Protein AF-0000000083436901 (afdb_homodimer)

Organism: Bremia lactucae (NCBI:txid4779)

Foldseek 3Di:
DDDPLPDCALVNLLVPLVSVVLLLVLCVPPPLLLNLLSVLLNLLVVLLPLLPPPPPDPDPDDPSLVVLLVSLLVSLQQAQAPPHPSDNWDPPQDFPNHTSNVVSVVLNVVCVVPSCCSNDSCSCVRVNVSSSVVNVVSVVVSCPDVVVVVCSVVVVPPPPPPPPPPDDDDDDDDDDDDDDDDDPDDPPDDPPPPDDPPPPCPVPPPPVDDALCNQVVFQLSLVVLLLVCVVVPNSLLSQLLCCCVPPQVVLLVVLLCLVVPPPDDPCVVVSVVVNVVSLVSNLVSLVLSCQQAPDPPHLRHDDDPDPVLNVLSVVSVVLSVVCVVVVDDDSVSSVVNNVSSVVNSVSSSVVCNSPRVVVLVVDPLVVVCCVVQVVQSPPDPDDPPPDPDDDVCPCPVPPRQPSCNSVVSVVFDWFAADDPDPDAQEVLVQVVCVVVVPPQLQAWWAWKKKWWWDLVDPVDTDIDIDTPDHNLDVVVPDPVSVVSNVLSPDDPPVVCVLPLAPDFKDKDLDFDDKDKAKWWDWFPRRIKTKMKTKGKAWDPDPVSDDPVQVVCCVPVVITMIGIIIMMIIGRYQQHLVRRVLRVVVVVVCPPPPCVRHPRPDDDDPVSVCSNSDRDDPCVQCVLVVQQPDSVSSVLDGNADLVLLVVQAPPVVLQQVLLCQLLLFAEEEEEQGQNSLRSNQVNSQLLLPPFGRGDAETSEDGPVRLVCLQDPGRYYYYYYVSCVVVNVVVLPPPPRPQGYWYAYSNVNDIDGDDGDHAPCVLVVVLSLQCCCQPPVCVNCVPPPPDDDPVVVVPPDPDDPSSSNSVSSVVSSCVVCVLQLSQWRWRDGPPGIIIGGDLVSSLVPDDPSNNVSVVSSCPDPSNSNVSNPPPD/DPPPLPDCALVNLLVPLVSVVLLLVLCVPPPLLLNLLSVLLNLLVVLLVLLPPPPPDPDPDDPSLVVLLVSLLVSLQQAQAPPHPSDNWDPPQDFPNHTSNVVSVVLNVVCVVPSCCSNDSCSCVRVNVSSSVVNVVSVVVSCPDVVVVVCSVVVVPPPPPPPPPPDDDDDDDDDDDDDDDDDDDDDDDDPPPPDDPDPPPPPPPPPVDDALCNQVVFQLSLVVLLLVCVVVPNNLLSQLLCCCVPPQLVLLVVLLCLVVPPPDDPCVVVSVVVNVVSLVSNLVSLVLSCQQAPDPPHLRHDDDPDPVLNVLSVVSVVLSVVCVVVVDDDSVSSVVNNVSSVVNSVSSSVVCNSPRVVVCVVDPLNVVCCVVQVVQSPPDPDDPPPDPDDDVCPCPVNPRQPSCNSVVVVVFDWFAADDPDPDFQEVLVQVVCVVVVPPQLQAWWAWKKKWWWDLVDPVDTDIDIDTPDHNLDVVVPDPVSVVSNVLSPDDPPVVCVLPLAPDFKDKDLDFDDKDKAKWWDWFPRRIKIKMKTKGKAWDPDPVSDDPVQVVCCVPVVITMIGIIIMMIIGRYQQHLVRRVLRVVVVVVCPPPPCVRHPRPDDDDPVSVCSNSDRDDPCVQCVLVVQQPDSVSSVLDGNADLVLLVVQAPPVVLQQVLLCQLLLFAEEEEEQGQNSLRSNQVNSQLLLPPQGRGDAETSEDGPVRLVCLQDPGRYYYYYYVSCVVVNVVVLPPPPRPQGYWYAYSNVNDIDGDDGDHADCVLVVVLSLQCCCQPPVCVNCVPPPPDDDPVVVVPPDPDDPSSSNSVSSVVSSCVVCVLQLSQWRWRDRPPGIIIGGDLVSSLVPDDPSNNVSVVSSCPDVSNSNVSNPPPD

Solvent-accessible surface area (backbone atoms only — not comparable to full-atom values): 98948 Å² total; per-residue (Å²): 134,82,81,78,65,85,73,82,49,72,65,52,24,59,70,32,71,67,51,32,50,56,48,44,55,53,19,65,78,74,33,66,57,47,32,29,36,51,50,50,48,39,50,51,52,47,60,40,59,72,55,74,66,77,78,75,71,77,69,69,92,42,76,60,47,56,47,33,35,50,49,51,50,48,49,32,50,39,31,23,32,91,83,22,91,37,40,48,62,46,100,87,47,51,38,94,88,29,50,35,42,57,44,26,53,52,49,51,51,45,40,72,76,38,57,67,52,44,68,45,69,62,69,53,48,65,54,47,54,41,42,51,61,69,36,44,64,63,46,54,57,45,64,68,34,68,67,48,54,52,46,60,60,60,59,53,63,75,62,69,72,78,66,76,70,77,80,79,85,85,92,83,85,80,85,83,79,87,73,86,89,90,77,80,78,86,74,80,77,79,80,74,81,73,78,76,75,80,72,74,75,67,76,69,71,79,69,87,74,90,45,66,67,56,29,65,70,30,48,57,47,34,44,53,53,40,53,55,26,46,78,69,71,61,31,36,57,60,49,53,46,46,48,41,62,70,54,47,45,55,53,51,48,51,46,54,50,57,67,69,62,61,76,61,77,81,59,39,61,64,44,49,54,50,47,50,52,44,45,54,49,51,52,52,50,48,51,48,50,37,48,30,26,63,37,94,83,22,80,40,53,54,80,62,91,46,70,68,52,39,47,52,55,48,48,52,50,50,51,47,50,52,30,62,76,65,72,53,80,52,71,67,55,50,52,52,51,49,54,51,52,53,50,50,44,52,52,46,50,51,48,38,51,70,72,44,46,60,57,49,70,65,30,65,67,45,47,51,43,46,68,74,36,48,74,63,73,65,62,72,87,72,84,77,73,85,75,81,77,73,87,85,59,75,67,71,69,79,68,64,74,47,72,63,55,53,33,49,74,67,74,42,76,65,23,54,48,69,77,80,68,89,76,71,63,43,68,59,52,50,52,52,39,50,72,70,62,49,70,40,67,74,63,49,58,23,34,31,35,37,39,27,60,41,64,87,46,66,93,65,67,46,74,43,77,43,78,77,40,61,56,36,48,79,82,55,71,46,75,79,32,48,58,44,27,65,72,31,50,80,65,83,68,54,66,44,67,72,44,37,84,66,77,66,72,46,79,35,71,59,85,67,81,46,39,30,32,37,45,48,46,48,34,73,86,64,33,35,25,24,18,35,39,38,36,58,21,59,63,79,53,69,89,66,44,51,74,66,52,51,48,38,30,72,73,71,46,34,42,50,28,36,49,27,34,41,35,42,34,19,53,41,72,46,39,48,58,48,38,48,44,54,37,53,52,53,63,69,40,74,83,37,64,56,66,56,52,40,68,81,62,73,81,48,74,70,55,48,50,61,68,41,52,63,86,58,61,68,71,70,34,62,83,40,80,73,47,83,44,82,74,26,45,78,71,59,69,42,62,64,58,56,56,42,65,71,33,30,52,70,68,54,50,53,49,51,51,42,39,55,60,54,52,41,32,36,37,38,30,26,88,39,62,24,53,31,26,34,34,48,54,38,53,52,59,42,52,31,91,42,55,70,85,44,52,39,28,27,65,47,28,65,90,51,58,71,62,70,68,54,90,61,42,29,40,38,12,37,51,48,92,46,44,65,60,49,50,54,52,38,65,36,86,86,50,35,72,69,41,29,41,34,34,43,78,73,50,42,73,50,61,72,72,84,76,61,65,47,63,85,43,42,50,58,45,52,51,52,49,39,52,69,76,37,42,72,61,65,42,40,35,36,67,74,60,77,53,68,64,62,58,50,68,39,79,77,54,78,64,57,68,61,52,45,48,48,35,34,50,37,46,48,59,61,45,55,70,52,55,60,43,53,42,81,42,52,43,100,84,50,61,37,23,38,63,47,61,66,67,54,57,67,72,45,57,78,87,46,40,65,43,50,62,51,29,69,70,26,66,44,43,36,40,49,68,23,46,71,80,124,134,84,80,79,67,85,73,82,47,72,64,51,25,58,70,33,70,67,52,32,50,56,49,44,55,53,20,65,77,73,31,68,55,46,34,29,37,51,51,51,49,41,51,51,52,48,58,41,60,72,54,75,66,75,81,75,70,76,68,68,90,42,76,61,47,57,49,32,36,51,48,51,49,48,50,31,51,39,31,20,33,91,83,22,91,38,41,48,63,47,100,86,45,52,38,97,89,30,49,36,43,57,42,27,54,52,50,51,52,46,40,73,75,38,57,69,53,42,68,44,68,62,68,55,47,63,53,46,54,42,42,50,60,68,38,44,66,63,47,55,56,44,64,68,34,71,68,46,55,53,47,60,62,61,61,56,65,75,65,66,72,79,69,81,71,77,82,74,87,77,88,81,81,78,85,82,83,85,87,88,87,87,85,81,86,84,77,78,85,79,81,75,77,77,76,75,75,77,75,72,75,68,75,70,70,79,68,85,72,88,46,66,67,56,30,65,69,32,48,56,48,33,45,54,52,40,52,55,26,46,78,69,70,60,30,37,57,59,50,53,44,46,47,41,62,69,55,47,44,55,52,51,49,50,45,54,49,57,68,70,61,61,75,59,79,81,58,39,60,63,43,49,54,51,47,52,54,43,47,53,50,50,51,52,50,48,51,48,49,35,47,30,26,62,36,93,84,22,80,40,54,54,81,64,91,45,70,70,53,39,46,52,55,50,49,52,49,49,52,50,52,50,31,61,75,65,72,52,79,51,72,67,55,50,54,51,51,50,53,52,50,53,50,49,44,51,53,46,52,52,48,40,54,71,71,44,46,59,58,47,70,67,31,66,68,46,47,51,44,44,69,74,36,46,72,63,72,64,62,73,88,73,84,75,73,84,75,80,77,74,86,86,57,76,66,71,69,79,69,63,73,48,71,62,56,52,34,49,74,67,73,40,77,68,24,55,50,69,76,80,69,87,77,71,64,44,68,59,53,51,50,52,39,49,73,71,61,50,70,41,66,75,63,50,57,23,33,32,37,35,39,26,59,41,64,87,46,65,92,64,67,45,75,44,79,43,79,78,41,61,58,38,49,78,83,55,72,46,74,79,33,49,56,43,26,67,73,33,51,78,66,84,68,56,68,44,67,72,44,35,85,66,77,66,70,46,78,35,70,59,85,67,78,45,38,31,32,38,44,49,46,50,35,70,84,64,34,35,27,25,20,35,38,38,37,59,22,59,63,82,52,67,89,66,46,52,75,67,51,51,49,38,31,72,73,70,45,33,41,48,29,36,49,26,35,43,35,43,32,18,54,41,73,46,41,46,59,48,39,47,45,54,38,52,52,53,63,70,40,72,83,38,63,58,67,54,52,40,70,82,62,73,79,48,73,71,55,47,49,63,67,41,52,62,85,58,61,68,71,70,34,60,83,40,81,75,47,81,45,80,73,26,45,78,71,59,68,42,62,64,56,56,54,43,65,70,32,30,52,71,70,55,48,53,48,49,51,42,39,56,60,53,52,41,32,36,37,38,30,27,86,39,61,22,53,32,26,35,35,47,53,38,53,52,58,41,52,30,90,43,56,70,85,45,52,40,27,26,66,46,29,64,92,51,58,71,62,71,68,54,92,61,42,29,41,38,12,37,51,47,90,47,44,67,59,50,50,56,52,36,64,36,86,82,53,36,69,70,41,28,41,33,34,43,79,73,52,43,73,51,60,70,72,86,77,59,65,47,61,86,44,42,51,58,45,51,51,51,48,38,52,70,75,39,41,74,62,65,41,40,33,36,66,72,59,76,52,67,64,63,58,48,69,42,78,78,54,77,66,58,68,61,52,44,48,49,34,34,50,36,47,47,59,61,45,54,70,50,55,61,42,54,42,81,42,51,43,101,85,52,60,38,24,38,62,48,61,67,66,53,56,68,72,45,58,77,86,46,38,64,44,49,63,51,29,70,69,27,65,42,45,35,40,49,68,24,45,72,80,125

Secondary structure (DSSP, 8-state):
---------HHHHHH-HHHHHHHHHHHHHH-HHHHHHHHHHHHHHHHHHTT---TT---SS-HHHHHHHHHHHHHHHHHSSTT-TT----TT-EETTEEHHHHHHHHHHHHHH-GGGGG-TTTTHHHHHHHHHHHHHHHHHHHTSHHHHHHHHHTTSS-----------------------------------------------------HHHHHHSHHHHHHHHHHHHHHT--HHHHHHHIIIIIIHHHHHHHHHHHHTTTSSTHHHHHHHHHHHHHHHHHHHHHHHIIIIISTT-TT----SSHHHHHHHHHHHHHHHHHHHHT---HHHHHHHHHHHHHHHHHHHHHHIIIIIHHHHH-HHHHHHHHHHHHHHS--SS--------S-----------HHHHHHHTT---B------S----HHHHHHHHHTT--GGGTSEEEEEEEEE--S--TT-PEEEEEEEES--TT---HHHHHHHHHTPPPTTHHHHHSTT----EEESSPPPPEEEEEEES-STT-EEEEEEEEEEE---GGGS-HHHHHHHHHH-PEEEEEEEEEEEESS--HHHHHHHHHHHHHHTTT-HHHHH-TT----HHHHHHHTPPP-HHHHHTT-TT--SGGGGGG--SS-SHHHHHHS-HHHHHHHHHHHHTT-EEEEEES-HHHHHHHHHHHHHHTTTS---SEEES---GGGGGGGG-SS-EEEEEEGGGHHHHHHHHHSTTTSTTEEEEETTTTEEE-SS-----HHHHHHHHHHHHHHH-HHHHTTTBSSPP-HHHHHHS--S--HHHHHHHHHHHHHHHHHHHHTTEEEEE-SS-EEEEE-HHHHHHHS-HHHHHHHHHHTTSHHHHHHHHS---/---------HHHHHH-HHHHHHHHHHHHHH-HHHHHHHHHHHHHHHHHHTT---TT---SS-HHHHHHHHHHHHHHHHHSSTT-TT----TT-EETTEEHHHHHHHHHHHHHH-GGGGG-TTTTHHHHHHHHHHHHHHHHHHHTSHHHHHHHHHTTSS-----------------------------------------------------HHHHHHSHHHHHHHHHHHHHTT--HHHHHHHIIIIIIHHHHHHHHHHHHTTTSSTHHHHHHHHHHHHHHHHHHHHHHHIIIIISTT-TT----SSHHHHHHHHHHHHHHHHHHHHT---HHHHHHHHHHHHHHHHHHHHHHIIIIIHHHHH-HHHHHHHHHHHHHHS--SS--------S-----------HHHHHHHTT---B------S----HHHHHHHHHTT--GGGTSEEEEEEEEE--S--TT-PEEEEEEEES--TT---HHHHHHHHHTPPPTTHHHHHSTT----EEESSPPPPEEEEEEES-STT-EEEEEEEEEEE---GGGS-HHHHHHHHHH-PEEEEEEEEEEEESS--HHHHHHHHHHHHHHTTT-HHHHH-TT----HHHHHHHTPPP-HHHHHTT-TT--SHHHHTT--SS-SHHHHHHS-HHHHHHHHHHHHTT-EEEEEES-HHHHHHHHHHHHHHTTTS---SEEES---GGGGGGGG-SS-EEEEEEGGGHHHHHHHHHSTTTSTTEEEEETTTTEEE-SS-----HHHHHHHHHHHHHHH-HHHHTTTBSSPP-HHHHHHS-SS--HHHHHHHHHHHHHHHHHHHHTTEEEEE-SS-EEEEE-HHHHHHHS-HHHHHHHHHHTTSHHHHHHHHS---

Sequence (1740 aa):
MPTVEPLVTLDAVVTDPHLHAMFLQHLSSSDAKGFARLLFLVSVDEFKKGCVFDKHSLEPESDAEVYRQRYASKIIAKYMSPDAFLDIASENLRILNKSVWNFGKLLRNDLMLYSGLAAKTDLFQEAEAAVKKALQPSFSQFVATPEFAALIASSRLTFHDSDVSDDSTDEVHQIEMGYSPTLVSRGSLPLSMTSTPSRGRIQRRGSTFLTLDRVMGNRRLCSVFWVFLFKERTHQLLSLWMDFRYQFLPVLEDFIHAVQGSEDDEQKLENERQTGDFIEQLLAMGSRITKKYLSLNASTRVTLVGEAEQTLLHDYELRVACCLDAGSFSLTDAEDIFQTVERIQSVIEADLKVNHFVRFMASQSFKSLVASYQSRLLSPSGSSFPTACDQSSTASDSSMTTLQELFQCMNVASHQPQRVRRTTFTLRDLVQSQLRGDPQDKSLISSILSFHLDVNDRSHSQLVKQVLHTLADPTKQSESSSDVYHHHAIPDHIEAFFRPSGEDVVHSSTCPQPSLFYMTIGNADKAFYGACLTRYVPLNDPSKLGPLEQVLQETEGLEVYVPAGLCIISRYPILDTLKQRLNSLHAAMQDDEVYLSDINWLPSTHQMAKLLMPFDFATATALNDSVKSLSALDMYVDFSMEELFSCLSVEHVIDLITCMLLERQIVLVSSRYSVLTSVGETLKSLIAPLEWSHVFAPILPKSMLECLQCPTPYLFGVHSSNRTDLREMLEREGCGDGIVVVDLDADAIDSPGRLQLPQNVRGPLTMQLLHLLKPKVFFSDLVPMLDSKSEASSVCGFPQDHVRLCFREAMATLLQTVEEFRFVLSDDFDYVVVFDRLAFLHRLPPREQAFFRTFLETQIFSHEIASVTRMPTVEPLVTLDAVVTDPHLHAMFLQHLSSSDAKGFARLLFLVSVDEFKKGCVFDKHSLEPESDAEVYRQRYASKIIAKYMSPDAFLDIASENLRILNKSVWNFGKLLRNDLMLYSGLAAKTDLFQEAEAAVKKALQPSFSQFVATPEFAALIASSRLTFHDSDVSDDSTDEVHQIEMGYSPTLVSRGSLPLSMTSTPSRGRIQRRGSTFLTLDRVMGNRRLCSVFWVFLFKERTHQLLSLWMDFRYQFLPVLEDFIHAVQGSEDDEQKLENERQTGDFIEQLLAMGSRITKKYLSLNASTRVTLVGEAEQTLLHDYELRVACCLDAGSFSLTDAEDIFQTVERIQSVIEADLKVNHFVRFMASQSFKSLVASYQSRLLSPSGSSFPTACDQSSTASDSSMTTLQELFQCMNVASHQPQRVRRTTFTLRDLVQSQLRGDPQDKSLISSILSFHLDVNDRSHSQLVKQVLHTLADPTKQSESSSDVYHHHAIPDHIEAFFRPSGEDVVHSSTCPQPSLFYMTIGNADKAFYGACLTRYVPLNDPSKLGPLEQVLQETEGLEVYVPAGLCIISRYPILDTLKQRLNSLHAAMQDDEVYLSDINWLPSTHQMAKLLMPFDFATATALNDSVKSLSALDMYVDFSMEELFSCLSVEHVIDLITCMLLERQIVLVSSRYSVLTSVGETLKSLIAPLEWSHVFAPILPKSMLECLQCPTPYLFGVHSSNRTDLREMLEREGCGDGIVVVDLDADAIDSPGRLQLPQNVRGPLTMQLLHLLKPKVFFSDLVPMLDSKSEASSVCGFPQDHVRLCFREAMATLLQTVEEFRFVLSDDFDYVVVFDRLAFLHRLPPREQAFFRTFLETQIFSHEIASVTR

Structure (mmCIF, N/CA/C/O backbone):
data_AF-0000000083436901-model_v1
#
loop_
_entity.id
_entity.type
_entity.pdbx_description
1 polymer 'UDENN domain-containing protein'
#
loop_
_atom_site.group_PDB
_atom_site.id
_atom_site.type_symbol
_atom_site.label_atom_id
_atom_site.label_alt_id
_atom_site.label_comp_id
_atom_site.label_asym_id
_atom_site.label_entity_id
_atom_site.label_seq_id
_atom_site.pdbx_PDB_ins_code
_atom_site.Cartn_x
_atom_site.Cartn_y
_atom_site.Cartn_z
_atom_site.occupancy
_atom_site.B_iso_or_equiv
_atom_site.auth_seq_id
_atom_site.auth_comp_id
_atom_site.auth_asym_id
_atom_site.auth_atom_id
_atom_site.pdbx_PDB_model_num
ATOM 1 N N . MET A 1 1 ? -29.828 -80.375 -58.781 1 21.34 1 MET A N 1
ATOM 2 C CA . MET A 1 1 ? -30.141 -78.938 -58.688 1 21.34 1 MET A CA 1
ATOM 3 C C . MET A 1 1 ? -29.141 -78.25 -57.75 1 21.34 1 MET A C 1
ATOM 5 O O . MET A 1 1 ? -28.75 -78.812 -56.719 1 21.34 1 MET A O 1
ATOM 9 N N . PRO A 1 2 ? -28.375 -77.25 -58.375 1 27.89 2 PRO A N 1
ATOM 10 C CA . PRO A 1 2 ? -27.188 -76.562 -57.938 1 27.89 2 PRO A CA 1
ATOM 11 C C . PRO A 1 2 ? -27.391 -75.812 -56.594 1 27.89 2 PRO A C 1
ATOM 13 O O . PRO A 1 2 ? -28.516 -75.438 -56.25 1 27.89 2 PRO A O 1
ATOM 16 N N . THR A 1 3 ? -26.609 -76.188 -55.625 1 29.31 3 THR A N 1
ATOM 17 C CA . THR A 1 3 ? -26.422 -75.812 -54.25 1 29.31 3 THR A CA 1
ATOM 18 C C . THR A 1 3 ? -26.391 -74.25 -54.156 1 29.31 3 THR A C 1
ATOM 20 O O . THR A 1 3 ? -25.578 -73.625 -54.812 1 29.31 3 THR A O 1
ATOM 23 N N . VAL A 1 4 ? -27.688 -73.625 -54.062 1 33.09 4 VAL A N 1
ATOM 24 C CA . VAL A 1 4 ? -28.078 -72.25 -53.875 1 33.09 4 VAL A CA 1
ATOM 25 C C . VAL A 1 4 ? -27.172 -71.625 -52.812 1 33.09 4 VAL A C 1
ATOM 27 O O . VAL A 1 4 ? -27.141 -72 -51.656 1 33.09 4 VAL A O 1
ATOM 30 N N . GLU A 1 5 ? -26.047 -71.375 -53.281 1 38.5 5 GLU A N 1
ATOM 31 C CA . GLU A 1 5 ? -25.031 -70.625 -52.562 1 38.5 5 GLU A CA 1
ATOM 32 C C . GLU A 1 5 ? -25.641 -69.312 -51.969 1 38.5 5 GLU A C 1
ATOM 34 O O . GLU A 1 5 ? -26.328 -68.562 -52.656 1 38.5 5 GLU A O 1
ATOM 39 N N . PRO A 1 6 ? -26.188 -69.312 -50.812 1 42.72 6 PRO A N 1
ATOM 40 C CA . PRO A 1 6 ? -26.781 -68.188 -50.125 1 42.72 6 PRO A CA 1
ATOM 41 C C . PRO A 1 6 ? -26.062 -66.875 -50.469 1 42.72 6 PRO A C 1
ATOM 43 O O . PRO A 1 6 ? -24.844 -66.812 -50.375 1 42.72 6 PRO A O 1
ATOM 46 N N . LEU A 1 7 ? -26.656 -66.125 -51.594 1 50.69 7 LEU A N 1
ATOM 47 C CA . LEU A 1 7 ? -26.25 -64.875 -52.25 1 50.69 7 LEU A CA 1
ATOM 48 C C . LEU A 1 7 ? -26.141 -63.719 -51.281 1 50.69 7 LEU A C 1
ATOM 50 O O . LEU A 1 7 ? -27.094 -63.438 -50.531 1 50.69 7 LEU A O 1
ATOM 54 N N . VAL A 1 8 ? -25.156 -63.375 -50.812 1 61.84 8 VAL A N 1
ATOM 55 C CA . VAL A 1 8 ? -24.891 -62.125 -50.062 1 61.84 8 VAL A CA 1
ATOM 56 C C . VAL A 1 8 ? -25.438 -60.938 -50.844 1 61.84 8 VAL A C 1
ATOM 58 O O . VAL A 1 8 ? -25.094 -60.75 -52 1 61.84 8 VAL A O 1
ATOM 61 N N . THR A 1 9 ? -26.703 -60.406 -50.406 1 73.19 9 THR A N 1
ATOM 62 C CA . THR A 1 9 ? -27.312 -59.25 -51.031 1 73.19 9 THR A CA 1
ATOM 63 C C . THR A 1 9 ? -26.562 -57.969 -50.656 1 73.19 9 THR A C 1
ATOM 65 O O . THR A 1 9 ? -25.766 -57.969 -49.719 1 73.19 9 THR A O 1
ATOM 68 N N . LEU A 1 10 ? -26.797 -56.812 -51.438 1 77.31 10 LEU A N 1
ATOM 69 C CA . LEU A 1 10 ? -26.156 -55.531 -51.188 1 77.31 10 LEU A CA 1
ATOM 70 C C . LEU A 1 10 ? -26.531 -55 -49.812 1 77.31 10 LEU A C 1
ATOM 72 O O . LEU A 1 10 ? -25.703 -54.406 -49.125 1 77.31 10 LEU A O 1
ATOM 76 N N . ASP A 1 11 ? -27.75 -55.344 -49.375 1 74.94 11 ASP A N 1
ATOM 77 C CA . ASP A 1 11 ? -28.188 -54.906 -48.062 1 74.94 11 ASP A CA 1
ATOM 78 C C . ASP A 1 11 ? -27.406 -55.594 -46.969 1 74.94 11 ASP A C 1
ATOM 80 O O . ASP A 1 11 ? -27.078 -54.969 -45.938 1 74.94 11 ASP A O 1
ATOM 84 N N . ALA A 1 12 ? -27.125 -56.812 -47.219 1 72.94 12 ALA A N 1
ATOM 85 C CA . ALA A 1 12 ? -26.328 -57.562 -46.25 1 72.94 12 ALA A CA 1
ATOM 86 C C . ALA A 1 12 ? -24.906 -57 -46.188 1 72.94 12 ALA A C 1
ATOM 88 O O . ALA A 1 12 ? -24.297 -56.969 -45.125 1 72.94 12 ALA A O 1
ATOM 89 N N . VAL A 1 13 ? -24.5 -56.594 -47.344 1 72.12 13 VAL A N 1
ATOM 90 C CA . VAL A 1 13 ? -23.141 -56.031 -47.406 1 72.12 13 VAL A CA 1
ATOM 91 C C . VAL A 1 13 ? -23.109 -54.688 -46.719 1 72.12 13 VAL A C 1
ATOM 93 O O . VAL A 1 13 ? -22.125 -54.344 -46.062 1 72.12 13 VAL A O 1
ATOM 96 N N . VAL A 1 14 ? -24.234 -53.969 -46.844 1 74.88 14 VAL A N 1
ATOM 97 C CA . VAL A 1 14 ? -24.312 -52.625 -46.219 1 74.88 14 VAL A CA 1
ATOM 98 C C . VAL A 1 14 ? -24.375 -52.781 -44.719 1 74.88 14 VAL A C 1
ATOM 100 O O . VAL A 1 14 ? -23.781 -51.969 -43.969 1 74.88 14 VAL A O 1
ATOM 103 N N . THR A 1 15 ? -25.031 -53.781 -44.219 1 67.69 15 THR A N 1
ATOM 104 C CA . THR A 1 15 ? -25.25 -53.938 -42.781 1 67.69 15 THR A CA 1
ATOM 105 C C . THR A 1 15 ? -24.094 -54.688 -42.125 1 67.69 15 THR A C 1
ATOM 107 O O . THR A 1 15 ? -23.797 -54.469 -40.969 1 67.69 15 THR A O 1
ATOM 110 N N . ASP A 1 16 ? -23.484 -55.594 -42.844 1 60 16 ASP A N 1
ATOM 111 C CA . ASP A 1 16 ? -22.375 -56.406 -42.344 1 60 16 ASP A CA 1
ATOM 112 C C . ASP A 1 16 ? -21.047 -55.688 -42.531 1 60 16 ASP A C 1
ATOM 114 O O . ASP A 1 16 ? -20.609 -55.5 -43.688 1 60 16 ASP A O 1
ATOM 118 N N . PRO A 1 17 ? -20.391 -55.344 -41.5 1 61.84 17 PRO A N 1
ATOM 119 C CA . PRO A 1 17 ? -19.172 -54.531 -41.594 1 61.84 17 PRO A CA 1
ATOM 120 C C . PRO A 1 17 ? -18.047 -55.25 -42.344 1 61.84 17 PRO A C 1
ATOM 122 O O . PRO A 1 17 ? -17.25 -54.594 -43.031 1 61.84 17 PRO A O 1
ATOM 125 N N . HIS A 1 18 ? -18.031 -56.594 -42.375 1 60.78 18 HIS A N 1
ATOM 126 C CA . HIS A 1 18 ? -17.016 -57.344 -43.094 1 60.78 18 HIS A CA 1
ATOM 127 C C . HIS A 1 18 ? -17.266 -57.344 -44.594 1 60.78 18 HIS A C 1
ATOM 129 O O . HIS A 1 18 ? -16.328 -57.125 -45.375 1 60.78 18 HIS A O 1
ATOM 135 N N . LEU A 1 19 ? -18.406 -57.594 -44.938 1 66.19 19 LEU A N 1
ATOM 136 C CA . LEU A 1 19 ? -18.75 -57.625 -46.344 1 66.19 19 LEU A CA 1
ATOM 137 C C . LEU A 1 19 ? -18.672 -56.219 -46.938 1 66.19 19 LEU A C 1
ATOM 139 O O . LEU A 1 19 ? -18.234 -56.062 -48.094 1 66.19 19 LEU A O 1
ATOM 143 N N . HIS A 1 20 ? -18.875 -55.281 -46.125 1 69.44 20 HIS A N 1
ATOM 144 C CA . HIS A 1 20 ? -18.828 -53.875 -46.5 1 69.44 20 HIS A CA 1
ATOM 145 C C . HIS A 1 20 ? -17.391 -53.438 -46.844 1 69.44 20 HIS A C 1
ATOM 147 O O . HIS A 1 20 ? -17.156 -52.781 -47.844 1 69.44 20 HIS A O 1
ATOM 153 N N . ALA A 1 21 ? -16.547 -53.875 -46.094 1 65.81 21 ALA A N 1
ATOM 154 C CA . ALA A 1 21 ? -15.141 -53.531 -46.25 1 65.81 21 ALA A CA 1
ATOM 155 C C . ALA A 1 21 ? -14.562 -54.156 -47.531 1 65.81 21 ALA A C 1
ATOM 157 O O . ALA A 1 21 ? -13.828 -53.5 -48.25 1 65.81 21 ALA A O 1
ATOM 158 N N . MET A 1 22 ? -14.875 -55.281 -47.781 1 66.94 22 MET A N 1
ATOM 159 C CA . MET A 1 22 ? -14.391 -56 -48.938 1 66.94 22 MET A CA 1
ATOM 160 C C . MET A 1 22 ? -14.961 -55.375 -50.219 1 66.94 22 MET A C 1
ATOM 162 O O . MET A 1 22 ? -14.25 -55.219 -51.219 1 66.94 22 MET A O 1
ATOM 166 N N . PHE A 1 23 ? -16.141 -55 -50.125 1 77.69 23 PHE A N 1
ATOM 167 C CA . PHE A 1 23 ? -16.766 -54.375 -51.281 1 77.69 23 PHE A CA 1
ATOM 168 C C . PHE A 1 23 ? -16.203 -52.969 -51.5 1 77.69 23 PHE A C 1
ATOM 170 O O . PHE A 1 23 ? -15.977 -52.562 -52.656 1 77.69 23 PHE A O 1
ATOM 177 N N . LEU A 1 24 ? -15.961 -52.344 -50.469 1 70.31 24 LEU A N 1
ATOM 178 C CA . LEU A 1 24 ? -15.414 -51 -50.531 1 70.31 24 LEU A CA 1
ATOM 179 C C . LEU A 1 24 ? -14.016 -51.031 -51.156 1 70.31 24 LEU A C 1
ATOM 181 O O . LEU A 1 24 ? -13.672 -50.156 -51.969 1 70.31 24 LEU A O 1
ATOM 185 N N . GLN A 1 25 ? -13.273 -52.031 -50.875 1 65.94 25 GLN A N 1
ATOM 186 C CA . GLN A 1 25 ? -11.961 -52.25 -51.469 1 65.94 25 GLN A CA 1
ATOM 187 C C . GLN A 1 25 ? -12.078 -52.5 -52.969 1 65.94 25 GLN A C 1
ATOM 189 O O . GLN A 1 25 ? -11.289 -51.969 -53.781 1 65.94 25 GLN A O 1
ATOM 194 N N . HIS A 1 26 ? -12.945 -53.281 -53.219 1 72.5 26 HIS A N 1
ATOM 195 C CA . HIS A 1 26 ? -13.164 -53.562 -54.625 1 72.5 26 HIS A CA 1
ATOM 196 C C . HIS A 1 26 ? -13.609 -52.312 -55.375 1 72.5 26 HIS A C 1
ATOM 198 O O . HIS A 1 26 ? -13.125 -52.031 -56.469 1 72.5 26 HIS A O 1
ATOM 204 N N . LEU A 1 27 ? -14.367 -51.438 -54.688 1 74.81 27 LEU A N 1
ATOM 205 C CA . LEU A 1 27 ? -14.906 -50.25 -55.344 1 74.81 27 LEU A CA 1
ATOM 206 C C . LEU A 1 27 ? -13.844 -49.156 -55.438 1 74.81 27 LEU A C 1
ATOM 208 O O . LEU A 1 27 ? -13.875 -48.344 -56.375 1 74.81 27 LEU A O 1
ATOM 212 N N . SER A 1 28 ? -12.914 -49.125 -54.594 1 67.75 28 SER A N 1
ATOM 213 C CA . SER A 1 28 ? -11.906 -48.094 -54.531 1 67.75 28 SER A CA 1
ATOM 214 C C . SER A 1 28 ? -11 -48.125 -55.75 1 67.75 28 SER A C 1
ATOM 216 O O . SER A 1 28 ? -10.547 -47.094 -56.25 1 67.75 28 SER A O 1
ATOM 218 N N . SER A 1 29 ? -10.852 -49.25 -56.312 1 67.06 29 SER A N 1
ATOM 219 C CA . SER A 1 29 ? -10.016 -49.438 -57.469 1 67.06 29 SER A CA 1
ATOM 220 C C . SER A 1 29 ? -10.859 -49.469 -58.75 1 67.06 29 SER A C 1
ATOM 222 O O . SER A 1 29 ? -10.391 -49.125 -59.844 1 67.06 29 SER A O 1
ATOM 224 N N . SER A 1 30 ? -12.07 -49.875 -58.656 1 71.25 30 SER A N 1
ATOM 225 C CA . SER A 1 30 ? -12.812 -50.188 -59.875 1 71.25 30 SER A CA 1
ATOM 226 C C . SER A 1 30 ? -13.844 -49.094 -60.188 1 71.25 30 SER A C 1
ATOM 228 O O . SER A 1 30 ? -14.125 -48.812 -61.344 1 71.25 30 SER A O 1
ATOM 230 N N . ASP A 1 31 ? -14.508 -48.438 -59.125 1 76 31 ASP A N 1
ATOM 231 C CA . ASP A 1 31 ? -15.617 -47.5 -59.312 1 76 31 ASP A CA 1
ATOM 232 C C . ASP A 1 31 ? -15.609 -46.406 -58.219 1 76 31 ASP A C 1
ATOM 234 O O . ASP A 1 31 ? -16.125 -46.625 -57.125 1 76 31 ASP A O 1
ATOM 238 N N . ALA A 1 32 ? -15.086 -45.281 -58.594 1 74.94 32 ALA A N 1
ATOM 239 C CA . ALA A 1 32 ? -14.938 -44.188 -57.625 1 74.94 32 ALA A CA 1
ATOM 240 C C . ALA A 1 32 ? -16.312 -43.688 -57.188 1 74.94 32 ALA A C 1
ATOM 242 O O . ALA A 1 32 ? -16.5 -43.375 -56 1 74.94 32 ALA A O 1
ATOM 243 N N . LYS A 1 33 ? -17.156 -43.625 -58 1 79.5 33 LYS A N 1
ATOM 244 C CA . LYS A 1 33 ? -18.5 -43.156 -57.656 1 79.5 33 LYS A CA 1
ATOM 245 C C . LYS A 1 33 ? -19.25 -44.219 -56.844 1 79.5 33 LYS A C 1
ATOM 247 O O . LYS A 1 33 ? -19.984 -43.875 -55.906 1 79.5 33 LYS A O 1
ATOM 252 N N . GLY A 1 34 ? -18.922 -45.406 -57.062 1 80.31 34 GLY A N 1
ATOM 253 C CA . GLY A 1 34 ? -19.5 -46.5 -56.25 1 80.31 34 GLY A CA 1
ATOM 254 C C . GLY A 1 34 ? -18.984 -46.5 -54.844 1 80.31 34 GLY A C 1
ATOM 255 O O . GLY A 1 34 ? -19.734 -46.844 -53.906 1 80.31 34 GLY A O 1
ATOM 256 N N . PHE A 1 35 ? -17.953 -46.094 -54.781 1 76.94 35 PHE A N 1
ATOM 257 C CA . PHE A 1 35 ? -17.328 -45.969 -53.469 1 76.94 35 PHE A CA 1
ATOM 258 C C . PHE A 1 35 ? -18.062 -44.969 -52.625 1 76.94 35 PHE A C 1
ATOM 260 O O . PHE A 1 35 ? -18.438 -45.25 -51.469 1 76.94 35 PHE A O 1
ATOM 267 N N . ALA A 1 36 ? -18.312 -43.812 -53.156 1 79.12 36 ALA A N 1
ATOM 268 C CA . ALA A 1 36 ? -19.078 -42.781 -52.469 1 79.12 36 ALA A CA 1
ATOM 269 C C . ALA A 1 36 ? -20.516 -43.219 -52.188 1 79.12 36 ALA A C 1
ATOM 271 O O . ALA A 1 36 ? -21.062 -42.969 -51.125 1 79.12 36 ALA A O 1
ATOM 272 N N . ARG A 1 37 ? -21.031 -44 -53 1 85.88 37 ARG A N 1
ATOM 273 C CA . ARG A 1 37 ? -22.422 -44.469 -52.906 1 85.88 37 ARG A CA 1
ATOM 274 C C . ARG A 1 37 ? -22.578 -45.5 -51.812 1 85.88 37 ARG A C 1
ATOM 276 O O . ARG A 1 37 ? -23.562 -45.5 -51.062 1 85.88 37 ARG A O 1
ATOM 283 N N . LEU A 1 38 ? -21.531 -46.312 -51.719 1 81.06 38 LEU A N 1
ATOM 284 C CA . LEU A 1 38 ? -21.609 -47.281 -50.625 1 81.06 38 LEU A CA 1
ATOM 285 C C . LEU A 1 38 ? -21.5 -46.594 -49.281 1 81.06 38 LEU A C 1
ATOM 287 O O . LEU A 1 38 ? -22.234 -46.938 -48.344 1 81.06 38 LEU A O 1
ATOM 291 N N . LEU A 1 39 ? -20.719 -45.625 -49.281 1 78.06 39 LEU A N 1
ATOM 292 C CA . LEU A 1 39 ? -20.531 -44.906 -48.031 1 78.06 39 LEU A CA 1
ATOM 293 C C . LEU A 1 39 ? -21.781 -44.094 -47.656 1 78.06 39 LEU A C 1
ATOM 295 O O . LEU A 1 39 ? -22.125 -43.969 -46.469 1 78.06 39 LEU A O 1
ATOM 299 N N . PHE A 1 40 ? -22.375 -43.562 -48.5 1 85.81 40 PHE A N 1
ATOM 300 C CA . PHE A 1 40 ? -23.688 -42.938 -48.312 1 85.81 40 PHE A CA 1
ATOM 301 C C . PHE A 1 40 ? -24.672 -43.938 -47.719 1 85.81 40 PHE A C 1
ATOM 303 O O . PHE A 1 40 ? -25.375 -43.625 -46.75 1 85.81 40 PHE A O 1
ATOM 310 N N . LEU A 1 41 ? -24.703 -45.219 -48.281 1 84.25 41 LEU A N 1
ATOM 311 C CA . LEU A 1 41 ? -25.641 -46.219 -47.812 1 84.25 41 LEU A CA 1
ATOM 312 C C . LEU A 1 41 ? -25.328 -46.625 -46.375 1 84.25 41 LEU A C 1
ATOM 314 O O . LEU A 1 41 ? -26.25 -46.812 -45.562 1 84.25 41 LEU A O 1
ATOM 318 N N . VAL A 1 42 ? -24.109 -46.594 -46.094 1 76.81 42 VAL A N 1
ATOM 319 C CA . VAL A 1 42 ? -23.703 -46.938 -44.719 1 76.81 42 VAL A CA 1
ATOM 320 C C . VAL A 1 42 ? -24.094 -45.812 -43.781 1 76.81 42 VAL A C 1
ATOM 322 O O . VAL A 1 42 ? -24.594 -46.062 -42.688 1 76.81 42 VAL A O 1
ATOM 325 N N . SER A 1 43 ? -24.016 -44.562 -44.219 1 78.69 43 SER A N 1
ATOM 326 C CA . SER A 1 43 ? -24.422 -43.406 -43.438 1 78.69 43 SER A CA 1
ATOM 327 C C . SER A 1 43 ? -25.922 -43.406 -43.219 1 78.69 43 SER A C 1
ATOM 329 O O . SER A 1 43 ? -26.391 -43.031 -42.125 1 78.69 43 SER A O 1
ATOM 331 N N . VAL A 1 44 ? -26.562 -43.75 -44.156 1 81.25 44 VAL A N 1
ATOM 332 C CA . VAL A 1 44 ? -28.031 -43.781 -44.062 1 81.25 44 VAL A CA 1
ATOM 333 C C . VAL A 1 44 ? -28.469 -44.906 -43.156 1 81.25 44 VAL A C 1
ATOM 335 O O . VAL A 1 44 ? -29.422 -44.781 -42.406 1 81.25 44 VAL A O 1
ATOM 338 N N . ASP A 1 45 ? -27.719 -46 -43.188 1 77.25 45 ASP A N 1
ATOM 339 C CA . ASP A 1 45 ? -28.031 -47.125 -42.281 1 77.25 45 ASP A CA 1
ATOM 340 C C . ASP A 1 45 ? -27.797 -46.75 -40.844 1 77.25 45 ASP A C 1
ATOM 342 O O . ASP A 1 45 ? -28.594 -47.094 -39.938 1 77.25 45 ASP A O 1
ATOM 346 N N . GLU A 1 46 ? -26.875 -45.906 -40.625 1 71.81 46 GLU A N 1
ATOM 347 C CA . GLU A 1 46 ? -26.562 -45.406 -39.281 1 71.81 46 GLU A CA 1
ATOM 348 C C . GLU A 1 46 ? -27.625 -44.406 -38.812 1 71.81 46 GLU A C 1
ATOM 350 O O . GLU A 1 46 ? -28 -44.406 -37.656 1 71.81 46 GLU A O 1
ATOM 355 N N . PHE A 1 47 ? -27.938 -43.625 -39.656 1 77.38 47 PHE A N 1
ATOM 356 C CA . PHE A 1 47 ? -29.016 -42.688 -39.375 1 77.38 47 PHE A CA 1
ATOM 357 C C . PHE A 1 47 ? -30.281 -43.406 -38.969 1 77.38 47 PHE A C 1
ATOM 359 O O . PHE A 1 47 ? -30.984 -43 -38.031 1 77.38 47 PHE A O 1
ATOM 366 N N . LYS A 1 48 ? -30.453 -44.562 -39.594 1 74.12 48 LYS A N 1
ATOM 367 C CA . LYS A 1 48 ? -31.656 -45.375 -39.312 1 74.12 48 LYS A CA 1
ATOM 368 C C . LYS A 1 48 ? -31.547 -46.062 -37.938 1 74.12 48 LYS A C 1
ATOM 370 O O . LYS A 1 48 ? -32.531 -46.156 -37.219 1 74.12 48 LYS A O 1
ATOM 375 N N . LYS A 1 49 ? -30.359 -46.438 -37.5 1 65.19 49 LYS A N 1
ATOM 376 C CA . LYS A 1 49 ? -30.172 -47.125 -36.219 1 65.19 49 LYS A CA 1
ATOM 377 C C . LYS A 1 49 ? -30.156 -46.156 -35.062 1 65.19 49 LYS A C 1
ATOM 379 O O . LYS A 1 49 ? -30.531 -46.5 -33.938 1 65.19 49 LYS A O 1
ATOM 384 N N . GLY A 1 50 ? -29.688 -45.031 -35.062 1 57.53 50 GLY A N 1
ATOM 385 C CA . GLY A 1 50 ? -29.672 -44.062 -34 1 57.53 50 GLY A CA 1
ATOM 386 C C . GLY A 1 50 ? -31.047 -43.656 -33.531 1 57.53 50 GLY A C 1
ATOM 387 O O . GLY A 1 50 ? -31.188 -42.844 -32.594 1 57.53 50 GLY A O 1
ATOM 388 N N . CYS A 1 51 ? -31.922 -44.125 -34 1 47.72 51 CYS A N 1
ATOM 389 C CA . CYS A 1 51 ? -33.312 -43.812 -33.688 1 47.72 51 CYS A CA 1
ATOM 390 C C . CYS A 1 51 ? -33.781 -44.562 -32.438 1 47.72 51 CYS A C 1
ATOM 392 O O . CYS A 1 51 ? -34.969 -44.594 -32.156 1 47.72 51 CYS A O 1
ATOM 394 N N . VAL A 1 52 ? -32.969 -45.25 -31.641 1 40.16 52 VAL A N 1
ATOM 395 C CA . VAL A 1 52 ? -33.812 -45.938 -30.688 1 40.16 52 VAL A CA 1
ATOM 396 C C . VAL A 1 52 ? -34.344 -44.938 -29.656 1 40.16 52 VAL A C 1
ATOM 398 O O . VAL A 1 52 ? -33.594 -44.375 -28.859 1 40.16 52 VAL A O 1
ATOM 401 N N . PHE A 1 53 ? -35.25 -44.25 -29.906 1 38.34 53 PHE A N 1
ATOM 402 C CA . PHE A 1 53 ? -36.156 -43.469 -29.078 1 38.34 53 PHE A CA 1
ATOM 403 C C . PHE A 1 53 ? -36.75 -44.281 -27.953 1 38.34 53 PHE A C 1
ATOM 405 O O . PHE A 1 53 ? -37.375 -45.312 -28.188 1 38.34 53 PHE A O 1
ATOM 412 N N . ASP A 1 54 ? -35.969 -44.312 -26.766 1 36.69 54 ASP A N 1
ATOM 413 C CA . ASP A 1 54 ? -36.875 -44.75 -25.734 1 36.69 54 ASP A CA 1
ATOM 414 C C . ASP A 1 54 ? -38.125 -43.844 -25.672 1 36.69 54 ASP A C 1
ATOM 416 O O . ASP A 1 54 ? -38 -42.625 -25.578 1 36.69 54 ASP A O 1
ATOM 420 N N . LYS A 1 55 ? -39.25 -44.219 -25.922 1 37.94 55 LYS A N 1
ATOM 421 C CA . LYS A 1 55 ? -40.594 -43.719 -25.984 1 37.94 55 LYS A CA 1
ATOM 422 C C . LYS A 1 55 ? -40.938 -42.906 -24.734 1 37.94 55 LYS A C 1
ATOM 424 O O . LYS A 1 55 ? -41.906 -42.125 -24.719 1 37.94 55 LYS A O 1
ATOM 429 N N . HIS A 1 56 ? -40.625 -43.406 -23.547 1 35 56 HIS A N 1
ATOM 430 C CA . HIS A 1 56 ? -41.469 -42.906 -22.469 1 35 56 HIS A CA 1
ATOM 431 C C . HIS A 1 56 ? -41.062 -41.5 -22.031 1 35 56 HIS A C 1
ATOM 433 O O . HIS A 1 56 ? -41.625 -40.938 -21.094 1 35 56 HIS A O 1
ATOM 439 N N . SER A 1 57 ? -39.75 -41.156 -22.031 1 33.91 57 SER A N 1
ATOM 440 C CA . SER A 1 57 ? -39.562 -39.969 -21.203 1 33.91 57 SER A CA 1
ATOM 441 C C . SER A 1 57 ? -40.031 -38.719 -21.938 1 33.91 57 SER A C 1
ATOM 443 O O . SER A 1 57 ? -39.656 -38.5 -23.078 1 33.91 57 SER A O 1
ATOM 445 N N . LEU A 1 58 ? -41.094 -38.062 -21.656 1 33.44 58 LEU A N 1
ATOM 446 C CA . LEU A 1 58 ? -41.812 -36.844 -22.016 1 33.44 58 LEU A CA 1
ATOM 447 C C . LEU A 1 58 ? -40.875 -35.656 -22.188 1 33.44 58 LEU A C 1
ATOM 449 O O . LEU A 1 58 ? -41.312 -34.5 -22.312 1 33.44 58 LEU A O 1
ATOM 453 N N . GLU A 1 59 ? -39.844 -35.781 -21.438 1 36.22 59 GLU A N 1
ATOM 454 C CA . GLU A 1 59 ? -39.25 -34.469 -21.406 1 36.22 59 GLU A CA 1
ATOM 455 C C . GLU A 1 59 ? -38.906 -33.969 -22.812 1 36.22 59 GLU A C 1
ATOM 457 O O . GLU A 1 59 ? -38.688 -34.781 -23.719 1 36.22 59 GLU A O 1
ATOM 462 N N . PRO A 1 60 ? -38.969 -32.656 -23.078 1 37.81 60 PRO A N 1
ATOM 463 C CA . PRO A 1 60 ? -38.969 -31.875 -24.312 1 37.81 60 PRO A CA 1
ATOM 464 C C . PRO A 1 60 ? -38 -32.438 -25.359 1 37.81 60 PRO A C 1
ATOM 466 O O . PRO A 1 60 ? -37.125 -33.25 -25.031 1 37.81 60 PRO A O 1
ATOM 469 N N . GLU A 1 61 ? -37.969 -31.797 -26.5 1 44.44 61 GLU A N 1
ATOM 470 C CA . GLU A 1 61 ? -37.281 -31.969 -27.781 1 44.44 61 GLU A CA 1
ATOM 471 C C . GLU A 1 61 ? -35.844 -32.438 -27.578 1 44.44 61 GLU A C 1
ATOM 473 O O . GLU A 1 61 ? -35 -31.719 -27.016 1 44.44 61 GLU A O 1
ATOM 478 N N . SER A 1 62 ? -35.656 -33.625 -27.312 1 46.22 62 SER A N 1
ATOM 479 C CA . SER A 1 62 ? -34.531 -34.406 -26.828 1 46.22 62 SER A CA 1
ATOM 480 C C . SER A 1 62 ? -33.281 -34.188 -27.703 1 46.22 62 SER A C 1
ATOM 482 O O . SER A 1 62 ? -33.406 -33.812 -28.875 1 46.22 62 SER A O 1
ATOM 484 N N . ASP A 1 63 ? -32.281 -33.906 -26.938 1 52.44 63 ASP A N 1
ATOM 485 C CA . ASP A 1 63 ? -30.906 -33.844 -27.453 1 52.44 63 ASP A CA 1
ATOM 486 C C . ASP A 1 63 ? -30.734 -34.812 -28.625 1 52.44 63 ASP A C 1
ATOM 488 O O . ASP A 1 63 ? -29.953 -34.562 -29.547 1 52.44 63 ASP A O 1
ATOM 492 N N . ALA A 1 64 ? -31.734 -35.688 -28.766 1 56.47 64 ALA A N 1
ATOM 493 C CA . ALA A 1 64 ? -31.609 -36.719 -29.812 1 56.47 64 ALA A CA 1
ATOM 494 C C . ALA A 1 64 ? -32.125 -36.188 -31.156 1 56.47 64 ALA A C 1
ATOM 496 O O . ALA A 1 64 ? -31.547 -36.5 -32.188 1 56.47 64 ALA A O 1
ATOM 497 N N . GLU A 1 65 ? -33.125 -35.344 -31.031 1 64.06 65 GLU A N 1
ATOM 498 C CA . GLU A 1 65 ? -33.688 -34.812 -32.281 1 64.06 65 GLU A CA 1
ATOM 499 C C . GLU A 1 65 ? -32.781 -33.812 -32.938 1 64.06 65 GLU A C 1
ATOM 501 O O . GLU A 1 65 ? -32.625 -33.781 -34.156 1 64.06 65 GLU A O 1
ATOM 506 N N . VAL A 1 66 ? -32.219 -33.156 -32.062 1 67.56 66 VAL A N 1
ATOM 507 C CA . VAL A 1 66 ? -31.281 -32.156 -32.594 1 67.56 66 VAL A CA 1
ATOM 508 C C . VAL A 1 66 ? -30.062 -32.844 -33.188 1 67.56 66 VAL A C 1
ATOM 510 O O . VAL A 1 66 ? -29.578 -32.438 -34.219 1 67.56 66 VAL A O 1
ATOM 513 N N . TYR A 1 67 ? -29.719 -33.906 -32.625 1 65.38 67 TYR A N 1
ATOM 514 C CA . TYR A 1 67 ? -28.594 -34.688 -33.125 1 65.38 67 TYR A CA 1
ATOM 515 C C . TYR A 1 67 ? -28.938 -35.281 -34.469 1 65.38 67 TYR A C 1
ATOM 517 O O . TYR A 1 67 ? -28.109 -35.25 -35.406 1 65.38 67 TYR A O 1
ATOM 525 N N . ARG A 1 68 ? -30.109 -35.656 -34.656 1 70.81 68 ARG A N 1
ATOM 526 C CA . ARG A 1 68 ? -30.531 -36.281 -35.906 1 70.81 68 ARG A CA 1
ATOM 527 C C . ARG A 1 68 ? -30.641 -35.281 -37.031 1 70.81 68 ARG A C 1
ATOM 529 O O . ARG A 1 68 ? -30.281 -35.562 -38.156 1 70.81 68 ARG A O 1
ATOM 536 N N . GLN A 1 69 ? -31.016 -34.219 -36.5 1 76 69 GLN A N 1
ATOM 537 C CA . GLN A 1 69 ? -31.094 -33.156 -37.5 1 76 69 GLN A CA 1
ATOM 538 C C . GLN A 1 69 ? -29.719 -32.719 -38 1 76 69 GLN A C 1
ATOM 540 O O . GLN A 1 69 ? -29.5 -32.531 -39.188 1 76 69 GLN A O 1
ATOM 545 N N . ARG A 1 70 ? -28.953 -32.719 -37.062 1 73.19 70 ARG A N 1
ATOM 546 C CA . ARG A 1 70 ? -27.578 -32.344 -37.406 1 73.19 70 ARG A CA 1
ATOM 547 C C . ARG A 1 70 ? -26.922 -33.438 -38.25 1 73.19 70 ARG A C 1
ATOM 549 O O . ARG A 1 70 ? -26.203 -33.156 -39.219 1 73.19 70 ARG A O 1
ATOM 556 N N . TYR A 1 71 ? -27.266 -34.562 -37.969 1 75.06 71 TYR A N 1
ATOM 557 C CA . TYR A 1 71 ? -26.688 -35.688 -38.688 1 75.06 71 TYR A CA 1
ATOM 558 C C . TYR A 1 71 ? -27.25 -35.781 -40.094 1 75.06 71 TYR A C 1
ATOM 560 O O . TYR A 1 71 ? -26.5 -36.031 -41.062 1 75.06 71 TYR A O 1
ATOM 568 N N . ALA A 1 72 ? -28.391 -35.5 -40.219 1 80.44 72 ALA A N 1
ATOM 569 C CA . ALA A 1 72 ? -29.016 -35.469 -41.531 1 80.44 72 ALA A CA 1
ATOM 570 C C . ALA A 1 72 ? -28.453 -34.344 -42.406 1 80.44 72 ALA A C 1
ATOM 572 O O . ALA A 1 72 ? -28.156 -34.562 -43.594 1 80.44 72 ALA A O 1
ATOM 573 N N . SER A 1 73 ? -28.266 -33.344 -41.688 1 79.56 73 SER A N 1
ATOM 574 C CA . SER A 1 73 ? -27.688 -32.219 -42.406 1 79.56 73 SER A CA 1
ATOM 575 C C . SER A 1 73 ? -26.25 -32.5 -42.844 1 79.56 73 SER A C 1
ATOM 577 O O . SER A 1 73 ? -25.844 -32.125 -43.938 1 79.56 73 SER A O 1
ATOM 579 N N . LYS A 1 74 ? -25.594 -33.188 -42.094 1 77.44 74 LYS A N 1
ATOM 580 C CA . LYS A 1 74 ? -24.219 -33.594 -42.406 1 77.44 74 LYS A CA 1
ATOM 581 C C . LYS A 1 74 ? -24.188 -34.562 -43.594 1 77.44 74 LYS A C 1
ATOM 583 O O . LYS A 1 74 ? -23.312 -34.469 -44.469 1 77.44 74 LYS A O 1
ATOM 588 N N . ILE A 1 75 ? -25.047 -35.406 -43.656 1 80.19 75 ILE A N 1
ATOM 589 C CA . ILE A 1 75 ? -25.141 -36.375 -44.75 1 80.19 75 ILE A CA 1
ATOM 590 C C . ILE A 1 75 ? -25.391 -35.625 -46.062 1 80.19 75 ILE A C 1
ATOM 592 O O . ILE A 1 75 ? -24.766 -35.938 -47.094 1 80.19 75 ILE A O 1
ATOM 596 N N . ILE A 1 76 ? -26.25 -34.719 -45.969 1 84.44 76 ILE A N 1
ATOM 597 C CA . ILE A 1 76 ? -26.609 -33.969 -47.156 1 84.44 76 ILE A CA 1
ATOM 598 C C . ILE A 1 76 ? -25.406 -33.156 -47.656 1 84.44 76 ILE A C 1
ATOM 600 O O . ILE A 1 76 ? -25.094 -33.156 -48.844 1 84.44 76 ILE A O 1
ATOM 604 N N . ALA A 1 77 ? -24.766 -32.562 -46.719 1 79.94 77 ALA A N 1
ATOM 605 C CA . ALA A 1 77 ? -23.625 -31.734 -47.094 1 79.94 77 ALA A CA 1
ATOM 606 C C . ALA A 1 77 ? -22.469 -32.594 -47.625 1 79.94 77 ALA A C 1
ATOM 608 O O . ALA A 1 77 ? -21.781 -32.188 -48.562 1 79.94 77 ALA A O 1
ATOM 609 N N . LYS A 1 78 ? -22.328 -33.75 -47.156 1 77.88 78 LYS A N 1
ATOM 610 C CA . LYS A 1 78 ? -21.188 -34.625 -47.438 1 77.88 78 LYS A CA 1
ATOM 611 C C . LYS A 1 78 ? -21.406 -35.375 -48.781 1 77.88 78 LYS A C 1
ATOM 613 O O . LYS A 1 78 ? -20.438 -35.656 -49.5 1 77.88 78 LYS A O 1
ATOM 618 N N . TYR A 1 79 ? -22.609 -35.625 -49.094 1 82.88 79 TYR A N 1
ATOM 619 C CA . TYR A 1 79 ? -22.812 -36.562 -50.188 1 82.88 79 TYR A CA 1
ATOM 620 C C . TYR A 1 79 ? -23.672 -35.938 -51.312 1 82.88 79 TYR A C 1
ATOM 622 O O . TYR A 1 79 ? -23.625 -36.375 -52.438 1 82.88 79 TYR A O 1
ATOM 630 N N . MET A 1 80 ? -24.547 -34.906 -50.938 1 84.69 80 MET A N 1
ATOM 631 C CA . MET A 1 80 ? -25.594 -34.531 -51.875 1 84.69 80 MET A CA 1
ATOM 632 C C . MET A 1 80 ? -25.469 -33.031 -52.219 1 84.69 80 MET A C 1
ATOM 634 O O . MET A 1 80 ? -26.422 -32.438 -52.75 1 84.69 80 MET A O 1
ATOM 638 N N . SER A 1 81 ? -24.359 -32.406 -51.875 1 80.38 81 SER A N 1
ATOM 639 C CA . SER A 1 81 ? -24.141 -31.016 -52.219 1 80.38 81 SER A CA 1
ATOM 640 C C . SER A 1 81 ? -23.156 -30.906 -53.406 1 80.38 81 SER A C 1
ATOM 642 O O . SER A 1 81 ? -22.344 -31.797 -53.625 1 80.38 81 SER A O 1
ATOM 644 N N . PRO A 1 82 ? -23.234 -29.891 -54.281 1 77.69 82 PRO A N 1
ATOM 645 C CA . PRO A 1 82 ? -22.344 -29.719 -55.406 1 77.69 82 PRO A CA 1
ATOM 646 C C . PRO A 1 82 ? -20.875 -29.656 -55 1 77.69 82 PRO A C 1
ATOM 648 O O . PRO A 1 82 ? -19.984 -30.062 -55.75 1 77.69 82 PRO A O 1
ATOM 651 N N . ASP A 1 83 ? -20.625 -29.234 -53.906 1 71.5 83 ASP A N 1
ATOM 652 C CA . ASP A 1 83 ? -19.25 -29.125 -53.406 1 71.5 83 ASP A CA 1
ATOM 653 C C . ASP A 1 83 ? -18.938 -30.25 -52.438 1 71.5 83 ASP A C 1
ATOM 655 O O . ASP A 1 83 ? -18.016 -30.125 -51.625 1 71.5 83 ASP A O 1
ATOM 659 N N . ALA A 1 84 ? -19.469 -31.359 -52.5 1 69.88 84 ALA A N 1
ATOM 660 C CA . ALA A 1 84 ? -19.297 -32.438 -51.531 1 69.88 84 ALA A CA 1
ATOM 661 C C . ALA A 1 84 ? -18.031 -33.219 -51.812 1 69.88 84 ALA A C 1
ATOM 663 O O . ALA A 1 84 ? -17.672 -33.469 -52.969 1 69.88 84 ALA A O 1
ATOM 664 N N . PHE A 1 85 ? -17.297 -33.594 -50.812 1 68.75 85 PHE A N 1
ATOM 665 C CA . PHE A 1 85 ? -16.062 -34.375 -50.906 1 68.75 85 PHE A CA 1
ATOM 666 C C . PHE A 1 85 ? -16.375 -35.812 -51.406 1 68.75 85 PHE A C 1
ATOM 668 O O . PHE A 1 85 ? -15.586 -36.375 -52.156 1 68.75 85 PHE A O 1
ATOM 675 N N . LEU A 1 86 ? -17.562 -36.344 -51.062 1 75.56 86 LEU A N 1
ATOM 676 C CA . LEU A 1 86 ? -18.031 -37.625 -51.5 1 75.56 86 LEU A CA 1
ATOM 677 C C . LEU A 1 86 ? -19.328 -37.5 -52.312 1 75.56 86 LEU A C 1
ATOM 679 O O . LEU A 1 86 ? -20.375 -37.938 -51.844 1 75.56 86 LEU A O 1
ATOM 683 N N . ASP A 1 87 ? -19.188 -36.938 -53.344 1 80.19 87 ASP A N 1
ATOM 684 C CA . ASP A 1 87 ? -20.328 -36.656 -54.188 1 80.19 87 ASP A CA 1
ATOM 685 C C . ASP A 1 87 ? -20.859 -37.938 -54.844 1 80.19 87 ASP A C 1
ATOM 687 O O . ASP A 1 87 ? -20.125 -38.656 -55.531 1 80.19 87 ASP A O 1
ATOM 691 N N . ILE A 1 88 ? -22.047 -38.188 -54.562 1 82.19 88 ILE A N 1
ATOM 692 C CA . ILE A 1 88 ? -22.625 -39.438 -55.062 1 82.19 88 ILE A CA 1
ATOM 693 C C . ILE A 1 88 ? -23.344 -39.156 -56.406 1 82.19 88 ILE A C 1
ATOM 695 O O . ILE A 1 88 ? -23.891 -40.062 -57 1 82.19 88 ILE A O 1
ATOM 699 N N . ALA A 1 89 ? -23.266 -37.875 -56.844 1 81.31 89 ALA A N 1
ATOM 700 C CA . ALA A 1 89 ? -24.031 -37.5 -58 1 81.31 89 ALA A CA 1
ATOM 701 C C . ALA A 1 89 ? -23.359 -37.969 -59.281 1 81.31 89 ALA A C 1
ATOM 703 O O . ALA A 1 89 ? -22.141 -38.062 -59.375 1 81.31 89 ALA A O 1
ATOM 704 N N . SER A 1 90 ? -24.031 -38.656 -60.156 1 79.06 90 SER A N 1
ATOM 705 C CA . SER A 1 90 ? -23.609 -39 -61.531 1 79.06 90 SER A CA 1
ATOM 706 C C . SER A 1 90 ? -24.703 -38.656 -62.531 1 79.06 90 SER A C 1
ATOM 708 O O . SER A 1 90 ? -25.859 -38.438 -62.156 1 79.06 90 SER A O 1
ATOM 710 N N . GLU A 1 91 ? -24.359 -38.469 -63.75 1 72.56 91 GLU A N 1
ATOM 711 C CA . GLU A 1 91 ? -25.297 -38.094 -64.812 1 72.56 91 GLU A CA 1
ATOM 712 C C . GLU A 1 91 ? -26.469 -39.062 -64.875 1 72.56 91 GLU A C 1
ATOM 714 O O . GLU A 1 91 ? -27.594 -38.656 -65.188 1 72.56 91 GLU A O 1
ATOM 719 N N . ASN A 1 92 ? -26.297 -40.375 -64.375 1 74.75 92 ASN A N 1
ATOM 720 C CA . ASN A 1 92 ? -27.328 -41.406 -64.562 1 74.75 92 ASN A CA 1
ATOM 721 C C . ASN A 1 92 ? -28.078 -41.656 -63.219 1 74.75 92 ASN A C 1
ATOM 723 O O . ASN A 1 92 ? -29 -42.438 -63.188 1 74.75 92 ASN A O 1
ATOM 727 N N . LEU A 1 93 ? -27.641 -40.875 -62.094 1 81.19 93 LEU A N 1
ATOM 728 C CA . LEU A 1 93 ? -28.297 -41.094 -60.812 1 81.19 93 LEU A CA 1
ATOM 729 C C . LEU A 1 93 ? -29.281 -39.938 -60.5 1 81.19 93 LEU A C 1
ATOM 731 O O . LEU A 1 93 ? -28.859 -38.812 -60.312 1 81.19 93 LEU A O 1
ATOM 735 N N . ARG A 1 94 ? -30.594 -40.344 -60.562 1 82.25 94 ARG A N 1
ATOM 736 C CA . ARG A 1 94 ? -31.656 -39.406 -60.25 1 82.25 94 ARG A CA 1
ATOM 737 C C . ARG A 1 94 ? -32.5 -39.906 -59.094 1 82.25 94 ARG A C 1
ATOM 739 O O . ARG A 1 94 ? -32.719 -41.125 -58.969 1 82.25 94 ARG A O 1
ATOM 746 N N . ILE A 1 95 ? -32.844 -38.906 -58.156 1 80.25 95 ILE A N 1
ATOM 747 C CA . ILE A 1 95 ? -33.719 -39.219 -57.031 1 80.25 95 ILE A CA 1
ATOM 748 C C . ILE A 1 95 ? -35.062 -38.5 -57.188 1 80.25 95 ILE A C 1
ATOM 750 O O . ILE A 1 95 ? -35.125 -37.281 -57.219 1 80.25 95 ILE A O 1
ATOM 754 N N . LEU A 1 96 ? -36.156 -39.281 -57.281 1 77.69 96 LEU A N 1
ATOM 755 C CA . LEU A 1 96 ? -37.5 -38.75 -57.562 1 77.69 96 LEU A CA 1
ATOM 756 C C . LEU A 1 96 ? -37.5 -37.781 -58.719 1 77.69 96 LEU A C 1
ATOM 758 O O . LEU A 1 96 ? -38 -36.656 -58.625 1 77.69 96 LEU A O 1
ATOM 762 N N . ASN A 1 97 ? -36.75 -38.156 -59.844 1 77.62 97 ASN A N 1
ATOM 763 C CA . ASN A 1 97 ? -36.656 -37.438 -61.125 1 77.62 97 ASN A CA 1
ATOM 764 C C . ASN A 1 97 ? -35.938 -36.125 -60.969 1 77.62 97 ASN A C 1
ATOM 766 O O . ASN A 1 97 ? -36.094 -35.219 -61.781 1 77.62 97 ASN A O 1
ATOM 770 N N . LYS A 1 98 ? -35.219 -35.844 -59.906 1 80 98 LYS A N 1
ATOM 771 C CA . LYS A 1 98 ? -34.375 -34.688 -59.719 1 80 98 LYS A CA 1
ATOM 772 C C . LYS A 1 98 ? -32.906 -35.094 -59.594 1 80 98 LYS A C 1
ATOM 774 O O . LYS A 1 98 ? -32.594 -36.25 -59.281 1 80 98 LYS A O 1
ATOM 779 N N . SER A 1 99 ? -32 -34.156 -60 1 83.25 99 SER A N 1
ATOM 780 C CA . SER A 1 99 ? -30.594 -34.406 -59.75 1 83.25 99 SER A CA 1
ATOM 781 C C . SER A 1 99 ? -30.297 -34.562 -58.25 1 83.25 99 SER A C 1
ATOM 783 O O . SER A 1 99 ? -31.062 -34.094 -57.406 1 83.25 99 SER A O 1
ATOM 785 N N . VAL A 1 100 ? -29.172 -35.281 -57.906 1 83.81 100 VAL A N 1
ATOM 786 C CA . VAL A 1 100 ? -28.812 -35.531 -56.531 1 83.81 100 VAL A CA 1
ATOM 787 C C . VAL A 1 100 ? -28.609 -34.219 -55.781 1 83.81 100 VAL A C 1
ATOM 789 O O . VAL A 1 100 ? -29.062 -34.062 -54.656 1 83.81 100 VAL A O 1
ATOM 792 N N . TRP A 1 101 ? -28.109 -33.312 -56.438 1 85.56 101 TRP A N 1
ATOM 793 C CA . TRP A 1 101 ? -27.812 -32.031 -55.812 1 85.56 101 TRP A CA 1
ATOM 794 C C . TRP A 1 101 ? -29.094 -31.25 -55.531 1 85.56 101 TRP A C 1
ATOM 796 O O . TRP A 1 101 ? -29.25 -30.641 -54.469 1 85.56 101 TRP A O 1
ATOM 806 N N . ASN A 1 102 ? -29.984 -31.328 -56.469 1 82.94 102 ASN A N 1
ATOM 807 C CA . ASN A 1 102 ? -31.266 -30.656 -56.25 1 82.94 102 ASN A CA 1
ATOM 808 C C . ASN A 1 102 ? -32.094 -31.328 -55.188 1 82.94 102 ASN A C 1
ATOM 810 O O . ASN A 1 102 ? -32.75 -30.656 -54.375 1 82.94 102 ASN A O 1
ATOM 814 N N . PHE A 1 103 ? -32.031 -32.594 -55.094 1 84 103 PHE A N 1
ATOM 815 C CA . PHE A 1 103 ? -32.719 -33.312 -54.031 1 84 103 PHE A CA 1
ATOM 816 C C . PHE A 1 103 ? -32.125 -32.969 -52.656 1 84 103 PHE A C 1
ATOM 818 O O . PHE A 1 103 ? -32.844 -32.75 -51.688 1 84 103 PHE A O 1
ATOM 825 N N . GLY A 1 104 ? -30.797 -32.875 -52.594 1 84.88 104 GLY A N 1
ATOM 826 C CA . GLY A 1 104 ? -30.141 -32.5 -51.375 1 84.88 104 GLY A CA 1
ATOM 827 C C . GLY A 1 104 ? -30.5 -31.109 -50.906 1 84.88 104 GLY A C 1
ATOM 828 O O . GLY A 1 104 ? -30.766 -30.891 -49.719 1 84.88 104 GLY A O 1
ATOM 829 N N . LYS A 1 105 ? -30.531 -30.266 -51.781 1 83.56 105 LYS A N 1
ATOM 830 C CA . LYS A 1 105 ? -30.922 -28.906 -51.469 1 83.56 105 LYS A CA 1
ATOM 831 C C . LYS A 1 105 ? -32.375 -28.844 -50.969 1 83.56 105 LYS A C 1
ATOM 833 O O . LYS A 1 105 ? -32.656 -28.156 -49.969 1 83.56 105 LYS A O 1
ATOM 838 N N . LEU A 1 106 ? -33.281 -29.594 -51.562 1 81.25 106 LEU A N 1
ATOM 839 C CA . LEU A 1 106 ? -34.688 -29.625 -51.156 1 81.25 106 LEU A CA 1
ATOM 840 C C . LEU A 1 106 ? -34.844 -30.266 -49.781 1 81.25 106 LEU A C 1
ATOM 842 O O . LEU A 1 106 ? -35.594 -29.766 -48.969 1 81.25 106 LEU A O 1
ATOM 846 N N . LEU A 1 107 ? -34.031 -31.281 -49.531 1 80.75 107 LEU A N 1
ATOM 847 C CA . LEU A 1 107 ? -34.094 -31.953 -48.25 1 80.75 107 LEU A CA 1
ATOM 848 C C . LEU A 1 107 ? -33.562 -31.047 -47.125 1 80.75 107 LEU A C 1
ATOM 850 O O . LEU A 1 107 ? -34.125 -31 -46.031 1 80.75 107 LEU A O 1
ATOM 854 N N . ARG A 1 108 ? -32.562 -30.391 -47.438 1 80.62 108 ARG A N 1
ATOM 855 C CA . ARG A 1 108 ? -31.984 -29.453 -46.469 1 80.62 108 ARG A CA 1
ATOM 856 C C . ARG A 1 108 ? -32.969 -28.344 -46.125 1 80.62 108 ARG A C 1
ATOM 858 O O . ARG A 1 108 ? -33.125 -27.969 -44.969 1 80.62 108 ARG A O 1
ATOM 865 N N . ASN A 1 109 ? -33.594 -27.859 -47.094 1 79.19 109 ASN A N 1
ATOM 866 C CA . ASN A 1 109 ? -34.594 -26.828 -46.875 1 79.19 109 ASN A CA 1
ATOM 867 C C . ASN A 1 109 ? -35.781 -27.359 -46.094 1 79.19 109 ASN A C 1
ATOM 869 O O . ASN A 1 109 ? -36.312 -26.688 -45.188 1 79.19 109 ASN A O 1
ATOM 873 N N . ASP A 1 110 ? -36.125 -28.578 -46.344 1 77.25 110 ASP A N 1
ATOM 874 C CA . ASP A 1 110 ? -37.219 -29.203 -45.594 1 77.25 110 ASP A CA 1
ATOM 875 C C . ASP A 1 110 ? -36.875 -29.422 -44.125 1 77.25 110 ASP A C 1
ATOM 877 O O . ASP A 1 110 ? -37.688 -29.219 -43.25 1 77.25 110 ASP A O 1
ATOM 881 N N . LEU A 1 111 ? -35.594 -29.734 -43.938 1 75.44 111 LEU A N 1
ATOM 882 C CA . LEU A 1 111 ? -35.156 -29.953 -42.562 1 75.44 111 LEU A CA 1
ATOM 883 C C . LEU A 1 111 ? -35.094 -28.641 -41.781 1 75.44 111 LEU A C 1
ATOM 885 O O . LEU A 1 111 ? -35.344 -28.609 -40.562 1 75.44 111 LEU A O 1
ATOM 889 N N . MET A 1 112 ? -34.75 -27.641 -42.406 1 74.12 112 MET A N 1
ATOM 890 C CA . MET A 1 112 ? -34.719 -26.312 -41.781 1 74.12 112 MET A CA 1
ATOM 891 C C . MET A 1 112 ? -36.094 -25.812 -41.438 1 74.12 112 MET A C 1
ATOM 893 O O . MET A 1 112 ? -36.312 -25.141 -40.438 1 74.12 112 MET A O 1
ATOM 897 N N . LEU A 1 113 ? -37.094 -26.188 -42.344 1 69.31 113 LEU A N 1
ATOM 898 C CA . LEU A 1 113 ? -38.438 -25.703 -42.156 1 69.31 113 LEU A CA 1
ATOM 899 C C . LEU A 1 113 ? -39.188 -26.562 -41.125 1 69.31 113 LEU A C 1
ATOM 901 O O . LEU A 1 113 ? -40 -26.062 -40.375 1 69.31 113 LEU A O 1
ATOM 905 N N . TYR A 1 114 ? -38.875 -27.906 -41.156 1 68.25 114 TYR A N 1
ATOM 906 C CA . TYR A 1 114 ? -39.531 -28.828 -40.219 1 68.25 114 TYR A CA 1
ATOM 907 C C . TYR A 1 114 ? -38.5 -29.75 -39.594 1 68.25 114 TYR A C 1
ATOM 909 O O . TYR A 1 114 ? -38.156 -30.797 -40.156 1 68.25 114 TYR A O 1
ATOM 917 N N . SER A 1 115 ? -37.969 -29.375 -38.406 1 65.25 115 SER A N 1
ATOM 918 C CA . SER A 1 115 ? -36.906 -30.094 -37.688 1 65.25 115 SER A CA 1
ATOM 919 C C . SER A 1 115 ? -37.375 -31.5 -37.312 1 65.25 115 SER A C 1
ATOM 921 O O . SER A 1 115 ? -36.531 -32.406 -37.188 1 65.25 115 SER A O 1
ATOM 923 N N . GLY A 1 116 ? -38.562 -31.703 -37.25 1 68.25 116 GLY A N 1
ATOM 924 C CA . GLY A 1 116 ? -39.125 -33 -36.875 1 68.25 116 GLY A CA 1
ATOM 925 C C . GLY A 1 116 ? -38.969 -34.062 -37.938 1 68.25 116 GLY A C 1
ATOM 926 O O . GLY A 1 116 ? -39.188 -35.25 -37.688 1 68.25 116 GLY A O 1
ATOM 927 N N . LEU A 1 117 ? -38.625 -33.688 -39.156 1 73.31 117 LEU A N 1
ATOM 928 C CA . LEU A 1 117 ? -38.438 -34.625 -40.25 1 73.31 117 LEU A CA 1
ATOM 929 C C . LEU A 1 117 ? -37.25 -35.531 -39.969 1 73.31 117 LEU A C 1
ATOM 931 O O . LEU A 1 117 ? -37.219 -36.688 -40.438 1 73.31 117 LEU A O 1
ATOM 935 N N . ALA A 1 118 ? -36.375 -35 -39.188 1 69 118 ALA A N 1
ATOM 936 C CA . ALA A 1 118 ? -35.188 -35.75 -38.844 1 69 118 ALA A CA 1
ATOM 937 C C . ALA A 1 118 ? -35.531 -36.938 -37.969 1 69 118 ALA A C 1
ATOM 939 O O . ALA A 1 118 ? -34.719 -37.875 -37.844 1 69 118 ALA A O 1
ATOM 940 N N . ALA A 1 119 ? -36.688 -36.906 -37.5 1 68.75 119 ALA A N 1
ATOM 941 C CA . ALA A 1 119 ? -37.094 -38 -36.594 1 68.75 119 ALA A CA 1
ATOM 942 C C . ALA A 1 119 ? -37.594 -39.188 -37.406 1 68.75 119 ALA A C 1
ATOM 944 O O . ALA A 1 119 ? -37.688 -40.312 -36.875 1 68.75 119 ALA A O 1
ATOM 945 N N . LYS A 1 120 ? -37.875 -39.031 -38.688 1 72.81 120 LYS A N 1
ATOM 946 C CA . LYS A 1 120 ? -38.344 -40.125 -39.531 1 72.81 120 LYS A CA 1
ATOM 947 C C . LYS A 1 120 ? -37.188 -41.062 -39.938 1 72.81 120 LYS A C 1
ATOM 949 O O . LYS A 1 120 ? -36.156 -40.562 -40.438 1 72.81 120 LYS A O 1
ATOM 954 N N . THR A 1 121 ? -37.312 -42.281 -39.656 1 71.44 121 THR A N 1
ATOM 955 C CA . THR A 1 121 ? -36.281 -43.281 -39.969 1 71.44 121 THR A CA 1
ATOM 956 C C . THR A 1 121 ? -36.094 -43.406 -41.469 1 71.44 121 THR A C 1
ATOM 958 O O . THR A 1 121 ? -35 -43.75 -41.938 1 71.44 121 THR A O 1
ATOM 961 N N . ASP A 1 122 ? -37.156 -43 -42.219 1 75.56 122 ASP A N 1
ATOM 962 C CA . ASP A 1 122 ? -37.094 -43.219 -43.656 1 75.56 122 ASP A CA 1
ATOM 963 C C . ASP A 1 122 ? -36.844 -41.906 -44.406 1 75.56 122 ASP A C 1
ATOM 965 O O . ASP A 1 122 ? -37.281 -41.75 -45.531 1 75.56 122 ASP A O 1
ATOM 969 N N . LEU A 1 123 ? -36.125 -41.031 -43.844 1 79.69 123 LEU A N 1
ATOM 970 C CA . LEU A 1 123 ? -35.875 -39.719 -44.438 1 79.69 123 LEU A CA 1
ATOM 971 C C . LEU A 1 123 ? -35.156 -39.844 -45.75 1 79.69 123 LEU A C 1
ATOM 973 O O . LEU A 1 123 ? -35.469 -39.125 -46.719 1 79.69 123 LEU A O 1
ATOM 977 N N . PHE A 1 124 ? -34.312 -40.75 -45.812 1 85.12 124 PHE A N 1
ATOM 978 C CA . PHE A 1 124 ? -33.469 -40.906 -47 1 85.12 124 PHE A CA 1
ATOM 979 C C . PHE A 1 124 ? -33.875 -42.125 -47.812 1 85.12 124 PHE A C 1
ATOM 981 O O . PHE A 1 124 ? -33.125 -42.656 -48.625 1 85.12 124 PHE A O 1
ATOM 988 N N . GLN A 1 125 ? -35 -42.625 -47.656 1 84.06 125 GLN A N 1
ATOM 989 C CA . GLN A 1 125 ? -35.438 -43.875 -48.281 1 84.06 125 GLN A CA 1
ATOM 990 C C . GLN A 1 125 ? -35.375 -43.812 -49.781 1 84.06 125 GLN A C 1
ATOM 992 O O . GLN A 1 125 ? -34.906 -44.75 -50.438 1 84.06 125 GLN A O 1
ATOM 997 N N . GLU A 1 126 ? -35.781 -42.719 -50.375 1 83.81 126 GLU A N 1
ATOM 998 C CA . GLU A 1 126 ? -35.75 -42.594 -51.812 1 83.81 126 GLU A CA 1
ATOM 999 C C . GLU A 1 126 ? -34.344 -42.5 -52.375 1 83.81 126 GLU A C 1
ATOM 1001 O O . GLU A 1 126 ? -34.031 -43.094 -53.406 1 83.81 126 GLU A O 1
ATOM 1006 N N . ALA A 1 127 ? -33.469 -41.812 -51.594 1 85.81 127 ALA A N 1
ATOM 1007 C CA . ALA A 1 127 ? -32.062 -41.75 -52 1 85.81 127 ALA A CA 1
ATOM 1008 C C . ALA A 1 127 ? -31.375 -43.094 -51.812 1 85.81 127 ALA A C 1
ATOM 1010 O O . ALA A 1 127 ? -30.578 -43.5 -52.688 1 85.81 127 ALA A O 1
ATOM 1011 N N . GLU A 1 128 ? -31.703 -43.75 -50.844 1 87.81 128 GLU A N 1
ATOM 1012 C CA . GLU A 1 128 ? -31.156 -45.062 -50.562 1 87.81 128 GLU A CA 1
ATOM 1013 C C . GLU A 1 128 ? -31.5 -46.031 -51.688 1 87.81 128 GLU A C 1
ATOM 1015 O O . GLU A 1 128 ? -30.641 -46.781 -52.156 1 87.81 128 GLU A O 1
ATOM 1020 N N . ALA A 1 129 ? -32.719 -46.062 -52.031 1 84.88 129 ALA A N 1
ATOM 1021 C CA . ALA A 1 129 ? -33.188 -46.969 -53.094 1 84.88 129 ALA A CA 1
ATOM 1022 C C . ALA A 1 129 ? -32.5 -46.656 -54.406 1 84.88 129 ALA A C 1
ATOM 1024 O O . ALA A 1 129 ? -32.094 -47.562 -55.125 1 84.88 129 ALA A O 1
ATOM 1025 N N . ALA A 1 130 ? -32.344 -45.344 -54.719 1 85.38 130 ALA A N 1
ATOM 1026 C CA . ALA A 1 130 ? -31.719 -44.938 -55.969 1 85.38 130 ALA A CA 1
ATOM 1027 C C . ALA A 1 130 ? -30.234 -45.312 -56 1 85.38 130 ALA A C 1
ATOM 1029 O O . ALA A 1 130 ? -29.719 -45.812 -57 1 85.38 130 ALA A O 1
ATOM 1030 N N . VAL A 1 131 ? -29.609 -45.125 -54.844 1 88.06 131 VAL A N 1
ATOM 1031 C CA . VAL A 1 131 ? -28.172 -45.406 -54.75 1 88.06 131 VAL A CA 1
ATOM 1032 C C . VAL A 1 131 ? -27.938 -46.906 -54.75 1 88.06 131 VAL A C 1
ATOM 1034 O O . VAL A 1 131 ? -26.984 -47.406 -55.375 1 88.06 131 VAL A O 1
ATOM 1037 N N . LYS A 1 132 ? -28.703 -47.688 -54.188 1 86.06 132 LYS A N 1
ATOM 1038 C CA . LYS A 1 132 ? -28.578 -49.156 -54.188 1 86.06 132 LYS A CA 1
ATOM 1039 C C . LYS A 1 132 ? -28.719 -49.688 -55.625 1 86.06 132 LYS A C 1
ATOM 1041 O O . LYS A 1 132 ? -27.969 -50.594 -56 1 86.06 132 LYS A O 1
ATOM 1046 N N . LYS A 1 133 ? -29.641 -49.156 -56.312 1 85 133 LYS A N 1
ATOM 1047 C CA . LYS A 1 133 ? -29.812 -49.562 -57.719 1 85 133 LYS A CA 1
ATOM 1048 C C . LYS A 1 133 ? -28.594 -49.188 -58.562 1 85 133 LYS A C 1
ATOM 1050 O O . LYS A 1 133 ? -28.172 -49.969 -59.406 1 85 133 LYS A O 1
ATOM 1055 N N . ALA A 1 134 ? -28 -48.031 -58.25 1 84.12 134 ALA A N 1
ATOM 1056 C CA . ALA A 1 134 ? -26.828 -47.594 -59 1 84.12 134 ALA A CA 1
ATOM 1057 C C . ALA A 1 134 ? -25.609 -48.406 -58.656 1 84.12 134 ALA A C 1
ATOM 1059 O O . ALA A 1 134 ? -24.703 -48.562 -59.469 1 84.12 134 ALA A O 1
ATOM 1060 N N . LEU A 1 135 ? -25.625 -49 -57.531 1 83.31 135 LEU A N 1
ATOM 1061 C CA . LEU A 1 135 ? -24.453 -49.75 -57.062 1 83.31 135 LEU A CA 1
ATOM 1062 C C . LEU A 1 135 ? -24.594 -51.25 -57.406 1 83.31 135 LEU A C 1
ATOM 1064 O O . LEU A 1 135 ? -23.609 -52 -57.344 1 83.31 135 LEU A O 1
ATOM 1068 N N . GLN A 1 136 ? -25.641 -51.719 -57.875 1 82.06 136 GLN A N 1
ATOM 1069 C CA . GLN A 1 136 ? -25.922 -53.125 -58.094 1 82.06 136 GLN A CA 1
ATOM 1070 C C . GLN A 1 136 ? -25 -53.719 -59.188 1 82.06 136 GLN A C 1
ATOM 1072 O O . GLN A 1 136 ? -24.5 -54.812 -59.031 1 82.06 136 GLN A O 1
ATOM 1077 N N . PRO A 1 137 ? -24.656 -52.938 -60.25 1 82.38 137 PRO A N 1
ATOM 1078 C CA . PRO A 1 137 ? -23.734 -53.469 -61.219 1 82.38 137 PRO A CA 1
ATOM 1079 C C . PRO A 1 137 ? -22.328 -53.719 -60.656 1 82.38 137 PRO A C 1
ATOM 1081 O O . PRO A 1 137 ? -21.703 -54.75 -60.938 1 82.38 137 PRO A O 1
ATOM 1084 N N . SER A 1 138 ? -21.891 -52.75 -59.875 1 81.5 138 SER A N 1
ATOM 1085 C CA . SER A 1 138 ? -20.562 -52.906 -59.281 1 81.5 138 SER A CA 1
ATOM 1086 C C . SER A 1 138 ? -20.578 -54.031 -58.25 1 81.5 138 SER A C 1
ATOM 1088 O O . SER A 1 138 ? -19.578 -54.75 -58.062 1 81.5 138 SER A O 1
ATOM 1090 N N . PHE A 1 139 ? -21.656 -54.312 -57.688 1 81.19 139 PHE A N 1
ATOM 1091 C CA . PHE A 1 139 ? -21.797 -55.375 -56.719 1 81.19 139 PHE A CA 1
ATOM 1092 C C . PHE A 1 139 ? -21.812 -56.75 -57.406 1 81.19 139 PHE A C 1
ATOM 1094 O O . PHE A 1 139 ? -21.203 -57.688 -56.938 1 81.19 139 PHE A O 1
ATOM 1101 N N . SER A 1 140 ? -22.422 -56.781 -58.469 1 80.5 140 SER A N 1
ATOM 1102 C CA . SER A 1 140 ? -22.422 -58.031 -59.25 1 80.5 140 SER A CA 1
ATOM 1103 C C . SER A 1 140 ? -21.016 -58.375 -59.75 1 80.5 140 SER A C 1
ATOM 1105 O O . SER A 1 140 ? -20.641 -59.562 -59.781 1 80.5 140 SER A O 1
ATOM 1107 N N . GLN A 1 141 ? -20.234 -57.312 -60.125 1 79.62 141 GLN A N 1
ATOM 1108 C CA . GLN A 1 141 ? -18.844 -57.562 -60.531 1 79.62 141 GLN A CA 1
ATOM 1109 C C . GLN A 1 141 ? -18.016 -58.031 -59.344 1 79.62 141 GLN A C 1
ATOM 1111 O O . GLN A 1 141 ? -17.125 -58.906 -59.469 1 79.62 141 GLN A O 1
ATOM 1116 N N . PHE A 1 142 ? -18.391 -57.562 -58.188 1 77.81 142 PHE A N 1
ATOM 1117 C CA . PHE A 1 142 ? -17.703 -57.938 -56.969 1 77.81 142 PHE A CA 1
ATOM 1118 C C . PHE A 1 142 ? -18.016 -59.375 -56.594 1 77.81 142 PHE A C 1
ATOM 1120 O O . PHE A 1 142 ? -17.125 -60.125 -56.219 1 77.81 142 PHE A O 1
ATOM 1127 N N . VAL A 1 143 ? -19.141 -59.781 -56.656 1 74.25 143 VAL A N 1
ATOM 1128 C CA . VAL A 1 143 ? -19.562 -61.125 -56.312 1 74.25 143 VAL A CA 1
ATOM 1129 C C . VAL A 1 143 ? -18.922 -62.125 -57.25 1 74.25 143 VAL A C 1
ATOM 1131 O O . VAL A 1 143 ? -18.641 -63.281 -56.844 1 74.25 143 VAL A O 1
ATOM 1134 N N . ALA A 1 144 ? -18.531 -61.656 -58.406 1 72 144 ALA A N 1
ATOM 1135 C CA . ALA A 1 144 ? -17.922 -62.531 -59.406 1 72 144 ALA A CA 1
ATOM 1136 C C . ALA A 1 144 ? -16.422 -62.625 -59.188 1 72 144 ALA A C 1
ATOM 1138 O O . ALA A 1 144 ? -15.75 -63.469 -59.812 1 72 144 ALA A O 1
ATOM 1139 N N . THR A 1 145 ? -15.836 -61.812 -58.375 1 71.31 145 THR A N 1
ATOM 1140 C CA . THR A 1 145 ? -14.398 -61.844 -58.156 1 71.31 145 THR A CA 1
ATOM 1141 C C . THR A 1 145 ? -14.008 -63.031 -57.281 1 71.31 145 THR A C 1
ATOM 1143 O O . THR A 1 145 ? -14.797 -63.469 -56.438 1 71.31 145 THR A O 1
ATOM 1146 N N . PRO A 1 146 ? -12.836 -63.625 -57.438 1 68.88 146 PRO A N 1
ATOM 1147 C CA . PRO A 1 146 ? -12.383 -64.75 -56.625 1 68.88 146 PRO A CA 1
ATOM 1148 C C . PRO A 1 146 ? -12.219 -64.375 -55.156 1 68.88 146 PRO A C 1
ATOM 1150 O O . PRO A 1 146 ? -12.336 -65.25 -54.281 1 68.88 146 PRO A O 1
ATOM 1153 N N . GLU A 1 147 ? -12.008 -63.219 -54.875 1 62.62 147 GLU A N 1
ATOM 1154 C CA . GLU A 1 147 ? -11.844 -62.781 -53.469 1 62.62 147 GLU A CA 1
ATOM 1155 C C . GLU A 1 147 ? -13.148 -62.906 -52.688 1 62.62 147 GLU A C 1
ATOM 1157 O O . GLU A 1 147 ? -13.141 -63.281 -51.531 1 62.62 147 GLU A O 1
ATOM 1162 N N . PHE A 1 148 ? -14.18 -62.625 -53.312 1 62.81 148 PHE A N 1
ATOM 1163 C CA . PHE A 1 148 ? -15.492 -62.781 -52.688 1 62.81 148 PHE A CA 1
ATOM 1164 C C . PHE A 1 148 ? -15.828 -64.25 -52.5 1 62.81 148 PHE A C 1
ATOM 1166 O O . PHE A 1 148 ? -16.344 -64.625 -51.438 1 62.81 148 PHE A O 1
ATOM 1173 N N . ALA A 1 149 ? -15.391 -65.062 -53.375 1 65.12 149 ALA A N 1
ATOM 1174 C CA . ALA A 1 149 ? -15.602 -66.5 -53.25 1 65.12 149 ALA A CA 1
ATOM 1175 C C . ALA A 1 149 ? -14.805 -67.062 -52.062 1 65.12 149 ALA A C 1
ATOM 1177 O O . ALA A 1 149 ? -15.289 -67.938 -51.344 1 65.12 149 ALA A O 1
ATOM 1178 N N . ALA A 1 150 ? -13.594 -66.562 -51.75 1 58.56 150 ALA A N 1
ATOM 1179 C CA . ALA A 1 150 ? -12.758 -67 -50.625 1 58.56 150 ALA A CA 1
ATOM 1180 C C . ALA A 1 150 ? -13.328 -66.562 -49.312 1 58.56 150 ALA A C 1
ATOM 1182 O O . ALA A 1 150 ? -13.25 -67.25 -48.312 1 58.56 150 ALA A O 1
ATOM 1183 N N . LEU A 1 151 ? -13.852 -65.5 -49.188 1 50.47 151 LEU A N 1
ATOM 1184 C CA . LEU A 1 151 ? -14.453 -64.938 -47.969 1 50.47 151 LEU A CA 1
ATOM 1185 C C . LEU A 1 151 ? -15.711 -65.75 -47.594 1 50.47 151 LEU A C 1
ATOM 1187 O O . LEU A 1 151 ? -15.938 -66 -46.406 1 50.47 151 LEU A O 1
ATOM 1191 N N . ILE A 1 152 ? -16.484 -65.938 -48.531 1 52.88 152 ILE A N 1
ATOM 1192 C CA . ILE A 1 152 ? -17.672 -66.75 -48.25 1 52.88 152 ILE A CA 1
ATOM 1193 C C . ILE A 1 152 ? -17.25 -68.188 -47.812 1 52.88 152 ILE A C 1
ATOM 1195 O O . ILE A 1 152 ? -17.875 -68.75 -46.938 1 52.88 152 ILE A O 1
ATOM 1199 N N . ALA A 1 153 ? -16.125 -68.625 -48.281 1 48.97 153 ALA A N 1
ATOM 1200 C CA . ALA A 1 153 ? -15.648 -69.938 -47.844 1 48.97 153 ALA A CA 1
ATOM 1201 C C . ALA A 1 153 ? -15.133 -69.875 -46.406 1 48.97 153 ALA A C 1
ATOM 1203 O O . ALA A 1 153 ? -15.344 -70.812 -45.625 1 48.97 153 ALA A O 1
ATOM 1204 N N . SER A 1 154 ? -14.266 -68.875 -45.938 1 39.97 154 SER A N 1
ATOM 1205 C CA . SER A 1 154 ? -13.758 -68.75 -44.594 1 39.97 154 SER A CA 1
ATOM 1206 C C . SER A 1 154 ? -14.852 -68.312 -43.625 1 39.97 154 SER A C 1
ATOM 1208 O O . SER A 1 154 ? -14.789 -68.562 -42.438 1 39.97 154 SER A O 1
ATOM 1210 N N . SER A 1 155 ? -15.539 -67.438 -43.906 1 35.81 155 SER A N 1
ATOM 1211 C CA . SER A 1 155 ? -16.656 -66.938 -43.062 1 35.81 155 SER A CA 1
ATOM 1212 C C . SER A 1 155 ? -17.641 -68.125 -42.812 1 35.81 155 SER A C 1
ATOM 1214 O O . SER A 1 155 ? -18.625 -67.875 -42.094 1 35.81 155 SER A O 1
ATOM 1216 N N . ARG A 1 156 ? -17.328 -69.188 -43.375 1 34.38 156 ARG A N 1
ATOM 1217 C CA . ARG A 1 156 ? -18.172 -70.312 -43.031 1 34.38 156 ARG A CA 1
ATOM 1218 C C . ARG A 1 156 ? -17.984 -70.75 -41.594 1 34.38 156 ARG A C 1
ATOM 1220 O O . ARG A 1 156 ? -18.641 -71.688 -41.094 1 34.38 156 ARG A O 1
ATOM 1227 N N . LEU A 1 157 ? -16.656 -70.375 -40.906 1 28.14 157 LEU A N 1
ATOM 1228 C CA . LEU A 1 157 ? -16.609 -71 -39.562 1 28.14 157 LEU A CA 1
ATOM 1229 C C . LEU A 1 157 ? -17.781 -70.5 -38.719 1 28.14 157 LEU A C 1
ATOM 1231 O O . LEU A 1 157 ? -18.391 -71.25 -38 1 28.14 157 LEU A O 1
ATOM 1235 N N . THR A 1 158 ? -17.703 -69.125 -38.344 1 25.75 158 THR A N 1
ATOM 1236 C CA . THR A 1 158 ? -18.438 -68.875 -37.125 1 25.75 158 THR A CA 1
ATOM 1237 C C . THR A 1 158 ? -19.938 -68.938 -37.375 1 25.75 158 THR A C 1
ATOM 1239 O O . THR A 1 158 ? -20.734 -68.688 -36.469 1 25.75 158 THR A O 1
ATOM 1242 N N . PHE A 1 159 ? -20.297 -69 -38.5 1 23.8 159 PHE A N 1
ATOM 1243 C CA . PHE A 1 159 ? -21.75 -68.875 -38.5 1 23.8 159 PHE A CA 1
ATOM 1244 C C . PHE A 1 159 ? -22.453 -70.062 -37.969 1 23.8 159 PHE A C 1
ATOM 1246 O O . PHE A 1 159 ? -22.5 -71.125 -38.656 1 23.8 159 PHE A O 1
ATOM 1253 N N . HIS A 1 160 ? -22.125 -70.375 -36.531 1 22.19 160 HIS A N 1
ATOM 1254 C CA . HIS A 1 160 ? -23.016 -71.438 -36 1 22.19 160 HIS A CA 1
ATOM 1255 C C . HIS A 1 160 ? -24.469 -71.188 -36.438 1 22.19 160 HIS A C 1
ATOM 1257 O O . HIS A 1 160 ? -24.938 -70.062 -36.375 1 22.19 160 HIS A O 1
ATOM 1263 N N . ASP A 1 161 ? -24.812 -71.938 -37.156 1 21.39 161 ASP A N 1
ATOM 1264 C CA . ASP A 1 161 ? -26.188 -72.188 -37.625 1 21.39 161 ASP A CA 1
ATOM 1265 C C . ASP A 1 161 ? -27.141 -72.375 -36.438 1 21.39 161 ASP A C 1
ATOM 1267 O O . ASP A 1 161 ? -27.062 -73.375 -35.719 1 21.39 161 ASP A O 1
ATOM 1271 N N . SER A 1 162 ? -27.266 -71.375 -35.438 1 21.44 162 SER A N 1
ATOM 1272 C CA . SER A 1 162 ? -28.375 -71.562 -34.5 1 21.44 162 SER A CA 1
ATOM 1273 C C . SER A 1 162 ? -29.656 -71.938 -35.25 1 21.44 162 SER A C 1
ATOM 1275 O O . SER A 1 162 ? -30.312 -71.125 -35.844 1 21.44 162 SER A O 1
ATOM 1277 N N . ASP A 1 163 ? -29.484 -73.062 -35.75 1 19.39 163 ASP A N 1
ATOM 1278 C CA . ASP A 1 163 ? -30.781 -73.562 -36.219 1 19.39 163 ASP A CA 1
ATOM 1279 C C . ASP A 1 163 ? -31.672 -73.938 -35.031 1 19.39 163 ASP A C 1
ATOM 1281 O O . ASP A 1 163 ? -31.359 -74.875 -34.281 1 19.39 163 ASP A O 1
ATOM 1285 N N . VAL A 1 164 ? -32.031 -73 -34.031 1 19.58 164 VAL A N 1
ATOM 1286 C CA . VAL A 1 164 ? -33.125 -73.25 -33.125 1 19.58 164 VAL A CA 1
ATOM 1287 C C . VAL A 1 164 ? -34.281 -73.938 -33.844 1 19.58 164 VAL A C 1
ATOM 1289 O O . VAL A 1 164 ? -34.906 -73.312 -34.719 1 19.58 164 VAL A O 1
ATOM 1292 N N . SER A 1 165 ? -33.938 -75.188 -34.156 1 17 165 SER A N 1
ATOM 1293 C CA . SER A 1 165 ? -35.219 -75.812 -34.469 1 17 165 SER A CA 1
ATOM 1294 C C . SER A 1 165 ? -36.062 -76 -33.219 1 17 165 SER A C 1
ATOM 1296 O O . SER A 1 165 ? -35.562 -76.375 -32.188 1 17 165 SER A O 1
ATOM 1298 N N . ASP A 1 166 ? -37.094 -75.312 -32.906 1 16.27 166 ASP A N 1
ATOM 1299 C CA . ASP A 1 166 ? -38.188 -75.25 -31.953 1 16.27 166 ASP A CA 1
ATOM 1300 C C . ASP A 1 166 ? -38.844 -76.562 -31.719 1 16.27 166 ASP A C 1
ATOM 1302 O O . ASP A 1 166 ? -39.938 -76.688 -31.219 1 16.27 166 ASP A O 1
ATOM 1306 N N . ASP A 1 167 ? -37.969 -77.812 -31.516 1 16.55 167 ASP A N 1
ATOM 1307 C CA . ASP A 1 167 ? -39 -78.812 -31.406 1 16.55 167 ASP A CA 1
ATOM 1308 C C . ASP A 1 167 ? -39.562 -78.875 -29.984 1 16.55 167 ASP A C 1
ATOM 1310 O O . ASP A 1 167 ? -38.812 -78.625 -29.016 1 16.55 167 ASP A O 1
ATOM 1314 N N . SER A 1 168 ? -40.844 -78.938 -29.594 1 16.22 168 SER A N 1
ATOM 1315 C CA . SER A 1 168 ? -41.938 -78.812 -28.625 1 16.22 168 SER A CA 1
ATOM 1316 C C . SER A 1 168 ? -41.875 -79.875 -27.562 1 16.22 168 SER A C 1
ATOM 1318 O O . SER A 1 168 ? -42.688 -79.875 -26.625 1 16.22 168 SER A O 1
ATOM 1320 N N . THR A 1 169 ? -40.844 -80.938 -27.375 1 16.38 169 THR A N 1
ATOM 1321 C CA . THR A 1 169 ? -41.625 -82 -26.766 1 16.38 169 THR A CA 1
ATOM 1322 C C . THR A 1 169 ? -41.719 -81.75 -25.25 1 16.38 169 THR A C 1
ATOM 1324 O O . THR A 1 169 ? -40.906 -81.125 -24.656 1 16.38 169 THR A O 1
ATOM 1327 N N . ASP A 1 170 ? -42.469 -82.75 -24.281 1 15.95 170 ASP A N 1
ATOM 1328 C CA . ASP A 1 170 ? -43.5 -82.875 -23.25 1 15.95 170 ASP A CA 1
ATOM 1329 C C . ASP A 1 170 ? -42.875 -83.062 -21.875 1 15.95 170 ASP A C 1
ATOM 1331 O O . ASP A 1 170 ? -43.219 -82.438 -20.906 1 15.95 170 ASP A O 1
ATOM 1335 N N . GLU A 1 171 ? -42.156 -84.25 -21.391 1 16.77 171 GLU A N 1
ATOM 1336 C CA . GLU A 1 171 ? -42.781 -84.875 -20.25 1 16.77 171 GLU A CA 1
ATOM 1337 C C . GLU A 1 171 ? -42.125 -84.438 -18.938 1 16.77 171 GLU A C 1
ATOM 1339 O O . GLU A 1 171 ? -41 -83.938 -18.938 1 16.77 171 GLU A O 1
ATOM 1344 N N . VAL A 1 172 ? -42.719 -84.75 -17.609 1 16.89 172 VAL A N 1
ATOM 1345 C CA . VAL A 1 172 ? -43.281 -84.312 -16.328 1 16.89 172 VAL A CA 1
ATOM 1346 C C . VAL A 1 172 ? -42.344 -84.688 -15.188 1 16.89 172 VAL A C 1
ATOM 1348 O O . VAL A 1 172 ? -42.25 -84 -14.188 1 16.89 172 VAL A O 1
ATOM 1351 N N . HIS A 1 173 ? -41.469 -85.812 -15.227 1 16.3 173 HIS A N 1
ATOM 1352 C CA . HIS A 1 173 ? -41.625 -86.625 -14.039 1 16.3 173 HIS A CA 1
ATOM 1353 C C . HIS A 1 173 ? -40.906 -86 -12.844 1 16.3 173 HIS A C 1
ATOM 1355 O O . HIS A 1 173 ? -39.969 -85.25 -13.008 1 16.3 173 HIS A O 1
ATOM 1361 N N . GLN A 1 174 ? -41.031 -86.5 -11.562 1 16.72 174 GLN A N 1
ATOM 1362 C CA . GLN A 1 174 ? -41.406 -86.188 -10.188 1 16.72 174 GLN A CA 1
ATOM 1363 C C . GLN A 1 174 ? -40.219 -86.25 -9.242 1 16.72 174 GLN A C 1
ATOM 1365 O O . GLN A 1 174 ? -40.344 -86 -8.039 1 16.72 174 GLN A O 1
ATOM 1370 N N . ILE A 1 175 ? -38.969 -86.5 -9.703 1 15.39 175 ILE A N 1
ATOM 1371 C CA . ILE A 1 175 ? -38.188 -87.312 -8.758 1 15.39 175 ILE A CA 1
ATOM 1372 C C . ILE A 1 175 ? -37.969 -86.5 -7.473 1 15.39 175 ILE A C 1
ATOM 1374 O O . ILE A 1 175 ? -37.812 -85.312 -7.512 1 15.39 175 ILE A O 1
ATOM 1378 N N . GLU A 1 176 ? -37.594 -87.25 -6.43 1 17.39 176 GLU A N 1
ATOM 1379 C CA . GLU A 1 176 ? -37.625 -87.5 -4.984 1 17.39 176 GLU A CA 1
ATOM 1380 C C . GLU A 1 176 ? -36.562 -86.625 -4.277 1 17.39 176 GLU A C 1
ATOM 1382 O O . GLU A 1 176 ? -35.5 -86.375 -4.832 1 17.39 176 GLU A O 1
ATOM 1387 N N . MET A 1 177 ? -36.656 -86.312 -2.996 1 15.84 177 MET A N 1
ATOM 1388 C CA . MET A 1 177 ? -36.562 -85.188 -2.07 1 15.84 177 MET A CA 1
ATOM 1389 C C . MET A 1 177 ? -35.25 -85.25 -1.269 1 15.84 177 MET A C 1
ATOM 1391 O O . MET A 1 177 ? -35 -84.375 -0.414 1 15.84 177 MET A O 1
ATOM 1395 N N . GLY A 1 178 ? -34.438 -86.312 -1.309 1 16.22 178 GLY A N 1
ATOM 1396 C CA . GLY A 1 178 ? -33.844 -86.625 -0.01 1 16.22 178 GLY A CA 1
ATOM 1397 C C . GLY A 1 178 ? -32.812 -85.562 0.427 1 16.22 178 GLY A C 1
ATOM 1398 O O . GLY A 1 178 ? -32.125 -85 -0.409 1 16.22 178 GLY A O 1
ATOM 1399 N N . TYR A 1 179 ? -32.594 -85.125 1.684 1 15.91 179 TYR A N 1
ATOM 1400 C CA . TYR A 1 179 ? -32.375 -83.938 2.434 1 15.91 179 TYR A CA 1
ATOM 1401 C C . TYR A 1 179 ? -30.906 -83.75 2.752 1 15.91 179 TYR A C 1
ATOM 1403 O O . TYR A 1 179 ? -30.406 -82.625 2.768 1 15.91 179 TYR A O 1
ATOM 1411 N N . SER A 1 180 ? -30.125 -84.75 3.131 1 16.89 180 SER A N 1
ATOM 1412 C CA . SER A 1 180 ? -29.453 -84.438 4.391 1 16.89 180 SER A CA 1
ATOM 1413 C C . SER A 1 180 ? -28.344 -83.438 4.191 1 16.89 180 SER A C 1
ATOM 1415 O O . SER A 1 180 ? -27.891 -83.188 3.064 1 16.89 180 SER A O 1
ATOM 1417 N N . PRO A 1 181 ? -27.125 -83.375 5.188 1 17.81 181 PRO A N 1
ATOM 1418 C CA . PRO A 1 181 ? -26.531 -82.375 6.031 1 17.81 181 PRO A CA 1
ATOM 1419 C C . PRO A 1 181 ? -25.359 -81.625 5.355 1 17.81 181 PRO A C 1
ATOM 1421 O O . PRO A 1 181 ? -24.922 -82.062 4.281 1 17.81 181 PRO A O 1
ATOM 1424 N N . THR A 1 182 ? -24.062 -81.438 6.176 1 16.91 182 THR A N 1
ATOM 1425 C CA . THR A 1 182 ? -23.5 -80.125 6.457 1 16.91 182 THR A CA 1
ATOM 1426 C C . THR A 1 182 ? -22.516 -79.688 5.363 1 16.91 182 THR A C 1
ATOM 1428 O O . THR A 1 182 ? -22.672 -78.625 4.75 1 16.91 182 THR A O 1
ATOM 1431 N N . LEU A 1 183 ? -20.984 -79.5 5.801 1 16.47 183 LEU A N 1
ATOM 1432 C CA . LEU A 1 183 ? -20.078 -78.375 5.836 1 16.47 183 LEU A CA 1
ATOM 1433 C C . LEU A 1 183 ? -19.125 -78.438 4.645 1 16.47 183 LEU A C 1
ATOM 1435 O O . LEU A 1 183 ? -18.062 -77.812 4.684 1 16.47 183 LEU A O 1
ATOM 1439 N N . VAL A 1 184 ? -19.188 -78.812 3.568 1 15.92 184 VAL A N 1
ATOM 1440 C CA . VAL A 1 184 ? -18.188 -79.5 2.766 1 15.92 184 VAL A CA 1
ATOM 1441 C C . VAL A 1 184 ? -17.219 -78.5 2.158 1 15.92 184 VAL A C 1
ATOM 1443 O O . VAL A 1 184 ? -17.594 -77.75 1.264 1 15.92 184 VAL A O 1
ATOM 1446 N N . SER A 1 185 ? -16.359 -77.875 3.006 1 15.81 185 SER A N 1
ATOM 1447 C CA . SER A 1 185 ? -15.797 -76.625 2.525 1 15.81 185 SER A CA 1
ATOM 1448 C C . SER A 1 185 ? -15.164 -76.812 1.149 1 15.81 185 SER A C 1
ATOM 1450 O O . SER A 1 185 ? -14.969 -77.938 0.682 1 15.81 185 SER A O 1
ATOM 1452 N N . ARG A 1 186 ? -14.031 -75.812 0.787 1 17.27 186 ARG A N 1
ATOM 1453 C CA . ARG A 1 186 ? -13.578 -74.875 -0.234 1 17.27 186 ARG A CA 1
ATOM 1454 C C . ARG A 1 186 ? -12.523 -75.5 -1.137 1 17.27 186 ARG A C 1
ATOM 1456 O O . ARG A 1 186 ? -11.484 -75.938 -0.66 1 17.27 186 ARG A O 1
ATOM 1463 N N . GLY A 1 187 ? -12.766 -76.062 -2.188 1 16.61 187 GLY A N 1
ATOM 1464 C CA . GLY A 1 187 ? -12.133 -77 -3.139 1 16.61 187 GLY A CA 1
ATOM 1465 C C . GLY A 1 187 ? -11.055 -76.312 -3.967 1 16.61 187 GLY A C 1
ATOM 1466 O O . GLY A 1 187 ? -10.766 -76.75 -5.09 1 16.61 187 GLY A O 1
ATOM 1467 N N . SER A 1 188 ? -10.141 -75.625 -3.332 1 17.56 188 SER A N 1
ATOM 1468 C CA . SER A 1 188 ? -9.328 -74.75 -4.18 1 17.56 188 SER A CA 1
ATOM 1469 C C . SER A 1 188 ? -8.664 -75.5 -5.305 1 17.56 188 SER A C 1
ATOM 1471 O O . SER A 1 188 ? -8.195 -76.625 -5.094 1 17.56 188 SER A O 1
ATOM 1473 N N . LEU A 1 189 ? -8.984 -75.188 -6.562 1 17.98 189 LEU A N 1
ATOM 1474 C CA . LEU A 1 189 ? -8.773 -75.625 -7.938 1 17.98 189 LEU A CA 1
ATOM 1475 C C . LEU A 1 189 ? -7.289 -75.562 -8.289 1 17.98 189 LEU A C 1
ATOM 1477 O O . LEU A 1 189 ? -6.609 -74.562 -8.07 1 17.98 189 LEU A O 1
ATOM 1481 N N . PRO A 1 190 ? -6.672 -76.688 -8.156 1 18.92 190 PRO A N 1
ATOM 1482 C CA . PRO A 1 190 ? -5.246 -76.75 -8.484 1 18.92 190 PRO A CA 1
ATOM 1483 C C . PRO A 1 190 ? -4.945 -76.375 -9.93 1 18.92 190 PRO A C 1
ATOM 1485 O O . PRO A 1 190 ? -5.688 -76.75 -10.844 1 18.92 190 PRO A O 1
ATOM 1488 N N . LEU A 1 191 ? -4.426 -75.188 -10.242 1 18.22 191 LEU A N 1
ATOM 1489 C CA . LEU A 1 191 ? -4.09 -74.562 -11.5 1 18.22 191 LEU A CA 1
ATOM 1490 C C . LEU A 1 191 ? -3.139 -75.375 -12.328 1 18.22 191 LEU A C 1
ATOM 1492 O O . LEU A 1 191 ? -2.01 -75.688 -11.906 1 18.22 191 LEU A O 1
ATOM 1496 N N . SER A 1 192 ? -3.516 -76.5 -12.898 1 18.41 192 SER A N 1
ATOM 1497 C CA . SER A 1 192 ? -2.713 -77.375 -13.719 1 18.41 192 SER A CA 1
ATOM 1498 C C . SER A 1 192 ? -2.004 -76.625 -14.836 1 18.41 192 SER A C 1
ATOM 1500 O O . SER A 1 192 ? -2.6 -75.75 -15.484 1 18.41 192 SER A O 1
ATOM 1502 N N . MET A 1 193 ? -0.652 -76.562 -14.859 1 19.64 193 MET A N 1
ATOM 1503 C CA . MET A 1 193 ? 0.409 -75.938 -15.625 1 19.64 193 MET A CA 1
ATOM 1504 C C . MET A 1 193 ? 0.413 -76.438 -17.078 1 19.64 193 MET A C 1
ATOM 1506 O O . MET A 1 193 ? 0.733 -77.562 -17.344 1 19.64 193 MET A O 1
ATOM 1510 N N . THR A 1 194 ? -0.665 -76.375 -17.797 1 19.14 194 THR A N 1
ATOM 1511 C CA . THR A 1 194 ? -0.766 -76.875 -19.172 1 19.14 194 THR A CA 1
ATOM 1512 C C . THR A 1 194 ? 0.446 -76.438 -19.984 1 19.14 194 THR A C 1
ATOM 1514 O O . THR A 1 194 ? 0.917 -75.312 -19.875 1 19.14 194 THR A O 1
ATOM 1517 N N . SER A 1 195 ? 1.251 -77.375 -20.422 1 20.66 195 SER A N 1
ATOM 1518 C CA . SER A 1 195 ? 2.49 -77.375 -21.188 1 20.66 195 SER A CA 1
ATOM 1519 C C . SER A 1 195 ? 2.316 -76.688 -22.531 1 20.66 195 SER A C 1
ATOM 1521 O O . SER A 1 195 ? 1.344 -76.938 -23.25 1 20.66 195 SER A O 1
ATOM 1523 N N . THR A 1 196 ? 2.676 -75.5 -22.625 1 20.58 196 THR A N 1
ATOM 1524 C CA . THR A 1 196 ? 2.508 -74.625 -23.797 1 20.58 196 THR A CA 1
ATOM 1525 C C . THR A 1 196 ? 3.152 -75.25 -25.031 1 20.58 196 THR A C 1
ATOM 1527 O O . THR A 1 196 ? 4.301 -75.688 -24.984 1 20.58 196 THR A O 1
ATOM 1530 N N . PRO A 1 197 ? 2.447 -76 -25.906 1 23.75 197 PRO A N 1
ATOM 1531 C CA . PRO A 1 197 ? 3 -76.625 -27.125 1 23.75 197 PRO A CA 1
ATOM 1532 C C . PRO A 1 197 ? 3.984 -75.688 -27.844 1 23.75 197 PRO A C 1
ATOM 1534 O O . PRO A 1 197 ? 3.916 -74.5 -27.688 1 23.75 197 PRO A O 1
ATOM 1537 N N . SER A 1 198 ? 5.168 -76.188 -28.172 1 22.19 198 SER A N 1
ATOM 1538 C CA . SER A 1 198 ? 6.301 -75.5 -28.781 1 22.19 198 SER A CA 1
ATOM 1539 C C . SER A 1 198 ? 5.914 -74.938 -30.141 1 22.19 198 SER A C 1
ATOM 1541 O O . SER A 1 198 ? 5.496 -75.688 -31.047 1 22.19 198 SER A O 1
ATOM 1543 N N . ARG A 1 199 ? 5.203 -73.938 -30.25 1 25.28 199 ARG A N 1
ATOM 1544 C CA . ARG A 1 199 ? 4.738 -73.312 -31.484 1 25.28 199 ARG A CA 1
ATOM 1545 C C . ARG A 1 199 ? 5.863 -73.188 -32.5 1 25.28 199 ARG A C 1
ATOM 1547 O O . ARG A 1 199 ? 6.934 -72.625 -32.219 1 25.28 199 ARG A O 1
ATOM 1554 N N . GLY A 1 200 ? 6.027 -74.25 -33.281 1 25.14 200 GLY A N 1
ATOM 1555 C CA . GLY A 1 200 ? 6.941 -74.25 -34.406 1 25.14 200 GLY A CA 1
ATOM 1556 C C . GLY A 1 200 ? 7.055 -72.875 -35.062 1 25.14 200 GLY A C 1
ATOM 1557 O O . GLY A 1 200 ? 6.098 -72.062 -35.062 1 25.14 200 GLY A O 1
ATOM 1558 N N . ARG A 1 201 ? 8.258 -72.375 -34.969 1 25.38 201 ARG A N 1
ATOM 1559 C CA . ARG A 1 201 ? 8.703 -71.062 -35.531 1 25.38 201 ARG A CA 1
ATOM 1560 C C . ARG A 1 201 ? 8.352 -71 -37.031 1 25.38 201 ARG A C 1
ATOM 1562 O O . ARG A 1 201 ? 8.961 -71.625 -37.844 1 25.38 201 ARG A O 1
ATOM 1569 N N . ILE A 1 202 ? 7.094 -71.25 -37.375 1 24.89 202 ILE A N 1
ATOM 1570 C CA . ILE A 1 202 ? 6.941 -70.875 -38.812 1 24.89 202 ILE A CA 1
ATOM 1571 C C . ILE A 1 202 ? 7.805 -69.688 -39.156 1 24.89 202 ILE A C 1
ATOM 1573 O O . ILE A 1 202 ? 7.77 -68.688 -38.438 1 24.89 202 ILE A O 1
ATOM 1577 N N . GLN A 1 203 ? 8.914 -69.938 -39.812 1 25.55 203 GLN A N 1
ATOM 1578 C CA . GLN A 1 203 ? 9.797 -68.938 -40.375 1 25.55 203 GLN A CA 1
ATOM 1579 C C . GLN A 1 203 ? 8.992 -67.75 -40.969 1 25.55 203 GLN A C 1
ATOM 1581 O O . GLN A 1 203 ? 8.211 -67.938 -41.906 1 25.55 203 GLN A O 1
ATOM 1586 N N . ARG A 1 204 ? 8.547 -67 -40.125 1 30.33 204 ARG A N 1
ATOM 1587 C CA . ARG A 1 204 ? 7.871 -65.75 -40.469 1 30.33 204 ARG A CA 1
ATOM 1588 C C . ARG A 1 204 ? 8.516 -65.125 -41.719 1 30.33 204 ARG A C 1
ATOM 1590 O O . ARG A 1 204 ? 9.68 -64.688 -41.656 1 30.33 204 ARG A O 1
ATOM 1597 N N . ARG A 1 205 ? 8.289 -65.688 -42.781 1 30.06 205 ARG A N 1
ATOM 1598 C CA . ARG A 1 205 ? 8.594 -64.875 -43.969 1 30.06 205 ARG A CA 1
ATOM 1599 C C . ARG A 1 205 ? 8.164 -63.438 -43.781 1 30.06 205 ARG A C 1
ATOM 1601 O O . ARG A 1 205 ? 7.066 -63.156 -43.281 1 30.06 205 ARG A O 1
ATOM 1608 N N . GLY A 1 206 ? 9.164 -62.562 -43.406 1 30.52 206 GLY A N 1
ATOM 1609 C CA . GLY A 1 206 ? 9.148 -61.125 -43.219 1 30.52 206 GLY A CA 1
ATOM 1610 C C . GLY A 1 206 ? 8.133 -60.406 -44.062 1 30.52 206 GLY A C 1
ATOM 1611 O O . GLY A 1 206 ? 8.453 -59.969 -45.188 1 30.52 206 GLY A O 1
ATOM 1612 N N . SER A 1 207 ? 6.969 -60.938 -44.219 1 29.33 207 SER A N 1
ATOM 1613 C CA . SER A 1 207 ? 6.035 -60.125 -45.031 1 29.33 207 SER A CA 1
ATOM 1614 C C . SER A 1 207 ? 5.965 -58.688 -44.531 1 29.33 207 SER A C 1
ATOM 1616 O O . SER A 1 207 ? 5.914 -58.469 -43.312 1 29.33 207 SER A O 1
ATOM 1618 N N . THR A 1 208 ? 6.457 -57.625 -45.125 1 38.59 208 THR A N 1
ATOM 1619 C CA . THR A 1 208 ? 6.629 -56.188 -45.125 1 38.59 208 THR A CA 1
ATOM 1620 C C . THR A 1 208 ? 5.332 -55.469 -44.75 1 38.59 208 THR A C 1
ATOM 1622 O O . THR A 1 208 ? 5.242 -54.25 -44.812 1 38.59 208 THR A O 1
ATOM 1625 N N . PHE A 1 209 ? 4.102 -56.125 -44.531 1 43.28 209 PHE A N 1
ATOM 1626 C CA . PHE A 1 209 ? 2.863 -55.375 -44.469 1 43.28 209 PHE A CA 1
ATOM 1627 C C . PHE A 1 209 ? 2.646 -54.844 -43.062 1 43.28 209 PHE A C 1
ATOM 1629 O O . PHE A 1 209 ? 2.859 -55.562 -42.062 1 43.28 209 PHE A O 1
ATOM 1636 N N . LEU A 1 210 ? 2.533 -53.531 -42.75 1 60.28 210 LEU A N 1
ATOM 1637 C CA . LEU A 1 210 ? 2.238 -52.812 -41.5 1 60.28 210 LEU A CA 1
ATOM 1638 C C . LEU A 1 210 ? 0.829 -53.125 -41.031 1 60.28 210 LEU A C 1
ATOM 1640 O O . LEU A 1 210 ? -0.148 -52.906 -41.75 1 60.28 210 LEU A O 1
ATOM 1644 N N . THR A 1 211 ? 0.613 -54.125 -40 1 66.62 211 THR A N 1
ATOM 1645 C CA . THR A 1 211 ? -0.666 -54.406 -39.375 1 66.62 211 THR A CA 1
ATOM 1646 C C . THR A 1 211 ? -0.902 -53.469 -38.188 1 66.62 211 THR A C 1
ATOM 1648 O O . THR A 1 211 ? 0.016 -52.781 -37.75 1 66.62 211 THR A O 1
ATOM 1651 N N . LEU A 1 212 ? -2.152 -53.406 -37.812 1 80.19 212 LEU A N 1
ATOM 1652 C CA . LEU A 1 212 ? -2.494 -52.562 -36.688 1 80.19 212 LEU A CA 1
ATOM 1653 C C . LEU A 1 212 ? -1.766 -53 -35.438 1 80.19 212 LEU A C 1
ATOM 1655 O O . LEU A 1 212 ? -1.322 -52.188 -34.625 1 80.19 212 LEU A O 1
ATOM 1659 N N . ASP A 1 213 ? -1.643 -54.375 -35.312 1 79 213 ASP A N 1
ATOM 1660 C CA . ASP A 1 213 ? -0.969 -54.906 -34.156 1 79 213 ASP A CA 1
ATOM 1661 C C . ASP A 1 213 ? 0.491 -54.469 -34.094 1 79 213 ASP A C 1
ATOM 1663 O O . ASP A 1 213 ? 1.025 -54.219 -33 1 79 213 ASP A O 1
ATOM 1667 N N . ARG A 1 214 ? 1.004 -54.406 -35.188 1 74.25 214 ARG A N 1
ATOM 1668 C CA . ARG A 1 214 ? 2.393 -53.969 -35.25 1 74.25 214 ARG A CA 1
ATOM 1669 C C . ARG A 1 214 ? 2.502 -52.469 -34.938 1 74.25 214 ARG A C 1
ATOM 1671 O O . ARG A 1 214 ? 3.467 -52.031 -34.312 1 74.25 214 ARG A O 1
ATOM 1678 N N . VAL A 1 215 ? 1.503 -51.844 -35.469 1 80.44 215 VAL A N 1
ATOM 1679 C CA . VAL A 1 215 ? 1.511 -50.406 -35.25 1 80.44 215 VAL A CA 1
ATOM 1680 C C . VAL A 1 215 ? 1.284 -50.094 -33.75 1 80.44 215 VAL A C 1
ATOM 1682 O O . VAL A 1 215 ? 1.956 -49.219 -33.188 1 80.44 215 VAL A O 1
ATOM 1685 N N . MET A 1 216 ? 0.4 -50.781 -33.188 1 84.69 216 MET A N 1
ATOM 1686 C CA . MET A 1 216 ? 0.073 -50.562 -31.797 1 84.69 216 MET A CA 1
ATOM 1687 C C . MET A 1 216 ? 1.157 -51.125 -30.891 1 84.69 216 MET A C 1
ATOM 1689 O O . MET A 1 216 ? 1.295 -50.688 -29.734 1 84.69 216 MET A O 1
ATOM 1693 N N . GLY A 1 217 ? 1.916 -52.062 -31.422 1 77.94 217 GLY A N 1
ATOM 1694 C CA . GLY A 1 217 ? 2.988 -52.656 -30.641 1 77.94 217 GLY A CA 1
ATOM 1695 C C . GLY A 1 217 ? 4.242 -51.812 -30.609 1 77.94 217 GLY A C 1
ATOM 1696 O O . GLY A 1 217 ? 5.082 -51.969 -29.719 1 77.94 217 GLY A O 1
ATOM 1697 N N . ASN A 1 218 ? 4.281 -51 -31.609 1 77.38 218 ASN A N 1
ATOM 1698 C CA . ASN A 1 218 ? 5.387 -50.031 -31.672 1 77.38 218 ASN A CA 1
ATOM 1699 C C . ASN A 1 218 ? 4.949 -48.656 -31.219 1 77.38 218 ASN A C 1
ATOM 1701 O O . ASN A 1 218 ? 4.148 -48 -31.891 1 77.38 218 ASN A O 1
ATOM 1705 N N . ARG A 1 219 ? 5.508 -48.156 -30.172 1 82.81 219 ARG A N 1
ATOM 1706 C CA . ARG A 1 219 ? 5.074 -46.875 -29.562 1 82.81 219 ARG A CA 1
ATOM 1707 C C . ARG A 1 219 ? 5.23 -45.719 -30.531 1 82.81 219 ARG A C 1
ATOM 1709 O O . ARG A 1 219 ? 4.414 -44.812 -30.547 1 82.81 219 ARG A O 1
ATOM 1716 N N . ARG A 1 220 ? 6.27 -45.688 -31.297 1 80.25 220 ARG A N 1
ATOM 1717 C CA . ARG A 1 220 ? 6.512 -44.594 -32.25 1 80.25 220 ARG A CA 1
ATOM 1718 C C . ARG A 1 220 ? 5.449 -44.594 -33.344 1 80.25 220 ARG A C 1
ATOM 1720 O O . ARG A 1 220 ? 4.906 -43.531 -33.656 1 80.25 220 ARG A O 1
ATOM 1727 N N . LEU A 1 221 ? 5.199 -45.812 -33.844 1 79 221 LEU A N 1
ATOM 1728 C CA . LEU A 1 221 ? 4.191 -45.906 -34.906 1 79 221 LEU A CA 1
ATOM 1729 C C . LEU A 1 221 ? 2.803 -45.625 -34.375 1 79 221 LEU A C 1
ATOM 1731 O O . LEU A 1 221 ? 1.967 -45.031 -35.062 1 79 221 LEU A O 1
ATOM 1735 N N . CYS A 1 222 ? 2.664 -46.031 -33.188 1 85.94 222 CYS A N 1
ATOM 1736 C CA . CYS A 1 222 ? 1.389 -45.75 -32.531 1 85.94 222 CYS A CA 1
ATOM 1737 C C . CYS A 1 222 ? 1.189 -44.25 -32.406 1 85.94 222 CYS A C 1
ATOM 1739 O O . CYS A 1 222 ? 0.083 -43.75 -32.594 1 85.94 222 CYS A O 1
ATOM 1741 N N . SER A 1 223 ? 2.232 -43.562 -32.062 1 87.62 223 SER A N 1
ATOM 1742 C CA . SER A 1 223 ? 2.168 -42.094 -31.938 1 87.62 223 SER A CA 1
ATOM 1743 C C . SER A 1 223 ? 1.875 -41.438 -33.281 1 87.62 223 SER A C 1
ATOM 1745 O O . SER A 1 223 ? 1.16 -40.438 -33.344 1 87.62 223 SER A O 1
ATOM 1747 N N . VAL A 1 224 ? 2.449 -41.938 -34.281 1 82.31 224 VAL A N 1
ATOM 1748 C CA . VAL A 1 224 ? 2.201 -41.406 -35.625 1 82.31 224 VAL A CA 1
ATOM 1749 C C . VAL A 1 224 ? 0.738 -41.625 -36 1 82.31 224 VAL A C 1
ATOM 1751 O O . VAL A 1 224 ? 0.113 -40.75 -36.625 1 82.31 224 VAL A O 1
ATOM 1754 N N . PHE A 1 225 ? 0.337 -42.812 -35.656 1 86.62 225 PHE A N 1
ATOM 1755 C CA . PHE A 1 225 ? -1.072 -43.094 -35.906 1 86.62 225 PHE A CA 1
ATOM 1756 C C . PHE A 1 225 ? -1.961 -42.125 -35.125 1 86.62 225 PHE A C 1
ATOM 1758 O O . PHE A 1 225 ? -2.98 -41.656 -35.625 1 86.62 225 PHE A O 1
ATOM 1765 N N . TRP A 1 226 ? -1.579 -41.844 -34 1 91.12 226 TRP A N 1
ATOM 1766 C CA . TRP A 1 226 ? -2.328 -40.938 -33.156 1 91.12 226 TRP A CA 1
ATOM 1767 C C . TRP A 1 226 ? -2.375 -39.531 -33.75 1 91.12 226 TRP A C 1
ATOM 1769 O O . TRP A 1 226 ? -3.416 -38.875 -33.75 1 91.12 226 TRP A O 1
ATOM 1779 N N . VAL A 1 227 ? -1.263 -39.062 -34.219 1 88.56 227 VAL A N 1
ATOM 1780 C CA . VAL A 1 227 ? -1.19 -37.719 -34.812 1 88.56 227 VAL A CA 1
ATOM 1781 C C . VAL A 1 227 ? -2.146 -37.656 -36 1 88.56 227 VAL A C 1
ATOM 1783 O O . VAL A 1 227 ? -2.76 -36.594 -36.219 1 88.56 227 VAL A O 1
ATOM 1786 N N . PHE A 1 228 ? -2.184 -38.719 -36.656 1 84.56 228 PHE A N 1
ATOM 1787 C CA . PHE A 1 228 ? -3.111 -38.781 -37.75 1 84.56 228 PHE A CA 1
ATOM 1788 C C . PHE A 1 228 ? -4.547 -38.625 -37.281 1 84.56 228 PHE A C 1
ATOM 1790 O O . PHE A 1 228 ? -5.312 -37.844 -37.875 1 84.56 228 PHE A O 1
ATOM 1797 N N . LEU A 1 229 ? -4.871 -39.281 -36.312 1 88.38 229 LEU A N 1
ATOM 1798 C CA . LEU A 1 229 ? -6.223 -39.188 -35.75 1 88.38 229 LEU A CA 1
ATOM 1799 C C . LEU A 1 229 ? -6.477 -37.844 -35.125 1 88.38 229 LEU A C 1
ATOM 1801 O O . LEU A 1 229 ? -7.602 -37.344 -35.156 1 88.38 229 LEU A O 1
ATOM 1805 N N . PHE A 1 230 ? -5.492 -37.312 -34.594 1 90.94 230 PHE A N 1
ATOM 1806 C CA . PHE A 1 230 ? -5.598 -36.031 -33.906 1 90.94 230 PHE A CA 1
ATOM 1807 C C . PHE A 1 230 ? -5.938 -34.938 -34.906 1 90.94 230 PHE A C 1
ATOM 1809 O O . PHE A 1 230 ? -6.75 -34.062 -34.625 1 90.94 230 PHE A O 1
ATOM 1816 N N . LYS A 1 231 ? -5.293 -34.906 -35.969 1 86.12 231 LYS A N 1
ATOM 1817 C CA . LYS A 1 231 ? -5.551 -33.938 -37 1 86.12 231 LYS A CA 1
ATOM 1818 C C . LYS A 1 231 ? -6.984 -34.031 -37.531 1 86.12 231 LYS A C 1
ATOM 1820 O O . LYS A 1 231 ? -7.582 -33.031 -37.906 1 86.12 231 LYS A O 1
ATOM 1825 N N . GLU A 1 232 ? -7.484 -35.25 -37.406 1 81.44 232 GLU A N 1
ATOM 1826 C CA . GLU A 1 232 ? -8.867 -35.469 -37.844 1 81.44 232 GLU A CA 1
ATOM 1827 C C . GLU A 1 232 ? -9.836 -35.312 -36.688 1 81.44 232 GLU A C 1
ATOM 1829 O O . GLU A 1 232 ? -11.055 -35.375 -36.875 1 81.44 232 GLU A O 1
ATOM 1834 N N . ARG A 1 233 ? -9.383 -35.125 -35.562 1 87.56 233 ARG A N 1
ATOM 1835 C CA . ARG A 1 233 ? -10.156 -34.906 -34.344 1 87.56 233 ARG A CA 1
ATOM 1836 C C . ARG A 1 233 ? -10.906 -36.156 -33.906 1 87.56 233 ARG A C 1
ATOM 1838 O O . ARG A 1 233 ? -12.047 -36.094 -33.469 1 87.56 233 ARG A O 1
ATOM 1845 N N . THR A 1 234 ? -10.297 -37.344 -34.125 1 87.44 234 THR A N 1
ATOM 1846 C CA . THR A 1 234 ? -10.875 -38.625 -33.719 1 87.44 234 THR A CA 1
ATOM 1847 C C . THR A 1 234 ? -9.883 -39.438 -32.906 1 87.44 234 THR A C 1
ATOM 1849 O O . THR A 1 234 ? -9.82 -40.656 -33.031 1 87.44 234 THR A O 1
ATOM 1852 N N . HIS A 1 235 ? -9.117 -38.781 -32.25 1 90.06 235 HIS A N 1
ATOM 1853 C CA . HIS A 1 235 ? -8.039 -39.438 -31.531 1 90.06 235 HIS A CA 1
ATOM 1854 C C . HIS A 1 235 ? -8.516 -39.969 -30.172 1 90.06 235 HIS A C 1
ATOM 1856 O O . HIS A 1 235 ? -7.734 -40.531 -29.406 1 90.06 235 HIS A O 1
ATOM 1862 N N . GLN A 1 236 ? -9.789 -39.875 -29.797 1 89.69 236 GLN A N 1
ATOM 1863 C CA . GLN A 1 236 ? -10.289 -40.156 -28.453 1 89.69 236 GLN A CA 1
ATOM 1864 C C . GLN A 1 236 ? -10.055 -41.594 -28.062 1 89.69 236 GLN A C 1
ATOM 1866 O O . GLN A 1 236 ? -9.547 -41.875 -26.969 1 89.69 236 GLN A O 1
ATOM 1871 N N . LEU A 1 237 ? -10.359 -42.469 -29.016 1 90.12 237 LEU A N 1
ATOM 1872 C CA . LEU A 1 237 ? -10.258 -43.906 -28.703 1 90.12 237 LEU A CA 1
ATOM 1873 C C . LEU A 1 237 ? -8.805 -44.312 -28.516 1 90.12 237 LEU A C 1
ATOM 1875 O O . LEU A 1 237 ? -8.477 -45 -27.562 1 90.12 237 LEU A O 1
ATOM 1879 N N . LEU A 1 238 ? -8.023 -43.906 -29.438 1 91.62 238 LEU A N 1
ATOM 1880 C CA . LEU A 1 238 ? -6.621 -44.281 -29.328 1 91.62 238 LEU A CA 1
ATOM 1881 C C . LEU A 1 238 ? -5.977 -43.625 -28.109 1 91.62 238 LEU A C 1
ATOM 1883 O O . LEU A 1 238 ? -5.09 -44.219 -27.484 1 91.62 238 LEU A O 1
ATOM 1887 N N . SER A 1 239 ? -6.375 -42.469 -27.781 1 92.81 239 SER A N 1
ATOM 1888 C CA . SER A 1 239 ? -5.855 -41.812 -26.594 1 92.81 239 SER A CA 1
ATOM 1889 C C . SER A 1 239 ? -6.172 -42.594 -25.328 1 92.81 239 SER A C 1
ATOM 1891 O O . SER A 1 239 ? -5.32 -42.75 -24.438 1 92.81 239 SER A O 1
ATOM 1893 N N . LEU A 1 240 ? -7.387 -42.969 -25.188 1 92.56 240 LEU A N 1
ATOM 1894 C CA . LEU A 1 240 ? -7.762 -43.812 -24.047 1 92.56 240 LEU A CA 1
ATOM 1895 C C . LEU A 1 240 ? -6.961 -45.094 -24.031 1 92.56 240 LEU A C 1
ATOM 1897 O O . LEU A 1 240 ? -6.504 -45.531 -22.969 1 92.56 240 LEU A O 1
ATOM 1901 N N . TRP A 1 241 ? -6.84 -45.688 -25.203 1 93 241 TRP A N 1
ATOM 1902 C CA . TRP A 1 241 ? -6.066 -46.906 -25.328 1 93 241 TRP A CA 1
ATOM 1903 C C . TRP A 1 241 ? -4.637 -46.719 -24.828 1 93 241 TRP A C 1
ATOM 1905 O O . TRP A 1 241 ? -4.102 -47.531 -24.094 1 93 241 TRP A O 1
ATOM 1915 N N . MET A 1 242 ? -4.078 -45.688 -25.25 1 90.88 242 MET A N 1
ATOM 1916 C CA . MET A 1 242 ? -2.697 -45.406 -24.891 1 90.88 242 MET A CA 1
ATOM 1917 C C . MET A 1 242 ? -2.568 -45.156 -23.391 1 90.88 242 MET A C 1
ATOM 1919 O O . MET A 1 242 ? -1.606 -45.594 -22.766 1 90.88 242 MET A O 1
ATOM 1923 N N . ASP A 1 243 ? -3.453 -44.406 -22.766 1 90.62 243 ASP A N 1
ATOM 1924 C CA . ASP A 1 243 ? -3.414 -44.125 -21.328 1 90.62 243 ASP A CA 1
ATOM 1925 C C . ASP A 1 243 ? -3.52 -45.438 -20.516 1 90.62 243 ASP A C 1
ATOM 1927 O O . ASP A 1 243 ? -2.857 -45.562 -19.484 1 90.62 243 ASP A O 1
ATOM 1931 N N . PHE A 1 244 ? -4.316 -46.312 -20.969 1 91.75 244 PHE A N 1
ATOM 1932 C CA . PHE A 1 244 ? -4.449 -47.594 -20.297 1 91.75 244 PHE A CA 1
ATOM 1933 C C . PHE A 1 244 ? -3.182 -48.406 -20.469 1 91.75 244 PHE A C 1
ATOM 1935 O O . PHE A 1 244 ? -2.66 -48.969 -19.484 1 91.75 244 PHE A O 1
ATOM 1942 N N . ARG A 1 245 ? -2.723 -48.469 -21.641 1 89.31 245 ARG A N 1
ATOM 1943 C CA . ARG A 1 245 ? -1.625 -49.375 -21.969 1 89.31 245 ARG A CA 1
ATOM 1944 C C . ARG A 1 245 ? -0.311 -48.875 -21.375 1 89.31 245 ARG A C 1
ATOM 1946 O O . ARG A 1 245 ? 0.478 -49.656 -20.859 1 89.31 245 ARG A O 1
ATOM 1953 N N . TYR A 1 246 ? -0.135 -47.656 -21.5 1 85.75 246 TYR A N 1
ATOM 1954 C CA . TYR A 1 246 ? 1.192 -47.156 -21.172 1 85.75 246 TYR A CA 1
ATOM 1955 C C . TYR A 1 246 ? 1.225 -46.594 -19.75 1 85.75 246 TYR A C 1
ATOM 1957 O O . TYR A 1 246 ? 2.293 -46.469 -19.141 1 85.75 246 TYR A O 1
ATOM 1965 N N . GLN A 1 247 ? 0.166 -46.188 -19.188 1 86.12 247 GLN A N 1
ATOM 1966 C CA . GLN A 1 247 ? 0.203 -45.531 -17.875 1 86.12 247 GLN A CA 1
ATOM 1967 C C . GLN A 1 247 ? -0.502 -46.375 -16.812 1 86.12 247 GLN A C 1
ATOM 1969 O O . GLN A 1 247 ? 0.076 -46.688 -15.773 1 86.12 247 GLN A O 1
ATOM 1974 N N . PHE A 1 248 ? -1.625 -46.812 -17.094 1 89.81 248 PHE A N 1
ATOM 1975 C CA . PHE A 1 248 ? -2.447 -47.469 -16.062 1 89.81 248 PHE A CA 1
ATOM 1976 C C . PHE A 1 248 ? -2.033 -48.906 -15.859 1 89.81 248 PHE A C 1
ATOM 1978 O O . PHE A 1 248 ? -1.821 -49.344 -14.727 1 89.81 248 PHE A O 1
ATOM 1985 N N . LEU A 1 249 ? -1.81 -49.688 -16.891 1 89.44 249 LEU A N 1
ATOM 1986 C CA . LEU A 1 249 ? -1.593 -51.125 -16.812 1 89.44 249 LEU A CA 1
ATOM 1987 C C . LEU A 1 249 ? -0.239 -51.438 -16.188 1 89.44 249 LEU A C 1
ATOM 1989 O O . LEU A 1 249 ? -0.127 -52.375 -15.367 1 89.44 249 LEU A O 1
ATOM 1993 N N . PRO A 1 250 ? 0.728 -50.688 -16.562 1 87.38 250 PRO A N 1
ATOM 1994 C CA . PRO A 1 250 ? 2.012 -50.969 -15.922 1 87.38 250 PRO A CA 1
ATOM 1995 C C . PRO A 1 250 ? 1.968 -50.781 -14.406 1 87.38 250 PRO A C 1
ATOM 1997 O O . PRO A 1 250 ? 2.539 -51.594 -13.664 1 87.38 250 PRO A O 1
ATOM 2000 N N . VAL A 1 251 ? 1.311 -49.812 -13.969 1 89 251 VAL A N 1
ATOM 2001 C CA . VAL A 1 251 ? 1.222 -49.562 -12.531 1 89 251 VAL A CA 1
ATOM 2002 C C . VAL A 1 251 ? 0.333 -50.625 -11.883 1 89 251 VAL A C 1
ATOM 2004 O O . VAL A 1 251 ? 0.598 -51.062 -10.766 1 89 251 VAL A O 1
ATOM 2007 N N . LEU A 1 252 ? -0.668 -51.031 -12.531 1 90.38 252 LEU A N 1
ATOM 2008 C CA . LEU A 1 252 ? -1.56 -52.062 -12.039 1 90.38 252 LEU A CA 1
ATOM 2009 C C . LEU A 1 252 ? -0.833 -53.406 -11.953 1 90.38 252 LEU A C 1
ATOM 2011 O O . LEU A 1 252 ? -1.001 -54.156 -10.977 1 90.38 252 LEU A O 1
ATOM 2015 N N . GLU A 1 253 ? -0.029 -53.688 -12.875 1 88.81 253 GLU A N 1
ATOM 2016 C CA . GLU A 1 253 ? 0.749 -54.906 -12.875 1 88.81 253 GLU A CA 1
ATOM 2017 C C . GLU A 1 253 ? 1.792 -54.906 -11.766 1 88.81 253 GLU A C 1
ATOM 2019 O O . GLU A 1 253 ? 2.014 -55.938 -11.109 1 88.81 253 GLU A O 1
ATOM 2024 N N . ASP A 1 254 ? 2.367 -53.812 -11.641 1 87.81 254 ASP A N 1
ATOM 2025 C CA . ASP A 1 254 ? 3.338 -53.688 -10.562 1 87.81 254 ASP A CA 1
ATOM 2026 C C . ASP A 1 254 ? 2.672 -53.875 -9.203 1 87.81 254 ASP A C 1
ATOM 2028 O O . ASP A 1 254 ? 3.262 -54.5 -8.297 1 87.81 254 ASP A O 1
ATOM 2032 N N . PHE A 1 255 ? 1.54 -53.406 -9.055 1 89.81 255 PHE A N 1
ATOM 2033 C CA . PHE A 1 255 ? 0.79 -53.562 -7.816 1 89.81 255 PHE A CA 1
ATOM 2034 C C . PHE A 1 255 ? 0.439 -55.031 -7.586 1 89.81 255 PHE A C 1
ATOM 2036 O O . PHE A 1 255 ? 0.605 -55.531 -6.48 1 89.81 255 PHE A O 1
ATOM 2043 N N . ILE A 1 256 ? 0.015 -55.75 -8.609 1 86.75 256 ILE A N 1
ATOM 2044 C CA . ILE A 1 256 ? -0.365 -57.156 -8.516 1 86.75 256 ILE A CA 1
ATOM 2045 C C . ILE A 1 256 ? 0.86 -58 -8.172 1 86.75 256 ILE A C 1
ATOM 2047 O O . ILE A 1 256 ? 0.788 -58.906 -7.332 1 86.75 256 ILE A O 1
ATOM 2051 N N . HIS A 1 257 ? 1.975 -57.594 -8.734 1 85.19 257 HIS A N 1
ATOM 2052 C CA . HIS A 1 257 ? 3.209 -58.344 -8.477 1 85.19 257 HIS A CA 1
ATOM 2053 C C . HIS A 1 257 ? 3.707 -58.094 -7.051 1 85.19 257 HIS A C 1
ATOM 2055 O O . HIS A 1 257 ? 4.234 -59 -6.41 1 85.19 257 HIS A O 1
ATOM 2061 N N . ALA A 1 258 ? 3.562 -56.844 -6.648 1 83.5 258 ALA A N 1
ATOM 2062 C CA . ALA A 1 258 ? 4.031 -56.5 -5.312 1 83.5 258 ALA A CA 1
ATOM 2063 C C . ALA A 1 258 ? 3.197 -57.188 -4.238 1 83.5 258 ALA A C 1
ATOM 2065 O O . ALA A 1 258 ? 3.721 -57.562 -3.189 1 83.5 258 ALA A O 1
ATOM 2066 N N . VAL A 1 259 ? 1.938 -57.312 -4.422 1 82.12 259 VAL A N 1
ATOM 2067 C CA . VAL A 1 259 ? 1.06 -57.938 -3.434 1 82.12 259 VAL A CA 1
ATOM 2068 C C . VAL A 1 259 ? 1.22 -59.438 -3.467 1 82.12 259 VAL A C 1
ATOM 2070 O O . VAL A 1 259 ? 1.198 -60.094 -2.422 1 82.12 259 VAL A O 1
ATOM 2073 N N . GLN A 1 260 ? 1.487 -60.125 -4.57 1 78.44 260 GLN A N 1
ATOM 2074 C CA . GLN A 1 260 ? 1.605 -61.562 -4.691 1 78.44 260 GLN A CA 1
ATOM 2075 C C . GLN A 1 260 ? 2.99 -62.031 -4.262 1 78.44 260 GLN A C 1
ATOM 2077 O O . GLN A 1 260 ? 3.145 -63.156 -3.795 1 78.44 260 GLN A O 1
ATOM 2082 N N . GLY A 1 261 ? 4.07 -61.312 -4.449 1 68.25 261 GLY A N 1
ATOM 2083 C CA . GLY A 1 261 ? 5.426 -61.75 -4.18 1 68.25 261 GLY A CA 1
ATOM 2084 C C . GLY A 1 261 ? 5.777 -61.719 -2.703 1 68.25 261 GLY A C 1
ATOM 2085 O O . GLY A 1 261 ? 6.934 -61.938 -2.33 1 68.25 261 GLY A O 1
ATOM 2086 N N . SER A 1 262 ? 4.988 -61.312 -1.732 1 57.56 262 SER A N 1
ATOM 2087 C CA . SER A 1 262 ? 5.535 -61.062 -0.402 1 57.56 262 SER A CA 1
ATOM 2088 C C . SER A 1 262 ? 5.781 -62.375 0.346 1 57.56 262 SER A C 1
ATOM 2090 O O . SER A 1 262 ? 5.008 -62.75 1.227 1 57.56 262 SER A O 1
ATOM 2092 N N . GLU A 1 263 ? 6.395 -63.375 -0.133 1 52.75 263 GLU A N 1
ATOM 2093 C CA . GLU A 1 263 ? 6.629 -64.5 0.812 1 52.75 263 GLU A CA 1
ATOM 2094 C C . GLU A 1 263 ? 7.594 -64.062 1.914 1 52.75 263 GLU A C 1
ATOM 2096 O O . GLU A 1 263 ? 7.68 -64.688 2.959 1 52.75 263 GLU A O 1
ATOM 2101 N N . ASP A 1 264 ? 8.734 -63.406 1.637 1 50.5 264 ASP A N 1
ATOM 2102 C CA . ASP A 1 264 ? 9.758 -63.312 2.678 1 50.5 264 ASP A CA 1
ATOM 2103 C C . ASP A 1 264 ? 9.461 -62.156 3.635 1 50.5 264 ASP A C 1
ATOM 2105 O O . ASP A 1 264 ? 8.977 -61.125 3.215 1 50.5 264 ASP A O 1
ATOM 2109 N N . ASP A 1 265 ? 9.594 -62.219 5.066 1 52.44 265 ASP A N 1
ATOM 2110 C CA . ASP A 1 265 ? 9.227 -61.438 6.254 1 52.44 265 ASP A CA 1
ATOM 2111 C C . ASP A 1 265 ? 9.711 -60 6.148 1 52.44 265 ASP A C 1
ATOM 2113 O O . ASP A 1 265 ? 9 -59.062 6.523 1 52.44 265 ASP A O 1
ATOM 2117 N N . GLU A 1 266 ? 10.992 -59.75 6.059 1 51.25 266 GLU A N 1
ATOM 2118 C CA . GLU A 1 266 ? 11.641 -58.438 6.168 1 51.25 266 GLU A CA 1
ATOM 2119 C C . GLU A 1 266 ? 11.188 -57.5 5.051 1 51.25 266 GLU A C 1
ATOM 2121 O O . GLU A 1 266 ? 11.07 -56.281 5.258 1 51.25 266 GLU A O 1
ATOM 2126 N N . GLN A 1 267 ? 10.938 -57.938 3.906 1 55.03 267 GLN A N 1
ATOM 2127 C CA . GLN A 1 267 ? 10.602 -57.219 2.688 1 55.03 267 GLN A CA 1
ATOM 2128 C C . GLN A 1 267 ? 9.141 -56.781 2.699 1 55.03 267 GLN A C 1
ATOM 2130 O O . GLN A 1 267 ? 8.719 -55.969 1.872 1 55.03 267 GLN A O 1
ATOM 2135 N N . LYS A 1 268 ? 8.531 -57.156 3.658 1 59.03 268 LYS A N 1
ATOM 2136 C CA . LYS A 1 268 ? 7.098 -56.906 3.789 1 59.03 268 LYS A CA 1
ATOM 2137 C C . LYS A 1 268 ? 6.812 -55.438 4.074 1 59.03 268 LYS A C 1
ATOM 2139 O O . LYS A 1 268 ? 5.867 -54.875 3.527 1 59.03 268 LYS A O 1
ATOM 2144 N N . LEU A 1 269 ? 7.652 -54.812 4.969 1 55.41 269 LEU A N 1
ATOM 2145 C CA . LEU A 1 269 ? 7.352 -53.438 5.336 1 55.41 269 LEU A CA 1
ATOM 2146 C C . LEU A 1 269 ? 7.562 -52.5 4.152 1 55.41 269 LEU A C 1
ATOM 2148 O O . LEU A 1 269 ? 6.762 -51.594 3.928 1 55.41 269 LEU A O 1
ATOM 2152 N N . GLU A 1 270 ? 8.742 -52.719 3.504 1 58.38 270 GLU A N 1
ATOM 2153 C CA . GLU A 1 270 ? 9 -51.875 2.344 1 58.38 270 GLU A CA 1
ATOM 2154 C C . GLU A 1 270 ? 7.945 -52.094 1.26 1 58.38 270 GLU A C 1
ATOM 2156 O O . GLU A 1 270 ? 7.539 -51.156 0.592 1 58.38 270 GLU A O 1
ATOM 2161 N N . ASN A 1 271 ? 7.492 -53.25 1.294 1 63.62 271 ASN A N 1
ATOM 2162 C CA . ASN A 1 271 ? 6.488 -53.594 0.295 1 63.62 271 ASN A CA 1
ATOM 2163 C C . ASN A 1 271 ? 5.137 -52.969 0.616 1 63.62 271 ASN A C 1
ATOM 2165 O O . ASN A 1 271 ? 4.391 -52.594 -0.29 1 63.62 271 ASN A O 1
ATOM 2169 N N . GLU A 1 272 ? 4.91 -52.781 1.864 1 65.25 272 GLU A N 1
ATOM 2170 C CA . GLU A 1 272 ? 3.646 -52.156 2.252 1 65.25 272 GLU A CA 1
ATOM 2171 C C . GLU A 1 272 ? 3.615 -50.656 1.866 1 65.25 272 GLU A C 1
ATOM 2173 O O . GLU A 1 272 ? 2.576 -50.156 1.445 1 65.25 272 GLU A O 1
ATOM 2178 N N . ARG A 1 273 ? 4.797 -50.125 2.125 1 68.06 273 ARG A N 1
ATOM 2179 C CA . ARG A 1 273 ? 4.855 -48.719 1.748 1 68.06 273 ARG A CA 1
ATOM 2180 C C . ARG A 1 273 ? 4.727 -48.531 0.238 1 68.06 273 ARG A C 1
ATOM 2182 O O . ARG A 1 273 ? 4.035 -47.625 -0.232 1 68.06 273 ARG A O 1
ATOM 2189 N N . GLN A 1 274 ? 5.344 -49.438 -0.413 1 74.88 274 GLN A N 1
ATOM 2190 C CA . GLN A 1 274 ? 5.285 -49.344 -1.869 1 74.88 274 GLN A CA 1
ATOM 2191 C C . GLN A 1 274 ? 3.871 -49.625 -2.375 1 74.88 274 GLN A C 1
ATOM 2193 O O . GLN A 1 274 ? 3.406 -48.969 -3.318 1 74.88 274 GLN A O 1
ATOM 2198 N N . THR A 1 275 ? 3.248 -50.469 -1.69 1 79.06 275 THR A N 1
ATOM 2199 C CA . THR A 1 275 ? 1.88 -50.781 -2.08 1 79.06 275 THR A CA 1
ATOM 2200 C C . THR A 1 275 ? 0.951 -49.594 -1.836 1 79.06 275 THR A C 1
ATOM 2202 O O . THR A 1 275 ? 0.034 -49.344 -2.621 1 79.06 275 THR A O 1
ATOM 2205 N N . GLY A 1 276 ? 1.261 -48.906 -0.835 1 79.75 276 GLY A N 1
ATOM 2206 C CA . GLY A 1 276 ? 0.475 -47.688 -0.568 1 79.75 276 GLY A CA 1
ATOM 2207 C C . GLY A 1 276 ? 0.629 -46.625 -1.635 1 79.75 276 GLY A C 1
ATOM 2208 O O . GLY A 1 276 ? -0.349 -46 -2.025 1 79.75 276 GLY A O 1
ATOM 2209 N N . ASP A 1 277 ? 1.787 -46.531 -2.113 1 84.88 277 ASP A N 1
ATOM 2210 C CA . ASP A 1 277 ? 2.051 -45.562 -3.164 1 84.88 277 ASP A CA 1
ATOM 2211 C C . ASP A 1 277 ? 1.352 -45.938 -4.465 1 84.88 277 ASP A C 1
ATOM 2213 O O . ASP A 1 277 ? 0.858 -45.062 -5.191 1 84.88 277 ASP A O 1
ATOM 2217 N N . PHE A 1 278 ? 1.347 -47.219 -4.633 1 85.94 278 PHE A N 1
ATOM 2218 C CA . PHE A 1 278 ? 0.695 -47.719 -5.848 1 85.94 278 PHE A CA 1
ATOM 2219 C C . PHE A 1 278 ? -0.809 -47.469 -5.785 1 85.94 278 PHE A C 1
ATOM 2221 O O . PHE A 1 278 ? -1.43 -47.125 -6.789 1 85.94 278 PHE A O 1
ATOM 2228 N N . ILE A 1 279 ? -1.346 -47.625 -4.672 1 85.88 279 ILE A N 1
ATOM 2229 C CA . ILE A 1 279 ? -2.783 -47.438 -4.512 1 85.88 279 ILE A CA 1
ATOM 2230 C C . ILE A 1 279 ? -3.143 -45.969 -4.773 1 85.88 279 ILE A C 1
ATOM 2232 O O . ILE A 1 279 ? -4.125 -45.688 -5.461 1 85.88 279 ILE A O 1
ATOM 2236 N N . GLU A 1 280 ? -2.34 -45.156 -4.297 1 86.12 280 GLU A N 1
ATOM 2237 C CA . GLU A 1 280 ? -2.605 -43.75 -4.5 1 86.12 280 GLU A CA 1
ATOM 2238 C C . GLU A 1 280 ? -2.486 -43.375 -5.977 1 86.12 280 GLU A C 1
ATOM 2240 O O . GLU A 1 280 ? -3.289 -42.594 -6.488 1 86.12 280 GLU A O 1
ATOM 2245 N N . GLN A 1 281 ? -1.55 -43.906 -6.621 1 86.19 281 GLN A N 1
ATOM 2246 C CA . GLN A 1 281 ? -1.347 -43.625 -8.039 1 86.19 281 GLN A CA 1
ATOM 2247 C C . GLN A 1 281 ? -2.488 -44.188 -8.883 1 86.19 281 GLN A C 1
ATOM 2249 O O . GLN A 1 281 ? -2.961 -43.5 -9.812 1 86.19 281 GLN A O 1
ATOM 2254 N N . LEU A 1 282 ? -2.871 -45.375 -8.531 1 87.94 282 LEU A N 1
ATOM 2255 C CA . LEU A 1 282 ? -3.92 -46.031 -9.305 1 87.94 282 LEU A CA 1
ATOM 2256 C C . LEU A 1 282 ? -5.25 -45.281 -9.141 1 87.94 282 LEU A C 1
ATOM 2258 O O . LEU A 1 282 ? -5.996 -45.125 -10.102 1 87.94 282 LEU A O 1
ATOM 2262 N N . LEU A 1 283 ? -5.484 -44.875 -7.996 1 87.62 283 LEU A N 1
ATOM 2263 C CA . LEU A 1 283 ? -6.727 -44.156 -7.758 1 87.62 283 LEU A CA 1
ATOM 2264 C C . LEU A 1 283 ? -6.699 -42.781 -8.438 1 87.62 283 LEU A C 1
ATOM 2266 O O . LEU A 1 283 ? -7.699 -42.375 -9.016 1 87.62 283 LEU A O 1
ATOM 2270 N N . ALA A 1 284 ? -5.598 -42.219 -8.383 1 86.69 284 ALA A N 1
ATOM 2271 C CA . ALA A 1 284 ? -5.461 -40.906 -9.031 1 86.69 284 ALA A CA 1
ATOM 2272 C C . ALA A 1 284 ? -5.582 -41.062 -10.547 1 86.69 284 ALA A C 1
ATOM 2274 O O . ALA A 1 284 ? -6.27 -40.25 -11.188 1 86.69 284 ALA A O 1
ATOM 2275 N N . MET A 1 285 ? -4.934 -42 -11.109 1 87.81 285 MET A N 1
ATOM 2276 C CA . MET A 1 285 ? -4.977 -42.219 -12.555 1 87.81 285 MET A CA 1
ATOM 2277 C C . MET A 1 285 ? -6.367 -42.656 -13 1 87.81 285 MET A C 1
ATOM 2279 O O . MET A 1 285 ? -6.855 -42.219 -14.047 1 87.81 285 MET A O 1
ATOM 2283 N N . GLY A 1 286 ? -6.898 -43.5 -12.195 1 87.12 286 GLY A N 1
ATOM 2284 C CA . GLY A 1 286 ? -8.242 -43.938 -12.523 1 87.12 286 GLY A CA 1
ATOM 2285 C C . GLY A 1 286 ? -9.25 -42.812 -12.562 1 87.12 286 GLY A C 1
ATOM 2286 O O . GLY A 1 286 ? -10.086 -42.75 -13.469 1 87.12 286 GLY A O 1
ATOM 2287 N N . SER A 1 287 ? -9.141 -42.031 -11.641 1 87.94 287 SER A N 1
ATOM 2288 C CA . SER A 1 287 ? -10.047 -40.875 -11.586 1 87.94 287 SER A CA 1
ATOM 2289 C C . SER A 1 287 ? -9.789 -39.906 -12.734 1 87.94 287 SER A C 1
ATOM 2291 O O . SER A 1 287 ? -10.727 -39.344 -13.289 1 87.94 287 SER A O 1
ATOM 2293 N N . ARG A 1 288 ? -8.625 -39.75 -13.047 1 87.5 288 ARG A N 1
ATOM 2294 C CA . ARG A 1 288 ? -8.258 -38.844 -14.133 1 87.5 288 ARG A CA 1
ATOM 2295 C C . ARG A 1 288 ? -8.797 -39.344 -15.469 1 87.5 288 ARG A C 1
ATOM 2297 O O . ARG A 1 288 ? -9.305 -38.562 -16.281 1 87.5 288 ARG A O 1
ATOM 2304 N N . ILE A 1 289 ? -8.625 -40.656 -15.68 1 89.56 289 ILE A N 1
ATOM 2305 C CA . ILE A 1 289 ? -9.086 -41.25 -16.938 1 89.56 289 ILE A CA 1
ATOM 2306 C C . ILE A 1 289 ? -10.609 -41.125 -17.031 1 89.56 289 ILE A C 1
ATOM 2308 O O . ILE A 1 289 ? -11.148 -40.844 -18.094 1 89.56 289 ILE A O 1
ATOM 2312 N N . THR A 1 290 ? -11.266 -41.344 -15.969 1 88.75 290 THR A N 1
ATOM 2313 C CA . THR A 1 290 ? -12.719 -41.219 -15.961 1 88.75 290 THR A CA 1
ATOM 2314 C C . THR A 1 290 ? -13.156 -39.812 -16.266 1 88.75 290 THR A C 1
ATOM 2316 O O . THR A 1 290 ? -14.086 -39.594 -17.047 1 88.75 290 THR A O 1
ATOM 2319 N N . LYS A 1 291 ? -12.516 -38.906 -15.742 1 87.25 291 LYS A N 1
ATOM 2320 C CA . LYS A 1 291 ? -12.875 -37.5 -15.922 1 87.25 291 LYS A CA 1
ATOM 2321 C C . LYS A 1 291 ? -12.57 -37.031 -17.344 1 87.25 291 LYS A C 1
ATOM 2323 O O . LYS A 1 291 ? -13.336 -36.281 -17.922 1 87.25 291 LYS A O 1
ATOM 2328 N N . LYS A 1 292 ? -11.484 -37.5 -17.891 1 89.12 292 LYS A N 1
ATOM 2329 C CA . LYS A 1 292 ? -11.016 -37.031 -19.188 1 89.12 292 LYS A CA 1
ATOM 2330 C C . LYS A 1 292 ? -11.781 -37.719 -20.328 1 89.12 292 LYS A C 1
ATOM 2332 O O . LYS A 1 292 ? -12.062 -37.094 -21.344 1 89.12 292 LYS A O 1
ATOM 2337 N N . TYR A 1 293 ? -12.203 -38.969 -20.141 1 90.75 293 TYR A N 1
ATOM 2338 C CA . TYR A 1 293 ? -12.703 -39.719 -21.281 1 90.75 293 TYR A CA 1
ATOM 2339 C C . TYR A 1 293 ? -14.148 -40.156 -21.062 1 90.75 293 TYR A C 1
ATOM 2341 O O . TYR A 1 293 ? -14.891 -40.375 -22.016 1 90.75 293 TYR A O 1
ATOM 2349 N N . LEU A 1 294 ? -14.594 -40.312 -19.844 1 88.31 294 LEU A N 1
ATOM 2350 C CA . LEU A 1 294 ? -15.828 -41.062 -19.625 1 88.31 294 LEU A CA 1
ATOM 2351 C C . LEU A 1 294 ? -16.906 -40.156 -19.047 1 88.31 294 LEU A C 1
ATOM 2353 O O . LEU A 1 294 ? -18.094 -40.469 -19.172 1 88.31 294 LEU A O 1
ATOM 2357 N N . SER A 1 295 ? -16.609 -39.125 -18.375 1 84.69 295 SER A N 1
ATOM 2358 C CA . SER A 1 295 ? -17.594 -38.219 -17.766 1 84.69 295 SER A CA 1
ATOM 2359 C C . SER A 1 295 ? -18.406 -37.5 -18.828 1 84.69 295 SER A C 1
ATOM 2361 O O . SER A 1 295 ? -17.984 -37.406 -19.984 1 84.69 295 SER A O 1
ATOM 2363 N N . LEU A 1 296 ? -19.609 -37 -18.484 1 79.5 296 LEU A N 1
ATOM 2364 C CA . LEU A 1 296 ? -20.516 -36.312 -19.406 1 79.5 296 LEU A CA 1
ATOM 2365 C C . LEU A 1 296 ? -19.875 -35.031 -19.938 1 79.5 296 LEU A C 1
ATOM 2367 O O . LEU A 1 296 ? -20.078 -34.688 -21.094 1 79.5 296 LEU A O 1
ATOM 2371 N N . ASN A 1 297 ? -19.125 -34.438 -19.156 1 80.81 297 ASN A N 1
ATOM 2372 C CA . ASN A 1 297 ? -18.469 -33.188 -19.562 1 80.81 297 ASN A CA 1
ATOM 2373 C C . ASN A 1 297 ? -16.984 -33.375 -19.859 1 80.81 297 ASN A C 1
ATOM 2375 O O . ASN A 1 297 ? -16.188 -32.469 -19.688 1 80.81 297 ASN A O 1
ATOM 2379 N N . ALA A 1 298 ? -16.703 -34.625 -20.344 1 83.31 298 ALA A N 1
ATOM 2380 C CA . ALA A 1 298 ? -15.297 -34.938 -20.594 1 83.31 298 ALA A CA 1
ATOM 2381 C C . ALA A 1 298 ? -14.773 -34.156 -21.812 1 83.31 298 ALA A C 1
ATOM 2383 O O . ALA A 1 298 ? -15.523 -33.875 -22.75 1 83.31 298 ALA A O 1
ATOM 2384 N N . SER A 1 299 ? -13.531 -33.719 -21.781 1 82.81 299 SER A N 1
ATOM 2385 C CA . SER A 1 299 ? -12.906 -32.969 -22.875 1 82.81 299 SER A CA 1
ATOM 2386 C C . SER A 1 299 ? -12.672 -33.875 -24.094 1 82.81 299 SER A C 1
ATOM 2388 O O . SER A 1 299 ? -12.773 -33.406 -25.234 1 82.81 299 SER A O 1
ATOM 2390 N N . THR A 1 300 ? -12.281 -35.156 -23.797 1 87.38 300 THR A N 1
ATOM 2391 C CA . THR A 1 300 ? -12.078 -36.156 -24.844 1 87.38 300 THR A CA 1
ATOM 2392 C C . THR A 1 300 ? -12.992 -37.344 -24.625 1 87.38 300 THR A C 1
ATOM 2394 O O . THR A 1 300 ? -12.516 -38.469 -24.406 1 87.38 300 THR A O 1
ATOM 2397 N N . ARG A 1 301 ? -14.195 -37.125 -24.828 1 85.38 301 ARG A N 1
ATOM 2398 C CA . ARG A 1 301 ? -15.203 -38.125 -24.5 1 85.38 301 ARG A CA 1
ATOM 2399 C C . ARG A 1 301 ? -15.156 -39.281 -25.484 1 85.38 301 ARG A C 1
ATOM 2401 O O . ARG A 1 301 ? -15.078 -39.062 -26.703 1 85.38 301 ARG A O 1
ATOM 2408 N N . VAL A 1 302 ? -15.047 -40.406 -24.938 1 88.31 302 VAL A N 1
ATOM 2409 C CA . VAL A 1 302 ? -15.039 -41.625 -25.719 1 88.31 302 VAL A CA 1
ATOM 2410 C C . VAL A 1 302 ? -16.422 -42.281 -25.688 1 88.31 302 VAL A C 1
ATOM 2412 O O . VAL A 1 302 ? -17.031 -42.406 -24.625 1 88.31 302 VAL A O 1
ATOM 2415 N N . THR A 1 303 ? -16.953 -42.469 -26.797 1 81.44 303 THR A N 1
ATOM 2416 C CA . THR A 1 303 ? -18.234 -43.125 -26.891 1 81.44 303 THR A CA 1
ATOM 2417 C C . THR A 1 303 ? -18.125 -44.375 -27.781 1 81.44 303 THR A C 1
ATOM 2419 O O . THR A 1 303 ? -17.484 -44.344 -28.828 1 81.44 303 THR A O 1
ATOM 2422 N N . LEU A 1 304 ? -18.531 -45.531 -27.234 1 79.06 304 LEU A N 1
ATOM 2423 C CA . LEU A 1 304 ? -18.547 -46.781 -28 1 79.06 304 LEU A CA 1
ATOM 2424 C C . LEU A 1 304 ? -19.953 -47.094 -28.453 1 79.06 304 LEU A C 1
ATOM 2426 O O . LEU A 1 304 ? -20.922 -46.812 -27.75 1 79.06 304 LEU A O 1
ATOM 2430 N N . VAL A 1 305 ? -20.328 -47.438 -29.609 1 67.62 305 VAL A N 1
ATOM 2431 C CA . VAL A 1 305 ? -21.625 -47.625 -30.266 1 67.62 305 VAL A CA 1
ATOM 2432 C C . VAL A 1 305 ? -22.344 -48.812 -29.656 1 67.62 305 VAL A C 1
ATOM 2434 O O . VAL A 1 305 ? -23.562 -48.781 -29.422 1 67.62 305 VAL A O 1
ATOM 2437 N N . GLY A 1 306 ? -21.766 -49.969 -29.156 1 70 306 GLY A N 1
ATOM 2438 C CA . GLY A 1 306 ? -22.422 -51.156 -28.656 1 70 306 GLY A CA 1
ATOM 2439 C C . GLY A 1 306 ? -22.781 -51.062 -27.188 1 70 306 GLY A C 1
ATOM 2440 O O . GLY A 1 306 ? -22.062 -50.438 -26.406 1 70 306 GLY A O 1
ATOM 2441 N N . GLU A 1 307 ? -24.062 -51.5 -26.875 1 76.44 307 GLU A N 1
ATOM 2442 C CA . GLU A 1 307 ? -24.516 -51.469 -25.484 1 76.44 307 GLU A CA 1
ATOM 2443 C C . GLU A 1 307 ? -23.562 -52.25 -24.578 1 76.44 307 GLU A C 1
ATOM 2445 O O . GLU A 1 307 ? -23.312 -51.844 -23.453 1 76.44 307 GLU A O 1
ATOM 2450 N N . ALA A 1 308 ? -23.125 -53.344 -25.188 1 74.81 308 ALA A N 1
ATOM 2451 C CA . ALA A 1 308 ? -22.219 -54.156 -24.391 1 74.81 308 ALA A CA 1
ATOM 2452 C C . ALA A 1 308 ? -20.906 -53.438 -24.125 1 74.81 308 ALA A C 1
ATOM 2454 O O . ALA A 1 308 ? -20.344 -53.5 -23.031 1 74.81 308 ALA A O 1
ATOM 2455 N N . GLU A 1 309 ? -20.609 -52.781 -25.156 1 81.5 309 GLU A N 1
ATOM 2456 C CA . GLU A 1 309 ? -19.344 -52.062 -25.031 1 81.5 309 GLU A CA 1
ATOM 2457 C C . GLU A 1 309 ? -19.484 -50.844 -24.125 1 81.5 309 GLU A C 1
ATOM 2459 O O . GLU A 1 309 ? -18.562 -50.531 -23.375 1 81.5 309 GLU A O 1
ATOM 2464 N N . GLN A 1 310 ? -20.656 -50.312 -24.141 1 84.38 310 GLN A N 1
ATOM 2465 C CA . GLN A 1 310 ? -20.891 -49.188 -23.266 1 84.38 310 GLN A CA 1
ATOM 2466 C C . GLN A 1 310 ? -20.953 -49.625 -21.797 1 84.38 310 GLN A C 1
ATOM 2468 O O . GLN A 1 310 ? -20.547 -48.875 -20.906 1 84.38 310 GLN A O 1
ATOM 2473 N N . THR A 1 311 ? -21.406 -50.719 -21.672 1 85.62 311 THR A N 1
ATOM 2474 C CA . THR A 1 311 ? -21.5 -51.25 -20.312 1 85.62 311 THR A CA 1
ATOM 2475 C C . THR A 1 311 ? -20.109 -51.5 -19.734 1 85.62 311 THR A C 1
ATOM 2477 O O . THR A 1 311 ? -19.891 -51.344 -18.531 1 85.62 311 THR A O 1
ATOM 2480 N N . LEU A 1 312 ? -19.219 -51.875 -20.625 1 87.62 312 LEU A N 1
ATOM 2481 C CA . LEU A 1 312 ? -17.844 -52.094 -20.172 1 87.62 312 LEU A CA 1
ATOM 2482 C C . LEU A 1 312 ? -17.25 -50.781 -19.625 1 87.62 312 LEU A C 1
ATOM 2484 O O . LEU A 1 312 ? -16.547 -50.812 -18.609 1 87.62 312 LEU A O 1
ATOM 2488 N N . LEU A 1 313 ? -17.516 -49.75 -20.344 1 89.81 313 LEU A N 1
ATOM 2489 C CA . LEU A 1 313 ? -17.016 -48.438 -19.906 1 89.81 313 LEU A CA 1
ATOM 2490 C C . LEU A 1 313 ? -17.672 -48 -18.594 1 89.81 313 LEU A C 1
ATOM 2492 O O . LEU A 1 313 ? -17 -47.469 -17.719 1 89.81 313 LEU A O 1
ATOM 2496 N N . HIS A 1 314 ? -18.859 -48.281 -18.469 1 89.62 314 HIS A N 1
ATOM 2497 C CA . HIS A 1 314 ? -19.578 -47.938 -17.25 1 89.62 314 HIS A CA 1
ATOM 2498 C C . HIS A 1 314 ? -19.094 -48.781 -16.078 1 89.62 314 HIS A C 1
ATOM 2500 O O . HIS A 1 314 ? -19.047 -48.312 -14.938 1 89.62 314 HIS A O 1
ATOM 2506 N N . ASP A 1 315 ? -18.781 -50 -16.422 1 89 315 ASP A N 1
ATOM 2507 C CA . ASP A 1 315 ? -18.266 -50.875 -15.375 1 89 315 ASP A CA 1
ATOM 2508 C C . ASP A 1 315 ? -16.953 -50.344 -14.82 1 89 315 ASP A C 1
ATOM 2510 O O . ASP A 1 315 ? -16.703 -50.406 -13.617 1 89 315 ASP A O 1
ATOM 2514 N N . TYR A 1 316 ? -16.141 -49.969 -15.742 1 90.62 316 TYR A N 1
ATOM 2515 C CA . TYR A 1 316 ? -14.875 -49.406 -15.305 1 90.62 316 TYR A CA 1
ATOM 2516 C C . TYR A 1 316 ? -15.117 -48.188 -14.422 1 90.62 316 TYR A C 1
ATOM 2518 O O . TYR A 1 316 ? -14.492 -48.031 -13.367 1 90.62 316 TYR A O 1
ATOM 2526 N N . GLU A 1 317 ? -15.977 -47.281 -14.82 1 89.56 317 GLU A N 1
ATOM 2527 C CA . GLU A 1 317 ? -16.281 -46.062 -14.078 1 89.56 317 GLU A CA 1
ATOM 2528 C C . GLU A 1 317 ? -16.828 -46.375 -12.688 1 89.56 317 GLU A C 1
ATOM 2530 O O . GLU A 1 317 ? -16.438 -45.75 -11.703 1 89.56 317 GLU A O 1
ATOM 2535 N N . LEU A 1 318 ? -17.672 -47.312 -12.594 1 88.19 318 LEU A N 1
ATOM 2536 C CA . LEU A 1 318 ? -18.281 -47.688 -11.328 1 88.19 318 LEU A CA 1
ATOM 2537 C C . LEU A 1 318 ? -17.25 -48.312 -10.391 1 88.19 318 LEU A C 1
ATOM 2539 O O . LEU A 1 318 ? -17.25 -48.031 -9.188 1 88.19 318 LEU A O 1
ATOM 2543 N N . ARG A 1 319 ? -16.469 -49.094 -10.906 1 88.38 319 ARG A N 1
ATOM 2544 C CA . ARG A 1 319 ? -15.469 -49.75 -10.078 1 88.38 319 ARG A CA 1
ATOM 2545 C C . ARG A 1 319 ? -14.477 -48.75 -9.5 1 88.38 319 ARG A C 1
ATOM 2547 O O . ARG A 1 319 ? -14.094 -48.844 -8.336 1 88.38 319 ARG A O 1
ATOM 2554 N N . VAL A 1 320 ? -14.047 -47.938 -10.391 1 88.81 320 VAL A N 1
ATOM 2555 C CA . VAL A 1 320 ? -13.117 -46.906 -9.93 1 88.81 320 VAL A CA 1
ATOM 2556 C C . VAL A 1 320 ? -13.797 -46.031 -8.883 1 88.81 320 VAL A C 1
ATOM 2558 O O . VAL A 1 320 ? -13.18 -45.656 -7.887 1 88.81 320 VAL A O 1
ATOM 2561 N N . ALA A 1 321 ? -15 -45.594 -9.117 1 88.44 321 ALA A N 1
ATOM 2562 C CA . ALA A 1 321 ? -15.742 -44.75 -8.172 1 88.44 321 ALA A CA 1
ATOM 2563 C C . ALA A 1 321 ? -15.898 -45.469 -6.824 1 88.44 321 ALA A C 1
ATOM 2565 O O . ALA A 1 321 ? -15.812 -44.812 -5.773 1 88.44 321 ALA A O 1
ATOM 2566 N N . CYS A 1 322 ? -16.172 -46.719 -6.867 1 85.31 322 CYS A N 1
ATOM 2567 C CA . CYS A 1 322 ? -16.312 -47.5 -5.645 1 85.31 322 CYS A CA 1
ATOM 2568 C C . CYS A 1 322 ? -15.008 -47.562 -4.863 1 85.31 322 CYS A C 1
ATOM 2570 O O . CYS A 1 322 ? -15.016 -47.469 -3.635 1 85.31 322 CYS A O 1
ATOM 2572 N N . CYS A 1 323 ? -13.984 -47.688 -5.59 1 86.69 323 CYS A N 1
ATOM 2573 C CA . CYS A 1 323 ? -12.688 -47.75 -4.926 1 86.69 323 CYS A CA 1
ATOM 2574 C C . CYS A 1 323 ? -12.328 -46.375 -4.344 1 86.69 323 CYS A C 1
ATOM 2576 O O . CYS A 1 323 ? -11.688 -46.312 -3.293 1 86.69 323 CYS A O 1
ATOM 2578 N N . LEU A 1 324 ? -12.664 -45.344 -5.043 1 84.88 324 LEU A N 1
ATOM 2579 C CA . LEU A 1 324 ? -12.391 -44 -4.57 1 84.88 324 LEU A CA 1
ATOM 2580 C C . LEU A 1 324 ? -13.188 -43.688 -3.309 1 84.88 324 LEU A C 1
ATOM 2582 O O . LEU A 1 324 ? -12.672 -43.031 -2.383 1 84.88 324 LEU A O 1
ATOM 2586 N N . ASP A 1 325 ? -14.445 -44.094 -3.234 1 83.12 325 ASP A N 1
ATOM 2587 C CA . ASP A 1 325 ? -15.305 -43.844 -2.082 1 83.12 325 ASP A CA 1
ATOM 2588 C C . ASP A 1 325 ? -14.859 -44.688 -0.878 1 83.12 325 ASP A C 1
ATOM 2590 O O . ASP A 1 325 ? -14.93 -44.219 0.261 1 83.12 325 ASP A O 1
ATOM 2594 N N . ALA A 1 326 ? -14.383 -45.875 -1.195 1 79.19 326 ALA A N 1
ATOM 2595 C CA . ALA A 1 326 ? -13.938 -46.75 -0.126 1 79.19 326 ALA A CA 1
ATOM 2596 C C . ALA A 1 326 ? -12.531 -46.406 0.338 1 79.19 326 ALA A C 1
ATOM 2598 O O . ALA A 1 326 ? -12.148 -46.688 1.473 1 79.19 326 ALA A O 1
ATOM 2599 N N . GLY A 1 327 ? -11.805 -45.688 -0.408 1 76.56 327 GLY A N 1
ATOM 2600 C CA . GLY A 1 327 ? -10.43 -45.344 -0.097 1 76.56 327 GLY A CA 1
ATOM 2601 C C . GLY A 1 327 ? -9.5 -46.531 -0.057 1 76.56 327 GLY A C 1
ATOM 2602 O O . GLY A 1 327 ? -8.469 -46.5 0.618 1 76.56 327 GLY A O 1
ATOM 2603 N N . SER A 1 328 ? -9.969 -47.719 -0.539 1 79.81 328 SER A N 1
ATOM 2604 C CA . SER A 1 328 ? -9.164 -48.938 -0.519 1 79.81 328 SER A CA 1
ATOM 2605 C C . SER A 1 328 ? -9.109 -49.594 -1.897 1 79.81 328 SER A C 1
ATOM 2607 O O . SER A 1 328 ? -9.977 -49.344 -2.74 1 79.81 328 SER A O 1
ATOM 2609 N N . PHE A 1 329 ? -7.98 -50.25 -2.195 1 83.75 329 PHE A N 1
ATOM 2610 C CA . PHE A 1 329 ? -7.738 -50.938 -3.453 1 83.75 329 PHE A CA 1
ATOM 2611 C C . PHE A 1 329 ? -7.199 -52.344 -3.199 1 83.75 329 PHE A C 1
ATOM 2613 O O . PHE A 1 329 ? -6.031 -52.531 -2.844 1 83.75 329 PHE A O 1
ATOM 2620 N N . SER A 1 330 ? -8.141 -53.344 -3.234 1 85.12 330 SER A N 1
ATOM 2621 C CA . SER A 1 330 ? -7.77 -54.719 -2.926 1 85.12 330 SER A CA 1
ATOM 2622 C C . SER A 1 330 ? -7.223 -55.438 -4.156 1 85.12 330 SER A C 1
ATOM 2624 O O . SER A 1 330 ? -7.293 -54.906 -5.27 1 85.12 330 SER A O 1
ATOM 2626 N N . LEU A 1 331 ? -6.645 -56.594 -3.936 1 86.44 331 LEU A N 1
ATOM 2627 C CA . LEU A 1 331 ? -6.117 -57.406 -5.027 1 86.44 331 LEU A CA 1
ATOM 2628 C C . LEU A 1 331 ? -7.238 -57.875 -5.949 1 86.44 331 LEU A C 1
ATOM 2630 O O . LEU A 1 331 ? -7.051 -57.969 -7.164 1 86.44 331 LEU A O 1
ATOM 2634 N N . THR A 1 332 ? -8.414 -58.156 -5.359 1 86.69 332 THR A N 1
ATOM 2635 C CA . THR A 1 332 ? -9.562 -58.562 -6.168 1 86.69 332 THR A CA 1
ATOM 2636 C C . THR A 1 332 ? -10.008 -57.406 -7.078 1 86.69 332 THR A C 1
ATOM 2638 O O . THR A 1 332 ? -10.375 -57.625 -8.234 1 86.69 332 THR A O 1
ATOM 2641 N N . ASP A 1 333 ? -10.008 -56.281 -6.516 1 88.62 333 ASP A N 1
ATOM 2642 C CA . ASP A 1 333 ? -10.352 -55.125 -7.32 1 88.62 333 ASP A CA 1
ATOM 2643 C C . ASP A 1 333 ? -9.383 -54.938 -8.484 1 88.62 333 ASP A C 1
ATOM 2645 O O . ASP A 1 333 ? -9.789 -54.594 -9.586 1 88.62 333 ASP A O 1
ATOM 2649 N N . ALA A 1 334 ? -8.086 -55.188 -8.203 1 89.88 334 ALA A N 1
ATOM 2650 C CA . ALA A 1 334 ? -7.039 -55.031 -9.203 1 89.88 334 ALA A CA 1
ATOM 2651 C C . ALA A 1 334 ? -7.207 -56 -10.352 1 89.88 334 ALA A C 1
ATOM 2653 O O . ALA A 1 334 ? -7.039 -55.656 -11.523 1 89.88 334 ALA A O 1
ATOM 2654 N N . GLU A 1 335 ? -7.523 -57.188 -9.992 1 88.88 335 GLU A N 1
ATOM 2655 C CA . GLU A 1 335 ? -7.695 -58.219 -11.016 1 88.88 335 GLU A CA 1
ATOM 2656 C C . GLU A 1 335 ? -8.945 -57.969 -11.852 1 88.88 335 GLU A C 1
ATOM 2658 O O . GLU A 1 335 ? -8.938 -58.156 -13.062 1 88.88 335 GLU A O 1
ATOM 2663 N N . ASP A 1 336 ? -9.945 -57.531 -11.211 1 90 336 ASP A N 1
ATOM 2664 C CA . ASP A 1 336 ? -11.18 -57.219 -11.93 1 90 336 ASP A CA 1
ATOM 2665 C C . ASP A 1 336 ? -10.961 -56.062 -12.891 1 90 336 ASP A C 1
ATOM 2667 O O . ASP A 1 336 ? -11.438 -56.094 -14.031 1 90 336 ASP A O 1
ATOM 2671 N N . ILE A 1 337 ? -10.328 -55.031 -12.414 1 91.25 337 ILE A N 1
ATOM 2672 C CA . ILE A 1 337 ? -10.086 -53.844 -13.242 1 91.25 337 ILE A CA 1
ATOM 2673 C C . ILE A 1 337 ? -9.148 -54.219 -14.391 1 91.25 337 ILE A C 1
ATOM 2675 O O . ILE A 1 337 ? -9.297 -53.719 -15.508 1 91.25 337 ILE A O 1
ATOM 2679 N N . PHE A 1 338 ? -8.211 -55.094 -14.094 1 91.62 338 PHE A N 1
ATOM 2680 C CA . PHE A 1 338 ? -7.277 -55.531 -15.125 1 91.62 338 PHE A CA 1
ATOM 2681 C C . PHE A 1 338 ? -8.016 -56.219 -16.266 1 91.62 338 PHE A C 1
ATOM 2683 O O . PHE A 1 338 ? -7.766 -55.938 -17.438 1 91.62 338 PHE A O 1
ATOM 2690 N N . GLN A 1 339 ? -8.922 -57.094 -15.898 1 89.94 339 GLN A N 1
ATOM 2691 C CA . GLN A 1 339 ? -9.695 -57.812 -16.906 1 89.94 339 GLN A CA 1
ATOM 2692 C C . GLN A 1 339 ? -10.594 -56.844 -17.688 1 89.94 339 GLN A C 1
ATOM 2694 O O . GLN A 1 339 ? -10.734 -56.969 -18.906 1 89.94 339 GLN A O 1
ATOM 2699 N N . THR A 1 340 ? -11.188 -55.969 -17 1 90.81 340 THR A N 1
ATOM 2700 C CA . THR A 1 340 ? -12.07 -55.031 -17.656 1 90.81 340 THR A CA 1
ATOM 2701 C C . THR A 1 340 ? -11.289 -54.125 -18.625 1 90.81 340 THR A C 1
ATOM 2703 O O . THR A 1 340 ? -11.742 -53.875 -19.734 1 90.81 340 THR A O 1
ATOM 2706 N N . VAL A 1 341 ? -10.141 -53.656 -18.25 1 92.94 341 VAL A N 1
ATOM 2707 C CA . VAL A 1 341 ? -9.32 -52.781 -19.078 1 92.94 341 VAL A CA 1
ATOM 2708 C C . VAL A 1 341 ? -8.828 -53.562 -20.312 1 92.94 341 VAL A C 1
ATOM 2710 O O . VAL A 1 341 ? -8.75 -53 -21.406 1 92.94 341 VAL A O 1
ATOM 2713 N N . GLU A 1 342 ? -8.484 -54.781 -20.125 1 90.38 342 GLU A N 1
ATOM 2714 C CA . GLU A 1 342 ? -8.039 -55.594 -21.25 1 90.38 342 GLU A CA 1
ATOM 2715 C C . GLU A 1 342 ? -9.164 -55.781 -22.266 1 90.38 342 GLU A C 1
ATOM 2717 O O . GLU A 1 342 ? -8.922 -55.781 -23.469 1 90.38 342 GLU A O 1
ATOM 2722 N N . ARG A 1 343 ? -10.312 -55.969 -21.703 1 90 343 ARG A N 1
ATOM 2723 C CA . ARG A 1 343 ? -11.461 -56.094 -22.578 1 90 343 ARG A CA 1
ATOM 2724 C C . ARG A 1 343 ? -11.734 -54.812 -23.344 1 90 343 ARG A C 1
ATOM 2726 O O . ARG A 1 343 ? -12.055 -54.844 -24.531 1 90 343 ARG A O 1
ATOM 2733 N N . ILE A 1 344 ? -11.625 -53.75 -22.656 1 90.81 344 ILE A N 1
ATOM 2734 C CA . ILE A 1 344 ? -11.828 -52.438 -23.297 1 90.81 344 ILE A CA 1
ATOM 2735 C C . ILE A 1 344 ? -10.781 -52.219 -24.375 1 90.81 344 ILE A C 1
ATOM 2737 O O . ILE A 1 344 ? -11.094 -51.719 -25.453 1 90.81 344 ILE A O 1
ATOM 2741 N N . GLN A 1 345 ? -9.57 -52.562 -24.109 1 91.25 345 GLN A N 1
ATOM 2742 C CA . GLN A 1 345 ? -8.484 -52.406 -25.078 1 91.25 345 GLN A CA 1
ATOM 2743 C C . GLN A 1 345 ? -8.75 -53.219 -26.328 1 91.25 345 GLN A C 1
ATOM 2745 O O . GLN A 1 345 ? -8.5 -52.75 -27.438 1 91.25 345 GLN A O 1
ATOM 2750 N N . SER A 1 346 ? -9.258 -54.375 -26.094 1 88.44 346 SER A N 1
ATOM 2751 C CA . SER A 1 346 ? -9.562 -55.25 -27.234 1 88.44 346 SER A CA 1
ATOM 2752 C C . SER A 1 346 ? -10.688 -54.656 -28.078 1 88.44 346 SER A C 1
ATOM 2754 O O . SER A 1 346 ? -10.648 -54.75 -29.312 1 88.44 346 SER A O 1
ATOM 2756 N N . VAL A 1 347 ? -11.609 -54.094 -27.422 1 88.19 347 VAL A N 1
ATOM 2757 C CA . VAL A 1 347 ? -12.734 -53.5 -28.125 1 88.19 347 VAL A CA 1
ATOM 2758 C C . VAL A 1 347 ? -12.242 -52.281 -28.906 1 88.19 347 VAL A C 1
ATOM 2760 O O . VAL A 1 347 ? -12.68 -52.031 -30.031 1 88.19 347 VAL A O 1
ATOM 2763 N N . ILE A 1 348 ? -11.391 -51.5 -28.344 1 90.62 348 ILE A N 1
ATOM 2764 C CA . ILE A 1 348 ? -10.867 -50.312 -29 1 90.62 348 ILE A CA 1
ATOM 2765 C C . ILE A 1 348 ? -10.008 -50.719 -30.188 1 90.62 348 ILE A C 1
ATOM 2767 O O . ILE A 1 348 ? -10.07 -50.094 -31.25 1 90.62 348 ILE A O 1
ATOM 2771 N N . GLU A 1 349 ? -9.164 -51.75 -30 1 88 349 GLU A N 1
ATOM 2772 C CA . GLU A 1 349 ? -8.336 -52.219 -31.094 1 88 349 GLU A CA 1
ATOM 2773 C C . GLU A 1 349 ? -9.188 -52.688 -32.281 1 88 349 GLU A C 1
ATOM 2775 O O . GLU A 1 349 ? -8.844 -52.438 -33.438 1 88 349 GLU A O 1
ATOM 2780 N N . ALA A 1 350 ? -10.242 -53.25 -31.875 1 81.25 350 ALA A N 1
ATOM 2781 C CA . ALA A 1 350 ? -11.148 -53.719 -32.938 1 81.25 350 ALA A CA 1
ATOM 2782 C C . ALA A 1 350 ? -11.789 -52.531 -33.656 1 81.25 350 ALA A C 1
ATOM 2784 O O . ALA A 1 350 ? -11.938 -52.562 -34.875 1 81.25 350 ALA A O 1
ATOM 2785 N N . ASP A 1 351 ? -12.148 -51.594 -32.938 1 84.56 351 ASP A N 1
ATOM 2786 C CA . ASP A 1 351 ? -12.742 -50.406 -33.531 1 84.56 351 ASP A CA 1
ATOM 2787 C C . ASP A 1 351 ? -11.727 -49.656 -34.375 1 84.56 351 ASP A C 1
ATOM 2789 O O . ASP A 1 351 ? -12.062 -49.125 -35.438 1 84.56 351 ASP A O 1
ATOM 2793 N N . LEU A 1 352 ? -10.523 -49.469 -33.906 1 87.06 352 LEU A N 1
ATOM 2794 C CA . LEU A 1 352 ? -9.477 -48.75 -34.625 1 87.06 352 LEU A CA 1
ATOM 2795 C C . LEU A 1 352 ? -9.117 -49.469 -35.938 1 87.06 352 LEU A C 1
ATOM 2797 O O . LEU A 1 352 ? -8.812 -48.844 -36.938 1 87.06 352 LEU A O 1
ATOM 2801 N N . LYS A 1 353 ? -9.055 -50.75 -35.812 1 77.38 353 LYS A N 1
ATOM 2802 C CA . LYS A 1 353 ? -8.727 -51.562 -37 1 77.38 353 LYS A CA 1
ATOM 2803 C C . LYS A 1 353 ? -9.742 -51.375 -38.094 1 77.38 353 LYS A C 1
ATOM 2805 O O . LYS A 1 353 ? -9.367 -51.188 -39.25 1 77.38 353 LYS A O 1
ATOM 2810 N N . VAL A 1 354 ? -10.945 -51.25 -37.656 1 65.69 354 VAL A N 1
ATOM 2811 C CA . VAL A 1 354 ? -12.031 -51.219 -38.625 1 65.69 354 VAL A CA 1
ATOM 2812 C C . VAL A 1 354 ? -12.234 -49.812 -39.156 1 65.69 354 VAL A C 1
ATOM 2814 O O . VAL A 1 354 ? -12.391 -49.625 -40.375 1 65.69 354 VAL A O 1
ATOM 2817 N N . ASN A 1 355 ? -12.109 -48.875 -38.375 1 70.38 355 ASN A N 1
ATOM 2818 C CA . ASN A 1 355 ? -12.594 -47.531 -38.75 1 70.38 355 ASN A CA 1
ATOM 2819 C C . ASN A 1 355 ? -11.438 -46.594 -39.094 1 70.38 355 ASN A C 1
ATOM 2821 O O . ASN A 1 355 ? -11.625 -45.625 -39.812 1 70.38 355 ASN A O 1
ATOM 2825 N N . HIS A 1 356 ? -10.281 -46.812 -38.594 1 80.94 356 HIS A N 1
ATOM 2826 C CA . HIS A 1 356 ? -9.289 -45.75 -38.688 1 80.94 356 HIS A CA 1
ATOM 2827 C C . HIS A 1 356 ? -7.992 -46.25 -39.312 1 80.94 356 HIS A C 1
ATOM 2829 O O . HIS A 1 356 ? -7.324 -45.5 -40.031 1 80.94 356 HIS A O 1
ATOM 2835 N N . PHE A 1 357 ? -7.617 -47.469 -39.125 1 81 357 PHE A N 1
ATOM 2836 C CA . PHE A 1 357 ? -6.297 -47.938 -39.5 1 81 357 PHE A CA 1
ATOM 2837 C C . PHE A 1 357 ? -6.156 -48 -41.031 1 81 357 PHE A C 1
ATOM 2839 O O . PHE A 1 357 ? -5.105 -47.656 -41.562 1 81 357 PHE A O 1
ATOM 2846 N N . VAL A 1 358 ? -7.203 -48.344 -41.594 1 66.88 358 VAL A N 1
ATOM 2847 C CA . VAL A 1 358 ? -7.16 -48.469 -43.062 1 66.88 358 VAL A CA 1
ATOM 2848 C C . VAL A 1 358 ? -6.965 -47.094 -43.688 1 66.88 358 VAL A C 1
ATOM 2850 O O . VAL A 1 358 ? -6.188 -46.938 -44.625 1 66.88 358 VAL A O 1
ATOM 2853 N N . ARG A 1 359 ? -7.648 -46.094 -43.094 1 74.81 359 ARG A N 1
ATOM 2854 C CA . ARG A 1 359 ? -7.488 -44.719 -43.562 1 74.81 359 ARG A CA 1
ATOM 2855 C C . ARG A 1 359 ? -6.07 -44.219 -43.312 1 74.81 359 ARG A C 1
ATOM 2857 O O . ARG A 1 359 ? -5.523 -43.469 -44.125 1 74.81 359 ARG A O 1
ATOM 2864 N N . PHE A 1 360 ? -5.543 -44.625 -42.281 1 81.44 360 PHE A N 1
ATOM 2865 C CA . PHE A 1 360 ? -4.191 -44.219 -41.906 1 81.44 360 PHE A CA 1
ATOM 2866 C C . PHE A 1 360 ? -3.172 -44.781 -42.906 1 81.44 360 PHE A C 1
ATOM 2868 O O . PHE A 1 360 ? -2.307 -44.031 -43.375 1 81.44 360 PHE A O 1
ATOM 2875 N N . MET A 1 361 ? -3.318 -45.969 -43.312 1 71.81 361 MET A N 1
ATOM 2876 C CA . MET A 1 361 ? -2.367 -46.625 -44.219 1 71.81 361 MET A CA 1
ATOM 2877 C C . MET A 1 361 ? -2.463 -46.031 -45.625 1 71.81 361 MET A C 1
ATOM 2879 O O . MET A 1 361 ? -1.472 -46 -46.344 1 71.81 361 MET A O 1
ATOM 2883 N N . ALA A 1 362 ? -3.637 -45.469 -45.812 1 62.22 362 ALA A N 1
ATOM 2884 C CA . ALA A 1 362 ? -3.861 -44.938 -47.156 1 62.22 362 ALA A CA 1
ATOM 2885 C C . ALA A 1 362 ? -3.518 -43.469 -47.25 1 62.22 362 ALA A C 1
ATOM 2887 O O . ALA A 1 362 ? -3.393 -42.906 -48.344 1 62.22 362 ALA A O 1
ATOM 2888 N N . SER A 1 363 ? -3.301 -42.875 -46.188 1 71.81 363 SER A N 1
ATOM 2889 C CA . SER A 1 363 ? -3.092 -41.438 -46.156 1 71.81 363 SER A CA 1
ATOM 2890 C C . SER A 1 363 ? -1.753 -41.062 -46.781 1 71.81 363 SER A C 1
ATOM 2892 O O . SER A 1 363 ? -0.792 -41.812 -46.719 1 71.81 363 SER A O 1
ATOM 2894 N N . GLN A 1 364 ? -1.749 -39.875 -47.406 1 65.56 364 GLN A N 1
ATOM 2895 C CA . GLN A 1 364 ? -0.54 -39.375 -48.062 1 65.56 364 GLN A CA 1
ATOM 2896 C C . GLN A 1 364 ? 0.539 -39.062 -47.031 1 65.56 364 GLN A C 1
ATOM 2898 O O . GLN A 1 364 ? 1.729 -39.25 -47.281 1 65.56 364 GLN A O 1
ATOM 2903 N N . SER A 1 365 ? 0.046 -38.656 -45.906 1 64.62 365 SER A N 1
ATOM 2904 C CA . SER A 1 365 ? 1.002 -38.312 -44.875 1 64.62 365 SER A CA 1
ATOM 2905 C C . SER A 1 365 ? 1.804 -39.5 -44.406 1 64.62 365 SER A C 1
ATOM 2907 O O . SER A 1 365 ? 3.012 -39.406 -44.188 1 64.62 365 SER A O 1
ATOM 2909 N N . PHE A 1 366 ? 1.077 -40.625 -44.375 1 67.38 366 PHE A N 1
ATOM 2910 C CA . PHE A 1 366 ? 1.769 -41.812 -43.938 1 67.38 366 PHE A CA 1
ATOM 2911 C C . PHE A 1 366 ? 2.709 -42.344 -45.031 1 67.38 366 PHE A C 1
ATOM 2913 O O . PHE A 1 366 ? 3.832 -42.75 -44.75 1 67.38 366 PHE A O 1
ATOM 2920 N N . LYS A 1 367 ? 2.311 -42.219 -46.188 1 62.69 367 LYS A N 1
ATOM 2921 C CA . LYS A 1 367 ? 3.143 -42.688 -47.312 1 62.69 367 LYS A CA 1
ATOM 2922 C C . LYS A 1 367 ? 4.41 -41.844 -47.438 1 62.69 367 LYS A C 1
ATOM 2924 O O . LYS A 1 367 ? 5.496 -42.375 -47.656 1 62.69 367 LYS A O 1
ATOM 2929 N N . SER A 1 368 ? 4.102 -40.625 -47.25 1 64.25 368 SER A N 1
ATOM 2930 C CA . SER A 1 368 ? 5.246 -39.719 -47.281 1 64.25 368 SER A CA 1
ATOM 2931 C C . SER A 1 368 ? 6.215 -39.969 -46.156 1 64.25 368 SER A C 1
ATOM 2933 O O . SER A 1 368 ? 7.434 -39.875 -46.312 1 64.25 368 SER A O 1
ATOM 2935 N N . LEU A 1 369 ? 5.602 -40.312 -45.062 1 64.56 369 LEU A N 1
ATOM 2936 C CA . LEU A 1 369 ? 6.43 -40.594 -43.906 1 64.56 369 LEU A CA 1
ATOM 2937 C C . LEU A 1 369 ? 7.219 -41.875 -44.062 1 64.56 369 LEU A C 1
ATOM 2939 O O . LEU A 1 369 ? 8.398 -41.938 -43.719 1 64.56 369 LEU A O 1
ATOM 2943 N N . VAL A 1 370 ? 6.574 -42.875 -44.656 1 59.03 370 VAL A N 1
ATOM 2944 C CA . VAL A 1 370 ? 7.227 -44.156 -44.875 1 59.03 370 VAL A CA 1
ATOM 2945 C C . VAL A 1 370 ? 8.328 -44 -45.938 1 59.03 370 VAL A C 1
ATOM 2947 O O . VAL A 1 370 ? 9.398 -44.594 -45.812 1 59.03 370 VAL A O 1
ATOM 2950 N N . ALA A 1 371 ? 7.984 -43.188 -46.875 1 54.88 371 ALA A N 1
ATOM 2951 C CA . ALA A 1 371 ? 8.977 -42.969 -47.906 1 54.88 371 ALA A CA 1
ATOM 2952 C C . ALA A 1 371 ? 10.211 -42.281 -47.375 1 54.88 371 ALA A C 1
ATOM 2954 O O . ALA A 1 371 ? 11.336 -42.594 -47.75 1 54.88 371 ALA A O 1
ATOM 2955 N N . SER A 1 372 ? 9.945 -41.281 -46.594 1 53.41 372 SER A N 1
ATOM 2956 C CA . SER A 1 372 ? 11.055 -40.469 -46.125 1 53.41 372 SER A CA 1
ATOM 2957 C C . SER A 1 372 ? 11.773 -41.156 -44.969 1 53.41 372 SER A C 1
ATOM 2959 O O . SER A 1 372 ? 12.992 -41 -44.812 1 53.41 372 SER A O 1
ATOM 2961 N N . TYR A 1 373 ? 10.961 -41.844 -44.031 1 50.41 373 TYR A N 1
ATOM 2962 C CA . TYR A 1 373 ? 11.57 -42.281 -42.781 1 50.41 373 TYR A CA 1
ATOM 2963 C C . TYR A 1 373 ? 11.562 -43.781 -42.688 1 50.41 373 TYR A C 1
ATOM 2965 O O . TYR A 1 373 ? 11.594 -44.344 -41.594 1 50.41 373 TYR A O 1
ATOM 2973 N N . GLN A 1 374 ? 11.461 -44.562 -43.719 1 45.56 374 GLN A N 1
ATOM 2974 C CA . GLN A 1 374 ? 11.336 -46 -43.719 1 45.56 374 GLN A CA 1
ATOM 2975 C C . GLN A 1 374 ? 12.312 -46.625 -42.75 1 45.56 374 GLN A C 1
ATOM 2977 O O . GLN A 1 374 ? 11.93 -47.5 -41.969 1 45.56 374 GLN A O 1
ATOM 2982 N N . SER A 1 375 ? 13.555 -46.375 -42.969 1 43.09 375 SER A N 1
ATOM 2983 C CA . SER A 1 375 ? 14.555 -47.094 -42.156 1 43.09 375 SER A CA 1
ATOM 2984 C C . SER A 1 375 ? 14.406 -46.75 -40.688 1 43.09 375 SER A C 1
ATOM 2986 O O . SER A 1 375 ? 14.641 -47.594 -39.812 1 43.09 375 SER A O 1
ATOM 2988 N N . ARG A 1 376 ? 14.125 -45.562 -40.344 1 47.56 376 ARG A N 1
ATOM 2989 C CA . ARG A 1 376 ? 14.234 -45.062 -38.969 1 47.56 376 ARG A CA 1
ATOM 2990 C C . ARG A 1 376 ? 12.938 -45.281 -38.188 1 47.56 376 ARG A C 1
ATOM 2992 O O . ARG A 1 376 ? 12.938 -45.281 -36.969 1 47.56 376 ARG A O 1
ATOM 2999 N N . LEU A 1 377 ? 11.828 -45.188 -38.844 1 49.47 377 LEU A N 1
ATOM 3000 C CA . LEU A 1 377 ? 10.562 -45.406 -38.156 1 49.47 377 LEU A CA 1
ATOM 3001 C C . LEU A 1 377 ? 10.484 -46.812 -37.625 1 49.47 377 LEU A C 1
ATOM 3003 O O . LEU A 1 377 ? 9.883 -47.062 -36.562 1 49.47 377 LEU A O 1
ATOM 3007 N N . LEU A 1 378 ? 11.117 -47.969 -38.438 1 43.19 378 LEU A N 1
ATOM 3008 C CA . LEU A 1 378 ? 10.859 -49.375 -38.156 1 43.19 378 LEU A CA 1
ATOM 3009 C C . LEU A 1 378 ? 12.016 -49.969 -37.375 1 43.19 378 LEU A C 1
ATOM 3011 O O . LEU A 1 378 ? 12.094 -51.219 -37.25 1 43.19 378 LEU A O 1
ATOM 3015 N N . SER A 1 379 ? 13.18 -49.281 -37 1 36.97 379 SER A N 1
ATOM 3016 C CA . SER A 1 379 ? 14.234 -50.062 -36.375 1 36.97 379 SER A CA 1
ATOM 3017 C C . SER A 1 379 ? 13.766 -50.688 -35.062 1 36.97 379 SER A C 1
ATOM 3019 O O . SER A 1 379 ? 13.164 -50 -34.25 1 36.97 379 SER A O 1
ATOM 3021 N N . PRO A 1 380 ? 13.609 -52.031 -35.062 1 35.03 380 PRO A N 1
ATOM 3022 C CA . PRO A 1 380 ? 13.289 -52.75 -33.812 1 35.03 380 PRO A CA 1
ATOM 3023 C C . PRO A 1 380 ? 14.219 -52.375 -32.656 1 35.03 380 PRO A C 1
ATOM 3025 O O . PRO A 1 380 ? 15.367 -52 -32.906 1 35.03 380 PRO A O 1
ATOM 3028 N N . SER A 1 381 ? 13.844 -52 -31.531 1 35.56 381 SER A N 1
ATOM 3029 C CA . SER A 1 381 ? 14.586 -51.688 -30.328 1 35.56 381 SER A CA 1
ATOM 3030 C C . SER A 1 381 ? 15.727 -52.656 -30.094 1 35.56 381 SER A C 1
ATOM 3032 O O . SER A 1 381 ? 16.688 -52.375 -29.375 1 35.56 381 SER A O 1
ATOM 3034 N N . GLY A 1 382 ? 15.648 -54.062 -30.234 1 31.7 382 GLY A N 1
ATOM 3035 C CA . GLY A 1 382 ? 16.5 -55 -29.5 1 31.7 382 GLY A CA 1
ATOM 3036 C C . GLY A 1 382 ? 17.906 -55.094 -30.062 1 31.7 382 GLY A C 1
ATOM 3037 O O . GLY A 1 382 ? 18.859 -55.312 -29.312 1 31.7 382 GLY A O 1
ATOM 3038 N N . SER A 1 383 ? 18.156 -55.562 -31.281 1 29.77 383 SER A N 1
ATOM 3039 C CA . SER A 1 383 ? 19.344 -56.406 -31.5 1 29.77 383 SER A CA 1
ATOM 3040 C C . SER A 1 383 ? 20.594 -55.531 -31.719 1 29.77 383 SER A C 1
ATOM 3042 O O . SER A 1 383 ? 20.844 -55.062 -32.812 1 29.77 383 SER A O 1
ATOM 3044 N N . SER A 1 384 ? 20.922 -54.594 -30.922 1 29.56 384 SER A N 1
ATOM 3045 C CA . SER A 1 384 ? 22.25 -54 -31.047 1 29.56 384 SER A CA 1
ATOM 3046 C C . SER A 1 384 ? 23.328 -55.031 -30.703 1 29.56 384 SER A C 1
ATOM 3048 O O . SER A 1 384 ? 23.656 -55.25 -29.531 1 29.56 384 SER A O 1
ATOM 3050 N N . PHE A 1 385 ? 23.484 -56.25 -31.359 1 27.06 385 PHE A N 1
ATOM 3051 C CA . PHE A 1 385 ? 24.812 -56.844 -31.172 1 27.06 385 PHE A CA 1
ATOM 3052 C C . PHE A 1 385 ? 25.859 -55.969 -31.859 1 27.06 385 PHE A C 1
ATOM 3054 O O . PHE A 1 385 ? 25.656 -55.5 -32.969 1 27.06 385 PHE A O 1
ATOM 3061 N N . PRO A 1 386 ? 26.984 -55.438 -31.141 1 29.09 386 PRO A N 1
ATOM 3062 C CA . PRO A 1 386 ? 28.172 -54.688 -31.547 1 29.09 386 PRO A CA 1
ATOM 3063 C C . PRO A 1 386 ? 28.953 -55.406 -32.656 1 29.09 386 PRO A C 1
ATOM 3065 O O . PRO A 1 386 ? 29.484 -56.5 -32.438 1 29.09 386 PRO A O 1
ATOM 3068 N N . THR A 1 387 ? 28.547 -55.719 -33.844 1 27.31 387 THR A N 1
ATOM 3069 C CA . THR A 1 387 ? 29.656 -56.188 -34.656 1 27.31 387 THR A CA 1
ATOM 3070 C C . THR A 1 387 ? 30.688 -55.094 -34.844 1 27.31 387 THR A C 1
ATOM 3072 O O . THR A 1 387 ? 30.328 -53.938 -35.094 1 27.31 387 THR A O 1
ATOM 3075 N N . ALA A 1 388 ? 32.125 -55.312 -34.625 1 28.14 388 ALA A N 1
ATOM 3076 C CA . ALA A 1 388 ? 33.438 -54.656 -34.594 1 28.14 388 ALA A CA 1
ATOM 3077 C C . ALA A 1 388 ? 33.719 -53.969 -35.906 1 28.14 388 ALA A C 1
ATOM 3079 O O . ALA A 1 388 ? 34.875 -53.625 -36.219 1 28.14 388 ALA A O 1
ATOM 3080 N N . CYS A 1 389 ? 32.906 -53.688 -36.875 1 25.69 389 CYS A N 1
ATOM 3081 C CA . CYS A 1 389 ? 33.562 -53.219 -38.062 1 25.69 389 CYS A CA 1
ATOM 3082 C C . CYS A 1 389 ? 34.5 -52.031 -37.781 1 25.69 389 CYS A C 1
ATOM 3084 O O . CYS A 1 389 ? 34.281 -51.312 -36.781 1 25.69 389 CYS A O 1
ATOM 3086 N N . ASP A 1 390 ? 35.594 -51.812 -38.75 1 25.53 390 ASP A N 1
ATOM 3087 C CA . ASP A 1 390 ? 36.812 -51 -38.938 1 25.53 390 ASP A CA 1
ATOM 3088 C C . ASP A 1 390 ? 36.531 -49.531 -38.656 1 25.53 390 ASP A C 1
ATOM 3090 O O . ASP A 1 390 ? 35.406 -49.094 -38.719 1 25.53 390 ASP A O 1
ATOM 3094 N N . GLN A 1 391 ? 37.719 -48.719 -38.375 1 25.98 391 GLN A N 1
ATOM 3095 C CA . GLN A 1 391 ? 37.969 -47.469 -37.656 1 25.98 391 GLN A CA 1
ATOM 3096 C C . GLN A 1 391 ? 37.188 -46.312 -38.312 1 25.98 391 GLN A C 1
ATOM 3098 O O . GLN A 1 391 ? 36.938 -45.312 -37.656 1 25.98 391 GLN A O 1
ATOM 3103 N N . SER A 1 392 ? 37.531 -46.156 -39.688 1 27.45 392 SER A N 1
ATOM 3104 C CA . SER A 1 392 ? 37.312 -44.875 -40.312 1 27.45 392 SER A CA 1
ATOM 3105 C C . SER A 1 392 ? 35.844 -44.469 -40.281 1 27.45 392 SER A C 1
ATOM 3107 O O . SER A 1 392 ? 35.375 -43.75 -41.156 1 27.45 392 SER A O 1
ATOM 3109 N N . SER A 1 393 ? 35.062 -45.156 -39.5 1 25.67 393 SER A N 1
ATOM 3110 C CA . SER A 1 393 ? 33.625 -45.406 -39.625 1 25.67 393 SER A CA 1
ATOM 3111 C C . SER A 1 393 ? 32.844 -44.094 -39.5 1 25.67 393 SER A C 1
ATOM 3113 O O . SER A 1 393 ? 32.875 -43.438 -38.469 1 25.67 393 SER A O 1
ATOM 3115 N N . THR A 1 394 ? 32.906 -43.281 -40.719 1 28.91 394 THR A N 1
ATOM 3116 C CA . THR A 1 394 ? 32.031 -42.156 -40.875 1 28.91 394 THR A CA 1
ATOM 3117 C C . THR A 1 394 ? 30.641 -42.438 -40.281 1 28.91 394 THR A C 1
ATOM 3119 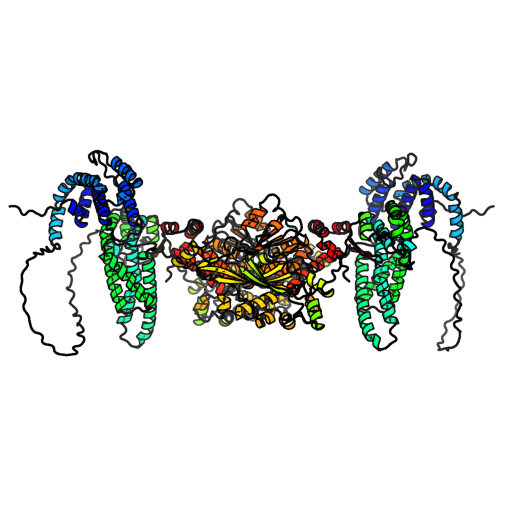O O . THR A 1 394 ? 29.891 -43.25 -40.812 1 28.91 394 THR A O 1
ATOM 3122 N N . ALA A 1 395 ? 30.562 -42.656 -39.094 1 28.88 395 ALA A N 1
ATOM 3123 C CA . ALA A 1 395 ? 29.359 -42.906 -38.312 1 28.88 395 ALA A CA 1
ATOM 3124 C C . ALA A 1 395 ? 28.219 -42 -38.781 1 28.88 395 ALA A C 1
ATOM 3126 O O . ALA A 1 395 ? 28.266 -40.781 -38.562 1 28.88 395 ALA A O 1
ATOM 3127 N N . SER A 1 396 ? 27.969 -42.125 -40.094 1 29.38 396 SER A N 1
ATOM 3128 C CA . SER A 1 396 ? 26.672 -41.562 -40.5 1 29.38 396 SER A CA 1
ATOM 3129 C C . SER A 1 396 ? 25.656 -41.688 -39.344 1 29.38 396 SER A C 1
ATOM 3131 O O . SER A 1 396 ? 25.266 -42.812 -39 1 29.38 396 SER A O 1
ATOM 3133 N N . ASP A 1 397 ? 25.938 -41.062 -38.312 1 30.72 397 ASP A N 1
ATOM 3134 C CA . ASP A 1 397 ? 25.078 -40.938 -37.125 1 30.72 397 ASP A CA 1
ATOM 3135 C C . ASP A 1 397 ? 23.609 -41.062 -37.5 1 30.72 397 ASP A C 1
ATOM 3137 O O . ASP A 1 397 ? 23.062 -40.219 -38.219 1 30.72 397 ASP A O 1
ATOM 3141 N N . SER A 1 398 ? 23.125 -42.094 -38.031 1 34.19 398 SER A N 1
ATOM 3142 C CA . SER A 1 398 ? 21.75 -42.531 -38.219 1 34.19 398 SER A CA 1
ATOM 3143 C C . SER A 1 398 ? 20.812 -41.906 -37.188 1 34.19 398 SER A C 1
ATOM 3145 O O . SER A 1 398 ? 20.625 -42.469 -36.094 1 34.19 398 SER A O 1
ATOM 3147 N N . SER A 1 399 ? 20.875 -40.719 -36.844 1 39.84 399 SER A N 1
ATOM 3148 C CA . SER A 1 399 ? 20.188 -39.812 -35.906 1 39.84 399 SER A CA 1
ATOM 3149 C C . SER A 1 399 ? 18.672 -40 -35.969 1 39.84 399 SER A C 1
ATOM 3151 O O . SER A 1 399 ? 18.062 -39.844 -37.031 1 39.84 399 SER A O 1
ATOM 3153 N N . MET A 1 400 ? 18.078 -41.031 -35.438 1 49.28 400 MET A N 1
ATOM 3154 C CA . MET A 1 400 ? 16.641 -41.25 -35.219 1 49.28 400 MET A CA 1
ATOM 3155 C C . MET A 1 400 ? 15.898 -39.938 -35.062 1 49.28 400 MET A C 1
ATOM 3157 O O . MET A 1 400 ? 16.344 -39.031 -34.344 1 49.28 400 MET A O 1
ATOM 3161 N N . THR A 1 401 ? 15.219 -39.562 -36.062 1 60.94 401 THR A N 1
ATOM 3162 C CA . THR A 1 401 ? 14.344 -38.406 -36 1 60.94 401 THR A CA 1
ATOM 3163 C C . THR A 1 401 ? 13.609 -38.375 -34.656 1 60.94 401 THR A C 1
ATOM 3165 O O . THR A 1 401 ? 13.086 -39.375 -34.188 1 60.94 401 THR A O 1
ATOM 3168 N N . THR A 1 402 ? 13.875 -37.469 -33.812 1 71.19 402 THR A N 1
ATOM 3169 C CA . THR A 1 402 ? 13.172 -37.281 -32.562 1 71.19 402 THR A CA 1
ATOM 3170 C C . THR A 1 402 ? 11.664 -37.219 -32.781 1 71.19 402 THR A C 1
ATOM 3172 O O . THR A 1 402 ? 11.211 -36.938 -33.906 1 71.19 402 THR A O 1
ATOM 3175 N N . LEU A 1 403 ? 10.938 -37.75 -31.938 1 77.75 403 LEU A N 1
ATOM 3176 C CA . LEU A 1 403 ? 9.477 -37.688 -32 1 77.75 403 LEU A CA 1
ATOM 3177 C C . LEU A 1 403 ? 9.031 -36.25 -32.312 1 77.75 403 LEU A C 1
ATOM 3179 O O . LEU A 1 403 ? 8.047 -36.031 -33.031 1 77.75 403 LEU A O 1
ATOM 3183 N N . GLN A 1 404 ? 9.797 -35.344 -31.828 1 76.81 404 GLN A N 1
ATOM 3184 C CA . GLN A 1 404 ? 9.461 -33.938 -32.062 1 76.81 404 GLN A CA 1
ATOM 3185 C C . GLN A 1 404 ? 9.578 -33.562 -33.531 1 76.81 404 GLN A C 1
ATOM 3187 O O . GLN A 1 404 ? 8.719 -32.875 -34.094 1 76.81 404 GLN A O 1
ATOM 3192 N N . GLU A 1 405 ? 10.594 -33.969 -34.062 1 74.25 405 GLU A N 1
ATOM 3193 C CA . GLU A 1 405 ? 10.82 -33.688 -35.469 1 74.25 405 GLU A CA 1
ATOM 3194 C C . GLU A 1 405 ? 9.75 -34.344 -36.344 1 74.25 405 GLU A C 1
ATOM 3196 O O . GLU A 1 405 ? 9.32 -33.781 -37.344 1 74.25 405 GLU A O 1
ATOM 3201 N N . LEU A 1 406 ? 9.43 -35.5 -35.844 1 74.19 406 LEU A N 1
ATOM 3202 C CA . LEU A 1 406 ? 8.383 -36.219 -36.562 1 74.19 406 LEU A CA 1
ATOM 3203 C C . LEU A 1 406 ? 7.07 -35.438 -36.531 1 74.19 406 LEU A C 1
ATOM 3205 O O . LEU A 1 406 ? 6.391 -35.281 -37.562 1 74.19 406 LEU A O 1
ATOM 3209 N N . PHE A 1 407 ? 6.742 -34.938 -35.438 1 81.19 407 PHE A N 1
ATOM 3210 C CA . PHE A 1 407 ? 5.488 -34.219 -35.281 1 81.19 407 PHE A CA 1
ATOM 3211 C C . PHE A 1 407 ? 5.543 -32.875 -36 1 81.19 407 PHE A C 1
ATOM 3213 O O . PHE A 1 407 ? 4.535 -32.406 -36.531 1 81.19 407 PHE A O 1
ATOM 3220 N N . GLN A 1 408 ? 6.695 -32.281 -36 1 78.06 408 GLN A N 1
ATOM 3221 C CA . GLN A 1 408 ? 6.863 -31.031 -36.719 1 78.06 408 GLN A CA 1
ATOM 3222 C C . GLN A 1 408 ? 6.641 -31.25 -38.219 1 78.06 408 GLN A C 1
ATOM 3224 O O . GLN A 1 408 ? 6.055 -30.406 -38.906 1 78.06 408 GLN A O 1
ATOM 3229 N N . CYS A 1 409 ? 7.102 -32.312 -38.625 1 69 409 CYS A N 1
ATOM 3230 C CA . CYS A 1 409 ? 6.918 -32.656 -40.031 1 69 409 CYS A CA 1
ATOM 3231 C C . CYS A 1 409 ? 5.441 -32.844 -40.344 1 69 409 CYS A C 1
ATOM 3233 O O . CYS A 1 409 ? 5.008 -32.594 -41.469 1 69 409 CYS A O 1
ATOM 3235 N N . MET A 1 410 ? 4.758 -33.312 -39.344 1 75.75 410 MET A N 1
ATOM 3236 C CA . MET A 1 410 ? 3.328 -33.531 -39.531 1 75.75 410 MET A CA 1
ATOM 3237 C C . MET A 1 410 ? 2.537 -32.281 -39.188 1 75.75 410 MET A C 1
ATOM 3239 O O . MET A 1 410 ? 1.305 -32.281 -39.188 1 75.75 410 MET A O 1
ATOM 3243 N N . ASN A 1 411 ? 3.172 -31.125 -38.875 1 78.75 411 ASN A N 1
ATOM 3244 C CA . ASN A 1 411 ? 2.594 -29.812 -38.594 1 78.75 411 ASN A CA 1
ATOM 3245 C C . ASN A 1 411 ? 1.731 -29.828 -37.344 1 78.75 411 ASN A C 1
ATOM 3247 O O . ASN A 1 411 ? 0.609 -29.328 -37.344 1 78.75 411 ASN A O 1
ATOM 3251 N N . VAL A 1 412 ? 2.197 -30.641 -36.406 1 84.62 412 VAL A N 1
ATOM 3252 C CA . VAL A 1 412 ? 1.543 -30.641 -35.125 1 84.62 412 VAL A CA 1
ATOM 3253 C C . VAL A 1 412 ? 2.48 -30.062 -34.062 1 84.62 412 VAL A C 1
ATOM 3255 O O . VAL A 1 412 ? 3.621 -30.5 -33.906 1 84.62 412 VAL A O 1
ATOM 3258 N N . ALA A 1 413 ? 1.961 -29 -33.469 1 85.19 413 ALA A N 1
ATOM 3259 C CA . ALA A 1 413 ? 2.768 -28.344 -32.438 1 85.19 413 ALA A CA 1
ATOM 3260 C C . ALA A 1 413 ? 2.922 -29.25 -31.203 1 85.19 413 ALA A C 1
ATOM 3262 O O . ALA A 1 413 ? 1.969 -29.906 -30.797 1 85.19 413 ALA A O 1
ATOM 3263 N N . SER A 1 414 ? 4.105 -29.453 -30.828 1 87.25 414 SER A N 1
ATOM 3264 C CA . SER A 1 414 ? 4.387 -30.281 -29.656 1 87.25 414 SER A CA 1
ATOM 3265 C C . SER A 1 414 ? 5.305 -29.547 -28.688 1 87.25 414 SER A C 1
ATOM 3267 O O . SER A 1 414 ? 5.965 -28.578 -29.047 1 87.25 414 SER A O 1
ATOM 3269 N N . HIS A 1 415 ? 5.215 -30.047 -27.469 1 88.75 415 HIS A N 1
ATOM 3270 C CA . HIS A 1 415 ? 6.02 -29.484 -26.391 1 88.75 415 HIS A CA 1
ATOM 3271 C C . HIS A 1 415 ? 6.992 -30.516 -25.828 1 88.75 415 HIS A C 1
ATOM 3273 O O . HIS A 1 415 ? 6.641 -31.688 -25.672 1 88.75 415 HIS A O 1
ATOM 3279 N N . GLN A 1 416 ? 8.211 -30.062 -25.672 1 79.88 416 GLN A N 1
ATOM 3280 C CA . GLN A 1 416 ? 9.25 -30.953 -25.141 1 79.88 416 GLN A CA 1
ATOM 3281 C C . GLN A 1 416 ? 9.781 -30.438 -23.812 1 79.88 416 GLN A C 1
ATOM 3283 O O . GLN A 1 416 ? 9.859 -29.219 -23.594 1 79.88 416 GLN A O 1
ATOM 3288 N N . PRO A 1 417 ? 9.977 -31.469 -22.969 1 75.19 417 PRO A N 1
ATOM 3289 C CA . PRO A 1 417 ? 10.547 -31.016 -21.703 1 75.19 417 PRO A CA 1
ATOM 3290 C C . PRO A 1 417 ? 11.953 -30.453 -21.844 1 75.19 417 PRO A C 1
ATOM 3292 O O . PRO A 1 417 ? 12.656 -30.781 -22.812 1 75.19 417 PRO A O 1
ATOM 3295 N N . GLN A 1 418 ? 12.18 -29.594 -20.969 1 67.5 418 GLN A N 1
ATOM 3296 C CA . GLN A 1 418 ? 13.516 -29 -20.984 1 67.5 418 GLN A CA 1
ATOM 3297 C C . GLN A 1 418 ? 14.562 -30.016 -20.516 1 67.5 418 GLN A C 1
ATOM 3299 O O . GLN A 1 418 ? 14.281 -30.859 -19.656 1 67.5 418 GLN A O 1
ATOM 3304 N N . ARG A 1 419 ? 15.617 -30.094 -21.234 1 58.41 419 ARG A N 1
ATOM 3305 C CA . ARG A 1 419 ? 16.719 -30.969 -20.859 1 58.41 419 ARG A CA 1
ATOM 3306 C C . ARG A 1 419 ? 17.125 -30.734 -19.406 1 58.41 419 ARG A C 1
ATOM 3308 O O . ARG A 1 419 ? 17.266 -29.594 -18.969 1 58.41 419 ARG A O 1
ATOM 3315 N N . VAL A 1 420 ? 16.797 -31.844 -18.609 1 57.28 420 VAL A N 1
ATOM 3316 C CA . VAL A 1 420 ? 17.156 -31.766 -17.203 1 57.28 420 VAL A CA 1
ATOM 3317 C C . VAL A 1 420 ? 18.625 -31.375 -17.062 1 57.28 420 VAL A C 1
ATOM 3319 O O . VAL A 1 420 ? 19.5 -32.031 -17.656 1 57.28 420 VAL A O 1
ATOM 3322 N N . ARG A 1 421 ? 18.844 -30.109 -16.734 1 57.03 421 ARG A N 1
ATOM 3323 C CA . ARG A 1 421 ? 20.219 -29.719 -16.484 1 57.03 421 ARG A CA 1
ATOM 3324 C C . ARG A 1 421 ? 20.781 -30.438 -15.258 1 57.03 421 ARG A C 1
ATOM 3326 O O . ARG A 1 421 ? 20.078 -30.609 -14.258 1 57.03 421 ARG A O 1
ATOM 3333 N N . ARG A 1 422 ? 21.875 -31.109 -15.391 1 59.19 422 ARG A N 1
ATOM 3334 C CA . ARG A 1 422 ? 22.562 -31.969 -14.445 1 59.19 422 ARG A CA 1
ATOM 3335 C C . ARG A 1 422 ? 22.797 -31.25 -13.125 1 59.19 422 ARG A C 1
ATOM 3337 O O . ARG A 1 422 ? 22.656 -31.844 -12.055 1 59.19 422 ARG A O 1
ATOM 3344 N N . THR A 1 423 ? 23.203 -29.812 -13.188 1 64.19 423 THR A N 1
ATOM 3345 C CA . THR A 1 423 ? 23.578 -29.281 -11.883 1 64.19 423 THR A CA 1
ATOM 3346 C C . THR A 1 423 ? 22.672 -28.125 -11.484 1 64.19 423 THR A C 1
ATOM 3348 O O . THR A 1 423 ? 22.562 -27.141 -12.219 1 64.19 423 THR A O 1
ATOM 3351 N N . THR A 1 424 ? 21.75 -28.484 -10.539 1 73.44 424 THR A N 1
ATOM 3352 C CA . THR A 1 424 ? 20.906 -27.406 -10.008 1 73.44 424 THR A CA 1
ATOM 3353 C C . THR A 1 424 ? 21.391 -26.969 -8.633 1 73.44 424 THR A C 1
ATOM 3355 O O . THR A 1 424 ? 21.984 -27.766 -7.891 1 73.44 424 THR A O 1
ATOM 3358 N N . PHE A 1 425 ? 21.547 -25.688 -8.391 1 80.12 425 PHE A N 1
ATOM 3359 C CA . PHE A 1 425 ? 21.953 -25.125 -7.105 1 80.12 425 PHE A CA 1
ATOM 3360 C C . PHE A 1 425 ? 20.719 -24.719 -6.289 1 80.12 425 PHE A C 1
ATOM 3362 O O . PHE A 1 425 ? 20.391 -23.531 -6.219 1 80.12 425 PHE A O 1
ATOM 3369 N N . THR A 1 426 ? 20.047 -25.75 -5.703 1 79.62 426 THR A N 1
ATOM 3370 C CA . THR A 1 426 ? 18.906 -25.484 -4.836 1 79.62 426 THR A CA 1
ATOM 3371 C C . THR A 1 426 ? 19.312 -25.578 -3.367 1 79.62 426 THR A C 1
ATOM 3373 O O . THR A 1 426 ? 20.375 -26.109 -3.045 1 79.62 426 THR A O 1
ATOM 3376 N N . LEU A 1 427 ? 18.547 -25.016 -2.553 1 81.38 427 LEU A N 1
ATOM 3377 C CA . LEU A 1 427 ? 18.828 -25.109 -1.125 1 81.38 427 LEU A CA 1
ATOM 3378 C C . LEU A 1 427 ? 18.75 -26.562 -0.656 1 81.38 427 LEU A C 1
ATOM 3380 O O . LEU A 1 427 ? 19.453 -26.953 0.279 1 81.38 427 LEU A O 1
ATOM 3384 N N . ARG A 1 428 ? 17.953 -27.328 -1.343 1 77.5 428 ARG A N 1
ATOM 3385 C CA . ARG A 1 428 ? 17.875 -28.75 -1.035 1 77.5 428 ARG A CA 1
ATOM 3386 C C . ARG A 1 428 ? 19.203 -29.438 -1.31 1 77.5 428 ARG A C 1
ATOM 3388 O O . ARG A 1 428 ? 19.672 -30.25 -0.502 1 77.5 428 ARG A O 1
ATOM 3395 N N . ASP A 1 429 ? 19.75 -29.062 -2.424 1 77.38 429 ASP A N 1
ATOM 3396 C CA . ASP A 1 429 ? 21.047 -29.641 -2.779 1 77.38 429 ASP A CA 1
ATOM 3397 C C . ASP A 1 429 ? 22.109 -29.234 -1.759 1 77.38 429 ASP A C 1
ATOM 3399 O O . ASP A 1 429 ? 23.016 -30.031 -1.459 1 77.38 429 ASP A O 1
ATOM 3403 N N . LEU A 1 430 ? 21.953 -28.078 -1.272 1 80.69 430 LEU A N 1
ATOM 3404 C CA . LEU A 1 430 ? 22.922 -27.594 -0.298 1 80.69 430 LEU A CA 1
ATOM 3405 C C . LEU A 1 430 ? 22.797 -28.344 1.019 1 80.69 430 LEU A C 1
ATOM 3407 O O . LEU A 1 430 ? 23.812 -28.734 1.61 1 80.69 430 LEU A O 1
ATOM 3411 N N . VAL A 1 431 ? 21.656 -28.562 1.425 1 77.88 431 VAL A N 1
ATOM 3412 C CA . VAL A 1 431 ? 21.422 -29.266 2.686 1 77.88 431 VAL A CA 1
ATOM 3413 C C . VAL A 1 431 ? 21.844 -30.734 2.551 1 77.88 431 VAL A C 1
ATOM 3415 O O . VAL A 1 431 ? 22.438 -31.297 3.469 1 77.88 431 VAL A O 1
ATOM 3418 N N . GLN A 1 432 ? 21.5 -31.297 1.396 1 76.12 432 GLN A N 1
ATOM 3419 C CA . GLN A 1 432 ? 21.875 -32.688 1.158 1 76.12 432 GLN A CA 1
ATOM 3420 C C . GLN A 1 432 ? 23.391 -32.844 1.135 1 76.12 432 GLN A C 1
ATOM 3422 O O . GLN A 1 432 ? 23.922 -33.844 1.631 1 76.12 432 GLN A O 1
ATOM 3427 N N . SER A 1 433 ? 23.953 -31.844 0.525 1 77.25 433 SER A N 1
ATOM 3428 C CA . SER A 1 433 ? 25.422 -31.891 0.504 1 77.25 433 SER A CA 1
ATOM 3429 C C . SER A 1 433 ? 26 -31.75 1.909 1 77.25 433 SER A C 1
ATOM 3431 O O . SER A 1 433 ? 27.016 -32.375 2.232 1 77.25 433 SER A O 1
ATOM 3433 N N . GLN A 1 434 ? 25.375 -31 2.725 1 77.44 434 GLN A N 1
ATOM 3434 C CA . GLN A 1 434 ? 25.812 -30.828 4.098 1 77.44 434 GLN A CA 1
ATOM 3435 C C . GLN A 1 434 ? 25.625 -32.094 4.914 1 77.44 434 GLN A C 1
ATOM 3437 O O . GLN A 1 434 ? 26.453 -32.438 5.77 1 77.44 434 GLN A O 1
ATOM 3442 N N . LEU A 1 435 ? 24.547 -32.688 4.598 1 75.81 435 LEU A N 1
ATOM 3443 C CA . LEU A 1 435 ? 24.266 -33.938 5.309 1 75.81 435 LEU A CA 1
ATOM 3444 C C . LEU A 1 435 ? 25.266 -35.031 4.91 1 75.81 435 LEU A C 1
ATOM 3446 O O . LEU A 1 435 ? 25.594 -35.906 5.715 1 75.81 435 LEU A O 1
ATOM 3450 N N . ARG A 1 436 ? 25.703 -34.938 3.611 1 74.06 436 ARG A N 1
ATOM 3451 C CA . ARG A 1 436 ? 26.688 -35.906 3.133 1 74.06 436 ARG A CA 1
ATOM 3452 C C . ARG A 1 436 ? 28.078 -35.594 3.68 1 74.06 436 ARG A C 1
ATOM 3454 O O . ARG A 1 436 ? 28.984 -36.406 3.574 1 74.06 436 ARG A O 1
ATOM 3461 N N . GLY A 1 437 ? 28.188 -34.531 4.379 1 67.69 437 GLY A N 1
ATOM 3462 C CA . GLY A 1 437 ? 29.453 -34.156 5 1 67.69 437 GLY A CA 1
ATOM 3463 C C . GLY A 1 437 ? 30.391 -33.438 4.062 1 67.69 437 GLY A C 1
ATOM 3464 O O . GLY A 1 437 ? 31.594 -33.375 4.312 1 67.69 437 GLY A O 1
ATOM 3465 N N . ASP A 1 438 ? 29.875 -33.031 2.928 1 69.12 438 ASP A N 1
ATOM 3466 C CA . ASP A 1 438 ? 30.734 -32.312 2 1 69.12 438 ASP A CA 1
ATOM 3467 C C . ASP A 1 438 ? 31.172 -30.984 2.588 1 69.12 438 ASP A C 1
ATOM 3469 O O . ASP A 1 438 ? 30.359 -30.266 3.189 1 69.12 438 ASP A O 1
ATOM 3473 N N . PRO A 1 439 ? 32.438 -30.719 2.664 1 65.12 439 PRO A N 1
ATOM 3474 C CA . PRO A 1 439 ? 32.875 -29.438 3.238 1 65.12 439 PRO A CA 1
ATOM 3475 C C . PRO A 1 439 ? 32.281 -28.234 2.5 1 65.12 439 PRO A C 1
ATOM 3477 O O . PRO A 1 439 ? 32.406 -28.141 1.276 1 65.12 439 PRO A O 1
ATOM 3480 N N . GLN A 1 440 ? 31.453 -27.516 3.145 1 59.59 440 GLN A N 1
ATOM 3481 C CA . GLN A 1 440 ? 30.719 -26.422 2.525 1 59.59 440 GLN A CA 1
ATOM 3482 C C . GLN A 1 440 ? 31.609 -25.188 2.355 1 59.59 440 GLN A C 1
ATOM 3484 O O . GLN A 1 440 ? 31.297 -24.297 1.58 1 59.59 440 GLN A O 1
ATOM 3489 N N . ASP A 1 441 ? 32.594 -25.031 3.184 1 57.81 441 ASP A N 1
ATOM 3490 C CA . ASP A 1 441 ? 33.531 -23.906 3.035 1 57.81 441 ASP A CA 1
ATOM 3491 C C . ASP A 1 441 ? 34.094 -23.844 1.618 1 57.81 441 ASP A C 1
ATOM 3493 O O . ASP A 1 441 ? 34.469 -22.766 1.145 1 57.81 441 ASP A O 1
ATOM 3497 N N . LYS A 1 442 ? 33.844 -25 0.944 1 62.41 442 LYS A N 1
ATOM 3498 C CA . LYS A 1 442 ? 34.469 -25.047 -0.374 1 62.41 442 LYS A CA 1
ATOM 3499 C C . LYS A 1 442 ? 33.406 -25.109 -1.479 1 62.41 442 LYS A C 1
ATOM 3501 O O . LYS A 1 442 ? 33.75 -25.297 -2.652 1 62.41 442 LYS A O 1
ATOM 3506 N N . SER A 1 443 ? 32.125 -24.891 -1.021 1 75.12 443 SER A N 1
ATOM 3507 C CA . SER A 1 443 ? 31.203 -25.047 -2.125 1 75.12 443 SER A CA 1
ATOM 3508 C C . SER A 1 443 ? 30.109 -23.969 -2.082 1 75.12 443 SER A C 1
ATOM 3510 O O . SER A 1 443 ? 29.453 -23.703 -3.092 1 75.12 443 SER A O 1
ATOM 3512 N N . LEU A 1 444 ? 30.031 -23.234 -0.981 1 86.81 444 LEU A N 1
ATOM 3513 C CA . LEU A 1 444 ? 28.875 -22.359 -0.837 1 86.81 444 LEU A CA 1
ATOM 3514 C C . LEU A 1 444 ? 29.125 -21.016 -1.516 1 86.81 444 LEU A C 1
ATOM 3516 O O . LEU A 1 444 ? 28.328 -20.578 -2.355 1 86.81 444 LEU A O 1
ATOM 3520 N N . ILE A 1 445 ? 30.297 -20.359 -1.138 1 92.25 445 ILE A N 1
ATOM 3521 C CA . ILE A 1 445 ? 30.594 -19.031 -1.666 1 92.25 445 ILE A CA 1
ATOM 3522 C C . ILE A 1 445 ? 31.484 -19.172 -2.9 1 92.25 445 ILE A C 1
ATOM 3524 O O . ILE A 1 445 ? 32.562 -19.75 -2.83 1 92.25 445 ILE A O 1
ATOM 3528 N N . SER A 1 446 ? 31.062 -18.609 -3.961 1 91.44 446 SER A N 1
ATOM 3529 C CA . SER A 1 446 ? 31.797 -18.719 -5.215 1 91.44 446 SER A CA 1
ATOM 3530 C C . SER A 1 446 ? 33 -17.781 -5.227 1 91.44 446 SER A C 1
ATOM 3532 O O . SER A 1 446 ? 34.094 -18.203 -5.598 1 91.44 446 SER A O 1
ATOM 3534 N N . SER A 1 447 ? 32.719 -16.516 -4.867 1 93.38 447 SER A N 1
ATOM 3535 C CA . SER A 1 447 ? 33.812 -15.555 -4.898 1 93.38 447 SER A CA 1
ATOM 3536 C C . SER A 1 447 ? 33.531 -14.391 -3.945 1 93.38 447 SER A C 1
ATOM 3538 O O . SER A 1 447 ? 32.406 -14.086 -3.627 1 93.38 447 SER A O 1
ATOM 3540 N N . ILE A 1 448 ? 34.594 -13.859 -3.393 1 95.81 448 ILE A N 1
ATOM 3541 C CA . ILE A 1 448 ? 34.594 -12.609 -2.641 1 95.81 448 ILE A CA 1
ATOM 3542 C C . ILE A 1 448 ? 35.531 -11.609 -3.312 1 95.81 448 ILE A C 1
ATOM 3544 O O . ILE A 1 448 ? 36.719 -11.898 -3.533 1 95.81 448 ILE A O 1
ATOM 3548 N N . LEU A 1 449 ? 34.969 -10.469 -3.631 1 95.56 449 LEU A N 1
ATOM 3549 C CA . LEU A 1 449 ? 35.75 -9.469 -4.379 1 95.56 449 LEU A CA 1
ATOM 3550 C C . LEU A 1 449 ? 35.812 -8.156 -3.605 1 95.56 449 LEU A C 1
ATOM 3552 O O . LEU A 1 449 ? 34.875 -7.781 -2.914 1 95.56 449 LEU A O 1
ATOM 3556 N N . SER A 1 450 ? 36.875 -7.531 -3.705 1 95.69 450 SER A N 1
ATOM 3557 C CA . SER A 1 450 ? 37.062 -6.188 -3.168 1 95.69 450 SER A CA 1
ATOM 3558 C C . SER A 1 450 ? 37.219 -5.16 -4.285 1 95.69 450 SER A C 1
ATOM 3560 O O . SER A 1 450 ? 37.844 -5.441 -5.305 1 95.69 450 SER A O 1
ATOM 3562 N N . PHE A 1 451 ? 36.594 -4.043 -4.109 1 92.81 451 PHE A N 1
ATOM 3563 C CA . PHE A 1 451 ? 36.625 -2.982 -5.109 1 92.81 451 PHE A CA 1
ATOM 3564 C C . PHE A 1 451 ? 37.062 -1.664 -4.48 1 92.81 451 PHE A C 1
ATOM 3566 O O . PHE A 1 451 ? 36.688 -1.356 -3.346 1 92.81 451 PHE A O 1
ATOM 3573 N N . HIS A 1 452 ? 37.906 -0.898 -5.172 1 88.88 452 HIS A N 1
ATOM 3574 C CA . HIS A 1 452 ? 38.219 0.472 -4.793 1 88.88 452 HIS A CA 1
ATOM 3575 C C . HIS A 1 452 ? 38.562 1.316 -6.016 1 88.88 452 HIS A C 1
ATOM 3577 O O . HIS A 1 452 ? 39 0.783 -7.043 1 88.88 452 HIS A O 1
ATOM 3583 N N . LEU A 1 453 ? 38.281 2.537 -5.914 1 83.19 453 LEU A N 1
ATOM 3584 C CA . LEU A 1 453 ? 38.594 3.447 -7.012 1 83.19 453 LEU A CA 1
ATOM 3585 C C . LEU A 1 453 ? 40.062 3.775 -7.035 1 83.19 453 LEU A C 1
ATOM 3587 O O . LEU A 1 453 ? 40.688 4 -5.988 1 83.19 453 LEU A O 1
ATOM 3591 N N . ASP A 1 454 ? 40.625 3.678 -8.242 1 78.81 454 ASP A N 1
ATOM 3592 C CA . ASP A 1 454 ? 42.031 4.074 -8.398 1 78.81 454 ASP A CA 1
ATOM 3593 C C . ASP A 1 454 ? 42.188 5.594 -8.375 1 78.81 454 ASP A C 1
ATOM 3595 O O . ASP A 1 454 ? 41.688 6.285 -9.281 1 78.81 454 ASP A O 1
ATOM 3599 N N . VAL A 1 455 ? 42.719 6.16 -7.336 1 75.25 455 VAL A N 1
ATOM 3600 C CA . VAL A 1 455 ? 42.781 7.602 -7.117 1 75.25 455 VAL A CA 1
ATOM 3601 C C . VAL A 1 455 ? 44.031 8.164 -7.793 1 75.25 455 VAL A C 1
ATOM 3603 O O . VAL A 1 455 ? 44.156 9.383 -7.953 1 75.25 455 VAL A O 1
ATOM 3606 N N . ASN A 1 456 ? 44.875 7.332 -8.234 1 71.94 456 ASN A N 1
ATOM 3607 C CA . ASN A 1 456 ? 46.125 7.824 -8.812 1 71.94 456 ASN A CA 1
ATOM 3608 C C . ASN A 1 456 ? 45.906 8.406 -10.211 1 71.94 456 ASN A C 1
ATOM 3610 O O . ASN A 1 456 ? 46.625 9.312 -10.633 1 71.94 456 ASN A O 1
ATOM 3614 N N . ASP A 1 457 ? 44.938 7.828 -10.969 1 64.19 457 ASP A N 1
ATOM 3615 C CA . ASP A 1 457 ? 44.625 8.352 -12.297 1 64.19 457 ASP A CA 1
ATOM 3616 C C . ASP A 1 457 ? 43.188 8.867 -12.352 1 64.19 457 ASP A C 1
ATOM 3618 O O . ASP A 1 457 ? 42.25 8.094 -12.57 1 64.19 457 ASP A O 1
ATOM 3622 N N . ARG A 1 458 ? 43 10.039 -11.992 1 61 458 ARG A N 1
ATOM 3623 C CA . ARG A 1 458 ? 41.656 10.586 -11.836 1 61 458 ARG A CA 1
ATOM 3624 C C . ARG A 1 458 ? 41 10.812 -13.195 1 61 458 ARG A C 1
ATOM 3626 O O . ARG A 1 458 ? 39.812 11.062 -13.273 1 61 458 ARG A O 1
ATOM 3633 N N . SER A 1 459 ? 41.781 11.062 -14.25 1 58.75 459 SER A N 1
ATOM 3634 C CA . SER A 1 459 ? 41.188 11.328 -15.562 1 58.75 459 SER A CA 1
ATOM 3635 C C . SER A 1 459 ? 40.344 10.156 -16.031 1 58.75 459 SER A C 1
ATOM 3637 O O . SER A 1 459 ? 39.344 10.344 -16.75 1 58.75 459 SER A O 1
ATOM 3639 N N . HIS A 1 460 ? 40.875 8.945 -15.711 1 60.78 460 HIS A N 1
ATOM 3640 C CA . HIS A 1 460 ? 40.094 7.77 -16.062 1 60.78 460 HIS A CA 1
ATOM 3641 C C . HIS A 1 460 ? 39.812 6.902 -14.836 1 60.78 460 HIS A C 1
ATOM 3643 O O . HIS A 1 460 ? 40.5 5.898 -14.609 1 60.78 460 HIS A O 1
ATOM 3649 N N . SER A 1 461 ? 39 7.434 -13.961 1 63.38 461 SER A N 1
ATOM 3650 C CA . SER A 1 461 ? 38.75 6.758 -12.688 1 63.38 461 SER A CA 1
ATOM 3651 C C . SER A 1 461 ? 38.156 5.367 -12.906 1 63.38 461 SER A C 1
ATOM 3653 O O . SER A 1 461 ? 37.031 5.227 -13.414 1 63.38 461 SER A O 1
ATOM 3655 N N . GLN A 1 462 ? 39.094 4.336 -12.992 1 74.56 462 GLN A N 1
ATOM 3656 C CA . GLN A 1 462 ? 38.688 2.949 -13.133 1 74.56 462 GLN A CA 1
ATOM 3657 C C . GLN A 1 462 ? 38.625 2.254 -11.773 1 74.56 462 GLN A C 1
ATOM 3659 O O . GLN A 1 462 ? 39.344 2.621 -10.852 1 74.56 462 GLN A O 1
ATOM 3664 N N . LEU A 1 463 ? 37.656 1.385 -11.555 1 84.06 463 LEU A N 1
ATOM 3665 C CA . LEU A 1 463 ? 37.5 0.576 -10.352 1 84.06 463 LEU A CA 1
ATOM 3666 C C . LEU A 1 463 ? 38.5 -0.596 -10.367 1 84.06 463 LEU A C 1
ATOM 3668 O O . LEU A 1 463 ? 38.594 -1.31 -11.367 1 84.06 463 LEU A O 1
ATOM 3672 N N . VAL A 1 464 ? 39.312 -0.667 -9.391 1 87.44 464 VAL A N 1
ATOM 3673 C CA . VAL A 1 464 ? 40.25 -1.78 -9.234 1 87.44 464 VAL A CA 1
ATOM 3674 C C . VAL A 1 464 ? 39.531 -2.945 -8.539 1 87.44 464 VAL A C 1
ATOM 3676 O O . VAL A 1 464 ? 38.938 -2.766 -7.48 1 87.44 464 VAL A O 1
ATOM 3679 N N . LYS A 1 465 ? 39.625 -4.121 -9.172 1 91.25 465 LYS A N 1
ATOM 3680 C CA . LYS A 1 465 ? 39 -5.344 -8.648 1 91.25 465 LYS A CA 1
ATOM 3681 C C . LYS A 1 465 ? 40.062 -6.297 -8.102 1 91.25 465 LYS A C 1
ATOM 3683 O O . LYS A 1 465 ? 41.062 -6.566 -8.766 1 91.25 465 LYS A O 1
ATOM 3688 N N . GLN A 1 466 ? 39.906 -6.699 -6.883 1 92.62 466 GLN A N 1
ATOM 3689 C CA . GLN A 1 466 ? 40.781 -7.695 -6.273 1 92.62 466 GLN A CA 1
ATOM 3690 C C . GLN A 1 466 ? 40 -8.914 -5.816 1 92.62 466 GLN A C 1
ATOM 3692 O O . GLN A 1 466 ? 39 -8.789 -5.082 1 92.62 466 GLN A O 1
ATOM 3697 N N . VAL A 1 467 ? 40.438 -10.117 -6.27 1 93.69 467 VAL A N 1
ATOM 3698 C CA . VAL A 1 467 ? 39.75 -11.359 -5.895 1 93.69 467 VAL A CA 1
ATOM 3699 C C . VAL A 1 467 ? 40.375 -11.914 -4.609 1 93.69 467 VAL A C 1
ATOM 3701 O O . VAL A 1 467 ? 41.531 -12.281 -4.582 1 93.69 467 VAL A O 1
ATOM 3704 N N . LEU A 1 468 ? 39.625 -11.945 -3.635 1 93.88 468 LEU A N 1
ATOM 3705 C CA . LEU A 1 468 ? 40.094 -12.414 -2.342 1 93.88 468 LEU A CA 1
ATOM 3706 C C . LEU A 1 468 ? 39.875 -13.914 -2.193 1 93.88 468 LEU A C 1
ATOM 3708 O O . LEU A 1 468 ? 40.594 -14.578 -1.435 1 93.88 468 LEU A O 1
ATOM 3712 N N . HIS A 1 469 ? 38.719 -14.344 -2.723 1 92.06 469 HIS A N 1
ATOM 3713 C CA . HIS A 1 469 ? 38.375 -15.758 -2.715 1 92.06 469 HIS A CA 1
ATOM 3714 C C . HIS A 1 469 ? 37.625 -16.141 -3.992 1 92.06 469 HIS A C 1
ATOM 3716 O O . HIS A 1 469 ? 36.844 -15.359 -4.516 1 92.06 469 HIS A O 1
ATOM 3722 N N . THR A 1 470 ? 37.969 -17.328 -4.527 1 91.19 470 THR A N 1
ATOM 3723 C CA . THR A 1 470 ? 37.25 -17.828 -5.688 1 91.19 470 THR A CA 1
ATOM 3724 C C . THR A 1 470 ? 37.281 -19.359 -5.742 1 91.19 470 THR A C 1
ATOM 3726 O O . THR A 1 470 ? 38.312 -19.969 -5.379 1 91.19 470 THR A O 1
ATOM 3729 N N . LEU A 1 471 ? 36.25 -19.938 -6.078 1 86.38 471 LEU A N 1
ATOM 3730 C CA . LEU A 1 471 ? 36.188 -21.375 -6.309 1 86.38 471 LEU A CA 1
ATOM 3731 C C . LEU A 1 471 ? 36.594 -21.719 -7.742 1 86.38 471 LEU A C 1
ATOM 3733 O O . LEU A 1 471 ? 36.906 -22.875 -8.047 1 86.38 471 LEU A O 1
ATOM 3737 N N . ALA A 1 472 ? 36.562 -20.688 -8.586 1 80.31 472 ALA A N 1
ATOM 3738 C CA . ALA A 1 472 ? 36.969 -20.875 -9.977 1 80.31 472 ALA A CA 1
ATOM 3739 C C . ALA A 1 472 ? 38.469 -20.656 -10.148 1 80.31 472 ALA A C 1
ATOM 3741 O O . ALA A 1 472 ? 38.875 -19.719 -10.844 1 80.31 472 ALA A O 1
ATOM 3742 N N . ASP A 1 473 ? 39.219 -21.297 -9.43 1 72.38 473 ASP A N 1
ATOM 3743 C CA . ASP A 1 473 ? 40.656 -21.156 -9.562 1 72.38 473 ASP A CA 1
ATOM 3744 C C . ASP A 1 473 ? 41.188 -21.922 -10.773 1 72.38 473 ASP A C 1
ATOM 3746 O O . ASP A 1 473 ? 41.031 -23.141 -10.844 1 72.38 473 ASP A O 1
ATOM 3750 N N . PRO A 1 474 ? 41.5 -21.266 -11.867 1 62.28 474 PRO A N 1
ATOM 3751 C CA . PRO A 1 474 ? 41.969 -21.922 -13.086 1 62.28 474 PRO A CA 1
ATOM 3752 C C . PRO A 1 474 ? 43.125 -22.906 -12.836 1 62.28 474 PRO A C 1
ATOM 3754 O O . PRO A 1 474 ? 43.375 -23.812 -13.641 1 62.28 474 PRO A O 1
ATOM 3757 N N . THR A 1 475 ? 43.906 -22.672 -11.844 1 61.41 475 THR A N 1
ATOM 3758 C CA . THR A 1 475 ? 45.062 -23.531 -11.664 1 61.41 475 THR A CA 1
ATOM 3759 C C . THR A 1 475 ? 44.656 -24.922 -11.219 1 61.41 475 THR A C 1
ATOM 3761 O O . THR A 1 475 ? 45.469 -25.859 -11.25 1 61.41 475 THR A O 1
ATOM 3764 N N . LYS A 1 476 ? 43.5 -25.109 -10.609 1 58.44 476 LYS A N 1
ATOM 3765 C CA . LYS A 1 476 ? 43.125 -26.438 -10.148 1 58.44 476 LYS A CA 1
ATOM 3766 C C . LYS A 1 476 ? 42.5 -27.25 -11.281 1 58.44 476 LYS A C 1
ATOM 3768 O O . LYS A 1 476 ? 41.281 -27.141 -11.539 1 58.44 476 LYS A O 1
ATOM 3773 N N . GLN A 1 477 ? 43.188 -27.578 -12.336 1 50.81 477 GLN A N 1
ATOM 3774 C CA . GLN A 1 477 ? 42.844 -28.25 -13.578 1 50.81 477 GLN A CA 1
ATOM 3775 C C . GLN A 1 477 ? 42.312 -29.656 -13.32 1 50.81 477 GLN A C 1
ATOM 3777 O O . GLN A 1 477 ? 42.656 -30.594 -14.055 1 50.81 477 GLN A O 1
ATOM 3782 N N . SER A 1 478 ? 41.969 -30.094 -12.242 1 48.44 478 SER A N 1
ATOM 3783 C CA . SER A 1 478 ? 41.469 -31.469 -12.367 1 48.44 478 SER A CA 1
ATOM 3784 C C . SER A 1 478 ? 40.094 -31.516 -12.969 1 48.44 478 SER A C 1
ATOM 3786 O O . SER A 1 478 ? 39.375 -30.5 -13.008 1 48.44 478 SER A O 1
ATOM 3788 N N . GLU A 1 479 ? 39.75 -32.625 -13.766 1 49.38 479 GLU A N 1
ATOM 3789 C CA . GLU A 1 479 ? 38.5 -32.875 -14.484 1 49.38 479 GLU A CA 1
ATOM 3790 C C . GLU A 1 479 ? 37.312 -32.344 -13.688 1 49.38 479 GLU A C 1
ATOM 3792 O O . GLU A 1 479 ? 36.406 -31.719 -14.242 1 49.38 479 GLU A O 1
ATOM 3797 N N . SER A 1 480 ? 37.125 -32.938 -12.461 1 51.44 480 SER A N 1
ATOM 3798 C CA . SER A 1 480 ? 36.094 -32.5 -11.539 1 51.44 480 SER A CA 1
ATOM 3799 C C . SER A 1 480 ? 36.156 -31 -11.281 1 51.44 480 SER A C 1
ATOM 3801 O O . SER A 1 480 ? 35.125 -30.359 -11.086 1 51.44 480 SER A O 1
ATOM 3803 N N . SER A 1 481 ? 37.312 -30.594 -11.602 1 57.5 481 SER A N 1
ATOM 3804 C CA . SER A 1 481 ? 37.656 -29.203 -11.336 1 57.5 481 SER A CA 1
ATOM 3805 C C . SER A 1 481 ? 37.188 -28.281 -12.461 1 57.5 481 SER A C 1
ATOM 3807 O O . SER A 1 481 ? 36.875 -27.125 -12.227 1 57.5 481 SER A O 1
ATOM 3809 N N . SER A 1 482 ? 37.031 -28.984 -13.633 1 58.56 482 SER A N 1
ATOM 3810 C CA . SER A 1 482 ? 36.594 -28.156 -14.758 1 58.56 482 SER A CA 1
ATOM 3811 C C . SER A 1 482 ? 35.156 -27.734 -14.609 1 58.56 482 SER A C 1
ATOM 3813 O O . SER A 1 482 ? 34.781 -26.594 -14.93 1 58.56 482 SER A O 1
ATOM 3815 N N . ASP A 1 483 ? 34.375 -28.688 -14.078 1 66.75 483 ASP A N 1
ATOM 3816 C CA . ASP A 1 483 ? 32.969 -28.359 -13.898 1 66.75 483 ASP A CA 1
ATOM 3817 C C . ASP A 1 483 ? 32.781 -27.281 -12.836 1 66.75 483 ASP A C 1
ATOM 3819 O O . ASP A 1 483 ? 31.969 -26.375 -13 1 66.75 483 ASP A O 1
ATOM 3823 N N . VAL A 1 484 ? 33.625 -27.375 -11.867 1 67.62 484 VAL A N 1
ATOM 3824 C CA . VAL A 1 484 ? 33.5 -26.391 -10.789 1 67.62 484 VAL A CA 1
ATOM 3825 C C . VAL A 1 484 ? 33.938 -25.031 -11.297 1 67.62 484 VAL A C 1
ATOM 3827 O O . VAL A 1 484 ? 33.344 -24 -10.953 1 67.62 484 VAL A O 1
ATOM 3830 N N . TYR A 1 485 ? 34.938 -25.094 -12.141 1 71.62 485 TYR A N 1
ATOM 3831 C CA . TYR A 1 485 ? 35.406 -23.828 -12.688 1 71.62 485 TYR A CA 1
ATOM 3832 C C . TYR A 1 485 ? 34.344 -23.141 -13.523 1 71.62 485 TYR A C 1
ATOM 3834 O O . TYR A 1 485 ? 34.094 -21.953 -13.383 1 71.62 485 TYR A O 1
ATOM 3842 N N . HIS A 1 486 ? 33.719 -23.938 -14.242 1 75 486 HIS A N 1
ATOM 3843 C CA . HIS A 1 486 ? 32.719 -23.359 -15.156 1 75 486 HIS A CA 1
ATOM 3844 C C . HIS A 1 486 ? 31.5 -22.859 -14.398 1 75 486 HIS A C 1
ATOM 3846 O O . HIS A 1 486 ? 30.938 -21.812 -14.742 1 75 486 HIS A O 1
ATOM 3852 N N . HIS A 1 487 ? 31.219 -23.5 -13.328 1 78.31 487 HIS A N 1
ATOM 3853 C CA . HIS A 1 487 ? 30 -23.141 -12.617 1 78.31 487 HIS A CA 1
ATOM 3854 C C . HIS A 1 487 ? 30.219 -21.938 -11.719 1 78.31 487 HIS A C 1
ATOM 3856 O O . HIS A 1 487 ? 29.281 -21.188 -11.422 1 78.31 487 HIS A O 1
ATOM 3862 N N . HIS A 1 488 ? 31.422 -21.672 -11.352 1 85.06 488 HIS A N 1
ATOM 3863 C CA . HIS A 1 488 ? 31.656 -20.625 -10.359 1 85.06 488 HIS A CA 1
ATOM 3864 C C . HIS A 1 488 ? 32.5 -19.484 -10.953 1 85.06 488 HIS A C 1
ATOM 3866 O O . HIS A 1 488 ? 33.062 -18.688 -10.211 1 85.06 488 HIS A O 1
ATOM 3872 N N . ALA A 1 489 ? 32.5 -19.453 -12.273 1 83 489 ALA A N 1
ATOM 3873 C CA . ALA A 1 489 ? 33.219 -18.375 -12.93 1 83 489 ALA A CA 1
ATOM 3874 C C . ALA A 1 489 ? 32.594 -17.016 -12.578 1 83 489 ALA A C 1
ATOM 3876 O O . ALA A 1 489 ? 31.375 -16.875 -12.508 1 83 489 ALA A O 1
ATOM 3877 N N . ILE A 1 490 ? 33.438 -16.094 -12.32 1 85.31 490 ILE A N 1
ATOM 3878 C CA . ILE A 1 490 ? 33 -14.75 -11.969 1 85.31 490 ILE A CA 1
ATOM 3879 C C . ILE A 1 490 ? 32.281 -14.125 -13.164 1 85.31 490 ILE A C 1
ATOM 3881 O O . ILE A 1 490 ? 32.781 -14.141 -14.281 1 85.31 490 ILE A O 1
ATOM 3885 N N . PRO A 1 491 ? 31.094 -13.625 -12.898 1 85.12 491 PRO A N 1
ATOM 3886 C CA . PRO A 1 491 ? 30.344 -12.992 -13.984 1 85.12 491 PRO A CA 1
ATOM 3887 C C . PRO A 1 491 ? 31.094 -11.828 -14.625 1 85.12 491 PRO A C 1
ATOM 3889 O O . PRO A 1 491 ? 31.781 -11.078 -13.93 1 85.12 491 PRO A O 1
ATOM 3892 N N . ASP A 1 492 ? 30.75 -11.641 -15.844 1 82.75 492 ASP A N 1
ATOM 3893 C CA . ASP A 1 492 ? 31.375 -10.547 -16.578 1 82.75 492 ASP A CA 1
ATOM 3894 C C . ASP A 1 492 ? 30.859 -9.188 -16.094 1 82.75 492 ASP A C 1
ATOM 3896 O O . ASP A 1 492 ? 29.688 -9.047 -15.773 1 82.75 492 ASP A O 1
ATOM 3900 N N . HIS A 1 493 ? 31.672 -8.219 -15.953 1 84.81 493 HIS A N 1
ATOM 3901 C CA . HIS A 1 493 ? 31.359 -6.828 -15.633 1 84.81 493 HIS A CA 1
ATOM 3902 C C . HIS A 1 493 ? 30.75 -6.711 -14.234 1 84.81 493 HIS A C 1
ATOM 3904 O O . HIS A 1 493 ? 29.797 -5.961 -14.031 1 84.81 493 HIS A O 1
ATOM 3910 N N . ILE A 1 494 ? 31.172 -7.504 -13.352 1 87.25 494 ILE A N 1
ATOM 3911 C CA . ILE A 1 494 ? 30.672 -7.48 -11.977 1 87.25 494 ILE A CA 1
ATOM 3912 C C . ILE A 1 494 ? 30.922 -6.102 -11.367 1 87.25 494 ILE A C 1
ATOM 3914 O O . ILE A 1 494 ? 30.203 -5.691 -10.445 1 87.25 494 ILE A O 1
ATOM 3918 N N . GLU A 1 495 ? 31.875 -5.344 -11.922 1 86.56 495 GLU A N 1
ATOM 3919 C CA . GLU A 1 495 ? 32.188 -4.008 -11.422 1 86.56 495 GLU A CA 1
ATOM 3920 C C . GLU A 1 495 ? 31.016 -3.051 -11.617 1 86.56 495 GLU A C 1
ATOM 3922 O O . GLU A 1 495 ? 30.828 -2.131 -10.82 1 86.56 495 GLU A O 1
ATOM 3927 N N . ALA A 1 496 ? 30.25 -3.33 -12.625 1 86 496 ALA A N 1
ATOM 3928 C CA . ALA A 1 496 ? 29.094 -2.488 -12.914 1 86 496 ALA A CA 1
ATOM 3929 C C . ALA A 1 496 ? 28.016 -2.658 -11.852 1 86 496 ALA A C 1
ATOM 3931 O O . ALA A 1 496 ? 27.234 -1.741 -11.602 1 86 496 ALA A O 1
ATOM 3932 N N . PHE A 1 497 ? 28.062 -3.775 -11.164 1 86.31 497 PHE A N 1
ATOM 3933 C CA . PHE A 1 497 ? 27.047 -4.059 -10.156 1 86.31 497 PHE A CA 1
ATOM 3934 C C . PHE A 1 497 ? 27.469 -3.521 -8.797 1 86.31 497 PHE A C 1
ATOM 3936 O O . PHE A 1 497 ? 26.625 -3.332 -7.914 1 86.31 497 PHE A O 1
ATOM 3943 N N . PHE A 1 498 ? 28.75 -3.283 -8.586 1 86.94 498 PHE A N 1
ATOM 3944 C CA . PHE A 1 498 ? 29.234 -2.684 -7.344 1 86.94 498 PHE A CA 1
ATOM 3945 C C . PHE A 1 498 ? 28.781 -1.23 -7.234 1 86.94 498 PHE A C 1
ATOM 3947 O O . PHE A 1 498 ? 28.422 -0.768 -6.152 1 86.94 498 PHE A O 1
ATOM 3954 N N . ARG A 1 499 ? 28.781 -0.581 -8.305 1 82.44 499 ARG A N 1
ATOM 3955 C CA . ARG A 1 499 ? 28.312 0.796 -8.391 1 82.44 499 ARG A CA 1
ATOM 3956 C C . ARG A 1 499 ? 27.375 0.981 -9.586 1 82.44 499 ARG A C 1
ATOM 3958 O O . ARG A 1 499 ? 27.719 1.644 -10.562 1 82.44 499 ARG A O 1
ATOM 3965 N N . PRO A 1 500 ? 26.219 0.606 -9.336 1 80.88 500 PRO A N 1
ATOM 3966 C CA . PRO A 1 500 ? 25.312 0.617 -10.484 1 80.88 500 PRO A CA 1
ATOM 3967 C C . PRO A 1 500 ? 24.953 2.031 -10.938 1 80.88 500 PRO A C 1
ATOM 3969 O O . PRO A 1 500 ? 24.562 2.232 -12.086 1 80.88 500 PRO A O 1
ATOM 3972 N N . SER A 1 501 ? 25.078 3.076 -10.086 1 78.38 501 SER A N 1
ATOM 3973 C CA . SER A 1 501 ? 24.75 4.445 -10.469 1 78.38 501 SER A CA 1
ATOM 3974 C C . SER A 1 501 ? 25.875 5.078 -11.281 1 78.38 501 SER A C 1
ATOM 3976 O O . SER A 1 501 ? 25.656 6.07 -11.984 1 78.38 501 SER A O 1
ATOM 3978 N N . GLY A 1 502 ? 27.062 4.543 -11.242 1 66.06 502 GLY A N 1
ATOM 3979 C CA . GLY A 1 502 ? 28.188 5.02 -12.031 1 66.06 502 GLY A CA 1
ATOM 3980 C C . GLY A 1 502 ? 28.938 6.16 -11.367 1 66.06 502 GLY A C 1
ATOM 3981 O O . GLY A 1 502 ? 29.875 6.715 -11.945 1 66.06 502 GLY A O 1
ATOM 3982 N N . GLU A 1 503 ? 28.531 6.59 -10.227 1 64.38 503 GLU A N 1
ATOM 3983 C CA . GLU A 1 503 ? 29.188 7.762 -9.648 1 64.38 503 GLU A CA 1
ATOM 3984 C C . GLU A 1 503 ? 30.531 7.402 -9.031 1 64.38 503 GLU A C 1
ATOM 3986 O O . GLU A 1 503 ? 30.625 6.48 -8.219 1 64.38 503 GLU A O 1
ATOM 3991 N N . ASP A 1 504 ? 31.547 8.094 -9.461 1 70.25 504 ASP A N 1
ATOM 3992 C CA . ASP A 1 504 ? 32.906 7.746 -9.039 1 70.25 504 ASP A CA 1
ATOM 3993 C C . ASP A 1 504 ? 33.281 8.477 -7.75 1 70.25 504 ASP A C 1
ATOM 3995 O O . ASP A 1 504 ? 33.781 7.867 -6.809 1 70.25 504 ASP A O 1
ATOM 3999 N N . VAL A 1 505 ? 33.031 9.797 -7.703 1 80.56 505 VAL A N 1
ATOM 4000 C CA . VAL A 1 505 ? 33.469 10.578 -6.559 1 80.56 505 VAL A CA 1
ATOM 4001 C C . VAL A 1 505 ? 32.312 11.414 -6.008 1 80.56 505 VAL A C 1
ATOM 4003 O O . VAL A 1 505 ? 31.469 11.891 -6.77 1 80.56 505 VAL A O 1
ATOM 4006 N N . VAL A 1 506 ? 32.25 11.414 -4.621 1 84.56 506 VAL A N 1
ATOM 4007 C CA . VAL A 1 506 ? 31.172 12.18 -3.986 1 84.56 506 VAL A CA 1
ATOM 4008 C C . VAL A 1 506 ? 31.75 13.352 -3.209 1 84.56 506 VAL A C 1
ATOM 4010 O O . VAL A 1 506 ? 32.719 13.188 -2.465 1 84.56 506 VAL A O 1
ATOM 4013 N N . HIS A 1 507 ? 31.266 14.492 -3.51 1 86.25 507 HIS A N 1
ATOM 4014 C CA . HIS A 1 507 ? 31.656 15.695 -2.787 1 86.25 507 HIS A CA 1
ATOM 4015 C C . HIS A 1 507 ? 30.641 16.047 -1.711 1 86.25 507 HIS A C 1
ATOM 4017 O O . HIS A 1 507 ? 29.469 16.297 -2.016 1 86.25 507 HIS A O 1
ATOM 4023 N N . SER A 1 508 ? 31.016 15.961 -0.495 1 86.94 508 SER A N 1
ATOM 4024 C CA . SER A 1 508 ? 30.078 16.25 0.588 1 86.94 508 SER A CA 1
ATOM 4025 C C . SER A 1 508 ? 30.812 16.75 1.832 1 86.94 508 SER A C 1
ATOM 4027 O O . SER A 1 508 ? 32.031 16.531 1.966 1 86.94 508 SER A O 1
ATOM 4029 N N . SER A 1 509 ? 30.062 17.469 2.639 1 86.88 509 SER A N 1
ATOM 4030 C CA . SER A 1 509 ? 30.641 17.938 3.889 1 86.88 509 SER A CA 1
ATOM 4031 C C . SER A 1 509 ? 30.625 16.859 4.961 1 86.88 509 SER A C 1
ATOM 4033 O O . SER A 1 509 ? 31.438 16.875 5.883 1 86.88 509 SER A O 1
ATOM 4035 N N . THR A 1 510 ? 29.609 16.047 4.832 1 88.38 510 THR A N 1
ATOM 4036 C CA . THR A 1 510 ? 29.516 14.922 5.746 1 88.38 510 THR A CA 1
ATOM 4037 C C . THR A 1 510 ? 29.703 13.602 4.996 1 88.38 510 THR A C 1
ATOM 4039 O O . THR A 1 510 ? 29.406 13.516 3.803 1 88.38 510 THR A O 1
ATOM 4042 N N . CYS A 1 511 ? 30.344 12.672 5.617 1 88.38 511 CYS A N 1
ATOM 4043 C CA . CYS A 1 511 ? 30.562 11.375 4.992 1 88.38 511 CYS A CA 1
ATOM 4044 C C . CYS A 1 511 ? 29.266 10.758 4.52 1 88.38 511 CYS A C 1
ATOM 4046 O O . CYS A 1 511 ? 28.312 10.625 5.297 1 88.38 511 CYS A O 1
ATOM 4048 N N . PRO A 1 512 ? 29.25 10.453 3.309 1 89.44 512 PRO A N 1
ATOM 4049 C CA . PRO A 1 512 ? 28.047 9.82 2.797 1 89.44 512 PRO A CA 1
ATOM 4050 C C . PRO A 1 512 ? 27.719 8.5 3.49 1 89.44 512 PRO A C 1
ATOM 4052 O O . PRO A 1 512 ? 28.641 7.816 3.969 1 89.44 512 PRO A O 1
ATOM 4055 N N . GLN A 1 513 ? 26.531 8.117 3.473 1 89.38 513 GLN A N 1
ATOM 4056 C CA . GLN A 1 513 ? 26.109 6.875 4.109 1 89.38 513 GLN A CA 1
ATOM 4057 C C . GLN A 1 513 ? 26.531 5.664 3.285 1 89.38 513 GLN A C 1
ATOM 4059 O O . GLN A 1 513 ? 26.422 5.672 2.059 1 89.38 513 GLN A O 1
ATOM 4064 N N . PRO A 1 514 ? 27.094 4.676 3.953 1 92.94 514 PRO A N 1
ATOM 4065 C CA . PRO A 1 514 ? 27.422 3.438 3.24 1 92.94 514 PRO A CA 1
ATOM 4066 C C . PRO A 1 514 ? 26.172 2.721 2.709 1 92.94 514 PRO A C 1
ATOM 4068 O O . PRO A 1 514 ? 25.062 2.949 3.203 1 92.94 514 PRO A O 1
ATOM 4071 N N . SER A 1 515 ? 26.375 1.935 1.703 1 93.31 515 SER A N 1
ATOM 4072 C CA . SER A 1 515 ? 25.25 1.232 1.09 1 93.31 515 SER A CA 1
ATOM 4073 C C . SER A 1 515 ? 25.484 -0.275 1.082 1 93.31 515 SER A C 1
ATOM 4075 O O . SER A 1 515 ? 26.609 -0.737 0.895 1 93.31 515 SER A O 1
ATOM 4077 N N . LEU A 1 516 ? 24.5 -1.057 1.394 1 96.12 516 LEU A N 1
ATOM 4078 C CA . LEU A 1 516 ? 24.5 -2.516 1.373 1 96.12 516 LEU A CA 1
ATOM 4079 C C . LEU A 1 516 ? 23.266 -3.049 0.67 1 96.12 516 LEU A C 1
ATOM 4081 O O . LEU A 1 516 ? 22.141 -2.781 1.101 1 96.12 516 LEU A O 1
ATOM 4085 N N . PHE A 1 517 ? 23.406 -3.75 -0.448 1 95.44 517 PHE A N 1
ATOM 4086 C CA . PHE A 1 517 ? 22.266 -4.301 -1.161 1 95.44 517 PHE A CA 1
ATOM 4087 C C . PHE A 1 517 ? 22.594 -5.668 -1.748 1 95.44 517 PHE A C 1
ATOM 4089 O O . PHE A 1 517 ? 23.766 -6.02 -1.889 1 95.44 517 PHE A O 1
ATOM 4096 N N . TYR A 1 518 ? 21.656 -6.512 -1.907 1 94.75 518 TYR A N 1
ATOM 4097 C CA . TYR A 1 518 ? 21.875 -7.789 -2.574 1 94.75 518 TYR A CA 1
ATOM 4098 C C . TYR A 1 518 ? 21.438 -7.727 -4.031 1 94.75 518 TYR A C 1
ATOM 4100 O O . TYR A 1 518 ? 20.703 -6.812 -4.43 1 94.75 518 TYR A O 1
ATOM 4108 N N . MET A 1 519 ? 21.969 -8.633 -4.801 1 92.88 519 MET A N 1
ATOM 4109 C CA . MET A 1 519 ? 21.734 -8.609 -6.242 1 92.88 519 MET A CA 1
ATOM 4110 C C . MET A 1 519 ? 21.688 -10.023 -6.809 1 92.88 519 MET A C 1
ATOM 4112 O O . MET A 1 519 ? 22.188 -10.961 -6.188 1 92.88 519 MET A O 1
ATOM 4116 N N . THR A 1 520 ? 21.031 -10.172 -7.871 1 93.06 520 THR A N 1
ATOM 4117 C CA . THR A 1 520 ? 20.984 -11.391 -8.672 1 93.06 520 THR A CA 1
ATOM 4118 C C . THR A 1 520 ? 21.484 -11.133 -10.086 1 93.06 520 THR A C 1
ATOM 4120 O O . THR A 1 520 ? 21.078 -10.156 -10.727 1 93.06 520 THR A O 1
ATOM 4123 N N . ILE A 1 521 ? 22.484 -11.992 -10.5 1 87.12 521 ILE A N 1
ATOM 4124 C CA . ILE A 1 521 ? 23.062 -11.844 -11.836 1 87.12 521 ILE A CA 1
ATOM 4125 C C . ILE A 1 521 ? 22.812 -13.109 -12.648 1 87.12 521 ILE A C 1
ATOM 4127 O O . ILE A 1 521 ? 23.172 -14.211 -12.219 1 87.12 521 ILE A O 1
ATOM 4131 N N . GLY A 1 522 ? 22.266 -12.945 -13.844 1 76.94 522 GLY A N 1
ATOM 4132 C CA . GLY A 1 522 ? 22.141 -14.078 -14.75 1 76.94 522 GLY A CA 1
ATOM 4133 C C . GLY A 1 522 ? 20.734 -14.633 -14.812 1 76.94 522 GLY A C 1
ATOM 4134 O O . GLY A 1 522 ? 19.812 -14.086 -14.195 1 76.94 522 GLY A O 1
ATOM 4135 N N . ASN A 1 523 ? 20.625 -15.633 -15.617 1 66.56 523 ASN A N 1
ATOM 4136 C CA . ASN A 1 523 ? 19.312 -16.219 -15.898 1 66.56 523 ASN A CA 1
ATOM 4137 C C . ASN A 1 523 ? 18.953 -17.281 -14.859 1 66.56 523 ASN A C 1
ATOM 4139 O O . ASN A 1 523 ? 19.75 -17.609 -13.984 1 66.56 523 ASN A O 1
ATOM 4143 N N . ALA A 1 524 ? 17.812 -17.781 -14.945 1 60.09 524 ALA A N 1
ATOM 4144 C CA . ALA A 1 524 ? 17.188 -18.672 -13.977 1 60.09 524 ALA A CA 1
ATOM 4145 C C . ALA A 1 524 ? 18.031 -19.922 -13.758 1 60.09 524 ALA A C 1
ATOM 4147 O O . ALA A 1 524 ? 18.219 -20.375 -12.617 1 60.09 524 ALA A O 1
ATOM 4148 N N . ASP A 1 525 ? 18.781 -20.422 -14.797 1 61.31 525 ASP A N 1
ATOM 4149 C CA . ASP A 1 525 ? 19.469 -21.703 -14.648 1 61.31 525 ASP A CA 1
ATOM 4150 C C . ASP A 1 525 ? 20.875 -21.5 -14.094 1 61.31 525 ASP A C 1
ATOM 4152 O O . ASP A 1 525 ? 21.406 -22.391 -13.414 1 61.31 525 ASP A O 1
ATOM 4156 N N . LYS A 1 526 ? 21.391 -20.359 -14.297 1 73.88 526 LYS A N 1
ATOM 4157 C CA . LYS A 1 526 ? 22.75 -20.094 -13.867 1 73.88 526 LYS A CA 1
ATOM 4158 C C . LYS A 1 526 ? 22.859 -18.719 -13.203 1 73.88 526 LYS A C 1
ATOM 4160 O O . LYS A 1 526 ? 23.766 -17.953 -13.5 1 73.88 526 LYS A O 1
ATOM 4165 N N . ALA A 1 527 ? 22.031 -18.641 -12.227 1 86.75 527 ALA A N 1
ATOM 4166 C CA . ALA A 1 527 ? 22.031 -17.312 -11.617 1 86.75 527 ALA A CA 1
ATOM 4167 C C . ALA A 1 527 ? 23.047 -17.234 -10.484 1 86.75 527 ALA A C 1
ATOM 4169 O O . ALA A 1 527 ? 23.344 -18.234 -9.828 1 86.75 527 ALA A O 1
ATOM 4170 N N . PHE A 1 528 ? 23.734 -16.141 -10.383 1 91.69 528 PHE A N 1
ATOM 4171 C CA . PHE A 1 528 ? 24.531 -15.805 -9.211 1 91.69 528 PHE A CA 1
ATOM 4172 C C . PHE A 1 528 ? 23.766 -14.891 -8.273 1 91.69 528 PHE A C 1
ATOM 4174 O O . PHE A 1 528 ? 23.062 -13.984 -8.719 1 91.69 528 PHE A O 1
ATOM 4181 N N . TYR A 1 529 ? 23.891 -15.234 -7.055 1 94.19 529 TYR A N 1
ATOM 4182 C CA . TYR A 1 529 ? 23.344 -14.406 -5.992 1 94.19 529 TYR A CA 1
ATOM 4183 C C . TYR A 1 529 ? 24.453 -13.711 -5.207 1 94.19 529 TYR A C 1
ATOM 4185 O O . TYR A 1 529 ? 25.484 -14.312 -4.934 1 94.19 529 TYR A O 1
ATOM 4193 N N . GLY A 1 530 ? 24.25 -12.453 -4.973 1 95.56 530 GLY A N 1
ATOM 4194 C CA . GLY A 1 530 ? 25.328 -11.758 -4.289 1 95.56 530 GLY A CA 1
ATOM 4195 C C . GLY A 1 530 ? 24.844 -10.586 -3.449 1 95.56 530 GLY A C 1
ATOM 4196 O O . GLY A 1 530 ? 23.641 -10.297 -3.41 1 95.56 530 GLY A O 1
ATOM 4197 N N . ALA A 1 531 ? 25.75 -10.023 -2.656 1 96.75 531 ALA A N 1
ATOM 4198 C CA . ALA A 1 531 ? 25.562 -8.812 -1.86 1 96.75 531 ALA A CA 1
ATOM 4199 C C . ALA A 1 531 ? 26.781 -7.891 -1.981 1 96.75 531 ALA A C 1
ATOM 4201 O O . ALA A 1 531 ? 27.906 -8.359 -2.127 1 96.75 531 ALA A O 1
ATOM 4202 N N . CYS A 1 532 ? 26.5 -6.629 -1.98 1 96.12 532 CYS A N 1
ATOM 4203 C CA . CYS A 1 532 ? 27.547 -5.641 -2.146 1 96.12 532 CYS A CA 1
ATOM 4204 C C . CYS A 1 532 ? 27.516 -4.605 -1.029 1 96.12 532 CYS A C 1
ATOM 4206 O O . CYS A 1 532 ? 26.453 -4.051 -0.731 1 96.12 532 CYS A O 1
ATOM 4208 N N . LEU A 1 533 ? 28.625 -4.406 -0.409 1 96.56 533 LEU A N 1
ATOM 4209 C CA . LEU A 1 533 ? 28.797 -3.359 0.591 1 96.56 533 LEU A CA 1
ATOM 4210 C C . LEU A 1 533 ? 29.703 -2.248 0.061 1 96.56 533 LEU A C 1
ATOM 4212 O O . LEU A 1 533 ? 30.828 -2.508 -0.367 1 96.56 533 LEU A O 1
ATOM 4216 N N . THR A 1 534 ? 29.219 -1.018 -0.007 1 93.62 534 THR A N 1
ATOM 4217 C CA . THR A 1 534 ? 29.984 0.136 -0.459 1 93.62 534 THR A CA 1
ATOM 4218 C C . THR A 1 534 ? 30.172 1.138 0.676 1 93.62 534 THR A C 1
ATOM 4220 O O . THR A 1 534 ? 29.203 1.584 1.287 1 93.62 534 THR A O 1
ATOM 4223 N N . ARG A 1 535 ? 31.312 1.398 1 1 93.06 535 ARG A N 1
ATOM 4224 C CA . ARG A 1 535 ? 31.656 2.445 1.956 1 93.06 535 ARG A CA 1
ATOM 4225 C C . ARG A 1 535 ? 32.375 3.605 1.267 1 93.06 535 ARG A C 1
ATOM 4227 O O . ARG A 1 535 ? 32.875 3.453 0.157 1 93.06 535 ARG A O 1
ATOM 4234 N N . TYR A 1 536 ? 32.438 4.703 1.961 1 91.69 536 TYR A N 1
ATOM 4235 C CA . TYR A 1 536 ? 33.094 5.891 1.404 1 91.69 536 TYR A CA 1
ATOM 4236 C C . TYR A 1 536 ? 34.25 6.348 2.277 1 91.69 536 TYR A C 1
ATOM 4238 O O . TYR A 1 536 ? 34.094 6.488 3.494 1 91.69 536 TYR A O 1
ATOM 4246 N N . VAL A 1 537 ? 35.344 6.496 1.591 1 91.5 537 VAL A N 1
ATOM 4247 C CA . VAL A 1 537 ? 36.562 6.875 2.289 1 91.5 537 VAL A CA 1
ATOM 4248 C C . VAL A 1 537 ? 37.031 8.266 1.829 1 91.5 537 VAL A C 1
ATOM 4250 O O . VAL A 1 537 ? 37 8.562 0.632 1 91.5 537 VAL A O 1
ATOM 4253 N N . PRO A 1 538 ? 37.312 9.086 2.803 1 89.56 538 PRO A N 1
ATOM 4254 C CA . PRO A 1 538 ? 37.781 10.422 2.424 1 89.56 538 PRO A CA 1
ATOM 4255 C C . PRO A 1 538 ? 39.188 10.398 1.812 1 89.56 538 PRO A C 1
ATOM 4257 O O . PRO A 1 538 ? 40.062 9.633 2.25 1 89.56 538 PRO A O 1
ATOM 4260 N N . LEU A 1 539 ? 39.344 11.227 0.781 1 86.12 539 LEU A N 1
ATOM 4261 C CA . LEU A 1 539 ? 40.656 11.391 0.17 1 86.12 539 LEU A CA 1
ATOM 4262 C C . LEU A 1 539 ? 41.438 12.523 0.841 1 86.12 539 LEU A C 1
ATOM 4264 O O . LEU A 1 539 ? 41.281 13.688 0.468 1 86.12 539 LEU A O 1
ATOM 4268 N N . ASN A 1 540 ? 42.125 12.195 1.81 1 78.12 540 ASN A N 1
ATOM 4269 C CA . ASN A 1 540 ? 42.844 13.188 2.605 1 78.12 540 ASN A CA 1
ATOM 4270 C C . ASN A 1 540 ? 44.188 13.547 1.981 1 78.12 540 ASN A C 1
ATOM 4272 O O . ASN A 1 540 ? 44.844 14.508 2.402 1 78.12 540 ASN A O 1
ATOM 4276 N N . ASP A 1 541 ? 44.594 12.914 0.921 1 77.94 541 ASP A N 1
ATOM 4277 C CA . ASP A 1 541 ? 45.875 13.227 0.293 1 77.94 541 ASP A CA 1
ATOM 4278 C C . ASP A 1 541 ? 45.75 14.414 -0.653 1 77.94 541 ASP A C 1
ATOM 4280 O O . ASP A 1 541 ? 45.125 14.312 -1.707 1 77.94 541 ASP A O 1
ATOM 4284 N N . PRO A 1 542 ? 46.312 15.508 -0.301 1 77.06 542 PRO A N 1
ATOM 4285 C CA . PRO A 1 542 ? 46.219 16.719 -1.121 1 77.06 542 PRO A CA 1
ATOM 4286 C C . PRO A 1 542 ? 46.781 16.531 -2.525 1 77.06 542 PRO A C 1
ATOM 4288 O O . PRO A 1 542 ? 46.375 17.219 -3.459 1 77.06 542 PRO A O 1
ATOM 4291 N N . SER A 1 543 ? 47.688 15.555 -2.566 1 77.06 543 SER A N 1
ATOM 4292 C CA . SER A 1 543 ? 48.312 15.336 -3.871 1 77.06 543 SER A CA 1
ATOM 4293 C C . SER A 1 543 ? 47.312 14.734 -4.859 1 77.06 543 SER A C 1
ATOM 4295 O O . SER A 1 543 ? 47.5 14.844 -6.074 1 77.06 543 SER A O 1
ATOM 4297 N N . LYS A 1 544 ? 46.281 14.273 -4.293 1 78.62 544 LYS A N 1
ATOM 4298 C CA . LYS A 1 544 ? 45.344 13.57 -5.152 1 78.62 544 LYS A CA 1
ATOM 4299 C C . LYS A 1 544 ? 44.094 14.414 -5.402 1 78.62 544 LYS A C 1
ATOM 4301 O O . LYS A 1 544 ? 43.219 14.016 -6.16 1 78.62 544 LYS A O 1
ATOM 4306 N N . LEU A 1 545 ? 44.062 15.555 -4.785 1 80.38 545 LEU A N 1
ATOM 4307 C CA . LEU A 1 545 ? 42.938 16.438 -4.957 1 80.38 545 LEU A CA 1
ATOM 4308 C C . LEU A 1 545 ? 43.188 17.469 -6.047 1 80.38 545 LEU A C 1
ATOM 4310 O O . LEU A 1 545 ? 44.312 17.938 -6.191 1 80.38 545 LEU A O 1
ATOM 4314 N N . GLY A 1 546 ? 42.281 17.688 -6.863 1 76.5 546 GLY A N 1
ATOM 4315 C CA . GLY A 1 546 ? 42.375 18.75 -7.844 1 76.5 546 GLY A CA 1
ATOM 4316 C C . GLY A 1 546 ? 42.406 20.141 -7.215 1 76.5 546 GLY A C 1
ATOM 4317 O O . GLY A 1 546 ? 42.094 20.297 -6.035 1 76.5 546 GLY A O 1
ATOM 4318 N N . PRO A 1 547 ? 42.906 21.016 -7.949 1 79.25 547 PRO A N 1
ATOM 4319 C CA . PRO A 1 547 ? 43.031 22.375 -7.426 1 79.25 547 PRO A CA 1
ATOM 4320 C C . PRO A 1 547 ? 41.688 22.922 -6.934 1 79.25 547 PRO A C 1
ATOM 4322 O O . PRO A 1 547 ? 41.625 23.562 -5.879 1 79.25 547 PRO A O 1
ATOM 4325 N N . LEU A 1 548 ? 40.719 22.625 -7.691 1 80.25 548 LEU A N 1
ATOM 4326 C CA . LEU A 1 548 ? 39.406 23.109 -7.312 1 80.25 548 LEU A CA 1
ATOM 4327 C C . LEU A 1 548 ? 38.938 22.406 -6.043 1 80.25 548 LEU A C 1
ATOM 4329 O O . LEU A 1 548 ? 38.281 23.047 -5.191 1 80.25 548 LEU A O 1
ATOM 4333 N N . GLU A 1 549 ? 39.188 21.156 -5.902 1 83.56 549 GLU A N 1
ATOM 4334 C CA . GLU A 1 549 ? 38.75 20.391 -4.742 1 83.56 549 GLU A CA 1
ATOM 4335 C C . GLU A 1 549 ? 39.438 20.859 -3.469 1 83.56 549 GLU A C 1
ATOM 4337 O O . GLU A 1 549 ? 38.844 20.859 -2.393 1 83.56 549 GLU A O 1
ATOM 4342 N N . GLN A 1 550 ? 40.594 21.344 -3.635 1 80.88 550 GLN A N 1
ATOM 4343 C CA . GLN A 1 550 ? 41.344 21.859 -2.488 1 80.88 550 GLN A CA 1
ATOM 4344 C C . GLN A 1 550 ? 40.719 23.156 -1.976 1 80.88 550 GLN A C 1
ATOM 4346 O O . GLN A 1 550 ? 40.594 23.359 -0.766 1 80.88 550 GLN A O 1
ATOM 4351 N N . VAL A 1 551 ? 40.312 23.922 -2.908 1 78.31 551 VAL A N 1
ATOM 4352 C CA . VAL A 1 551 ? 39.719 25.203 -2.557 1 78.31 551 VAL A CA 1
ATOM 4353 C C . VAL A 1 551 ? 38.375 24.969 -1.872 1 78.31 551 VAL A C 1
ATOM 4355 O O . VAL A 1 551 ? 38.062 25.641 -0.879 1 78.31 551 VAL A O 1
ATOM 4358 N N . LEU A 1 552 ? 37.719 24.109 -2.393 1 80.5 552 LEU A N 1
ATOM 4359 C CA . LEU A 1 552 ? 36.375 23.844 -1.85 1 80.5 552 LEU A CA 1
ATOM 4360 C C . LEU A 1 552 ? 36.469 23.219 -0.456 1 80.5 552 LEU A C 1
ATOM 4362 O O . LEU A 1 552 ? 35.625 23.484 0.4 1 80.5 552 LEU A O 1
ATOM 4366 N N . GLN A 1 553 ? 37.438 22.438 -0.267 1 80.69 553 GLN A N 1
ATOM 4367 C CA . GLN A 1 553 ? 37.656 21.844 1.048 1 80.69 553 GLN A CA 1
ATOM 4368 C C . GLN A 1 553 ? 37.969 22.922 2.084 1 80.69 553 GLN A C 1
ATOM 4370 O O . GLN A 1 553 ? 37.469 22.875 3.207 1 80.69 553 GLN A O 1
ATOM 4375 N N . GLU A 1 554 ? 38.688 23.906 1.707 1 78.62 554 GLU A N 1
ATOM 4376 C CA . GLU A 1 554 ? 39.125 24.953 2.627 1 78.62 554 GLU A CA 1
ATOM 4377 C C . GLU A 1 554 ? 38.031 25.969 2.879 1 78.62 554 GLU A C 1
ATOM 4379 O O . GLU A 1 554 ? 37.844 26.438 4.004 1 78.62 554 GLU A O 1
ATOM 4384 N N . THR A 1 555 ? 37.312 26.203 1.814 1 73.56 555 THR A N 1
ATOM 4385 C CA . THR A 1 555 ? 36.344 27.297 1.912 1 73.56 555 THR A CA 1
ATOM 4386 C C . THR A 1 555 ? 35 26.797 2.414 1 73.56 555 THR A C 1
ATOM 4388 O O . THR A 1 555 ? 34.344 27.453 3.232 1 73.56 555 THR A O 1
ATOM 4391 N N . GLU A 1 556 ? 34.656 25.672 1.856 1 78.94 556 GLU A N 1
ATOM 4392 C CA . GLU A 1 556 ? 33.281 25.234 2.121 1 78.94 556 GLU A CA 1
ATOM 4393 C C . GLU A 1 556 ? 33.281 23.984 3.002 1 78.94 556 GLU A C 1
ATOM 4395 O O . GLU A 1 556 ? 32.219 23.562 3.482 1 78.94 556 GLU A O 1
ATOM 4400 N N . GLY A 1 557 ? 34.438 23.469 3.264 1 81.94 557 GLY A N 1
ATOM 4401 C CA . GLY A 1 557 ? 34.5 22.266 4.07 1 81.94 557 GLY A CA 1
ATOM 4402 C C . GLY A 1 557 ? 34.031 21.016 3.324 1 81.94 557 GLY A C 1
ATOM 4403 O O . GLY A 1 557 ? 33.594 20.047 3.939 1 81.94 557 GLY A O 1
ATOM 4404 N N . LEU A 1 558 ? 34.062 21.109 2.01 1 83.5 558 LEU A N 1
ATOM 4405 C CA . LEU A 1 558 ? 33.656 19.969 1.197 1 83.5 558 LEU A CA 1
ATOM 4406 C C . LEU A 1 558 ? 34.781 18.969 1.038 1 83.5 558 LEU A C 1
ATOM 4408 O O . LEU A 1 558 ? 35.875 19.344 0.609 1 83.5 558 LEU A O 1
ATOM 4412 N N . GLU A 1 559 ? 34.625 17.781 1.471 1 87.12 559 GLU A N 1
ATOM 4413 C CA . GLU A 1 559 ? 35.594 16.703 1.339 1 87.12 559 GLU A CA 1
ATOM 4414 C C . GLU A 1 559 ? 35.25 15.797 0.165 1 87.12 559 GLU A C 1
ATOM 4416 O O . GLU A 1 559 ? 34.094 15.758 -0.287 1 87.12 559 GLU A O 1
ATOM 4421 N N . VAL A 1 560 ? 36.344 15.195 -0.355 1 88.12 560 VAL A N 1
ATOM 4422 C CA . VAL A 1 560 ? 36.156 14.258 -1.457 1 88.12 560 VAL A CA 1
ATOM 4423 C C . VAL A 1 560 ? 36.156 12.828 -0.919 1 88.12 560 VAL A C 1
ATOM 4425 O O . VAL A 1 560 ? 37.094 12.406 -0.226 1 88.12 560 VAL A O 1
ATOM 4428 N N . TYR A 1 561 ? 35.094 12.109 -1.23 1 89.62 561 TYR A N 1
ATOM 4429 C CA . TYR A 1 561 ? 34.969 10.727 -0.784 1 89.62 561 TYR A CA 1
ATOM 4430 C C . TYR A 1 561 ? 35 9.766 -1.966 1 89.62 561 TYR A C 1
ATOM 4432 O O . TYR A 1 561 ? 34.406 10.047 -3.018 1 89.62 561 TYR A O 1
ATOM 4440 N N . VAL A 1 562 ? 35.688 8.664 -1.798 1 88.5 562 VAL A N 1
ATOM 4441 C CA . VAL A 1 562 ? 35.812 7.648 -2.84 1 88.5 562 VAL A CA 1
ATOM 4442 C C . VAL A 1 562 ? 35.188 6.344 -2.369 1 88.5 562 VAL A C 1
ATOM 4444 O O . VAL A 1 562 ? 35.312 5.969 -1.201 1 88.5 562 VAL A O 1
ATOM 4447 N N . PRO A 1 563 ? 34.5 5.684 -3.281 1 90.5 563 PRO A N 1
ATOM 4448 C CA . PRO A 1 563 ? 33.844 4.434 -2.896 1 90.5 563 PRO A CA 1
ATOM 4449 C C . PRO A 1 563 ? 34.812 3.258 -2.812 1 90.5 563 PRO A C 1
ATOM 4451 O O . PRO A 1 563 ? 35.719 3.16 -3.621 1 90.5 563 PRO A O 1
ATOM 4454 N N . ALA A 1 564 ? 34.719 2.459 -1.825 1 92.19 564 ALA A N 1
ATOM 4455 C CA . ALA A 1 564 ? 35.406 1.188 -1.604 1 92.19 564 ALA A CA 1
ATOM 4456 C C . ALA A 1 564 ? 34.469 0.175 -0.936 1 92.19 564 ALA A C 1
ATOM 4458 O O . ALA A 1 564 ? 33.594 0.548 -0.171 1 92.19 564 ALA A O 1
ATOM 4459 N N . GLY A 1 565 ? 34.625 -1.071 -1.334 1 93.69 565 GLY A N 1
ATOM 4460 C CA . GLY A 1 565 ? 33.719 -2.01 -0.697 1 93.69 565 GLY A CA 1
ATOM 4461 C C . GLY A 1 565 ? 33.969 -3.453 -1.084 1 93.69 565 GLY A C 1
ATOM 4462 O O . GLY A 1 565 ? 35.031 -3.77 -1.633 1 93.69 565 GLY A O 1
ATOM 4463 N N . LEU A 1 566 ? 33.156 -4.324 -0.653 1 96 566 LEU A N 1
ATOM 4464 C CA . LEU A 1 566 ? 33.25 -5.77 -0.825 1 96 566 LEU A CA 1
ATOM 4465 C C . LEU A 1 566 ? 31.984 -6.332 -1.476 1 96 566 LEU A C 1
ATOM 4467 O O . LEU A 1 566 ? 30.875 -5.832 -1.236 1 96 566 LEU A O 1
ATOM 4471 N N . CYS A 1 567 ? 32.188 -7.348 -2.307 1 96.12 567 CYS A N 1
ATOM 4472 C CA . CYS A 1 567 ? 31.078 -8.094 -2.893 1 96.12 567 CYS A CA 1
ATOM 4473 C C . CYS A 1 567 ? 31.234 -9.594 -2.633 1 96.12 567 CYS A C 1
ATOM 4475 O O . CYS A 1 567 ? 32.344 -10.133 -2.758 1 96.12 567 CYS A O 1
ATOM 4477 N N . ILE A 1 568 ? 30.219 -10.234 -2.178 1 96.62 568 ILE A N 1
ATOM 4478 C CA . ILE A 1 568 ? 30.172 -11.68 -1.956 1 96.62 568 ILE A CA 1
ATOM 4479 C C . ILE A 1 568 ? 29.188 -12.32 -2.918 1 96.62 568 ILE A C 1
ATOM 4481 O O . ILE A 1 568 ? 28.062 -11.836 -3.08 1 96.62 568 ILE A O 1
ATOM 4485 N N . ILE A 1 569 ? 29.578 -13.391 -3.607 1 94.75 569 ILE A N 1
ATOM 4486 C CA . ILE A 1 569 ? 28.734 -14.008 -4.633 1 94.75 569 ILE A CA 1
ATOM 4487 C C . ILE A 1 569 ? 28.625 -15.508 -4.371 1 94.75 569 ILE A C 1
ATOM 4489 O O . ILE A 1 569 ? 29.594 -16.156 -3.977 1 94.75 569 ILE A O 1
ATOM 4493 N N . SER A 1 570 ? 27.422 -16.062 -4.586 1 93.31 570 SER A N 1
ATOM 4494 C CA . SER A 1 570 ? 27.141 -17.484 -4.426 1 93.31 570 SER A CA 1
ATOM 4495 C C . SER A 1 570 ? 26.203 -17.984 -5.516 1 93.31 570 SER A C 1
ATOM 4497 O O . SER A 1 570 ? 25.469 -17.203 -6.129 1 93.31 570 SER A O 1
ATOM 4499 N N . ARG A 1 571 ? 26.234 -19.297 -5.773 1 90.12 571 ARG A N 1
ATOM 4500 C CA . ARG A 1 571 ? 25.312 -19.922 -6.727 1 90.12 571 ARG A CA 1
ATOM 4501 C C . ARG A 1 571 ? 24 -20.297 -6.047 1 90.12 571 ARG A C 1
ATOM 4503 O O . ARG A 1 571 ? 22.984 -20.516 -6.719 1 90.12 571 ARG A O 1
ATOM 4510 N N . TYR A 1 572 ? 24.094 -20.375 -4.742 1 88.81 572 TYR A N 1
ATOM 4511 C CA . TYR A 1 572 ? 22.891 -20.75 -3.992 1 88.81 572 TYR A CA 1
ATOM 4512 C C . TYR A 1 572 ? 22.047 -19.531 -3.668 1 88.81 572 TYR A C 1
ATOM 4514 O O . TYR A 1 572 ? 22.578 -18.453 -3.412 1 88.81 572 TYR A O 1
ATOM 4522 N N . PRO A 1 573 ? 20.75 -19.672 -3.686 1 89.5 573 PRO A N 1
ATOM 4523 C CA . PRO A 1 573 ? 19.859 -18.531 -3.467 1 89.5 573 PRO A CA 1
ATOM 4524 C C . PRO A 1 573 ? 19.75 -18.141 -1.995 1 89.5 573 PRO A C 1
ATOM 4526 O O . PRO A 1 573 ? 18.672 -18.188 -1.417 1 89.5 573 PRO A O 1
ATOM 4529 N N . ILE A 1 574 ? 20.812 -17.656 -1.401 1 91.38 574 ILE A N 1
ATOM 4530 C CA . ILE A 1 574 ? 20.875 -17.25 -0.001 1 91.38 574 ILE A CA 1
ATOM 4531 C C . ILE A 1 574 ? 21.141 -15.75 0.091 1 91.38 574 ILE A C 1
ATOM 4533 O O . ILE A 1 574 ? 22.141 -15.336 0.69 1 91.38 574 ILE A O 1
ATOM 4537 N N . LEU A 1 575 ? 20.25 -14.984 -0.325 1 94.25 575 LEU A N 1
ATOM 4538 C CA . LEU A 1 575 ? 20.422 -13.547 -0.468 1 94.25 575 LEU A CA 1
ATOM 4539 C C . LEU A 1 575 ? 20.531 -12.875 0.896 1 94.25 575 LEU A C 1
ATOM 4541 O O . LEU A 1 575 ? 21.5 -12.156 1.165 1 94.25 575 LEU A O 1
ATOM 4545 N N . ASP A 1 576 ? 19.625 -13.125 1.805 1 91.56 576 ASP A N 1
ATOM 4546 C CA . ASP A 1 576 ? 19.625 -12.477 3.113 1 91.56 576 ASP A CA 1
ATOM 4547 C C . ASP A 1 576 ? 20.844 -12.883 3.934 1 91.56 576 ASP A C 1
ATOM 4549 O O . ASP A 1 576 ? 21.391 -12.07 4.676 1 91.56 576 ASP A O 1
ATOM 4553 N N . THR A 1 577 ? 21.203 -14.094 3.795 1 91.88 577 THR A N 1
ATOM 4554 C CA . THR A 1 577 ? 22.375 -14.586 4.512 1 91.88 577 THR A CA 1
ATOM 4555 C C . THR A 1 577 ? 23.625 -13.844 4.07 1 91.88 577 THR A C 1
ATOM 4557 O O . THR A 1 577 ? 24.438 -13.43 4.902 1 91.88 577 THR A O 1
ATOM 4560 N N . LEU A 1 578 ? 23.797 -13.711 2.758 1 95.31 578 LEU A N 1
ATOM 4561 C CA . LEU A 1 578 ? 24.969 -13.008 2.23 1 95.31 578 LEU A CA 1
ATOM 4562 C C . LEU A 1 578 ? 24.969 -11.555 2.693 1 95.31 578 LEU A C 1
ATOM 4564 O O . LEU A 1 578 ? 26.016 -11.031 3.088 1 95.31 578 LEU A O 1
ATOM 4568 N N . LYS A 1 579 ? 23.859 -10.945 2.592 1 95.25 579 LYS A N 1
ATOM 4569 C CA . LYS A 1 579 ? 23.734 -9.555 3.018 1 95.25 579 LYS A CA 1
ATOM 4570 C C . LYS A 1 579 ? 24.031 -9.406 4.508 1 95.25 579 LYS A C 1
ATOM 4572 O O . LYS A 1 579 ? 24.688 -8.453 4.918 1 95.25 579 LYS A O 1
ATOM 4577 N N . GLN A 1 580 ? 23.562 -10.32 5.305 1 92.75 580 GLN A N 1
ATOM 4578 C CA . GLN A 1 580 ? 23.766 -10.289 6.746 1 92.75 580 GLN A CA 1
ATOM 4579 C C . GLN A 1 580 ? 25.25 -10.453 7.098 1 92.75 580 GLN A C 1
ATOM 4581 O O . GLN A 1 580 ? 25.734 -9.867 8.07 1 92.75 580 GLN A O 1
ATOM 4586 N N . ARG A 1 581 ? 25.906 -11.25 6.391 1 95.06 581 ARG A N 1
ATOM 4587 C CA . ARG A 1 581 ? 27.328 -11.461 6.641 1 95.06 581 ARG A CA 1
ATOM 4588 C C . ARG A 1 581 ? 28.109 -10.18 6.438 1 95.06 581 ARG A C 1
ATOM 4590 O O . ARG A 1 581 ? 28.984 -9.844 7.25 1 95.06 581 ARG A O 1
ATOM 4597 N N . LEU A 1 582 ? 27.812 -9.477 5.359 1 96.69 582 LEU A N 1
ATOM 4598 C CA . LEU A 1 582 ? 28.484 -8.203 5.109 1 96.69 582 LEU A CA 1
ATOM 4599 C C . LEU A 1 582 ? 28.078 -7.156 6.133 1 96.69 582 LEU A C 1
ATOM 4601 O O . LEU A 1 582 ? 28.875 -6.312 6.531 1 96.69 582 LEU A O 1
ATOM 4605 N N . ASN A 1 583 ? 26.859 -7.199 6.52 1 96.12 583 ASN A N 1
ATOM 4606 C CA . ASN A 1 583 ? 26.375 -6.289 7.555 1 96.12 583 ASN A CA 1
ATOM 4607 C C . ASN A 1 583 ? 27.125 -6.488 8.867 1 96.12 583 ASN A C 1
ATOM 4609 O O . ASN A 1 583 ? 27.5 -5.516 9.523 1 96.12 583 ASN A O 1
ATOM 4613 N N . SER A 1 584 ? 27.234 -7.734 9.266 1 94.69 584 SER A N 1
ATOM 4614 C CA . SER A 1 584 ? 27.922 -8.062 10.508 1 94.69 584 SER A CA 1
ATOM 4615 C C . SER A 1 584 ? 29.375 -7.602 10.461 1 94.69 584 SER A C 1
ATOM 4617 O O . SER A 1 584 ? 29.922 -7.133 11.469 1 94.69 584 SER A O 1
ATOM 4619 N N . LEU A 1 585 ? 29.953 -7.797 9.312 1 95.88 585 LEU A N 1
ATOM 4620 C CA . LEU A 1 585 ? 31.328 -7.348 9.133 1 95.88 585 LEU A CA 1
ATOM 4621 C C . LEU A 1 585 ? 31.438 -5.836 9.305 1 95.88 585 LEU A C 1
ATOM 4623 O O . LEU A 1 585 ? 32.312 -5.352 10.047 1 95.88 585 LEU A O 1
ATOM 4627 N N . HIS A 1 586 ? 30.594 -5.074 8.648 1 95.38 586 HIS A N 1
ATOM 4628 C CA . HIS A 1 586 ? 30.609 -3.619 8.727 1 95.38 586 HIS A CA 1
ATOM 4629 C C . HIS A 1 586 ? 30.344 -3.139 10.148 1 95.38 586 HIS A C 1
ATOM 4631 O O . HIS A 1 586 ? 31 -2.219 10.633 1 95.38 586 HIS A O 1
ATOM 4637 N N . ALA A 1 587 ? 29.375 -3.721 10.781 1 93.38 587 ALA A N 1
ATOM 4638 C CA . ALA A 1 587 ? 28.984 -3.326 12.133 1 93.38 587 ALA A CA 1
ATOM 4639 C C . ALA A 1 587 ? 30.125 -3.545 13.117 1 93.38 587 ALA A C 1
ATOM 4641 O O . ALA A 1 587 ? 30.328 -2.75 14.039 1 93.38 587 ALA A O 1
ATOM 4642 N N . ALA A 1 588 ? 30.844 -4.555 12.898 1 93.31 588 ALA A N 1
ATOM 4643 C CA . ALA A 1 588 ? 31.953 -4.891 13.789 1 93.31 588 ALA A CA 1
ATOM 4644 C C . ALA A 1 588 ? 33.125 -3.949 13.57 1 93.31 588 ALA A C 1
ATOM 4646 O O . ALA A 1 588 ? 33.969 -3.764 14.469 1 93.31 588 ALA A O 1
ATOM 4647 N N . MET A 1 589 ? 33.219 -3.318 12.438 1 93.94 589 MET A N 1
ATOM 4648 C CA . MET A 1 589 ? 34.406 -2.549 12.07 1 93.94 589 MET A CA 1
ATOM 4649 C C . MET A 1 589 ? 34.156 -1.056 12.273 1 93.94 589 MET A C 1
ATOM 4651 O O . MET A 1 589 ? 34.969 -0.232 11.852 1 93.94 589 MET A O 1
ATOM 4655 N N . GLN A 1 590 ? 33.188 -0.645 12.953 1 91.44 590 GLN A N 1
ATOM 4656 C CA . GLN A 1 590 ? 32.844 0.769 13.078 1 91.44 590 GLN A CA 1
ATOM 4657 C C . GLN A 1 590 ? 33.812 1.489 14 1 91.44 590 GLN A C 1
ATOM 4659 O O . GLN A 1 590 ? 34 2.705 13.891 1 91.44 590 GLN A O 1
ATOM 4664 N N . ASP A 1 591 ? 34.531 0.741 14.789 1 92.12 591 ASP A N 1
ATOM 4665 C CA . ASP A 1 591 ? 35.5 1.348 15.695 1 92.12 591 ASP A CA 1
ATOM 4666 C C . ASP A 1 591 ? 36.938 1.241 15.141 1 92.12 591 ASP A C 1
ATOM 4668 O O . ASP A 1 591 ? 37.875 1.722 15.766 1 92.12 591 ASP A O 1
ATOM 4672 N N . ASP A 1 592 ? 37.062 0.673 13.984 1 92.5 592 ASP A N 1
ATOM 4673 C CA . ASP A 1 592 ? 38.375 0.506 13.367 1 92.5 592 ASP A CA 1
ATOM 4674 C C . ASP A 1 592 ? 38.719 1.688 12.461 1 92.5 592 ASP A C 1
ATOM 4676 O O . ASP A 1 592 ? 38.094 1.855 11.398 1 92.5 592 ASP A O 1
ATOM 4680 N N . GLU A 1 593 ? 39.719 2.441 12.734 1 91.94 593 GLU A N 1
ATOM 4681 C CA . GLU A 1 593 ? 40.094 3.641 12 1 91.94 593 GLU A CA 1
ATOM 4682 C C . GLU A 1 593 ? 40.656 3.289 10.617 1 91.94 593 GLU A C 1
ATOM 4684 O O . GLU A 1 593 ? 40.469 4.047 9.664 1 91.94 593 GLU A O 1
ATOM 4689 N N . VAL A 1 594 ? 41.312 2.178 10.531 1 91.75 594 VAL A N 1
ATOM 4690 C CA . VAL A 1 594 ? 41.875 1.772 9.25 1 91.75 594 VAL A CA 1
ATOM 4691 C C . VAL A 1 594 ? 40.781 1.436 8.273 1 91.75 594 VAL A C 1
ATOM 4693 O O . VAL A 1 594 ? 40.844 1.803 7.098 1 91.75 594 VAL A O 1
ATOM 4696 N N . TYR A 1 595 ? 39.812 0.754 8.781 1 93.62 595 TYR A N 1
ATOM 4697 C CA . TYR A 1 595 ? 38.656 0.403 7.977 1 93.62 595 TYR A CA 1
ATOM 4698 C C . TYR A 1 595 ? 37.969 1.652 7.457 1 93.62 595 TYR A C 1
ATOM 4700 O O . TYR A 1 595 ? 37.5 1.689 6.309 1 93.62 595 TYR A O 1
ATOM 4708 N N . LEU A 1 596 ? 37.906 2.732 8.195 1 90.88 596 LEU A N 1
ATOM 4709 C CA . LEU A 1 596 ? 37.125 3.926 7.875 1 90.88 596 LEU A CA 1
ATOM 4710 C C . LEU A 1 596 ? 37.938 4.891 7.02 1 90.88 596 LEU A C 1
ATOM 4712 O O . LEU A 1 596 ? 37.375 5.703 6.285 1 90.88 596 LEU A O 1
ATOM 4716 N N . SER A 1 597 ? 39.281 4.738 7.062 1 89.12 597 SER A N 1
ATOM 4717 C CA . SER A 1 597 ? 40.094 5.785 6.43 1 89.12 597 SER A CA 1
ATOM 4718 C C . SER A 1 597 ? 40.938 5.223 5.301 1 89.12 597 SER A C 1
ATOM 4720 O O . SER A 1 597 ? 41.406 5.969 4.441 1 89.12 597 SER A O 1
ATOM 4722 N N . ASP A 1 598 ? 41.125 3.957 5.277 1 89.88 598 ASP A N 1
ATOM 4723 C CA . ASP A 1 598 ? 42.031 3.385 4.281 1 89.88 598 ASP A CA 1
ATOM 4724 C C . ASP A 1 598 ? 41.25 2.77 3.123 1 89.88 598 ASP A C 1
ATOM 4726 O O . ASP A 1 598 ? 40.438 1.851 3.322 1 89.88 598 ASP A O 1
ATOM 4730 N N . ILE A 1 599 ? 41.562 3.189 1.963 1 88.31 599 ILE A N 1
ATOM 4731 C CA . ILE A 1 599 ? 40.906 2.703 0.757 1 88.31 599 ILE A CA 1
ATOM 4732 C C . ILE A 1 599 ? 41.375 1.284 0.447 1 88.31 599 ILE A C 1
ATOM 4734 O O . ILE A 1 599 ? 40.656 0.509 -0.183 1 88.31 599 ILE A O 1
ATOM 4738 N N . ASN A 1 600 ? 42.531 0.859 0.896 1 88.31 600 ASN A N 1
ATOM 4739 C CA . ASN A 1 600 ? 43.125 -0.43 0.55 1 88.31 600 ASN A CA 1
ATOM 4740 C C . ASN A 1 600 ? 42.875 -1.471 1.638 1 88.31 600 ASN A C 1
ATOM 4742 O O . ASN A 1 600 ? 43.531 -2.527 1.649 1 88.31 600 ASN A O 1
ATOM 4746 N N . TRP A 1 601 ? 41.969 -1.207 2.445 1 92.94 601 TRP A N 1
ATOM 4747 C CA . TRP A 1 601 ? 41.656 -2.143 3.523 1 92.94 601 TRP A CA 1
ATOM 4748 C C . TRP A 1 601 ? 41.125 -3.467 2.965 1 92.94 601 TRP A C 1
ATOM 4750 O O . TRP A 1 601 ? 40.344 -3.486 2.021 1 92.94 601 TRP A O 1
ATOM 4760 N N . LEU A 1 602 ? 41.656 -4.551 3.535 1 94.62 602 LEU A N 1
ATOM 4761 C CA . LEU A 1 602 ? 41.188 -5.898 3.217 1 94.62 602 LEU A CA 1
ATOM 4762 C C . LEU A 1 602 ? 40.844 -6.664 4.484 1 94.62 602 LEU A C 1
ATOM 4764 O O . LEU A 1 602 ? 41.438 -6.438 5.543 1 94.62 602 LEU A O 1
ATOM 4768 N N . PRO A 1 603 ? 39.844 -7.52 4.41 1 95.62 603 PRO A N 1
ATOM 4769 C CA . PRO A 1 603 ? 39.469 -8.297 5.59 1 95.62 603 PRO A CA 1
ATOM 4770 C C . PRO A 1 603 ? 40.562 -9.242 6.062 1 95.62 603 PRO A C 1
ATOM 4772 O O . PRO A 1 603 ? 41.312 -9.789 5.246 1 95.62 603 PRO A O 1
ATOM 4775 N N . SER A 1 604 ? 40.594 -9.445 7.316 1 95 604 SER A N 1
ATOM 4776 C CA . SER A 1 604 ? 41.531 -10.383 7.918 1 95 604 SER A CA 1
ATOM 4777 C C . SER A 1 604 ? 41.125 -11.828 7.664 1 95 604 SER A C 1
ATOM 4779 O O . SER A 1 604 ? 40.031 -12.086 7.16 1 95 604 SER A O 1
ATOM 4781 N N . THR A 1 605 ? 42.031 -12.742 8.008 1 94.06 605 THR A N 1
ATOM 4782 C CA . THR A 1 605 ? 41.75 -14.164 7.832 1 94.06 605 THR A CA 1
ATOM 4783 C C . THR A 1 605 ? 40.531 -14.586 8.656 1 94.06 605 THR A C 1
ATOM 4785 O O . THR A 1 605 ? 39.719 -15.414 8.219 1 94.06 605 THR A O 1
ATOM 4788 N N . HIS A 1 606 ? 40.5 -13.969 9.82 1 94.12 606 HIS A N 1
ATOM 4789 C CA . HIS A 1 606 ? 39.375 -14.281 10.688 1 94.12 606 HIS A CA 1
ATOM 4790 C C . HIS A 1 606 ? 38.062 -13.773 10.094 1 94.12 606 HIS A C 1
ATOM 4792 O O . HIS A 1 606 ? 37.031 -14.469 10.148 1 94.12 606 HIS A O 1
ATOM 4798 N N . GLN A 1 607 ? 38.094 -12.594 9.578 1 94.81 607 GLN A N 1
ATOM 4799 C CA . GLN A 1 607 ? 36.906 -12 8.953 1 94.81 607 GLN A CA 1
ATOM 4800 C C . GLN A 1 607 ? 36.5 -12.781 7.699 1 94.81 607 GLN A C 1
ATOM 4802 O O . GLN A 1 607 ? 35.312 -12.984 7.449 1 94.81 607 GLN A O 1
ATOM 4807 N N . MET A 1 608 ? 37.438 -13.227 6.949 1 94.5 608 MET A N 1
ATOM 4808 C CA . MET A 1 608 ? 37.188 -14.031 5.758 1 94.5 608 MET A CA 1
ATOM 4809 C C . MET A 1 608 ? 36.531 -15.359 6.125 1 94.5 608 MET A C 1
ATOM 4811 O O . MET A 1 608 ? 35.656 -15.836 5.418 1 94.5 608 MET A O 1
ATOM 4815 N N . ALA A 1 609 ? 36.969 -15.914 7.207 1 92.06 609 ALA A N 1
ATOM 4816 C CA . ALA A 1 609 ? 36.375 -17.172 7.668 1 92.06 609 ALA A CA 1
ATOM 4817 C C . ALA A 1 609 ? 34.875 -16.984 7.996 1 92.06 609 ALA A C 1
ATOM 4819 O O . ALA A 1 609 ? 34.094 -17.891 7.766 1 92.06 609 ALA A O 1
ATOM 4820 N N . LYS A 1 610 ? 34.562 -15.883 8.539 1 92.69 610 LYS A N 1
ATOM 4821 C CA . LYS A 1 610 ? 33.156 -15.602 8.867 1 92.69 610 LYS A CA 1
ATOM 4822 C C . LYS A 1 610 ? 32.344 -15.422 7.609 1 92.69 610 LYS A C 1
ATOM 4824 O O . LYS A 1 610 ? 31.156 -15.789 7.582 1 92.69 610 LYS A O 1
ATOM 4829 N N . LEU A 1 611 ? 32.906 -14.82 6.609 1 94.38 611 LEU A N 1
ATOM 4830 C CA . LEU A 1 611 ? 32.219 -14.625 5.344 1 94.38 611 LEU A CA 1
ATOM 4831 C C . LEU A 1 611 ? 32 -15.953 4.621 1 94.38 611 LEU A C 1
ATOM 4833 O O . LEU A 1 611 ? 31.047 -16.125 3.865 1 94.38 611 LEU A O 1
ATOM 4837 N N . LEU A 1 612 ? 32.906 -16.969 4.879 1 92.62 612 LEU A N 1
ATOM 4838 C CA . LEU A 1 612 ? 32.875 -18.25 4.176 1 92.62 612 LEU A CA 1
ATOM 4839 C C . LEU A 1 612 ? 32.219 -19.328 5.031 1 92.62 612 LEU A C 1
ATOM 4841 O O . LEU A 1 612 ? 32.25 -20.5 4.688 1 92.62 612 LEU A O 1
ATOM 4845 N N . MET A 1 613 ? 31.531 -18.938 6.07 1 88.56 613 MET A N 1
ATOM 4846 C CA . MET A 1 613 ? 30.891 -19.875 6.98 1 88.56 613 MET A CA 1
ATOM 4847 C C . MET A 1 613 ? 29.797 -20.672 6.266 1 88.56 613 MET A C 1
ATOM 4849 O O . MET A 1 613 ? 29.172 -20.156 5.332 1 88.56 613 MET A O 1
ATOM 4853 N N . PRO A 1 614 ? 29.609 -21.875 6.652 1 86.94 614 PRO A N 1
ATOM 4854 C CA . PRO A 1 614 ? 28.531 -22.672 6.059 1 86.94 614 PRO A CA 1
ATOM 4855 C C . PRO A 1 614 ? 27.141 -22.109 6.359 1 86.94 614 PRO A C 1
ATOM 4857 O O . PRO A 1 614 ? 26.984 -21.328 7.301 1 86.94 614 PRO A O 1
ATOM 4860 N N . PHE A 1 615 ? 26.297 -22.5 5.508 1 86.62 615 PHE A N 1
ATOM 4861 C CA . PHE A 1 615 ? 24.906 -22.062 5.676 1 86.62 615 PHE A CA 1
ATOM 4862 C C . PHE A 1 615 ? 24.25 -22.766 6.859 1 86.62 615 P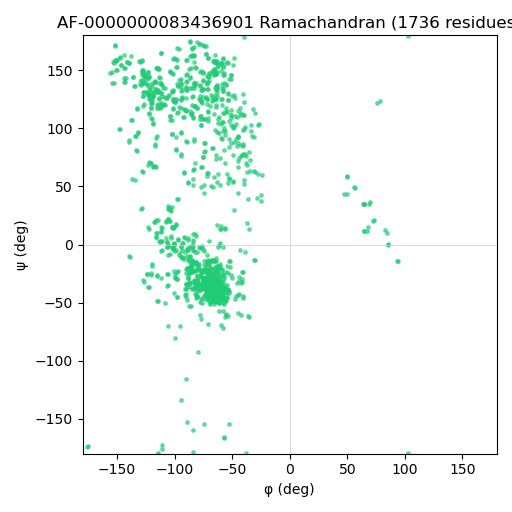HE A C 1
ATOM 4864 O O . PHE A 1 615 ? 24.281 -24 6.949 1 86.62 615 PHE A O 1
ATOM 4871 N N . ASP A 1 616 ? 23.719 -21.969 7.781 1 78.94 616 ASP A N 1
ATOM 4872 C CA . ASP A 1 616 ? 23.062 -22.516 8.961 1 78.94 616 ASP A CA 1
ATOM 4873 C C . ASP A 1 616 ? 21.562 -22.641 8.727 1 78.94 616 ASP A C 1
ATOM 4875 O O . ASP A 1 616 ? 20.797 -21.703 8.969 1 78.94 616 ASP A O 1
ATOM 4879 N N . PHE A 1 617 ? 21.156 -23.766 8.359 1 74.62 617 PHE A N 1
ATOM 4880 C CA . PHE A 1 617 ? 19.75 -24 8.039 1 74.62 617 PHE A CA 1
ATOM 4881 C C . PHE A 1 617 ? 18.891 -23.922 9.289 1 74.62 617 PHE A C 1
ATOM 4883 O O . PHE A 1 617 ? 17.75 -23.469 9.234 1 74.62 617 PHE A O 1
ATOM 4890 N N . ALA A 1 618 ? 19.359 -24.359 10.383 1 69.88 618 ALA A N 1
ATOM 4891 C CA . ALA A 1 618 ? 18.609 -24.359 11.633 1 69.88 618 ALA A CA 1
ATOM 4892 C C . ALA A 1 618 ? 18.219 -22.938 12.047 1 69.88 618 ALA A C 1
ATOM 4894 O O . ALA A 1 618 ? 17.078 -22.688 12.406 1 69.88 618 ALA A O 1
ATOM 4895 N N . THR A 1 619 ? 19.156 -22.109 11.891 1 70.62 619 THR A N 1
ATOM 4896 C CA . THR A 1 619 ? 18.906 -20.719 12.289 1 70.62 619 THR A CA 1
ATOM 4897 C C . THR A 1 619 ? 18 -20.031 11.273 1 70.62 619 THR A C 1
ATOM 4899 O O . THR A 1 619 ? 17.141 -19.219 11.641 1 70.62 619 THR A O 1
ATOM 4902 N N . ALA A 1 620 ? 18.234 -20.422 10.062 1 69 620 ALA A N 1
ATOM 4903 C CA . ALA A 1 620 ? 17.5 -19.75 8.992 1 69 620 ALA A CA 1
ATOM 4904 C C . ALA A 1 620 ? 16.016 -20.141 9.031 1 69 620 ALA A C 1
ATOM 4906 O O . ALA A 1 620 ? 15.156 -19.328 8.695 1 69 620 ALA A O 1
ATOM 4907 N N . THR A 1 621 ? 15.734 -21.391 9.477 1 65.38 621 THR A N 1
ATOM 4908 C CA . THR A 1 621 ? 14.352 -21.875 9.414 1 65.38 621 THR A CA 1
ATOM 4909 C C . THR A 1 621 ? 13.695 -21.797 10.789 1 65.38 621 THR A C 1
ATOM 4911 O O . THR A 1 621 ? 12.555 -22.219 10.969 1 65.38 621 THR A O 1
ATOM 4914 N N . ALA A 1 622 ? 14.438 -21.375 11.773 1 58.56 622 ALA A N 1
ATOM 4915 C CA . ALA A 1 622 ? 13.922 -21.344 13.148 1 58.56 622 ALA A CA 1
ATOM 4916 C C . ALA A 1 622 ? 12.609 -20.562 13.227 1 58.56 622 ALA A C 1
ATOM 4918 O O . ALA A 1 622 ? 11.703 -20.953 13.961 1 58.56 622 ALA A O 1
ATOM 4919 N N . LEU A 1 623 ? 12.57 -19.516 12.484 1 53.72 623 LEU A N 1
ATOM 4920 C CA . LEU A 1 623 ? 11.391 -18.672 12.609 1 53.72 623 LEU A CA 1
ATOM 4921 C C . LEU A 1 623 ? 10.266 -19.188 11.719 1 53.72 623 LEU A C 1
ATOM 4923 O O . LEU A 1 623 ? 9.125 -18.719 11.828 1 53.72 623 LEU A O 1
ATOM 4927 N N . ASN A 1 624 ? 10.672 -20.125 10.797 1 56 624 ASN A N 1
ATOM 4928 C CA . ASN A 1 624 ? 9.656 -20.609 9.875 1 56 624 ASN A CA 1
ATOM 4929 C C . ASN A 1 624 ? 9.094 -21.953 10.32 1 56 624 ASN A C 1
ATOM 4931 O O . ASN A 1 624 ? 9.75 -23 10.148 1 56 624 ASN A O 1
ATOM 4935 N N . ASP A 1 625 ? 8.141 -21.969 11.25 1 51.09 625 ASP A N 1
ATOM 4936 C CA . ASP A 1 625 ? 7.523 -23.141 11.852 1 51.09 625 ASP A CA 1
ATOM 4937 C C . ASP A 1 625 ? 7.254 -24.219 10.797 1 51.09 625 ASP A C 1
ATOM 4939 O O . ASP A 1 625 ? 7.207 -25.406 11.117 1 51.09 625 ASP A O 1
ATOM 4943 N N . SER A 1 626 ? 7.145 -23.828 9.586 1 50.44 626 SER A N 1
ATOM 4944 C CA . SER A 1 626 ? 6.641 -24.797 8.625 1 50.44 626 SER A CA 1
ATOM 4945 C C . SER A 1 626 ? 7.766 -25.672 8.078 1 50.44 626 SER A C 1
ATOM 4947 O O . SER A 1 626 ? 7.508 -26.703 7.461 1 50.44 626 SER A O 1
ATOM 4949 N N . VAL A 1 627 ? 9.094 -25.188 8.234 1 55.81 627 VAL A N 1
ATOM 4950 C CA . VAL A 1 627 ? 10.148 -25.922 7.535 1 55.81 627 VAL A CA 1
ATOM 4951 C C . VAL A 1 627 ? 10.719 -27 8.453 1 55.81 627 VAL A C 1
ATOM 4953 O O . VAL A 1 627 ? 11.742 -26.781 9.117 1 55.81 627 VAL A O 1
ATOM 4956 N N . LYS A 1 628 ? 10.047 -28 8.945 1 55.09 628 LYS A N 1
ATOM 4957 C CA . LYS A 1 628 ? 10.555 -29.047 9.828 1 55.09 628 LYS A CA 1
ATOM 4958 C C . LYS A 1 628 ? 11.016 -30.266 9.031 1 55.09 628 LYS A C 1
ATOM 4960 O O . LYS A 1 628 ? 11.664 -31.156 9.578 1 55.09 628 LYS A O 1
ATOM 4965 N N . SER A 1 629 ? 10.656 -30.25 7.734 1 58.06 629 SER A N 1
ATOM 4966 C CA . SER A 1 629 ? 11.031 -31.422 6.938 1 58.06 629 SER A CA 1
ATOM 4967 C C . SER A 1 629 ? 11.758 -31.016 5.664 1 58.06 629 SER A C 1
ATOM 4969 O O . SER A 1 629 ? 11.727 -29.844 5.273 1 58.06 629 SER A O 1
ATOM 4971 N N . LEU A 1 630 ? 12.664 -31.875 5.176 1 58.88 630 LEU A N 1
ATOM 4972 C CA . LEU A 1 630 ? 13.352 -31.688 3.902 1 58.88 630 LEU A CA 1
ATOM 4973 C C . LEU A 1 630 ? 12.391 -31.172 2.832 1 58.88 630 LEU A C 1
ATOM 4975 O O . LEU A 1 630 ? 12.773 -30.359 1.986 1 58.88 630 LEU A O 1
ATOM 4979 N N . SER A 1 631 ? 11.227 -31.609 2.994 1 58.94 631 SER A N 1
ATOM 4980 C CA . SER A 1 631 ? 10.203 -31.203 2.043 1 58.94 631 SER A CA 1
ATOM 4981 C C . SER A 1 631 ? 9.844 -29.734 2.227 1 58.94 631 SER A C 1
ATOM 4983 O O . SER A 1 631 ? 9.484 -29.047 1.264 1 58.94 631 SER A O 1
ATOM 4985 N N . ALA A 1 632 ? 10.125 -29.297 3.338 1 63.34 632 ALA A N 1
ATOM 4986 C CA . ALA A 1 632 ? 9.773 -27.922 3.668 1 63.34 632 ALA A CA 1
ATOM 4987 C C . ALA A 1 632 ? 10.812 -26.953 3.117 1 63.34 632 ALA A C 1
ATOM 4989 O O . ALA A 1 632 ? 10.523 -25.766 2.949 1 63.34 632 ALA A O 1
ATOM 4990 N N . LEU A 1 633 ? 11.898 -27.562 2.762 1 65.62 633 LEU A N 1
ATOM 4991 C CA . LEU A 1 633 ? 12.969 -26.719 2.227 1 65.62 633 LEU A CA 1
ATOM 4992 C C . LEU A 1 633 ? 12.594 -26.188 0.845 1 65.62 633 LEU A C 1
ATOM 4994 O O . LEU A 1 633 ? 13.07 -25.125 0.437 1 65.62 633 LEU A O 1
ATOM 4998 N N . ASP A 1 634 ? 11.758 -26.969 0.221 1 67.12 634 ASP A N 1
ATOM 4999 C CA . ASP A 1 634 ? 11.336 -26.531 -1.105 1 67.12 634 ASP A CA 1
ATOM 5000 C C . ASP A 1 634 ? 10.5 -25.266 -1.021 1 67.12 634 ASP A C 1
ATOM 5002 O O . ASP A 1 634 ? 10.43 -24.484 -1.982 1 67.12 634 ASP A O 1
ATOM 5006 N N . MET A 1 635 ? 10.133 -25.047 0.171 1 72.38 635 MET A N 1
ATOM 5007 C CA . MET A 1 635 ? 9.242 -23.906 0.322 1 72.38 635 MET A CA 1
ATOM 5008 C C . MET A 1 635 ? 9.961 -22.719 0.964 1 72.38 635 MET A C 1
ATOM 5010 O O . MET A 1 635 ? 9.414 -21.625 1.041 1 72.38 635 MET A O 1
ATOM 5014 N N . TYR A 1 636 ? 11.219 -22.938 1.208 1 81.06 636 TYR A N 1
ATOM 5015 C CA . TYR A 1 636 ? 11.938 -21.875 1.923 1 81.06 636 TYR A CA 1
ATOM 5016 C C . TYR A 1 636 ? 12.641 -20.938 0.95 1 81.06 636 TYR A C 1
ATOM 5018 O O . TYR A 1 636 ? 13.195 -21.391 -0.056 1 81.06 636 TYR A O 1
ATOM 5026 N N . VAL A 1 637 ? 12.547 -19.75 1.266 1 86.06 637 VAL A N 1
ATOM 5027 C CA . VAL A 1 637 ? 13.281 -18.734 0.531 1 86.06 637 VAL A CA 1
ATOM 5028 C C . VAL A 1 637 ? 14.086 -17.875 1.507 1 86.06 637 VAL A C 1
ATOM 5030 O O . VAL A 1 637 ? 13.602 -17.547 2.596 1 86.06 637 VAL A O 1
ATOM 5033 N N . ASP A 1 638 ? 15.297 -17.516 1.187 1 89.19 638 ASP A N 1
ATOM 5034 C CA . ASP A 1 638 ? 16.172 -16.734 2.057 1 89.19 638 ASP A CA 1
ATOM 5035 C C . ASP A 1 638 ? 16.125 -15.25 1.695 1 89.19 638 ASP A C 1
ATOM 5037 O O . ASP A 1 638 ? 17.172 -14.625 1.509 1 89.19 638 ASP A O 1
ATOM 5041 N N . PHE A 1 639 ? 15.031 -14.75 1.372 1 90.38 639 PHE A N 1
ATOM 5042 C CA . PHE A 1 639 ? 14.773 -13.328 1.167 1 90.38 639 PHE A CA 1
ATOM 5043 C C . PHE A 1 639 ? 13.352 -12.969 1.571 1 90.38 639 PHE A C 1
ATOM 5045 O O . PHE A 1 639 ? 12.516 -13.852 1.76 1 90.38 639 PHE A O 1
ATOM 5052 N N . SER A 1 640 ? 13.094 -11.758 1.806 1 90.44 640 SER A N 1
ATOM 5053 C CA . SER A 1 640 ? 11.773 -11.32 2.246 1 90.44 640 SER A CA 1
ATOM 5054 C C . SER A 1 640 ? 10.883 -10.992 1.058 1 90.44 640 SER A C 1
ATOM 5056 O O . SER A 1 640 ? 11.305 -10.297 0.127 1 90.44 640 SER A O 1
ATOM 5058 N N . MET A 1 641 ? 9.68 -11.508 1.137 1 93.94 641 MET A N 1
ATOM 5059 C CA . MET A 1 641 ? 8.703 -11.234 0.081 1 93.94 641 MET A CA 1
ATOM 5060 C C . MET A 1 641 ? 7.816 -10.055 0.455 1 93.94 641 MET A C 1
ATOM 5062 O O . MET A 1 641 ? 6.984 -9.625 -0.345 1 93.94 641 MET A O 1
ATOM 5066 N N . GLU A 1 642 ? 8.016 -9.5 1.605 1 92.5 642 GLU A N 1
ATOM 5067 C CA . GLU A 1 642 ? 7.168 -8.438 2.137 1 92.5 642 GLU A CA 1
ATOM 5068 C C . GLU A 1 642 ? 7.285 -7.168 1.304 1 92.5 642 GLU A C 1
ATOM 5070 O O . GLU A 1 642 ? 6.312 -6.422 1.158 1 92.5 642 GLU A O 1
ATOM 5075 N N . GLU A 1 643 ? 8.445 -6.914 0.726 1 95.31 643 GLU A N 1
ATOM 5076 C CA . GLU A 1 643 ? 8.711 -5.676 -0.002 1 95.31 643 GLU A CA 1
ATOM 5077 C C . GLU A 1 643 ? 7.777 -5.523 -1.196 1 95.31 643 GLU A C 1
ATOM 5079 O O . GLU A 1 643 ? 7.332 -4.418 -1.506 1 95.31 643 GLU A O 1
ATOM 5084 N N . LEU A 1 644 ? 7.461 -6.637 -1.847 1 97.06 644 LEU A N 1
ATOM 5085 C CA . LEU A 1 644 ? 6.559 -6.574 -2.992 1 97.06 644 LEU A CA 1
ATOM 5086 C C . LEU A 1 644 ? 5.203 -6.008 -2.588 1 97.06 644 LEU A C 1
ATOM 5088 O O . LEU A 1 644 ? 4.68 -5.109 -3.25 1 97.06 644 LEU A O 1
ATOM 5092 N N . PHE A 1 645 ? 4.691 -6.426 -1.465 1 94.12 645 PHE A N 1
ATOM 5093 C CA . PHE A 1 645 ? 3.336 -6.09 -1.049 1 94.12 645 PHE A CA 1
ATOM 5094 C C . PHE A 1 645 ? 3.316 -4.77 -0.285 1 94.12 645 PHE A C 1
ATOM 5096 O O . PHE A 1 645 ? 2.252 -4.191 -0.067 1 94.12 645 PHE A O 1
ATOM 5103 N N . SER A 1 646 ? 4.52 -4.379 0.084 1 91.38 646 SER A N 1
ATOM 5104 C CA . SER A 1 646 ? 4.629 -3.041 0.653 1 91.38 646 SER A CA 1
ATOM 5105 C C . SER A 1 646 ? 4.664 -1.978 -0.44 1 91.38 646 SER A C 1
ATOM 5107 O O . SER A 1 646 ? 4.215 -0.849 -0.231 1 91.38 646 SER A O 1
ATOM 5109 N N . CYS A 1 647 ? 5.191 -2.324 -1.574 1 93.12 647 CYS A N 1
ATOM 5110 C CA . CYS A 1 647 ? 5.398 -1.361 -2.65 1 93.12 647 CYS A CA 1
ATOM 5111 C C . CYS A 1 647 ? 4.184 -1.304 -3.57 1 93.12 647 CYS A C 1
ATOM 5113 O O . CYS A 1 647 ? 3.848 -0.24 -4.094 1 93.12 647 CYS A O 1
ATOM 5115 N N . LEU A 1 648 ? 3.549 -2.457 -3.732 1 92.69 648 LEU A N 1
ATOM 5116 C CA . LEU A 1 648 ? 2.459 -2.521 -4.699 1 92.69 648 LEU A CA 1
ATOM 5117 C C . LEU A 1 648 ? 1.169 -2.988 -4.035 1 92.69 648 LEU A C 1
ATOM 5119 O O . LEU A 1 648 ? 1.2 -3.826 -3.129 1 92.69 648 LEU A O 1
ATOM 5123 N N . SER A 1 649 ? 0.065 -2.473 -4.578 1 88.69 649 SER A N 1
ATOM 5124 C CA . SER A 1 649 ? -1.248 -2.961 -4.172 1 88.69 649 SER A CA 1
ATOM 5125 C C . SER A 1 649 ? -1.499 -4.371 -4.695 1 88.69 649 SER A C 1
ATOM 5127 O O . SER A 1 649 ? -0.826 -4.824 -5.621 1 88.69 649 SER A O 1
ATOM 5129 N N . VAL A 1 650 ? -2.443 -5.055 -4.086 1 91.56 650 VAL A N 1
ATOM 5130 C CA . VAL A 1 650 ? -2.752 -6.43 -4.461 1 91.56 650 VAL A CA 1
ATOM 5131 C C . VAL A 1 650 ? -3.152 -6.488 -5.934 1 91.56 650 VAL A C 1
ATOM 5133 O O . VAL A 1 650 ? -2.752 -7.406 -6.656 1 91.56 650 VAL A O 1
ATOM 5136 N N . GLU A 1 651 ? -3.916 -5.57 -6.398 1 88.69 651 GLU A N 1
ATOM 5137 C CA . GLU A 1 651 ? -4.348 -5.523 -7.793 1 88.69 651 GLU A CA 1
ATOM 5138 C C . GLU A 1 651 ? -3.156 -5.398 -8.734 1 88.69 651 GLU A C 1
ATOM 5140 O O . GLU A 1 651 ? -3.105 -6.059 -9.773 1 88.69 651 GLU A O 1
ATOM 5145 N N . HIS A 1 652 ? -2.264 -4.59 -8.359 1 91.5 652 HIS A N 1
ATOM 5146 C CA . HIS A 1 652 ? -1.097 -4.379 -9.203 1 91.5 652 HIS A CA 1
ATOM 5147 C C . HIS A 1 652 ? -0.171 -5.59 -9.18 1 91.5 652 HIS A C 1
ATOM 5149 O O . HIS A 1 652 ? 0.482 -5.898 -10.18 1 91.5 652 HIS A O 1
ATOM 5155 N N . VAL A 1 653 ? -0.086 -6.277 -8.016 1 96 653 VAL A N 1
ATOM 5156 C CA . VAL A 1 653 ? 0.715 -7.492 -7.941 1 96 653 VAL A CA 1
ATOM 5157 C C . VAL A 1 653 ? 0.149 -8.547 -8.891 1 96 653 VAL A C 1
ATOM 5159 O O . VAL A 1 653 ? 0.898 -9.195 -9.625 1 96 653 VAL A O 1
ATOM 5162 N N . ILE A 1 654 ? -1.152 -8.688 -8.891 1 95.38 654 ILE A N 1
ATOM 5163 C CA . ILE A 1 654 ? -1.799 -9.672 -9.75 1 95.38 654 ILE A CA 1
ATOM 5164 C C . ILE A 1 654 ? -1.604 -9.281 -11.211 1 95.38 654 ILE A C 1
ATOM 5166 O O . ILE A 1 654 ? -1.363 -10.148 -12.062 1 95.38 654 ILE A O 1
ATOM 5170 N N . ASP A 1 655 ? -1.673 -8.047 -11.516 1 94.06 655 ASP A N 1
ATOM 5171 C CA . ASP A 1 655 ? -1.427 -7.57 -12.875 1 94.06 655 ASP A CA 1
ATOM 5172 C C . ASP A 1 655 ? 0.001 -7.883 -13.32 1 94.06 655 ASP A C 1
ATOM 5174 O O . ASP A 1 655 ? 0.233 -8.266 -14.469 1 94.06 655 ASP A O 1
ATOM 5178 N N . LEU A 1 656 ? 0.877 -7.633 -12.43 1 95.94 656 LEU A N 1
ATOM 5179 C CA . LEU A 1 656 ? 2.281 -7.875 -12.742 1 95.94 656 LEU A CA 1
ATOM 5180 C C . LEU A 1 656 ? 2.543 -9.359 -12.961 1 95.94 656 LEU A C 1
ATOM 5182 O O . LEU A 1 656 ? 3.287 -9.734 -13.875 1 95.94 656 LEU A O 1
ATOM 5186 N N . ILE A 1 657 ? 1.98 -10.211 -12.148 1 97.19 657 ILE A N 1
ATOM 5187 C CA . ILE A 1 657 ? 2.096 -11.656 -12.32 1 97.19 657 ILE A CA 1
ATOM 5188 C C . ILE A 1 657 ? 1.511 -12.07 -13.664 1 97.19 657 ILE A C 1
ATOM 5190 O O . ILE A 1 657 ? 2.057 -12.938 -14.344 1 97.19 657 ILE A O 1
ATOM 5194 N N . THR A 1 658 ? 0.368 -11.461 -14.023 1 96.19 658 THR A N 1
ATOM 5195 C CA . THR A 1 658 ? -0.251 -11.734 -15.32 1 96.19 658 THR A CA 1
ATOM 5196 C C . THR A 1 658 ? 0.696 -11.367 -16.453 1 96.19 658 THR A C 1
ATOM 5198 O O . THR A 1 658 ? 0.817 -12.109 -17.438 1 96.19 658 THR A O 1
ATOM 5201 N N . CYS A 1 659 ? 1.383 -10.281 -16.328 1 95.94 659 CYS A N 1
ATOM 5202 C CA . CYS A 1 659 ? 2.348 -9.867 -17.328 1 95.94 659 CYS A CA 1
ATOM 5203 C C . CYS A 1 659 ? 3.488 -10.875 -17.453 1 95.94 659 CYS A C 1
ATOM 5205 O O . CYS A 1 659 ? 3.967 -11.156 -18.547 1 95.94 659 CYS A O 1
ATOM 5207 N N . MET A 1 660 ? 3.928 -11.391 -16.344 1 96.12 660 MET A N 1
ATOM 5208 C CA . MET A 1 660 ? 5 -12.383 -16.344 1 96.12 660 MET A CA 1
ATOM 5209 C C . MET A 1 660 ? 4.547 -13.672 -17.016 1 96.12 660 MET A C 1
ATOM 5211 O O . MET A 1 660 ? 5.289 -14.258 -17.812 1 96.12 660 MET A O 1
ATOM 5215 N N . LEU A 1 661 ? 3.338 -14.086 -16.703 1 96.25 661 LEU A N 1
ATOM 5216 C CA . LEU A 1 661 ? 2.793 -15.305 -17.297 1 96.25 661 LEU A CA 1
ATOM 5217 C C . LEU A 1 661 ? 2.68 -15.156 -18.812 1 96.25 661 LEU A C 1
ATOM 5219 O O . LEU A 1 661 ? 2.818 -16.141 -19.547 1 96.25 661 LEU A O 1
ATOM 5223 N N . LEU A 1 662 ? 2.439 -13.969 -19.25 1 95.75 662 LEU A N 1
ATOM 5224 C CA . LEU A 1 662 ? 2.271 -13.703 -20.688 1 95.75 662 LEU A CA 1
ATOM 5225 C C . LEU A 1 662 ? 3.604 -13.336 -21.328 1 95.75 662 LEU A C 1
ATOM 5227 O O . LEU A 1 662 ? 3.645 -12.938 -22.5 1 95.75 662 LEU A O 1
ATOM 5231 N N . GLU A 1 663 ? 4.691 -13.43 -20.562 1 95.06 663 GLU A N 1
ATOM 5232 C CA . GLU A 1 663 ? 6.059 -13.203 -21.031 1 95.06 663 GLU A CA 1
ATOM 5233 C C . GLU A 1 663 ? 6.207 -11.82 -21.656 1 95.06 663 GLU A C 1
ATOM 5235 O O . GLU A 1 663 ? 6.738 -11.695 -22.766 1 95.06 663 GLU A O 1
ATOM 5240 N N . ARG A 1 664 ? 5.727 -10.828 -20.953 1 94.12 664 ARG A N 1
ATOM 5241 C CA . ARG A 1 664 ? 5.887 -9.445 -21.391 1 94.12 664 ARG A CA 1
ATOM 5242 C C . ARG A 1 664 ? 7.25 -8.891 -20.984 1 94.12 664 ARG A C 1
ATOM 5244 O O . ARG A 1 664 ? 7.957 -9.508 -20.188 1 94.12 664 ARG A O 1
ATOM 5251 N N . GLN A 1 665 ? 7.613 -7.785 -21.656 1 94.44 665 GLN A N 1
ATOM 5252 C CA . GLN A 1 665 ? 8.797 -7.043 -21.234 1 94.44 665 GLN A CA 1
ATOM 5253 C C . GLN A 1 665 ? 8.492 -6.141 -20.047 1 94.44 665 GLN A C 1
ATOM 5255 O O . GLN A 1 665 ? 7.723 -5.184 -20.172 1 94.44 665 GLN A O 1
ATOM 5260 N N . ILE A 1 666 ? 9.172 -6.422 -18.906 1 96.25 666 ILE A N 1
ATOM 5261 C CA . ILE A 1 666 ? 8.828 -5.734 -17.672 1 96.25 666 ILE A CA 1
ATOM 5262 C C . ILE A 1 666 ? 10.039 -4.977 -17.141 1 96.25 666 ILE A C 1
ATOM 5264 O O . ILE A 1 666 ? 11.133 -5.535 -17.047 1 96.25 666 ILE A O 1
ATOM 5268 N N . VAL A 1 667 ? 9.867 -3.721 -16.797 1 96.81 667 VAL A N 1
ATOM 5269 C CA . VAL A 1 667 ? 10.906 -2.908 -16.172 1 96.81 667 VAL A CA 1
ATOM 5270 C C . VAL A 1 667 ? 10.422 -2.414 -14.805 1 96.81 667 VAL A C 1
ATOM 5272 O O . VAL A 1 667 ? 9.438 -1.685 -14.719 1 96.81 667 VAL A O 1
ATOM 5275 N N . LEU A 1 668 ? 11.094 -2.814 -13.742 1 97.88 668 LEU A N 1
ATOM 5276 C CA . LEU A 1 668 ? 10.828 -2.332 -12.391 1 97.88 668 LEU A CA 1
ATOM 5277 C C . LEU A 1 668 ? 11.664 -1.098 -12.07 1 97.88 668 LEU A C 1
ATOM 5279 O O . LEU A 1 668 ? 12.844 -1.036 -12.43 1 97.88 668 LEU A O 1
ATOM 5283 N N . VAL A 1 669 ? 11.094 -0.112 -11.5 1 97.38 669 VAL A N 1
ATOM 5284 C CA . VAL A 1 669 ? 11.812 1.102 -11.117 1 97.38 669 VAL A CA 1
ATOM 5285 C C . VAL A 1 669 ? 11.672 1.333 -9.609 1 97.38 669 VAL A C 1
ATOM 5287 O O . VAL A 1 669 ? 10.562 1.307 -9.078 1 97.38 669 VAL A O 1
ATOM 5290 N N . SER A 1 670 ? 12.734 1.517 -8.898 1 96.38 670 SER A N 1
ATOM 5291 C CA . SER A 1 670 ? 12.734 1.793 -7.465 1 96.38 670 SER A CA 1
ATOM 5292 C C . SER A 1 670 ? 13.945 2.631 -7.062 1 96.38 670 SER A C 1
ATOM 5294 O O . SER A 1 670 ? 14.961 2.646 -7.766 1 96.38 670 SER A O 1
ATOM 5296 N N . SER A 1 671 ? 13.836 3.301 -5.961 1 94 671 SER A N 1
ATOM 5297 C CA . SER A 1 671 ? 14.953 4.082 -5.422 1 94 671 SER A CA 1
ATOM 5298 C C . SER A 1 671 ? 15.867 3.215 -4.566 1 94 671 SER A C 1
ATOM 5300 O O . SER A 1 671 ? 16.922 3.676 -4.113 1 94 671 SER A O 1
ATOM 5302 N N . ARG A 1 672 ? 15.555 1.952 -4.391 1 95.12 672 ARG A N 1
ATOM 5303 C CA . ARG A 1 672 ? 16.359 1.029 -3.59 1 95.12 672 ARG A CA 1
ATOM 5304 C C . ARG A 1 672 ? 16.766 -0.193 -4.406 1 95.12 672 ARG A C 1
ATOM 5306 O O . ARG A 1 672 ? 15.914 -0.861 -5 1 95.12 672 ARG A O 1
ATOM 5313 N N . TYR A 1 673 ? 17.969 -0.527 -4.367 1 96.06 673 TYR A N 1
ATOM 5314 C CA . TYR A 1 673 ? 18.484 -1.654 -5.137 1 96.06 673 TYR A CA 1
ATOM 5315 C C . TYR A 1 673 ? 18 -2.977 -4.559 1 96.06 673 TYR A C 1
ATOM 5317 O O . TYR A 1 673 ? 17.609 -3.879 -5.301 1 96.06 673 TYR A O 1
ATOM 5325 N N . SER A 1 674 ? 18.062 -3.131 -3.291 1 96.38 674 SER A N 1
ATOM 5326 C CA . SER A 1 674 ? 17.656 -4.375 -2.654 1 96.38 674 SER A CA 1
ATOM 5327 C C . SER A 1 674 ? 16.188 -4.688 -2.953 1 96.38 674 SER A C 1
ATOM 5329 O O . SER A 1 674 ? 15.812 -5.852 -3.096 1 96.38 674 SER A O 1
ATOM 5331 N N . VAL A 1 675 ? 15.375 -3.656 -3.018 1 97.44 675 VAL A N 1
ATOM 5332 C CA . VAL A 1 675 ? 13.953 -3.834 -3.303 1 97.44 675 VAL A CA 1
ATOM 5333 C C . VAL A 1 675 ? 13.773 -4.383 -4.715 1 97.44 675 VAL A C 1
ATOM 5335 O O . VAL A 1 675 ? 12.93 -5.254 -4.949 1 97.44 675 VAL A O 1
ATOM 5338 N N . LEU A 1 676 ? 14.555 -3.867 -5.613 1 97.56 676 LEU A N 1
ATOM 5339 C CA . LEU A 1 676 ? 14.492 -4.359 -6.984 1 97.56 676 LEU A CA 1
ATOM 5340 C C . LEU A 1 676 ? 14.766 -5.859 -7.035 1 97.56 676 LEU A C 1
ATOM 5342 O O . LEU A 1 676 ? 14.031 -6.605 -7.688 1 97.56 676 LEU A O 1
ATOM 5346 N N . THR A 1 677 ? 15.734 -6.281 -6.336 1 96.75 677 THR A N 1
ATOM 5347 C CA . THR A 1 677 ? 16.109 -7.691 -6.32 1 96.75 677 THR A CA 1
ATOM 5348 C C . THR A 1 677 ? 15.055 -8.523 -5.586 1 96.75 677 THR A C 1
ATOM 5350 O O . THR A 1 677 ? 14.648 -9.586 -6.062 1 96.75 677 THR A O 1
ATOM 5353 N N . SER A 1 678 ? 14.672 -8.062 -4.434 1 96.62 678 SER A N 1
ATOM 5354 C CA . SER A 1 678 ? 13.703 -8.812 -3.643 1 96.62 678 SER A CA 1
ATOM 5355 C C . SER A 1 678 ? 12.375 -8.961 -4.387 1 96.62 678 SER A C 1
ATOM 5357 O O . SER A 1 678 ? 11.781 -10.039 -4.391 1 96.62 678 SER A O 1
ATOM 5359 N N . VAL A 1 679 ? 11.914 -7.914 -4.988 1 97.88 679 VAL A N 1
ATOM 5360 C CA . VAL A 1 679 ? 10.656 -7.949 -5.73 1 97.88 679 VAL A CA 1
ATOM 5361 C C . VAL A 1 679 ? 10.789 -8.883 -6.934 1 97.88 679 VAL A C 1
ATOM 5363 O O . VAL A 1 679 ? 9.898 -9.688 -7.199 1 97.88 679 VAL A O 1
ATOM 5366 N N . GLY A 1 680 ? 11.867 -8.742 -7.676 1 96.44 680 GLY A N 1
ATOM 5367 C CA . GLY A 1 680 ? 12.086 -9.633 -8.797 1 96.44 680 GLY A CA 1
ATOM 5368 C C . GLY A 1 680 ? 12.078 -11.102 -8.406 1 96.44 680 GLY A C 1
ATOM 5369 O O . GLY A 1 680 ? 11.391 -11.914 -9.023 1 96.44 680 GLY A O 1
ATOM 5370 N N . GLU A 1 681 ? 12.805 -11.422 -7.379 1 94.81 681 GLU A N 1
ATOM 5371 C CA . GLU A 1 681 ? 12.891 -12.797 -6.91 1 94.81 681 GLU A CA 1
ATOM 5372 C C . GLU A 1 681 ? 11.539 -13.289 -6.379 1 94.81 681 GLU A C 1
ATOM 5374 O O . GLU A 1 681 ? 11.211 -14.469 -6.504 1 94.81 681 GLU A O 1
ATOM 5379 N N . THR A 1 682 ? 10.82 -12.398 -5.719 1 96.75 682 THR A N 1
ATOM 5380 C CA . THR A 1 682 ? 9.492 -12.766 -5.23 1 96.75 682 THR A CA 1
ATOM 5381 C C . THR A 1 682 ? 8.57 -13.125 -6.387 1 96.75 682 THR A C 1
ATOM 5383 O O . THR A 1 682 ? 7.855 -14.125 -6.324 1 96.75 682 THR A O 1
ATOM 5386 N N . LEU A 1 683 ? 8.594 -12.352 -7.398 1 96.94 683 LEU A N 1
ATOM 5387 C CA . LEU A 1 683 ? 7.742 -12.602 -8.555 1 96.94 683 LEU A CA 1
ATOM 5388 C C . LEU A 1 683 ? 8.039 -13.969 -9.164 1 96.94 683 LEU A C 1
ATOM 5390 O O . LEU A 1 683 ? 7.125 -14.719 -9.5 1 96.94 683 LEU A O 1
ATOM 5394 N N . LYS A 1 684 ? 9.266 -14.281 -9.266 1 93 684 LYS A N 1
ATOM 5395 C CA . LYS A 1 684 ? 9.664 -15.594 -9.773 1 93 684 LYS A CA 1
ATOM 5396 C C . LYS A 1 684 ? 9.117 -16.703 -8.898 1 93 684 LYS A C 1
ATOM 5398 O O . LYS A 1 684 ? 8.672 -17.734 -9.398 1 93 684 LYS A O 1
ATOM 5403 N N . SER A 1 685 ? 9.188 -16.469 -7.656 1 92.75 685 SER A N 1
ATOM 5404 C CA . SER A 1 685 ? 8.727 -17.469 -6.699 1 92.75 685 SER A CA 1
ATOM 5405 C C . SER A 1 685 ? 7.215 -17.641 -6.77 1 92.75 685 SER A C 1
ATOM 5407 O O . SER A 1 685 ? 6.699 -18.75 -6.574 1 92.75 685 SER A O 1
ATOM 5409 N N . LEU A 1 686 ? 6.52 -16.625 -7.008 1 96 686 LEU A N 1
ATOM 5410 C CA . LEU A 1 686 ? 5.062 -16.641 -6.922 1 96 686 LEU A CA 1
ATOM 5411 C C . LEU A 1 686 ? 4.453 -17.312 -8.148 1 96 686 LEU A C 1
ATOM 5413 O O . LEU A 1 686 ? 3.312 -17.781 -8.102 1 96 686 LEU A O 1
ATOM 5417 N N . ILE A 1 687 ? 5.109 -17.375 -9.281 1 95.12 687 ILE A N 1
ATOM 5418 C CA . ILE A 1 687 ? 4.527 -17.984 -10.477 1 95.12 687 ILE A CA 1
ATOM 5419 C C . ILE A 1 687 ? 4.754 -19.484 -10.445 1 95.12 687 ILE A C 1
ATOM 5421 O O . ILE A 1 687 ? 4.246 -20.219 -11.297 1 95.12 687 ILE A O 1
ATOM 5425 N N . ALA A 1 688 ? 5.438 -19.969 -9.406 1 89.88 688 ALA A N 1
ATOM 5426 C CA . ALA A 1 688 ? 5.648 -21.406 -9.266 1 89.88 688 ALA A CA 1
ATOM 5427 C C . ALA A 1 688 ? 4.32 -22.172 -9.281 1 89.88 688 ALA A C 1
ATOM 5429 O O . ALA A 1 688 ? 3.332 -21.719 -8.703 1 89.88 688 ALA A O 1
ATOM 5430 N N . PRO A 1 689 ? 4.316 -23.312 -9.992 1 89.81 689 PRO A N 1
ATOM 5431 C CA . PRO A 1 689 ? 5.414 -24.141 -10.492 1 89.81 689 PRO A CA 1
ATOM 5432 C C . PRO A 1 689 ? 5.902 -23.703 -11.875 1 89.81 689 PRO A C 1
ATOM 5434 O O . PRO A 1 689 ? 6.859 -24.281 -12.398 1 89.81 689 PRO A O 1
ATOM 5437 N N . LEU A 1 690 ? 5.227 -22.75 -12.43 1 92.19 690 LEU A N 1
ATOM 5438 C CA . LEU A 1 690 ? 5.734 -22.203 -13.688 1 92.19 690 LEU A CA 1
ATOM 5439 C C . LEU A 1 690 ? 7.086 -21.531 -13.477 1 92.19 690 LEU A C 1
ATOM 5441 O O . LEU A 1 690 ? 7.371 -21.016 -12.391 1 92.19 690 LEU A O 1
ATOM 5445 N N . GLU A 1 691 ? 7.895 -21.594 -14.445 1 88.62 691 GLU A N 1
ATOM 5446 C CA . GLU A 1 691 ? 9.242 -21.047 -14.289 1 88.62 691 GLU A CA 1
ATOM 5447 C C . GLU A 1 691 ? 9.531 -19.969 -15.328 1 88.62 691 GLU A C 1
ATOM 5449 O O . GLU A 1 691 ? 9.211 -20.141 -16.516 1 88.62 691 GLU A O 1
ATOM 5454 N N . TRP A 1 692 ? 10.109 -18.891 -14.852 1 90.81 692 TRP A N 1
ATOM 5455 C CA . TRP A 1 692 ? 10.57 -17.844 -15.758 1 90.81 692 TRP A CA 1
ATOM 5456 C C . TRP A 1 692 ? 11.883 -18.234 -16.422 1 90.81 692 TRP A C 1
ATOM 5458 O O . TRP A 1 692 ? 12.93 -18.281 -15.766 1 90.81 692 TRP A O 1
ATOM 5468 N N . SER A 1 693 ? 11.883 -18.5 -17.656 1 83.5 693 SER A N 1
ATOM 5469 C CA . SER A 1 693 ? 13.062 -18.984 -18.375 1 83.5 693 SER A CA 1
ATOM 5470 C C . SER A 1 693 ? 13.664 -17.906 -19.25 1 83.5 693 SER A C 1
ATOM 5472 O O . SER A 1 693 ? 14.375 -18.203 -20.219 1 83.5 693 SER A O 1
ATOM 5474 N N . HIS A 1 694 ? 13.414 -16.672 -18.984 1 90.5 694 HIS A N 1
ATOM 5475 C CA . HIS A 1 694 ? 13.891 -15.57 -19.812 1 90.5 694 HIS A CA 1
ATOM 5476 C C . HIS A 1 694 ? 14.883 -14.703 -19.047 1 90.5 694 HIS A C 1
ATOM 5478 O O . HIS A 1 694 ? 15.242 -15.023 -17.906 1 90.5 694 HIS A O 1
ATOM 5484 N N . VAL A 1 695 ? 15.336 -13.727 -19.703 1 91.25 695 VAL A N 1
ATOM 5485 C CA . VAL A 1 695 ? 16.344 -12.844 -19.125 1 91.25 695 VAL A CA 1
ATOM 5486 C C . VAL A 1 695 ? 15.805 -12.234 -17.828 1 91.25 695 VAL A C 1
ATOM 5488 O O . VAL A 1 695 ? 14.664 -11.773 -17.766 1 91.25 695 VAL A O 1
ATOM 5491 N N . PHE A 1 696 ? 16.688 -12.328 -16.828 1 93.25 696 PHE A N 1
ATOM 5492 C CA . PHE A 1 696 ? 16.312 -11.875 -15.492 1 93.25 696 PHE A CA 1
ATOM 5493 C C . PHE A 1 696 ? 17.453 -11.086 -14.852 1 93.25 696 PHE A C 1
ATOM 5495 O O . PHE A 1 696 ? 18.484 -11.664 -14.469 1 93.25 696 PHE A O 1
ATOM 5502 N N . ALA A 1 697 ? 17.281 -9.758 -14.766 1 92.25 697 ALA A N 1
ATOM 5503 C CA . ALA A 1 697 ? 18.266 -8.867 -14.148 1 92.25 697 ALA A CA 1
ATOM 5504 C C . ALA A 1 697 ? 17.578 -7.785 -13.32 1 92.25 697 ALA A C 1
ATOM 5506 O O . ALA A 1 697 ? 17.406 -6.66 -13.789 1 92.25 697 ALA A O 1
ATOM 5507 N N . PRO A 1 698 ? 17.344 -8.055 -12.062 1 94.62 698 PRO A N 1
ATOM 5508 C CA . PRO A 1 698 ? 16.594 -7.109 -11.227 1 94.62 698 PRO A CA 1
ATOM 5509 C C . PRO A 1 698 ? 17.344 -5.789 -11.031 1 94.62 698 PRO A C 1
ATOM 5511 O O . PRO A 1 698 ? 16.734 -4.793 -10.625 1 94.62 698 PRO A O 1
ATOM 5514 N N . ILE A 1 699 ? 18.641 -5.812 -11.242 1 95.12 699 ILE A N 1
ATOM 5515 C CA . ILE A 1 699 ? 19.406 -4.566 -11.234 1 95.12 699 ILE A CA 1
ATOM 5516 C C . ILE A 1 699 ? 20.125 -4.395 -12.57 1 95.12 699 ILE A C 1
ATOM 5518 O O . ILE A 1 699 ? 21 -5.191 -12.914 1 95.12 699 ILE A O 1
ATOM 5522 N N . LEU A 1 700 ? 19.688 -3.439 -13.281 1 93.56 700 LEU A N 1
ATOM 5523 C CA . LEU A 1 700 ? 20.359 -3.082 -14.531 1 93.56 700 LEU A CA 1
ATOM 5524 C C . LEU A 1 700 ? 21.219 -1.835 -14.352 1 93.56 700 LEU A C 1
ATOM 5526 O O . LEU A 1 700 ? 20.688 -0.727 -14.227 1 93.56 700 LEU A O 1
ATOM 5530 N N . PRO A 1 701 ? 22.531 -2.031 -14.336 1 91.25 701 PRO A N 1
ATOM 5531 C CA . PRO A 1 701 ? 23.406 -0.862 -14.211 1 91.25 701 PRO A CA 1
ATOM 5532 C C . PRO A 1 701 ? 23.188 0.155 -15.328 1 91.25 701 PRO A C 1
ATOM 5534 O O . PRO A 1 701 ? 22.672 -0.193 -16.391 1 91.25 701 PRO A O 1
ATOM 5537 N N . LYS A 1 702 ? 23.594 1.339 -15.078 1 88.81 702 LYS A N 1
ATOM 5538 C CA . LYS A 1 702 ? 23.422 2.43 -16.031 1 88.81 702 LYS A CA 1
ATOM 5539 C C . LYS A 1 702 ? 24.062 2.102 -17.375 1 88.81 702 LYS A C 1
ATOM 5541 O O . LYS A 1 702 ? 23.5 2.41 -18.438 1 88.81 702 LYS A O 1
ATOM 5546 N N . SER A 1 703 ? 25.172 1.426 -17.391 1 85.62 703 SER A N 1
ATOM 5547 C CA . SER A 1 703 ? 25.922 1.109 -18.594 1 85.62 703 SER A CA 1
ATOM 5548 C C . SER A 1 703 ? 25.203 0.059 -19.438 1 85.62 703 SER A C 1
ATOM 5550 O O . SER A 1 703 ? 25.516 -0.117 -20.609 1 85.62 703 SER A O 1
ATOM 5552 N N . MET A 1 704 ? 24.266 -0.635 -18.922 1 88.25 704 MET A N 1
ATOM 5553 C CA . MET A 1 704 ? 23.609 -1.741 -19.609 1 88.25 704 MET A CA 1
ATOM 5554 C C . MET A 1 704 ? 22.156 -1.388 -19.953 1 88.25 704 MET A C 1
ATOM 5556 O O . MET A 1 704 ? 21.375 -2.262 -20.328 1 88.25 704 MET A O 1
ATOM 5560 N N . LEU A 1 705 ? 21.75 -0.145 -19.891 1 89.25 705 LEU A N 1
ATOM 5561 C CA . LEU A 1 705 ? 20.375 0.285 -20.141 1 89.25 705 LEU A CA 1
ATOM 5562 C C . LEU A 1 705 ? 19.984 -0.003 -21.594 1 89.25 705 LEU A C 1
ATOM 5564 O O . LEU A 1 705 ? 18.797 -0.127 -21.891 1 89.25 705 LEU A O 1
ATOM 5568 N N . GLU A 1 706 ? 20.938 -0.214 -22.453 1 86.19 706 GLU A N 1
ATOM 5569 C CA . GLU A 1 706 ? 20.672 -0.516 -23.859 1 86.19 706 GLU A CA 1
ATOM 5570 C C . GLU A 1 706 ? 20.031 -1.892 -24 1 86.19 706 GLU A C 1
ATOM 5572 O O . GLU A 1 706 ? 19.391 -2.178 -25.031 1 86.19 706 GLU A O 1
ATOM 5577 N N . CYS A 1 707 ? 20.188 -2.723 -23 1 88.75 707 CYS A N 1
ATOM 5578 C CA . CYS A 1 707 ? 19.578 -4.051 -23.031 1 88.75 707 CYS A CA 1
ATOM 5579 C C . CYS A 1 707 ? 18.062 -3.961 -23.125 1 88.75 707 CYS A C 1
ATOM 5581 O O . CYS A 1 707 ? 17.406 -4.93 -23.516 1 88.75 707 CYS A O 1
ATOM 5583 N N . LEU A 1 708 ? 17.469 -2.818 -22.828 1 89.5 708 LEU A N 1
ATOM 5584 C CA . LEU A 1 708 ? 16.031 -2.617 -22.875 1 89.5 708 LEU A CA 1
ATOM 5585 C C . LEU A 1 708 ? 15.5 -2.736 -24.297 1 89.5 708 LEU A C 1
ATOM 5587 O O . LEU A 1 708 ? 14.297 -2.941 -24.5 1 89.5 708 LEU A O 1
ATOM 5591 N N . GLN A 1 709 ? 16.328 -2.709 -25.266 1 85.75 709 GLN A N 1
ATOM 5592 C CA . GLN A 1 709 ? 15.914 -2.764 -26.672 1 85.75 709 GLN A CA 1
ATOM 5593 C C . GLN A 1 709 ? 15.812 -4.207 -27.156 1 85.75 709 GLN A C 1
ATOM 5595 O O . GLN A 1 709 ? 15.336 -4.461 -28.266 1 85.75 709 GLN A O 1
ATOM 5600 N N . CYS A 1 710 ? 16.156 -5.133 -26.312 1 84.56 710 CYS A N 1
ATOM 5601 C CA . CYS A 1 710 ? 16.062 -6.543 -26.672 1 84.56 710 CYS A CA 1
ATOM 5602 C C . CYS A 1 710 ? 14.617 -6.949 -26.938 1 84.56 710 CYS A C 1
ATOM 5604 O O . CYS A 1 710 ? 13.719 -6.578 -26.188 1 84.56 710 CYS A O 1
ATOM 5606 N N . PRO A 1 711 ? 14.273 -7.688 -27.984 1 86.69 711 PRO A N 1
ATOM 5607 C CA . PRO A 1 711 ? 12.906 -8.055 -28.344 1 86.69 711 PRO A CA 1
ATOM 5608 C C . PRO A 1 711 ? 12.398 -9.258 -27.547 1 86.69 711 PRO A C 1
ATOM 5610 O O . PRO A 1 711 ? 11.195 -9.562 -27.578 1 86.69 711 PRO A O 1
ATOM 5613 N N . THR A 1 712 ? 13.188 -9.914 -26.75 1 89.88 712 THR A N 1
ATOM 5614 C CA . THR A 1 712 ? 12.797 -11.078 -25.953 1 89.88 712 THR A CA 1
ATOM 5615 C C . THR A 1 712 ? 12.219 -10.641 -24.609 1 89.88 712 THR A C 1
ATOM 5617 O O . THR A 1 712 ? 12.5 -9.539 -24.141 1 89.88 712 THR A O 1
ATOM 5620 N N . PRO A 1 713 ? 11.344 -11.484 -24.125 1 92.75 713 PRO A N 1
ATOM 5621 C CA . PRO A 1 713 ? 10.82 -11.156 -22.781 1 92.75 713 PRO A CA 1
ATOM 5622 C C . PRO A 1 713 ? 11.922 -11.031 -21.734 1 92.75 713 PRO A C 1
ATOM 5624 O O . PRO A 1 713 ? 12.906 -11.773 -21.781 1 92.75 713 PRO A O 1
ATOM 5627 N N . TYR A 1 714 ? 11.758 -10.031 -20.891 1 94.31 714 TYR A N 1
ATOM 5628 C CA . TYR A 1 714 ? 12.742 -9.852 -19.828 1 94.31 714 TYR A CA 1
ATOM 5629 C C . TYR A 1 714 ? 12.094 -9.211 -18.609 1 94.31 714 TYR A C 1
ATOM 5631 O O . TYR A 1 714 ? 10.984 -8.68 -18.688 1 94.31 714 TYR A O 1
ATOM 5639 N N . LEU A 1 715 ? 12.703 -9.391 -17.531 1 95.56 715 LEU A N 1
ATOM 5640 C CA . LEU A 1 715 ? 12.438 -8.625 -16.312 1 95.56 715 LEU A CA 1
ATOM 5641 C C . LEU A 1 715 ? 13.695 -7.887 -15.852 1 95.56 715 LEU A C 1
ATOM 5643 O O . LEU A 1 715 ? 14.656 -8.516 -15.391 1 95.56 715 LEU A O 1
ATOM 5647 N N . PHE A 1 716 ? 13.688 -6.527 -16 1 95.62 716 PHE A N 1
ATOM 5648 C CA . PHE A 1 716 ? 14.805 -5.676 -15.617 1 95.62 716 PHE A CA 1
ATOM 5649 C C . PHE A 1 716 ? 14.414 -4.754 -14.469 1 95.62 716 PHE A C 1
ATOM 5651 O O . PHE A 1 716 ? 13.234 -4.445 -14.289 1 95.62 716 PHE A O 1
ATOM 5658 N N . GLY A 1 717 ? 15.367 -4.395 -13.664 1 96.69 717 GLY A N 1
ATOM 5659 C CA . GLY A 1 717 ? 15.188 -3.361 -12.656 1 96.69 717 GLY A CA 1
ATOM 5660 C C . GLY A 1 717 ? 16.078 -2.156 -12.875 1 96.69 717 GLY A C 1
ATOM 5661 O O . GLY A 1 717 ? 17.266 -2.303 -13.188 1 96.69 717 GLY A O 1
ATOM 5662 N N . VAL A 1 718 ? 15.5 -0.994 -12.82 1 96.38 718 VAL A N 1
ATOM 5663 C CA . VAL A 1 718 ? 16.25 0.246 -13.008 1 96.38 718 VAL A CA 1
ATOM 5664 C C . VAL A 1 718 ? 16.062 1.144 -11.781 1 96.38 718 VAL A C 1
ATOM 5666 O O . VAL A 1 718 ? 14.945 1.353 -11.312 1 96.38 718 VAL A O 1
ATOM 5669 N N . HIS A 1 719 ? 17.203 1.604 -11.266 1 95.69 719 HIS A N 1
ATOM 5670 C CA . HIS A 1 719 ? 17.156 2.529 -10.141 1 95.69 719 HIS A CA 1
ATOM 5671 C C . HIS A 1 719 ? 16.516 3.857 -10.547 1 95.69 719 HIS A C 1
ATOM 5673 O O . HIS A 1 719 ? 16.719 4.332 -11.664 1 95.69 719 HIS A O 1
ATOM 5679 N N . SER A 1 720 ? 15.805 4.488 -9.656 1 93.75 720 SER A N 1
ATOM 5680 C CA . SER A 1 720 ? 15.062 5.711 -9.938 1 93.75 720 SER A CA 1
ATOM 5681 C C . SER A 1 720 ? 16 6.844 -10.352 1 93.75 720 SER A C 1
ATOM 5683 O O . SER A 1 720 ? 15.586 7.785 -11.031 1 93.75 720 SER A O 1
ATOM 5685 N N . SER A 1 721 ? 17.312 6.836 -9.953 1 90.62 721 SER A N 1
ATOM 5686 C CA . SER A 1 721 ? 18.297 7.84 -10.367 1 90.62 721 SER A CA 1
ATOM 5687 C C . SER A 1 721 ? 18.484 7.84 -11.875 1 90.62 721 SER A C 1
ATOM 5689 O O . SER A 1 721 ? 18.938 8.836 -12.453 1 90.62 721 SER A O 1
ATOM 5691 N N . ASN A 1 722 ? 18.125 6.77 -12.516 1 92.06 722 ASN A N 1
ATOM 5692 C CA . ASN A 1 722 ? 18.281 6.656 -13.961 1 92.06 722 ASN A CA 1
ATOM 5693 C C . ASN A 1 722 ? 16.938 6.801 -14.672 1 92.06 722 ASN A C 1
ATOM 5695 O O . ASN A 1 722 ? 16.766 6.312 -15.789 1 92.06 722 ASN A O 1
ATOM 5699 N N . ARG A 1 723 ? 16.016 7.355 -14.078 1 90.94 723 ARG A N 1
ATOM 5700 C CA . ARG A 1 723 ? 14.664 7.492 -14.617 1 90.94 723 ARG A CA 1
ATOM 5701 C C . ARG A 1 723 ? 14.664 8.312 -15.898 1 90.94 723 ARG A C 1
ATOM 5703 O O . ARG A 1 723 ? 13.914 8.016 -16.828 1 90.94 723 ARG A O 1
ATOM 5710 N N . THR A 1 724 ? 15.461 9.391 -15.883 1 90.31 724 THR A N 1
ATOM 5711 C CA . THR A 1 724 ? 15.531 10.25 -17.062 1 90.31 724 THR A CA 1
ATOM 5712 C C . THR A 1 724 ? 16.078 9.477 -18.25 1 90.31 724 THR A C 1
ATOM 5714 O O . THR A 1 724 ? 15.547 9.57 -19.359 1 90.31 724 THR A O 1
ATOM 5717 N N . ASP A 1 725 ? 17.078 8.766 -17.969 1 89.69 725 ASP A N 1
ATOM 5718 C CA . ASP A 1 725 ? 17.656 7.934 -19.031 1 89.69 725 ASP A CA 1
ATOM 5719 C C . ASP A 1 725 ? 16.656 6.895 -19.516 1 89.69 725 ASP A C 1
ATOM 5721 O O . ASP A 1 725 ? 16.578 6.617 -20.719 1 89.69 725 ASP A O 1
ATOM 5725 N N . LEU A 1 726 ? 15.969 6.305 -18.625 1 91.62 726 LEU A N 1
ATOM 5726 C CA . LEU A 1 726 ? 14.953 5.316 -18.969 1 91.62 726 LEU A CA 1
ATOM 5727 C C . LEU A 1 726 ? 13.867 5.93 -19.844 1 91.62 726 LEU A C 1
ATOM 5729 O O . LEU A 1 726 ? 13.469 5.34 -20.844 1 91.62 726 LEU A O 1
ATOM 5733 N N . ARG A 1 727 ? 13.43 7.109 -19.5 1 88.12 727 ARG A N 1
ATOM 5734 C CA . ARG A 1 727 ? 12.383 7.781 -20.266 1 88.12 727 ARG A CA 1
ATOM 5735 C C . ARG A 1 727 ? 12.852 8.102 -21.672 1 88.12 727 ARG A C 1
ATOM 5737 O O . ARG A 1 727 ? 12.094 7.945 -22.641 1 88.12 727 ARG A O 1
ATOM 5744 N N . GLU A 1 728 ? 14.062 8.586 -21.734 1 86.62 728 GLU A N 1
ATOM 5745 C CA . GLU A 1 728 ? 14.633 8.898 -23.047 1 86.62 728 GLU A CA 1
ATOM 5746 C C . GLU A 1 728 ? 14.719 7.645 -23.922 1 86.62 728 GLU A C 1
ATOM 5748 O O . GLU A 1 728 ? 14.453 7.703 -25.125 1 86.62 728 GLU A O 1
ATOM 5753 N N . MET A 1 729 ? 15.039 6.633 -23.312 1 85.19 729 MET A N 1
ATOM 5754 C CA . MET A 1 729 ? 15.156 5.375 -24.031 1 85.19 729 MET A CA 1
ATOM 5755 C C . MET A 1 729 ? 13.781 4.875 -24.484 1 85.19 729 MET A C 1
ATOM 5757 O O . MET A 1 729 ? 13.641 4.371 -25.609 1 85.19 729 MET A O 1
ATOM 5761 N N . LEU A 1 730 ? 12.797 5.008 -23.672 1 85.44 730 LEU A N 1
ATOM 5762 C CA . LEU A 1 730 ? 11.453 4.527 -23.984 1 85.44 730 LEU A CA 1
ATOM 5763 C C . LEU A 1 730 ? 10.805 5.379 -25.078 1 85.44 730 LEU A C 1
ATOM 5765 O O . LEU A 1 730 ? 9.953 4.895 -25.812 1 85.44 730 LEU A O 1
ATOM 5769 N N . GLU A 1 731 ? 11.148 6.637 -25.031 1 81.12 731 GLU A N 1
ATOM 5770 C CA . GLU A 1 731 ? 10.57 7.543 -26.016 1 81.12 731 GLU A CA 1
ATOM 5771 C C . GLU A 1 731 ? 11.219 7.355 -27.391 1 81.12 731 GLU A C 1
ATOM 5773 O O . GLU A 1 731 ? 10.648 7.75 -28.406 1 81.12 731 GLU A O 1
ATOM 5778 N N . ARG A 1 732 ? 12.352 6.836 -27.266 1 71.88 732 ARG A N 1
ATOM 5779 C CA . ARG A 1 732 ? 12.992 6.582 -28.547 1 71.88 732 ARG A CA 1
ATOM 5780 C C . ARG A 1 732 ? 12.133 5.656 -29.406 1 71.88 732 ARG A C 1
ATOM 5782 O O . ARG A 1 732 ? 11.422 4.793 -28.891 1 71.88 732 ARG A O 1
ATOM 5789 N N . GLU A 1 733 ? 11.953 5.938 -30.594 1 59.44 733 GLU A N 1
ATOM 5790 C CA . GLU A 1 733 ? 11.047 5.379 -31.594 1 59.44 733 GLU A CA 1
ATOM 5791 C C . GLU A 1 733 ? 11.023 3.855 -31.516 1 59.44 733 GLU A C 1
ATOM 5793 O O . GLU A 1 733 ? 12.062 3.209 -31.688 1 59.44 733 GLU A O 1
ATOM 5798 N N . GLY A 1 734 ? 9.945 3.27 -31.219 1 61.41 734 GLY A N 1
ATOM 5799 C CA . GLY A 1 734 ? 9.625 1.859 -31.375 1 61.41 734 GLY A CA 1
ATOM 5800 C C . GLY A 1 734 ? 9.906 1.042 -30.125 1 61.41 734 GLY A C 1
ATOM 5801 O O . GLY A 1 734 ? 9.477 -0.109 -30.016 1 61.41 734 GLY A O 1
ATOM 5802 N N . CYS A 1 735 ? 10.664 1.604 -29.156 1 59.09 735 CYS A N 1
ATOM 5803 C CA . CYS A 1 735 ? 11.156 0.778 -28.062 1 59.09 735 CYS A CA 1
ATOM 5804 C C . CYS A 1 735 ? 10.141 0.716 -26.922 1 59.09 735 CYS A C 1
ATOM 5806 O O . CYS A 1 735 ? 10.008 -0.316 -26.266 1 59.09 735 CYS A O 1
ATOM 5808 N N . GLY A 1 736 ? 9.266 1.666 -26.828 1 66.62 736 GLY A N 1
ATOM 5809 C CA . GLY A 1 736 ? 8.516 1.778 -25.594 1 66.62 736 GLY A CA 1
ATOM 5810 C C . GLY A 1 736 ? 7.109 1.218 -25.688 1 66.62 736 GLY A C 1
ATOM 5811 O O . GLY A 1 736 ? 6.445 1.004 -24.672 1 66.62 736 GLY A O 1
ATOM 5812 N N . ASP A 1 737 ? 6.672 0.792 -26.75 1 73.94 737 ASP A N 1
ATOM 5813 C CA . ASP A 1 737 ? 5.246 0.524 -26.922 1 73.94 737 ASP A CA 1
ATOM 5814 C C . ASP A 1 737 ? 4.852 -0.784 -26.234 1 73.94 737 ASP A C 1
ATOM 5816 O O . ASP A 1 737 ? 3.732 -0.916 -25.734 1 73.94 737 ASP A O 1
ATOM 5820 N N . GLY A 1 738 ? 5.762 -1.69 -26 1 83.19 738 GLY A N 1
ATOM 5821 C CA . GLY A 1 738 ? 5.375 -2.969 -25.422 1 83.19 738 GLY A CA 1
ATOM 5822 C C . GLY A 1 738 ? 5.969 -3.215 -24.047 1 83.19 738 GLY A C 1
ATOM 5823 O O . GLY A 1 738 ? 5.664 -4.219 -23.406 1 83.19 738 GLY A O 1
ATOM 5824 N N . ILE A 1 739 ? 6.594 -2.213 -23.578 1 91.81 739 ILE A N 1
ATOM 5825 C CA . ILE A 1 739 ? 7.309 -2.412 -22.312 1 91.81 739 ILE A CA 1
ATOM 5826 C C . ILE A 1 739 ? 6.418 -2.014 -21.141 1 91.81 739 ILE A C 1
ATOM 5828 O O . ILE A 1 739 ? 5.789 -0.952 -21.172 1 91.81 739 ILE A O 1
ATOM 5832 N N . VAL A 1 740 ? 6.258 -2.893 -20.219 1 95 740 VAL A N 1
ATOM 5833 C CA . VAL A 1 740 ? 5.512 -2.621 -19 1 95 740 VAL A CA 1
ATOM 5834 C C . VAL A 1 740 ? 6.434 -1.983 -17.953 1 95 740 VAL A C 1
ATOM 5836 O O . VAL A 1 740 ? 7.391 -2.613 -17.5 1 95 740 VAL A O 1
ATOM 5839 N N . VAL A 1 741 ? 6.23 -0.746 -17.625 1 95.12 741 VAL A N 1
ATOM 5840 C CA . VAL A 1 741 ? 7.039 -0.054 -16.625 1 95.12 741 VAL A CA 1
ATOM 5841 C C . VAL A 1 741 ? 6.289 -0.012 -15.289 1 95.12 741 VAL A C 1
ATOM 5843 O O . VAL A 1 741 ? 5.156 0.473 -15.219 1 95.12 741 VAL A O 1
ATOM 5846 N N . VAL A 1 742 ? 6.91 -0.529 -14.273 1 96.19 742 VAL A N 1
ATOM 5847 C CA . VAL A 1 742 ? 6.309 -0.579 -12.945 1 96.19 742 VAL A CA 1
ATOM 5848 C C . VAL A 1 742 ? 7.105 0.298 -11.984 1 96.19 742 VAL A C 1
ATOM 5850 O O . VAL A 1 742 ? 8.281 0.032 -11.719 1 96.19 742 VAL A O 1
ATOM 5853 N N . ASP A 1 743 ? 6.535 1.291 -11.445 1 93.81 743 ASP A N 1
ATOM 5854 C CA . ASP A 1 743 ? 7.156 2.148 -10.445 1 93.81 743 ASP A CA 1
ATOM 5855 C C . ASP A 1 743 ? 6.852 1.653 -9.031 1 93.81 743 ASP A C 1
ATOM 5857 O O . ASP A 1 743 ? 5.75 1.869 -8.516 1 93.81 743 ASP A O 1
ATOM 5861 N N . LEU A 1 744 ? 7.812 1.136 -8.352 1 94.94 744 LEU A N 1
ATOM 5862 C CA . LEU A 1 744 ? 7.633 0.534 -7.035 1 94.94 744 LEU A CA 1
ATOM 5863 C C . LEU A 1 744 ? 7.551 1.606 -5.953 1 94.94 744 LEU A C 1
ATOM 5865 O O . LEU A 1 744 ? 7.047 1.352 -4.859 1 94.94 744 LEU A O 1
ATOM 5869 N N . ASP A 1 745 ? 8.031 2.795 -6.234 1 88.81 745 ASP A N 1
ATOM 5870 C CA . ASP A 1 745 ? 7.988 3.879 -5.258 1 88.81 745 ASP A CA 1
ATOM 5871 C C . ASP A 1 745 ? 6.609 4.539 -5.23 1 88.81 745 ASP A C 1
ATOM 5873 O O . ASP A 1 745 ? 6.16 5.004 -4.184 1 88.81 745 ASP A O 1
ATOM 5877 N N . ALA A 1 746 ? 5.93 4.535 -6.332 1 81.12 746 ALA A N 1
ATOM 5878 C CA . ALA A 1 746 ? 4.668 5.266 -6.457 1 81.12 746 ALA A CA 1
ATOM 5879 C C . ALA A 1 746 ? 3.494 4.305 -6.621 1 81.12 746 ALA A C 1
ATOM 5881 O O . ALA A 1 746 ? 2.344 4.738 -6.738 1 81.12 746 ALA A O 1
ATOM 5882 N N . ASP A 1 747 ? 3.678 2.926 -6.586 1 87.25 747 ASP A N 1
ATOM 5883 C CA . ASP A 1 747 ? 2.635 1.938 -6.844 1 87.25 747 ASP A CA 1
ATOM 5884 C C . ASP A 1 747 ? 1.888 2.252 -8.141 1 87.25 747 ASP A C 1
ATOM 5886 O O . ASP A 1 747 ? 0.671 2.451 -8.125 1 87.25 747 ASP A O 1
ATOM 5890 N N . ALA A 1 748 ? 2.635 2.307 -9.18 1 86.44 748 ALA A N 1
ATOM 5891 C CA . ALA A 1 748 ? 2.045 2.641 -10.469 1 86.44 748 ALA A CA 1
ATOM 5892 C C . ALA A 1 748 ? 2.541 1.692 -11.562 1 86.44 748 ALA A C 1
ATOM 5894 O O . ALA A 1 748 ? 3.713 1.308 -11.57 1 86.44 748 ALA A O 1
ATOM 5895 N N . ILE A 1 749 ? 1.63 1.236 -12.414 1 90.56 749 ILE A N 1
ATOM 5896 C CA . ILE A 1 749 ? 1.973 0.382 -13.539 1 90.56 749 ILE A CA 1
ATOM 5897 C C . ILE A 1 749 ? 1.551 1.058 -14.844 1 90.56 749 ILE A C 1
ATOM 5899 O O . ILE A 1 749 ? 0.387 1.43 -15.008 1 90.56 749 ILE A O 1
ATOM 5903 N N . ASP A 1 750 ? 2.475 1.267 -15.664 1 87.5 750 ASP A N 1
ATOM 5904 C CA . ASP A 1 750 ? 2.201 1.77 -17 1 87.5 750 ASP A CA 1
ATOM 5905 C C . ASP A 1 750 ? 2.271 0.646 -18.031 1 87.5 750 ASP A C 1
ATOM 5907 O O . ASP A 1 750 ? 3.359 0.183 -18.391 1 87.5 750 ASP A O 1
ATOM 5911 N N . SER A 1 751 ? 1.165 0.106 -18.328 1 80.94 751 SER A N 1
ATOM 5912 C CA . SER A 1 751 ? 1.112 -1.001 -19.281 1 80.94 751 SER A CA 1
ATOM 5913 C C . SER A 1 751 ? 0.183 -0.685 -20.453 1 80.94 751 SER A C 1
ATOM 5915 O O . SER A 1 751 ? -0.918 -0.166 -20.25 1 80.94 751 SER A O 1
ATOM 5917 N N . PRO A 1 752 ? 0.752 -0.899 -21.672 1 69.44 752 PRO A N 1
ATOM 5918 C CA . PRO A 1 752 ? -0.152 -0.81 -22.828 1 69.44 752 PRO A CA 1
ATOM 5919 C C . PRO A 1 752 ? -1.128 -1.982 -22.891 1 69.44 752 PRO A C 1
ATOM 5921 O O . PRO A 1 752 ? -0.708 -3.143 -22.859 1 69.44 752 PRO A O 1
ATOM 5924 N N . GLY A 1 753 ? -2.387 -1.922 -22.766 1 65.5 753 GLY A N 1
ATOM 5925 C CA . GLY A 1 753 ? -3.391 -2.961 -22.922 1 65.5 753 GLY A CA 1
ATOM 5926 C C . GLY A 1 753 ? -3.445 -3.918 -21.75 1 65.5 753 GLY A C 1
ATOM 5927 O O . GLY A 1 753 ? -2.408 -4.391 -21.281 1 65.5 753 GLY A O 1
ATOM 5928 N N . ARG A 1 754 ? -4.426 -4.09 -21.109 1 71.31 754 ARG A N 1
ATOM 5929 C CA . ARG A 1 754 ? -4.395 -4.855 -19.875 1 71.31 754 ARG A CA 1
ATOM 5930 C C . ARG A 1 754 ? -5.223 -6.129 -20 1 71.31 754 ARG A C 1
ATOM 5932 O O . ARG A 1 754 ? -6.449 -6.07 -20.078 1 71.31 754 ARG A O 1
ATOM 5939 N N . LEU A 1 755 ? -4.371 -7.215 -20.406 1 84.69 755 LEU A N 1
ATOM 5940 C CA . LEU A 1 755 ? -5.012 -8.516 -20.25 1 84.69 755 LEU A CA 1
ATOM 5941 C C . LEU A 1 755 ? -5.043 -8.922 -18.781 1 84.69 755 LEU A C 1
ATOM 5943 O O . LEU A 1 755 ? -4.129 -8.594 -18.016 1 84.69 755 LEU A O 1
ATOM 5947 N N . GLN A 1 756 ? -6.16 -9.516 -18.469 1 90.38 756 GLN A N 1
ATOM 5948 C CA . GLN A 1 756 ? -6.344 -9.914 -17.078 1 90.38 756 GLN A CA 1
ATOM 5949 C C . GLN A 1 756 ? -6.449 -11.43 -16.938 1 90.38 756 GLN A C 1
ATOM 5951 O O . GLN A 1 756 ? -6.793 -12.117 -17.906 1 90.38 756 GLN A O 1
ATOM 5956 N N . LEU A 1 757 ? -6.055 -11.93 -15.797 1 94.12 757 LEU A N 1
ATOM 5957 C CA . LEU A 1 757 ? -6.297 -13.328 -15.461 1 94.12 757 LEU A CA 1
ATOM 5958 C C . LEU A 1 757 ? -7.785 -13.648 -15.516 1 94.12 757 LEU A C 1
ATOM 5960 O O . LEU A 1 757 ? -8.625 -12.781 -15.273 1 94.12 757 LEU A O 1
ATOM 5964 N N . PRO A 1 758 ? -8.086 -14.883 -15.938 1 92.88 758 PRO A N 1
ATOM 5965 C CA . PRO A 1 758 ? -9.492 -15.266 -15.891 1 92.88 758 PRO A CA 1
ATOM 5966 C C . PRO A 1 758 ? -10.133 -15 -14.531 1 92.88 758 PRO A C 1
ATOM 5968 O O . PRO A 1 758 ? -9.5 -15.203 -13.492 1 92.88 758 PRO A O 1
ATOM 5971 N N . GLN A 1 759 ? -11.359 -14.656 -14.516 1 91.69 759 GLN A N 1
ATOM 5972 C CA . GLN A 1 759 ? -12.07 -14.211 -13.32 1 91.69 759 GLN A CA 1
ATOM 5973 C C . GLN A 1 759 ? -12.148 -15.328 -12.281 1 91.69 759 GLN A C 1
ATOM 5975 O O . GLN A 1 759 ? -12.133 -15.07 -11.078 1 91.69 759 GLN A O 1
ATOM 5980 N N . ASN A 1 760 ? -12.234 -16.547 -12.742 1 91 760 ASN A N 1
ATOM 5981 C CA . ASN A 1 760 ? -12.312 -17.688 -11.828 1 91 760 ASN A CA 1
ATOM 5982 C C . ASN A 1 760 ? -11.016 -17.844 -11.031 1 91 760 ASN A C 1
ATOM 5984 O O . ASN A 1 760 ? -11.008 -18.484 -9.977 1 91 760 ASN A O 1
ATOM 5988 N N . VAL A 1 761 ? -9.961 -17.359 -11.547 1 95.12 761 VAL A N 1
ATOM 5989 C CA . VAL A 1 761 ? -8.672 -17.438 -10.867 1 95.12 761 VAL A CA 1
ATOM 5990 C C . VAL A 1 761 ? -8.406 -16.109 -10.141 1 95.12 761 VAL A C 1
ATOM 5992 O O . VAL A 1 761 ? -8.031 -16.109 -8.969 1 95.12 761 VAL A O 1
ATOM 5995 N N . ARG A 1 762 ? -8.648 -15.023 -10.805 1 95 762 ARG A N 1
ATOM 5996 C CA . ARG A 1 762 ? -8.359 -13.688 -10.297 1 95 762 ARG A CA 1
ATOM 5997 C C . ARG A 1 762 ? -9.203 -13.375 -9.062 1 95 762 ARG A C 1
ATOM 5999 O O . ARG A 1 762 ? -8.695 -12.852 -8.07 1 95 762 ARG A O 1
ATOM 6006 N N . GLY A 1 763 ? -10.484 -13.617 -9.117 1 93 763 GLY A N 1
ATOM 6007 C CA . GLY A 1 763 ? -11.414 -13.297 -8.047 1 93 763 GLY A CA 1
ATOM 6008 C C . GLY A 1 763 ? -11.023 -13.906 -6.715 1 93 763 GLY A C 1
ATOM 6009 O O . GLY A 1 763 ? -10.727 -13.188 -5.758 1 93 763 GLY A O 1
ATOM 6010 N N . PRO A 1 764 ? -10.953 -15.227 -6.695 1 95.06 764 PRO A N 1
ATOM 6011 C CA . PRO A 1 764 ? -10.578 -15.883 -5.445 1 95.06 764 PRO A CA 1
ATOM 6012 C C . PRO A 1 764 ? -9.188 -15.492 -4.957 1 95.06 764 PRO A C 1
ATOM 6014 O O . PRO A 1 764 ? -8.961 -15.352 -3.754 1 95.06 764 PRO A O 1
ATOM 6017 N N . LEU A 1 765 ? -8.234 -15.406 -5.84 1 97.12 765 LEU A N 1
ATOM 6018 C CA . LEU A 1 765 ? -6.883 -15.016 -5.465 1 97.12 765 LEU A CA 1
ATOM 6019 C C . LEU A 1 765 ? -6.879 -13.648 -4.797 1 97.12 765 LEU A C 1
ATOM 6021 O O . LEU A 1 765 ? -6.234 -13.453 -3.764 1 97.12 765 LEU A O 1
ATOM 6025 N N . THR A 1 766 ? -7.562 -12.688 -5.387 1 94.06 766 THR A N 1
ATOM 6026 C CA . THR A 1 766 ? -7.656 -11.344 -4.832 1 94.06 766 THR A CA 1
ATOM 6027 C C . THR A 1 766 ? -8.289 -11.367 -3.443 1 94.06 766 THR A C 1
ATOM 6029 O O . THR A 1 766 ? -7.785 -10.727 -2.516 1 94.06 766 THR A O 1
ATOM 6032 N N . MET A 1 767 ? -9.344 -12.117 -3.305 1 91.94 767 MET A N 1
ATOM 6033 C CA . MET A 1 767 ? -10.047 -12.203 -2.029 1 91.94 767 MET A CA 1
ATOM 6034 C C . MET A 1 767 ? -9.164 -12.82 -0.956 1 91.94 767 MET A C 1
ATOM 6036 O O . MET A 1 767 ? -9.117 -12.336 0.176 1 91.94 767 MET A O 1
ATOM 6040 N N . GLN A 1 768 ? -8.461 -13.844 -1.336 1 95.31 768 GLN A N 1
ATOM 6041 C CA . GLN A 1 768 ? -7.586 -14.523 -0.39 1 95.31 768 GLN A CA 1
ATOM 6042 C C . GLN A 1 768 ? -6.449 -13.617 0.061 1 95.31 768 GLN A C 1
ATOM 6044 O O . GLN A 1 768 ? -6.082 -13.609 1.239 1 95.31 768 GLN A O 1
ATOM 6049 N N . LEU A 1 769 ? -5.875 -12.922 -0.849 1 95.5 769 LEU A N 1
ATOM 6050 C CA . LEU A 1 769 ? -4.762 -12.039 -0.521 1 95.5 769 LEU A CA 1
ATOM 6051 C C . LEU A 1 769 ? -5.223 -10.883 0.36 1 95.5 769 LEU A C 1
ATOM 6053 O O . LEU A 1 769 ? -4.52 -10.492 1.294 1 95.5 769 LEU A O 1
ATOM 6057 N N . LEU A 1 770 ? -6.422 -10.32 0.045 1 91.94 770 LEU A N 1
ATOM 6058 C CA . LEU A 1 770 ? -6.953 -9.227 0.854 1 91.94 770 LEU A CA 1
ATOM 6059 C C . LEU A 1 770 ? -7.262 -9.703 2.27 1 91.94 770 LEU A C 1
ATOM 6061 O O . LEU A 1 770 ? -7 -8.984 3.24 1 91.94 770 LEU A O 1
ATOM 6065 N N . HIS A 1 771 ? -7.758 -10.898 2.344 1 90.19 771 HIS A N 1
ATOM 6066 C CA . HIS A 1 771 ? -8.039 -11.523 3.629 1 90.19 771 HIS A CA 1
ATOM 6067 C C . HIS A 1 771 ? -6.77 -11.695 4.453 1 90.19 771 HIS A C 1
ATOM 6069 O O . HIS A 1 771 ? -6.773 -11.469 5.664 1 90.19 771 HIS A O 1
ATOM 6075 N N . LEU A 1 772 ? -5.801 -12.055 3.809 1 91.25 772 LEU A N 1
ATOM 6076 C CA . LEU A 1 772 ? -4.551 -12.414 4.469 1 91.25 772 LEU A CA 1
ATOM 6077 C C . LEU A 1 772 ? -3.74 -11.164 4.809 1 91.25 772 LEU A C 1
ATOM 6079 O O . LEU A 1 772 ? -3.178 -11.062 5.898 1 91.25 772 LEU A O 1
ATOM 6083 N N . LEU A 1 773 ? -3.643 -10.195 3.926 1 91.12 773 LEU A N 1
ATOM 6084 C CA . LEU A 1 773 ? -2.689 -9.094 4.039 1 91.12 773 LEU A CA 1
ATOM 6085 C C . LEU A 1 773 ? -3.352 -7.859 4.641 1 91.12 773 LEU A C 1
ATOM 6087 O O . LEU A 1 773 ? -2.672 -6.996 5.203 1 91.12 773 LEU A O 1
ATOM 6091 N N . LYS A 1 774 ? -4.688 -7.68 4.422 1 89.94 774 LYS A N 1
ATOM 6092 C CA . LYS A 1 774 ? -5.414 -6.523 4.941 1 89.94 774 LYS A CA 1
ATOM 6093 C C . LYS A 1 774 ? -6.66 -6.957 5.707 1 89.94 774 LYS A C 1
ATOM 6095 O O . LYS A 1 774 ? -7.77 -6.523 5.395 1 89.94 774 LYS A O 1
ATOM 6100 N N . PRO A 1 775 ? -6.496 -7.641 6.73 1 88.19 775 PRO A N 1
ATOM 6101 C CA . PRO A 1 775 ? -7.652 -8.18 7.449 1 88.19 775 PRO A CA 1
ATOM 6102 C C . PRO A 1 775 ? -8.523 -7.082 8.055 1 88.19 775 PRO A C 1
ATOM 6104 O O . PRO A 1 775 ? -9.75 -7.223 8.109 1 88.19 775 PRO A O 1
ATOM 6107 N N . LYS A 1 776 ? -7.953 -5.988 8.547 1 88.06 776 LYS A N 1
ATOM 6108 C CA . LYS A 1 776 ? -8.727 -4.922 9.172 1 88.06 776 LYS A CA 1
ATOM 6109 C C . LYS A 1 776 ? -9.648 -4.246 8.172 1 88.06 776 LYS A C 1
ATOM 6111 O O . LYS A 1 776 ? -10.711 -3.736 8.539 1 88.06 776 LYS A O 1
ATOM 6116 N N . VAL A 1 777 ? -9.203 -4.199 7 1 91.25 777 VAL A N 1
ATOM 6117 C CA . VAL A 1 777 ? -10.031 -3.615 5.945 1 91.25 777 VAL A CA 1
ATOM 6118 C C . VAL A 1 777 ? -11.062 -4.637 5.469 1 91.25 777 VAL A C 1
ATOM 6120 O O . VAL A 1 777 ? -12.25 -4.324 5.367 1 91.25 777 VAL A O 1
ATOM 6123 N N . PHE A 1 778 ? -10.648 -5.867 5.273 1 90 778 PHE A N 1
ATOM 6124 C CA . PHE A 1 778 ? -11.492 -6.906 4.695 1 90 778 PHE A CA 1
ATOM 6125 C C . PHE A 1 778 ? -12.656 -7.242 5.625 1 90 778 PHE A C 1
ATOM 6127 O O . PHE A 1 778 ? -13.789 -7.41 5.172 1 90 778 PHE A O 1
ATOM 6134 N N . PHE A 1 779 ? -12.398 -7.281 6.91 1 89.81 779 PHE A N 1
ATOM 6135 C CA . PHE A 1 779 ? -13.406 -7.727 7.859 1 89.81 779 PHE A CA 1
ATOM 6136 C C . PHE A 1 779 ? -14.039 -6.539 8.57 1 89.81 779 PHE A C 1
ATOM 6138 O O . PHE A 1 779 ? -14.727 -6.703 9.586 1 89.81 779 PHE A O 1
ATOM 6145 N N . SER A 1 780 ? -13.836 -5.41 8.062 1 92.12 780 SER A N 1
ATOM 6146 C CA . SER A 1 780 ? -14.242 -4.191 8.758 1 92.12 780 SER A CA 1
ATOM 6147 C C . SER A 1 780 ? -15.75 -4.152 8.969 1 92.12 780 SER A C 1
ATOM 6149 O O . SER A 1 780 ? -16.234 -3.604 9.961 1 92.12 780 SER A O 1
ATOM 6151 N N . ASP A 1 781 ? -16.547 -4.68 8.062 1 92.12 781 ASP A N 1
ATOM 6152 C CA . ASP A 1 781 ? -18 -4.613 8.156 1 92.12 781 ASP A CA 1
ATOM 6153 C C . ASP A 1 781 ? -18.578 -5.949 8.609 1 92.12 781 ASP A C 1
ATOM 6155 O O . ASP A 1 781 ? -19.797 -6.145 8.578 1 92.12 781 ASP A O 1
ATOM 6159 N N . LEU A 1 782 ? -17.766 -6.914 8.961 1 89.88 782 LEU A N 1
ATOM 6160 C CA . LEU A 1 782 ? -18.25 -8.258 9.266 1 89.88 782 LEU A CA 1
ATOM 6161 C C . LEU A 1 782 ? -18.312 -8.484 10.766 1 89.88 782 LEU A C 1
ATOM 6163 O O . LEU A 1 782 ? -17.609 -7.832 11.531 1 89.88 782 LEU A O 1
ATOM 6167 N N . VAL A 1 783 ? -19.219 -9.227 11.211 1 90.38 783 VAL A N 1
ATOM 6168 C CA . VAL A 1 783 ? -19.391 -9.641 12.602 1 90.38 783 VAL A CA 1
ATOM 6169 C C . VAL A 1 783 ? -19.281 -11.156 12.711 1 90.38 783 VAL A C 1
ATOM 6171 O O . VAL A 1 783 ? -19.766 -11.883 11.844 1 90.38 783 VAL A O 1
ATOM 6174 N N . PRO A 1 784 ? -18.5 -11.844 13.523 1 86.75 784 PRO A N 1
ATOM 6175 C CA . PRO A 1 784 ? -17.859 -11.117 14.625 1 86.75 784 PRO A CA 1
ATOM 6176 C C . PRO A 1 784 ? -16.609 -10.375 14.203 1 86.75 784 PRO A C 1
ATOM 6178 O O . PRO A 1 784 ? -15.953 -10.766 13.234 1 86.75 784 PRO A O 1
ATOM 6181 N N . MET A 1 785 ? -16.422 -9.32 14.977 1 84.62 785 MET A N 1
ATOM 6182 C CA . MET A 1 785 ? -15.25 -8.5 14.703 1 84.62 785 MET A CA 1
ATOM 6183 C C . MET A 1 785 ? -13.969 -9.273 14.992 1 84.62 785 MET A C 1
ATOM 6185 O O . MET A 1 785 ? -13.961 -10.195 15.812 1 84.62 785 MET A O 1
ATOM 6189 N N . LEU A 1 786 ? -12.945 -8.906 14.195 1 73.81 786 LEU A N 1
ATOM 6190 C CA . LEU A 1 786 ? -11.633 -9.516 14.438 1 73.81 786 LEU A CA 1
ATOM 6191 C C . LEU A 1 786 ? -11.094 -9.117 15.805 1 73.81 786 LEU A C 1
ATOM 6193 O O . LEU A 1 786 ? -11.25 -7.969 16.234 1 73.81 786 LEU A O 1
ATOM 6197 N N . ASP A 1 787 ? -10.875 -10.047 16.609 1 62.41 787 ASP A N 1
ATOM 6198 C CA . ASP A 1 787 ? -10.359 -9.781 17.938 1 62.41 787 ASP A CA 1
ATOM 6199 C C . ASP A 1 787 ? -9.016 -9.055 17.875 1 62.41 787 ASP A C 1
ATOM 6201 O O . ASP A 1 787 ? -8.094 -9.5 17.188 1 62.41 787 ASP A O 1
ATOM 6205 N N . SER A 1 788 ? -9.023 -7.77 18.172 1 55.28 788 SER A N 1
ATOM 6206 C CA . SER A 1 788 ? -7.805 -6.969 18.172 1 55.28 788 SER A CA 1
ATOM 6207 C C . SER A 1 788 ? -6.664 -7.707 18.859 1 55.28 788 SER A C 1
ATOM 6209 O O . SER A 1 788 ? -5.5 -7.566 18.469 1 55.28 788 SER A O 1
ATOM 6211 N N . LYS A 1 789 ? -6.875 -8.398 20.031 1 50.31 789 LYS A N 1
ATOM 6212 C CA . LYS A 1 789 ? -5.883 -9.156 20.797 1 50.31 789 LYS A CA 1
ATOM 6213 C C . LYS A 1 789 ? -5.406 -10.375 20 1 50.31 789 LYS A C 1
ATOM 6215 O O . LYS A 1 789 ? -4.238 -10.758 20.094 1 50.31 789 LYS A O 1
ATOM 6220 N N . SER A 1 790 ? -6.336 -11.016 19.547 1 47.66 790 SER A N 1
ATOM 6221 C CA . SER A 1 790 ? -5.965 -12.211 18.781 1 47.66 790 SER A CA 1
ATOM 6222 C C . SER A 1 790 ? -5.125 -11.852 17.562 1 47.66 790 SER A C 1
ATOM 6224 O O . SER A 1 790 ? -4.348 -12.672 17.078 1 47.66 790 SER A O 1
ATOM 6226 N N . GLU A 1 791 ? -5.453 -10.727 17.047 1 49.75 791 GLU A N 1
ATOM 6227 C CA . GLU A 1 791 ? -4.688 -10.219 15.914 1 49.75 791 GLU A CA 1
ATOM 6228 C C . GLU A 1 791 ? -3.279 -9.812 16.328 1 49.75 791 GLU A C 1
ATOM 6230 O O . GLU A 1 791 ? -2.33 -9.945 15.562 1 49.75 791 GLU A O 1
ATOM 6235 N N . ALA A 1 792 ? -3.25 -9.125 17.484 1 44.81 792 ALA A N 1
ATOM 6236 C CA . ALA A 1 792 ? -1.959 -8.734 18.047 1 44.81 792 ALA A CA 1
ATOM 6237 C C . ALA A 1 792 ? -1.074 -9.961 18.281 1 44.81 792 ALA A C 1
ATOM 6239 O O . ALA A 1 792 ? 0.152 -9.875 18.188 1 44.81 792 ALA A O 1
ATOM 6240 N N . SER A 1 793 ? -1.771 -10.914 19 1 42.84 793 SER A N 1
ATOM 6241 C CA . SER A 1 793 ? -0.936 -12.055 19.359 1 42.84 793 SER A CA 1
ATOM 6242 C C . SER A 1 793 ? -0.377 -12.742 18.109 1 42.84 793 SER A C 1
ATOM 6244 O O . SER A 1 793 ? 0.542 -13.562 18.203 1 42.84 793 SER A O 1
ATOM 6246 N N . SER A 1 794 ? -1.272 -12.93 17.188 1 44.44 794 SER A N 1
ATOM 6247 C CA . SER A 1 794 ? -0.729 -13.789 16.141 1 44.44 794 SER A CA 1
ATOM 6248 C C . SER A 1 794 ? 0.542 -13.195 15.539 1 44.44 794 SER A C 1
ATOM 6250 O O . SER A 1 794 ? 0.851 -12.023 15.766 1 44.44 794 SER A O 1
ATOM 6252 N N . VAL A 1 795 ? 0.972 -13.797 14.273 1 49.47 795 VAL A N 1
ATOM 6253 C CA . VAL A 1 795 ? 2.256 -13.992 13.609 1 49.47 795 VAL A CA 1
ATOM 6254 C C . VAL A 1 795 ? 2.838 -12.641 13.203 1 49.47 795 VAL A C 1
ATOM 6256 O O . VAL A 1 795 ? 2.266 -11.938 12.359 1 49.47 795 VAL A O 1
ATOM 6259 N N . CYS A 1 796 ? 3.48 -11.984 14.125 1 58.91 796 CYS A N 1
ATOM 6260 C CA . CYS A 1 796 ? 4.301 -10.781 14.062 1 58.91 796 CYS A CA 1
ATOM 6261 C C . CYS A 1 796 ? 5.121 -10.742 12.773 1 58.91 796 CYS A C 1
ATOM 6263 O O . CYS A 1 796 ? 5.824 -9.773 12.508 1 58.91 796 CYS A O 1
ATOM 6265 N N . GLY A 1 797 ? 4.828 -11.43 11.781 1 72.94 797 GLY A N 1
ATOM 6266 C CA . GLY A 1 797 ? 5.617 -11.297 10.57 1 72.94 797 GLY A CA 1
ATOM 6267 C C . GLY A 1 797 ? 4.793 -11.43 9.305 1 72.94 797 GLY A C 1
ATOM 6268 O O . GLY A 1 797 ? 3.604 -11.742 9.359 1 72.94 797 GLY A O 1
ATOM 6269 N N . PHE A 1 798 ? 5.336 -11.031 8.375 1 84.75 798 PHE A N 1
ATOM 6270 C CA . PHE A 1 798 ? 4.695 -11.164 7.066 1 84.75 798 PHE A CA 1
ATOM 6271 C C . PHE A 1 798 ? 4.43 -12.633 6.746 1 84.75 798 PHE A C 1
ATOM 6273 O O . PHE A 1 798 ? 5.324 -13.469 6.859 1 84.75 798 PHE A O 1
ATOM 6280 N N . PRO A 1 799 ? 3.182 -13 6.434 1 88.12 799 PRO A N 1
ATOM 6281 C CA . PRO A 1 799 ? 2.834 -14.391 6.152 1 88.12 799 PRO A CA 1
ATOM 6282 C C . PRO A 1 799 ? 3.312 -14.852 4.777 1 88.12 799 PRO A C 1
ATOM 6284 O O . PRO A 1 799 ? 2.492 -15.141 3.9 1 88.12 799 PRO A O 1
ATOM 6287 N N . GLN A 1 800 ? 4.527 -15.117 4.555 1 87.88 800 GLN A N 1
ATOM 6288 C CA . GLN A 1 800 ? 5.137 -15.445 3.266 1 87.88 800 GLN A CA 1
ATOM 6289 C C . GLN A 1 800 ? 4.656 -16.797 2.756 1 87.88 800 GLN A C 1
ATOM 6291 O O . GLN A 1 800 ? 4.355 -16.953 1.569 1 87.88 800 GLN A O 1
ATOM 6296 N N . ASP A 1 801 ? 4.555 -17.797 3.59 1 85.75 801 ASP A N 1
ATOM 6297 C CA . ASP A 1 801 ? 4.164 -19.141 3.184 1 85.75 801 ASP A CA 1
ATOM 6298 C C . ASP A 1 801 ? 2.713 -19.188 2.715 1 85.75 801 ASP A C 1
ATOM 6300 O O . ASP A 1 801 ? 2.385 -19.875 1.746 1 85.75 801 ASP A O 1
ATOM 6304 N N . HIS A 1 802 ? 1.891 -18.438 3.396 1 90.69 802 HIS A N 1
ATOM 6305 C CA . HIS A 1 802 ? 0.483 -18.406 3.014 1 90.69 802 HIS A CA 1
ATOM 6306 C C . HIS A 1 802 ? 0.285 -17.688 1.686 1 90.69 802 HIS A C 1
ATOM 6308 O O . HIS A 1 802 ? -0.609 -18.031 0.912 1 90.69 802 HIS A O 1
ATOM 6314 N N . VAL A 1 803 ? 1.111 -16.641 1.529 1 94.62 803 VAL A N 1
ATOM 6315 C CA . VAL A 1 803 ? 1.029 -15.914 0.262 1 94.62 803 VAL A CA 1
ATOM 6316 C C . VAL A 1 803 ? 1.436 -16.844 -0.883 1 94.62 803 VAL A C 1
ATOM 6318 O O . VAL A 1 803 ? 0.764 -16.891 -1.916 1 94.62 803 VAL A O 1
ATOM 6321 N N . ARG A 1 804 ? 2.486 -17.547 -0.723 1 93.44 804 ARG A N 1
ATOM 6322 C CA . ARG A 1 804 ? 2.943 -18.469 -1.748 1 93.44 804 ARG A CA 1
ATOM 6323 C C . ARG A 1 804 ? 1.905 -19.562 -1.999 1 93.44 804 ARG A C 1
ATOM 6325 O O . ARG A 1 804 ? 1.695 -19.984 -3.141 1 93.44 804 ARG A O 1
ATOM 6332 N N . LEU A 1 805 ? 1.294 -20.016 -0.956 1 93.12 805 LEU A N 1
ATOM 6333 C CA . LEU A 1 805 ? 0.256 -21.031 -1.095 1 93.12 805 LEU A CA 1
ATOM 6334 C C . LEU A 1 805 ? -0.924 -20.5 -1.899 1 93.12 805 LEU A C 1
ATOM 6336 O O . LEU A 1 805 ? -1.495 -21.219 -2.723 1 93.12 805 LEU A O 1
ATOM 6340 N N . CYS A 1 806 ? -1.275 -19.25 -1.663 1 96.38 806 CYS A N 1
ATOM 6341 C CA . CYS A 1 806 ? -2.365 -18.641 -2.414 1 96.38 806 CYS A CA 1
ATOM 6342 C C . CYS A 1 806 ? -2.062 -18.641 -3.908 1 96.38 806 CYS A C 1
ATOM 6344 O O . CYS A 1 806 ? -2.922 -18.984 -4.719 1 96.38 806 CYS A O 1
ATOM 6346 N N . PHE A 1 807 ? -0.882 -18.297 -4.238 1 97.19 807 PHE A N 1
ATOM 6347 C CA . PHE A 1 807 ? -0.52 -18.234 -5.648 1 97.19 807 PHE A CA 1
ATOM 6348 C C . PHE A 1 807 ? -0.365 -19.625 -6.234 1 97.19 807 PHE A C 1
ATOM 6350 O O . PHE A 1 807 ? -0.685 -19.859 -7.402 1 97.19 807 PHE A O 1
ATOM 6357 N N . ARG A 1 808 ? 0.137 -20.531 -5.438 1 94.81 808 ARG A N 1
ATOM 6358 C CA . ARG A 1 808 ? 0.234 -21.922 -5.902 1 94.81 808 ARG A CA 1
ATOM 6359 C C . ARG A 1 808 ? -1.144 -22.484 -6.227 1 94.81 808 ARG A C 1
ATOM 6361 O O . ARG A 1 808 ? -1.314 -23.188 -7.227 1 94.81 808 ARG A O 1
ATOM 6368 N N . GLU A 1 809 ? -2.053 -22.188 -5.391 1 95.38 809 GLU A N 1
ATOM 6369 C CA . GLU A 1 809 ? -3.424 -22.625 -5.625 1 95.38 809 GLU A CA 1
ATOM 6370 C C . GLU A 1 809 ? -4.016 -21.969 -6.863 1 95.38 809 GLU A C 1
ATOM 6372 O O . GLU A 1 809 ? -4.754 -22.594 -7.625 1 95.38 809 GLU A O 1
ATOM 6377 N N . ALA A 1 810 ? -3.729 -20.766 -7.004 1 96.69 810 ALA A N 1
ATOM 6378 C CA . ALA A 1 810 ? -4.219 -20.062 -8.18 1 96.69 810 ALA A CA 1
ATOM 6379 C C . ALA A 1 810 ? -3.639 -20.656 -9.461 1 96.69 810 ALA A C 1
ATOM 6381 O O . ALA A 1 810 ? -4.355 -20.828 -10.445 1 96.69 810 ALA A O 1
ATOM 6382 N N . MET A 1 811 ? -2.336 -20.953 -9.453 1 95.38 811 MET A N 1
ATOM 6383 C CA . MET A 1 811 ? -1.697 -21.547 -10.625 1 95.38 811 MET A CA 1
ATOM 6384 C C . MET A 1 811 ? -2.227 -22.953 -10.875 1 95.38 811 MET A C 1
ATOM 6386 O O . MET A 1 811 ? -2.396 -23.359 -12.023 1 95.38 811 MET A O 1
ATOM 6390 N N . ALA A 1 812 ? -2.451 -23.656 -9.766 1 93.06 812 ALA A N 1
ATOM 6391 C CA . ALA A 1 812 ? -3.027 -25 -9.906 1 93.06 812 ALA A CA 1
ATOM 6392 C C . ALA A 1 812 ? -4.402 -24.938 -10.562 1 93.06 812 ALA A C 1
ATOM 6394 O O . ALA A 1 812 ? -4.727 -25.766 -11.414 1 93.06 812 ALA A O 1
ATOM 6395 N N . THR A 1 813 ? -5.191 -23.953 -10.164 1 93 813 THR A N 1
ATOM 6396 C CA . THR A 1 813 ? -6.516 -23.781 -10.75 1 93 813 THR A CA 1
ATOM 6397 C C . THR A 1 813 ? -6.41 -23.422 -12.227 1 93 813 THR A C 1
ATOM 6399 O O . THR A 1 813 ? -7.191 -23.906 -13.047 1 93 813 THR A O 1
ATOM 6402 N N . LEU A 1 814 ? -5.449 -22.672 -12.539 1 92.94 814 LEU A N 1
ATOM 6403 C CA . LEU A 1 814 ? -5.223 -22.25 -13.914 1 92.94 814 LEU A CA 1
ATOM 6404 C C . LEU A 1 814 ? -4.824 -23.438 -14.789 1 92.94 814 LEU A C 1
ATOM 6406 O O . LEU A 1 814 ? -5.309 -23.578 -15.914 1 92.94 814 LEU A O 1
ATOM 6410 N N . LEU A 1 815 ? -4.008 -24.312 -14.25 1 90.56 815 LEU A N 1
ATOM 6411 C CA . LEU A 1 815 ? -3.447 -25.422 -15.016 1 90.56 815 LEU A CA 1
ATOM 6412 C C . LEU A 1 815 ? -4.387 -26.625 -15 1 90.56 815 LEU A C 1
ATOM 6414 O O . LEU A 1 815 ? -4.262 -27.516 -15.836 1 90.56 815 LEU A O 1
ATOM 6418 N N . GLN A 1 816 ? -5.223 -26.688 -13.977 1 84.5 816 GLN A N 1
ATOM 6419 C CA . GLN A 1 816 ? -6.16 -27.797 -13.898 1 84.5 816 GLN A CA 1
ATOM 6420 C C . GLN A 1 816 ? -6.988 -27.922 -15.172 1 84.5 816 GLN A C 1
ATOM 6422 O O . GLN A 1 816 ? -7.207 -29.016 -15.68 1 84.5 816 GLN A O 1
ATOM 6427 N N . THR A 1 817 ? -7.352 -26.844 -15.695 1 78.75 817 THR A N 1
ATOM 6428 C CA . THR A 1 817 ? -8.172 -26.844 -16.906 1 78.75 817 THR A CA 1
ATOM 6429 C C . THR A 1 817 ? -7.336 -27.234 -18.109 1 78.75 817 THR A C 1
ATOM 6431 O O . THR A 1 817 ? -7.859 -27.812 -19.078 1 78.75 817 THR A O 1
ATOM 6434 N N . VAL A 1 818 ? -6.113 -27.125 -18.094 1 85.88 818 VAL A N 1
ATOM 6435 C CA . VAL A 1 818 ? -5.219 -27.359 -19.234 1 85.88 818 VAL A CA 1
ATOM 6436 C C . VAL A 1 818 ? -4.82 -28.844 -19.266 1 85.88 818 VAL A C 1
ATOM 6438 O O . VAL A 1 818 ? -4.621 -29.406 -20.344 1 85.88 818 VAL A O 1
ATOM 6441 N N . GLU A 1 819 ? -4.797 -29.422 -18.141 1 83.25 819 GLU A N 1
ATOM 6442 C CA . GLU A 1 819 ? -4.332 -30.812 -18.031 1 83.25 819 GLU A CA 1
ATOM 6443 C C . GLU A 1 819 ? -5.273 -31.766 -18.75 1 83.25 819 GLU A C 1
ATOM 6445 O O . GLU A 1 819 ? -4.84 -32.781 -19.281 1 83.25 819 GLU A O 1
ATOM 6450 N N . GLU A 1 820 ? -6.43 -31.438 -18.844 1 83.44 820 GLU A N 1
ATOM 6451 C CA . GLU A 1 820 ? -7.418 -32.281 -19.484 1 83.44 820 GLU A CA 1
ATOM 6452 C C . GLU A 1 820 ? -7.203 -32.344 -20.984 1 83.44 820 GLU A C 1
ATOM 6454 O O . GLU A 1 820 ? -7.641 -33.281 -21.656 1 83.44 820 GLU A O 1
ATOM 6459 N N . PHE A 1 821 ? -6.504 -31.469 -21.516 1 90.06 821 PHE A N 1
ATOM 6460 C CA . PHE A 1 821 ? -6.328 -31.391 -22.969 1 90.06 821 PHE A CA 1
ATOM 6461 C C . PHE A 1 821 ? -4.898 -31.734 -23.359 1 90.06 821 PHE A C 1
ATOM 6463 O O . PHE A 1 821 ? -4.492 -31.516 -24.5 1 90.06 821 PHE A O 1
ATOM 6470 N N . ARG A 1 822 ? -4.223 -32.219 -22.391 1 90.75 822 ARG A N 1
ATOM 6471 C CA . ARG A 1 822 ? -2.83 -32.594 -22.578 1 90.75 822 ARG A CA 1
ATOM 6472 C C . ARG A 1 822 ? -2.715 -34.094 -22.938 1 90.75 822 ARG A C 1
ATOM 6474 O O . ARG A 1 822 ? -3.348 -34.938 -22.297 1 90.75 822 ARG A O 1
ATOM 6481 N N . PHE A 1 823 ? -1.913 -34.438 -23.984 1 89.81 823 PHE A N 1
ATOM 6482 C CA . PHE A 1 823 ? -1.69 -35.812 -24.406 1 89.81 823 PHE A CA 1
ATOM 6483 C C . PHE A 1 823 ? -0.199 -36.125 -24.484 1 89.81 823 PHE A C 1
ATOM 6485 O O . PHE A 1 823 ? 0.542 -35.469 -25.219 1 89.81 823 PHE A O 1
ATOM 6492 N N . VAL A 1 824 ? 0.195 -37.094 -23.719 1 88 824 VAL A N 1
ATOM 6493 C CA . VAL A 1 824 ? 1.606 -37.438 -23.656 1 88 824 VAL A CA 1
ATOM 6494 C C . VAL A 1 824 ? 1.889 -38.594 -24.609 1 88 824 VAL A C 1
ATOM 6496 O O . VAL A 1 824 ? 1.244 -39.656 -24.531 1 88 824 VAL A O 1
ATOM 6499 N N . LEU A 1 825 ? 2.73 -38.344 -25.562 1 86.81 825 LEU A N 1
ATOM 6500 C CA . LEU A 1 825 ? 3.158 -39.375 -26.5 1 86.81 825 LEU A CA 1
ATOM 6501 C C . LEU A 1 825 ? 4.625 -39.719 -26.281 1 86.81 825 LEU A C 1
ATOM 6503 O O . LEU A 1 825 ? 5.465 -38.812 -26.109 1 86.81 825 LEU A O 1
ATOM 6507 N N . SER A 1 826 ? 4.863 -40.969 -25.969 1 81.75 826 SER A N 1
ATOM 6508 C CA . SER A 1 826 ? 6.234 -41.375 -25.672 1 81.75 826 SER A CA 1
ATOM 6509 C C . SER A 1 826 ? 6.66 -42.531 -26.578 1 81.75 826 SER A C 1
ATOM 6511 O O . SER A 1 826 ? 5.824 -43.344 -27.016 1 81.75 826 SER A O 1
ATOM 6513 N N . ASP A 1 827 ? 7.902 -42.406 -26.922 1 73.25 827 ASP A N 1
ATOM 6514 C CA . ASP A 1 827 ? 8.539 -43.594 -27.516 1 73.25 827 ASP A CA 1
ATOM 6515 C C . ASP A 1 827 ? 9.594 -44.188 -26.578 1 73.25 827 ASP A C 1
ATOM 6517 O O . ASP A 1 827 ? 9.625 -43.844 -25.391 1 73.25 827 ASP A O 1
ATOM 6521 N N . ASP A 1 828 ? 10.336 -45.094 -26.906 1 60.25 828 ASP A N 1
ATOM 6522 C CA . ASP A 1 828 ? 11.297 -45.781 -26.047 1 60.25 828 ASP A CA 1
ATOM 6523 C C . ASP A 1 828 ? 12.398 -44.812 -25.578 1 60.25 828 ASP A C 1
ATOM 6525 O O . ASP A 1 828 ? 13.094 -45.094 -24.594 1 60.25 828 ASP A O 1
ATOM 6529 N N . PHE A 1 829 ? 12.469 -43.594 -26.266 1 63.25 829 PHE A N 1
ATOM 6530 C CA . PHE A 1 829 ? 13.609 -42.75 -25.969 1 63.25 829 PHE A CA 1
ATOM 6531 C C . PHE A 1 829 ? 13.156 -41.375 -25.469 1 63.25 829 PHE A C 1
ATOM 6533 O O . PHE A 1 829 ? 13.852 -40.75 -24.688 1 63.25 829 PHE A O 1
ATOM 6540 N N . ASP A 1 830 ? 12.094 -40.969 -26.062 1 74.62 830 ASP A N 1
ATOM 6541 C CA . ASP A 1 830 ? 11.688 -39.594 -25.812 1 74.62 830 ASP A CA 1
ATOM 6542 C C . ASP A 1 830 ? 10.172 -39.469 -25.656 1 74.62 830 ASP A C 1
ATOM 6544 O O . ASP A 1 830 ? 9.438 -40.406 -25.969 1 74.62 830 ASP A O 1
ATOM 6548 N N . TYR A 1 831 ? 9.727 -38.438 -24.984 1 82.44 831 TYR A N 1
ATOM 6549 C CA . TYR A 1 831 ? 8.289 -38.188 -24.969 1 82.44 831 TYR A CA 1
ATOM 6550 C C . TYR A 1 831 ? 7.965 -36.781 -25.406 1 82.44 831 TYR A C 1
ATOM 6552 O O . TYR A 1 831 ? 8.805 -35.875 -25.297 1 82.44 831 TYR A O 1
ATOM 6560 N N . VAL A 1 832 ? 6.891 -36.594 -26.047 1 84.5 832 VAL A N 1
ATOM 6561 C CA . VAL A 1 832 ? 6.375 -35.312 -26.516 1 84.5 832 VAL A CA 1
ATOM 6562 C C . VAL A 1 832 ? 4.941 -35.125 -26.016 1 84.5 832 VAL A C 1
ATOM 6564 O O . VAL A 1 832 ? 4.219 -36.094 -25.812 1 84.5 832 VAL A O 1
ATOM 6567 N N . VAL A 1 833 ? 4.707 -33.906 -25.719 1 89.69 833 VAL A N 1
ATOM 6568 C CA . VAL A 1 833 ? 3.355 -33.625 -25.25 1 89.69 833 VAL A CA 1
ATOM 6569 C C . VAL A 1 833 ? 2.633 -32.781 -26.297 1 89.69 833 VAL A C 1
ATOM 6571 O O . VAL A 1 833 ? 3.203 -31.812 -26.844 1 89.69 833 VAL A O 1
ATOM 6574 N N . VAL A 1 834 ? 1.438 -33.219 -26.641 1 90.56 834 VAL A N 1
ATOM 6575 C CA . VAL A 1 834 ? 0.604 -32.438 -27.578 1 90.56 834 VAL A CA 1
ATOM 6576 C C . VAL A 1 834 ? -0.588 -31.859 -26.828 1 90.56 834 VAL A C 1
ATOM 6578 O O . VAL A 1 834 ? -1.267 -32.562 -26.062 1 90.56 834 VAL A O 1
ATOM 6581 N N . PHE A 1 835 ? -0.72 -30.562 -27 1 92.19 835 PHE A N 1
ATOM 6582 C CA . PHE A 1 835 ? -1.836 -29.859 -26.375 1 92.19 835 PHE A CA 1
ATOM 6583 C C . PHE A 1 835 ? -2.895 -29.5 -27.406 1 92.19 835 PHE A C 1
ATOM 6585 O O . PHE A 1 835 ? -2.588 -28.875 -28.438 1 92.19 835 PHE A O 1
ATOM 6592 N N . ASP A 1 836 ? -4.078 -29.859 -27.141 1 90.69 836 ASP A N 1
ATOM 6593 C CA . ASP A 1 836 ? -5.172 -29.531 -28.047 1 90.69 836 ASP A CA 1
ATOM 6594 C C . ASP A 1 836 ? -5.68 -28.109 -27.797 1 90.69 836 ASP A C 1
ATOM 6596 O O . ASP A 1 836 ? -6.676 -27.906 -27.109 1 90.69 836 ASP A O 1
ATOM 6600 N N . ARG A 1 837 ? -5.105 -27.203 -28.484 1 90.88 837 ARG A N 1
ATOM 6601 C CA . ARG A 1 837 ? -5.383 -25.781 -28.297 1 90.88 837 ARG A CA 1
ATOM 6602 C C . ARG A 1 837 ? -6.801 -25.438 -28.75 1 90.88 837 ARG A C 1
ATOM 6604 O O . ARG A 1 837 ? -7.508 -24.688 -28.078 1 90.88 837 ARG A O 1
ATOM 6611 N N . LEU A 1 838 ? -7.262 -25.969 -29.766 1 88.06 838 LEU A N 1
ATOM 6612 C CA . LEU A 1 838 ? -8.555 -25.641 -30.359 1 88.06 838 LEU A CA 1
ATOM 6613 C C . LEU A 1 838 ? -9.695 -26.078 -29.469 1 88.06 838 LEU A C 1
ATOM 6615 O O . LEU A 1 838 ? -10.617 -25.312 -29.188 1 88.06 838 LEU A O 1
ATOM 6619 N N . ALA A 1 839 ? -9.617 -27.312 -29.031 1 88.19 839 ALA A N 1
ATOM 6620 C CA . ALA A 1 839 ? -10.672 -27.812 -28.156 1 88.19 839 ALA A CA 1
ATOM 6621 C C . ALA A 1 839 ? -10.719 -27.031 -26.844 1 88.19 839 ALA A C 1
ATOM 6623 O O . ALA A 1 839 ? -11.797 -26.781 -26.297 1 88.19 839 ALA A O 1
ATOM 6624 N N . PHE A 1 840 ? -9.586 -26.719 -26.422 1 92.19 840 PHE A N 1
ATOM 6625 C CA . PHE A 1 840 ? -9.508 -26 -25.172 1 92.19 840 PHE A CA 1
ATOM 6626 C C . PHE A 1 840 ? -10.133 -24.609 -25.312 1 92.19 840 PHE A C 1
ATOM 6628 O O . PHE A 1 840 ? -10.938 -24.203 -24.469 1 92.19 840 PHE A O 1
ATOM 6635 N N . LEU A 1 841 ? -9.805 -23.859 -26.344 1 91.31 841 LEU A N 1
ATOM 6636 C CA . LEU A 1 841 ? -10.289 -22.5 -26.547 1 91.31 841 LEU A CA 1
ATOM 6637 C C . LEU A 1 841 ? -11.789 -22.484 -26.797 1 91.31 841 LEU A C 1
ATOM 6639 O O . LEU A 1 841 ? -12.484 -21.547 -26.391 1 91.31 841 LEU A O 1
ATOM 6643 N N . HIS A 1 842 ? -12.297 -23.484 -27.312 1 87.19 842 HIS A N 1
ATOM 6644 C CA . HIS A 1 842 ? -13.719 -23.562 -27.609 1 87.19 842 HIS A CA 1
ATOM 6645 C C . HIS A 1 842 ? -14.531 -23.766 -26.328 1 87.19 842 HIS A C 1
ATOM 6647 O O . HIS A 1 842 ? -15.703 -23.391 -26.266 1 87.19 842 HIS A O 1
ATOM 6653 N N . ARG A 1 843 ? -13.977 -24.359 -25.422 1 86.69 843 ARG A N 1
ATOM 6654 C CA . ARG A 1 843 ? -14.656 -24.641 -24.156 1 86.69 843 ARG A CA 1
ATOM 6655 C C . ARG A 1 843 ? -14.68 -23.406 -23.266 1 86.69 843 ARG A C 1
ATOM 6657 O O . ARG A 1 843 ? -15.531 -23.297 -22.375 1 86.69 843 ARG A O 1
ATOM 6664 N N . LEU A 1 844 ? -13.875 -22.453 -23.547 1 88.62 844 LEU A N 1
ATOM 6665 C CA . LEU A 1 844 ? -13.742 -21.297 -22.672 1 88.62 844 LEU A CA 1
ATOM 6666 C C . LEU A 1 844 ? -14.734 -20.203 -23.078 1 88.62 844 LEU A C 1
ATOM 6668 O O . LEU A 1 844 ? -15.055 -20.047 -24.25 1 88.62 844 LEU A O 1
ATOM 6672 N N . PRO A 1 845 ? -15.234 -19.469 -22.047 1 88.69 845 PRO A N 1
ATOM 6673 C CA . PRO A 1 845 ? -16.047 -18.297 -22.375 1 88.69 845 PRO A CA 1
ATOM 6674 C C . PRO A 1 845 ? -15.266 -17.234 -23.156 1 88.69 845 PRO A C 1
ATOM 6676 O O . PRO A 1 845 ? -14.047 -17.109 -23 1 88.69 845 PRO A O 1
ATOM 6679 N N . PRO A 1 846 ? -15.938 -16.453 -23.922 1 87.81 846 PRO A N 1
ATOM 6680 C CA . PRO A 1 846 ? -15.266 -15.484 -24.797 1 87.81 846 PRO A CA 1
ATOM 6681 C C . PRO A 1 846 ? -14.445 -14.453 -24.031 1 87.81 846 PRO A C 1
ATOM 6683 O O . PRO A 1 846 ? -13.383 -14.031 -24.5 1 87.81 846 PRO A O 1
ATOM 6686 N N . ARG A 1 847 ? -14.812 -14.109 -22.891 1 86.31 847 ARG A N 1
ATOM 6687 C CA . ARG A 1 847 ? -14.125 -13.078 -22.125 1 86.31 847 ARG A CA 1
ATOM 6688 C C . ARG A 1 847 ? -12.758 -13.562 -21.656 1 86.31 847 ARG A C 1
ATOM 6690 O O . ARG A 1 847 ? -11.844 -12.766 -21.453 1 86.31 847 ARG A O 1
ATOM 6697 N N . GLU A 1 848 ? -12.633 -14.883 -21.531 1 89.5 848 GLU A N 1
ATOM 6698 C CA . GLU A 1 848 ? -11.398 -15.445 -20.984 1 89.5 848 GLU A CA 1
ATOM 6699 C C . GLU A 1 848 ? -10.477 -15.93 -22.109 1 89.5 848 GLU A C 1
ATOM 6701 O O . GLU A 1 848 ? -9.312 -16.25 -21.859 1 89.5 848 GLU A O 1
ATOM 6706 N N . GLN A 1 849 ? -10.898 -15.891 -23.328 1 91.06 849 GLN A N 1
ATOM 6707 C CA . GLN A 1 849 ? -10.148 -16.453 -24.438 1 91.06 849 GLN A CA 1
ATOM 6708 C C . GLN A 1 849 ? -8.922 -15.617 -24.766 1 91.06 849 GLN A C 1
ATOM 6710 O O . GLN A 1 849 ? -7.891 -16.141 -25.188 1 91.06 849 GLN A O 1
ATOM 6715 N N . ALA A 1 850 ? -9.086 -14.359 -24.531 1 90.75 850 ALA A N 1
ATOM 6716 C CA . ALA A 1 850 ? -7.984 -13.469 -24.891 1 90.75 850 ALA A CA 1
ATOM 6717 C C . ALA A 1 850 ? -6.727 -13.805 -24.094 1 90.75 850 ALA A C 1
ATOM 6719 O O . ALA A 1 850 ? -5.629 -13.867 -24.656 1 90.75 850 ALA A O 1
ATOM 6720 N N . PHE A 1 851 ? -6.875 -14.055 -22.875 1 94 851 PHE A N 1
ATOM 6721 C CA . PHE A 1 851 ? -5.738 -14.391 -22.031 1 94 851 PHE A CA 1
ATOM 6722 C C . PHE A 1 851 ? -5.098 -15.703 -22.469 1 94 851 PHE A C 1
ATOM 6724 O O . PHE A 1 851 ? -3.881 -15.781 -22.641 1 94 851 PHE A O 1
ATOM 6731 N N . PHE A 1 852 ? -5.879 -16.734 -22.688 1 94 852 PHE A N 1
ATOM 6732 C CA . PHE A 1 852 ? -5.363 -18.062 -22.969 1 94 852 PHE A CA 1
ATOM 6733 C C . PHE A 1 852 ? -4.738 -18.109 -24.359 1 94 852 PHE A C 1
ATOM 6735 O O . PHE A 1 852 ? -3.785 -18.859 -24.594 1 94 852 PHE A O 1
ATOM 6742 N N . ARG A 1 853 ? -5.223 -17.359 -25.25 1 93.56 853 ARG A N 1
ATOM 6743 C CA . ARG A 1 853 ? -4.629 -17.312 -26.578 1 93.56 853 ARG A CA 1
ATOM 6744 C C . ARG A 1 853 ? -3.164 -16.891 -26.516 1 93.56 853 ARG A C 1
ATOM 6746 O O . ARG A 1 853 ? -2.318 -17.469 -27.203 1 93.56 853 ARG A O 1
ATOM 6753 N N . THR A 1 854 ? -2.875 -16 -25.672 1 93.88 854 THR A N 1
ATOM 6754 C CA . THR A 1 854 ? -1.507 -15.516 -25.516 1 93.88 854 THR A CA 1
ATOM 6755 C C . THR A 1 854 ? -0.704 -16.438 -24.609 1 93.88 854 THR A C 1
ATOM 6757 O O . THR A 1 854 ? 0.463 -16.734 -24.875 1 93.88 854 THR A O 1
ATOM 6760 N N . PHE A 1 855 ? -1.316 -16.922 -23.625 1 95.25 855 PHE A N 1
ATOM 6761 C CA . PHE A 1 855 ? -0.651 -17.75 -22.625 1 95.25 855 PHE A CA 1
ATOM 6762 C C . PHE A 1 855 ? -0.175 -19.062 -23.234 1 95.25 855 PHE A C 1
ATOM 6764 O O . PHE A 1 855 ? 0.929 -19.516 -22.953 1 95.25 855 PHE A O 1
ATOM 6771 N N . LEU A 1 856 ? -0.96 -19.641 -24.109 1 93.5 856 LEU A N 1
ATOM 6772 C CA . LEU A 1 856 ? -0.654 -20.938 -24.719 1 93.5 856 LEU A CA 1
ATOM 6773 C C . LEU A 1 856 ? 0.509 -20.828 -25.688 1 93.5 856 LEU A C 1
ATOM 6775 O O . LEU A 1 856 ? 1.112 -21.828 -26.062 1 93.5 856 LEU A O 1
ATOM 6779 N N . GLU A 1 857 ? 0.821 -19.656 -26.031 1 92.31 857 GLU A N 1
ATOM 6780 C CA . GLU A 1 857 ? 1.919 -19.438 -26.969 1 92.31 857 GLU A CA 1
ATOM 6781 C C . GLU A 1 857 ? 3.217 -19.109 -26.234 1 92.31 857 GLU A C 1
ATOM 6783 O O . GLU A 1 857 ? 4.27 -18.969 -26.859 1 92.31 857 GLU A O 1
ATOM 6788 N N . THR A 1 858 ? 3.188 -19.156 -24.984 1 93.88 858 THR A N 1
ATOM 6789 C CA . THR A 1 858 ? 4.355 -18.766 -24.203 1 93.88 858 THR A CA 1
ATOM 6790 C C . THR A 1 858 ? 5.27 -19.953 -23.969 1 93.88 858 THR A C 1
ATOM 6792 O O . THR A 1 858 ? 4.84 -21.109 -24.078 1 93.88 858 THR A O 1
ATOM 6795 N N . GLN A 1 859 ? 6.477 -19.656 -23.688 1 90.31 859 GLN A N 1
ATOM 6796 C CA . GLN A 1 859 ? 7.449 -20.688 -23.344 1 90.31 859 GLN A CA 1
ATOM 6797 C C . GLN A 1 859 ? 7.195 -21.25 -21.938 1 90.31 859 GLN A C 1
ATOM 6799 O O . GLN A 1 859 ? 7.465 -22.422 -21.672 1 90.31 859 GLN A O 1
ATOM 6804 N N . ILE A 1 860 ? 6.711 -20.422 -21.125 1 92.31 860 ILE A N 1
ATOM 6805 C CA . ILE A 1 860 ? 6.387 -20.844 -19.766 1 92.31 860 ILE A CA 1
ATOM 6806 C C . ILE A 1 860 ? 5.359 -21.969 -19.797 1 92.31 860 ILE A C 1
ATOM 6808 O O . ILE A 1 860 ? 5.504 -22.969 -19.094 1 92.31 860 ILE A O 1
ATOM 6812 N N . PHE A 1 861 ? 4.375 -21.781 -20.609 1 92.69 861 PHE A N 1
ATOM 6813 C CA . PHE A 1 861 ? 3.357 -22.812 -20.75 1 92.69 861 PHE A CA 1
ATOM 6814 C C . PHE A 1 861 ? 3.955 -24.078 -21.344 1 92.69 861 PHE A C 1
ATOM 6816 O O . PHE A 1 861 ? 3.691 -25.188 -20.859 1 92.69 861 PHE A O 1
ATOM 6823 N N . SER A 1 862 ? 4.699 -23.906 -22.359 1 90.81 862 SER A N 1
ATOM 6824 C CA . SER A 1 862 ? 5.297 -25.031 -23.062 1 90.81 862 SER A CA 1
ATOM 6825 C C . SER A 1 862 ? 6.16 -25.859 -22.109 1 90.81 862 SER A C 1
ATOM 6827 O O . SER A 1 862 ? 6.109 -27.094 -22.141 1 90.81 862 SER A O 1
ATOM 6829 N N . HIS A 1 863 ? 6.859 -25.203 -21.312 1 88 863 HIS A N 1
ATOM 6830 C CA . HIS A 1 863 ? 7.723 -25.891 -20.359 1 88 863 HIS A CA 1
ATOM 6831 C C . HIS A 1 863 ? 6.906 -26.625 -19.312 1 88 863 HIS A C 1
ATOM 6833 O O . HIS A 1 863 ? 7.254 -27.75 -18.906 1 88 863 HIS A O 1
ATOM 6839 N N . GLU A 1 864 ? 5.898 -26.016 -18.859 1 89.31 864 GLU A N 1
ATOM 6840 C CA . GLU A 1 864 ? 5.102 -26.609 -17.797 1 89.31 864 GLU A CA 1
ATOM 6841 C C . GLU A 1 864 ? 4.324 -27.828 -18.281 1 89.31 864 GLU A C 1
ATOM 6843 O O . GLU A 1 864 ? 4.262 -28.844 -17.594 1 89.31 864 GLU A O 1
ATOM 6848 N N . ILE A 1 865 ? 3.775 -27.703 -19.453 1 87.75 865 ILE A N 1
ATOM 6849 C CA . ILE A 1 865 ? 2.945 -28.781 -19.969 1 87.75 865 ILE A CA 1
ATOM 6850 C C . ILE A 1 865 ? 3.818 -29.984 -20.297 1 87.75 865 ILE A C 1
ATOM 6852 O O . ILE A 1 865 ? 3.363 -31.141 -20.219 1 87.75 865 ILE A O 1
ATOM 6856 N N . ALA A 1 866 ? 5.039 -29.672 -20.656 1 85.44 866 ALA A N 1
ATOM 6857 C CA . ALA A 1 866 ? 5.965 -30.75 -21.016 1 85.44 866 ALA A CA 1
ATOM 6858 C C . ALA A 1 866 ? 6.516 -31.438 -19.781 1 85.44 866 ALA A C 1
ATOM 6860 O O . ALA A 1 866 ? 7.012 -32.562 -19.859 1 85.44 866 ALA A O 1
ATOM 6861 N N . SER A 1 867 ? 6.57 -30.672 -18.672 1 75.31 867 SER A N 1
ATOM 6862 C CA . SER A 1 867 ? 7.164 -31.234 -17.469 1 75.31 867 SER A CA 1
ATOM 6863 C C . SER A 1 867 ? 6.234 -32.25 -16.812 1 75.31 867 SER A C 1
ATOM 6865 O O . SER A 1 867 ? 5.02 -32.062 -16.766 1 75.31 867 SER A O 1
ATOM 6867 N N . VAL A 1 868 ? 6.324 -33.562 -17.25 1 57.78 868 VAL A N 1
ATOM 6868 C CA . VAL A 1 868 ? 5.508 -34.688 -16.828 1 57.78 868 VAL A CA 1
ATOM 6869 C C . VAL A 1 868 ? 5.367 -34.688 -15.297 1 57.78 868 VAL A C 1
ATOM 6871 O O . VAL A 1 868 ? 6.363 -34.625 -14.578 1 57.78 868 VAL A O 1
ATOM 6874 N N . THR A 1 869 ? 4.297 -34.062 -14.727 1 50.09 869 THR A N 1
ATOM 6875 C CA . THR A 1 869 ? 4.035 -34.281 -13.305 1 50.09 869 THR A CA 1
ATOM 6876 C C . THR A 1 869 ? 4.148 -35.75 -12.969 1 50.09 869 THR A C 1
ATOM 6878 O O . THR A 1 869 ? 3.508 -36.594 -13.609 1 50.09 869 THR A O 1
ATOM 6881 N N . ARG A 1 870 ? 5.32 -36.25 -12.523 1 40.19 870 ARG A N 1
ATOM 6882 C CA . ARG A 1 870 ? 5.289 -37.562 -11.891 1 40.19 870 ARG A CA 1
ATOM 6883 C C . ARG A 1 870 ? 4.113 -37.688 -10.93 1 40.19 870 ARG A C 1
ATOM 6885 O O . ARG A 1 870 ? 3.793 -36.75 -10.211 1 40.19 870 ARG A O 1
ATOM 6892 N N . MET B 1 1 ? 21.031 99.938 16.766 1 21.77 1 MET B N 1
ATOM 6893 C CA . MET B 1 1 ? 21.094 99 15.648 1 21.77 1 MET B CA 1
ATOM 6894 C C . MET B 1 1 ? 20.5 97.688 16.047 1 21.77 1 MET B C 1
ATOM 6896 O O . MET B 1 1 ? 20.906 97.062 17.031 1 21.77 1 MET B O 1
ATOM 6900 N N . PRO B 1 2 ? 19.203 97.375 15.688 1 28.69 2 PRO B N 1
ATOM 6901 C CA . PRO B 1 2 ? 18.25 96.375 16.125 1 28.69 2 PRO B CA 1
ATOM 6902 C C . PRO B 1 2 ? 18.75 94.938 15.852 1 28.69 2 PRO B C 1
ATOM 6904 O O . PRO B 1 2 ? 19.453 94.688 14.875 1 28.69 2 PRO B O 1
ATOM 6907 N N . THR B 1 3 ? 19.188 94.25 16.922 1 29.16 3 THR B N 1
ATOM 6908 C CA . THR B 1 3 ? 19.703 92.938 17.078 1 29.16 3 THR B CA 1
ATOM 6909 C C . THR B 1 3 ? 18.938 91.938 16.203 1 29.16 3 THR B C 1
ATOM 6911 O O . THR B 1 3 ? 17.703 91.938 16.203 1 29.16 3 THR B O 1
ATOM 6914 N N . VAL B 1 4 ? 19.625 91.625 14.984 1 33.84 4 VAL B N 1
ATOM 6915 C CA . VAL B 1 4 ? 19.453 90.688 13.891 1 33.84 4 VAL B CA 1
ATOM 6916 C C . VAL B 1 4 ? 19.016 89.312 14.453 1 33.84 4 VAL B C 1
ATOM 6918 O O . VAL B 1 4 ? 19.719 88.75 15.266 1 33.84 4 VAL B O 1
ATOM 6921 N N . GLU B 1 5 ? 17.797 89.25 14.633 1 38.44 5 GLU B N 1
ATOM 6922 C CA . GLU B 1 5 ? 16.984 88.062 14.891 1 38.44 5 GLU B CA 1
ATOM 6923 C C . GLU B 1 5 ? 17.438 86.875 14.023 1 38.44 5 GLU B C 1
ATOM 6925 O O . GLU B 1 5 ? 17.609 87.062 12.812 1 38.44 5 GLU B O 1
ATOM 6930 N N . PRO B 1 6 ? 18.359 86.125 14.406 1 42.91 6 PRO B N 1
ATOM 6931 C CA . PRO B 1 6 ? 18.875 84.938 13.672 1 42.91 6 PRO B CA 1
ATOM 6932 C C . PRO B 1 6 ? 17.797 84.25 12.828 1 42.91 6 PRO B C 1
ATOM 6934 O O . PRO B 1 6 ? 16.719 83.938 13.344 1 42.91 6 PRO B O 1
ATOM 6937 N N . LEU B 1 7 ? 17.703 84.688 11.438 1 51.22 7 LEU B N 1
ATOM 6938 C CA . LEU B 1 7 ? 16.812 84.375 10.336 1 51.22 7 LEU B CA 1
ATOM 6939 C C . LEU B 1 7 ? 16.844 82.812 10.07 1 51.22 7 LEU B C 1
ATOM 6941 O O . LEU B 1 7 ? 17.922 82.25 9.883 1 51.22 7 LEU B O 1
ATOM 6945 N N . VAL B 1 8 ? 16.031 82.125 10.445 1 62.16 8 VAL B N 1
ATOM 6946 C CA . VAL B 1 8 ? 15.828 80.75 10.047 1 62.16 8 VAL B CA 1
ATOM 6947 C C . VAL B 1 8 ? 15.836 80.625 8.531 1 62.16 8 VAL B C 1
ATOM 6949 O O . VAL B 1 8 ? 15.07 81.312 7.844 1 62.16 8 VAL B O 1
ATOM 6952 N N . THR B 1 9 ? 17.047 80.125 7.93 1 73.62 9 THR B N 1
ATOM 6953 C CA . THR B 1 9 ? 17.172 79.938 6.488 1 73.62 9 THR B CA 1
ATOM 6954 C C . THR B 1 9 ? 16.375 78.75 6.027 1 73.62 9 THR B C 1
ATOM 6956 O O . THR B 1 9 ? 15.969 77.875 6.848 1 73.62 9 THR B O 1
ATOM 6959 N N . LEU B 1 10 ? 16.109 78.625 4.664 1 77.75 10 LEU B N 1
ATOM 6960 C CA . LEU B 1 10 ? 15.367 77.5 4.078 1 77.75 10 LEU B CA 1
ATOM 6961 C C . LEU B 1 10 ? 16.094 76.188 4.316 1 77.75 10 LEU B C 1
ATOM 6963 O O . LEU B 1 10 ? 15.461 75.125 4.566 1 77.75 10 LEU B O 1
ATOM 6967 N N . ASP B 1 11 ? 17.422 76.312 4.379 1 75.31 11 ASP B N 1
ATOM 6968 C CA . ASP B 1 11 ? 18.203 75.125 4.625 1 75.31 11 ASP B CA 1
ATOM 6969 C C . ASP B 1 11 ? 18 74.562 6.051 1 75.31 11 ASP B C 1
ATOM 6971 O O . ASP B 1 11 ? 17.938 73.375 6.277 1 75.31 11 ASP B O 1
ATOM 6975 N N . ALA B 1 12 ? 17.875 75.5 6.906 1 73.25 12 ALA B N 1
ATOM 6976 C CA . ALA B 1 12 ? 17.609 75.125 8.297 1 73.25 12 ALA B CA 1
ATOM 6977 C C . ALA B 1 12 ? 16.219 74.5 8.445 1 73.25 12 ALA B C 1
ATOM 6979 O O . ALA B 1 12 ? 16.047 73.562 9.219 1 73.25 12 ALA B O 1
ATOM 6980 N N . VAL B 1 13 ? 15.359 75.062 7.629 1 72.69 13 VAL B N 1
ATOM 6981 C CA . VAL B 1 13 ? 14 74.5 7.664 1 72.69 13 VAL B CA 1
ATOM 6982 C C . VAL B 1 13 ? 13.961 73.125 7.059 1 72.69 13 VAL B C 1
ATOM 6984 O O . VAL B 1 13 ? 13.227 72.25 7.535 1 72.69 13 VAL B O 1
ATOM 6987 N N . VAL B 1 14 ? 14.844 72.938 6.059 1 75.5 14 VAL B N 1
ATOM 6988 C CA . VAL B 1 14 ? 14.898 71.625 5.398 1 75.5 14 VAL B CA 1
ATOM 6989 C C . VAL B 1 14 ? 15.516 70.625 6.336 1 75.5 14 VAL B C 1
ATOM 6991 O O . VAL B 1 14 ? 15.086 69.438 6.367 1 75.5 14 VAL B O 1
ATOM 6994 N N . THR B 1 15 ? 16.469 71 7.125 1 67.88 15 THR B N 1
ATOM 6995 C CA . THR B 1 15 ? 17.219 70.062 7.977 1 67.88 15 THR B CA 1
ATOM 6996 C C . THR B 1 15 ? 16.5 69.875 9.312 1 67.88 15 THR B C 1
ATOM 6998 O O . THR B 1 15 ? 16.609 68.812 9.93 1 67.88 15 THR B O 1
ATOM 7001 N N . ASP B 1 16 ? 15.852 70.875 9.82 1 60.47 16 ASP B N 1
ATOM 7002 C CA . ASP B 1 16 ? 15.156 70.875 11.102 1 60.47 16 ASP B CA 1
ATOM 7003 C C . ASP B 1 16 ? 13.727 70.312 10.938 1 60.47 16 ASP B C 1
ATOM 7005 O O . ASP B 1 16 ? 12.898 71 10.297 1 60.47 16 ASP B O 1
ATOM 7009 N N . PRO B 1 17 ? 13.445 69.188 11.5 1 62.34 17 PRO B N 1
ATOM 7010 C CA . PRO B 1 17 ? 12.148 68.562 11.273 1 62.34 17 PRO B CA 1
ATOM 7011 C C . PRO B 1 17 ? 10.977 69.375 11.797 1 62.34 17 PRO B C 1
ATOM 7013 O O . PRO B 1 17 ? 9.891 69.375 11.211 1 62.34 17 PRO B O 1
ATOM 7016 N N . HIS B 1 18 ? 11.18 70.25 12.781 1 61.06 18 HIS B N 1
ATOM 7017 C CA . HIS B 1 18 ? 10.125 71.125 13.312 1 61.06 18 HIS B CA 1
ATOM 7018 C C . HIS B 1 18 ? 9.812 72.312 12.367 1 61.06 18 HIS B C 1
ATOM 7020 O O . HIS B 1 18 ? 8.648 72.562 12.109 1 61.06 18 HIS B O 1
ATOM 7026 N N . LEU B 1 19 ? 10.797 72.875 11.953 1 66.69 19 LEU B N 1
ATOM 7027 C CA . LEU B 1 19 ? 10.625 74 11.055 1 66.69 19 LEU B CA 1
ATOM 7028 C C . LEU B 1 19 ? 10.086 73.562 9.703 1 66.69 19 LEU B C 1
ATOM 7030 O O . LEU B 1 19 ? 9.258 74.25 9.094 1 66.69 19 LEU B O 1
ATOM 7034 N N . HIS B 1 20 ? 10.391 72.375 9.391 1 69.94 20 HIS B N 1
ATOM 7035 C CA . HIS B 1 20 ? 9.961 71.75 8.148 1 69.94 20 HIS B CA 1
ATOM 7036 C C . HIS B 1 20 ? 8.461 71.438 8.148 1 69.94 20 HIS B C 1
ATOM 7038 O O . HIS B 1 20 ? 7.773 71.75 7.172 1 69.94 20 HIS B O 1
ATOM 7044 N N . ALA B 1 21 ? 8.039 71.062 9.188 1 66.12 21 ALA B N 1
ATOM 7045 C CA . ALA B 1 21 ? 6.625 70.75 9.352 1 66.12 21 ALA B CA 1
ATOM 7046 C C . ALA B 1 21 ? 5.75 71.938 9.305 1 66.12 21 ALA B C 1
ATOM 7048 O O . ALA B 1 21 ? 4.691 71.938 8.664 1 66.12 21 ALA B O 1
ATOM 7049 N N . MET B 1 22 ? 6.141 72.938 9.898 1 67.06 22 MET B N 1
ATOM 7050 C CA . MET B 1 22 ? 5.398 74.188 9.922 1 67.06 22 MET B CA 1
ATOM 7051 C C . MET B 1 22 ? 5.363 74.875 8.539 1 67.06 22 MET B C 1
ATOM 7053 O O . MET B 1 22 ? 4.328 75.375 8.117 1 67.06 22 MET B O 1
ATOM 7057 N N . PHE B 1 23 ? 6.41 74.75 7.883 1 77.81 23 PHE B N 1
ATOM 7058 C CA . PHE B 1 23 ? 6.457 75.312 6.539 1 77.81 23 PHE B CA 1
ATOM 7059 C C . PHE B 1 23 ? 5.621 74.438 5.57 1 77.81 23 PHE B C 1
ATOM 7061 O O . PHE B 1 23 ? 4.93 75 4.707 1 77.81 23 PHE B O 1
ATOM 7068 N N . LEU B 1 24 ? 5.66 73.25 5.805 1 70.62 24 LEU B N 1
ATOM 7069 C CA . LEU B 1 24 ? 4.883 72.312 4.953 1 70.62 24 LEU B CA 1
ATOM 7070 C C . LEU B 1 24 ? 3.389 72.562 5.125 1 70.62 24 LEU B C 1
ATOM 7072 O O . LEU B 1 24 ? 2.637 72.562 4.148 1 70.62 24 LEU B O 1
ATOM 7076 N N . GLN B 1 25 ? 2.986 72.938 6.277 1 65.94 25 GLN B N 1
ATOM 7077 C CA . GLN B 1 25 ? 1.608 73.312 6.578 1 65.94 25 GLN B CA 1
ATOM 7078 C C . GLN B 1 25 ? 1.228 74.562 5.875 1 65.94 25 GLN B C 1
ATOM 7080 O O . GLN B 1 25 ? 0.13 74.688 5.324 1 65.94 25 GLN B O 1
ATOM 7085 N N . HIS B 1 26 ? 2.09 75.438 6 1 72.69 26 HIS B N 1
ATOM 7086 C CA . HIS B 1 26 ? 1.841 76.688 5.332 1 72.69 26 HIS B CA 1
ATOM 7087 C C . HIS B 1 26 ? 1.757 76.5 3.82 1 72.69 26 HIS B C 1
ATOM 7089 O O . HIS B 1 26 ? 0.875 77.062 3.172 1 72.69 26 HIS B O 1
ATOM 7095 N N . LEU B 1 27 ? 2.539 75.562 3.291 1 75.31 27 LEU B N 1
ATOM 7096 C CA . LEU B 1 27 ? 2.588 75.375 1.847 1 75.31 27 LEU B CA 1
ATOM 7097 C C . LEU B 1 27 ? 1.394 74.562 1.365 1 75.31 27 LEU B C 1
ATOM 7099 O O . LEU B 1 27 ? 0.945 74.688 0.227 1 75.31 27 LEU B O 1
ATOM 7103 N N . SER B 1 28 ? 0.842 73.75 2.152 1 67.88 28 SER B N 1
ATOM 7104 C CA . SER B 1 28 ? -0.254 72.875 1.771 1 67.88 28 SER B CA 1
ATOM 7105 C C . SER B 1 28 ? -1.512 73.625 1.43 1 67.88 28 SER B C 1
ATOM 7107 O O . SER B 1 28 ? -2.279 73.25 0.55 1 67.88 28 SER B O 1
ATOM 7109 N N . SER B 1 29 ? -1.645 74.75 2.027 1 67.12 29 SER B N 1
ATOM 7110 C CA . SER B 1 29 ? -2.803 75.625 1.784 1 67.12 29 SER B CA 1
ATOM 7111 C C . SER B 1 29 ? -2.471 76.75 0.802 1 67.12 29 SER B C 1
ATOM 7113 O O . SER B 1 29 ? -3.35 77.25 0.093 1 67.12 29 SER B O 1
ATOM 7115 N N . SER B 1 30 ? -1.262 77.125 0.702 1 71.69 30 SER B N 1
ATOM 7116 C CA . SER B 1 30 ? -0.958 78.312 -0.03 1 71.69 30 SER B CA 1
ATOM 7117 C C . SER B 1 30 ? -0.307 78 -1.375 1 71.69 30 SER B C 1
ATOM 7119 O O . SER B 1 30 ? -0.505 78.75 -2.348 1 71.69 30 SER B O 1
ATOM 7121 N N . ASP B 1 31 ? 0.558 76.938 -1.519 1 76.19 31 ASP B N 1
ATOM 7122 C CA . ASP B 1 31 ? 1.351 76.625 -2.709 1 76.19 31 ASP B CA 1
ATOM 7123 C C . ASP B 1 31 ? 1.537 75.125 -2.889 1 76.19 31 ASP B C 1
ATOM 7125 O O . ASP B 1 31 ? 2.436 74.562 -2.291 1 76.19 31 ASP B O 1
ATOM 7129 N N . ALA B 1 32 ? 0.722 74.562 -3.754 1 75.06 32 ALA B N 1
ATOM 7130 C CA . ALA B 1 32 ? 0.747 73.125 -3.961 1 75.06 32 ALA B CA 1
ATOM 7131 C C . ALA B 1 32 ? 2.068 72.688 -4.582 1 75.06 32 ALA B C 1
ATOM 7133 O O . ALA B 1 32 ? 2.611 71.625 -4.223 1 75.06 32 ALA B O 1
ATOM 7134 N N . LYS B 1 33 ? 2.568 73.438 -5.398 1 79.69 33 LYS B N 1
ATOM 7135 C CA . LYS B 1 33 ? 3.844 73.062 -6.023 1 79.69 33 LYS B CA 1
ATOM 7136 C C . LYS B 1 33 ? 5.004 73.25 -5.051 1 79.69 33 LYS B C 1
ATOM 7138 O O . LYS B 1 33 ? 5.953 72.5 -5.039 1 79.69 33 LYS B O 1
ATOM 7143 N N . GLY B 1 34 ? 4.836 74.188 -4.16 1 80.56 34 GLY B N 1
ATOM 7144 C CA . GLY B 1 34 ? 5.824 74.375 -3.111 1 80.56 34 GLY B CA 1
ATOM 7145 C C . GLY B 1 34 ? 5.867 73.25 -2.109 1 80.56 34 GLY B C 1
ATOM 7146 O O . GLY B 1 34 ? 6.938 72.875 -1.603 1 80.56 34 GLY B O 1
ATOM 7147 N N . PHE B 1 35 ? 4.859 72.75 -2.02 1 77.06 35 PHE B N 1
ATOM 7148 C CA . PHE B 1 35 ? 4.734 71.562 -1.146 1 77.06 35 PHE B CA 1
ATOM 7149 C C . PHE B 1 35 ? 5.539 70.438 -1.687 1 77.06 35 PHE B C 1
ATOM 7151 O O . PHE B 1 35 ? 6.336 69.812 -0.961 1 77.06 35 PHE B O 1
ATOM 7158 N N . ALA B 1 36 ? 5.375 70.125 -2.934 1 79.44 36 ALA B N 1
ATOM 7159 C CA . ALA B 1 36 ? 6.141 69.062 -3.592 1 79.44 36 ALA B CA 1
ATOM 7160 C C . ALA B 1 36 ? 7.629 69.375 -3.607 1 79.44 36 ALA B C 1
ATOM 7162 O O . ALA B 1 36 ? 8.469 68.5 -3.391 1 79.44 36 ALA B O 1
ATOM 7163 N N . ARG B 1 37 ? 7.969 70.625 -3.664 1 86.06 37 ARG B N 1
ATOM 7164 C CA . ARG B 1 37 ? 9.352 71.062 -3.77 1 86.06 37 ARG B CA 1
ATOM 7165 C C . ARG B 1 37 ? 10.07 70.938 -2.428 1 86.06 37 ARG B C 1
ATOM 7167 O O . ARG B 1 37 ? 11.234 70.562 -2.375 1 86.06 37 ARG B O 1
ATOM 7174 N N . LEU B 1 38 ? 9.281 71.188 -1.404 1 81.19 38 LEU B N 1
ATOM 7175 C CA . LEU B 1 38 ? 9.906 71.062 -0.095 1 81.19 38 LEU B CA 1
ATOM 7176 C C . LEU B 1 38 ? 10.156 69.562 0.211 1 81.19 38 LEU B C 1
ATOM 7178 O O . LEU B 1 38 ? 11.227 69.188 0.721 1 81.19 38 LEU B O 1
ATOM 7182 N N . LEU B 1 39 ? 9.273 68.812 -0.243 1 77.88 39 LEU B N 1
ATOM 7183 C CA . LEU B 1 39 ? 9.422 67.375 -0.009 1 77.88 39 LEU B CA 1
ATOM 7184 C C . LEU B 1 39 ? 10.562 66.812 -0.843 1 77.88 39 LEU B C 1
ATOM 7186 O O . LEU B 1 39 ? 11.266 65.875 -0.396 1 77.88 39 LEU B O 1
ATOM 7190 N N . PHE B 1 40 ? 10.727 67.188 -1.95 1 86 40 PHE B N 1
ATOM 7191 C CA . PHE B 1 40 ? 11.883 66.875 -2.768 1 86 40 PHE B CA 1
ATOM 7192 C C . PHE B 1 40 ? 13.18 67.25 -2.053 1 86 40 PHE B C 1
ATOM 7194 O O . PHE B 1 40 ? 14.109 66.438 -1.986 1 86 40 PHE B O 1
ATOM 7201 N N . LEU B 1 41 ? 13.219 68.5 -1.416 1 84.56 41 LEU B N 1
ATOM 7202 C CA . LEU B 1 41 ? 14.43 68.938 -0.732 1 84.56 41 LEU B CA 1
ATOM 7203 C C . LEU B 1 41 ? 14.719 68.062 0.483 1 84.56 41 LEU B C 1
ATOM 7205 O O . LEU B 1 41 ? 15.883 67.75 0.758 1 84.56 41 LEU B O 1
ATOM 7209 N N . VAL B 1 42 ? 13.711 67.625 1.048 1 76.94 42 VAL B N 1
ATOM 7210 C CA . VAL B 1 42 ? 13.883 66.75 2.215 1 76.94 42 VAL B CA 1
ATOM 7211 C C . VAL B 1 42 ? 14.383 65.375 1.775 1 76.94 42 VAL B C 1
ATOM 7213 O O . VAL B 1 42 ? 15.281 64.812 2.398 1 76.94 42 VAL B O 1
ATOM 7216 N N . SER B 1 43 ? 13.93 64.938 0.634 1 78.81 43 SER B N 1
ATOM 7217 C CA . SER B 1 43 ? 14.375 63.625 0.089 1 78.81 43 SER B CA 1
ATOM 7218 C C . SER B 1 43 ? 15.836 63.719 -0.346 1 78.81 43 SER B C 1
ATOM 7220 O O . SER B 1 43 ? 16.578 62.75 -0.168 1 78.81 43 SER B O 1
ATOM 7222 N N . VAL B 1 44 ? 16.156 64.75 -0.851 1 81.38 44 VAL B N 1
ATOM 7223 C CA . VAL B 1 44 ? 17.531 64.938 -1.309 1 81.38 44 VAL B CA 1
ATOM 7224 C C . VAL B 1 44 ? 18.453 65.062 -0.107 1 81.38 44 VAL B C 1
ATOM 7226 O O . VAL B 1 44 ? 19.578 64.562 -0.116 1 81.38 44 VAL B O 1
ATOM 7229 N N . ASP B 1 45 ? 17.953 65.688 0.975 1 77.19 45 ASP B N 1
ATOM 7230 C CA . ASP B 1 45 ? 18.75 65.812 2.191 1 77.19 45 ASP B CA 1
ATOM 7231 C C . ASP B 1 45 ? 18.984 64.438 2.82 1 77.19 45 ASP B C 1
ATOM 7233 O O . ASP B 1 45 ? 20.094 64.125 3.285 1 77.19 45 ASP B O 1
ATOM 7237 N N . GLU B 1 46 ? 18.062 63.594 2.658 1 71.88 46 GLU B N 1
ATOM 7238 C CA . GLU B 1 46 ? 18.172 62.219 3.145 1 71.88 46 GLU B CA 1
ATOM 7239 C C . GLU B 1 46 ? 19.125 61.406 2.291 1 71.88 46 GLU B C 1
ATOM 7241 O O . GLU B 1 46 ? 19.891 60.594 2.816 1 71.88 46 GLU B O 1
ATOM 7246 N N . PHE B 1 47 ? 18.984 61.562 1.107 1 77.5 47 PHE B N 1
ATOM 7247 C CA . PHE B 1 47 ? 19.906 60.938 0.183 1 77.5 47 PHE B CA 1
ATOM 7248 C C . PHE B 1 47 ? 21.344 61.312 0.497 1 77.5 47 PHE B C 1
ATOM 7250 O O . PHE B 1 47 ? 22.25 60.469 0.471 1 77.5 47 PHE B O 1
ATOM 7257 N N . LYS B 1 48 ? 21.5 62.531 0.946 1 74 48 LYS B N 1
ATOM 7258 C CA . LYS B 1 48 ? 22.828 63.031 1.261 1 74 48 LYS B CA 1
ATOM 7259 C C . LYS B 1 48 ? 23.344 62.469 2.574 1 74 48 LYS B C 1
ATOM 7261 O O . LYS B 1 48 ? 24.531 62.125 2.699 1 74 48 LYS B O 1
ATOM 7266 N N . LYS B 1 49 ? 22.469 62.188 3.535 1 65.5 49 LYS B N 1
ATOM 7267 C CA . LYS B 1 49 ? 22.875 61.656 4.84 1 65.5 49 LYS B CA 1
ATOM 7268 C C . LYS B 1 49 ? 23.094 60.156 4.781 1 65.5 49 LYS B C 1
ATOM 7270 O O . LYS B 1 49 ? 23.906 59.625 5.539 1 65.5 49 LYS B O 1
ATOM 7275 N N . GLY B 1 50 ? 22.469 59.406 4.102 1 57.75 50 GLY B N 1
ATOM 7276 C CA . GLY B 1 50 ? 22.641 57.969 3.967 1 57.75 50 GLY B CA 1
ATOM 7277 C C . GLY B 1 50 ? 24 57.562 3.424 1 57.75 50 GLY B C 1
ATOM 7278 O O . GLY B 1 50 ? 24.297 56.375 3.295 1 57.75 50 GLY B O 1
ATOM 7279 N N . CYS B 1 51 ? 24.734 58.375 3.178 1 47.5 51 CYS B N 1
ATOM 7280 C CA . CYS B 1 51 ? 26.062 58.156 2.588 1 47.5 51 CYS B CA 1
ATOM 7281 C C . CYS B 1 51 ? 27.094 57.812 3.658 1 47.5 51 CYS B C 1
ATOM 7283 O O . CYS B 1 51 ? 28.297 57.812 3.391 1 47.5 51 CYS B O 1
ATOM 7285 N N . VAL B 1 52 ? 26.781 57.562 4.906 1 39.88 52 VAL B N 1
ATOM 7286 C CA . VAL B 1 52 ? 28.031 57.438 5.645 1 39.88 52 VAL B CA 1
ATOM 7287 C C . VAL B 1 52 ? 28.703 56.094 5.297 1 39.88 52 VAL B C 1
ATOM 7289 O O . VAL B 1 52 ? 28.188 55.031 5.625 1 39.88 52 VAL B O 1
ATOM 7292 N N . PHE B 1 53 ? 29.312 56 4.312 1 38.41 53 PHE B N 1
ATOM 7293 C CA . PHE B 1 53 ? 30.281 55 3.863 1 38.41 53 PHE B CA 1
ATOM 7294 C C . PHE B 1 53 ? 31.391 54.812 4.895 1 38.41 53 PHE B C 1
ATOM 7296 O O . PHE B 1 53 ? 32.031 55.781 5.289 1 38.41 53 PHE B O 1
ATOM 7303 N N . ASP B 1 54 ? 31.156 53.844 5.828 1 36.91 54 ASP B N 1
ATOM 7304 C CA . ASP B 1 54 ? 32.469 53.531 6.402 1 36.91 54 ASP B CA 1
ATOM 7305 C C . ASP B 1 54 ? 33.469 53.156 5.312 1 36.91 54 ASP B C 1
ATOM 7307 O O . ASP B 1 54 ? 33.188 52.25 4.504 1 36.91 54 ASP B O 1
ATOM 7311 N N . LYS B 1 55 ? 34.438 53.812 5.027 1 38.31 55 LYS B N 1
ATOM 7312 C CA . LYS B 1 55 ? 35.562 53.781 4.102 1 38.31 55 LYS B CA 1
ATOM 7313 C C . LYS B 1 55 ? 36.219 52.406 4.086 1 38.31 55 LYS B C 1
ATOM 7315 O O . LYS B 1 55 ? 36.969 52.062 3.168 1 38.31 55 LYS B O 1
ATOM 7320 N N . HIS B 1 56 ? 36.438 51.781 5.246 1 35.19 56 HIS B N 1
ATOM 7321 C CA . HIS B 1 56 ? 37.5 50.812 5.184 1 35.19 56 HIS B CA 1
ATOM 7322 C C . HIS B 1 56 ? 37.031 49.5 4.566 1 35.19 56 HIS B C 1
ATOM 7324 O O . HIS B 1 56 ? 37.812 48.531 4.5 1 35.19 56 HIS B O 1
ATOM 7330 N N . SER B 1 57 ? 35.75 49.062 4.766 1 33.88 57 SER B N 1
ATOM 7331 C CA . SER B 1 57 ? 35.688 47.656 4.426 1 33.88 57 SER B CA 1
ATOM 7332 C C . SER B 1 57 ? 35.625 47.438 2.916 1 33.88 57 SER B C 1
ATOM 7334 O O . SER B 1 57 ? 34.844 48.062 2.225 1 33.88 57 SER B O 1
ATOM 7336 N N . LEU B 1 58 ? 36.594 46.969 2.207 1 33.78 58 LEU B N 1
ATOM 7337 C CA . LEU B 1 58 ? 36.938 46.562 0.852 1 33.78 58 LEU B CA 1
ATOM 7338 C C . LEU B 1 58 ? 35.812 45.719 0.23 1 33.78 58 LEU B C 1
ATOM 7340 O O . LEU B 1 58 ? 36 45.156 -0.841 1 33.78 58 LEU B O 1
ATOM 7344 N N . GLU B 1 59 ? 35.156 45.094 1.133 1 36.31 59 GLU B N 1
ATOM 7345 C CA . GLU B 1 59 ? 34.406 44.062 0.398 1 36.31 59 GLU B CA 1
ATOM 7346 C C . GLU B 1 59 ? 33.469 44.719 -0.625 1 36.31 59 GLU B C 1
ATOM 7348 O O . GLU B 1 59 ? 33.062 45.875 -0.463 1 36.31 59 GLU B O 1
ATOM 7353 N N . PRO B 1 60 ? 33.188 44.062 -1.762 1 37.88 60 PRO B N 1
ATOM 7354 C CA . PRO B 1 60 ? 32.562 44.438 -3.031 1 37.88 60 PRO B CA 1
ATOM 7355 C C . PRO B 1 60 ? 31.391 45.406 -2.848 1 37.88 60 PRO B C 1
ATOM 7357 O O . PRO B 1 60 ? 30.891 45.562 -1.733 1 37.88 60 PRO B O 1
ATOM 7360 N N . GLU B 1 61 ? 30.781 45.781 -3.918 1 44.69 61 GLU B N 1
ATOM 7361 C CA . GLU B 1 61 ? 29.703 46.719 -4.258 1 44.69 61 GLU B CA 1
ATOM 7362 C C . GLU B 1 61 ? 28.578 46.656 -3.24 1 44.69 61 GLU B C 1
ATOM 7364 O O . GLU B 1 61 ? 27.906 45.625 -3.115 1 44.69 61 GLU B O 1
ATOM 7369 N N . SER B 1 62 ? 28.75 47.219 -2.16 1 46.34 62 SER B N 1
ATOM 7370 C CA . SER B 1 62 ? 28.031 47.188 -0.888 1 46.34 62 SER B CA 1
ATOM 7371 C C . SER B 1 62 ? 26.547 47.5 -1.08 1 46.34 62 SER B C 1
ATOM 7373 O O . SER B 1 62 ? 26.156 48.125 -2.059 1 46.34 62 SER B O 1
ATOM 7375 N N . ASP B 1 63 ? 25.859 46.562 -0.458 1 52.19 63 ASP B N 1
ATOM 7376 C CA . ASP B 1 63 ? 24.406 46.688 -0.3 1 52.19 63 ASP B CA 1
ATOM 7377 C C . ASP B 1 63 ? 24 48.156 -0.185 1 52.19 63 ASP B C 1
ATOM 7379 O O . ASP B 1 63 ? 22.906 48.531 -0.623 1 52.19 63 ASP B O 1
ATOM 7383 N N . ALA B 1 64 ? 25 49 0.033 1 56.22 64 ALA B N 1
ATOM 7384 C CA . ALA B 1 64 ? 24.703 50.438 0.241 1 56.22 64 ALA B CA 1
ATOM 7385 C C . ALA B 1 64 ? 24.594 51.156 -1.09 1 56.22 64 ALA B C 1
ATOM 7387 O O . ALA B 1 64 ? 23.734 52.031 -1.259 1 56.22 64 ALA B O 1
ATOM 7388 N N . GLU B 1 65 ? 25.391 50.656 -2.027 1 63.78 65 GLU B N 1
ATOM 7389 C CA . GLU B 1 65 ? 25.375 51.344 -3.32 1 63.78 65 GLU B CA 1
ATOM 7390 C C . GLU B 1 65 ? 24.125 51 -4.109 1 63.78 65 GLU B C 1
ATOM 7392 O O . GLU B 1 65 ? 23.531 51.875 -4.758 1 63.78 65 GLU B O 1
ATOM 7397 N N . VAL B 1 66 ? 23.797 49.875 -3.906 1 67.56 66 VAL B N 1
ATOM 7398 C CA . VAL B 1 66 ? 22.594 49.438 -4.598 1 67.56 66 VAL B CA 1
ATOM 7399 C C . VAL B 1 66 ? 21.375 50.125 -3.98 1 67.56 66 VAL B C 1
ATOM 7401 O O . VAL B 1 66 ? 20.469 50.562 -4.699 1 67.56 66 VAL B O 1
ATOM 7404 N N . TYR B 1 67 ? 21.453 50.344 -2.752 1 65.69 67 TYR B N 1
ATOM 7405 C CA . TYR B 1 67 ? 20.375 51.031 -2.053 1 65.69 67 TYR B CA 1
ATOM 7406 C C . TYR B 1 67 ? 20.312 52.5 -2.49 1 65.69 67 TYR B C 1
ATOM 7408 O O . TYR B 1 67 ? 19.219 53.031 -2.736 1 65.69 67 TYR B O 1
ATOM 7416 N N . ARG B 1 68 ? 21.391 53.062 -2.748 1 71 68 ARG B N 1
ATOM 7417 C CA . ARG B 1 68 ? 21.438 54.469 -3.143 1 71 68 ARG B CA 1
ATOM 7418 C C . ARG B 1 68 ? 20.953 54.656 -4.578 1 71 68 ARG B C 1
ATOM 7420 O O . ARG B 1 68 ? 20.266 55.625 -4.887 1 71 68 ARG B O 1
ATOM 7427 N N . GLN B 1 69 ? 21.281 53.656 -5.203 1 76.12 69 GLN B N 1
ATOM 7428 C CA . GLN B 1 69 ? 20.812 53.688 -6.586 1 76.12 69 GLN B CA 1
ATOM 7429 C C . GLN B 1 69 ? 19.297 53.562 -6.668 1 76.12 69 GLN B C 1
ATOM 7431 O O . GLN B 1 69 ? 18.641 54.281 -7.414 1 76.12 69 GLN B O 1
ATOM 7436 N N . ARG B 1 70 ? 18.922 52.75 -5.867 1 73.31 70 ARG B N 1
ATOM 7437 C CA . ARG B 1 70 ? 17.469 52.531 -5.832 1 73.31 70 ARG B CA 1
ATOM 7438 C C . ARG B 1 70 ? 16.766 53.75 -5.262 1 73.31 70 ARG B C 1
ATOM 7440 O O . ARG B 1 70 ? 15.711 54.156 -5.766 1 73.31 70 ARG B O 1
ATOM 7447 N N . TYR B 1 71 ? 17.375 54.312 -4.391 1 75.19 71 TYR B N 1
ATOM 7448 C CA . TYR B 1 71 ? 16.797 55.5 -3.76 1 75.19 71 TYR B CA 1
ATOM 7449 C C . TYR B 1 71 ? 16.812 56.688 -4.707 1 75.19 71 TYR B C 1
ATOM 7451 O O . TYR B 1 71 ? 15.844 57.438 -4.781 1 75.19 71 TYR B O 1
ATOM 7459 N N . ALA B 1 72 ? 17.781 56.781 -5.414 1 80.56 72 ALA B N 1
ATOM 7460 C CA . ALA B 1 72 ? 17.875 57.875 -6.398 1 80.56 72 ALA B CA 1
ATOM 7461 C C . ALA B 1 72 ? 16.859 57.688 -7.512 1 80.56 72 ALA B C 1
ATOM 7463 O O . ALA B 1 72 ? 16.203 58.656 -7.926 1 80.56 72 ALA B O 1
ATOM 7464 N N . SER B 1 73 ? 16.766 56.469 -7.793 1 79.69 73 SER B N 1
ATOM 7465 C CA . SER B 1 73 ? 15.773 56.188 -8.836 1 79.69 73 SER B CA 1
ATOM 7466 C C . SER B 1 73 ? 14.359 56.438 -8.344 1 79.69 73 SER B C 1
ATOM 7468 O O . SER B 1 73 ? 13.523 56.969 -9.102 1 79.69 73 SER B O 1
ATOM 7470 N N . LYS B 1 74 ? 14.141 56.25 -7.164 1 77.62 74 LYS B N 1
ATOM 7471 C CA . LYS B 1 74 ? 12.836 56.5 -6.559 1 77.62 74 LYS B CA 1
ATOM 7472 C C . LYS B 1 74 ? 12.555 58 -6.484 1 77.62 74 LYS B C 1
ATOM 7474 O O . LYS B 1 74 ? 11.43 58.438 -6.73 1 77.62 74 LYS B O 1
ATOM 7479 N N . ILE B 1 75 ? 13.469 58.781 -6.188 1 80.25 75 ILE B N 1
ATOM 7480 C CA . ILE B 1 75 ? 13.328 60.219 -6.133 1 80.25 75 ILE B CA 1
ATOM 7481 C C . ILE B 1 75 ? 12.977 60.75 -7.52 1 80.25 75 ILE B C 1
ATOM 7483 O O . ILE B 1 75 ? 12.078 61.594 -7.652 1 80.25 75 ILE B O 1
ATOM 7487 N N . ILE B 1 76 ? 13.625 60.219 -8.461 1 84.88 76 ILE B N 1
ATOM 7488 C CA . ILE B 1 76 ? 13.406 60.688 -9.82 1 84.88 76 ILE B CA 1
ATOM 7489 C C . ILE B 1 76 ? 11.984 60.312 -10.266 1 84.88 76 ILE B C 1
ATOM 7491 O O . ILE B 1 76 ? 11.273 61.156 -10.82 1 84.88 76 ILE B O 1
ATOM 7495 N N . ALA B 1 77 ? 11.625 59.156 -9.953 1 80.19 77 ALA B N 1
ATOM 7496 C CA . ALA B 1 77 ? 10.305 58.688 -10.359 1 80.19 77 ALA B CA 1
ATOM 7497 C C . ALA B 1 77 ? 9.203 59.438 -9.617 1 80.19 77 ALA B C 1
ATOM 7499 O O . ALA B 1 77 ? 8.164 59.75 -10.203 1 80.19 77 ALA B O 1
ATOM 7500 N N . LYS B 1 78 ? 9.438 59.812 -8.422 1 77.75 78 LYS B N 1
ATOM 7501 C CA . LYS B 1 78 ? 8.453 60.406 -7.531 1 77.75 78 LYS B CA 1
ATOM 7502 C C . LYS B 1 78 ? 8.297 61.906 -7.816 1 77.75 78 LYS B C 1
ATOM 7504 O O . LYS B 1 78 ? 7.211 62.469 -7.668 1 77.75 78 LYS B O 1
ATOM 7509 N N . TYR B 1 79 ? 9.336 62.531 -8.242 1 83.06 79 TYR B N 1
ATOM 7510 C CA . TYR B 1 79 ? 9.305 64 -8.242 1 83.06 79 TYR B CA 1
ATOM 7511 C C . TYR B 1 79 ? 9.586 64.562 -9.633 1 83.06 79 TYR B C 1
ATOM 7513 O O . TYR B 1 79 ? 9.211 65.688 -9.953 1 83.06 79 TYR B O 1
ATOM 7521 N N . MET B 1 80 ? 10.336 63.75 -10.508 1 84.81 80 MET B N 1
ATOM 7522 C CA . MET B 1 80 ? 10.891 64.375 -11.711 1 84.81 80 MET B CA 1
ATOM 7523 C C . MET B 1 80 ? 10.406 63.625 -12.961 1 84.81 80 MET B C 1
ATOM 7525 O O . MET B 1 80 ? 10.992 63.781 -14.039 1 84.81 80 MET B O 1
ATOM 7529 N N . SER B 1 81 ? 9.383 62.781 -12.844 1 80.56 81 SER B N 1
ATOM 7530 C CA . SER B 1 81 ? 8.797 62.125 -14 1 80.56 81 SER B CA 1
ATOM 7531 C C . SER B 1 81 ? 7.469 62.75 -14.398 1 80.56 81 SER B C 1
ATOM 7533 O O . SER B 1 81 ? 6.797 63.375 -13.562 1 80.56 81 SER B O 1
ATOM 7535 N N . PRO B 1 82 ? 7.051 62.781 -15.68 1 77.69 82 PRO B N 1
ATOM 7536 C CA . PRO B 1 82 ? 5.789 63.375 -16.125 1 77.69 82 PRO B CA 1
ATOM 7537 C C . PRO B 1 82 ? 4.574 62.75 -15.414 1 77.69 82 PRO B C 1
ATOM 7539 O O . PRO B 1 82 ? 3.568 63.438 -15.219 1 77.69 82 PRO B O 1
ATOM 7542 N N . ASP B 1 83 ? 4.688 61.625 -15.016 1 71.44 83 ASP B N 1
ATOM 7543 C CA . ASP B 1 83 ? 3.582 60.969 -14.328 1 71.44 83 ASP B CA 1
ATOM 7544 C C . ASP B 1 83 ? 3.832 60.906 -12.82 1 71.44 83 ASP B C 1
ATOM 7546 O O . ASP B 1 83 ? 3.264 60.062 -12.125 1 71.44 83 ASP B O 1
ATOM 7550 N N . ALA B 1 84 ? 4.492 61.75 -12.234 1 70.38 84 ALA B N 1
ATOM 7551 C CA . ALA B 1 84 ? 4.871 61.719 -10.82 1 70.38 84 ALA B CA 1
ATOM 7552 C C . ALA B 1 84 ? 3.736 62.219 -9.93 1 70.38 84 ALA B C 1
ATOM 7554 O O . ALA B 1 84 ? 3.045 63.156 -10.281 1 70.38 84 ALA B O 1
ATOM 7555 N N . PHE B 1 85 ? 3.494 61.594 -8.812 1 69.06 85 PHE B N 1
ATOM 7556 C CA . PHE B 1 85 ? 2.467 61.969 -7.855 1 69.06 85 PHE B CA 1
ATOM 7557 C C . PHE B 1 85 ? 2.814 63.312 -7.191 1 69.06 85 PHE B C 1
ATOM 7559 O O . PHE B 1 85 ? 1.928 64.125 -6.914 1 69.06 85 PHE B O 1
ATOM 7566 N N . LEU B 1 86 ? 4.125 63.594 -7.008 1 75.38 86 LEU B N 1
ATOM 7567 C CA . LEU B 1 86 ? 4.617 64.875 -6.461 1 75.38 86 LEU B CA 1
ATOM 7568 C C . LEU B 1 86 ? 5.5 65.562 -7.477 1 75.38 86 LEU B C 1
ATOM 7570 O O . LEU B 1 86 ? 6.711 65.688 -7.277 1 75.38 86 LEU B O 1
ATOM 7574 N N . ASP B 1 87 ? 4.906 65.938 -8.438 1 80.12 87 ASP B N 1
ATOM 7575 C CA . ASP B 1 87 ? 5.598 66.625 -9.547 1 80.12 87 ASP B CA 1
ATOM 7576 C C . ASP B 1 87 ? 6.086 68 -9.148 1 80.12 87 ASP B C 1
ATOM 7578 O O . ASP B 1 87 ? 5.289 68.812 -8.758 1 80.12 87 ASP B O 1
ATOM 7582 N N . ILE B 1 88 ? 7.305 68.125 -9.227 1 82.5 88 ILE B N 1
ATOM 7583 C CA . ILE B 1 88 ? 7.875 69.438 -8.812 1 82.5 88 ILE B CA 1
ATOM 7584 C C . ILE B 1 88 ? 8.016 70.375 -10.023 1 82.5 88 ILE B C 1
ATOM 7586 O O . ILE B 1 88 ? 8.469 71.5 -9.891 1 82.5 88 ILE B O 1
ATOM 7590 N N . ALA B 1 89 ? 7.562 69.812 -11.203 1 81.75 89 ALA B N 1
ATOM 7591 C CA . ALA B 1 89 ? 7.781 70.562 -12.438 1 81.75 89 ALA B CA 1
ATOM 7592 C C . ALA B 1 89 ? 6.801 71.75 -12.555 1 81.75 89 ALA B C 1
ATOM 7594 O O . ALA B 1 89 ? 5.656 71.625 -12.102 1 81.75 89 ALA B O 1
ATOM 7595 N N . SER B 1 90 ? 7.223 72.938 -12.766 1 79.12 90 SER B N 1
ATOM 7596 C CA . SER B 1 90 ? 6.426 74.125 -13.141 1 79.12 90 SER B CA 1
ATOM 7597 C C . SER B 1 90 ? 7.004 74.812 -14.367 1 79.12 90 SER B C 1
ATOM 7599 O O . SER B 1 90 ? 8.156 74.562 -14.734 1 79.12 90 SER B O 1
ATOM 7601 N N . GLU B 1 91 ? 6.227 75.562 -15.07 1 72.94 91 GLU B N 1
ATOM 7602 C CA . GLU B 1 91 ? 6.652 76.25 -16.281 1 72.94 91 GLU B CA 1
ATOM 7603 C C . GLU B 1 91 ? 7.879 77.125 -16.031 1 72.94 91 GLU B C 1
ATOM 7605 O O . GLU B 1 91 ? 8.734 77.25 -16.906 1 72.94 91 GLU B O 1
ATOM 7610 N N . ASN B 1 92 ? 8.125 77.562 -14.719 1 75.19 92 ASN B N 1
ATOM 7611 C CA . ASN B 1 92 ? 9.203 78.5 -14.422 1 75.19 92 ASN B CA 1
ATOM 7612 C C . ASN B 1 92 ? 10.391 77.812 -13.766 1 75.19 92 ASN B C 1
ATOM 7614 O O . ASN B 1 92 ? 11.398 78.438 -13.469 1 75.19 92 ASN B O 1
ATOM 7618 N N . LEU B 1 93 ? 10.25 76.375 -13.531 1 81.31 93 LEU B N 1
ATOM 7619 C CA . LEU B 1 93 ? 11.336 75.688 -12.875 1 81.31 93 LEU B CA 1
ATOM 7620 C C . LEU B 1 93 ? 12.148 74.875 -13.898 1 81.31 93 LEU B C 1
ATOM 7622 O O . LEU B 1 93 ? 11.625 73.938 -14.5 1 81.31 93 LEU B O 1
ATOM 7626 N N . ARG B 1 94 ? 13.398 75.375 -14.125 1 83.12 94 ARG B N 1
ATOM 7627 C CA . ARG B 1 94 ? 14.328 74.75 -15.031 1 83.12 94 ARG B CA 1
ATOM 7628 C C . ARG B 1 94 ? 15.609 74.312 -14.305 1 83.12 94 ARG B C 1
ATOM 7630 O O . ARG B 1 94 ? 16.062 75.062 -13.414 1 83.12 94 ARG B O 1
ATOM 7637 N N . ILE B 1 95 ? 16.094 73.062 -14.633 1 80.38 95 ILE B N 1
ATOM 7638 C CA . ILE B 1 95 ? 17.344 72.562 -14.078 1 80.38 95 ILE B CA 1
ATOM 7639 C C . ILE B 1 95 ? 18.391 72.438 -15.18 1 80.38 95 ILE B C 1
ATOM 7641 O O . ILE B 1 95 ? 18.219 71.688 -16.141 1 80.38 95 ILE B O 1
ATOM 7645 N N . LEU B 1 96 ? 19.516 73.188 -15.086 1 77.88 96 LEU B N 1
ATOM 7646 C CA . LEU B 1 96 ? 20.562 73.25 -16.094 1 77.88 96 LEU B CA 1
ATOM 7647 C C . LEU B 1 96 ? 19.969 73.5 -17.484 1 77.88 96 LEU B C 1
ATOM 7649 O O . LEU B 1 96 ? 20.25 72.812 -18.438 1 77.88 96 LEU B O 1
ATOM 7653 N N . ASN B 1 97 ? 18.938 74.5 -17.562 1 77.62 97 ASN B N 1
ATOM 7654 C CA . ASN B 1 97 ? 18.281 74.938 -18.781 1 77.62 97 ASN B CA 1
ATOM 7655 C C . ASN B 1 97 ? 17.422 73.875 -19.422 1 77.62 97 ASN B C 1
ATOM 7657 O O . ASN B 1 97 ? 17.109 73.875 -20.609 1 77.62 97 ASN B O 1
ATOM 7661 N N . LYS B 1 98 ? 17.125 72.75 -18.766 1 80 98 LYS B N 1
ATOM 7662 C CA . LYS B 1 98 ? 16.203 71.75 -19.203 1 80 98 LYS B CA 1
ATOM 7663 C C . LYS B 1 98 ? 14.977 71.625 -18.312 1 80 98 LYS B C 1
ATOM 7665 O O . LYS B 1 98 ? 15 72.125 -17.172 1 80 98 LYS B O 1
ATOM 7670 N N . SER B 1 99 ? 13.836 71.188 -18.891 1 83.31 99 SER B N 1
ATOM 7671 C CA . SER B 1 99 ? 12.656 70.938 -18.078 1 83.31 99 SER B CA 1
ATOM 7672 C C . SER B 1 99 ? 12.945 69.938 -17 1 83.31 99 SER B C 1
ATOM 7674 O O . SER B 1 99 ? 13.859 69.125 -17.141 1 83.31 99 SER B O 1
ATOM 7676 N N . VAL B 1 100 ? 12.164 69.938 -15.852 1 84 100 VAL B N 1
ATOM 7677 C CA . VAL B 1 100 ? 12.367 69 -14.75 1 84 100 VAL B CA 1
ATOM 7678 C C . VAL B 1 100 ? 12.203 67.562 -15.242 1 84 100 VAL B C 1
ATOM 7680 O O . VAL B 1 100 ? 12.992 66.688 -14.883 1 84 100 VAL B O 1
ATOM 7683 N N . TRP B 1 101 ? 11.367 67.375 -16.125 1 85.75 101 TRP B N 1
ATOM 7684 C CA . TRP B 1 101 ? 11.086 66.062 -16.625 1 85.75 101 TRP B CA 1
ATOM 7685 C C . TRP B 1 101 ? 12.227 65.562 -17.5 1 85.75 101 TRP B C 1
ATOM 7687 O O . TRP B 1 101 ? 12.633 64.375 -17.406 1 85.75 101 TRP B O 1
ATOM 7697 N N . ASN B 1 102 ? 12.75 66.438 -18.266 1 82.94 102 ASN B N 1
ATOM 7698 C CA . ASN B 1 102 ? 13.883 66.062 -19.125 1 82.94 102 ASN B CA 1
ATOM 7699 C C . ASN B 1 102 ? 15.148 65.812 -18.297 1 82.94 102 ASN B C 1
ATOM 7701 O O . ASN B 1 102 ? 15.906 64.875 -18.578 1 82.94 102 ASN B O 1
ATOM 7705 N N . PHE B 1 103 ? 15.312 66.562 -17.266 1 84.25 103 PHE B N 1
ATOM 7706 C CA . PHE B 1 103 ? 16.453 66.312 -16.375 1 84.25 103 PHE B CA 1
ATOM 7707 C C . PHE B 1 103 ? 16.328 65 -15.648 1 84.25 103 PHE B C 1
ATOM 7709 O O . PHE B 1 103 ? 17.297 64.25 -15.539 1 84.25 103 PHE B O 1
ATOM 7716 N N . GLY B 1 104 ? 15.117 64.688 -15.203 1 85.19 104 GLY B N 1
ATOM 7717 C CA . GLY B 1 104 ? 14.883 63.406 -14.547 1 85.19 104 GLY B CA 1
ATOM 7718 C C . GLY B 1 104 ? 15.133 62.219 -15.453 1 85.19 104 GLY B C 1
ATOM 7719 O O . GLY B 1 104 ? 15.75 61.25 -15.031 1 85.19 104 GLY B O 1
ATOM 7720 N N . LYS B 1 105 ? 14.703 62.344 -16.594 1 83.69 105 LYS B N 1
ATOM 7721 C CA . LYS B 1 105 ? 14.938 61.281 -17.578 1 83.69 105 LYS B CA 1
ATOM 7722 C C . LYS B 1 105 ? 16.438 61.125 -17.859 1 83.69 105 LYS B C 1
ATOM 7724 O O . LYS B 1 105 ? 16.938 60 -17.906 1 83.69 105 LYS B O 1
ATOM 7729 N N . LEU B 1 106 ? 17.203 62.188 -17.953 1 81.25 106 LEU B N 1
ATOM 7730 C CA . LEU B 1 106 ? 18.641 62.156 -18.219 1 81.25 106 LEU B CA 1
ATOM 7731 C C . LEU B 1 106 ? 19.375 61.562 -17.016 1 81.25 106 LEU B C 1
ATOM 7733 O O . LEU B 1 106 ? 20.281 60.75 -17.188 1 81.25 106 LEU B O 1
ATOM 7737 N N . LEU B 1 107 ? 18.906 61.906 -15.82 1 80.81 107 LEU B N 1
ATOM 7738 C CA . LEU B 1 107 ? 19.547 61.375 -14.625 1 80.81 107 LEU B CA 1
ATOM 7739 C C . LEU B 1 107 ? 19.281 59.906 -14.461 1 80.81 107 LEU B C 1
ATOM 7741 O O . LEU B 1 107 ? 20.172 59.125 -14.078 1 80.81 107 LEU B O 1
ATOM 7745 N N . ARG B 1 108 ? 18.141 59.5 -14.758 1 80.81 108 ARG B N 1
ATOM 7746 C CA . ARG B 1 108 ? 17.781 58.094 -14.703 1 80.81 108 ARG B CA 1
ATOM 7747 C C . ARG B 1 108 ? 18.609 57.281 -15.688 1 80.81 108 ARG B C 1
ATOM 7749 O O . ARG B 1 108 ? 19.094 56.188 -15.359 1 80.81 108 ARG B O 1
ATOM 7756 N N . ASN B 1 109 ? 18.75 57.781 -16.812 1 79.06 109 ASN B N 1
ATOM 7757 C CA . ASN B 1 109 ? 19.578 57.125 -17.828 1 79.06 109 ASN B CA 1
ATOM 7758 C C . ASN B 1 109 ? 21.047 57.094 -17.406 1 79.06 109 ASN B C 1
ATOM 7760 O O . ASN B 1 109 ? 21.719 56.062 -17.594 1 79.06 109 ASN B O 1
ATOM 7764 N N . ASP B 1 110 ? 21.5 58.094 -16.766 1 77.31 110 ASP B N 1
ATOM 7765 C CA . ASP B 1 110 ? 22.875 58.156 -16.297 1 77.31 110 ASP B CA 1
ATOM 7766 C C . ASP B 1 110 ? 23.109 57.125 -15.172 1 77.31 110 ASP B C 1
ATOM 7768 O O . ASP B 1 110 ? 24.141 56.469 -15.117 1 77.31 110 ASP B O 1
ATOM 7772 N N . LEU B 1 111 ? 22.062 56.969 -14.367 1 75.12 111 LEU B N 1
ATOM 7773 C CA . LEU B 1 111 ? 22.172 56.031 -13.266 1 75.12 111 LEU B CA 1
ATOM 7774 C C . LEU B 1 111 ? 22.141 54.594 -13.773 1 75.12 111 LEU B C 1
ATOM 7776 O O . LEU B 1 111 ? 22.797 53.719 -13.203 1 75.12 111 LEU B O 1
ATOM 7780 N N . MET B 1 112 ? 21.453 54.344 -14.758 1 74.06 112 MET B N 1
ATOM 7781 C CA . MET B 1 112 ? 21.391 53.031 -15.367 1 74.06 112 MET B CA 1
ATOM 7782 C C . MET B 1 112 ? 22.703 52.688 -16.062 1 74.06 112 MET B C 1
ATOM 7784 O O . MET B 1 112 ? 23.125 51.531 -16.047 1 74.06 112 MET B O 1
ATOM 7788 N N . LEU B 1 113 ? 23.375 53.719 -16.625 1 69.19 113 LEU B N 1
ATOM 7789 C CA . LEU B 1 113 ? 24.609 53.531 -17.359 1 69.19 113 LEU B CA 1
ATOM 7790 C C . LEU B 1 113 ? 25.797 53.438 -16.422 1 69.19 113 LEU B C 1
ATOM 7792 O O . LEU B 1 113 ? 26.734 52.656 -16.641 1 69.19 113 LEU B O 1
ATOM 7796 N N . TYR B 1 114 ? 25.75 54.281 -15.328 1 67.75 114 TYR B N 1
ATOM 7797 C CA . TYR B 1 114 ? 26.828 54.281 -14.344 1 67.75 114 TYR B CA 1
ATOM 7798 C C . TYR B 1 114 ? 26.281 54.25 -12.93 1 67.75 114 TYR B C 1
ATOM 7800 O O . TYR B 1 114 ? 25.938 55.281 -12.352 1 67.75 114 TYR B O 1
ATOM 7808 N N . SER B 1 115 ? 26.141 53 -12.344 1 65.25 115 SER B N 1
ATOM 7809 C CA . SER B 1 115 ? 25.547 52.781 -11.031 1 65.25 115 SER B CA 1
ATOM 7810 C C . SER B 1 115 ? 26.359 53.469 -9.93 1 65.25 115 SER B C 1
ATOM 7812 O O . SER B 1 115 ? 25.797 53.844 -8.898 1 65.25 115 SER B O 1
ATOM 7814 N N . GLY B 1 116 ? 27.516 53.781 -10.188 1 68.06 116 GLY B N 1
ATOM 7815 C CA . GLY B 1 116 ? 28.391 54.406 -9.227 1 68.06 116 GLY B CA 1
ATOM 7816 C C . GLY B 1 116 ? 28.047 55.875 -8.984 1 68.06 116 GLY B C 1
ATOM 7817 O O . GLY B 1 116 ? 28.547 56.469 -8.031 1 68.06 116 GLY B O 1
ATOM 7818 N N . LEU B 1 117 ? 27.25 56.469 -9.82 1 73.31 117 LEU B N 1
ATOM 7819 C CA . LEU B 1 117 ? 26.844 57.875 -9.672 1 73.31 117 LEU B CA 1
ATOM 7820 C C . LEU B 1 117 ? 26 58.062 -8.414 1 73.31 117 LEU B C 1
ATOM 7822 O O . LEU B 1 117 ? 26.016 59.156 -7.812 1 73.31 117 LEU B O 1
ATOM 7826 N N . ALA B 1 118 ? 25.391 57 -8.055 1 68.94 118 ALA B N 1
ATOM 7827 C CA . ALA B 1 118 ? 24.547 57.031 -6.875 1 68.94 118 ALA B CA 1
ATOM 7828 C C . ALA B 1 118 ? 25.375 57.219 -5.605 1 68.94 118 ALA B C 1
ATOM 7830 O O . ALA B 1 118 ? 24.859 57.625 -4.562 1 68.94 118 ALA B O 1
ATOM 7831 N N . ALA B 1 119 ? 26.609 57.031 -5.77 1 68.75 119 ALA B N 1
ATOM 7832 C CA . ALA B 1 119 ? 27.5 57.125 -4.621 1 68.75 119 ALA B CA 1
ATOM 7833 C C . ALA B 1 119 ? 27.875 58.594 -4.359 1 68.75 119 ALA B C 1
ATOM 7835 O O . ALA B 1 119 ? 28.344 58.938 -3.273 1 68.75 119 ALA B O 1
ATOM 7836 N N . LYS B 1 120 ? 27.656 59.5 -5.305 1 72.56 120 LYS B N 1
ATOM 7837 C CA . LYS B 1 120 ? 27.969 60.906 -5.137 1 72.56 120 LYS B CA 1
ATOM 7838 C C . LYS B 1 120 ? 26.938 61.625 -4.273 1 72.56 120 LYS B C 1
ATOM 7840 O O . LYS B 1 120 ? 25.734 61.5 -4.52 1 72.56 120 LYS B O 1
ATOM 7845 N N . THR B 1 121 ? 27.375 62.219 -3.252 1 71.12 121 THR B N 1
ATOM 7846 C CA . THR B 1 121 ? 26.484 62.906 -2.318 1 71.12 121 THR B CA 1
ATOM 7847 C C . THR B 1 121 ? 25.797 64.062 -2.998 1 71.12 121 THR B C 1
ATOM 7849 O O . THR B 1 121 ? 24.672 64.438 -2.619 1 71.12 121 THR B O 1
ATOM 7852 N N . ASP B 1 122 ? 26.422 64.562 -4.105 1 75.69 122 ASP B N 1
ATOM 7853 C CA . ASP B 1 122 ? 25.906 65.75 -4.742 1 75.69 122 ASP B CA 1
ATOM 7854 C C . ASP B 1 122 ? 25.172 65.438 -6.039 1 75.69 122 ASP B C 1
ATOM 7856 O O . ASP B 1 122 ? 25.141 66.25 -6.969 1 75.69 122 ASP B O 1
ATOM 7860 N N . LEU B 1 123 ? 24.562 64.312 -6.121 1 79.94 123 LEU B N 1
ATOM 7861 C CA . LEU B 1 123 ? 23.875 63.875 -7.328 1 79.94 123 LEU B CA 1
ATOM 7862 C C . LEU B 1 123 ? 22.766 64.812 -7.73 1 79.94 123 LEU B C 1
ATOM 7864 O O . LEU B 1 123 ? 22.594 65.125 -8.922 1 79.94 123 LEU B O 1
ATOM 7868 N N . PHE B 1 124 ? 22.125 65.312 -6.766 1 85.19 124 PHE B N 1
ATOM 7869 C CA . PHE B 1 124 ? 20.969 66.125 -7.016 1 85.19 124 PHE B CA 1
ATOM 7870 C C . PHE B 1 124 ? 21.281 67.625 -6.73 1 85.19 124 PHE B C 1
ATOM 7872 O O . PHE B 1 124 ? 20.375 68.438 -6.543 1 85.19 124 PHE B O 1
ATOM 7879 N N . GLN B 1 125 ? 22.453 68 -6.711 1 84.06 125 GLN B N 1
ATOM 7880 C CA . GLN B 1 125 ? 22.875 69.312 -6.289 1 84.06 125 GLN B CA 1
ATOM 7881 C C . GLN B 1 125 ? 22.234 70.438 -7.168 1 84.06 125 GLN B C 1
ATOM 7883 O O . GLN B 1 125 ? 21.766 71.438 -6.668 1 84.06 125 GLN B O 1
ATOM 7888 N N . GLU B 1 126 ? 22.203 70.188 -8.438 1 84.19 126 GLU B N 1
ATOM 7889 C CA . GLU B 1 126 ? 21.656 71.188 -9.359 1 84.19 126 GLU B CA 1
ATOM 7890 C C . GLU B 1 126 ? 20.141 71.312 -9.211 1 84.19 126 GLU B C 1
ATOM 7892 O O . GLU B 1 126 ? 19.594 72.438 -9.258 1 84.19 126 GLU B O 1
ATOM 7897 N N . ALA B 1 127 ? 19.5 70.188 -8.984 1 86.25 127 ALA B N 1
ATOM 7898 C CA . ALA B 1 127 ? 18.062 70.188 -8.758 1 86.25 127 ALA B CA 1
ATOM 7899 C C . ALA B 1 127 ? 17.719 70.812 -7.41 1 86.25 127 ALA B C 1
ATOM 7901 O O . ALA B 1 127 ? 16.75 71.562 -7.301 1 86.25 127 ALA B O 1
ATOM 7902 N N . GLU B 1 128 ? 18.5 70.562 -6.48 1 88.06 128 GLU B N 1
ATOM 7903 C CA . GLU B 1 128 ? 18.312 71.125 -5.148 1 88.06 128 GLU B CA 1
ATOM 7904 C C . GLU B 1 128 ? 18.422 72.625 -5.18 1 88.06 128 GLU B C 1
ATOM 7906 O O . GLU B 1 128 ? 17.578 73.312 -4.605 1 88.06 128 GLU B O 1
ATOM 7911 N N . ALA B 1 129 ? 19.406 73.125 -5.805 1 85.06 129 ALA B N 1
ATOM 7912 C CA . ALA B 1 129 ? 19.609 74.562 -5.895 1 85.06 129 ALA B CA 1
ATOM 7913 C C . ALA B 1 129 ? 18.469 75.25 -6.641 1 85.06 129 ALA B C 1
ATOM 7915 O O . ALA B 1 129 ? 18 76.312 -6.23 1 85.06 129 ALA B O 1
ATOM 7916 N N . ALA B 1 130 ? 17.984 74.562 -7.723 1 85.69 130 ALA B N 1
ATOM 7917 C CA . ALA B 1 130 ? 16.891 75.125 -8.5 1 85.69 130 ALA B CA 1
ATOM 7918 C C . ALA B 1 130 ? 15.586 75.125 -7.703 1 85.69 130 ALA B C 1
ATOM 7920 O O . ALA B 1 130 ? 14.828 76.125 -7.727 1 85.69 130 ALA B O 1
ATOM 7921 N N . VAL B 1 131 ? 15.367 74.125 -6.961 1 88.31 131 VAL B N 1
ATOM 7922 C CA . VAL B 1 131 ? 14.133 73.938 -6.188 1 88.31 131 VAL B CA 1
ATOM 7923 C C . VAL B 1 131 ? 14.18 74.875 -4.984 1 88.31 131 VAL B C 1
ATOM 7925 O O . VAL B 1 131 ? 13.172 75.5 -4.629 1 88.31 131 VAL B O 1
ATOM 7928 N N . LYS B 1 132 ? 15.234 75.125 -4.363 1 86.38 132 LYS B N 1
ATOM 7929 C CA . LYS B 1 132 ? 15.383 76.062 -3.254 1 86.38 132 LYS B CA 1
ATOM 7930 C C . LYS B 1 132 ? 15.094 77.5 -3.699 1 86.38 132 LYS B C 1
ATOM 7932 O O . LYS B 1 132 ? 14.422 78.25 -2.99 1 86.38 132 LYS B O 1
ATOM 7937 N N . LYS B 1 133 ? 15.586 77.812 -4.844 1 85.44 133 LYS B N 1
ATOM 7938 C CA . LYS B 1 133 ? 15.32 79.125 -5.398 1 85.44 133 LYS B CA 1
ATOM 7939 C C . LYS B 1 133 ? 13.836 79.312 -5.688 1 85.44 133 LYS B C 1
ATOM 7941 O O . LYS B 1 133 ? 13.281 80.375 -5.449 1 85.44 133 LYS B O 1
ATOM 7946 N N . ALA B 1 134 ? 13.195 78.25 -6.18 1 84.62 134 ALA B N 1
ATOM 7947 C CA . ALA B 1 134 ? 11.773 78.312 -6.508 1 84.62 134 ALA B CA 1
ATOM 7948 C C . ALA B 1 134 ? 10.922 78.375 -5.242 1 84.62 134 ALA B C 1
ATOM 7950 O O . ALA B 1 134 ? 9.828 78.938 -5.262 1 84.62 134 ALA B O 1
ATOM 7951 N N . LEU B 1 135 ? 11.445 77.938 -4.172 1 83.81 135 LEU B N 1
ATOM 7952 C CA . LEU B 1 135 ? 10.68 77.875 -2.932 1 83.81 135 LEU B CA 1
ATOM 7953 C C . LEU B 1 135 ? 10.945 79.125 -2.074 1 83.81 135 LEU B C 1
ATOM 7955 O O . LEU B 1 135 ? 10.203 79.438 -1.125 1 83.81 135 LEU B O 1
ATOM 7959 N N . GLN B 1 136 ? 11.836 79.938 -2.363 1 82.12 136 GLN B N 1
ATOM 7960 C CA . GLN B 1 136 ? 12.258 81.062 -1.546 1 82.12 136 GLN B CA 1
ATOM 7961 C C . GLN B 1 136 ? 11.141 82.125 -1.402 1 82.12 136 GLN B C 1
ATOM 7963 O O . GLN B 1 136 ? 10.922 82.625 -0.316 1 82.12 136 GLN B O 1
ATOM 7968 N N . PRO B 1 137 ? 10.305 82.375 -2.463 1 82.69 137 PRO B N 1
ATOM 7969 C CA . PRO B 1 137 ? 9.203 83.312 -2.273 1 82.69 137 PRO B CA 1
ATOM 7970 C C . PRO B 1 137 ? 8.156 82.812 -1.278 1 82.69 137 PRO B C 1
ATOM 7972 O O . PRO B 1 137 ? 7.668 83.562 -0.454 1 82.69 137 PRO B O 1
ATOM 7975 N N . SER B 1 138 ? 7.844 81.5 -1.396 1 82.06 138 SER B N 1
ATOM 7976 C CA . SER B 1 138 ? 6.879 80.938 -0.449 1 82.06 138 SER B CA 1
ATOM 7977 C C . SER B 1 138 ? 7.453 80.938 0.963 1 82.06 138 SER B C 1
ATOM 7979 O O . SER B 1 138 ? 6.719 81.062 1.942 1 82.06 138 SER B O 1
ATOM 7981 N N . PHE B 1 139 ? 8.695 80.875 1.093 1 81.62 139 PHE B N 1
ATOM 7982 C CA . PHE B 1 139 ? 9.367 80.812 2.389 1 81.62 139 PHE B CA 1
ATOM 7983 C C . PHE B 1 139 ? 9.375 82.25 2.996 1 81.62 139 PHE B C 1
ATOM 7985 O O . PHE B 1 139 ? 9.156 82.375 4.195 1 81.62 139 PHE B O 1
ATOM 7992 N N . SER B 1 140 ? 9.57 83.188 2.225 1 80.88 140 SER B N 1
ATOM 7993 C CA . SER B 1 140 ? 9.516 84.562 2.719 1 80.88 140 SER B CA 1
ATOM 7994 C C . SER B 1 140 ? 8.117 84.938 3.201 1 80.88 140 SER B C 1
ATOM 7996 O O . SER B 1 140 ? 7.965 85.688 4.18 1 80.88 140 SER B O 1
ATOM 7998 N N 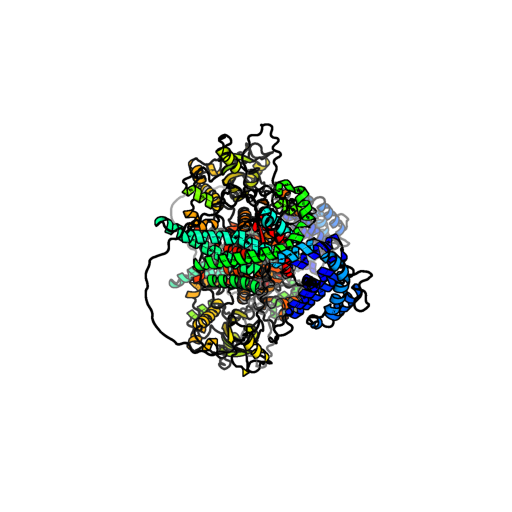. GLN B 1 141 ? 7.07 84.375 2.475 1 80.06 141 GLN B N 1
ATOM 7999 C CA . GLN B 1 141 ? 5.699 84.625 2.932 1 80.06 141 GLN B CA 1
ATOM 8000 C C . GLN B 1 141 ? 5.445 83.875 4.258 1 80.06 141 GLN B C 1
ATOM 8002 O O . GLN B 1 141 ? 4.734 84.438 5.121 1 80.06 141 GLN B O 1
ATOM 8007 N N . PHE B 1 142 ? 6.109 82.812 4.395 1 78.12 142 PHE B N 1
ATOM 8008 C CA . PHE B 1 142 ? 5.977 82 5.613 1 78.12 142 PHE B CA 1
ATOM 8009 C C . PHE B 1 142 ? 6.664 82.688 6.785 1 78.12 142 PHE B C 1
ATOM 8011 O O . PHE B 1 142 ? 6.109 82.75 7.883 1 78.12 142 PHE B O 1
ATOM 8018 N N . VAL B 1 143 ? 7.773 83.188 6.648 1 75 143 VAL B N 1
ATOM 8019 C CA . VAL B 1 143 ? 8.531 83.875 7.691 1 75 143 VAL B CA 1
ATOM 8020 C C . VAL B 1 143 ? 7.781 85.125 8.141 1 75 143 VAL B C 1
ATOM 8022 O O . VAL B 1 143 ? 7.867 85.562 9.297 1 75 143 VAL B O 1
ATOM 8025 N N . ALA B 1 144 ? 6.914 85.625 7.273 1 72.44 144 ALA B N 1
ATOM 8026 C CA . ALA B 1 144 ? 6.164 86.875 7.59 1 72.44 144 ALA B CA 1
ATOM 8027 C C . ALA B 1 144 ? 4.863 86.5 8.32 1 72.44 144 ALA B C 1
ATOM 8029 O O . ALA B 1 144 ? 4.188 87.438 8.836 1 72.44 144 ALA B O 1
ATOM 8030 N N . THR B 1 145 ? 4.5 85.312 8.383 1 72.12 145 THR B N 1
ATOM 8031 C CA . THR B 1 145 ? 3.258 84.938 9.047 1 72.12 145 THR B CA 1
ATOM 8032 C C . THR B 1 145 ? 3.426 84.938 10.562 1 72.12 145 THR B C 1
ATOM 8034 O O . THR B 1 145 ? 4.527 84.75 11.078 1 72.12 145 THR B O 1
ATOM 8037 N N . PRO B 1 146 ? 2.393 85.25 11.336 1 69.56 146 PRO B N 1
ATOM 8038 C CA . PRO B 1 146 ? 2.471 85.312 12.797 1 69.56 146 PRO B CA 1
ATOM 8039 C C . PRO B 1 146 ? 2.77 83.938 13.406 1 69.56 146 PRO B C 1
ATOM 8041 O O . PRO B 1 146 ? 3.354 83.812 14.492 1 69.56 146 PRO B O 1
ATOM 8044 N N . GLU B 1 147 ? 2.506 82.938 12.773 1 63.41 147 GLU B N 1
ATOM 8045 C CA . GLU B 1 147 ? 2.77 81.562 13.273 1 63.41 147 GLU B CA 1
ATOM 8046 C C . GLU B 1 147 ? 4.27 81.312 13.344 1 63.41 147 GLU B C 1
ATOM 8048 O O . GLU B 1 147 ? 4.746 80.688 14.281 1 63.41 147 GLU B O 1
ATOM 8053 N N . PHE B 1 148 ? 4.961 81.75 12.406 1 63.81 148 PHE B N 1
ATOM 8054 C CA . PHE B 1 148 ? 6.414 81.625 12.391 1 63.81 148 PHE B CA 1
ATOM 8055 C C . PHE B 1 148 ? 7.055 82.438 13.469 1 63.81 148 PHE B C 1
ATOM 8057 O O . PHE B 1 148 ? 7.973 82 14.164 1 63.81 148 PHE B O 1
ATOM 8064 N N . ALA B 1 149 ? 6.504 83.562 13.742 1 65.5 149 ALA B N 1
ATOM 8065 C CA . ALA B 1 149 ? 6.996 84.438 14.805 1 65.5 149 ALA B CA 1
ATOM 8066 C C . ALA B 1 149 ? 6.793 83.812 16.172 1 65.5 149 ALA B C 1
ATOM 8068 O O . ALA B 1 149 ? 7.66 83.875 17.047 1 65.5 149 ALA B O 1
ATOM 8069 N N . ALA B 1 150 ? 5.73 83.062 16.453 1 59.22 150 ALA B N 1
ATOM 8070 C CA . ALA B 1 150 ? 5.449 82.375 17.719 1 59.22 150 ALA B CA 1
ATOM 8071 C C . ALA B 1 150 ? 6.375 81.188 17.922 1 59.22 150 ALA B C 1
ATOM 8073 O O . ALA B 1 150 ? 6.797 80.875 19.047 1 59.22 150 ALA B O 1
ATOM 8074 N N . LEU B 1 151 ? 6.742 80.5 17 1 51 151 LEU B N 1
ATOM 8075 C CA . LEU B 1 151 ? 7.637 79.312 17.062 1 51 151 LEU B CA 1
ATOM 8076 C C . LEU B 1 151 ? 9.062 79.75 17.375 1 51 151 LEU B C 1
ATOM 8078 O O . LEU B 1 151 ? 9.75 79.125 18.172 1 51 151 LEU B O 1
ATOM 8082 N N . ILE B 1 152 ? 9.5 80.75 16.75 1 53.69 152 ILE B N 1
ATOM 8083 C CA . ILE B 1 152 ? 10.836 81.25 17.047 1 53.69 152 ILE B CA 1
ATOM 8084 C C . ILE B 1 152 ? 10.875 81.75 18.484 1 53.69 152 ILE B C 1
ATOM 8086 O O . ILE B 1 152 ? 11.875 81.625 19.188 1 53.69 152 ILE B O 1
ATOM 8090 N N . ALA B 1 153 ? 9.797 82.25 19 1 49.91 153 ALA B N 1
ATOM 8091 C CA . ALA B 1 153 ? 9.766 82.688 20.391 1 49.91 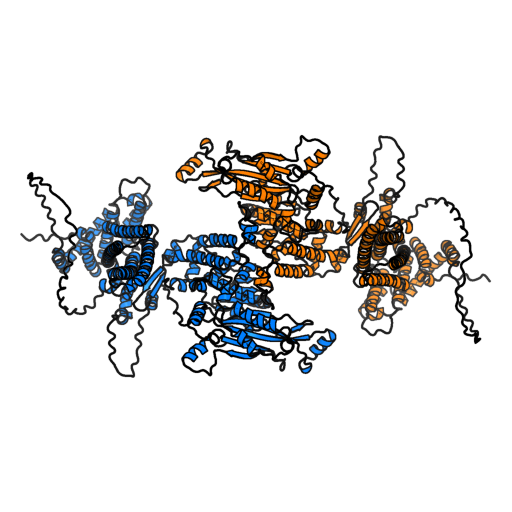153 ALA B CA 1
ATOM 8092 C C . ALA B 1 153 ? 9.812 81.5 21.359 1 49.91 153 ALA B C 1
ATOM 8094 O O . ALA B 1 153 ? 10.461 81.562 22.406 1 49.91 153 ALA B O 1
ATOM 8095 N N . SER B 1 154 ? 9.078 80.312 21.203 1 41.09 154 SER B N 1
ATOM 8096 C CA . SER B 1 154 ? 9.102 79.188 22.062 1 41.09 154 SER B CA 1
ATOM 8097 C C . SER B 1 154 ? 10.359 78.312 21.844 1 41.09 154 SER B C 1
ATOM 8099 O O . SER B 1 154 ? 10.82 77.625 22.734 1 41.09 154 SER B O 1
ATOM 8101 N N . SER B 1 155 ? 10.766 78.125 20.797 1 36.91 155 SER B N 1
ATOM 8102 C CA . SER B 1 155 ? 11.984 77.375 20.5 1 36.91 155 SER B CA 1
ATOM 8103 C C . SER B 1 155 ? 13.203 78.062 21.109 1 36.91 155 SER B C 1
ATOM 8105 O O . SER B 1 155 ? 14.328 77.562 20.984 1 36.91 155 SER B O 1
ATOM 8107 N N . ARG B 1 156 ? 12.984 79.125 21.703 1 34.97 156 ARG B N 1
ATOM 8108 C CA . ARG B 1 156 ? 14.117 79.75 22.391 1 34.97 156 ARG B CA 1
ATOM 8109 C C . ARG B 1 156 ? 14.57 78.875 23.578 1 34.97 156 ARG B C 1
ATOM 8111 O O . ARG B 1 156 ? 15.539 79.25 24.25 1 34.97 156 ARG B O 1
ATOM 8118 N N . LEU B 1 157 ? 13.57 77.938 24.219 1 28.36 157 LEU B N 1
ATOM 8119 C CA . LEU B 1 157 ? 14.148 77.312 25.406 1 28.36 157 LEU B CA 1
ATOM 8120 C C . LEU B 1 157 ? 15.414 76.562 25.062 1 28.36 157 LEU B C 1
ATOM 8122 O O . LEU B 1 157 ? 16.391 76.562 25.812 1 28.36 157 LEU B O 1
ATOM 8126 N N . THR B 1 158 ? 15.203 75.375 24.328 1 26.42 158 THR B N 1
ATOM 8127 C CA . THR B 1 158 ? 16.25 74.375 24.578 1 26.42 158 THR B CA 1
ATOM 8128 C C . THR B 1 158 ? 17.562 74.812 23.922 1 26.42 158 THR B C 1
ATOM 8130 O O . THR B 1 158 ? 18.547 74.062 23.953 1 26.42 158 THR B O 1
ATOM 8133 N N . PHE B 1 159 ? 17.531 75.625 23.141 1 24.33 159 PHE B N 1
ATOM 8134 C CA . PHE B 1 159 ? 18.812 75.688 22.469 1 24.33 159 PHE B CA 1
ATOM 8135 C C . PHE B 1 159 ? 19.891 76.25 23.375 1 24.33 159 PHE B C 1
ATOM 8137 O O . PHE B 1 159 ? 19.906 77.5 23.625 1 24.33 159 PHE B O 1
ATOM 8144 N N . HIS B 1 160 ? 20.109 75.375 24.625 1 22.3 160 HIS B N 1
ATOM 8145 C CA . HIS B 1 160 ? 21.312 75.875 25.328 1 22.3 160 HIS B CA 1
ATOM 8146 C C . HIS B 1 160 ? 22.453 76.125 24.344 1 22.3 160 HIS B C 1
ATOM 8148 O O . HIS B 1 160 ? 22.703 75.312 23.453 1 22.3 160 HIS B O 1
ATOM 8154 N N . ASP B 1 161 ? 22.688 77.188 24.188 1 22.23 161 ASP B N 1
ATOM 8155 C CA . ASP B 1 161 ? 23.859 77.75 23.531 1 22.23 161 ASP B CA 1
ATOM 8156 C C . ASP B 1 161 ? 25.156 77.125 24.078 1 22.23 161 ASP B C 1
ATOM 8158 O O . ASP B 1 161 ? 25.516 77.375 25.219 1 22.23 161 ASP B O 1
ATOM 8162 N N . SER B 1 162 ? 25.328 75.688 24.062 1 21.84 162 SER B N 1
ATOM 8163 C CA . SER B 1 162 ? 26.672 75.25 24.469 1 21.84 162 SER B CA 1
ATOM 8164 C C . SER B 1 162 ? 27.734 76.125 23.781 1 21.84 162 SER B C 1
ATOM 8166 O O . SER B 1 162 ? 27.984 75.938 22.594 1 21.84 162 SER B O 1
ATOM 8168 N N . ASP B 1 163 ? 27.797 77.25 24.219 1 19.91 163 ASP B N 1
ATOM 8169 C CA . ASP B 1 163 ? 28.953 78.062 23.828 1 19.91 163 ASP B CA 1
ATOM 8170 C C . ASP B 1 163 ? 30.234 77.5 24.469 1 19.91 163 ASP B C 1
ATOM 8172 O O . ASP B 1 163 ? 30.422 77.625 25.688 1 19.91 163 ASP B O 1
ATOM 8176 N N . VAL B 1 164 ? 30.594 76.062 24.375 1 20.59 164 VAL B N 1
ATOM 8177 C CA . VAL B 1 164 ? 31.953 75.688 24.734 1 20.59 164 VAL B CA 1
ATOM 8178 C C . VAL B 1 164 ? 32.938 76.688 24.172 1 20.59 164 VAL B C 1
ATOM 8180 O O . VAL B 1 164 ? 33.031 76.875 22.953 1 20.59 164 VAL B O 1
ATOM 8183 N N . SER B 1 165 ? 33.062 77.688 25 1 17.59 165 SER B N 1
ATOM 8184 C CA . SER B 1 165 ? 34.219 78.562 24.766 1 17.59 165 SER B CA 1
ATOM 8185 C C . SER B 1 165 ? 35.5 77.875 25.125 1 17.59 165 SER B C 1
ATOM 8187 O O . SER B 1 165 ? 35.594 77.188 26.156 1 17.59 165 SER B O 1
ATOM 8189 N N . ASP B 1 166 ? 36.438 77.438 24.359 1 17.44 166 ASP B N 1
ATOM 8190 C CA . ASP B 1 166 ? 37.719 76.812 24.25 1 17.44 166 ASP B CA 1
ATOM 8191 C C . ASP B 1 166 ? 38.75 77.438 25.141 1 17.44 166 ASP B C 1
ATOM 8193 O O . ASP B 1 166 ? 39.969 77.188 25 1 17.44 166 ASP B O 1
ATOM 8197 N N . ASP B 1 167 ? 38.406 78.062 26.406 1 17.64 167 ASP B N 1
ATOM 8198 C CA . ASP B 1 167 ? 39.656 78.75 26.734 1 17.64 167 ASP B CA 1
ATOM 8199 C C . ASP B 1 167 ? 40.656 77.812 27.375 1 17.64 167 ASP B C 1
ATOM 8201 O O . ASP B 1 167 ? 40.281 76.938 28.156 1 17.64 167 ASP B O 1
ATOM 8205 N N . SER B 1 168 ? 41.969 77.75 27.094 1 16.89 168 SER B N 1
ATOM 8206 C CA . SER B 1 168 ? 43.219 77 27.062 1 16.89 168 SER B CA 1
ATOM 8207 C C . SER B 1 168 ? 43.875 77 28.422 1 16.89 168 SER B C 1
ATOM 8209 O O . SER B 1 168 ? 44.938 76.375 28.594 1 16.89 168 SER B O 1
ATOM 8211 N N . THR B 1 169 ? 43.312 77.5 29.609 1 17.52 169 THR B N 1
ATOM 8212 C CA . THR B 1 169 ? 44.562 77.812 30.344 1 17.52 169 THR B CA 1
ATOM 8213 C C . THR B 1 169 ? 45.125 76.562 30.969 1 17.52 169 THR B C 1
ATOM 8215 O O . THR B 1 169 ? 44.375 75.562 31.188 1 17.52 169 THR B O 1
ATOM 8218 N N . ASP B 1 170 ? 46.406 76.438 31.672 1 16.5 170 ASP B N 1
ATOM 8219 C CA . ASP B 1 170 ? 47.688 75.75 31.797 1 16.5 170 ASP B CA 1
ATOM 8220 C C . ASP B 1 170 ? 47.688 74.875 33.062 1 16.5 170 ASP B C 1
ATOM 8222 O O . ASP B 1 170 ? 48.156 73.75 33.062 1 16.5 170 ASP B O 1
ATOM 8226 N N . GLU B 1 171 ? 47.312 75.375 34.344 1 17.69 171 GLU B N 1
ATOM 8227 C CA . GLU B 1 171 ? 48.375 75 35.25 1 17.69 171 GLU B CA 1
ATOM 8228 C C . GLU B 1 171 ? 48.188 73.562 35.812 1 17.69 171 GLU B C 1
ATOM 8230 O O . GLU B 1 171 ? 47.062 73.062 35.844 1 17.69 171 GLU B O 1
ATOM 8235 N N . VAL B 1 172 ? 49.219 72.875 36.406 1 17.72 172 VAL B N 1
ATOM 8236 C CA . VAL B 1 172 ? 49.969 71.625 36.5 1 17.72 172 VAL B CA 1
ATOM 8237 C C . VAL B 1 172 ? 49.562 70.875 37.781 1 17.72 172 VAL B C 1
ATOM 8239 O O . VAL B 1 172 ? 49.719 69.625 37.844 1 17.72 172 VAL B O 1
ATOM 8242 N N . HIS B 1 173 ? 48.719 71.5 38.75 1 16.09 173 HIS B N 1
ATOM 8243 C CA . HIS B 1 173 ? 49.344 71.125 40 1 16.09 173 HIS B CA 1
ATOM 8244 C C . HIS B 1 173 ? 49 69.688 40.438 1 16.09 173 HIS B C 1
ATOM 8246 O O . HIS B 1 173 ? 48 69.188 40 1 16.09 173 HIS B O 1
ATOM 8252 N N . GLN B 1 174 ? 49.594 69.125 41.469 1 17.25 174 GLN B N 1
ATOM 8253 C CA . GLN B 1 174 ? 50.281 67.938 41.938 1 17.25 174 GLN B CA 1
ATOM 8254 C C . GLN B 1 174 ? 49.438 67.125 42.875 1 17.25 174 GLN B C 1
ATOM 8256 O O . GLN B 1 174 ? 49.875 66.062 43.375 1 17.25 174 GLN B O 1
ATOM 8261 N N . ILE B 1 175 ? 48.125 67.5 43.094 1 15.27 175 ILE B N 1
ATOM 8262 C CA . ILE B 1 175 ? 47.781 67.125 44.469 1 15.27 175 ILE B CA 1
ATOM 8263 C C . ILE B 1 175 ? 47.75 65.625 44.594 1 15.27 175 ILE B C 1
ATOM 8265 O O . ILE B 1 175 ? 47.188 64.938 43.75 1 15.27 175 ILE B O 1
ATOM 8269 N N . GLU B 1 176 ? 48.094 65.188 45.812 1 17.19 176 GLU B N 1
ATOM 8270 C CA . GLU B 1 176 ? 48.594 64 46.5 1 17.19 176 GLU B CA 1
ATOM 8271 C C . GLU B 1 176 ? 47.469 63 46.844 1 17.19 176 GLU B C 1
ATOM 8273 O O . GLU B 1 176 ? 46.312 63.406 46.969 1 17.19 176 GLU B O 1
ATOM 8278 N N . MET B 1 177 ? 47.719 61.781 47.281 1 16.02 177 MET B N 1
ATOM 8279 C CA . MET B 1 177 ? 47.406 60.344 47.125 1 16.02 177 MET B CA 1
ATOM 8280 C C . MET B 1 177 ? 46.438 59.906 48.188 1 16.02 177 MET B C 1
ATOM 8282 O O . MET B 1 177 ? 45.781 58.875 48.031 1 16.02 177 MET B O 1
ATOM 8286 N N . GLY B 1 178 ? 46.219 60.5 49.406 1 15.66 178 GLY B N 1
ATOM 8287 C CA . GLY B 1 178 ? 46.281 59.5 50.438 1 15.66 178 GLY B CA 1
ATOM 8288 C C . GLY B 1 178 ? 44.969 58.75 50.625 1 15.66 178 GLY B C 1
ATOM 8289 O O . GLY B 1 178 ? 43.938 59.188 50.094 1 15.66 178 GLY B O 1
ATOM 8290 N N . TYR B 1 179 ? 44.75 58.062 51.875 1 16.59 179 TYR B N 1
ATOM 8291 C CA . TYR B 1 179 ? 44.438 56.688 52.312 1 16.59 179 TYR B CA 1
ATOM 8292 C C . TYR B 1 179 ? 42.969 56.531 52.625 1 16.59 179 TYR B C 1
ATOM 8294 O O . TYR B 1 179 ? 42.312 55.625 52.094 1 16.59 179 TYR B O 1
ATOM 8302 N N . SER B 1 180 ? 42.406 56.938 53.812 1 16.53 180 SER B N 1
ATOM 8303 C CA . SER B 1 180 ? 41.906 55.969 54.781 1 16.53 180 SER B CA 1
ATOM 8304 C C . SER B 1 180 ? 40.406 55.75 54.625 1 16.53 180 SER B C 1
ATOM 8306 O O . SER B 1 180 ? 39.688 56.625 54.156 1 16.53 180 SER B O 1
ATOM 8308 N N . PRO B 1 181 ? 39.719 54.688 55.281 1 17.44 181 PRO B N 1
ATOM 8309 C CA . PRO B 1 181 ? 38.719 53.625 55.031 1 17.44 181 PRO B CA 1
ATOM 8310 C C . PRO B 1 181 ? 37.312 54.062 55.406 1 17.44 181 PRO B C 1
ATOM 8312 O O . PRO B 1 181 ? 36.375 53.875 54.594 1 17.44 181 PRO B O 1
ATOM 8315 N N . THR B 1 182 ? 36.938 54.25 56.75 1 17.31 182 THR B N 1
ATOM 8316 C CA . THR B 1 182 ? 36 53.375 57.438 1 17.31 182 THR B CA 1
ATOM 8317 C C . THR B 1 182 ? 34.562 53.844 57.281 1 17.31 182 THR B C 1
ATOM 8319 O O . THR B 1 182 ? 34.312 54.969 56.844 1 17.31 182 THR B O 1
ATOM 8322 N N . LEU B 1 183 ? 33.531 53.5 58.344 1 17.55 183 LEU B N 1
ATOM 8323 C CA . LEU B 1 183 ? 32.312 52.75 58.656 1 17.55 183 LEU B CA 1
ATOM 8324 C C . LEU B 1 183 ? 31.125 53.656 58.875 1 17.55 183 LEU B C 1
ATOM 8326 O O . LEU B 1 183 ? 30.031 53.219 59.188 1 17.55 183 LEU B O 1
ATOM 8330 N N . VAL B 1 184 ? 31.219 54.969 58.719 1 16.09 184 VAL B N 1
ATOM 8331 C CA . VAL B 1 184 ? 30.469 55.812 59.625 1 16.09 184 VAL B CA 1
ATOM 8332 C C . VAL B 1 184 ? 28.969 55.625 59.406 1 16.09 184 VAL B C 1
ATOM 8334 O O . VAL B 1 184 ? 28.516 55.375 58.281 1 16.09 184 VAL B O 1
ATOM 8337 N N . SER B 1 185 ? 28.219 55.969 60.469 1 17.38 185 SER B N 1
ATOM 8338 C CA . SER B 1 185 ? 27 55.781 61.25 1 17.38 185 SER B CA 1
ATOM 8339 C C . SER B 1 185 ? 25.797 56.406 60.562 1 17.38 185 SER B C 1
ATOM 8341 O O . SER B 1 185 ? 25.938 57.25 59.688 1 17.38 185 SER B O 1
ATOM 8343 N N . ARG B 1 186 ? 24.547 56.188 61.062 1 18.44 186 ARG B N 1
ATOM 8344 C CA . ARG B 1 186 ? 23.188 55.719 60.812 1 18.44 186 ARG B CA 1
ATOM 8345 C C . ARG B 1 186 ? 22.234 56.875 60.562 1 18.44 186 ARG B C 1
ATOM 8347 O O . ARG B 1 186 ? 21.141 56.688 60.031 1 18.44 186 ARG B O 1
ATOM 8354 N N . GLY B 1 187 ? 22.516 58.094 61.156 1 16.33 187 GLY B N 1
ATOM 8355 C CA . GLY B 1 187 ? 21.359 58.656 61.812 1 16.33 187 GLY B CA 1
ATOM 8356 C C . GLY B 1 187 ? 20.297 59.156 60.875 1 16.33 187 GLY B C 1
ATOM 8357 O O . GLY B 1 187 ? 19.109 58.938 61.062 1 16.33 187 GLY B O 1
ATOM 8358 N N . SER B 1 188 ? 20.594 60.25 60.125 1 15.84 188 SER B N 1
ATOM 8359 C CA . SER B 1 188 ? 19.797 61.438 60.312 1 15.84 188 SER B CA 1
ATOM 8360 C C . SER B 1 188 ? 18.469 61.344 59.562 1 15.84 188 SER B C 1
ATOM 8362 O O . SER B 1 188 ? 17.422 61.594 60.156 1 15.84 188 SER B O 1
ATOM 8364 N N . LEU B 1 189 ? 18.359 61.844 58.281 1 17.45 189 LEU B N 1
ATOM 8365 C CA . LEU B 1 189 ? 17.562 63 57.906 1 17.45 189 LEU B CA 1
ATOM 8366 C C . LEU B 1 189 ? 16.141 62.562 57.531 1 17.45 189 LEU B C 1
ATOM 8368 O O . LEU B 1 189 ? 15.953 61.562 56.844 1 17.45 189 LEU B O 1
ATOM 8372 N N . PRO B 1 190 ? 15.141 63.156 58.156 1 20.33 190 PRO B N 1
ATOM 8373 C CA . PRO B 1 190 ? 13.688 62.938 58.188 1 20.33 190 PRO B CA 1
ATOM 8374 C C . PRO B 1 190 ? 13.023 63.219 56.844 1 20.33 190 PRO B C 1
ATOM 8376 O O . PRO B 1 190 ? 13.445 64.125 56.125 1 20.33 190 PRO B O 1
ATOM 8379 N N . LEU B 1 191 ? 12.492 62.25 56.125 1 18.11 191 LEU B N 1
ATOM 8380 C CA . LEU B 1 191 ? 11.914 62.125 54.781 1 18.11 191 LEU B CA 1
ATOM 8381 C C . LEU B 1 191 ? 10.672 63 54.656 1 18.11 191 LEU B C 1
ATOM 8383 O O . LEU B 1 191 ? 9.641 62.719 55.281 1 18.11 191 LEU B O 1
ATOM 8387 N N . SER B 1 192 ? 10.844 64.438 54.844 1 18.67 192 SER B N 1
ATOM 8388 C CA . SER B 1 192 ? 9.695 65.312 54.844 1 18.67 192 SER B CA 1
ATOM 8389 C C . SER B 1 192 ? 8.781 65 53.656 1 18.67 192 SER B C 1
ATOM 8391 O O . SER B 1 192 ? 9.258 64.75 52.562 1 18.67 192 SER B O 1
ATOM 8393 N N . MET B 1 193 ? 7.484 64.75 53.938 1 19.23 193 MET B N 1
ATOM 8394 C CA . MET B 1 193 ? 6.285 64.312 53.25 1 19.23 193 MET B CA 1
ATOM 8395 C C . MET B 1 193 ? 5.793 65.312 52.25 1 19.23 193 MET B C 1
ATOM 8397 O O . MET B 1 193 ? 5.246 66.375 52.656 1 19.23 193 MET B O 1
ATOM 8401 N N . THR B 1 194 ? 6.664 65.812 51.375 1 18.36 194 THR B N 1
ATOM 8402 C CA . THR B 1 194 ? 6.266 66.938 50.531 1 18.36 194 THR B CA 1
ATOM 8403 C C . THR B 1 194 ? 4.898 66.688 49.906 1 18.36 194 THR B C 1
ATOM 8405 O O . THR B 1 194 ? 4.625 65.562 49.438 1 18.36 194 THR B O 1
ATOM 8408 N N . SER B 1 195 ? 3.877 67.438 50.344 1 20.38 195 SER B N 1
ATOM 8409 C CA . SER B 1 195 ? 2.449 67.562 50.062 1 20.38 195 SER B CA 1
ATOM 8410 C C . SER B 1 195 ? 2.188 67.75 48.562 1 20.38 195 SER B C 1
ATOM 8412 O O . SER B 1 195 ? 2.895 68.438 47.875 1 20.38 195 SER B O 1
ATOM 8414 N N . THR B 1 196 ? 1.722 66.75 47.969 1 20.03 196 THR B N 1
ATOM 8415 C CA . THR B 1 196 ? 1.441 66.562 46.562 1 20.03 196 THR B CA 1
ATOM 8416 C C . THR B 1 196 ? 0.468 67.625 46.062 1 20.03 196 THR B C 1
ATOM 8418 O O . THR B 1 196 ? -0.611 67.812 46.625 1 20.03 196 THR B O 1
ATOM 8421 N N . PRO B 1 197 ? 0.901 68.875 45.719 1 22.66 197 PRO B N 1
ATOM 8422 C CA . PRO B 1 197 ? -0.003 69.938 45.312 1 22.66 197 PRO B CA 1
ATOM 8423 C C . PRO B 1 197 ? -1.146 69.438 44.406 1 22.66 197 PRO B C 1
ATOM 8425 O O . PRO B 1 197 ? -1.009 68.438 43.75 1 22.66 197 PRO B O 1
ATOM 8428 N N . SER B 1 198 ? -2.361 69.688 44.844 1 21.5 198 SER B N 1
ATOM 8429 C CA . SER B 1 198 ? -3.65 69.375 44.25 1 21.5 198 SER B CA 1
ATOM 8430 C C . SER B 1 198 ? -3.764 69.875 42.812 1 21.5 198 SER B C 1
ATOM 8432 O O . SER B 1 198 ? -3.586 71.062 42.562 1 21.5 198 SER B O 1
ATOM 8434 N N . ARG B 1 199 ? -3.312 69.188 41.844 1 24.36 199 ARG B N 1
ATOM 8435 C CA . ARG B 1 199 ? -3.32 69.5 40.438 1 24.36 199 ARG B CA 1
ATOM 8436 C C . ARG B 1 199 ? -4.703 69.938 39.969 1 24.36 199 ARG B C 1
ATOM 8438 O O . ARG B 1 199 ? -5.688 69.188 40.156 1 24.36 199 ARG B O 1
ATOM 8445 N N . GLY B 1 200 ? -5.016 71.188 40.312 1 24.39 200 GLY B N 1
ATOM 8446 C CA . GLY B 1 200 ? -6.238 71.812 39.812 1 24.39 200 GLY B CA 1
ATOM 8447 C C . GLY B 1 200 ? -6.66 71.312 38.438 1 24.39 200 GLY B C 1
ATOM 8448 O O . GLY B 1 200 ? -5.816 70.938 37.625 1 24.39 200 GLY B O 1
ATOM 8449 N N . ARG B 1 201 ? -7.789 70.625 38.5 1 24.39 201 ARG B N 1
ATOM 8450 C CA . ARG B 1 201 ? -8.492 70.062 37.375 1 24.39 201 ARG B CA 1
ATOM 8451 C C . ARG B 1 201 ? -8.695 71.062 36.25 1 24.39 201 ARG B C 1
ATOM 8453 O O . ARG B 1 201 ? -9.477 72 36.375 1 24.39 201 ARG B O 1
ATOM 8460 N N . ILE B 1 202 ? -7.652 71.688 35.781 1 24.55 202 ILE B N 1
ATOM 8461 C CA . ILE B 1 202 ? -7.961 72.5 34.594 1 24.55 202 ILE B CA 1
ATOM 8462 C C . ILE B 1 202 ? -9.055 71.812 33.781 1 24.55 202 ILE B C 1
ATOM 8464 O O . ILE B 1 202 ? -8.945 70.625 33.438 1 24.55 202 ILE B O 1
ATOM 8468 N N . GLN B 1 203 ? -10.281 72.25 33.969 1 25.47 203 GLN B N 1
ATOM 8469 C CA . GLN B 1 203 ? -11.445 71.875 33.156 1 25.47 203 GLN B CA 1
ATOM 8470 C C . GLN B 1 203 ? -11.086 71.688 31.688 1 25.47 203 GLN B C 1
ATOM 8472 O O . GLN B 1 203 ? -10.625 72.688 31.062 1 25.47 203 GLN B O 1
ATOM 8477 N N . ARG B 1 204 ? -10.57 70.625 31.406 1 29.97 204 ARG B N 1
ATOM 8478 C CA . ARG B 1 204 ? -10.305 70.188 30.047 1 29.97 204 ARG B CA 1
ATOM 8479 C C . ARG B 1 204 ? -11.422 70.625 29.109 1 29.97 204 ARG B C 1
ATOM 8481 O O . ARG B 1 204 ? -12.555 70.125 29.234 1 29.97 204 ARG B O 1
ATOM 8488 N N . ARG B 1 205 ? -11.516 71.812 28.906 1 29.19 205 ARG B N 1
ATOM 8489 C CA . ARG B 1 205 ? -12.344 72.188 27.766 1 29.19 205 ARG B CA 1
ATOM 8490 C C . ARG B 1 205 ? -12.117 71.188 26.609 1 29.19 205 ARG B C 1
ATOM 8492 O O . ARG B 1 205 ? -10.977 70.812 26.312 1 29.19 205 ARG B O 1
ATOM 8499 N N . GLY B 1 206 ? -13.086 70.25 26.469 1 30.31 206 GLY B N 1
ATOM 8500 C CA . GLY B 1 206 ? -13.227 69.125 25.5 1 30.31 206 GLY B CA 1
ATOM 8501 C C . GLY B 1 206 ? -12.711 69.5 24.125 1 30.31 206 GLY B C 1
ATOM 8502 O O . GLY B 1 206 ? -13.469 70 23.281 1 30.31 206 GLY B O 1
ATOM 8503 N N . SER B 1 207 ? -11.672 70.188 24.031 1 29.08 207 SER B N 1
ATOM 8504 C CA . SER B 1 207 ? -11.211 70.438 22.672 1 29.08 207 SER B CA 1
ATOM 8505 C C . SER B 1 207 ? -11.203 69.188 21.844 1 29.08 207 SER B C 1
ATOM 8507 O O . SER B 1 207 ? -10.75 68.125 22.312 1 29.08 207 SER B O 1
ATOM 8509 N N . THR B 1 208 ? -12.078 68.812 20.891 1 38.56 208 THR B N 1
ATOM 8510 C CA . THR B 1 208 ? -12.492 67.875 19.859 1 38.56 208 THR B CA 1
ATOM 8511 C C . THR B 1 208 ? -11.281 67.375 19.078 1 38.56 208 THR B C 1
ATOM 8513 O O . THR B 1 208 ? -11.43 66.688 18.094 1 38.56 208 THR B O 1
ATOM 8516 N N . PHE B 1 209 ? -9.992 67.875 19.25 1 42.62 209 PHE B N 1
ATOM 8517 C CA . PHE B 1 209 ? -8.961 67.562 18.281 1 42.62 209 PHE B CA 1
ATOM 8518 C C . PHE B 1 209 ? -8.344 66.188 18.594 1 42.62 209 PHE B C 1
ATOM 8520 O O . PHE B 1 209 ? -8.07 65.875 19.75 1 42.62 209 PHE B O 1
ATOM 8527 N N . LEU B 1 210 ? -8.406 65.188 17.734 1 60.31 210 LEU B N 1
ATOM 8528 C CA . LEU B 1 210 ? -7.812 63.844 17.766 1 60.31 210 LEU B CA 1
ATOM 8529 C C . LEU B 1 210 ? -6.293 63.906 17.766 1 60.31 210 LEU B C 1
ATOM 8531 O O . LEU B 1 210 ? -5.699 64.5 16.844 1 60.31 210 LEU B O 1
ATOM 8535 N N . THR B 1 211 ? -5.543 63.812 19.016 1 66.44 211 THR B N 1
ATOM 8536 C CA . THR B 1 211 ? -4.09 63.75 19.125 1 66.44 211 THR B CA 1
ATOM 8537 C C . THR B 1 211 ? -3.617 62.281 18.969 1 66.44 211 THR B C 1
ATOM 8539 O O . THR B 1 211 ? -4.422 61.375 19.016 1 66.44 211 THR B O 1
ATOM 8542 N N . LEU B 1 212 ? -2.355 62.219 18.688 1 80.19 212 LEU B N 1
ATOM 8543 C CA . LEU B 1 212 ? -1.782 60.875 18.531 1 80.19 212 LEU B CA 1
ATOM 8544 C C . LEU B 1 212 ? -1.915 60.094 19.828 1 80.19 212 LEU B C 1
ATOM 8546 O O . LEU B 1 212 ? -2.184 58.875 19.812 1 80.19 212 LEU B O 1
ATOM 8550 N N . ASP B 1 213 ? -1.76 60.844 20.953 1 78.94 213 ASP B N 1
ATOM 8551 C CA . ASP B 1 213 ? -1.854 60.188 22.25 1 78.94 213 ASP B CA 1
ATOM 8552 C C . ASP B 1 213 ? -3.25 59.594 22.484 1 78.94 213 ASP B C 1
ATOM 8554 O O . ASP B 1 213 ? -3.398 58.531 23.062 1 78.94 213 ASP B O 1
ATOM 8558 N N . ARG B 1 214 ? -4.117 60.281 22 1 74.06 214 ARG B N 1
ATOM 8559 C CA . ARG B 1 214 ? -5.488 59.812 22.141 1 74.06 214 ARG B CA 1
ATOM 8560 C C . ARG B 1 214 ? -5.742 58.625 21.234 1 74.06 214 ARG B C 1
ATOM 8562 O O . ARG B 1 214 ? -6.484 57.688 21.578 1 74.06 214 ARG B O 1
ATOM 8569 N N . VAL B 1 215 ? -5.133 58.781 20.109 1 80.31 215 VAL B N 1
ATOM 8570 C CA . VAL B 1 215 ? -5.316 57.688 19.141 1 80.31 215 VAL B CA 1
ATOM 8571 C C . VAL B 1 215 ? -4.629 56.438 19.641 1 80.31 215 VAL B C 1
ATOM 8573 O O . VAL B 1 215 ? -5.188 55.344 19.547 1 80.31 215 VAL B O 1
ATOM 8576 N N . MET B 1 216 ? -3.498 56.594 20.156 1 84.62 216 MET B N 1
ATOM 8577 C CA . MET B 1 216 ? -2.732 55.469 20.625 1 84.62 216 MET B CA 1
ATOM 8578 C C . MET B 1 216 ? -3.293 54.938 21.938 1 84.62 216 MET B C 1
ATOM 8580 O O . MET B 1 216 ? -3.082 53.75 22.281 1 84.62 216 MET B O 1
ATOM 8584 N N . GLY B 1 217 ? -4.016 55.812 22.625 1 77.62 217 GLY B N 1
ATOM 8585 C CA . GLY B 1 217 ? -4.605 55.406 23.891 1 77.62 217 GLY B CA 1
ATOM 8586 C C . GLY B 1 217 ? -5.895 54.625 23.719 1 77.62 217 GLY B C 1
ATOM 8587 O O . GLY B 1 217 ? -6.309 53.906 24.625 1 77.62 217 GLY B O 1
ATOM 8588 N N . ASN B 1 218 ? -6.441 54.844 22.594 1 77 218 ASN B N 1
ATOM 8589 C CA . ASN B 1 218 ? -7.645 54.094 22.234 1 77 218 ASN B CA 1
ATOM 8590 C C . ASN B 1 218 ? -7.332 52.969 21.281 1 77 218 ASN B C 1
ATOM 8592 O O . ASN B 1 218 ? -6.953 53.188 20.125 1 77 218 ASN B O 1
ATOM 8596 N N . ARG B 1 219 ? -7.547 51.75 21.672 1 82.75 219 ARG B N 1
ATOM 8597 C CA . ARG B 1 219 ? -7.16 50.562 20.906 1 82.75 219 ARG B CA 1
ATOM 8598 C C . ARG B 1 219 ? -7.863 50.562 19.547 1 82.75 219 ARG B C 1
ATOM 8600 O O . ARG B 1 219 ? -7.285 50.125 18.547 1 82.75 219 ARG B O 1
ATOM 8607 N N . ARG B 1 220 ? -9.102 50.906 19.484 1 80.12 220 ARG B N 1
ATOM 8608 C CA . ARG B 1 220 ? -9.867 50.906 18.234 1 80.12 220 ARG B CA 1
ATOM 8609 C C . ARG B 1 220 ? -9.289 51.906 17.234 1 80.12 220 ARG B C 1
ATOM 8611 O O . ARG B 1 220 ? -9.109 51.594 16.062 1 80.12 220 ARG B O 1
ATOM 8618 N N . LEU B 1 221 ? -9.031 53.125 17.781 1 79 221 LEU B N 1
ATOM 8619 C CA . LEU B 1 221 ? -8.469 54.156 16.922 1 79 221 LEU B CA 1
ATOM 8620 C C . LEU B 1 221 ? -7.059 53.781 16.484 1 79 221 LEU B C 1
ATOM 8622 O O . LEU B 1 221 ? -6.652 54.125 15.359 1 79 221 LEU B O 1
ATOM 8626 N N . CYS B 1 222 ? -6.422 53.219 17.391 1 86 222 CYS B N 1
ATOM 8627 C CA . CYS B 1 222 ? -5.078 52.75 17.062 1 86 222 CYS B CA 1
ATOM 8628 C C . CYS B 1 222 ? -5.117 51.719 15.93 1 86 222 CYS B C 1
ATOM 8630 O O . CYS B 1 222 ? -4.262 51.75 15.039 1 86 222 CYS B O 1
ATOM 8632 N N . SER B 1 223 ? -6.074 50.844 15.977 1 87.69 223 SER B N 1
ATOM 8633 C CA . SER B 1 223 ? -6.23 49.844 14.93 1 87.69 223 SER B CA 1
ATOM 8634 C C . SER B 1 223 ? -6.562 50.5 13.594 1 87.69 223 SER B C 1
ATOM 8636 O O . SER B 1 223 ? -6.109 50.031 12.539 1 87.69 223 SER B O 1
ATOM 8638 N N . VAL B 1 224 ? -7.363 51.469 13.617 1 82.31 224 VAL B N 1
ATOM 8639 C CA . VAL B 1 224 ? -7.715 52.188 12.391 1 82.31 224 VAL B CA 1
ATOM 8640 C C . VAL B 1 224 ? -6.473 52.875 11.82 1 82.31 224 VAL B C 1
ATOM 8642 O O . VAL B 1 224 ? -6.277 52.906 10.602 1 82.31 224 VAL B O 1
ATOM 8645 N N . PHE B 1 225 ? -5.77 53.438 12.742 1 86.69 225 PHE B N 1
ATOM 8646 C CA . PHE B 1 225 ? -4.508 54.062 12.328 1 86.69 225 PHE B CA 1
ATOM 8647 C C . PHE B 1 225 ? -3.584 53 11.711 1 86.69 225 PHE B C 1
ATOM 8649 O O . PHE B 1 225 ? -2.918 53.281 10.711 1 86.69 225 PHE B O 1
ATOM 8656 N N . TRP B 1 226 ? -3.586 51.906 12.242 1 91.19 226 TRP B N 1
ATOM 8657 C CA . TRP B 1 226 ? -2.758 50.812 11.742 1 91.19 226 TRP B CA 1
ATOM 8658 C C . TRP B 1 226 ? -3.188 50.406 10.336 1 91.19 226 TRP B C 1
ATOM 8660 O O . TRP B 1 226 ? -2.346 50.156 9.477 1 91.19 226 TRP B O 1
ATOM 8670 N N . VAL B 1 227 ? -4.453 50.281 10.141 1 88.75 227 VAL B N 1
ATOM 8671 C CA . VAL B 1 227 ? -4.973 49.875 8.844 1 88.75 227 VAL B CA 1
ATOM 8672 C C . VAL B 1 227 ? -4.543 50.875 7.777 1 88.75 227 VAL B C 1
ATOM 8674 O O . VAL B 1 227 ? -4.254 50.5 6.637 1 88.75 227 VAL B O 1
ATOM 8677 N N . PHE B 1 228 ? -4.555 52.062 8.227 1 84.69 228 PHE B N 1
ATOM 8678 C CA . PHE B 1 228 ? -4.102 53.094 7.316 1 84.69 228 PHE B CA 1
ATOM 8679 C C . PHE B 1 228 ? -2.645 52.875 6.926 1 84.69 228 PHE B C 1
ATOM 8681 O O . PHE B 1 228 ? -2.295 52.969 5.75 1 84.69 228 PHE B O 1
ATOM 8688 N N . LEU B 1 229 ? -1.863 52.625 7.859 1 88.5 229 LEU B N 1
ATOM 8689 C CA . LEU B 1 229 ? -0.444 52.406 7.598 1 88.5 229 LEU B CA 1
ATOM 8690 C C . LEU B 1 229 ? -0.222 51.094 6.836 1 88.5 229 LEU B C 1
ATOM 8692 O O . LEU B 1 229 ? 0.708 51 6.031 1 88.5 229 LEU B O 1
ATOM 8696 N N . PHE B 1 230 ? -1.032 50.188 7.09 1 91 230 PHE B N 1
ATOM 8697 C CA . PHE B 1 230 ? -0.926 48.875 6.438 1 91 230 PHE B CA 1
ATOM 8698 C C . PHE B 1 230 ? -1.18 49 4.938 1 91 230 PHE B C 1
ATOM 8700 O O . PHE B 1 230 ? -0.492 48.375 4.133 1 91 230 PHE B O 1
ATOM 8707 N N . LYS B 1 231 ? -2.145 49.688 4.598 1 86.38 231 LYS B N 1
ATOM 8708 C CA . LYS B 1 231 ? -2.467 49.906 3.188 1 86.38 231 LYS B CA 1
ATOM 8709 C C . LYS B 1 231 ? -1.322 50.594 2.461 1 86.38 231 LYS B C 1
ATOM 8711 O O . LYS B 1 231 ? -1.101 50.375 1.271 1 86.38 231 LYS B O 1
ATOM 8716 N N . GLU B 1 232 ? -0.61 51.375 3.26 1 81.75 232 GLU B N 1
ATOM 8717 C CA . GLU B 1 232 ? 0.536 52.094 2.695 1 81.75 232 GLU B CA 1
ATOM 8718 C C . GLU B 1 232 ? 1.814 51.281 2.834 1 81.75 232 GLU B C 1
ATOM 8720 O O . GLU B 1 232 ? 2.873 51.688 2.352 1 81.75 232 GLU B O 1
ATOM 8725 N N . ARG B 1 233 ? 1.777 50.219 3.484 1 87.69 233 ARG B N 1
ATOM 8726 C CA . ARG B 1 233 ? 2.885 49.281 3.688 1 87.69 233 ARG B CA 1
ATOM 8727 C C . ARG B 1 233 ? 3.947 49.906 4.598 1 87.69 233 ARG B C 1
ATOM 8729 O O . ARG B 1 233 ? 5.145 49.688 4.379 1 87.69 233 ARG B O 1
ATOM 8736 N N . THR B 1 234 ? 3.541 50.688 5.609 1 87.38 234 THR B N 1
ATOM 8737 C CA . THR B 1 234 ? 4.441 51.312 6.578 1 87.38 234 THR B CA 1
ATOM 8738 C C . THR B 1 234 ? 3.975 51.031 8.008 1 87.38 234 THR B C 1
ATOM 8740 O O . THR B 1 234 ? 4.086 51.906 8.875 1 87.38 234 THR B O 1
ATOM 8743 N N . HIS B 1 235 ? 3.395 49.969 8.148 1 90.06 235 HIS B N 1
ATOM 8744 C CA . HIS B 1 235 ? 2.785 49.656 9.438 1 90.06 235 HIS B CA 1
ATOM 8745 C C . HIS B 1 235 ? 3.803 49.062 10.391 1 90.06 235 HIS B C 1
ATOM 8747 O O . HIS B 1 235 ? 3.461 48.688 11.523 1 90.06 235 HIS B O 1
ATOM 8753 N N . GLN B 1 236 ? 5.082 48.906 10.078 1 89.88 236 GLN B N 1
ATOM 8754 C CA . GLN B 1 236 ? 6.074 48.156 10.836 1 89.88 236 GLN B CA 1
ATOM 8755 C C . GLN B 1 236 ? 6.262 48.75 12.227 1 89.88 236 GLN B C 1
ATOM 8757 O O . GLN B 1 236 ? 6.234 48 13.219 1 89.88 236 GLN B O 1
ATOM 8762 N N . LEU B 1 237 ? 6.363 50.062 12.25 1 90.25 237 LEU B N 1
ATOM 8763 C CA . LEU B 1 237 ? 6.637 50.719 13.523 1 90.25 237 LEU B CA 1
ATOM 8764 C C . LEU B 1 237 ? 5.449 50.594 14.477 1 90.25 237 LEU B C 1
ATOM 8766 O O . LEU B 1 237 ? 5.625 50.25 15.648 1 90.25 237 LEU B O 1
ATOM 8770 N N . LEU B 1 238 ? 4.332 50.906 13.961 1 91.75 238 LEU B N 1
ATOM 8771 C CA . LEU B 1 238 ? 3.152 50.812 14.812 1 91.75 238 LEU B CA 1
ATOM 8772 C C . LEU B 1 238 ? 2.883 49.375 15.227 1 91.75 238 LEU B C 1
ATOM 8774 O O . LEU B 1 238 ? 2.41 49.094 16.328 1 91.75 238 LEU B O 1
ATOM 8778 N N . SER B 1 239 ? 3.166 48.438 14.375 1 92.88 239 SER B N 1
ATOM 8779 C CA . SER B 1 239 ? 2.998 47.031 14.711 1 92.88 239 SER B CA 1
ATOM 8780 C C . SER B 1 239 ? 3.885 46.625 15.883 1 92.88 239 SER B C 1
ATOM 8782 O O . SER B 1 239 ? 3.447 45.906 16.781 1 92.88 239 SER B O 1
ATOM 8784 N N . LEU B 1 240 ? 5.109 46.969 15.805 1 92.56 240 LEU B N 1
ATOM 8785 C CA . LEU B 1 240 ? 6.012 46.688 16.922 1 92.56 240 LEU B CA 1
ATOM 8786 C C . LEU B 1 240 ? 5.52 47.344 18.203 1 92.56 240 LEU B C 1
ATOM 8788 O O . LEU B 1 240 ? 5.562 46.75 19.266 1 92.56 240 LEU B O 1
ATOM 8792 N N . TRP B 1 241 ? 5.094 48.594 18.031 1 93 241 TRP B N 1
ATOM 8793 C CA . TRP B 1 241 ? 4.57 49.344 19.188 1 93 241 TRP B CA 1
ATOM 8794 C C . TRP B 1 241 ? 3.4 48.594 19.812 1 93 241 TRP B C 1
ATOM 8796 O O . TRP B 1 241 ? 3.318 48.469 21.047 1 93 241 TRP B O 1
ATOM 8806 N N . MET B 1 242 ? 2.559 48.156 19.031 1 90.88 242 MET B N 1
ATOM 8807 C CA . MET B 1 242 ? 1.368 47.469 19.5 1 90.88 242 MET B CA 1
ATOM 8808 C C . MET B 1 242 ? 1.744 46.156 20.172 1 90.88 242 MET B C 1
ATOM 8810 O O . MET B 1 242 ? 1.17 45.781 21.203 1 90.88 242 MET B O 1
ATOM 8814 N N . ASP B 1 243 ? 2.646 45.344 19.641 1 90.69 243 ASP B N 1
ATOM 8815 C CA . ASP B 1 243 ? 3.076 44.094 20.234 1 90.69 243 ASP B CA 1
ATOM 8816 C C . ASP B 1 243 ? 3.697 44.312 21.609 1 90.69 243 ASP B C 1
ATOM 8818 O O . ASP B 1 243 ? 3.488 43.5 22.531 1 90.69 243 ASP B O 1
ATOM 8822 N N . PHE B 1 244 ? 4.422 45.344 21.734 1 91.69 244 PHE B N 1
ATOM 8823 C CA . PHE B 1 244 ? 5.02 45.688 23.031 1 91.69 244 PHE B CA 1
ATOM 8824 C C . PHE B 1 244 ? 3.947 46.094 24.031 1 91.69 244 PHE B C 1
ATOM 8826 O O . PHE B 1 244 ? 3.916 45.594 25.156 1 91.69 244 PHE B O 1
ATOM 8833 N N . ARG B 1 245 ? 3.113 46.938 23.578 1 89.31 245 ARG B N 1
ATOM 8834 C CA . ARG B 1 245 ? 2.15 47.562 24.484 1 89.31 245 ARG B CA 1
ATOM 8835 C C . ARG B 1 245 ? 1.071 46.562 24.906 1 89.31 245 ARG B C 1
ATOM 8837 O O . ARG B 1 245 ? 0.679 46.531 26.078 1 89.31 245 ARG B O 1
ATOM 8844 N N . TYR B 1 246 ? 0.638 45.875 23.984 1 85.75 246 TYR B N 1
ATOM 8845 C CA . TYR B 1 246 ? -0.548 45.062 24.266 1 85.75 246 TYR B CA 1
ATOM 8846 C C . TYR B 1 246 ? -0.166 43.625 24.625 1 85.75 246 TYR B C 1
ATOM 8848 O O . TYR B 1 246 ? -0.945 42.938 25.266 1 85.75 246 TYR B O 1
ATOM 8856 N N . GLN B 1 247 ? 0.943 43.156 24.25 1 86.12 247 GLN B N 1
ATOM 8857 C CA . GLN B 1 247 ? 1.26 41.75 24.484 1 86.12 247 GLN B CA 1
ATOM 8858 C C . GLN B 1 247 ? 2.439 41.594 25.438 1 86.12 247 GLN B C 1
ATOM 8860 O O . GLN B 1 247 ? 2.342 40.875 26.453 1 86.12 247 GLN B O 1
ATOM 8865 N N . PHE B 1 248 ? 3.449 42.25 25.234 1 89.88 248 PHE B N 1
ATOM 8866 C CA . PHE B 1 248 ? 4.684 42.031 25.969 1 89.88 248 PHE B CA 1
ATOM 8867 C C . PHE B 1 248 ? 4.645 42.719 27.328 1 89.88 248 PHE B C 1
ATOM 8869 O O . PHE B 1 248 ? 4.941 42.094 28.344 1 89.88 248 PHE B O 1
ATOM 8876 N N . LEU B 1 249 ? 4.223 43.938 27.438 1 89.44 249 LEU B N 1
ATOM 8877 C CA . LEU B 1 249 ? 4.309 44.75 28.641 1 89.44 249 LEU B CA 1
ATOM 8878 C C . LEU B 1 249 ? 3.354 44.25 29.719 1 89.44 249 LEU B C 1
ATOM 8880 O O . LEU B 1 249 ? 3.709 44.188 30.891 1 89.44 249 LEU B O 1
ATOM 8884 N N . PRO B 1 250 ? 2.193 43.875 29.266 1 87.38 250 PRO B N 1
ATOM 8885 C CA . PRO B 1 250 ? 1.303 43.344 30.312 1 87.38 250 PRO B CA 1
ATOM 8886 C C . PRO B 1 250 ? 1.855 42.094 30.984 1 87.38 250 PRO B C 1
ATOM 8888 O O . PRO B 1 250 ? 1.742 41.938 32.219 1 87.38 250 PRO B O 1
ATOM 8891 N N . VAL B 1 251 ? 2.438 41.281 30.25 1 88.94 251 VAL B N 1
ATOM 8892 C CA . VAL B 1 251 ? 2.994 40.031 30.812 1 88.94 251 VAL B CA 1
ATOM 8893 C C . VAL B 1 251 ? 4.23 40.375 31.641 1 88.94 251 VAL B C 1
ATOM 8895 O O . VAL B 1 251 ? 4.473 39.75 32.688 1 88.94 251 VAL B O 1
ATOM 8898 N N . LEU B 1 252 ? 4.98 41.281 31.219 1 90.31 252 LEU B N 1
ATOM 8899 C CA . LEU B 1 252 ? 6.16 41.719 31.953 1 90.31 252 LEU B CA 1
ATOM 8900 C C . LEU B 1 252 ? 5.77 42.375 33.281 1 90.31 252 LEU B C 1
ATOM 8902 O O . LEU B 1 252 ? 6.406 42.125 34.312 1 90.31 252 LEU B O 1
ATOM 8906 N N . GLU B 1 253 ? 4.75 43.125 33.281 1 88.81 253 GLU B N 1
ATOM 8907 C CA . GLU B 1 253 ? 4.262 43.75 34.5 1 88.81 253 GLU B CA 1
ATOM 8908 C C . GLU B 1 253 ? 3.705 42.719 35.469 1 88.81 253 GLU B C 1
ATOM 8910 O O . GLU B 1 253 ? 3.924 42.844 36.688 1 88.81 253 GLU B O 1
ATOM 8915 N N . ASP B 1 254 ? 3.021 41.844 34.906 1 87.81 254 ASP B N 1
ATOM 8916 C CA . ASP B 1 254 ? 2.5 40.781 35.75 1 87.81 254 ASP B CA 1
ATOM 8917 C C . ASP B 1 254 ? 3.635 40 36.406 1 87.81 254 ASP B C 1
ATOM 8919 O O . ASP B 1 254 ? 3.525 39.562 37.562 1 87.81 254 ASP B O 1
ATOM 8923 N N . PHE B 1 255 ? 4.633 39.781 35.719 1 89.88 255 PHE B N 1
ATOM 8924 C CA . PHE B 1 255 ? 5.797 39.062 36.219 1 89.88 255 PHE B CA 1
ATOM 8925 C C . PHE B 1 255 ? 6.465 39.875 37.344 1 89.88 255 PHE B C 1
ATOM 8927 O O . PHE B 1 255 ? 6.809 39.312 38.406 1 89.88 255 PHE B O 1
ATOM 8934 N N . ILE B 1 256 ? 6.621 41.156 37.188 1 86.69 256 ILE B N 1
ATOM 8935 C CA . ILE B 1 256 ? 7.258 42.062 38.156 1 86.69 256 ILE B CA 1
ATOM 8936 C C . ILE B 1 256 ? 6.41 42.094 39.406 1 86.69 256 ILE B C 1
ATOM 8938 O O . ILE B 1 256 ? 6.941 42.062 40.531 1 86.69 256 ILE B O 1
ATOM 8942 N N . HIS B 1 257 ? 5.129 42.094 39.219 1 85.06 257 HIS B N 1
ATOM 8943 C CA . HIS B 1 257 ? 4.223 42.156 40.375 1 85.06 257 HIS B CA 1
ATOM 8944 C C . HIS B 1 257 ? 4.234 40.844 41.125 1 85.06 257 HIS B C 1
ATOM 8946 O O . HIS B 1 257 ? 4.145 40.844 42.375 1 85.06 257 HIS B O 1
ATOM 8952 N N . ALA B 1 258 ? 4.293 39.781 40.344 1 83.44 258 ALA B N 1
ATOM 8953 C CA . ALA B 1 258 ? 4.281 38.469 41 1 83.44 258 ALA B CA 1
ATOM 8954 C C . ALA B 1 258 ? 5.559 38.219 41.781 1 83.44 258 ALA B C 1
ATOM 8956 O O . ALA B 1 258 ? 5.527 37.594 42.844 1 83.44 258 ALA B O 1
ATOM 8957 N N . VAL B 1 259 ? 6.668 38.656 41.312 1 82.19 259 VAL B N 1
ATOM 8958 C CA . VAL B 1 259 ? 7.941 38.469 42 1 82.19 259 VAL B CA 1
ATOM 8959 C C . VAL B 1 259 ? 8.062 39.406 43.188 1 82.19 259 VAL B C 1
ATOM 8961 O O . VAL B 1 259 ? 8.578 39.031 44.25 1 82.19 259 VAL B O 1
ATOM 8964 N N . GLN B 1 260 ? 7.531 40.625 43.188 1 78.5 260 GLN B N 1
ATOM 8965 C CA . GLN B 1 260 ? 7.641 41.625 44.25 1 78.5 260 GLN B CA 1
ATOM 8966 C C . GLN B 1 260 ? 6.617 41.344 45.375 1 78.5 260 GLN B C 1
ATOM 8968 O O . GLN B 1 260 ? 6.848 41.688 46.531 1 78.5 260 GLN B O 1
ATOM 8973 N N . GLY B 1 261 ? 5.43 40.844 45.094 1 68.38 261 GLY B N 1
ATOM 8974 C CA . GLY B 1 261 ? 4.371 40.656 46.094 1 68.38 261 GLY B CA 1
ATOM 8975 C C . GLY B 1 261 ? 4.582 39.469 47 1 68.38 261 GLY B C 1
ATOM 8976 O O . GLY B 1 261 ? 3.699 39.094 47.781 1 68.38 261 GLY B O 1
ATOM 8977 N N . SER B 1 262 ? 5.59 38.625 46.938 1 57.59 262 SER B N 1
ATOM 8978 C CA . SER B 1 262 ? 5.57 37.375 47.656 1 57.59 262 SER B CA 1
ATOM 8979 C C . SER B 1 262 ? 5.805 37.594 49.156 1 57.59 262 SER B C 1
ATO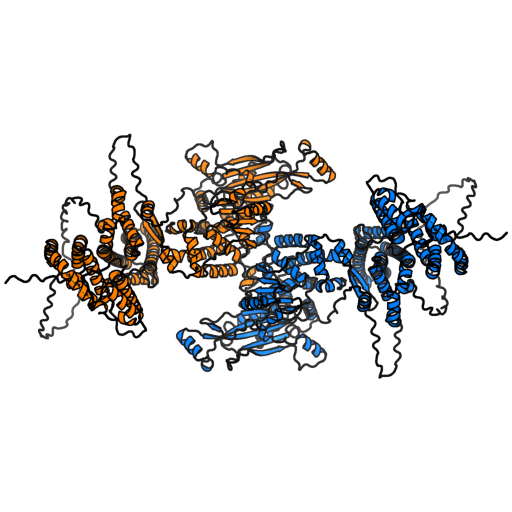M 8981 O O . SER B 1 262 ? 6.887 37.312 49.656 1 57.59 262 SER B O 1
ATOM 8983 N N . GLU B 1 263 ? 5.258 38.5 49.875 1 52.41 263 GLU B N 1
ATOM 8984 C CA . GLU B 1 263 ? 5.566 38.438 51.281 1 52.41 263 GLU B CA 1
ATOM 8985 C C . GLU B 1 263 ? 4.973 37.188 51.906 1 52.41 263 GLU B C 1
ATOM 8987 O O . GLU B 1 263 ? 5.355 36.812 53.031 1 52.41 263 GLU B O 1
ATOM 8992 N N . ASP B 1 264 ? 3.729 36.812 51.688 1 50.06 264 ASP B N 1
ATOM 8993 C CA . ASP B 1 264 ? 3.141 35.812 52.562 1 50.06 264 ASP B CA 1
ATOM 8994 C C . ASP B 1 264 ? 3.531 34.406 52.125 1 50.06 264 ASP B C 1
ATOM 8996 O O . ASP B 1 264 ? 3.643 34.125 50.938 1 50.06 264 ASP B O 1
ATOM 9000 N N . ASP B 1 265 ? 3.9 33.312 53 1 52.16 265 ASP B N 1
ATOM 9001 C CA . ASP B 1 265 ? 4.512 31.984 52.938 1 52.16 265 ASP B CA 1
ATOM 9002 C C . ASP B 1 265 ? 3.768 31.062 51.969 1 52.16 265 ASP B C 1
ATOM 9004 O O . ASP B 1 265 ? 4.391 30.312 51.219 1 52.16 265 ASP B O 1
ATOM 9008 N N . GLU B 1 266 ? 2.512 30.75 52.188 1 50.62 266 GLU B N 1
ATOM 9009 C CA . GLU B 1 266 ? 1.721 29.734 51.5 1 50.62 266 GLU B CA 1
ATOM 9010 C C . GLU B 1 266 ? 1.569 30.047 50.031 1 50.62 266 GLU B C 1
ATOM 9012 O O . GLU B 1 266 ? 1.521 29.141 49.188 1 50.62 266 GLU B O 1
ATOM 9017 N N . GLN B 1 267 ? 1.484 31.234 49.625 1 54.47 267 GLN B N 1
ATOM 9018 C CA . GLN B 1 267 ? 1.229 31.75 48.281 1 54.47 267 GLN B CA 1
ATOM 9019 C C . GLN B 1 267 ? 2.488 31.703 47.438 1 54.47 267 GLN B C 1
ATOM 9021 O O . GLN B 1 267 ? 2.426 31.891 46.219 1 54.47 267 GLN B O 1
ATOM 9026 N N . LYS B 1 268 ? 3.436 31.297 48.031 1 58.78 268 LYS B N 1
ATOM 9027 C CA . LYS B 1 268 ? 4.754 31.281 47.406 1 58.78 268 LYS B CA 1
ATOM 9028 C C . LYS B 1 268 ? 4.84 30.188 46.344 1 58.78 268 LYS B C 1
ATOM 9030 O O . LYS B 1 268 ? 5.406 30.406 45.281 1 58.78 268 LYS B O 1
ATOM 9035 N N . LEU B 1 269 ? 4.266 28.969 46.656 1 55.22 269 LEU B N 1
ATOM 9036 C CA . LEU B 1 269 ? 4.426 27.875 45.688 1 55.22 269 LEU B CA 1
ATOM 9037 C C . LEU B 1 269 ? 3.645 28.156 44.406 1 55.22 269 LEU B C 1
ATOM 9039 O O . LEU B 1 269 ? 4.137 27.891 43.312 1 55.22 269 LEU B O 1
ATOM 9043 N N . GLU B 1 270 ? 2.387 28.578 44.656 1 58.12 270 GLU B N 1
ATOM 9044 C CA . GLU B 1 270 ? 1.586 28.891 43.5 1 58.12 270 GLU B CA 1
ATOM 9045 C C . GLU B 1 270 ? 2.207 30.031 42.688 1 58.12 270 GLU B C 1
ATOM 9047 O O . GLU B 1 270 ? 2.176 30.016 41.438 1 58.12 270 GLU B O 1
ATOM 9052 N N . ASN B 1 271 ? 2.855 30.797 43.406 1 63.5 271 ASN B N 1
ATOM 9053 C CA . ASN B 1 271 ? 3.486 31.953 42.781 1 63.5 271 ASN B CA 1
ATOM 9054 C C . ASN B 1 271 ? 4.727 31.547 42 1 63.5 271 ASN B C 1
ATOM 9056 O O . ASN B 1 271 ? 5.023 32.125 40.938 1 63.5 271 ASN B O 1
ATOM 9060 N N . GLU B 1 272 ? 5.344 30.5 42.438 1 65.19 272 GLU B N 1
ATOM 9061 C CA . GLU B 1 272 ? 6.531 30.031 41.719 1 65.19 272 GLU B CA 1
ATOM 9062 C C . GLU B 1 272 ? 6.156 29.406 40.375 1 65.19 272 GLU B C 1
ATOM 9064 O O . GLU B 1 272 ? 6.863 29.578 39.375 1 65.19 272 GLU B O 1
ATOM 9069 N N . ARG B 1 273 ? 5.078 28.656 40.531 1 68.31 273 ARG B N 1
ATOM 9070 C CA . ARG B 1 273 ? 4.633 28.047 39.281 1 68.31 273 ARG B CA 1
ATOM 9071 C C . ARG B 1 273 ? 4.176 29.109 38.281 1 68.31 273 ARG B C 1
ATOM 9073 O O . ARG B 1 273 ? 4.473 29.016 37.094 1 68.31 273 ARG B O 1
ATOM 9080 N N . GLN B 1 274 ? 3.529 30.047 38.812 1 74.88 274 GLN B N 1
ATOM 9081 C CA . GLN B 1 274 ? 3.047 31.109 37.938 1 74.88 274 GLN B CA 1
ATOM 9082 C C . GLN B 1 274 ? 4.207 31.922 37.375 1 74.88 274 GLN B C 1
ATOM 9084 O O . GLN B 1 274 ? 4.18 32.312 36.188 1 74.88 274 GLN B O 1
ATOM 9089 N N . THR B 1 275 ? 5.184 32.031 38.156 1 79.12 275 THR B N 1
ATOM 9090 C CA . THR B 1 275 ? 6.355 32.781 37.688 1 79.12 275 THR B CA 1
ATOM 9091 C C . THR B 1 275 ? 7.078 32 36.594 1 79.12 275 THR B C 1
ATOM 9093 O O . THR B 1 275 ? 7.594 32.594 35.656 1 79.12 275 THR B O 1
ATOM 9096 N N . GLY B 1 276 ? 7.039 30.766 36.719 1 79.62 276 GLY B N 1
ATOM 9097 C CA . GLY B 1 276 ? 7.641 29.938 35.688 1 79.62 276 GLY B CA 1
ATOM 9098 C C . GLY B 1 276 ? 6.922 30.047 34.344 1 79.62 276 GLY B C 1
ATOM 9099 O O . GLY B 1 276 ? 7.562 30.094 33.281 1 79.62 276 GLY B O 1
ATOM 9100 N N . ASP B 1 277 ? 5.672 30.141 34.406 1 84.94 277 ASP B N 1
ATOM 9101 C CA . ASP B 1 277 ? 4.875 30.266 33.219 1 84.94 277 ASP B CA 1
ATOM 9102 C C . ASP B 1 277 ? 5.117 31.625 32.531 1 84.94 277 ASP B C 1
ATOM 9104 O O . ASP B 1 277 ? 5.148 31.719 31.312 1 84.94 277 ASP B O 1
ATOM 9108 N N . PHE B 1 278 ? 5.293 32.562 33.406 1 85.88 278 PHE B N 1
ATOM 9109 C CA . PHE B 1 278 ? 5.539 33.906 32.875 1 85.88 278 PHE B CA 1
ATOM 9110 C C . PHE B 1 278 ? 6.895 33.969 32.188 1 85.88 278 PHE B C 1
ATOM 9112 O O . PHE B 1 278 ? 7.039 34.594 31.141 1 85.88 278 PHE B O 1
ATOM 9119 N N . ILE B 1 279 ? 7.812 33.312 32.719 1 85.81 279 ILE B N 1
ATOM 9120 C CA . ILE B 1 279 ? 9.148 33.312 32.125 1 85.81 279 ILE B CA 1
ATOM 9121 C C . ILE B 1 279 ? 9.117 32.656 30.75 1 85.81 279 ILE B C 1
ATOM 9123 O O . ILE B 1 279 ? 9.719 33.156 29.797 1 85.81 279 ILE B O 1
ATOM 9127 N N . GLU B 1 280 ? 8.406 31.656 30.688 1 86.12 280 GLU B N 1
ATOM 9128 C CA . GLU B 1 280 ? 8.312 30.969 29.406 1 86.12 280 GLU B CA 1
ATOM 9129 C C . GLU B 1 280 ? 7.609 31.828 28.359 1 86.12 280 GLU B C 1
ATOM 9131 O O . GLU B 1 280 ? 8.016 31.859 27.203 1 86.12 280 GLU B O 1
ATOM 9136 N N . GLN B 1 281 ? 6.621 32.5 28.766 1 86.25 281 GLN B N 1
ATOM 9137 C CA . GLN B 1 281 ? 5.871 33.344 27.844 1 86.25 281 GLN B CA 1
ATOM 9138 C C . GLN B 1 281 ? 6.715 34.531 27.391 1 86.25 281 GLN B C 1
ATOM 9140 O O . GLN B 1 281 ? 6.695 34.906 26.219 1 86.25 281 GLN B O 1
ATOM 9145 N N . LEU B 1 282 ? 7.41 35.062 28.344 1 88 282 LEU B N 1
ATOM 9146 C CA . LEU B 1 282 ? 8.211 36.25 28.031 1 88 282 LEU B CA 1
ATOM 9147 C C . LEU B 1 282 ? 9.359 35.906 27.094 1 88 282 LEU B C 1
ATOM 9149 O O . LEU B 1 282 ? 9.664 36.656 26.172 1 88 282 LEU B O 1
ATOM 9153 N N . LEU B 1 283 ? 9.906 34.812 27.328 1 87.5 283 LEU B N 1
ATOM 9154 C CA . LEU B 1 283 ? 11 34.406 26.453 1 87.5 283 LEU B CA 1
ATOM 9155 C C . LEU B 1 283 ? 10.477 34.062 25.062 1 87.5 283 LEU B C 1
ATOM 9157 O O . LEU B 1 283 ? 11.109 34.406 24.062 1 87.5 283 LEU B O 1
ATOM 9161 N N . ALA B 1 284 ? 9.383 33.469 25.062 1 86.69 284 ALA B N 1
ATOM 9162 C CA . ALA B 1 284 ? 8.789 33.094 23.781 1 86.69 284 ALA B CA 1
ATOM 9163 C C . ALA B 1 284 ? 8.383 34.344 23 1 86.69 284 ALA B C 1
ATOM 9165 O O . ALA B 1 284 ? 8.633 34.469 21.797 1 86.69 284 ALA B O 1
ATOM 9166 N N . MET B 1 285 ? 7.766 35.281 23.641 1 87.75 285 MET B N 1
ATOM 9167 C CA . MET B 1 285 ? 7.324 36.531 23 1 87.75 285 MET B CA 1
ATOM 9168 C C . MET B 1 285 ? 8.516 37.375 22.578 1 87.75 285 MET B C 1
ATOM 9170 O O . MET B 1 285 ? 8.508 37.969 21.516 1 87.75 285 MET B O 1
ATOM 9174 N N . GLY B 1 286 ? 9.438 37.375 23.469 1 87.06 286 GLY B N 1
ATOM 9175 C CA . GLY B 1 286 ? 10.633 38.125 23.141 1 87.06 286 GLY B CA 1
ATOM 9176 C C . GLY B 1 286 ? 11.344 37.625 21.891 1 87.06 286 GLY B C 1
ATOM 9177 O O . GLY B 1 286 ? 11.766 38.406 21.047 1 87.06 286 GLY B O 1
ATOM 9178 N N . SER B 1 287 ? 11.422 36.406 21.844 1 88 287 SER B N 1
ATOM 9179 C CA . SER B 1 287 ? 12.07 35.812 20.688 1 88 287 SER B CA 1
ATOM 9180 C C . SER B 1 287 ? 11.25 36.031 19.422 1 88 287 SER B C 1
ATOM 9182 O O . SER B 1 287 ? 11.805 36.25 18.344 1 88 287 SER B O 1
ATOM 9184 N N . ARG B 1 288 ? 10.031 35.969 19.531 1 87.5 288 ARG B N 1
ATOM 9185 C CA . ARG B 1 288 ? 9.148 36.156 18.391 1 87.5 288 ARG B CA 1
ATOM 9186 C C . ARG B 1 288 ? 9.25 37.562 17.859 1 87.5 288 ARG B C 1
ATOM 9188 O O . ARG B 1 288 ? 9.281 37.781 16.641 1 87.5 288 ARG B O 1
ATOM 9195 N N . ILE B 1 289 ? 9.25 38.531 18.781 1 89.69 289 ILE B N 1
ATOM 9196 C CA . ILE B 1 289 ? 9.328 39.938 18.391 1 89.69 289 ILE B CA 1
ATOM 9197 C C . ILE B 1 289 ? 10.664 40.188 17.703 1 89.69 289 ILE B C 1
ATOM 9199 O O . ILE B 1 289 ? 10.719 40.938 16.703 1 89.69 289 ILE B O 1
ATOM 9203 N N . THR B 1 290 ? 11.68 39.625 18.188 1 88.94 290 THR B N 1
ATOM 9204 C CA . THR B 1 290 ? 12.992 39.812 17.578 1 88.94 290 THR B CA 1
ATOM 9205 C C . THR B 1 290 ? 13.031 39.219 16.188 1 88.94 290 THR B C 1
ATOM 9207 O O . THR B 1 290 ? 13.555 39.844 15.25 1 88.94 290 THR B O 1
ATOM 9210 N N . LYS B 1 291 ? 12.469 38.156 16.031 1 87.38 291 LYS B N 1
ATOM 9211 C CA . LYS B 1 291 ? 12.477 37.469 14.734 1 87.38 291 LYS B CA 1
ATOM 9212 C C . LYS B 1 291 ? 11.602 38.188 13.719 1 87.38 291 LYS B C 1
ATOM 9214 O O . LYS B 1 291 ? 11.945 38.281 12.539 1 87.38 291 LYS B O 1
ATOM 9219 N N . LYS B 1 292 ? 10.5 38.719 14.18 1 89.25 292 LYS B N 1
ATOM 9220 C CA . LYS B 1 292 ? 9.516 39.344 13.289 1 89.25 292 LYS B CA 1
ATOM 9221 C C . LYS B 1 292 ? 9.93 40.75 12.891 1 89.25 292 LYS B C 1
ATOM 9223 O O . LYS B 1 292 ? 9.703 41.156 11.758 1 89.25 292 LYS B O 1
ATOM 9228 N N . TYR B 1 293 ? 10.609 41.469 13.805 1 90.88 293 TYR B N 1
ATOM 9229 C CA . TYR B 1 293 ? 10.789 42.875 13.555 1 90.88 293 TYR B CA 1
ATOM 9230 C C . TYR B 1 293 ? 12.273 43.25 13.484 1 90.88 293 TYR B C 1
ATOM 9232 O O . TYR B 1 293 ? 12.641 44.25 12.867 1 90.88 293 TYR B O 1
ATOM 9240 N N . LEU B 1 294 ? 13.133 42.5 14.094 1 88.44 294 LEU B N 1
ATOM 9241 C CA . LEU B 1 294 ? 14.484 43.031 14.328 1 88.44 294 LEU B CA 1
ATOM 9242 C C . LEU B 1 294 ? 15.516 42.219 13.555 1 88.44 294 LEU B C 1
ATOM 9244 O O . LEU B 1 294 ? 16.609 42.688 13.273 1 88.44 294 LEU B O 1
ATOM 9248 N N . SER B 1 295 ? 15.305 41 13.258 1 84.88 295 SER B N 1
ATOM 9249 C CA . SER B 1 295 ? 16.266 40.156 12.562 1 84.88 295 SER B CA 1
ATOM 9250 C C . SER B 1 295 ? 16.484 40.625 11.125 1 84.88 295 SER B C 1
ATOM 9252 O O . SER B 1 295 ? 15.672 41.375 10.586 1 84.88 295 SER B O 1
ATOM 9254 N N . LEU B 1 296 ? 17.609 40.281 10.516 1 80 296 LEU B N 1
ATOM 9255 C CA . LEU B 1 296 ? 17.984 40.688 9.164 1 80 296 LEU B CA 1
ATOM 9256 C C . LEU B 1 296 ? 16.984 40.156 8.141 1 80 296 LEU B C 1
ATOM 9258 O O . LEU B 1 296 ? 16.672 40.844 7.168 1 80 296 LEU B O 1
ATOM 9262 N N . ASN B 1 297 ? 16.469 39.062 8.367 1 80.88 297 ASN B N 1
ATOM 9263 C CA . ASN B 1 297 ? 15.5 38.469 7.449 1 80.88 297 ASN B CA 1
ATOM 9264 C C . ASN B 1 297 ? 14.078 38.562 7.992 1 80.88 297 ASN B C 1
ATOM 9266 O O . ASN B 1 297 ? 13.242 37.688 7.691 1 80.88 297 ASN B O 1
ATOM 9270 N N . ALA B 1 298 ? 13.852 39.656 8.758 1 83.25 298 ALA B N 1
ATOM 9271 C CA . ALA B 1 298 ? 12.531 39.781 9.367 1 83.25 298 ALA B CA 1
ATOM 9272 C C . ALA B 1 298 ? 11.477 40.125 8.32 1 83.25 298 ALA B C 1
ATOM 9274 O O . ALA B 1 298 ? 11.773 40.812 7.332 1 83.25 298 ALA B O 1
ATOM 9275 N N . SER B 1 299 ? 10.273 39.625 8.453 1 83.06 299 SER B N 1
ATOM 9276 C CA . SER B 1 299 ? 9.18 39.875 7.523 1 83.06 299 SER B CA 1
ATOM 9277 C C . SER B 1 299 ? 8.68 41.312 7.625 1 83.06 299 SER B C 1
ATOM 9279 O O . SER B 1 299 ? 8.273 41.906 6.621 1 83.06 299 SER B O 1
ATOM 9281 N N . THR B 1 300 ? 8.664 41.844 8.891 1 87.69 300 THR B N 1
ATOM 9282 C CA . THR B 1 300 ? 8.281 43.219 9.156 1 87.69 300 THR B CA 1
ATOM 9283 C C . THR B 1 300 ? 9.414 43.969 9.844 1 87.69 300 THR B C 1
ATOM 9285 O O . THR B 1 300 ? 9.258 44.438 10.977 1 87.69 300 THR B O 1
ATOM 9288 N N . ARG B 1 301 ? 10.398 44.188 9.125 1 85.62 301 ARG B N 1
ATOM 9289 C CA . ARG B 1 301 ? 11.625 44.75 9.688 1 85.62 301 ARG B CA 1
ATOM 9290 C C . ARG B 1 301 ? 11.445 46.219 10.039 1 85.62 301 ARG B C 1
ATOM 9292 O O . ARG B 1 301 ? 10.898 47 9.25 1 85.62 301 ARG B O 1
ATOM 9299 N N . VAL B 1 302 ? 11.75 46.5 11.227 1 88.44 302 VAL B N 1
ATOM 9300 C CA . VAL B 1 302 ? 11.68 47.875 11.719 1 88.44 302 VAL B CA 1
ATOM 9301 C C . VAL B 1 302 ? 13.07 48.5 11.719 1 88.44 302 VAL B C 1
ATOM 9303 O O . VAL B 1 302 ? 14.039 47.875 12.172 1 88.44 302 VAL B O 1
ATOM 9306 N N . THR B 1 303 ? 13.195 49.531 11.062 1 81.69 303 THR B N 1
ATOM 9307 C CA . THR B 1 303 ? 14.461 50.25 11.055 1 81.69 303 THR B CA 1
ATOM 9308 C C . THR B 1 303 ? 14.266 51.688 11.547 1 81.69 303 THR B C 1
ATOM 9310 O O . THR B 1 303 ? 13.289 52.344 11.18 1 81.69 303 THR B O 1
ATOM 9313 N N . LEU B 1 304 ? 15.039 52.062 12.555 1 79.19 304 LEU B N 1
ATOM 9314 C CA . LEU B 1 304 ? 15 53.438 13.07 1 79.19 304 LEU B CA 1
ATOM 9315 C C . LEU B 1 304 ? 16.188 54.25 12.562 1 79.19 304 LEU B C 1
ATOM 9317 O O . LEU B 1 304 ? 17.281 53.688 12.375 1 79.19 304 LEU B O 1
ATOM 9321 N N . VAL B 1 305 ? 16.188 55.375 12.062 1 68.06 305 VAL B N 1
ATOM 9322 C CA . VAL B 1 305 ? 17.156 56.219 11.375 1 68.06 305 VAL B CA 1
ATOM 9323 C C . VAL B 1 305 ? 18.266 56.625 12.352 1 68.06 305 VAL B C 1
ATOM 9325 O O . VAL B 1 305 ? 19.438 56.625 11.992 1 68.06 305 VAL B O 1
ATOM 9328 N N . GLY B 1 306 ? 18.109 56.875 13.695 1 70.25 306 GLY B N 1
ATOM 9329 C CA . GLY B 1 306 ? 19.109 57.344 14.641 1 70.25 306 GLY B CA 1
ATOM 9330 C C . GLY B 1 306 ? 19.953 56.219 15.227 1 70.25 306 GLY B C 1
ATOM 9331 O O . GLY B 1 306 ? 19.453 55.125 15.445 1 70.25 306 GLY B O 1
ATOM 9332 N N . GLU B 1 307 ? 21.297 56.5 15.258 1 76.31 307 GLU B N 1
ATOM 9333 C CA . GLU B 1 307 ? 22.219 55.5 15.836 1 76.31 307 GLU B CA 1
ATOM 9334 C C . GLU B 1 307 ? 21.812 55.156 17.266 1 76.31 307 GLU B C 1
ATOM 9336 O O . GLU B 1 307 ? 21.906 53.969 17.672 1 76.31 307 GLU B O 1
ATOM 9341 N N . ALA B 1 308 ? 21.375 56.219 17.891 1 74.06 308 ALA B N 1
ATOM 9342 C CA . ALA B 1 308 ? 21 55.969 19.281 1 74.06 308 ALA B CA 1
ATOM 9343 C C . ALA B 1 308 ? 19.75 55.094 19.359 1 74.06 308 ALA B C 1
ATOM 9345 O O . ALA B 1 308 ? 19.641 54.219 20.219 1 74.06 308 ALA B O 1
ATOM 9346 N N . GLU B 1 309 ? 19 55.406 18.422 1 81.5 309 GLU B N 1
ATOM 9347 C CA . GLU B 1 309 ? 17.75 54.656 18.391 1 81.5 309 GLU B CA 1
ATOM 9348 C C . GLU B 1 309 ? 17.984 53.219 17.922 1 81.5 309 GLU B C 1
ATOM 9350 O O . GLU B 1 309 ? 17.359 52.281 18.422 1 81.5 309 GLU B O 1
ATOM 9355 N N . GLN B 1 310 ? 18.953 53.094 17.094 1 84.5 310 GLN B N 1
ATOM 9356 C CA . GLN B 1 310 ? 19.281 51.75 16.625 1 84.5 310 GLN B CA 1
ATOM 9357 C C . GLN B 1 310 ? 19.938 50.906 17.719 1 84.5 310 GLN B C 1
ATOM 9359 O O . GLN B 1 310 ? 19.75 49.719 17.797 1 84.5 310 GLN B O 1
ATOM 9364 N N . THR B 1 311 ? 20.594 51.625 18.453 1 85.62 311 THR B N 1
ATOM 9365 C CA . THR B 1 311 ? 21.25 50.938 19.562 1 85.62 311 THR B CA 1
ATOM 9366 C C . THR B 1 311 ? 20.234 50.406 20.562 1 85.62 311 THR B C 1
ATOM 9368 O O . THR B 1 311 ? 20.438 49.375 21.203 1 85.62 311 THR B O 1
ATOM 9371 N N . LEU B 1 312 ? 19.188 51.156 20.703 1 87.88 312 LEU B N 1
ATOM 9372 C CA . LEU B 1 312 ? 18.125 50.719 21.609 1 87.88 312 LEU B CA 1
ATOM 9373 C C . LEU B 1 312 ? 17.531 49.375 21.156 1 87.88 312 LEU B C 1
ATOM 9375 O O . LEU B 1 312 ? 17.266 48.5 21.969 1 87.88 312 LEU B O 1
ATOM 9379 N N . LEU B 1 313 ? 17.344 49.312 19.859 1 89.81 313 LEU B N 1
ATOM 9380 C CA . LEU B 1 313 ? 16.812 48.062 19.297 1 89.81 313 LEU B CA 1
ATOM 9381 C C . LEU B 1 313 ? 17.797 46.938 19.453 1 89.81 313 LEU B C 1
ATOM 9383 O O . LEU B 1 313 ? 17.406 45.781 19.766 1 89.81 313 LEU B O 1
ATOM 9387 N N . HIS B 1 314 ? 18.969 47.219 19.312 1 89.62 314 HIS B N 1
ATOM 9388 C CA . HIS B 1 314 ? 20.016 46.188 19.453 1 89.62 314 HIS B CA 1
ATOM 9389 C C . HIS B 1 314 ? 20.141 45.75 20.906 1 89.62 314 HIS B C 1
ATOM 9391 O O . HIS B 1 314 ? 20.422 44.594 21.188 1 89.62 314 HIS B O 1
ATOM 9397 N N . ASP B 1 315 ? 19.969 46.719 21.734 1 89 315 ASP B N 1
ATOM 9398 C CA . ASP B 1 315 ? 20.016 46.406 23.156 1 89 315 ASP B CA 1
ATOM 9399 C C . ASP B 1 315 ? 18.906 45.438 23.547 1 89 315 ASP B C 1
ATOM 9401 O O . ASP B 1 315 ? 19.141 44.5 24.344 1 89 315 ASP B O 1
ATOM 9405 N N . TYR B 1 316 ? 17.781 45.75 23.062 1 90.69 316 TYR B N 1
ATOM 9406 C CA . TYR B 1 316 ? 16.672 44.812 23.328 1 90.69 316 TYR B CA 1
ATOM 9407 C C . TYR B 1 316 ? 17 43.438 22.797 1 90.69 316 TYR B C 1
ATOM 9409 O O . TYR B 1 316 ? 16.781 42.438 23.5 1 90.69 316 TYR B O 1
ATOM 9417 N N . GLU B 1 317 ? 17.484 43.312 21.578 1 89.44 317 GLU B N 1
ATOM 9418 C CA . GLU B 1 317 ? 17.812 42.031 20.953 1 89.44 317 GLU B CA 1
ATOM 9419 C C . GLU B 1 317 ? 18.859 41.281 21.766 1 89.44 317 GLU B C 1
ATOM 9421 O O . GLU B 1 317 ? 18.75 40.062 21.953 1 89.44 317 GLU B O 1
ATOM 9426 N N . LEU B 1 318 ? 19.828 41.938 22.203 1 88.19 318 LEU B N 1
ATOM 9427 C CA . LEU B 1 318 ? 20.906 41.344 22.969 1 88.19 318 LEU B CA 1
ATOM 9428 C C . LEU B 1 318 ? 20.422 40.844 24.312 1 88.19 318 LEU B C 1
ATOM 9430 O O . LEU B 1 318 ? 20.812 39.781 24.766 1 88.19 318 LEU B O 1
ATOM 9434 N N . ARG B 1 319 ? 19.672 41.594 24.922 1 88.25 319 ARG B N 1
ATOM 9435 C CA . ARG B 1 319 ? 19.172 41.219 26.234 1 88.25 319 ARG B CA 1
ATOM 9436 C C . ARG B 1 319 ? 18.281 39.969 26.156 1 88.25 319 ARG B C 1
ATOM 9438 O O . ARG B 1 319 ? 18.375 39.094 27 1 88.25 319 ARG B O 1
ATOM 9445 N N . VAL B 1 320 ? 17.422 40.031 25.203 1 88.69 320 VAL B N 1
ATOM 9446 C CA . VAL B 1 320 ? 16.562 38.875 25.016 1 88.69 320 VAL B CA 1
ATOM 9447 C C . VAL B 1 320 ? 17.391 37.656 24.672 1 88.69 320 VAL B C 1
ATOM 9449 O O . VAL B 1 320 ? 17.125 36.562 25.156 1 88.69 320 VAL B O 1
ATOM 9452 N N . ALA B 1 321 ? 18.328 37.781 23.797 1 88.44 321 ALA B N 1
ATOM 9453 C CA . ALA B 1 321 ? 19.203 36.656 23.406 1 88.44 321 ALA B CA 1
ATOM 9454 C C . ALA B 1 321 ? 19.953 36.094 24.609 1 88.44 321 ALA B C 1
ATOM 9456 O O . ALA B 1 321 ? 20.141 34.906 24.734 1 88.44 321 ALA B O 1
ATOM 9457 N N . CYS B 1 322 ? 20.406 37 25.453 1 85.31 322 CYS B N 1
ATOM 9458 C CA . CYS B 1 322 ? 21.125 36.594 26.656 1 85.31 322 CYS B CA 1
ATOM 9459 C C . CYS B 1 322 ? 20.219 35.781 27.594 1 85.31 322 CYS B C 1
ATOM 9461 O O . CYS B 1 322 ? 20.656 34.812 28.188 1 85.31 322 CYS B O 1
ATOM 9463 N N . CYS B 1 323 ? 19.062 36.25 27.672 1 86.69 323 CYS B N 1
ATOM 9464 C CA . CYS B 1 323 ? 18.125 35.562 28.547 1 86.69 323 CYS B CA 1
ATOM 9465 C C . CYS B 1 323 ? 17.75 34.188 27.969 1 86.69 323 CYS B C 1
ATOM 9467 O O . CYS B 1 323 ? 17.531 33.25 28.719 1 86.69 323 CYS B O 1
ATOM 9469 N N . LEU B 1 324 ? 17.625 34.125 26.688 1 84.56 324 LEU B N 1
ATOM 9470 C CA . LEU B 1 324 ? 17.297 32.875 26.016 1 84.56 324 LEU B CA 1
ATOM 9471 C C . LEU B 1 324 ? 18.422 31.844 26.188 1 84.56 324 LEU B C 1
ATOM 9473 O O . LEU B 1 324 ? 18.172 30.656 26.391 1 84.56 324 LEU B O 1
ATOM 9477 N N . ASP B 1 325 ? 19.672 32.281 26.078 1 82.62 325 ASP B N 1
ATOM 9478 C CA . ASP B 1 325 ? 20.828 31.406 26.219 1 82.62 325 ASP B CA 1
ATOM 9479 C C . ASP B 1 325 ? 21 30.922 27.656 1 82.62 325 ASP B C 1
ATOM 9481 O O . ASP B 1 325 ? 21.391 29.781 27.906 1 82.62 325 ASP B O 1
ATOM 9485 N N . ALA B 1 326 ? 20.672 31.828 28.547 1 78.81 326 ALA B N 1
ATOM 9486 C CA . ALA B 1 326 ? 20.797 31.5 29.969 1 78.81 326 ALA B CA 1
ATOM 9487 C C . ALA B 1 326 ? 19.609 30.672 30.453 1 78.81 326 ALA B C 1
ATOM 9489 O O . ALA B 1 326 ? 19.719 29.938 31.438 1 78.81 326 ALA B O 1
ATOM 9490 N N . GLY B 1 327 ? 18.562 30.672 29.781 1 76.31 327 GLY B N 1
ATOM 9491 C CA . GLY B 1 327 ? 17.344 29.984 30.172 1 76.31 327 GLY B CA 1
ATOM 9492 C C . GLY B 1 327 ? 16.719 30.547 31.438 1 76.31 327 GLY B C 1
ATOM 9493 O O . GLY B 1 327 ? 16 29.844 32.156 1 76.31 327 GLY B O 1
ATOM 9494 N N . SER B 1 328 ? 17.203 31.75 31.906 1 79.62 328 SER B N 1
ATOM 9495 C CA . SER B 1 328 ? 16.688 32.375 33.125 1 79.62 328 SER B CA 1
ATOM 9496 C C . SER B 1 328 ? 16.266 33.812 32.875 1 79.62 328 SER B C 1
ATOM 9498 O O . SER B 1 328 ? 16.703 34.438 31.922 1 79.62 328 SER B O 1
ATOM 9500 N N . PHE B 1 329 ? 15.258 34.25 33.625 1 83.56 329 PHE B N 1
ATOM 9501 C CA . PHE B 1 329 ? 14.711 35.594 33.562 1 83.56 329 PHE B CA 1
ATOM 9502 C C . PHE B 1 329 ? 14.562 36.219 34.938 1 83.56 329 PHE B C 1
ATOM 9504 O O . PHE B 1 329 ? 13.648 35.844 35.688 1 83.56 329 PHE B O 1
ATOM 9511 N N . SER B 1 330 ? 15.586 37.031 35.344 1 84.88 330 SER B N 1
ATOM 9512 C CA . SER B 1 330 ? 15.609 37.594 36.688 1 84.88 330 SER B CA 1
ATOM 9513 C C . SER B 1 330 ? 14.797 38.875 36.75 1 84.88 330 SER B C 1
ATOM 9515 O O . SER B 1 330 ? 14.367 39.406 35.719 1 84.88 330 SER B O 1
ATOM 9517 N N . LEU B 1 331 ? 14.562 39.344 37.938 1 86.44 331 LEU B N 1
ATOM 9518 C CA . LEU B 1 331 ? 13.828 40.594 38.156 1 86.44 331 LEU B CA 1
ATOM 9519 C C . LEU B 1 331 ? 14.609 41.781 37.594 1 86.44 331 LEU B C 1
ATOM 9521 O O . LEU B 1 331 ? 14.016 42.719 37.062 1 86.44 331 LEU B O 1
ATOM 9525 N N . THR B 1 332 ? 15.953 41.719 37.688 1 86.5 332 THR B N 1
ATOM 9526 C CA . THR B 1 332 ? 16.781 42.781 37.125 1 86.5 332 THR B CA 1
ATOM 9527 C C . THR B 1 332 ? 16.656 42.812 35.625 1 86.5 332 THR B C 1
ATOM 9529 O O . THR B 1 332 ? 16.609 43.906 35.031 1 86.5 332 THR B O 1
ATOM 9532 N N . ASP B 1 333 ? 16.641 41.688 35.062 1 88.44 333 ASP B N 1
ATOM 9533 C CA . ASP B 1 333 ? 16.453 41.625 33.625 1 88.44 333 ASP B CA 1
ATOM 9534 C C . ASP B 1 333 ? 15.117 42.219 33.219 1 88.44 333 ASP B C 1
ATOM 9536 O O . ASP B 1 333 ? 15.023 42.875 32.188 1 88.44 333 ASP B O 1
ATOM 9540 N N . ALA B 1 334 ? 14.094 41.938 34.031 1 89.75 334 ALA B N 1
ATOM 9541 C CA . ALA B 1 334 ? 12.742 42.406 33.75 1 89.75 334 ALA B CA 1
ATOM 9542 C C . ALA B 1 334 ? 12.664 43.938 33.812 1 89.75 334 ALA B C 1
ATOM 9544 O O . ALA B 1 334 ? 12.023 44.562 32.938 1 89.75 334 ALA B O 1
ATOM 9545 N N . GLU B 1 335 ? 13.297 44.469 34.781 1 88.69 335 GLU B N 1
ATOM 9546 C CA . GLU B 1 335 ? 13.266 45.906 34.938 1 88.69 335 GLU B CA 1
ATOM 9547 C C . GLU B 1 335 ? 14.07 46.594 33.812 1 88.69 335 GLU B C 1
ATOM 9549 O O . GLU B 1 335 ? 13.664 47.656 33.312 1 88.69 335 GLU B O 1
ATOM 9554 N N . ASP B 1 336 ? 15.133 46 33.469 1 89.94 336 ASP B N 1
ATOM 9555 C CA . ASP B 1 336 ? 15.945 46.562 32.406 1 89.94 336 ASP B CA 1
ATOM 9556 C C . ASP B 1 336 ? 15.188 46.5 31.062 1 89.94 336 ASP B C 1
ATOM 9558 O O . ASP B 1 336 ? 15.219 47.469 30.297 1 89.94 336 ASP B O 1
ATOM 9562 N N . ILE B 1 337 ? 14.586 45.406 30.781 1 91.25 337 ILE B N 1
ATOM 9563 C CA . ILE B 1 337 ? 13.852 45.25 29.531 1 91.25 337 ILE B CA 1
ATOM 9564 C C . ILE B 1 337 ? 12.648 46.188 29.531 1 91.25 337 ILE B C 1
ATOM 9566 O O . ILE B 1 337 ? 12.289 46.75 28.484 1 91.25 337 ILE B O 1
ATOM 9570 N N . PHE B 1 338 ? 12.055 46.375 30.703 1 91.56 338 PHE B N 1
ATOM 9571 C CA . PHE B 1 338 ? 10.914 47.25 30.812 1 91.56 338 PHE B CA 1
ATOM 9572 C C . PHE B 1 338 ? 11.305 48.688 30.438 1 91.56 338 PHE B C 1
ATOM 9574 O O . PHE B 1 338 ? 10.602 49.344 29.688 1 91.56 338 PHE B O 1
ATOM 9581 N N . GLN B 1 339 ? 12.43 49.094 30.953 1 90.19 339 GLN B N 1
ATOM 9582 C CA . GLN B 1 339 ? 12.898 50.469 30.672 1 90.19 339 GLN B CA 1
ATOM 9583 C C . GLN B 1 339 ? 13.273 50.594 29.188 1 90.19 339 GLN B C 1
ATOM 9585 O O . GLN B 1 339 ? 12.984 51.625 28.578 1 90.19 339 GLN B O 1
ATOM 9590 N N . THR B 1 340 ? 13.891 49.625 28.688 1 90.88 340 THR B N 1
ATOM 9591 C CA . THR B 1 340 ? 14.289 49.656 27.281 1 90.88 340 THR B CA 1
ATOM 9592 C C . THR B 1 340 ? 13.062 49.719 26.375 1 90.88 340 THR B C 1
ATOM 9594 O O . THR B 1 340 ? 13.031 50.469 25.406 1 90.88 340 THR B O 1
ATOM 9597 N N . VAL B 1 341 ? 12.062 48.938 26.656 1 92.94 341 VAL B N 1
ATOM 9598 C CA . VAL B 1 341 ? 10.859 48.875 25.828 1 92.94 341 VAL B CA 1
ATOM 9599 C C . VAL B 1 341 ? 10.102 50.188 25.922 1 92.94 341 VAL B C 1
ATOM 9601 O O . VAL B 1 341 ? 9.531 50.656 24.938 1 92.94 341 VAL B O 1
ATOM 9604 N N . GLU B 1 342 ? 10.078 50.781 27.078 1 90.44 342 GLU B N 1
ATOM 9605 C CA . GLU B 1 342 ? 9.422 52.062 27.25 1 90.44 342 GLU B CA 1
ATOM 9606 C C . GLU B 1 342 ? 10.109 53.156 26.422 1 90.44 342 GLU B C 1
ATOM 9608 O O . GLU B 1 342 ? 9.453 54.031 25.844 1 90.44 342 GLU B O 1
ATOM 9613 N N . ARG B 1 343 ? 11.406 53.031 26.438 1 90.19 343 ARG B N 1
ATOM 9614 C CA . ARG B 1 343 ? 12.164 54 25.625 1 90.19 343 ARG B CA 1
ATOM 9615 C C . ARG B 1 343 ? 11.898 53.781 24.141 1 90.19 343 ARG B C 1
ATOM 9617 O O . ARG B 1 343 ? 11.773 54.75 23.391 1 90.19 343 ARG B O 1
ATOM 9624 N N . ILE B 1 344 ? 11.844 52.594 23.766 1 90.81 344 ILE B N 1
ATOM 9625 C CA . ILE B 1 344 ? 11.57 52.281 22.359 1 90.81 344 ILE B CA 1
ATOM 9626 C C . ILE B 1 344 ? 10.18 52.781 21.984 1 90.81 344 ILE B C 1
ATOM 9628 O O . ILE B 1 344 ? 9.977 53.344 20.906 1 90.81 344 ILE B O 1
ATOM 9632 N N . GLN B 1 345 ? 9.227 52.594 22.812 1 91.25 345 GLN B N 1
ATOM 9633 C CA . GLN B 1 345 ? 7.859 53.031 22.578 1 91.25 345 GLN B CA 1
ATOM 9634 C C . GLN B 1 345 ? 7.793 54.531 22.406 1 91.25 345 GLN B C 1
ATOM 9636 O O . GLN B 1 345 ? 7.082 55.031 21.531 1 91.25 345 GLN B O 1
ATOM 9641 N N . SER B 1 346 ? 8.57 55.188 23.219 1 88.38 346 SER B N 1
ATOM 9642 C CA . SER B 1 346 ? 8.594 56.656 23.141 1 88.38 346 SER B CA 1
ATOM 9643 C C . SER B 1 346 ? 9.211 57.125 21.828 1 88.38 346 SER B C 1
ATOM 9645 O O . SER B 1 346 ? 8.75 58.094 21.234 1 88.38 346 SER B O 1
ATOM 9647 N N . VAL B 1 347 ? 10.188 56.406 21.438 1 88.25 347 VAL B N 1
ATOM 9648 C CA . VAL B 1 347 ? 10.844 56.75 20.172 1 88.25 347 VAL B CA 1
ATOM 9649 C C . VAL B 1 347 ? 9.891 56.5 19.016 1 88.25 347 VAL B C 1
ATOM 9651 O O . VAL B 1 347 ? 9.844 57.281 18.062 1 88.25 347 VAL B O 1
ATOM 9654 N N . ILE B 1 348 ? 9.172 55.469 19.062 1 90.69 348 ILE B N 1
ATOM 9655 C CA . ILE B 1 348 ? 8.234 55.094 17.984 1 90.69 348 ILE B CA 1
ATOM 9656 C C . ILE B 1 348 ? 7.094 56.125 17.953 1 90.69 348 ILE B C 1
ATOM 9658 O O . ILE B 1 348 ? 6.656 56.531 16.875 1 90.69 348 ILE B O 1
ATOM 9662 N N . GLU B 1 349 ? 6.59 56.469 19.141 1 88.12 349 GLU B N 1
ATOM 9663 C CA . GLU B 1 349 ? 5.516 57.438 19.203 1 88.12 349 GLU B CA 1
ATOM 9664 C C . GLU B 1 349 ? 5.957 58.781 18.594 1 88.12 349 GLU B C 1
ATOM 9666 O O . GLU B 1 349 ? 5.18 59.438 17.906 1 88.12 349 GLU B O 1
ATOM 9671 N N . ALA B 1 350 ? 7.176 59.031 18.844 1 81.44 350 ALA B N 1
ATOM 9672 C CA . ALA B 1 350 ? 7.711 60.25 18.297 1 81.44 350 ALA B CA 1
ATOM 9673 C C . ALA B 1 350 ? 7.816 60.188 16.766 1 81.44 350 ALA B C 1
ATOM 9675 O O . ALA B 1 350 ? 7.52 61.156 16.078 1 81.44 350 ALA B O 1
ATOM 9676 N N . ASP B 1 351 ? 8.227 59.125 16.328 1 84.62 351 ASP B N 1
ATOM 9677 C CA . ASP B 1 351 ? 8.344 58.906 14.891 1 84.62 351 ASP B CA 1
ATOM 9678 C C . ASP B 1 351 ? 6.973 58.906 14.227 1 84.62 351 ASP B C 1
ATOM 9680 O O . ASP B 1 351 ? 6.805 59.438 13.133 1 84.62 351 ASP B O 1
ATOM 9684 N N . LEU B 1 352 ? 6 58.25 14.781 1 87.12 352 LEU B N 1
ATOM 9685 C CA . LEU B 1 352 ? 4.652 58.156 14.234 1 87.12 352 LEU B CA 1
ATOM 9686 C C . LEU B 1 352 ? 3.992 59.531 14.203 1 87.12 352 LEU B C 1
ATOM 9688 O O . LEU B 1 352 ? 3.229 59.844 13.281 1 87.12 352 LEU B O 1
ATOM 9692 N N . LYS B 1 353 ? 4.23 60.25 15.25 1 77.44 353 LYS B N 1
ATOM 9693 C CA . LYS B 1 353 ? 3.652 61.562 15.344 1 77.44 353 LYS B CA 1
ATOM 9694 C C . LYS B 1 353 ? 4.148 62.469 14.203 1 77.44 353 LYS B C 1
ATOM 9696 O O . LYS B 1 353 ? 3.359 63.188 13.578 1 77.44 353 LYS B O 1
ATOM 9701 N N . VAL B 1 354 ? 5.379 62.25 13.906 1 65.38 354 VAL B N 1
ATOM 9702 C CA . VAL B 1 354 ? 6.027 63.188 12.977 1 65.38 354 VAL B CA 1
ATOM 9703 C C . VAL B 1 354 ? 5.762 62.719 11.539 1 65.38 354 VAL B C 1
ATOM 9705 O O . VAL B 1 354 ? 5.434 63.531 10.68 1 65.38 354 VAL B O 1
ATOM 9708 N N . ASN B 1 355 ? 5.742 61.5 11.305 1 70.19 355 ASN B N 1
ATOM 9709 C CA . ASN B 1 355 ? 5.809 61.031 9.93 1 70.19 355 ASN B CA 1
ATOM 9710 C C . ASN B 1 355 ? 4.461 60.5 9.453 1 70.19 355 ASN B C 1
ATOM 9712 O O . ASN B 1 355 ? 4.191 60.469 8.25 1 70.19 355 ASN B O 1
ATOM 9716 N N . HIS B 1 356 ? 3.619 60.062 10.305 1 81.19 356 HIS B N 1
ATOM 9717 C CA . HIS B 1 356 ? 2.49 59.281 9.812 1 81.19 356 HIS B CA 1
ATOM 9718 C C . HIS B 1 356 ? 1.167 59.844 10.32 1 81.19 356 HIS B C 1
ATOM 9720 O O . HIS B 1 356 ? 0.159 59.812 9.609 1 81.19 356 HIS B O 1
ATOM 9726 N N . PHE B 1 357 ? 1.109 60.438 11.469 1 80.94 357 PHE B N 1
ATOM 9727 C CA . PHE B 1 357 ? -0.145 60.812 12.117 1 80.94 357 PHE B CA 1
ATOM 9728 C C . PHE B 1 357 ? -0.812 61.969 11.383 1 80.94 357 PHE B C 1
ATOM 9730 O O . PHE B 1 357 ? -2.033 61.969 11.219 1 80.94 357 PHE B O 1
ATOM 9737 N N . VAL B 1 358 ? 0.001 62.781 10.93 1 67.12 358 VAL B N 1
ATOM 9738 C CA . VAL B 1 358 ? -0.545 63.938 10.242 1 67.12 358 VAL B CA 1
ATOM 9739 C C . VAL B 1 358 ? -1.202 63.5 8.93 1 67.12 358 VAL B C 1
ATOM 9741 O O . VAL B 1 358 ? -2.281 63.969 8.586 1 67.12 358 VAL B O 1
ATOM 9744 N N . ARG B 1 359 ? -0.566 62.562 8.258 1 74.81 359 ARG B N 1
ATOM 9745 C CA . ARG B 1 359 ? -1.126 62.031 7.027 1 74.81 359 ARG B CA 1
ATOM 9746 C C . ARG B 1 359 ? -2.426 61.281 7.305 1 74.81 359 ARG B C 1
ATOM 9748 O O . ARG B 1 359 ? -3.355 61.312 6.496 1 74.81 359 ARG B O 1
ATOM 9755 N N . PHE B 1 360 ? -2.451 60.656 8.359 1 81.81 360 PHE B N 1
ATOM 9756 C CA . PHE B 1 360 ? -3.623 59.875 8.758 1 81.81 360 PHE B CA 1
ATOM 9757 C C . PHE B 1 360 ? -4.816 60.781 9 1 81.81 360 PHE B C 1
ATOM 9759 O O . PHE B 1 360 ? -5.914 60.531 8.508 1 81.81 360 PHE B O 1
ATOM 9766 N N . MET B 1 361 ? -4.609 61.875 9.625 1 72 361 MET B N 1
ATOM 9767 C CA . MET B 1 361 ? -5.688 62.812 9.969 1 72 361 MET B CA 1
ATOM 9768 C C . MET B 1 361 ? -6.215 63.5 8.727 1 72 361 MET B C 1
ATOM 9770 O O . MET B 1 361 ? -7.395 63.875 8.656 1 72 361 MET B O 1
ATOM 9774 N N . ALA B 1 362 ? -5.312 63.531 7.766 1 62.19 362 ALA B N 1
ATOM 9775 C CA . ALA B 1 362 ? -5.688 64.25 6.555 1 62.19 362 ALA B CA 1
ATOM 9776 C C . ALA B 1 362 ? -6.305 63.312 5.52 1 62.19 362 ALA B C 1
ATOM 9778 O O . ALA B 1 362 ? -6.918 63.781 4.551 1 62.19 362 ALA B O 1
ATOM 9779 N N . SER B 1 363 ? -6.223 62.094 5.727 1 72.19 363 SER B N 1
ATOM 9780 C CA . SER B 1 363 ? -6.664 61.125 4.73 1 72.19 363 SER B CA 1
ATOM 9781 C C . SER B 1 363 ? -8.18 61.125 4.594 1 72.19 363 SER B C 1
ATOM 9783 O O . SER B 1 363 ? -8.898 61.406 5.559 1 72.19 363 SER B O 1
ATOM 9785 N N . GLN B 1 364 ? -8.625 60.875 3.367 1 65.88 364 GLN B N 1
ATOM 9786 C CA . GLN B 1 364 ? -10.055 60.812 3.076 1 65.88 364 GLN B CA 1
ATOM 9787 C C . GLN B 1 364 ? -10.719 59.656 3.807 1 65.88 364 GLN B C 1
ATOM 9789 O O . GLN B 1 364 ? -11.875 59.75 4.234 1 65.88 364 GLN B O 1
ATOM 9794 N N . SER B 1 365 ? -9.938 58.656 3.943 1 64.69 365 SER B N 1
ATOM 9795 C CA . SER B 1 365 ? -10.492 57.469 4.594 1 64.69 365 SER B CA 1
ATOM 9796 C C . SER B 1 365 ? -10.844 57.75 6.051 1 64.69 365 SER B C 1
ATOM 9798 O O . SER B 1 365 ? -11.891 57.312 6.543 1 64.69 365 SER B O 1
ATOM 9800 N N . PHE B 1 366 ? -9.977 58.562 6.641 1 67.31 366 PHE B N 1
ATOM 9801 C CA . PHE B 1 366 ? -10.227 58.875 8.039 1 67.31 366 PHE B CA 1
ATOM 9802 C C . PHE B 1 366 ? -11.391 59.875 8.172 1 67.31 366 PHE B C 1
ATOM 9804 O O . PHE B 1 366 ? -12.234 59.719 9.055 1 67.31 366 PHE B O 1
ATOM 9811 N N . LYS B 1 367 ? -11.469 60.75 7.301 1 63 367 LYS B N 1
ATOM 9812 C CA . LYS B 1 367 ? -12.555 61.719 7.332 1 63 367 LYS B CA 1
ATOM 9813 C C . LYS B 1 367 ? -13.906 61.062 7.102 1 63 367 LYS B C 1
ATOM 9815 O O . LYS B 1 367 ? -14.891 61.375 7.77 1 63 367 LYS B O 1
ATOM 9820 N N . SER B 1 368 ? -13.789 60.188 6.164 1 64.56 368 SER B N 1
ATOM 9821 C CA . SER B 1 368 ? -15.016 59.469 5.875 1 64.56 368 SER B CA 1
ATOM 9822 C C . SER B 1 368 ? -15.445 58.594 7.059 1 64.56 368 SER B C 1
ATOM 9824 O O . SER B 1 368 ? -16.641 58.469 7.336 1 64.56 368 SER B O 1
ATOM 9826 N N . LEU B 1 369 ? -14.438 58.094 7.68 1 64.81 369 LEU B N 1
ATOM 9827 C CA . LEU B 1 369 ? -14.719 57.25 8.836 1 64.81 369 LEU B CA 1
ATOM 9828 C C . LEU B 1 369 ? -15.273 58.062 9.992 1 64.81 369 LEU B C 1
ATOM 9830 O O . LEU B 1 369 ? -16.203 57.625 10.672 1 64.81 369 LEU B O 1
ATOM 9834 N N . VAL B 1 370 ? -14.711 59.25 10.18 1 59.31 370 VAL B N 1
ATOM 9835 C CA . VAL B 1 370 ? -15.156 60.125 11.258 1 59.31 370 VAL B CA 1
ATOM 9836 C C . VAL B 1 370 ? -16.562 60.625 10.969 1 59.31 370 VAL B C 1
ATOM 9838 O O . VAL B 1 370 ? -17.391 60.75 11.875 1 59.31 370 VAL B O 1
ATOM 9841 N N . ALA B 1 371 ? -16.734 60.875 9.734 1 54.97 371 ALA B N 1
ATOM 9842 C CA . ALA B 1 371 ? -18.047 61.375 9.352 1 54.97 371 ALA B CA 1
ATOM 9843 C C . ALA B 1 371 ? -19.125 60.281 9.562 1 54.97 371 ALA B C 1
ATOM 9845 O O . ALA B 1 371 ? -20.219 60.594 10.008 1 54.97 371 ALA B O 1
ATOM 9846 N N . SER B 1 372 ? -18.75 59.156 9.148 1 53.41 372 SER B N 1
ATOM 9847 C CA . SER B 1 372 ? -19.75 58.094 9.203 1 53.41 372 SER B CA 1
ATOM 9848 C C . SER B 1 372 ? -19.875 57.531 10.617 1 53.41 372 SER B C 1
ATOM 9850 O O . SER B 1 372 ? -20.953 57.094 11.023 1 53.41 372 SER B O 1
ATOM 9852 N N . TYR B 1 373 ? -18.688 57.375 11.32 1 50.47 373 TYR B N 1
ATOM 9853 C CA . TYR B 1 373 ? -18.719 56.625 12.562 1 50.47 373 TYR B CA 1
ATOM 9854 C C . TYR B 1 373 ? -18.406 57.5 13.766 1 50.47 373 TYR B C 1
ATOM 9856 O O . TYR B 1 373 ? -17.922 57 14.789 1 50.47 373 TYR B O 1
ATOM 9864 N N . GLN B 1 374 ? -18.547 58.781 13.719 1 45.91 374 GLN B N 1
ATOM 9865 C CA . GLN B 1 374 ? -18.172 59.688 14.773 1 45.91 374 GLN B CA 1
ATOM 9866 C C . GLN B 1 374 ? -18.578 59.156 16.141 1 45.91 374 GLN B C 1
ATOM 9868 O O . GLN B 1 374 ? -17.797 59.188 17.094 1 45.91 374 GLN B O 1
ATOM 9873 N N . SER B 1 375 ? -19.844 58.969 16.281 1 43.25 375 SER B N 1
ATOM 9874 C CA . SER B 1 375 ? -20.328 58.625 17.625 1 43.25 375 SER B CA 1
ATOM 9875 C C . SER B 1 375 ? -19.734 57.344 18.109 1 43.25 375 SER B C 1
ATOM 9877 O O . SER B 1 375 ? -19.469 57.156 19.297 1 43.25 375 SER B O 1
ATOM 9879 N N . ARG B 1 376 ? -19.578 56.375 17.312 1 47.88 376 ARG B N 1
ATOM 9880 C CA . ARG B 1 376 ? -19.281 55 17.719 1 47.88 376 ARG B CA 1
ATOM 9881 C C . ARG B 1 376 ? -17.781 54.781 17.828 1 47.88 376 ARG B C 1
ATOM 9883 O O . ARG B 1 376 ? -17.344 53.844 18.5 1 47.88 376 ARG B O 1
ATOM 9890 N N . LEU B 1 377 ? -17.016 55.375 16.969 1 49.41 377 LEU B N 1
ATOM 9891 C CA . LEU B 1 377 ? -15.57 55.188 17.047 1 49.41 377 LEU B CA 1
ATOM 9892 C C . LEU B 1 377 ? -15.039 55.688 18.375 1 49.41 377 LEU B C 1
ATOM 9894 O O . LEU B 1 377 ? -14.07 55.156 18.922 1 49.41 377 LEU B O 1
ATOM 9898 N N . LEU B 1 378 ? -15.711 56.938 18.984 1 43.34 378 LEU B N 1
ATOM 9899 C CA . LEU B 1 378 ? -15.109 57.656 20.109 1 43.34 378 LEU B CA 1
ATOM 9900 C C . LEU B 1 378 ? -15.781 57.281 21.422 1 43.34 378 LEU B C 1
ATOM 9902 O O . LEU B 1 378 ? -15.578 57.906 22.453 1 43.34 378 LEU B O 1
ATOM 9906 N N . SER B 1 379 ? -16.844 56.344 21.5 1 36.97 379 SER B N 1
ATOM 9907 C CA . SER B 1 379 ? -17.438 56.188 22.812 1 36.97 379 SER B CA 1
ATOM 9908 C C . SER B 1 379 ? -16.438 55.656 23.828 1 36.97 379 SER B C 1
ATOM 9910 O O . SER B 1 379 ? -15.734 54.688 23.562 1 36.97 379 SER B O 1
ATOM 9912 N N . PRO B 1 380 ? -16 56.5 24.75 1 34.88 380 PRO B N 1
ATOM 9913 C CA . PRO B 1 380 ? -15.125 56.094 25.844 1 34.88 380 PRO B CA 1
ATOM 9914 C C . PRO B 1 380 ? -15.633 54.844 26.547 1 34.88 380 PRO B C 1
ATOM 9916 O O . PRO B 1 380 ? -16.844 54.562 26.562 1 34.88 380 PRO B O 1
ATOM 9919 N N . SER B 1 381 ? -14.914 53.812 26.766 1 35.72 381 SER B N 1
ATOM 9920 C CA . SER B 1 381 ? -15.219 52.594 27.484 1 35.72 381 SER B CA 1
ATOM 9921 C C . SER B 1 381 ? -16.016 52.875 28.75 1 35.72 381 SER B C 1
ATOM 9923 O O . SER B 1 381 ? -16.734 52 29.25 1 35.72 381 SER B O 1
ATOM 9925 N N . GLY B 1 382 ? -15.719 53.875 29.688 1 31.78 382 GLY B N 1
ATOM 9926 C CA . GLY B 1 382 ? -16.078 53.781 31.094 1 31.78 382 GLY B CA 1
ATOM 9927 C C . GLY B 1 382 ? -17.547 54.094 31.344 1 31.78 382 GLY B C 1
ATOM 9928 O O . GLY B 1 382 ? -18.125 53.562 32.312 1 31.78 382 GLY B O 1
ATOM 9929 N N . SER B 1 383 ? -18.109 55.25 31.047 1 29.55 383 SER B N 1
ATOM 9930 C CA . SER B 1 383 ? -19.125 55.781 31.953 1 29.55 383 SER B CA 1
ATOM 9931 C C . SER B 1 383 ? -20.5 55.188 31.641 1 29.55 383 SER B C 1
ATOM 9933 O O . SER B 1 383 ? -21.156 55.594 30.688 1 29.55 383 SER B O 1
ATOM 9935 N N . SER B 1 384 ? -20.688 53.906 31.641 1 29.81 384 SER B N 1
ATOM 9936 C CA . SER B 1 384 ? -22.047 53.375 31.688 1 29.81 384 SER B CA 1
ATOM 9937 C C . SER B 1 384 ? -22.766 53.812 32.938 1 29.81 384 SER B C 1
ATOM 9939 O O . SER B 1 384 ? -22.656 53.188 34 1 29.81 384 SER B O 1
ATOM 9941 N N . PHE B 1 385 ? -22.875 55.125 33.406 1 27.05 385 PHE B N 1
ATOM 9942 C CA . PHE B 1 385 ? -23.938 55.25 34.406 1 27.05 385 PHE B CA 1
ATOM 9943 C C . PHE B 1 385 ? -25.297 55.031 33.781 1 27.05 385 PHE B C 1
ATOM 9945 O O . PHE B 1 385 ? -25.578 55.531 32.688 1 27.05 385 PHE B O 1
ATOM 9952 N N . PRO B 1 386 ? -26.172 54.031 34.281 1 29.2 386 PRO B N 1
ATOM 9953 C CA . PRO B 1 386 ? -27.547 53.688 33.969 1 29.2 386 PRO B CA 1
ATOM 9954 C C . PRO B 1 386 ? -28.516 54.875 34.062 1 29.2 386 PRO B C 1
ATOM 9956 O O . PRO B 1 386 ? -28.734 55.406 35.125 1 29.2 386 PRO B O 1
ATOM 9959 N N . THR B 1 387 ? -28.453 55.969 33.438 1 27.44 387 THR B N 1
ATOM 9960 C CA . THR B 1 387 ? -29.656 56.75 33.719 1 27.44 387 THR B CA 1
ATOM 9961 C C . THR B 1 387 ? -30.891 56.031 33.188 1 27.44 387 THR B C 1
ATOM 9963 O O . THR B 1 387 ? -30.859 55.469 32.094 1 27.44 387 THR B O 1
ATOM 9966 N N . ALA B 1 388 ? -32.094 55.875 34.031 1 28.28 388 ALA B N 1
ATOM 9967 C CA . ALA B 1 388 ? -33.406 55.281 34.031 1 28.28 388 ALA B CA 1
ATOM 9968 C C . ALA B 1 388 ? -34.25 55.75 32.844 1 28.28 388 ALA B C 1
ATOM 9970 O O . ALA B 1 388 ? -35.469 55.625 32.844 1 28.28 388 ALA B O 1
ATOM 9971 N N . CYS B 1 389 ? -33.844 56.375 31.812 1 25.67 389 CYS B N 1
ATOM 9972 C CA . CYS B 1 389 ? -34.938 56.875 30.984 1 25.67 389 CYS B CA 1
ATOM 9973 C C . CYS B 1 389 ? -35.906 55.781 30.594 1 25.67 389 CYS B C 1
ATOM 9975 O O . CYS B 1 389 ? -35.531 54.594 30.594 1 25.67 389 CYS B O 1
ATOM 9977 N N . ASP B 1 390 ? -37.281 56.219 30.234 1 25.83 390 ASP B N 1
ATOM 9978 C CA . ASP B 1 390 ? -38.625 55.688 29.953 1 25.83 390 ASP B CA 1
ATOM 9979 C C . ASP B 1 390 ? -38.562 54.562 28.938 1 25.83 390 ASP B C 1
ATOM 9981 O O . ASP B 1 390 ? -37.594 54.438 28.188 1 25.83 390 ASP B O 1
ATOM 9985 N N . GLN B 1 391 ? -39.656 53.625 29.016 1 26.22 391 GLN B N 1
ATOM 9986 C CA . GLN B 1 391 ? -39.875 52.219 28.625 1 26.22 391 GLN B CA 1
ATOM 9987 C C . GLN B 1 391 ? -39.625 52.031 27.125 1 26.22 391 GLN B C 1
ATOM 9989 O O . GLN B 1 391 ? -39.375 50.938 26.672 1 26.22 391 GLN B O 1
ATOM 9994 N N . SER B 1 392 ? -40.469 52.906 26.359 1 27.5 392 SER B N 1
ATOM 9995 C CA . SER B 1 392 ? -40.719 52.562 24.969 1 27.5 392 SER B CA 1
ATOM 9996 C C . SER B 1 392 ? -39.438 52.5 24.156 1 27.5 392 SER B C 1
ATOM 9998 O O . SER B 1 392 ? -39.469 52.75 22.953 1 27.5 392 SER B O 1
ATOM 10000 N N . SER B 1 393 ? -38.344 52.438 24.781 1 26.11 393 SER B N 1
ATOM 10001 C CA . SER B 1 393 ? -37 52.844 24.359 1 26.11 393 SER B CA 1
ATOM 10002 C C . SER B 1 393 ? -36.5 52.031 23.172 1 26.11 393 SER B C 1
ATOM 10004 O O . SER B 1 393 ? -36.344 50.812 23.266 1 26.11 393 SER B O 1
ATOM 10006 N N . THR B 1 394 ? -37.156 52.406 21.922 1 28.67 394 THR B N 1
ATOM 10007 C CA . THR B 1 394 ? -36.656 51.938 20.641 1 28.67 394 THR B CA 1
ATOM 10008 C C . THR B 1 394 ? -35.125 51.844 20.688 1 28.67 394 THR B C 1
ATOM 10010 O O . THR B 1 394 ? -34.438 52.844 20.75 1 28.67 394 THR B O 1
ATOM 10013 N N . ALA B 1 395 ? -34.625 51.062 21.469 1 29.48 395 ALA B N 1
ATOM 10014 C CA . ALA B 1 395 ? -33.219 50.75 21.656 1 29.48 395 ALA B CA 1
ATOM 10015 C C . ALA B 1 395 ? -32.469 50.688 20.312 1 29.48 395 ALA B C 1
ATOM 10017 O O . ALA B 1 395 ? -32.688 49.781 19.516 1 29.48 395 ALA B O 1
ATOM 10018 N N . SER B 1 396 ? -32.688 51.812 19.578 1 29.16 396 SER B N 1
ATOM 10019 C CA . SER B 1 396 ? -31.719 51.938 18.5 1 29.16 396 SER B CA 1
ATOM 10020 C C . SER B 1 396 ? -30.391 51.312 18.875 1 29.16 396 SER B C 1
ATOM 10022 O O . SER B 1 396 ? -29.703 51.812 19.781 1 29.16 396 SER B O 1
ATOM 10024 N N . ASP B 1 397 ? -30.422 50.094 19.094 1 30.55 397 ASP B N 1
ATOM 10025 C CA . ASP B 1 397 ? -29.266 49.25 19.328 1 30.55 397 ASP B CA 1
ATOM 10026 C C . ASP B 1 397 ? -28 49.844 18.719 1 30.55 397 ASP B C 1
ATOM 10028 O O . ASP B 1 397 ? -27.875 49.906 17.5 1 30.55 397 ASP B O 1
ATOM 10032 N N . SER B 1 398 ? -27.562 50.938 19.047 1 33.72 398 SER B N 1
ATOM 10033 C CA . SER B 1 398 ? -26.266 51.594 18.812 1 33.72 398 SER B CA 1
ATOM 10034 C C . SER B 1 398 ? -25.172 50.562 18.578 1 33.72 398 SER B C 1
ATOM 10036 O O . SER B 1 398 ? -24.516 50.125 19.531 1 33.72 398 SER B O 1
ATOM 10038 N N . SER B 1 399 ? -25.344 49.5 17.938 1 39.25 399 SER B N 1
ATOM 10039 C CA . SER B 1 399 ? -24.547 48.344 17.547 1 39.25 399 SER B CA 1
ATOM 10040 C C . SER B 1 399 ? -23.141 48.781 17.125 1 39.25 399 SER B C 1
ATOM 10042 O O . SER B 1 399 ? -22.969 49.562 16.188 1 39.25 399 SER B O 1
ATOM 10044 N N . MET B 1 400 ? -22.219 49.094 17.953 1 48.69 400 MET B N 1
ATOM 10045 C CA . MET B 1 400 ? -20.797 49.312 17.75 1 48.69 400 MET B CA 1
ATOM 10046 C C . MET B 1 400 ? -20.297 48.5 16.562 1 48.69 400 MET B C 1
ATOM 10048 O O . MET B 1 400 ? -20.609 47.312 16.453 1 48.69 400 MET B O 1
ATOM 10052 N N . THR B 1 401 ? -20.109 49.125 15.492 1 60.84 401 THR B N 1
ATOM 10053 C CA . THR B 1 401 ? -19.484 48.469 14.336 1 60.84 401 THR B CA 1
ATOM 10054 C C . THR B 1 401 ? -18.344 47.562 14.773 1 60.84 401 THR B C 1
ATOM 10056 O O . THR B 1 401 ? -17.516 47.969 15.594 1 60.84 401 THR B O 1
ATOM 10059 N N . THR B 1 402 ? -18.469 46.312 14.648 1 71.19 402 THR B N 1
ATOM 10060 C CA . THR B 1 402 ? -17.391 45.375 14.953 1 71.19 402 THR B CA 1
ATOM 10061 C C . THR B 1 402 ? -16.109 45.75 14.227 1 71.19 402 THR B C 1
ATOM 10063 O O . THR B 1 402 ? -16.141 46.531 13.258 1 71.19 402 THR B O 1
ATOM 10066 N N . LEU B 1 403 ? -15.031 45.594 14.836 1 77.88 403 LEU B N 1
ATOM 10067 C CA . LEU B 1 403 ? -13.742 45.844 14.211 1 77.88 403 LEU B CA 1
ATOM 10068 C C . LEU B 1 403 ? -13.695 45.25 12.805 1 77.88 403 LEU B C 1
ATOM 10070 O O . LEU B 1 403 ? -13.078 45.844 11.906 1 77.88 403 LEU B O 1
ATOM 10074 N N . GLN B 1 404 ? -14.398 44.188 12.648 1 77 404 GLN B N 1
ATOM 10075 C CA . GLN B 1 404 ? -14.414 43.531 11.344 1 77 404 GLN B CA 1
ATOM 10076 C C . GLN B 1 404 ? -15.133 44.406 10.305 1 77 404 GLN B C 1
ATOM 10078 O O . GLN B 1 404 ? -14.664 44.531 9.172 1 77 404 GLN B O 1
ATOM 10083 N N . GLU B 1 405 ? -16.172 44.875 10.695 1 74.19 405 GLU B N 1
ATOM 10084 C CA . GLU B 1 405 ? -16.938 45.719 9.797 1 74.19 405 GLU B CA 1
ATOM 10085 C C . GLU B 1 405 ? -16.156 46.969 9.438 1 74.19 405 GLU B C 1
ATOM 10087 O O . GLU B 1 405 ? -16.234 47.469 8.305 1 74.19 405 GLU B O 1
ATOM 10092 N N . LEU B 1 406 ? -15.484 47.406 10.453 1 74.25 406 LEU B N 1
ATOM 10093 C CA . LEU B 1 406 ? -14.656 48.562 10.211 1 74.25 406 LEU B CA 1
ATOM 10094 C C . LEU B 1 406 ? -13.586 48.281 9.172 1 74.25 406 LEU B C 1
ATOM 10096 O O . LEU B 1 406 ? -13.352 49.094 8.266 1 74.25 406 LEU B O 1
ATOM 10100 N N . PHE B 1 407 ? -12.977 47.188 9.281 1 81.25 407 PHE B N 1
ATOM 10101 C CA . PHE B 1 407 ? -11.898 46.844 8.359 1 81.25 407 PHE B CA 1
ATOM 10102 C C . PHE B 1 407 ? -12.453 46.531 6.977 1 81.25 407 PHE B C 1
ATOM 10104 O O . PHE B 1 407 ? -11.812 46.844 5.965 1 81.25 407 PHE B O 1
ATOM 10111 N N . GLN B 1 408 ? -13.617 45.969 6.949 1 78.25 408 GLN B N 1
ATOM 10112 C CA . GLN B 1 408 ? -14.266 45.719 5.664 1 78.25 408 GLN B CA 1
ATOM 10113 C C . GLN B 1 408 ? -14.555 47.031 4.938 1 78.25 408 GLN B C 1
ATOM 10115 O O . GLN B 1 408 ? -14.422 47.094 3.717 1 78.25 408 GLN B O 1
ATOM 10120 N N . CYS B 1 409 ? -14.93 47.906 5.688 1 69.31 409 CYS B N 1
ATOM 10121 C CA . CYS B 1 409 ? -15.195 49.219 5.117 1 69.31 409 CYS B CA 1
ATOM 10122 C C . CYS B 1 409 ? -13.93 49.844 4.551 1 69.31 409 CYS B C 1
ATOM 10124 O O . CYS B 1 409 ? -13.984 50.594 3.59 1 69.31 409 CYS B O 1
ATOM 10126 N N . MET B 1 410 ? -12.867 49.5 5.184 1 75.94 410 MET B N 1
ATOM 10127 C CA . MET B 1 410 ? -11.586 50 4.73 1 75.94 410 MET B CA 1
ATOM 10128 C C . MET B 1 410 ? -10.961 49.094 3.68 1 75.94 410 MET B C 1
ATOM 10130 O O . MET B 1 410 ? -9.828 49.312 3.252 1 75.94 410 MET B O 1
ATOM 10134 N N . ASN B 1 411 ? -11.633 48.031 3.234 1 78.94 411 ASN B N 1
ATOM 10135 C CA . ASN B 1 411 ? -11.234 47.094 2.182 1 78.94 411 ASN B CA 1
ATOM 10136 C C . ASN B 1 411 ? -9.992 46.312 2.568 1 78.94 411 ASN B C 1
ATOM 10138 O O . ASN B 1 411 ? -9.055 46.188 1.774 1 78.94 411 ASN B O 1
ATOM 10142 N N . VAL B 1 412 ? -9.938 46.031 3.859 1 84.75 412 VAL B N 1
ATOM 10143 C CA . VAL B 1 412 ? -8.875 45.156 4.336 1 84.75 412 VAL B CA 1
ATOM 10144 C C . VAL B 1 412 ? -9.461 43.844 4.805 1 84.75 412 VAL B C 1
ATOM 10146 O O . VAL B 1 412 ? -10.383 43.812 5.625 1 84.75 412 VAL B O 1
ATOM 10149 N N . ALA B 1 413 ? -8.953 42.812 4.156 1 85.38 413 ALA B N 1
ATOM 10150 C CA . ALA B 1 413 ? -9.445 41.469 4.516 1 85.38 413 ALA B CA 1
ATOM 10151 C C . ALA B 1 413 ? -8.984 41.094 5.918 1 85.38 413 ALA B C 1
ATOM 10153 O O . ALA B 1 413 ? -7.844 41.344 6.305 1 85.38 413 ALA B O 1
ATOM 10154 N N . SER B 1 414 ? -9.906 40.688 6.699 1 87.25 414 SER B N 1
ATOM 10155 C CA . SER B 1 414 ? -9.594 40.281 8.062 1 87.25 414 SER B CA 1
ATOM 10156 C C . SER B 1 414 ? -10.211 38.938 8.383 1 87.25 414 SER B C 1
ATOM 10158 O O . SER B 1 414 ? -11.125 38.469 7.695 1 87.25 414 SER B O 1
ATOM 10160 N N . HIS B 1 415 ? -9.594 38.312 9.391 1 88.94 415 HIS B N 1
ATOM 10161 C CA . HIS B 1 415 ? -10.039 37 9.844 1 88.94 415 HIS B CA 1
ATOM 10162 C C . HIS B 1 415 ? -10.539 37.062 11.281 1 88.94 415 HIS B C 1
ATOM 10164 O O . HIS B 1 415 ? -9.953 37.75 12.125 1 88.94 415 HIS B O 1
ATOM 10170 N N . GLN B 1 416 ? -11.688 36.438 11.477 1 79.88 416 GLN B N 1
ATOM 10171 C CA . GLN B 1 416 ? -12.281 36.438 12.805 1 79.88 416 GLN B CA 1
ATOM 10172 C C . GLN B 1 416 ? -12.383 35 13.336 1 79.88 416 GLN B C 1
ATOM 10174 O O . GLN B 1 416 ? -12.586 34.062 12.57 1 79.88 416 GLN B O 1
ATOM 10179 N N . PRO B 1 417 ? -12.062 34.969 14.648 1 75.25 417 PRO B N 1
ATOM 10180 C CA . PRO B 1 417 ? -12.211 33.625 15.219 1 75.25 417 PRO B CA 1
ATOM 10181 C C . PRO B 1 417 ? -13.656 33.156 15.219 1 75.25 417 PRO B C 1
ATOM 10183 O O . PRO B 1 417 ? -14.586 33.969 15.188 1 75.25 417 PRO B O 1
ATOM 10186 N N . GLN B 1 418 ? -13.695 31.891 15.133 1 67.62 418 GLN B N 1
ATOM 10187 C CA . GLN B 1 418 ? -15.031 31.312 15.164 1 67.62 418 GLN B CA 1
ATOM 10188 C C . GLN B 1 418 ? -15.641 31.406 16.562 1 67.62 418 GLN B C 1
ATOM 10190 O O . GLN B 1 418 ? -14.922 31.328 17.562 1 67.62 418 GLN B O 1
ATOM 10195 N N . ARG B 1 419 ? -16.844 31.828 16.609 1 58.22 419 ARG B N 1
ATOM 10196 C CA . ARG B 1 419 ? -17.562 31.922 17.875 1 58.22 419 ARG B CA 1
ATOM 10197 C C . ARG B 1 419 ? -17.469 30.594 18.641 1 58.22 419 ARG B C 1
ATOM 10199 O O . ARG B 1 419 ? -17.656 29.531 18.062 1 58.22 419 ARG B O 1
ATOM 10206 N N . VAL B 1 420 ? -16.672 30.734 19.797 1 56.75 420 VAL B N 1
ATOM 10207 C CA . VAL B 1 420 ? -16.531 29.562 20.641 1 56.75 420 VAL B CA 1
ATOM 10208 C C . VAL B 1 420 ? -17.891 28.953 20.938 1 56.75 420 VAL B C 1
ATOM 10210 O O . VAL B 1 420 ? -18.812 29.641 21.391 1 56.75 420 VAL B O 1
ATOM 10213 N N . ARG B 1 421 ? -18.188 27.891 20.203 1 56.84 421 ARG B N 1
ATOM 10214 C CA . ARG B 1 421 ? -19.438 27.203 20.531 1 56.84 421 ARG B CA 1
ATOM 10215 C C . ARG B 1 421 ? -19.391 26.609 21.938 1 56.84 421 ARG B C 1
ATOM 10217 O O . ARG B 1 421 ? -18.359 26.094 22.359 1 56.84 421 ARG B O 1
ATOM 10224 N N . ARG B 1 422 ? -20.328 26.938 22.766 1 58.94 422 ARG B N 1
ATOM 10225 C CA . ARG B 1 422 ? -20.469 26.641 24.188 1 58.94 422 ARG B CA 1
ATOM 10226 C C . ARG B 1 422 ? -20.328 25.141 24.438 1 58.94 422 ARG B C 1
ATOM 10228 O O . ARG B 1 422 ? -19.688 24.734 25.422 1 58.94 422 ARG B O 1
ATOM 10235 N N . THR B 1 423 ? -20.984 24.219 23.5 1 64.06 423 THR B N 1
ATOM 10236 C CA . THR B 1 423 ? -20.953 22.828 23.953 1 64.06 423 THR B CA 1
ATOM 10237 C C . THR B 1 423 ? -20.188 21.953 22.969 1 64.06 423 THR B C 1
ATOM 10239 O O . THR B 1 423 ? -20.531 21.891 21.797 1 64.06 423 THR B O 1
ATOM 10242 N N . THR B 1 424 ? -18.922 21.625 23.406 1 73.44 424 THR B N 1
ATOM 10243 C CA . THR B 1 424 ? -18.156 20.688 22.594 1 73.44 424 THR B CA 1
ATOM 10244 C C . THR B 1 424 ? -18.188 19.297 23.203 1 73.44 424 THR B C 1
ATOM 10246 O O . THR B 1 424 ? -18.297 19.156 24.422 1 73.44 424 THR B O 1
ATOM 10249 N N . PHE B 1 425 ? -18.469 18.266 22.438 1 80.19 425 PHE B N 1
ATOM 10250 C CA . PHE B 1 425 ? -18.453 16.875 22.875 1 80.19 425 PHE B CA 1
ATOM 10251 C C . PHE B 1 425 ? -17.109 16.219 22.562 1 80.19 425 PHE B C 1
ATOM 10253 O O . PHE B 1 425 ? -16.984 15.492 21.578 1 80.19 425 PHE B O 1
ATOM 10260 N N . THR B 1 426 ? -16.109 16.547 23.438 1 79.62 426 THR B N 1
ATOM 10261 C CA . THR B 1 426 ? -14.789 15.922 23.297 1 79.62 426 THR B CA 1
ATOM 10262 C C . THR B 1 426 ? -14.609 14.805 24.312 1 79.62 426 THR B C 1
ATOM 10264 O O . THR B 1 426 ? -15.375 14.703 25.281 1 79.62 426 THR B O 1
ATOM 10267 N N . LEU B 1 427 ? -13.719 13.961 24.047 1 81.31 427 LEU B N 1
ATOM 10268 C CA . LEU B 1 427 ? -13.438 12.891 25 1 81.31 427 LEU B CA 1
ATOM 10269 C C . LEU B 1 427 ? -12.938 13.461 26.328 1 81.31 427 LEU B C 1
ATOM 10271 O O . LEU B 1 427 ? -13.172 12.875 27.391 1 81.31 427 LEU B O 1
ATOM 10275 N N . ARG B 1 428 ? -12.32 14.609 26.25 1 77.44 428 ARG B N 1
ATOM 10276 C CA . ARG B 1 428 ? -11.875 15.289 27.469 1 77.44 428 ARG B CA 1
ATOM 10277 C C . ARG B 1 428 ? -13.07 15.695 28.328 1 77.44 428 ARG B C 1
ATOM 10279 O O . ARG B 1 428 ? -13.055 15.508 29.547 1 77.44 428 ARG B O 1
ATOM 10286 N N . ASP B 1 429 ? -14.031 16.203 27.641 1 77.25 429 ASP B N 1
ATOM 10287 C CA . ASP B 1 429 ? -15.25 16.594 28.344 1 77.25 429 ASP B CA 1
ATOM 10288 C C . ASP B 1 429 ? -15.922 15.383 29 1 77.25 429 ASP B C 1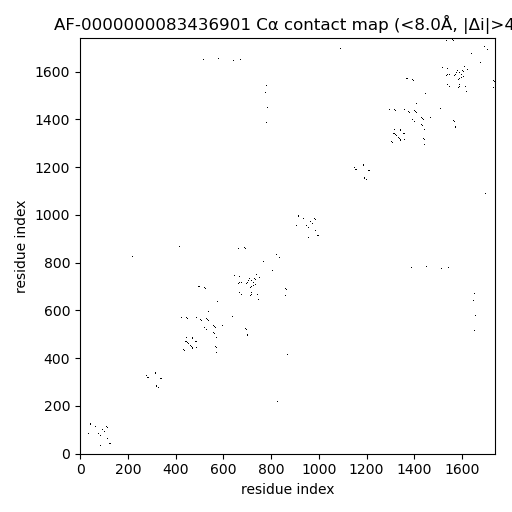
ATOM 10290 O O . ASP B 1 429 ? -16.5 15.492 30.078 1 77.25 429 ASP B O 1
ATOM 10294 N N . LEU B 1 430 ? -15.805 14.312 28.312 1 80.62 430 LEU B N 1
ATOM 10295 C CA . LEU B 1 430 ? -16.422 13.094 28.812 1 80.62 430 LEU B CA 1
ATOM 10296 C C . LEU B 1 430 ? -15.703 12.594 30.062 1 80.62 430 LEU B C 1
ATOM 10298 O O . LEU B 1 430 ? -16.344 12.211 31.047 1 80.62 430 LEU B O 1
ATOM 10302 N N . VAL B 1 431 ? -14.477 12.633 30.047 1 77.94 431 VAL B N 1
ATOM 10303 C CA . VAL B 1 431 ? -13.688 12.156 31.188 1 77.94 431 VAL B CA 1
ATOM 10304 C C . VAL B 1 431 ? -13.852 13.102 32.375 1 77.94 431 VAL B C 1
ATOM 10306 O O . VAL B 1 431 ? -13.969 12.664 33.5 1 77.94 431 VAL B O 1
ATOM 10309 N N . GLN B 1 432 ? -13.852 14.391 32.031 1 76.12 432 GLN B N 1
ATOM 10310 C CA . GLN B 1 432 ? -14.031 15.383 33.094 1 76.12 432 GLN B CA 1
ATOM 10311 C C . GLN B 1 432 ? -15.398 15.234 33.75 1 76.12 432 GLN B C 1
ATOM 10313 O O . GLN B 1 432 ? -15.523 15.398 34.969 1 76.12 432 GLN B O 1
ATOM 10318 N N . SER B 1 433 ? -16.312 14.969 32.875 1 77.31 433 SER B N 1
ATOM 10319 C CA . SER B 1 433 ? -17.656 14.75 33.406 1 77.31 433 SER B CA 1
ATOM 10320 C C . SER B 1 433 ? -17.703 13.5 34.281 1 77.31 433 SER B C 1
ATOM 10322 O O . SER B 1 433 ? -18.406 13.469 35.312 1 77.31 433 SER B O 1
ATOM 10324 N N . GLN B 1 434 ? -16.969 12.531 33.938 1 77.44 434 GLN B N 1
ATOM 10325 C CA . GLN B 1 434 ? -16.906 11.297 34.719 1 77.44 434 GLN B CA 1
ATOM 10326 C C . GLN B 1 434 ? -16.219 11.516 36.062 1 77.44 434 GLN B C 1
ATOM 10328 O O . GLN B 1 434 ? -16.609 10.922 37.062 1 77.44 434 GLN B O 1
ATOM 10333 N N . LEU B 1 435 ? -15.242 12.312 35.938 1 75.81 435 LEU B N 1
ATOM 10334 C CA . LEU B 1 435 ? -14.508 12.609 37.188 1 75.81 435 LEU B CA 1
ATOM 10335 C C . LEU B 1 435 ? -15.367 13.422 38.125 1 75.81 435 LEU B C 1
ATOM 10337 O O . LEU B 1 435 ? -15.227 13.305 39.344 1 75.81 435 LEU B O 1
ATOM 10341 N N . ARG B 1 436 ? -16.25 14.273 37.531 1 74.06 436 ARG B N 1
ATOM 10342 C CA . ARG B 1 436 ? -17.156 15.078 38.344 1 74.06 436 ARG B CA 1
ATOM 10343 C C . ARG B 1 436 ? -18.281 14.227 38.906 1 74.06 436 ARG B C 1
ATOM 10345 O O . ARG B 1 436 ? -19.016 14.664 39.812 1 74.06 436 ARG B O 1
ATOM 10352 N N . GLY B 1 437 ? -18.328 12.992 38.5 1 67.69 437 GLY B N 1
ATOM 10353 C CA . GLY B 1 437 ? -19.328 12.078 39.031 1 67.69 437 GLY B CA 1
ATOM 10354 C C . GLY B 1 437 ? -20.656 12.164 38.312 1 67.69 437 GLY B C 1
ATOM 10355 O O . GLY B 1 437 ? -21.688 11.719 38.844 1 67.69 437 GLY B O 1
ATOM 10356 N N . ASP B 1 438 ? -20.656 12.867 37.219 1 69 438 ASP B N 1
ATOM 10357 C CA . ASP B 1 438 ? -21.906 12.961 36.5 1 69 438 ASP B CA 1
ATOM 10358 C C . ASP B 1 438 ? -22.328 11.594 35.938 1 69 438 ASP B C 1
ATOM 10360 O O . ASP B 1 438 ? -21.5 10.828 35.438 1 69 438 ASP B O 1
ATOM 10364 N N . PRO B 1 439 ? -23.5 11.148 36.25 1 65.25 439 PRO B N 1
ATOM 10365 C CA . PRO B 1 439 ? -23.922 9.828 35.781 1 65.25 439 PRO B CA 1
ATOM 10366 C C . PRO B 1 439 ? -23.875 9.734 34.25 1 65.25 439 PRO B C 1
ATOM 10368 O O . PRO B 1 439 ? -24.453 10.57 33.562 1 65.25 439 PRO B O 1
ATOM 10371 N N . GLN B 1 440 ? -23.016 8.945 33.75 1 59.53 440 GLN B N 1
ATOM 10372 C CA . GLN B 1 440 ? -22.766 8.844 32.312 1 59.53 440 GLN B CA 1
ATOM 10373 C C . GLN B 1 440 ? -23.859 8.039 31.609 1 59.53 440 GLN B C 1
ATOM 10375 O O . GLN B 1 440 ? -24.016 8.117 30.391 1 59.53 440 GLN B O 1
ATOM 10380 N N . ASP B 1 441 ? -24.484 7.129 32.312 1 57.53 441 ASP B N 1
ATOM 10381 C CA . ASP B 1 441 ? -25.578 6.371 31.703 1 57.53 441 ASP B CA 1
ATOM 10382 C C . ASP B 1 441 ? -26.625 7.305 31.094 1 57.53 441 ASP B C 1
ATOM 10384 O O . ASP B 1 441 ? -27.344 6.922 30.172 1 57.53 441 ASP B O 1
ATOM 10388 N N . LYS B 1 442 ? -26.453 8.578 31.516 1 62.38 442 LYS B N 1
ATOM 10389 C CA . LYS B 1 442 ? -27.5 9.492 31.062 1 62.38 442 LYS B CA 1
ATOM 10390 C C . LYS B 1 442 ? -26.938 10.555 30.125 1 62.38 442 LYS B C 1
ATOM 10392 O O . LYS B 1 442 ? -27.641 11.484 29.734 1 62.38 442 LYS B O 1
ATOM 10397 N N . SER B 1 443 ? -25.625 10.312 29.734 1 75.06 443 SER B N 1
ATOM 10398 C CA . SER B 1 443 ? -25.141 11.414 28.906 1 75.06 443 SER B CA 1
ATOM 10399 C C . SER B 1 443 ? -24.312 10.898 27.734 1 75.06 443 SER B C 1
ATOM 10401 O O . SER B 1 443 ? -24.125 11.617 26.75 1 75.06 443 SER B O 1
ATOM 10403 N N . LEU B 1 444 ? -23.984 9.617 27.734 1 86.88 444 LEU B N 1
ATOM 10404 C CA . LEU B 1 444 ? -23.031 9.164 26.734 1 86.88 444 LEU B CA 1
ATOM 10405 C C . LEU B 1 444 ? -23.734 8.781 25.438 1 86.88 444 LEU B C 1
ATOM 10407 O O . LEU B 1 444 ? -23.391 9.289 24.359 1 86.88 444 LEU B O 1
ATOM 10411 N N . ILE B 1 445 ? -24.781 7.879 25.562 1 92.31 445 ILE B N 1
ATOM 10412 C CA . ILE B 1 445 ? -25.484 7.387 24.391 1 92.31 445 ILE B CA 1
ATOM 10413 C C . ILE B 1 445 ? -26.734 8.25 24.141 1 92.31 445 ILE B C 1
ATOM 10415 O O . ILE B 1 445 ? -27.594 8.367 25 1 92.31 445 ILE B O 1
ATOM 10419 N N . SER B 1 446 ? -26.812 8.781 22.969 1 91.44 446 SER B N 1
ATOM 10420 C CA . SER B 1 446 ? -27.922 9.664 22.625 1 91.44 446 SER B CA 1
ATOM 10421 C C . SER B 1 446 ? -29.203 8.867 22.359 1 91.44 446 SER B C 1
ATOM 10423 O O . SER B 1 446 ? -30.281 9.211 22.859 1 91.44 446 SER B O 1
ATOM 10425 N N . SER B 1 447 ? -29.016 7.848 21.484 1 93.31 447 SER B N 1
ATOM 10426 C CA . SER B 1 447 ? -30.203 7.066 21.141 1 93.31 447 SER B CA 1
ATOM 10427 C C . SER B 1 447 ? -29.828 5.656 20.703 1 93.31 447 SER B C 1
ATOM 10429 O O . SER B 1 447 ? -28.719 5.43 20.234 1 93.31 447 SER B O 1
ATOM 10431 N N . ILE B 1 448 ? -30.688 4.719 20.969 1 95.75 448 ILE B N 1
ATOM 10432 C CA . ILE B 1 448 ? -30.641 3.359 20.453 1 95.75 448 ILE B CA 1
ATOM 10433 C C . ILE B 1 448 ? -31.906 3.066 19.656 1 95.75 448 ILE B C 1
ATOM 10435 O O . ILE B 1 448 ? -33.031 3.213 20.188 1 95.75 448 ILE B O 1
ATOM 10439 N N . LEU B 1 449 ? -31.719 2.693 18.422 1 95.56 449 LEU B N 1
ATOM 10440 C CA . LEU B 1 449 ? -32.875 2.492 17.531 1 95.56 449 LEU B CA 1
ATOM 10441 C C . LEU B 1 449 ? -32.875 1.066 16.984 1 95.56 449 LEU B C 1
ATOM 10443 O O . LEU B 1 449 ? -31.828 0.477 16.734 1 95.56 449 LEU B O 1
ATOM 10447 N N . SER B 1 450 ? -34 0.559 16.844 1 95.69 450 SER B N 1
ATOM 10448 C CA . SER B 1 450 ? -34.219 -0.729 16.203 1 95.69 450 SER B CA 1
ATOM 10449 C C . SER B 1 450 ? -34.938 -0.562 14.867 1 95.69 450 SER B C 1
ATOM 10451 O O . SER B 1 450 ? -35.844 0.269 14.75 1 95.69 450 SER B O 1
ATOM 10453 N N . PHE B 1 451 ? -34.5 -1.285 13.891 1 92.81 451 PHE B N 1
ATOM 10454 C CA . PHE B 1 451 ? -35.094 -1.209 12.555 1 92.81 451 PHE B CA 1
ATOM 10455 C C . PHE B 1 451 ? -35.5 -2.594 12.062 1 92.81 451 PHE B C 1
ATOM 10457 O O . PHE B 1 451 ? -34.812 -3.578 12.32 1 92.81 451 PHE B O 1
ATOM 10464 N N . HIS B 1 452 ? -36.656 -2.695 11.406 1 88.88 452 HIS B N 1
ATOM 10465 C CA . HIS B 1 452 ? -37.031 -3.906 10.695 1 88.88 452 HIS B CA 1
ATOM 10466 C C . HIS B 1 452 ? -37.938 -3.578 9.516 1 88.88 452 HIS B C 1
ATOM 10468 O O . HIS B 1 452 ? -38.625 -2.543 9.508 1 88.88 452 HIS B O 1
ATOM 10474 N N . LEU B 1 453 ? -37.844 -4.387 8.539 1 83.31 453 LEU B N 1
ATOM 10475 C CA . LEU B 1 453 ? -38.688 -4.188 7.367 1 83.31 453 LEU B CA 1
ATOM 10476 C C . LEU B 1 453 ? -40.125 -4.637 7.645 1 83.31 453 LEU B C 1
ATOM 10478 O O . LEU B 1 453 ? -40.344 -5.672 8.281 1 83.31 453 LEU B O 1
ATOM 10482 N N . ASP B 1 454 ? -41.062 -3.756 7.254 1 78.94 454 ASP B N 1
ATOM 10483 C CA . ASP B 1 454 ? -42.469 -4.133 7.375 1 78.94 454 ASP B CA 1
ATOM 10484 C C . ASP B 1 454 ? -42.844 -5.145 6.301 1 78.94 454 ASP B C 1
ATOM 10486 O O . ASP B 1 454 ? -42.875 -4.82 5.113 1 78.94 454 ASP B O 1
ATOM 10490 N N . VAL B 1 455 ? -43.062 -6.383 6.641 1 75.56 455 VAL B N 1
ATOM 10491 C CA . VAL B 1 455 ? -43.312 -7.477 5.703 1 75.56 455 VAL B CA 1
ATOM 10492 C C . VAL B 1 455 ? -44.812 -7.547 5.355 1 75.56 455 VAL B C 1
ATOM 10494 O O . VAL B 1 455 ? -45.188 -8.211 4.395 1 75.56 455 VAL B O 1
ATOM 10497 N N . ASN B 1 456 ? -45.594 -6.832 6.059 1 72.19 456 ASN B N 1
ATOM 10498 C CA . ASN B 1 456 ? -47.031 -6.922 5.82 1 72.19 456 ASN B CA 1
ATOM 10499 C C . ASN B 1 456 ? -47.438 -6.195 4.539 1 72.19 456 ASN B C 1
ATOM 10501 O O . ASN B 1 456 ? -48.406 -6.574 3.891 1 72.19 456 ASN B O 1
ATOM 10505 N N . ASP B 1 457 ? -46.719 -5.098 4.207 1 64.75 457 ASP B N 1
ATOM 10506 C CA . ASP B 1 457 ? -47 -4.363 2.975 1 64.75 457 ASP B CA 1
ATOM 10507 C C . ASP B 1 457 ? -45.812 -4.391 2.031 1 64.75 457 ASP B C 1
ATOM 10509 O O . ASP B 1 457 ? -44.875 -3.578 2.16 1 64.75 457 ASP B O 1
ATOM 10513 N N . ARG B 1 458 ? -45.719 -5.383 1.289 1 61.09 458 ARG B N 1
ATOM 10514 C CA . ARG B 1 458 ? -44.531 -5.598 0.467 1 61.09 458 ARG B CA 1
ATOM 10515 C C . ARG B 1 458 ? -44.469 -4.594 -0.681 1 61.09 458 ARG B C 1
ATOM 10517 O O . ARG B 1 458 ? -43.469 -4.477 -1.354 1 61.09 458 ARG B O 1
ATOM 10524 N N . SER B 1 459 ? -45.625 -4.098 -1.177 1 58.97 459 SER B N 1
ATOM 10525 C CA . SER B 1 459 ? -45.594 -3.17 -2.303 1 58.97 459 SER B CA 1
ATOM 10526 C C . SER B 1 459 ? -44.781 -1.921 -1.981 1 58.97 459 SER B C 1
ATOM 10528 O O . SER B 1 459 ? -44.188 -1.325 -2.873 1 58.97 459 SER B O 1
ATOM 10530 N N . HIS B 1 460 ? -44.969 -1.499 -0.694 1 61.09 460 HIS B N 1
ATOM 10531 C CA . HIS B 1 460 ? -44.156 -0.351 -0.292 1 61.09 460 HIS B CA 1
ATOM 10532 C C . HIS B 1 460 ? -43.281 -0.678 0.923 1 61.09 460 HIS B C 1
ATOM 10534 O O . HIS B 1 460 ? -43.656 -0.351 2.055 1 61.09 460 HIS B O 1
ATOM 10540 N N . SER B 1 461 ? -42.281 -1.507 0.68 1 63.5 461 SER B N 1
ATOM 10541 C CA . SER B 1 461 ? -41.438 -1.989 1.777 1 63.5 461 SER B CA 1
ATOM 10542 C C . SER B 1 461 ? -40.781 -0.834 2.508 1 63.5 461 SER B C 1
ATOM 10544 O O . SER B 1 461 ? -39.938 -0.137 1.934 1 63.5 461 SER B O 1
ATOM 10546 N N . GLN B 1 462 ? -41.5 -0.328 3.602 1 74.94 462 GLN B N 1
ATOM 10547 C CA . GLN B 1 462 ? -40.938 0.729 4.43 1 74.94 462 GLN B CA 1
ATOM 10548 C C . GLN B 1 462 ? -40.25 0.153 5.672 1 74.94 462 GLN B C 1
ATOM 10550 O O . GLN B 1 462 ? -40.656 -0.908 6.16 1 74.94 462 GLN B O 1
ATOM 10555 N N . LEU B 1 463 ? -39.125 0.72 6.094 1 84.19 463 LEU B N 1
ATOM 10556 C CA . LEU B 1 463 ? -38.438 0.344 7.312 1 84.19 463 LEU B CA 1
ATOM 10557 C C . LEU B 1 463 ? -39.125 0.924 8.539 1 84.19 463 LEU B C 1
ATOM 10559 O O . LEU B 1 463 ? -39.438 2.113 8.578 1 84.19 463 LEU B O 1
ATOM 10563 N N . VAL B 1 464 ? -39.5 0.088 9.438 1 87.5 464 VAL B N 1
ATOM 10564 C CA . VAL B 1 464 ? -40.094 0.508 10.703 1 87.5 464 VAL B CA 1
ATOM 10565 C C . VAL B 1 464 ? -39 0.841 11.711 1 87.5 464 VAL B C 1
ATOM 10567 O O . VAL B 1 464 ? -38.094 0.045 11.922 1 87.5 464 VAL B O 1
ATOM 10570 N N . LYS B 1 465 ? -39.094 2.041 12.273 1 91.31 465 LYS B N 1
ATOM 10571 C CA . LYS B 1 465 ? -38.125 2.533 13.258 1 91.31 465 LYS B CA 1
ATOM 10572 C C . LYS B 1 465 ? -38.75 2.537 14.656 1 91.31 465 LYS B C 1
ATOM 10574 O O . LYS B 1 465 ? -39.844 3.035 14.859 1 91.31 465 LYS B O 1
ATOM 10579 N N . GLN B 1 466 ? -38.094 1.901 15.578 1 92.56 466 GLN B N 1
ATOM 10580 C CA . GLN B 1 466 ? -38.469 1.916 16.984 1 92.56 466 GLN B CA 1
ATOM 10581 C C . GLN B 1 466 ? -37.375 2.484 17.859 1 92.56 466 GLN B C 1
ATOM 10583 O O . GLN B 1 466 ? -36.219 2.021 17.812 1 92.56 466 GLN B O 1
ATOM 10588 N N . VAL B 1 467 ? -37.719 3.49 18.688 1 93.62 467 VAL B N 1
ATOM 10589 C CA . VAL B 1 467 ? -36.75 4.109 19.594 1 93.62 467 VAL B CA 1
ATOM 10590 C C . VAL B 1 467 ? -36.75 3.379 20.938 1 93.62 467 VAL B C 1
ATOM 10592 O O . VAL B 1 467 ? -37.75 3.375 21.641 1 93.62 467 VAL B O 1
ATOM 10595 N N . LEU B 1 468 ? -35.719 2.809 21.219 1 93.88 468 LEU B N 1
ATOM 10596 C CA . LEU B 1 468 ? -35.594 2.045 22.453 1 93.88 468 LEU B CA 1
ATOM 10597 C C . LEU B 1 468 ? -35.062 2.92 23.594 1 93.88 468 LEU B C 1
ATOM 10599 O O . LEU B 1 468 ? -35.344 2.639 24.766 1 93.88 468 LEU B O 1
ATOM 10603 N N . HIS B 1 469 ? -34.125 3.783 23.219 1 92.06 469 HIS B N 1
ATOM 10604 C CA . HIS B 1 469 ? -33.562 4.734 24.156 1 92.06 469 HIS B CA 1
ATOM 10605 C C . HIS B 1 469 ? -33.281 6.074 23.484 1 92.06 469 HIS B C 1
ATOM 10607 O O . HIS B 1 469 ? -32.875 6.113 22.312 1 92.06 469 HIS B O 1
ATOM 10613 N N . THR B 1 470 ? -33.562 7.168 24.188 1 91.19 470 THR B N 1
ATOM 10614 C CA . THR B 1 470 ? -33.219 8.492 23.672 1 91.19 470 THR B CA 1
ATOM 10615 C C . THR B 1 470 ? -33.031 9.484 24.812 1 91.19 470 THR B C 1
ATOM 10617 O O . THR B 1 470 ? -33.719 9.414 25.828 1 91.19 470 THR B O 1
ATOM 10620 N N . LEU B 1 471 ? -32.094 10.289 24.719 1 86.44 471 LEU B N 1
ATOM 10621 C CA . LEU B 1 471 ? -31.875 11.383 25.656 1 86.44 471 LEU B CA 1
ATOM 10622 C C . LEU B 1 471 ? -32.688 12.602 25.266 1 86.44 471 LEU B C 1
ATOM 10624 O O . LEU B 1 471 ? -32.875 13.516 26.078 1 86.44 471 LEU B O 1
ATOM 10628 N N . ALA B 1 472 ? -33.156 12.594 24 1 80.25 472 ALA B N 1
ATOM 10629 C CA . ALA B 1 472 ? -34 13.688 23.531 1 80.25 472 ALA B CA 1
ATOM 10630 C C . ALA B 1 472 ? -35.469 13.422 23.812 1 80.25 472 ALA B C 1
ATOM 10632 O O . ALA B 1 472 ? -36.281 13.289 22.891 1 80.25 472 ALA B O 1
ATOM 10633 N N . ASP B 1 473 ? -35.781 13.141 24.969 1 72.38 473 ASP B N 1
ATOM 10634 C CA . ASP B 1 473 ? -37.188 12.891 25.312 1 72.38 473 ASP B CA 1
ATOM 10635 C C . ASP B 1 473 ? -37.969 14.203 25.422 1 72.38 473 ASP B C 1
ATOM 10637 O O . ASP B 1 473 ? -37.625 15.055 26.25 1 72.38 473 ASP B O 1
ATOM 10641 N N . PRO B 1 474 ? -38.75 14.555 24.438 1 62.09 474 PRO B N 1
ATOM 10642 C CA . PRO B 1 474 ? -39.5 15.812 24.438 1 62.09 474 PRO B CA 1
ATOM 10643 C C . PRO B 1 474 ? -40.312 16.031 25.719 1 62.09 474 PRO B C 1
ATOM 10645 O O . PRO B 1 474 ? -40.656 17.172 26.047 1 62.09 474 PRO B O 1
ATOM 10648 N N . THR B 1 475 ? -40.688 15.008 26.375 1 61.34 475 THR B N 1
ATOM 10649 C CA . THR B 1 475 ? -41.562 15.211 27.531 1 61.34 475 THR B CA 1
ATOM 10650 C C . THR B 1 475 ? -40.75 15.82 28.688 1 61.34 475 THR B C 1
ATOM 10652 O O . THR B 1 475 ? -41.344 16.297 29.672 1 61.34 475 THR B O 1
ATOM 10655 N N . LYS B 1 476 ? -39.469 15.672 28.75 1 58.34 476 LYS B N 1
ATOM 10656 C CA . LYS B 1 476 ? -38.719 16.234 29.859 1 58.34 476 LYS B CA 1
ATOM 10657 C C . LYS B 1 476 ? -38.406 17.703 29.625 1 58.34 476 LYS B C 1
ATOM 10659 O O . LYS B 1 476 ? -37.375 18.047 29.016 1 58.34 476 LYS B O 1
ATOM 10664 N N . GLN B 1 477 ? -39.344 18.594 29.562 1 50.44 477 GLN B N 1
ATOM 10665 C CA . GLN B 1 477 ? -39.344 20.016 29.25 1 50.44 477 GLN B CA 1
ATOM 10666 C C . GLN B 1 477 ? -38.531 20.797 30.281 1 50.44 477 GLN B C 1
ATOM 10668 O O . GLN B 1 477 ? -39.031 21.797 30.828 1 50.44 477 GLN B O 1
ATOM 10673 N N . SER B 1 478 ? -37.75 20.328 31.047 1 48.06 478 SER B N 1
ATOM 10674 C CA . SER B 1 478 ? -37.125 21.375 31.859 1 48.06 478 SER B CA 1
ATOM 10675 C C . SER B 1 478 ? -36.062 22.125 31.062 1 48.06 478 SER B C 1
ATOM 10677 O O . SER B 1 478 ? -35.625 21.656 30 1 48.06 478 SER B O 1
ATOM 10679 N N . GLU B 1 479 ? -35.844 23.469 31.359 1 48.97 479 GLU B N 1
ATOM 10680 C CA . GLU B 1 479 ? -34.906 24.391 30.703 1 48.97 479 GLU B CA 1
ATOM 10681 C C . GLU B 1 479 ? -33.625 23.688 30.312 1 48.97 479 GLU B C 1
ATOM 10683 O O . GLU B 1 479 ? -33.125 23.875 29.203 1 48.97 479 GLU B O 1
ATOM 10688 N N . SER B 1 480 ? -32.906 23.156 31.344 1 51.19 480 SER B N 1
ATOM 10689 C CA . SER B 1 480 ? -31.688 22.391 31.141 1 51.19 480 SER B CA 1
ATOM 10690 C C . SER B 1 480 ? -31.922 21.234 30.172 1 51.19 480 SER B C 1
ATOM 10692 O O . SER B 1 480 ? -31.031 20.859 29.406 1 51.19 480 SER B O 1
ATOM 10694 N N . SER B 1 481 ? -33.188 21 30.094 1 57.34 481 SER B N 1
ATOM 10695 C CA . SER B 1 481 ? -33.656 19.859 29.312 1 57.34 481 SER B CA 1
ATOM 10696 C C . SER B 1 481 ? -33.781 20.219 27.844 1 57.34 481 SER B C 1
ATOM 10698 O O . SER B 1 481 ? -33.594 19.359 26.969 1 57.34 481 SER B O 1
ATOM 10700 N N . SER B 1 482 ? -33.938 21.578 27.672 1 58.16 482 SER B N 1
ATOM 10701 C CA . SER B 1 482 ? -34.094 21.984 26.281 1 58.16 482 SER B CA 1
ATOM 10702 C C . SER B 1 482 ? -32.781 21.859 25.516 1 58.16 482 SER B C 1
ATOM 10704 O O . SER B 1 482 ? -32.781 21.438 24.359 1 58.16 482 SER B O 1
ATOM 10706 N N . ASP B 1 483 ? -31.719 22.188 26.25 1 66.62 483 ASP B N 1
ATOM 10707 C CA . ASP B 1 483 ? -30.422 22.094 25.594 1 66.62 483 ASP B CA 1
ATOM 10708 C C . ASP B 1 483 ? -30.047 20.641 25.297 1 66.62 483 ASP B C 1
ATOM 10710 O O . ASP B 1 483 ? -29.531 20.344 24.219 1 66.62 483 ASP B O 1
ATOM 10714 N N . VAL B 1 484 ? -30.469 19.828 26.203 1 67.38 484 VAL B N 1
ATOM 10715 C CA . VAL B 1 484 ? -30.156 18.406 26.016 1 67.38 484 VAL B CA 1
ATOM 10716 C C . VAL B 1 484 ? -30.984 17.844 24.859 1 67.38 484 VAL B C 1
ATOM 10718 O O . VAL B 1 484 ? -30.484 17.047 24.062 1 67.38 484 VAL B O 1
ATOM 10721 N N . TYR B 1 485 ? -32.188 18.344 24.797 1 71.62 485 TYR B N 1
ATOM 10722 C CA . TYR B 1 485 ? -33.031 17.875 23.719 1 71.62 485 TYR B CA 1
ATOM 10723 C C . TYR B 1 485 ? -32.469 18.266 22.359 1 71.62 485 TYR B C 1
ATOM 10725 O O . TYR B 1 485 ? -32.406 17.453 21.438 1 71.62 485 TYR B O 1
ATOM 10733 N N . HIS B 1 486 ? -32 19.422 22.344 1 75 486 HIS B N 1
ATOM 10734 C CA . HIS B 1 486 ? -31.547 19.906 21.047 1 75 486 HIS B CA 1
ATOM 10735 C C . HIS B 1 486 ? -30.25 19.25 20.641 1 75 486 HIS B C 1
ATOM 10737 O O . HIS B 1 486 ? -30.031 18.953 19.469 1 75 486 HIS B O 1
ATOM 10743 N N . HIS B 1 487 ? -29.484 18.891 21.609 1 78.44 487 HIS B N 1
ATOM 10744 C CA . HIS B 1 487 ? -28.172 18.344 21.281 1 78.44 487 HIS B CA 1
ATOM 10745 C C . HIS B 1 487 ? -28.266 16.859 20.938 1 78.44 487 HIS B C 1
ATOM 10747 O O . HIS B 1 487 ? -27.422 16.344 20.203 1 78.44 487 HIS B O 1
ATOM 10753 N N . HIS B 1 488 ? -29.266 16.203 21.391 1 85.19 488 HIS B N 1
ATOM 10754 C CA . HIS B 1 488 ? -29.312 14.758 21.219 1 85.19 488 HIS B CA 1
ATOM 10755 C C . HIS B 1 488 ? -30.5 14.344 20.344 1 85.19 488 HIS B C 1
ATOM 10757 O O . HIS B 1 488 ? -30.906 13.18 20.344 1 85.19 488 HIS B O 1
ATOM 10763 N N . ALA B 1 489 ? -30.984 15.336 19.594 1 82.94 489 ALA B N 1
ATOM 10764 C CA . ALA B 1 489 ? -32.062 15.016 18.688 1 82.94 489 ALA B CA 1
ATOM 10765 C C . ALA B 1 489 ? -31.641 14.008 17.625 1 82.94 489 ALA B C 1
ATOM 10767 O O . ALA B 1 489 ? -30.516 14.078 17.125 1 82.94 489 ALA B O 1
ATOM 10768 N N . ILE B 1 490 ? -32.469 13.078 17.375 1 85.12 490 ILE B N 1
ATOM 10769 C CA . ILE B 1 490 ? -32.188 12.047 16.375 1 85.12 490 ILE B CA 1
ATOM 10770 C C . ILE B 1 490 ? -32.062 12.672 14.992 1 85.12 490 ILE B C 1
ATOM 10772 O O . ILE B 1 490 ? -32.938 13.445 14.578 1 85.12 490 ILE B O 1
ATOM 10776 N N . PRO B 1 491 ? -30.984 12.375 14.344 1 85.06 491 PRO B N 1
ATOM 10777 C CA . PRO B 1 491 ? -30.797 12.922 13 1 85.06 491 PRO B CA 1
ATOM 10778 C C . PRO B 1 491 ? -31.906 12.539 12.039 1 85.06 491 PRO B C 1
ATOM 10780 O O . PRO B 1 491 ? -32.438 11.422 12.109 1 85.06 491 PRO B O 1
ATOM 10783 N N . ASP B 1 492 ? -32.062 13.391 11.102 1 82.69 492 ASP B N 1
ATOM 10784 C CA . ASP B 1 492 ? -33.094 13.156 10.094 1 82.69 492 ASP B CA 1
ATOM 10785 C C . ASP B 1 492 ? -32.688 12.023 9.156 1 82.69 492 ASP B C 1
ATOM 10787 O O . ASP B 1 492 ? -31.516 11.898 8.797 1 82.69 492 ASP B O 1
ATOM 10791 N N . HIS B 1 493 ? -33.562 11.148 8.789 1 84.5 493 HIS B N 1
ATOM 10792 C CA . HIS B 1 493 ? -33.406 10.094 7.797 1 84.5 493 HIS B CA 1
ATOM 10793 C C . HIS B 1 493 ? -32.344 9.07 8.258 1 84.5 493 HIS B C 1
ATOM 10795 O O . HIS B 1 493 ? -31.531 8.609 7.457 1 84.5 493 HIS B O 1
ATOM 10801 N N . ILE B 1 494 ? -32.281 8.828 9.492 1 87.12 494 ILE B N 1
ATOM 10802 C CA . ILE B 1 494 ? -31.328 7.867 10.047 1 87.12 494 ILE B CA 1
ATOM 10803 C C . ILE B 1 494 ? -31.578 6.492 9.422 1 87.12 494 ILE B C 1
ATOM 10805 O O . ILE B 1 494 ? -30.656 5.664 9.359 1 87.12 494 ILE B O 1
ATOM 10809 N N . GLU B 1 495 ? -32.781 6.27 8.898 1 86.44 495 GLU B N 1
ATOM 10810 C CA . GLU B 1 495 ? -33.125 4.992 8.273 1 86.44 495 GLU B CA 1
ATOM 10811 C C . GLU B 1 495 ? -32.281 4.742 7.023 1 86.44 495 GLU B C 1
ATOM 10813 O O . GLU B 1 495 ? -32 3.594 6.691 1 86.44 495 GLU B O 1
ATOM 10818 N N . ALA B 1 496 ? -31.906 5.812 6.406 1 85.75 496 ALA B N 1
ATOM 10819 C CA . ALA B 1 496 ? -31.109 5.707 5.195 1 85.75 496 ALA B CA 1
ATOM 10820 C C . ALA B 1 496 ? -29.703 5.195 5.512 1 85.75 496 ALA B C 1
ATOM 10822 O O . ALA B 1 496 ? -29.062 4.566 4.668 1 85.75 496 ALA B O 1
ATOM 10823 N N . PHE B 1 497 ? -29.297 5.379 6.73 1 85.88 497 PHE B N 1
ATOM 10824 C CA . PHE B 1 497 ? -27.953 4.977 7.121 1 85.88 497 PHE B CA 1
ATOM 10825 C C . PHE B 1 497 ? -27.938 3.535 7.613 1 85.88 497 PHE B C 1
ATOM 10827 O O . PHE B 1 497 ? -26.891 2.896 7.645 1 85.88 497 PHE B O 1
ATOM 10834 N N . PHE B 1 498 ? -29.078 3.004 8.008 1 86.44 498 PHE B N 1
ATOM 10835 C CA . PHE B 1 498 ? -29.172 1.604 8.406 1 86.44 498 PHE B CA 1
ATOM 10836 C C . PHE B 1 498 ? -28.984 0.686 7.207 1 86.44 498 PHE B C 1
ATOM 10838 O O . PHE B 1 498 ? -28.344 -0.365 7.316 1 86.44 498 PHE B O 1
ATOM 10845 N N . ARG B 1 499 ? -29.484 1.06 6.137 1 81.69 499 ARG B N 1
ATOM 10846 C CA . ARG B 1 499 ? -29.328 0.333 4.879 1 81.69 499 ARG B CA 1
ATOM 10847 C C . ARG B 1 499 ? -28.938 1.274 3.748 1 81.69 499 ARG B C 1
ATOM 10849 O O . ARG B 1 499 ? -29.719 1.517 2.828 1 81.69 499 ARG B O 1
ATOM 10856 N N . PRO B 1 500 ? -27.734 1.527 3.768 1 79.94 500 PRO B N 1
ATOM 10857 C CA . PRO B 1 500 ? -27.312 2.549 2.801 1 79.94 500 PRO B CA 1
ATOM 10858 C C . PRO B 1 500 ? -27.391 2.061 1.356 1 79.94 500 PRO B C 1
ATOM 10860 O O . PRO B 1 500 ? -27.484 2.871 0.431 1 79.94 500 PRO B O 1
ATOM 10863 N N . SER B 1 501 ? -27.391 0.742 1.084 1 77.75 501 SER B N 1
ATOM 10864 C CA . SER B 1 501 ? -27.453 0.223 -0.278 1 77.75 501 SER B CA 1
ATOM 10865 C C . SER B 1 501 ? -28.891 0.237 -0.797 1 77.75 501 SER B C 1
ATOM 10867 O O . SER B 1 501 ? -29.125 0.172 -2.006 1 77.75 501 SER B O 1
ATOM 10869 N N . GLY B 1 502 ? -29.875 0.339 0.052 1 66 502 GLY B N 1
ATOM 10870 C CA . GLY B 1 502 ? -31.266 0.433 -0.331 1 66 502 GLY B CA 1
ATOM 10871 C C . GLY B 1 502 ? -31.922 -0.919 -0.562 1 66 502 GLY B C 1
ATOM 10872 O O . GLY B 1 502 ? -33.094 -0.995 -0.967 1 66 502 GLY B O 1
ATOM 10873 N N . GLU B 1 503 ? -31.219 -1.986 -0.399 1 64.44 503 GLU B N 1
ATOM 10874 C CA . GLU B 1 503 ? -31.812 -3.275 -0.732 1 64.44 503 GLU B CA 1
ATOM 10875 C C . GLU B 1 503 ? -32.75 -3.748 0.367 1 64.44 503 GLU B C 1
ATOM 10877 O O . GLU B 1 503 ? -32.375 -3.789 1.541 1 64.44 503 GLU B O 1
ATOM 10882 N N . ASP B 1 504 ? -33.969 -4.039 -0.024 1 69.81 504 ASP B N 1
ATOM 10883 C CA . ASP B 1 504 ? -34.969 -4.375 0.959 1 69.81 504 ASP B CA 1
ATOM 10884 C C . ASP B 1 504 ? -35 -5.879 1.24 1 69.81 504 ASP B C 1
ATOM 10886 O O . ASP B 1 504 ? -35.031 -6.297 2.398 1 69.81 504 ASP B O 1
ATOM 10890 N N . VAL B 1 505 ? -34.969 -6.684 0.173 1 80.56 505 VAL B N 1
ATOM 10891 C CA . VAL B 1 505 ? -35.094 -8.125 0.365 1 80.56 505 VAL B CA 1
ATOM 10892 C C . VAL B 1 505 ? -33.969 -8.852 -0.38 1 80.56 505 VAL B C 1
ATOM 10894 O O . VAL B 1 505 ? -33.562 -8.422 -1.455 1 80.56 505 VAL B O 1
ATOM 10897 N N . VAL B 1 506 ? -33.406 -9.898 0.344 1 84.56 506 VAL B N 1
ATOM 10898 C CA . VAL B 1 506 ? -32.344 -10.672 -0.271 1 84.56 506 VAL B CA 1
ATOM 10899 C C . VAL B 1 506 ? -32.812 -12.102 -0.518 1 84.56 506 VAL B C 1
ATOM 10901 O O . VAL B 1 506 ? -33.406 -12.734 0.366 1 84.56 506 VAL B O 1
ATOM 10904 N N . HIS B 1 507 ? -32.688 -12.5 -1.712 1 86.12 507 HIS B N 1
ATOM 10905 C CA . HIS B 1 507 ? -33 -13.875 -2.084 1 86.12 507 HIS B CA 1
ATOM 10906 C C . HIS B 1 507 ? -31.719 -14.734 -2.131 1 86.12 507 HIS B C 1
ATOM 10908 O O . HIS B 1 507 ? -30.812 -14.453 -2.906 1 86.12 507 HIS B O 1
ATOM 10914 N N . SER B 1 508 ? -31.609 -15.664 -1.28 1 86.88 508 SER B N 1
ATOM 10915 C CA . SER B 1 508 ? -30.422 -16.5 -1.247 1 86.88 508 SER B CA 1
ATOM 10916 C C . SER B 1 508 ? -30.734 -17.875 -0.671 1 86.88 508 SER B C 1
ATOM 10918 O O . SER B 1 508 ? -31.75 -18.062 -0.01 1 86.88 508 SER B O 1
ATOM 10920 N N . SER B 1 509 ? -29.875 -18.812 -1.046 1 86.81 509 SER B N 1
ATOM 10921 C CA . SER B 1 509 ? -30.031 -20.156 -0.521 1 86.81 509 SER B CA 1
ATOM 10922 C C . SER B 1 509 ? -29.438 -20.281 0.879 1 86.81 509 SER B C 1
ATOM 10924 O O . SER B 1 509 ? -29.859 -21.125 1.664 1 86.81 509 SER B O 1
ATOM 10926 N N . THR B 1 510 ? -28.422 -19.484 1.054 1 88.31 510 THR B N 1
ATOM 10927 C CA . THR B 1 510 ? -27.812 -19.453 2.381 1 88.31 510 THR B CA 1
ATOM 10928 C C . THR B 1 510 ? -28.016 -18.094 3.029 1 88.31 510 THR B C 1
ATOM 10930 O O . THR B 1 510 ? -28.156 -17.078 2.336 1 88.31 510 THR B O 1
ATOM 10933 N N . CYS B 1 511 ? -28.219 -18.078 4.32 1 88.25 511 CYS B N 1
ATOM 10934 C CA . CYS B 1 511 ? -28.422 -16.828 5.043 1 88.25 511 CYS B CA 1
ATOM 10935 C C . CYS B 1 511 ? -27.281 -15.852 4.777 1 88.25 511 CYS B C 1
ATOM 10937 O O . CYS B 1 511 ? -26.109 -16.188 4.961 1 88.25 511 CYS B O 1
ATOM 10939 N N . PRO B 1 512 ? -27.656 -14.75 4.344 1 89.31 512 PRO B N 1
ATOM 10940 C CA . PRO B 1 512 ? -26.625 -13.75 4.102 1 89.31 512 PRO B CA 1
ATOM 10941 C C . PRO B 1 512 ? -25.844 -13.383 5.367 1 89.31 512 PRO B C 1
ATOM 10943 O O . PRO B 1 512 ? -26.391 -13.469 6.473 1 89.31 512 PRO B O 1
ATOM 10946 N N . GLN B 1 513 ? -24.703 -12.922 5.207 1 89.25 513 GLN B N 1
ATOM 10947 C CA . GLN B 1 513 ? -23.875 -12.539 6.344 1 89.25 513 GLN B CA 1
ATOM 10948 C C . GLN B 1 513 ? -24.344 -11.227 6.961 1 89.25 513 GLN B C 1
ATOM 10950 O O . GLN B 1 513 ? -24.688 -10.289 6.246 1 89.25 513 GLN B O 1
ATOM 10955 N N . PRO B 1 514 ? -24.438 -11.203 8.273 1 92.81 514 PRO B N 1
ATOM 10956 C CA . PRO B 1 514 ? -24.766 -9.938 8.93 1 92.81 514 PRO B CA 1
ATOM 10957 C C . PRO B 1 514 ? -23.703 -8.867 8.734 1 92.81 514 PRO B C 1
ATOM 10959 O O . PRO B 1 514 ? -22.547 -9.188 8.422 1 92.81 514 PRO B O 1
ATOM 10962 N N . SER B 1 515 ? -24.109 -7.656 8.859 1 93.19 515 SER B N 1
ATOM 10963 C CA . SER B 1 515 ? -23.172 -6.555 8.648 1 93.19 515 SER B CA 1
ATOM 10964 C C . SER B 1 515 ? -23.125 -5.637 9.867 1 93.19 515 SER B C 1
ATOM 10966 O O . SER B 1 515 ? -24.141 -5.402 10.523 1 93.19 515 SER B O 1
ATOM 10968 N N . LEU B 1 516 ? -21.969 -5.195 10.266 1 96 516 LEU B N 1
ATOM 10969 C CA . LEU B 1 516 ? -21.719 -4.262 11.352 1 96 516 LEU B CA 1
ATOM 10970 C C . LEU B 1 516 ? -20.75 -3.174 10.922 1 96 516 LEU B C 1
ATOM 10972 O O . LEU B 1 516 ? -19.609 -3.469 10.547 1 96 516 LEU B O 1
ATOM 10976 N N . PHE B 1 517 ? -21.172 -1.925 10.914 1 95.19 517 PHE B N 1
ATOM 10977 C CA . PHE B 1 517 ? -20.281 -0.837 10.523 1 95.19 517 PHE B CA 1
ATOM 10978 C C . PHE B 1 517 ? -20.547 0.41 11.352 1 95.19 517 PHE B C 1
ATOM 10980 O O . PHE B 1 517 ? -21.609 0.533 11.969 1 95.19 517 PHE B O 1
ATOM 10987 N N . TYR B 1 518 ? -19.594 1.239 11.555 1 94.56 518 TYR B N 1
ATOM 10988 C CA . TYR B 1 518 ? -19.812 2.51 12.234 1 94.56 518 TYR B CA 1
ATOM 10989 C C . TYR B 1 518 ? -19.953 3.65 11.234 1 94.56 518 TYR B C 1
ATOM 10991 O O . TYR B 1 518 ? -19.594 3.504 10.062 1 94.56 518 TYR B O 1
ATOM 10999 N N . MET B 1 519 ? -20.547 4.703 11.695 1 92.62 519 MET B N 1
ATOM 11000 C CA . MET B 1 519 ? -20.875 5.816 10.805 1 92.62 519 MET B CA 1
ATOM 11001 C C . MET B 1 519 ? -20.781 7.148 11.547 1 92.62 519 MET B C 1
ATOM 11003 O O . MET B 1 519 ? -20.844 7.184 12.773 1 92.62 519 MET B O 1
ATOM 11007 N N . THR B 1 520 ? -20.547 8.164 10.828 1 92.75 520 THR B N 1
ATOM 11008 C CA . THR B 1 520 ? -20.578 9.539 11.297 1 92.75 520 THR B CA 1
ATOM 11009 C C . THR B 1 520 ? -21.594 10.352 10.508 1 92.75 520 THR B C 1
ATOM 11011 O O . THR B 1 520 ? -21.641 10.289 9.281 1 92.75 520 THR B O 1
ATOM 11014 N N . ILE B 1 521 ? -22.516 11.039 11.281 1 86.75 521 ILE B N 1
ATOM 11015 C CA . ILE B 1 521 ? -23.562 11.844 10.656 1 86.75 521 ILE B CA 1
ATOM 11016 C C . ILE B 1 521 ? -23.406 13.305 11.078 1 86.75 521 ILE B C 1
ATOM 11018 O O . ILE B 1 521 ? -23.391 13.609 12.273 1 86.75 521 ILE B O 1
ATOM 11022 N N . GLY B 1 522 ? -23.375 14.195 10.109 1 76.56 522 GLY B N 1
ATOM 11023 C CA . GLY B 1 522 ? -23.375 15.617 10.414 1 76.56 522 GLY B CA 1
ATOM 11024 C C . GLY B 1 522 ? -22.016 16.266 10.289 1 76.56 522 GLY B C 1
ATOM 11025 O O . GLY B 1 522 ? -21.047 15.617 9.867 1 76.56 522 GLY B O 1
ATOM 11026 N N . ASN B 1 523 ? -22.031 17.516 10.578 1 66.25 523 ASN B N 1
ATOM 11027 C CA . ASN B 1 523 ? -20.828 18.328 10.398 1 66.25 523 ASN B CA 1
ATOM 11028 C C . ASN B 1 523 ? -19.922 18.266 11.617 1 66.25 523 ASN B C 1
ATOM 11030 O O . ASN B 1 523 ? -20.281 17.688 12.641 1 66.25 523 ASN B O 1
ATOM 11034 N N . ALA B 1 524 ? -18.828 18.828 11.531 1 60 524 ALA B N 1
ATOM 11035 C CA . ALA B 1 524 ? -17.734 18.75 12.5 1 60 524 ALA B CA 1
ATOM 11036 C C . ALA B 1 524 ? -18.188 19.234 13.875 1 60 524 ALA B C 1
ATOM 11038 O O . ALA B 1 524 ? -17.891 18.594 14.891 1 60 524 ALA B O 1
ATOM 11039 N N . ASP B 1 525 ? -19.125 20.219 13.961 1 61.38 525 ASP B N 1
ATOM 11040 C CA . ASP B 1 525 ? -19.469 20.797 15.266 1 61.38 525 ASP B CA 1
ATOM 11041 C C . ASP B 1 525 ? -20.594 20 15.93 1 61.38 525 ASP B C 1
ATOM 11043 O O . ASP B 1 525 ? -20.672 19.953 17.156 1 61.38 525 ASP B O 1
ATOM 11047 N N . LYS B 1 526 ? -21.359 19.375 15.133 1 74.06 526 LYS B N 1
ATOM 11048 C CA . LYS B 1 526 ? -22.5 18.641 15.664 1 74.06 526 LYS B CA 1
ATOM 11049 C C . LYS B 1 526 ? -22.609 17.25 15.039 1 74.06 526 LYS B C 1
ATOM 11051 O O . LYS B 1 526 ? -23.688 16.828 14.633 1 74.06 526 LYS B O 1
ATOM 11056 N N . ALA B 1 527 ? -21.531 16.625 15.203 1 86.75 527 ALA B N 1
ATOM 11057 C CA . ALA B 1 527 ? -21.531 15.328 14.531 1 86.75 527 ALA B CA 1
ATOM 11058 C C . ALA B 1 527 ? -22.078 14.242 15.453 1 86.75 527 ALA B C 1
ATOM 11060 O O . ALA B 1 527 ? -21.938 14.328 16.672 1 86.75 527 ALA B O 1
ATOM 11061 N N . PHE B 1 528 ? -22.844 13.352 14.93 1 91.56 528 PHE B N 1
ATOM 11062 C CA . PHE B 1 528 ? -23.219 12.117 15.617 1 91.56 528 PHE B CA 1
ATOM 11063 C C . PHE B 1 528 ? -22.328 10.969 15.156 1 91.56 528 PHE B C 1
ATOM 11065 O O . PHE B 1 528 ? -22 10.852 13.977 1 91.56 528 PHE B O 1
ATOM 11072 N N . TYR B 1 529 ? -21.969 10.227 16.125 1 94.19 529 TYR B N 1
ATOM 11073 C CA . TYR B 1 529 ? -21.219 9 15.883 1 94.19 529 TYR B CA 1
ATOM 11074 C C . TYR B 1 529 ? -22.078 7.773 16.188 1 94.19 529 TYR B C 1
ATOM 11076 O O . TYR B 1 529 ? -22.828 7.766 17.172 1 94.19 529 TYR B O 1
ATOM 11084 N N . GLY B 1 530 ? -22.016 6.852 15.305 1 95.5 530 GLY B N 1
ATOM 11085 C CA . GLY B 1 530 ? -22.891 5.707 15.539 1 95.5 530 GLY B CA 1
ATOM 11086 C C . GLY B 1 530 ? -22.344 4.418 14.945 1 95.5 530 GLY B C 1
ATOM 11087 O O . GLY B 1 530 ? -21.281 4.414 14.32 1 95.5 530 GLY B O 1
ATOM 11088 N N . ALA B 1 531 ? -23 3.293 15.273 1 96.69 531 ALA B N 1
ATOM 11089 C CA . ALA B 1 531 ? -22.75 1.958 14.727 1 96.69 531 ALA B CA 1
ATOM 11090 C C . ALA B 1 531 ? -24.078 1.256 14.406 1 96.69 531 ALA B C 1
ATOM 11092 O O . ALA B 1 531 ? -25.078 1.461 15.094 1 96.69 531 ALA B O 1
ATOM 11093 N N . CYS B 1 532 ? -24.031 0.517 13.359 1 96 532 CYS B N 1
ATOM 11094 C CA . CYS B 1 532 ? -25.234 -0.169 12.898 1 96 532 CYS B CA 1
ATOM 11095 C C . CYS B 1 532 ? -24.984 -1.659 12.711 1 96 532 CYS B C 1
ATOM 11097 O O . CYS B 1 532 ? -24 -2.049 12.078 1 96 532 CYS B O 1
ATOM 11099 N N . LEU B 1 533 ? -25.812 -2.451 13.312 1 96.5 533 LEU B N 1
ATOM 11100 C CA . LEU B 1 533 ? -25.797 -3.898 13.133 1 96.5 533 LEU B CA 1
ATOM 11101 C C . LEU B 1 533 ? -27 -4.359 12.328 1 96.5 533 LEU B C 1
ATOM 11103 O O . LEU B 1 533 ? -28.156 -4.07 12.695 1 96.5 533 LEU B O 1
ATOM 11107 N N . THR B 1 534 ? -26.797 -4.996 11.18 1 93.44 534 THR B N 1
ATOM 11108 C CA . THR B 1 534 ? -27.875 -5.516 10.336 1 93.44 534 THR B CA 1
ATOM 11109 C C . THR B 1 534 ? -27.812 -7.039 10.273 1 93.44 534 THR B C 1
ATOM 11111 O O . THR B 1 534 ? -26.781 -7.613 9.922 1 93.44 534 THR B O 1
ATOM 11114 N N . ARG B 1 535 ? -28.797 -7.652 10.664 1 92.94 535 ARG B N 1
ATOM 11115 C CA . ARG B 1 535 ? -28.953 -9.102 10.523 1 92.94 535 ARG B CA 1
ATOM 11116 C C . ARG B 1 535 ? -30.062 -9.438 9.531 1 92.94 535 ARG B C 1
ATOM 11118 O O . ARG B 1 535 ? -30.906 -8.594 9.227 1 92.94 535 ARG B O 1
ATOM 11125 N N . TYR B 1 536 ? -30.062 -10.672 9.109 1 91.62 536 TYR B N 1
ATOM 11126 C CA . TYR B 1 536 ? -31.047 -11.109 8.133 1 91.62 536 TYR B CA 1
ATOM 11127 C C . TYR B 1 536 ? -31.875 -12.266 8.688 1 91.62 536 TYR B C 1
ATOM 11129 O O . TYR B 1 536 ? -31.328 -13.242 9.203 1 91.62 536 TYR B O 1
ATOM 11137 N N . VAL B 1 537 ? -33.156 -12.039 8.602 1 91.5 537 VAL B N 1
ATOM 11138 C CA . VAL B 1 537 ? -34.094 -13.023 9.133 1 91.5 537 VAL B CA 1
ATOM 11139 C C . VAL B 1 537 ? -34.906 -13.633 7.992 1 91.5 537 VAL B C 1
ATOM 11141 O O . VAL B 1 537 ? -35.375 -12.914 7.105 1 91.5 537 VAL B O 1
ATOM 11144 N N . PRO B 1 538 ? -35 -14.938 8 1 89.5 538 PRO B N 1
ATOM 11145 C CA . PRO B 1 538 ? -35.812 -15.57 6.953 1 89.5 538 PRO B CA 1
ATOM 11146 C C . PRO B 1 538 ? -37.312 -15.344 7.141 1 89.5 538 PRO B C 1
ATOM 11148 O O . PRO B 1 538 ? -37.781 -15.344 8.273 1 89.5 538 PRO B O 1
ATOM 11151 N N . LEU B 1 539 ? -37.969 -15.102 6.016 1 86.12 539 LEU B N 1
ATOM 11152 C CA . LEU B 1 539 ? -39.406 -14.969 6.031 1 86.12 539 LEU B CA 1
ATOM 11153 C C . LEU B 1 539 ? -40.094 -16.328 5.828 1 86.12 539 LEU B C 1
ATOM 11155 O O . LEU B 1 539 ? -40.281 -16.75 4.691 1 86.12 539 LEU B O 1
ATOM 11159 N N . ASN B 1 540 ? -40.312 -16.984 6.855 1 78.12 540 ASN B N 1
ATOM 11160 C CA . ASN B 1 540 ? -40.844 -18.344 6.801 1 78.12 540 ASN B CA 1
ATOM 11161 C C . ASN B 1 540 ? -42.375 -18.344 6.676 1 78.12 540 ASN B C 1
ATOM 11163 O O . ASN B 1 540 ? -42.969 -19.375 6.41 1 78.12 540 ASN B O 1
ATOM 11167 N N . ASP B 1 541 ? -43.031 -17.203 6.723 1 78.06 541 ASP B N 1
ATOM 11168 C CA . ASP B 1 541 ? -44.469 -17.156 6.613 1 78.06 541 ASP B CA 1
ATOM 11169 C C . ASP B 1 541 ? -44.906 -17.172 5.148 1 78.06 541 ASP B C 1
ATOM 11171 O O . ASP B 1 541 ? -44.688 -16.203 4.422 1 78.06 541 ASP B O 1
ATOM 11175 N N . PRO B 1 542 ? -45.469 -18.234 4.707 1 77.31 542 PRO B N 1
ATOM 11176 C CA . PRO B 1 542 ? -45.906 -18.359 3.311 1 77.31 542 PRO B CA 1
ATOM 11177 C C . PRO B 1 542 ? -46.906 -17.281 2.895 1 77.31 542 PRO B C 1
ATOM 11179 O O . PRO B 1 542 ? -46.969 -16.938 1.712 1 77.31 542 PRO B O 1
ATOM 11182 N N . SER B 1 543 ? -47.594 -16.797 3.949 1 77.44 543 SER B N 1
ATOM 11183 C CA . SER B 1 543 ? -48.594 -15.781 3.625 1 77.44 543 SER B CA 1
ATOM 11184 C C . SER B 1 543 ? -47.906 -14.477 3.182 1 77.44 543 SER B C 1
ATOM 11186 O O . SER B 1 543 ? -48.531 -13.656 2.504 1 77.44 543 SER B O 1
ATOM 11188 N N . LYS B 1 544 ? -46.688 -14.422 3.451 1 78.88 544 LYS B N 1
ATOM 11189 C CA . LYS B 1 544 ? -46 -13.164 3.172 1 78.88 544 LYS B CA 1
ATOM 11190 C C . LYS B 1 544 ? -45.094 -13.281 1.947 1 78.88 544 LYS B C 1
ATOM 11192 O O . LYS B 1 544 ? -44.5 -12.305 1.514 1 78.88 544 LYS B O 1
ATOM 11197 N N . LEU B 1 545 ? -45.062 -14.461 1.407 1 80.5 545 LEU B N 1
ATOM 11198 C CA . LEU B 1 545 ? -44.219 -14.688 0.231 1 80.5 545 LEU B CA 1
ATOM 11199 C C . LEU B 1 545 ? -45.062 -14.57 -1.048 1 80.5 545 LEU B C 1
ATOM 11201 O O . LEU B 1 545 ? -46.219 -14.961 -1.08 1 80.5 545 LEU B O 1
ATOM 11205 N N . GLY B 1 546 ? -44.531 -13.922 -1.988 1 76.62 546 GLY B N 1
ATOM 11206 C CA . GLY B 1 546 ? -45.156 -13.875 -3.295 1 76.62 546 GLY B CA 1
ATOM 11207 C C . GLY B 1 546 ? -45.219 -15.227 -3.979 1 76.62 546 GLY B C 1
ATOM 11208 O O . GLY B 1 546 ? -44.531 -16.172 -3.562 1 76.62 546 GLY B O 1
ATOM 11209 N N . PRO B 1 547 ? -46.094 -15.336 -4.859 1 79.44 547 PRO B N 1
ATOM 11210 C CA . PRO B 1 547 ? -46.25 -16.609 -5.57 1 79.44 547 PRO B CA 1
ATOM 11211 C C . PRO B 1 547 ? -44.938 -17.078 -6.191 1 79.44 547 PRO B C 1
ATOM 11213 O O . PRO B 1 547 ? -44.594 -18.266 -6.117 1 79.44 547 PRO B O 1
ATOM 11216 N N . LEU B 1 548 ? -44.281 -16.141 -6.727 1 80.5 548 LEU B N 1
ATOM 11217 C CA . LEU B 1 548 ? -43.031 -16.5 -7.359 1 80.5 548 LEU B CA 1
ATOM 11218 C C . LEU B 1 548 ? -42 -16.938 -6.316 1 80.5 548 LEU B C 1
ATOM 11220 O O . LEU B 1 548 ? -41.219 -17.859 -6.555 1 80.5 548 LEU B O 1
ATOM 11224 N N . GLU B 1 549 ? -41.969 -16.297 -5.195 1 83.44 549 GLU B N 1
ATOM 11225 C CA . GLU B 1 549 ? -41.031 -16.609 -4.133 1 83.44 549 GLU B CA 1
ATOM 11226 C C . GLU B 1 549 ? -41.281 -18 -3.555 1 83.44 549 GLU B C 1
ATOM 11228 O O . GLU B 1 549 ? -40.344 -18.703 -3.182 1 83.44 549 GLU B O 1
ATOM 11233 N N . GLN B 1 550 ? -42.469 -18.375 -3.592 1 80.94 550 GLN B N 1
ATOM 11234 C CA . GLN B 1 550 ? -42.844 -19.703 -3.088 1 80.94 550 GLN B CA 1
ATOM 11235 C C . GLN B 1 550 ? -42.312 -20.797 -4.012 1 80.94 550 GLN B C 1
ATOM 11237 O O . GLN B 1 550 ? -41.812 -21.812 -3.549 1 80.94 550 GLN B O 1
ATOM 11242 N N . VAL B 1 551 ? -42.406 -20.5 -5.242 1 78.5 551 VAL B N 1
ATOM 11243 C CA . VAL B 1 551 ? -41.969 -21.469 -6.238 1 78.5 551 VAL B CA 1
ATOM 11244 C C . VAL B 1 551 ? -40.438 -21.594 -6.176 1 78.5 551 VAL B C 1
ATOM 11246 O O . VAL B 1 551 ? -39.906 -22.703 -6.25 1 78.5 551 VAL B O 1
ATOM 11249 N N . LEU B 1 552 ? -39.844 -20.531 -6.039 1 80.5 552 LEU B N 1
ATOM 11250 C CA . LEU B 1 552 ? -38.406 -20.531 -6.016 1 80.5 552 LEU B CA 1
ATOM 11251 C C . LEU B 1 552 ? -37.875 -21.234 -4.758 1 80.5 552 LEU B C 1
ATOM 11253 O O . LEU B 1 552 ? -36.844 -21.891 -4.793 1 80.5 552 LEU B O 1
ATOM 11257 N N . GLN B 1 553 ? -38.531 -21.047 -3.707 1 80.75 553 GLN B N 1
ATOM 11258 C CA . GLN B 1 553 ? -38.188 -21.703 -2.463 1 80.75 553 GLN B CA 1
ATOM 11259 C C . GLN B 1 553 ? -38.281 -23.219 -2.594 1 80.75 553 GLN B C 1
ATOM 11261 O O . GLN B 1 553 ? -37.406 -23.953 -2.137 1 80.75 553 GLN B O 1
ATOM 11266 N N . GLU B 1 554 ? -39.25 -23.672 -3.295 1 78.69 554 GLU B N 1
ATOM 11267 C CA . GLU B 1 554 ? -39.5 -25.109 -3.424 1 78.69 554 GLU B CA 1
ATOM 11268 C C . GLU B 1 554 ? -38.594 -25.75 -4.457 1 78.69 554 GLU B C 1
ATOM 11270 O O . GLU B 1 554 ? -38.094 -26.859 -4.266 1 78.69 554 GLU B O 1
ATOM 11275 N N . THR B 1 555 ? -38.344 -24.969 -5.469 1 74.38 555 THR B N 1
ATOM 11276 C CA . THR B 1 555 ? -37.625 -25.562 -6.59 1 74.38 555 THR B CA 1
ATOM 11277 C C . THR B 1 555 ? -36.125 -25.375 -6.422 1 74.38 555 THR B C 1
ATOM 11279 O O . THR B 1 555 ? -35.344 -26.297 -6.699 1 74.38 555 THR B O 1
ATOM 11282 N N . GLU B 1 556 ? -35.812 -24.188 -6.016 1 79 556 GLU B N 1
ATOM 11283 C CA . GLU B 1 556 ? -34.375 -23.859 -6.023 1 79 556 GLU B CA 1
ATOM 11284 C C . GLU B 1 556 ? -33.844 -23.734 -4.605 1 79 556 GLU B C 1
ATOM 11286 O O . GLU B 1 556 ? -32.625 -23.656 -4.406 1 79 556 GLU B O 1
ATOM 11291 N N . GLY B 1 557 ? -34.719 -23.828 -3.652 1 82 557 GLY B N 1
ATOM 11292 C CA . GLY B 1 557 ? -34.281 -23.688 -2.275 1 82 557 GLY B CA 1
ATOM 11293 C C . GLY B 1 557 ? -33.906 -22.266 -1.91 1 82 557 GLY B C 1
ATOM 11294 O O . GLY B 1 557 ? -33.094 -22.047 -0.999 1 82 557 GLY B O 1
ATOM 11295 N N . LEU B 1 558 ? -34.406 -21.328 -2.689 1 83.5 558 LEU B N 1
ATOM 11296 C CA . LEU B 1 558 ? -34.125 -19.922 -2.42 1 83.5 558 LEU B CA 1
ATOM 11297 C C . LEU B 1 558 ? -35.062 -19.375 -1.34 1 83.5 558 LEU B C 1
ATOM 11299 O O . LEU B 1 558 ? -36.281 -19.469 -1.456 1 83.5 558 LEU B O 1
ATOM 11303 N N . GLU B 1 559 ? -34.531 -18.938 -0.269 1 87.12 559 GLU B N 1
ATOM 11304 C CA . GLU B 1 559 ? -35.281 -18.328 0.824 1 87.12 559 GLU B CA 1
ATOM 11305 C C . GLU B 1 559 ? -35.25 -16.797 0.746 1 87.12 559 GLU B C 1
ATOM 11307 O O . GLU B 1 559 ? -34.344 -16.234 0.105 1 87.12 559 GLU B O 1
ATOM 11312 N N . VAL B 1 560 ? -36.312 -16.234 1.309 1 88.06 560 VAL B N 1
ATOM 11313 C CA . VAL B 1 560 ? -36.375 -14.773 1.351 1 88.06 560 VAL B CA 1
ATOM 11314 C C . VAL B 1 560 ? -35.938 -14.273 2.721 1 88.06 560 VAL B C 1
ATOM 11316 O O . VAL B 1 560 ? -36.469 -14.688 3.75 1 88.06 560 VAL B O 1
ATOM 11319 N N . TYR B 1 561 ? -34.938 -13.406 2.707 1 89.56 561 TYR B N 1
ATOM 11320 C CA . TYR B 1 561 ? -34.406 -12.844 3.945 1 89.56 561 TYR B CA 1
ATOM 11321 C C . TYR B 1 561 ? -34.719 -11.352 4.039 1 89.56 561 TYR B C 1
ATOM 11323 O O . TYR B 1 561 ? -34.625 -10.633 3.043 1 89.56 561 TYR B O 1
ATOM 11331 N N . VAL B 1 562 ? -35.094 -10.898 5.223 1 88.44 562 VAL B N 1
ATOM 11332 C CA . VAL B 1 562 ? -35.406 -9.492 5.465 1 88.44 562 VAL B CA 1
ATOM 11333 C C . VAL B 1 562 ? -34.406 -8.914 6.48 1 88.44 562 VAL B C 1
ATOM 11335 O O . VAL B 1 562 ? -34.062 -9.586 7.453 1 88.44 562 VAL B O 1
ATOM 11338 N N . PRO B 1 563 ? -34 -7.691 6.227 1 90.38 563 PRO B N 1
ATOM 11339 C CA . PRO B 1 563 ? -33.031 -7.078 7.148 1 90.38 563 PRO B CA 1
ATOM 11340 C C . PRO B 1 563 ? -33.688 -6.57 8.43 1 90.38 563 PRO B C 1
ATOM 11342 O O . PRO B 1 563 ? -34.812 -6.066 8.398 1 90.38 563 PRO B O 1
ATOM 11345 N N . ALA B 1 564 ? -33.094 -6.785 9.539 1 92.19 564 ALA B N 1
ATOM 11346 C CA . ALA B 1 564 ? -33.438 -6.273 10.867 1 92.19 564 ALA B CA 1
ATOM 11347 C C . ALA B 1 564 ? -32.156 -5.977 11.664 1 92.19 564 ALA B C 1
ATOM 11349 O O . ALA B 1 564 ? -31.141 -6.637 11.484 1 92.19 564 ALA B O 1
ATOM 11350 N N . GLY B 1 565 ? -32.219 -4.918 12.445 1 93.56 565 GLY B N 1
ATOM 11351 C CA . GLY B 1 565 ? -31 -4.645 13.172 1 93.56 565 GLY B CA 1
ATOM 11352 C C . GLY B 1 565 ? -31.125 -3.492 14.148 1 93.56 565 GLY B C 1
ATOM 11353 O O . GLY B 1 565 ? -32.219 -3.064 14.469 1 93.56 565 GLY B O 1
ATOM 11354 N N . LEU B 1 566 ? -30.047 -3.109 14.734 1 95.88 566 LEU B N 1
ATOM 11355 C CA . LEU B 1 566 ? -29.953 -2.088 15.773 1 95.88 566 LEU B CA 1
ATOM 11356 C C . LEU B 1 566 ? -28.938 -1.019 15.383 1 95.88 566 LEU B C 1
ATOM 11358 O O . LEU B 1 566 ? -27.922 -1.318 14.742 1 95.88 566 LEU B O 1
ATOM 11362 N N . CYS B 1 567 ? -29.234 0.203 15.781 1 96.06 567 CYS B N 1
ATOM 11363 C CA . CYS B 1 567 ? -28.297 1.313 15.617 1 96.06 567 CYS B CA 1
ATOM 11364 C C . CYS B 1 567 ? -28.078 2.037 16.938 1 96.06 567 CYS B C 1
ATOM 11366 O O . CYS B 1 567 ? -29.031 2.287 17.688 1 96.06 567 CYS B O 1
ATOM 11368 N N . ILE B 1 568 ? -26.875 2.283 17.312 1 96.62 568 ILE B N 1
ATOM 11369 C CA . ILE B 1 568 ? -26.516 3.033 18.5 1 96.62 568 ILE B CA 1
ATOM 11370 C C . ILE B 1 568 ? -25.828 4.344 18.109 1 96.62 568 ILE B C 1
ATOM 11372 O O . ILE B 1 568 ? -24.953 4.355 17.234 1 96.62 568 ILE B O 1
ATOM 11376 N N . ILE B 1 569 ? -26.25 5.465 18.688 1 94.69 569 ILE B N 1
ATOM 11377 C CA . ILE B 1 569 ? -25.734 6.777 18.297 1 94.69 569 ILE B CA 1
ATOM 11378 C C . ILE B 1 569 ? -25.281 7.543 19.531 1 94.69 569 ILE B C 1
ATOM 11380 O O . ILE B 1 569 ? -25.906 7.48 20.578 1 94.69 569 ILE B O 1
ATOM 11384 N N . SER B 1 570 ? -24.156 8.273 19.391 1 93.31 570 SER B N 1
ATOM 11385 C CA . SER B 1 570 ? -23.594 9.094 20.453 1 93.31 570 SER B CA 1
ATOM 11386 C C . SER B 1 570 ? -23.031 10.406 19.891 1 93.31 570 SER B C 1
ATOM 11388 O O . SER B 1 570 ? -22.734 10.5 18.703 1 93.31 570 SER B O 1
ATOM 11390 N N . ARG B 1 571 ? -22.922 11.43 20.766 1 90.12 571 ARG B N 1
ATOM 11391 C CA . ARG B 1 571 ? -22.312 12.695 20.375 1 90.12 571 ARG B CA 1
ATOM 11392 C C . ARG B 1 571 ? -20.797 12.656 20.547 1 90.12 571 ARG B C 1
ATOM 11394 O O . ARG B 1 571 ? -20.078 13.477 19.984 1 90.12 571 ARG B O 1
ATOM 11401 N N . TYR B 1 572 ? -20.391 11.703 21.359 1 88.81 572 TYR B N 1
ATOM 11402 C CA . TYR B 1 572 ? -18.953 11.586 21.625 1 88.81 572 TYR B CA 1
ATOM 11403 C C . TYR B 1 572 ? -18.281 10.719 20.578 1 88.81 572 TYR B C 1
ATOM 11405 O O . TYR B 1 572 ? -18.875 9.742 20.094 1 88.81 572 TYR B O 1
ATOM 11413 N N . PRO B 1 573 ? -17.094 11.055 20.203 1 89.44 573 PRO B N 1
ATOM 11414 C CA . PRO B 1 573 ? -16.391 10.328 19.141 1 89.44 573 PRO B CA 1
ATOM 11415 C C . PRO B 1 573 ? -15.828 8.992 19.609 1 89.44 573 PRO B C 1
ATOM 11417 O O . PRO B 1 573 ? -14.617 8.773 19.562 1 89.44 573 PRO B O 1
ATOM 11420 N N . ILE B 1 574 ? -16.672 8.047 19.938 1 91.31 574 ILE B N 1
ATOM 11421 C CA . ILE B 1 574 ? -16.281 6.727 20.422 1 91.31 574 ILE B CA 1
ATOM 11422 C C . ILE B 1 574 ? -16.766 5.66 19.438 1 91.31 574 ILE B C 1
ATOM 11424 O O . ILE B 1 574 ? -17.531 4.766 19.812 1 91.31 574 ILE B O 1
ATOM 11428 N N . LEU B 1 575 ? -16.234 5.645 18.312 1 94.19 575 LEU B N 1
ATOM 11429 C CA . LEU B 1 575 ? -16.703 4.809 17.203 1 94.19 575 LEU B CA 1
ATOM 11430 C C . LEU B 1 575 ? -16.422 3.336 17.484 1 94.19 575 LEU B C 1
ATOM 11432 O O . LEU B 1 575 ? -17.328 2.508 17.438 1 94.19 575 LEU B O 1
ATOM 11436 N N . ASP B 1 576 ? -15.227 2.969 17.844 1 91.56 576 ASP B N 1
ATOM 11437 C CA . ASP B 1 576 ? -14.859 1.574 18.078 1 91.56 576 ASP B CA 1
ATOM 11438 C C . ASP B 1 576 ? -15.617 0.995 19.266 1 91.56 576 ASP B C 1
ATOM 11440 O O . ASP B 1 576 ? -16 -0.176 19.25 1 91.56 576 ASP B O 1
ATOM 11444 N N . THR B 1 577 ? -15.766 1.809 20.25 1 91.94 577 THR B N 1
ATOM 11445 C CA . THR B 1 577 ? -16.5 1.372 21.422 1 91.94 577 THR B CA 1
ATOM 11446 C C . THR B 1 577 ? -17.938 1.016 21.078 1 91.94 577 THR B C 1
ATOM 11448 O O . THR B 1 577 ? -18.453 -0.016 21.516 1 91.94 577 THR B O 1
ATOM 11451 N N . LEU B 1 578 ? -18.594 1.888 20.328 1 95.25 578 LEU B N 1
ATOM 11452 C CA . LEU B 1 578 ? -19.984 1.637 19.922 1 95.25 578 LEU B CA 1
ATOM 11453 C C . LEU B 1 578 ? -20.078 0.368 19.078 1 95.25 578 LEU B C 1
ATOM 11455 O O . LEU B 1 578 ? -20.984 -0.442 19.281 1 95.25 578 LEU B O 1
ATOM 11459 N N . LYS B 1 579 ? -19.219 0.254 18.172 1 95.19 579 LYS B N 1
ATOM 11460 C CA . LYS B 1 579 ? -19.188 -0.922 17.297 1 95.19 579 LYS B CA 1
ATOM 11461 C C . LYS B 1 579 ? -18.938 -2.193 18.109 1 95.19 579 LYS B C 1
ATOM 11463 O O . LYS B 1 579 ? -19.578 -3.225 17.859 1 95.19 579 LYS B O 1
ATOM 11468 N N . GLN B 1 580 ? -18.062 -2.139 19.062 1 92.81 580 GLN B N 1
ATOM 11469 C CA . GLN B 1 580 ? -17.734 -3.287 19.906 1 92.81 580 GLN B CA 1
ATOM 11470 C C . GLN B 1 580 ? -18.938 -3.707 20.75 1 92.81 580 GLN B C 1
ATOM 11472 O O . GLN B 1 580 ? -19.125 -4.895 21.016 1 92.81 580 GLN B O 1
ATOM 11477 N N . ARG B 1 581 ? -19.641 -2.777 21.219 1 95.06 581 ARG B N 1
ATOM 11478 C CA . ARG B 1 581 ? -20.812 -3.082 22.031 1 95.06 581 ARG B CA 1
ATOM 11479 C C . ARG B 1 581 ? -21.844 -3.883 21.234 1 95.06 581 ARG B C 1
ATOM 11481 O O . ARG B 1 581 ? -22.406 -4.859 21.734 1 95.06 581 ARG B O 1
ATOM 11488 N N . LEU B 1 582 ? -22.094 -3.461 20 1 96.62 582 LEU B N 1
ATOM 11489 C CA . LEU B 1 582 ? -23.031 -4.195 19.141 1 96.62 582 LEU B CA 1
ATOM 11490 C C . LEU B 1 582 ? -22.453 -5.559 18.766 1 96.62 582 LEU B C 1
ATOM 11492 O O . LEU B 1 582 ? -23.203 -6.531 18.641 1 96.62 582 LEU B O 1
ATOM 11496 N N . ASN B 1 583 ? -21.188 -5.613 18.562 1 96.12 583 ASN B N 1
ATOM 11497 C CA . ASN B 1 583 ? -20.531 -6.883 18.266 1 96.12 583 ASN B CA 1
ATOM 11498 C C . ASN B 1 583 ? -20.703 -7.879 19.406 1 96.12 583 ASN B C 1
ATOM 11500 O O . ASN B 1 583 ? -21 -9.055 19.172 1 96.12 583 ASN B O 1
ATOM 11504 N N . SER B 1 584 ? -20.438 -7.398 20.625 1 94.69 584 SER B N 1
ATOM 11505 C CA . SER B 1 584 ? -20.578 -8.258 21.797 1 94.69 584 SER B CA 1
ATOM 11506 C C . SER B 1 584 ? -22 -8.766 21.938 1 94.69 584 SER B C 1
ATOM 11508 O O . SER B 1 584 ? -22.219 -9.914 22.328 1 94.69 584 SER B O 1
ATOM 11510 N N . LEU B 1 585 ? -22.922 -7.883 21.672 1 95.88 585 LEU B N 1
ATOM 11511 C CA . LEU B 1 585 ? -24.328 -8.273 21.734 1 95.88 585 LEU B CA 1
ATOM 11512 C C . LEU B 1 585 ? -24.625 -9.383 20.719 1 95.88 585 LEU B C 1
ATOM 11514 O O . LEU B 1 585 ? -25.234 -10.391 21.062 1 95.88 585 LEU B O 1
ATOM 11518 N N . HIS B 1 586 ? -24.234 -9.219 19.469 1 95.38 586 HIS B N 1
ATOM 11519 C CA . HIS B 1 586 ? -24.484 -10.203 18.422 1 95.38 586 HIS B CA 1
ATOM 11520 C C . HIS B 1 586 ? -23.797 -11.531 18.734 1 95.38 586 HIS B C 1
ATOM 11522 O O . HIS B 1 586 ? -24.391 -12.594 18.547 1 95.38 586 HIS B O 1
ATOM 11528 N N . ALA B 1 587 ? -22.562 -11.469 19.172 1 93.31 587 ALA B N 1
ATOM 11529 C CA . ALA B 1 587 ? -21.797 -12.672 19.484 1 93.31 587 ALA B CA 1
ATOM 11530 C C . ALA B 1 587 ? -22.453 -13.477 20.594 1 93.31 587 ALA B C 1
ATOM 11532 O O . ALA B 1 587 ? -22.438 -14.711 20.578 1 93.31 587 ALA B O 1
ATOM 11533 N N . ALA B 1 588 ? -23.016 -12.805 21.5 1 93.25 588 ALA B N 1
ATOM 11534 C CA . ALA B 1 588 ? -23.656 -13.461 22.641 1 93.25 588 ALA B CA 1
ATOM 11535 C C . ALA B 1 588 ? -24.984 -14.102 22.25 1 93.25 588 ALA B C 1
ATOM 11537 O O . ALA B 1 588 ? -25.438 -15.047 22.891 1 93.25 588 ALA B O 1
ATOM 11538 N N . MET B 1 589 ? -25.578 -13.648 21.172 1 93.88 589 MET B N 1
ATOM 11539 C CA . MET B 1 589 ? -26.938 -14.062 20.812 1 93.88 589 MET B CA 1
ATOM 11540 C C . MET B 1 589 ? -26.906 -15.125 19.719 1 93.88 589 MET B C 1
ATOM 11542 O O . MET B 1 589 ? -27.953 -15.469 19.172 1 93.88 589 MET B O 1
ATOM 11546 N N . GLN B 1 590 ? -25.828 -15.727 19.422 1 91.31 590 GLN B N 1
ATOM 11547 C CA . GLN B 1 590 ? -25.719 -16.656 18.312 1 91.31 590 GLN B CA 1
ATOM 11548 C C . GLN B 1 590 ? -26.422 -17.969 18.625 1 91.31 590 GLN B C 1
ATOM 11550 O O . GLN B 1 590 ? -26.828 -18.688 17.703 1 91.31 590 GLN B O 1
ATOM 11555 N N . ASP B 1 591 ? -26.656 -18.219 19.875 1 92.06 591 ASP B N 1
ATOM 11556 C CA . ASP B 1 591 ? -27.328 -19.469 20.266 1 92.06 591 ASP B CA 1
ATOM 11557 C C . ASP B 1 591 ? -28.797 -19.219 20.547 1 92.06 591 ASP B C 1
ATOM 11559 O O . ASP B 1 591 ? -29.531 -20.156 20.875 1 92.06 591 ASP B O 1
ATOM 11563 N N . ASP B 1 592 ? -29.25 -18.016 20.406 1 92.44 592 ASP B N 1
ATOM 11564 C CA . ASP B 1 592 ? -30.656 -17.672 20.656 1 92.44 592 ASP B CA 1
ATOM 11565 C C . ASP B 1 592 ? -31.5 -17.797 19.391 1 92.44 592 ASP B C 1
ATOM 11567 O O . ASP B 1 592 ? -31.344 -16.984 18.469 1 92.44 592 ASP B O 1
ATOM 11571 N N . GLU B 1 593 ? -32.438 -18.656 19.328 1 91.88 593 GLU B N 1
ATOM 11572 C CA . GLU B 1 593 ? -33.25 -18.922 18.156 1 91.88 593 GLU B CA 1
ATOM 11573 C C . GLU B 1 593 ? -34.188 -17.75 17.859 1 91.88 593 GLU B C 1
ATOM 11575 O O . GLU B 1 593 ? -34.5 -17.469 16.703 1 91.88 593 GLU B O 1
ATOM 11580 N N . VAL B 1 594 ? -34.656 -17.109 18.906 1 91.75 594 VAL B N 1
ATOM 11581 C CA . VAL B 1 594 ? -35.562 -15.984 18.719 1 91.75 594 VAL B CA 1
ATOM 11582 C C . VAL B 1 594 ? -34.844 -14.836 18.031 1 91.75 594 VAL B C 1
ATOM 11584 O O . VAL B 1 594 ? -35.375 -14.188 17.141 1 91.75 594 VAL B O 1
ATOM 11587 N N . TYR B 1 595 ? -33.656 -14.617 18.484 1 93.62 595 TYR B N 1
ATOM 11588 C CA . TYR B 1 595 ? -32.844 -13.586 17.891 1 93.62 595 TYR B CA 1
ATOM 11589 C C . TYR B 1 595 ? -32.594 -13.859 16.406 1 93.62 595 TYR B C 1
ATOM 11591 O O . TYR B 1 595 ? -32.594 -12.938 15.594 1 93.62 595 TYR B O 1
ATOM 11599 N N . LEU B 1 596 ? -32.469 -15.086 15.977 1 90.81 596 LEU B N 1
ATOM 11600 C CA . LEU B 1 596 ? -32.094 -15.461 14.617 1 90.81 596 LEU B CA 1
ATOM 11601 C C . LEU B 1 596 ? -33.312 -15.57 13.719 1 90.81 596 LEU B C 1
ATOM 11603 O O . LEU B 1 596 ? -33.219 -15.43 12.5 1 90.81 596 LEU B O 1
ATOM 11607 N N . SER B 1 597 ? -34.5 -15.75 14.328 1 89.12 597 SER B N 1
ATOM 11608 C CA . SER B 1 597 ? -35.625 -16.062 13.477 1 89.12 597 SER B CA 1
ATOM 11609 C C . SER B 1 597 ? -36.719 -15.016 13.594 1 89.12 597 SER B C 1
ATOM 11611 O O . SER B 1 597 ? -37.594 -14.922 12.734 1 89.12 597 SER B O 1
ATOM 11613 N N . ASP B 1 598 ? -36.688 -14.227 14.609 1 89.88 598 ASP B N 1
ATOM 11614 C CA . ASP B 1 598 ? -37.781 -13.273 14.828 1 89.88 598 ASP B CA 1
ATOM 11615 C C . ASP B 1 598 ? -37.375 -11.875 14.375 1 89.88 598 ASP B C 1
ATOM 11617 O O . ASP B 1 598 ? -36.406 -11.305 14.891 1 89.88 598 ASP B O 1
ATOM 11621 N N . ILE B 1 599 ? -38.156 -11.32 13.539 1 88.31 599 ILE B N 1
ATOM 11622 C CA . ILE B 1 599 ? -37.875 -9.992 13.008 1 88.31 599 ILE B CA 1
ATOM 11623 C C . ILE B 1 599 ? -38.188 -8.945 14.078 1 88.31 599 ILE B C 1
ATOM 11625 O O . ILE B 1 599 ? -37.594 -7.852 14.062 1 88.31 599 ILE B O 1
ATOM 11629 N N . ASN B 1 600 ? -39 -9.219 15.062 1 88.25 600 ASN B N 1
ATOM 11630 C CA . ASN B 1 600 ? -39.469 -8.25 16.062 1 88.25 600 ASN B CA 1
ATOM 11631 C C . ASN B 1 600 ? -38.656 -8.367 17.344 1 88.25 600 ASN B C 1
ATOM 11633 O O . ASN B 1 600 ? -39.031 -7.82 18.391 1 88.25 600 ASN B O 1
ATOM 11637 N N . TRP B 1 601 ? -37.562 -8.977 17.266 1 92.94 601 TRP B N 1
ATOM 11638 C CA . TRP B 1 601 ? -36.719 -9.148 18.453 1 92.94 601 TRP B CA 1
ATOM 11639 C C . TRP B 1 601 ? -36.219 -7.797 18.969 1 92.94 601 TRP B C 1
ATOM 11641 O O . TRP B 1 601 ? -35.844 -6.93 18.172 1 92.94 601 TRP B O 1
ATOM 11651 N N . LEU B 1 602 ? -36.281 -7.641 20.281 1 94.69 602 LEU B N 1
ATOM 11652 C CA . LEU B 1 602 ? -35.75 -6.469 20.953 1 94.69 602 LEU B CA 1
ATOM 11653 C C . LEU B 1 602 ? -34.812 -6.879 22.109 1 94.69 602 LEU B C 1
ATOM 11655 O O . LEU B 1 602 ? -35.031 -7.926 22.719 1 94.69 602 LEU B O 1
ATOM 11659 N N . PRO B 1 603 ? -33.812 -6.102 22.359 1 95.62 603 PRO B N 1
ATOM 11660 C CA . PRO B 1 603 ? -32.875 -6.43 23.453 1 95.62 603 PRO B CA 1
ATOM 11661 C C . PRO B 1 603 ? -33.531 -6.383 24.828 1 95.62 603 PRO B C 1
ATOM 11663 O O . PRO B 1 603 ? -34.438 -5.555 25.062 1 95.62 603 PRO B O 1
ATOM 11666 N N . SER B 1 604 ? -33.094 -7.211 25.672 1 94.94 604 SER B N 1
ATOM 11667 C CA . SER B 1 604 ? -33.562 -7.242 27.047 1 94.94 604 SER B CA 1
ATOM 11668 C C . SER B 1 604 ? -33.031 -6.066 27.844 1 94.94 604 SER B C 1
ATOM 11670 O O . SER B 1 604 ? -32.156 -5.332 27.375 1 94.94 604 SER B O 1
ATOM 11672 N N . THR B 1 605 ? -33.562 -5.91 29.047 1 94 605 THR B N 1
ATOM 11673 C CA . THR B 1 605 ? -33.125 -4.828 29.938 1 94 605 THR B CA 1
ATOM 11674 C C . THR B 1 605 ? -31.641 -4.973 30.266 1 94 605 THR B C 1
ATOM 11676 O O . THR B 1 605 ? -30.922 -3.975 30.359 1 94 605 THR B O 1
ATOM 11679 N N . HIS B 1 606 ? -31.297 -6.23 30.422 1 94.12 606 HIS B N 1
ATOM 11680 C CA . HIS B 1 606 ? -29.891 -6.484 30.734 1 94.12 606 HIS B CA 1
ATOM 11681 C C . HIS B 1 606 ? -29 -6.125 29.547 1 94.12 606 HIS B C 1
ATOM 11683 O O . HIS B 1 606 ? -27.922 -5.555 29.734 1 94.12 606 HIS B O 1
ATOM 11689 N N . GLN B 1 607 ? -29.422 -6.496 28.391 1 94.75 607 GLN B N 1
ATOM 11690 C CA . GLN B 1 607 ? -28.672 -6.188 27.172 1 94.75 607 GLN B CA 1
ATOM 11691 C C . GLN B 1 607 ? -28.625 -4.684 26.922 1 94.75 607 GLN B C 1
ATOM 11693 O O . GLN B 1 607 ? -27.578 -4.152 26.516 1 94.75 607 GLN B O 1
ATOM 11698 N N . MET B 1 608 ? -29.672 -3.994 27.203 1 94.5 608 MET B N 1
ATOM 11699 C CA . MET B 1 608 ? -29.734 -2.541 27.062 1 94.5 608 MET B CA 1
ATOM 11700 C C . MET B 1 608 ? -28.766 -1.868 28.031 1 94.5 608 MET B C 1
ATOM 11702 O O . MET B 1 608 ? -28.125 -0.877 27.688 1 94.5 608 MET B O 1
ATOM 11706 N N . ALA B 1 609 ? -28.641 -2.412 29.172 1 92.06 609 ALA B N 1
ATOM 11707 C CA . ALA B 1 609 ? -27.719 -1.867 30.172 1 92.06 609 ALA B CA 1
ATOM 11708 C C . ALA B 1 609 ? -26.281 -1.962 29.672 1 92.06 609 ALA B C 1
ATOM 11710 O O . ALA B 1 609 ? -25.469 -1.074 29.938 1 92.06 609 ALA B O 1
ATOM 11711 N N . LYS B 1 610 ? -25.969 -3.02 29.031 1 92.69 610 LYS B N 1
ATOM 11712 C CA . LYS B 1 610 ? -24.625 -3.205 28.484 1 92.69 610 LYS B CA 1
ATOM 11713 C C . LYS B 1 610 ? -24.359 -2.217 27.359 1 92.69 610 LYS B C 1
ATOM 11715 O O . LYS B 1 610 ? -23.219 -1.758 27.188 1 92.69 610 LYS B O 1
ATOM 11720 N N . LEU B 1 611 ? -25.359 -1.935 26.562 1 94.38 611 LEU B N 1
ATOM 11721 C CA . LEU B 1 611 ? -25.219 -0.979 25.469 1 94.38 611 LEU B CA 1
ATOM 11722 C C . LEU B 1 611 ? -25.062 0.44 26.016 1 94.38 611 LEU B C 1
ATOM 11724 O O . LEU B 1 611 ? -24.422 1.283 25.375 1 94.38 611 LEU B O 1
ATOM 11728 N N . LEU B 1 612 ? -25.594 0.72 27.234 1 92.69 612 LEU B N 1
ATOM 11729 C CA . LEU B 1 612 ? -25.594 2.062 27.812 1 92.69 612 LEU B CA 1
ATOM 11730 C C . LEU B 1 612 ? -24.5 2.213 28.844 1 92.69 612 LEU B C 1
ATOM 11732 O O . LEU B 1 612 ? -24.453 3.213 29.562 1 92.69 612 LEU B O 1
ATOM 11736 N N . MET B 1 613 ? -23.562 1.304 28.875 1 88.62 613 MET B N 1
ATOM 11737 C CA . MET B 1 613 ? -22.484 1.326 29.859 1 88.62 613 MET B CA 1
ATOM 11738 C C . MET B 1 613 ? -21.594 2.557 29.672 1 88.62 613 MET B C 1
ATOM 11740 O O . MET B 1 613 ? -21.453 3.055 28.547 1 88.62 613 MET B O 1
ATOM 11744 N N . PRO B 1 614 ? -21.062 3.061 30.734 1 86.94 614 PRO B N 1
ATOM 11745 C CA . PRO B 1 614 ? -20.156 4.199 30.625 1 86.94 614 PRO B CA 1
ATOM 11746 C C . PRO B 1 614 ? -18.875 3.859 29.844 1 86.94 614 PRO B C 1
ATOM 11748 O O . PRO B 1 614 ? -18.531 2.682 29.703 1 86.94 614 PRO B O 1
ATOM 11751 N N . PHE B 1 615 ? -18.344 4.898 29.375 1 86.44 615 PHE B N 1
ATOM 11752 C CA . PHE B 1 615 ? -17.094 4.738 28.625 1 86.44 615 PHE B CA 1
ATOM 11753 C C . PHE B 1 615 ? -15.945 4.402 29.562 1 86.44 615 PHE B C 1
ATOM 11755 O O . PHE B 1 615 ? -15.711 5.105 30.547 1 86.44 615 PHE B O 1
ATOM 11762 N N . ASP B 1 616 ? -15.266 3.307 29.281 1 79.06 616 ASP B N 1
ATOM 11763 C CA . ASP B 1 616 ? -14.133 2.877 30.094 1 79.06 616 ASP B CA 1
ATOM 11764 C C . ASP B 1 616 ? -12.82 3.391 29.5 1 79.06 616 ASP B C 1
ATOM 11766 O O . ASP B 1 616 ? -12.211 2.738 28.656 1 79.06 616 ASP B O 1
ATOM 11770 N N . PHE B 1 617 ? -12.383 4.438 30 1 74.62 617 PHE B N 1
ATOM 11771 C CA . PHE B 1 617 ? -11.172 5.07 29.484 1 74.62 617 PHE B CA 1
ATOM 11772 C C . PHE B 1 617 ? -9.945 4.223 29.797 1 74.62 617 PHE B C 1
ATOM 11774 O O . PHE B 1 617 ? -9.008 4.176 29 1 74.62 617 PHE B O 1
ATOM 11781 N N . ALA B 1 618 ? -9.891 3.598 30.891 1 70 618 ALA B N 1
ATOM 11782 C CA . ALA B 1 618 ? -8.742 2.787 31.297 1 70 618 ALA B CA 1
ATOM 11783 C C . ALA B 1 618 ? -8.5 1.644 30.312 1 70 618 ALA B C 1
ATOM 11785 O O . ALA B 1 618 ? -7.367 1.404 29.906 1 70 618 ALA B O 1
ATOM 11786 N N . THR B 1 619 ? -9.562 1.061 29.953 1 70.69 619 THR B N 1
ATOM 11787 C CA . THR B 1 619 ? -9.438 -0.066 29.031 1 70.69 619 THR B CA 1
ATOM 11788 C C . THR B 1 619 ? -9.109 0.418 27.625 1 70.69 619 THR B C 1
ATOM 11790 O O . THR B 1 619 ? -8.344 -0.225 26.906 1 70.69 619 THR B O 1
ATOM 11793 N N . ALA B 1 620 ? -9.703 1.543 27.344 1 69.19 620 ALA B N 1
ATOM 11794 C CA . ALA B 1 620 ? -9.531 2.055 25.984 1 69.19 620 ALA B CA 1
ATOM 11795 C C . ALA B 1 620 ? -8.094 2.527 25.766 1 69.19 620 ALA B C 1
ATOM 11797 O O . ALA B 1 620 ? -7.57 2.422 24.656 1 69.19 620 ALA B O 1
ATOM 11798 N N . THR B 1 621 ? -7.445 3.029 26.828 1 65.31 621 THR B N 1
ATOM 11799 C CA . THR B 1 621 ? -6.121 3.617 26.656 1 65.31 621 THR B CA 1
ATOM 11800 C C . THR B 1 621 ? -5.031 2.641 27.094 1 65.31 621 THR B C 1
ATOM 11802 O O . THR B 1 621 ? -3.846 2.977 27.078 1 65.31 621 THR B O 1
ATOM 11805 N N . ALA B 1 622 ? -5.414 1.504 27.594 1 58.5 622 ALA B N 1
ATOM 11806 C CA . ALA B 1 622 ? -4.453 0.544 28.125 1 58.5 622 ALA B CA 1
ATOM 11807 C C . ALA B 1 622 ? -3.373 0.22 27.094 1 58.5 622 ALA B C 1
ATOM 11809 O O . ALA B 1 622 ? -2.203 0.055 27.438 1 58.5 622 ALA B O 1
ATOM 11810 N N . LEU B 1 623 ? -3.809 0.136 25.906 1 54.16 623 LEU B N 1
ATOM 11811 C CA . LEU B 1 623 ? -2.848 -0.28 24.891 1 54.16 623 LEU B CA 1
ATOM 11812 C C . LEU B 1 623 ? -2.039 0.911 24.391 1 54.16 623 LEU B C 1
ATOM 11814 O O . LEU B 1 623 ? -1.042 0.737 23.688 1 54.16 623 LEU B O 1
ATOM 11818 N N . ASN B 1 624 ? -2.574 2.139 24.75 1 55.88 624 ASN B N 1
ATOM 11819 C CA . ASN B 1 624 ? -1.889 3.324 24.25 1 55.88 624 ASN B CA 1
ATOM 11820 C C . ASN B 1 624 ? -0.972 3.932 25.297 1 55.88 624 ASN B C 1
ATOM 11822 O O . ASN B 1 624 ? -1.441 4.598 26.219 1 55.88 624 ASN B O 1
ATOM 11826 N N . ASP B 1 625 ? 0.244 3.381 25.453 1 51 625 ASP B N 1
ATOM 11827 C CA . ASP B 1 625 ? 1.239 3.779 26.453 1 51 625 ASP B CA 1
ATOM 11828 C C . ASP B 1 625 ? 1.294 5.297 26.594 1 51 625 ASP B C 1
ATOM 11830 O O . ASP B 1 625 ? 1.657 5.812 27.656 1 51 625 ASP B O 1
ATOM 11834 N N . SER B 1 626 ? 0.88 5.988 25.578 1 50.44 626 SER B N 1
ATOM 11835 C CA . SER B 1 626 ? 1.168 7.418 25.609 1 50.44 626 SER B CA 1
ATOM 11836 C C . SER B 1 626 ? 0.1 8.18 26.391 1 50.44 626 SER B C 1
ATOM 11838 O O . SER B 1 626 ? 0.29 9.352 26.734 1 50.44 626 SER B O 1
ATOM 11840 N N . VAL B 1 627 ? -1.161 7.516 26.594 1 56 627 VAL B N 1
ATOM 11841 C CA . VAL B 1 627 ? -2.24 8.32 27.156 1 56 627 VAL B CA 1
ATOM 11842 C C . VAL B 1 627 ? -2.24 8.188 28.672 1 56 627 VAL B C 1
ATOM 11844 O O . VAL B 1 627 ? -2.975 7.371 29.234 1 56 627 VAL B O 1
ATOM 11847 N N . LYS B 1 628 ? -1.244 8.555 29.453 1 55.19 628 LYS B N 1
ATOM 11848 C CA . LYS B 1 628 ? -1.211 8.469 30.922 1 55.19 628 LYS B CA 1
ATOM 11849 C C . LYS B 1 628 ? -1.71 9.758 31.562 1 55.19 628 LYS B C 1
ATOM 11851 O O . LYS B 1 628 ? -1.959 9.805 32.75 1 55.19 628 LYS B O 1
ATOM 11856 N N . SER B 1 629 ? -1.831 10.812 30.719 1 58.12 629 SER B N 1
ATOM 11857 C CA . SER B 1 629 ? -2.248 12.086 31.297 1 58.12 629 SER B CA 1
ATOM 11858 C C . SER B 1 629 ? -3.447 12.664 30.562 1 58.12 629 SER B C 1
ATOM 11860 O O . SER B 1 629 ? -3.771 12.234 29.453 1 58.12 629 SER B O 1
ATOM 11862 N N . LEU B 1 630 ? -4.281 13.422 31.297 1 58.94 630 LEU B N 1
ATOM 11863 C CA . LEU B 1 630 ? -5.402 14.156 30.719 1 58.94 630 LEU B CA 1
ATOM 11864 C C . LEU B 1 630 ? -5.004 14.82 29.406 1 58.94 630 LEU B C 1
ATOM 11866 O O . LEU B 1 630 ? -5.805 14.891 28.469 1 58.94 630 LEU B O 1
ATOM 11870 N N . SER B 1 631 ? -3.814 15.18 29.406 1 59.09 631 SER B N 1
ATOM 11871 C CA . SER B 1 631 ? -3.299 15.828 28.203 1 59.09 631 SER B CA 1
ATOM 11872 C C . SER B 1 631 ? -3.174 14.836 27.062 1 59.09 631 SER B C 1
ATOM 11874 O O . SER B 1 631 ? -3.324 15.211 25.891 1 59.09 631 SER B O 1
ATOM 11876 N N . ALA B 1 632 ? -3.102 13.688 27.422 1 63.53 632 ALA B N 1
ATOM 11877 C CA . ALA B 1 632 ? -2.912 12.633 26.438 1 63.53 632 ALA B CA 1
ATOM 11878 C C . ALA B 1 632 ? -4.238 12.25 25.781 1 63.53 632 ALA B C 1
ATOM 11880 O O . ALA B 1 632 ? -4.254 11.672 24.688 1 63.53 632 ALA B O 1
ATOM 11881 N N . LEU B 1 633 ? -5.254 12.703 26.453 1 65.38 633 LEU B N 1
ATOM 11882 C CA . LEU B 1 633 ? -6.574 12.398 25.922 1 65.38 633 LEU B CA 1
ATOM 11883 C C . LEU B 1 633 ? -6.836 13.164 24.641 1 65.38 633 LEU B C 1
ATOM 11885 O O . LEU B 1 633 ? -7.609 12.719 23.781 1 65.38 633 LEU B O 1
ATOM 11889 N N . ASP B 1 634 ? -6.172 14.289 24.578 1 67.31 634 ASP B N 1
ATOM 11890 C CA . ASP B 1 634 ? -6.355 15.086 23.375 1 67.31 634 ASP B CA 1
ATOM 11891 C C . ASP B 1 634 ? -5.781 14.367 22.156 1 67.31 634 ASP B C 1
ATOM 11893 O O . ASP B 1 634 ? -6.203 14.625 21.031 1 67.31 634 ASP B O 1
ATOM 11897 N N . MET B 1 635 ? -5.047 13.398 22.516 1 72.38 635 MET B N 1
ATOM 11898 C CA . MET B 1 635 ? -4.371 12.727 21.406 1 72.38 635 MET B CA 1
ATOM 11899 C C . MET B 1 635 ? -5.004 11.367 21.125 1 72.38 635 MET B C 1
ATOM 11901 O O . MET B 1 635 ? -4.66 10.711 20.141 1 72.38 635 MET B O 1
ATOM 11905 N N . TYR B 1 636 ? -6.023 11.102 21.875 1 80.81 636 TYR B N 1
ATOM 11906 C CA . TYR B 1 636 ? -6.602 9.773 21.734 1 80.81 636 TYR B CA 1
ATOM 11907 C C . TYR B 1 636 ? -7.762 9.789 20.75 1 80.81 636 TYR B C 1
ATOM 11909 O O . TYR B 1 636 ? -8.562 10.727 20.734 1 80.81 636 TYR B O 1
ATOM 11917 N N . VAL B 1 637 ? -7.762 8.812 19.984 1 85.88 637 VAL B N 1
ATOM 11918 C CA . VAL B 1 637 ? -8.883 8.586 19.078 1 85.88 637 VAL B CA 1
ATOM 11919 C C . VAL B 1 637 ? -9.414 7.164 19.266 1 85.88 637 VAL B C 1
ATOM 11921 O O . VAL B 1 637 ? -8.641 6.223 19.438 1 85.88 637 VAL B O 1
ATOM 11924 N N . ASP B 1 638 ? -10.703 6.969 19.25 1 89.12 638 ASP B N 1
ATOM 11925 C CA . ASP B 1 638 ? -11.328 5.668 19.469 1 89.12 638 ASP B CA 1
ATOM 11926 C C . ASP B 1 638 ? -11.688 5.008 18.141 1 89.12 638 ASP B C 1
ATOM 11928 O O . ASP B 1 638 ? -12.82 4.566 17.938 1 89.12 638 ASP B O 1
ATOM 11932 N N . PHE B 1 639 ? -10.891 5.121 17.172 1 90.31 639 PHE B N 1
ATOM 11933 C CA . PHE B 1 639 ? -10.984 4.422 15.891 1 90.31 639 PHE B CA 1
ATOM 11934 C C . PHE B 1 639 ? -9.594 4.141 15.328 1 90.31 639 PHE B C 1
ATOM 11936 O O . PHE B 1 639 ? -8.602 4.699 15.797 1 90.31 639 PHE B O 1
ATOM 11943 N N . SER B 1 640 ? -9.492 3.25 14.438 1 90.5 640 SER B N 1
ATOM 11944 C CA . SER B 1 640 ? -8.203 2.871 13.867 1 90.5 640 SER B CA 1
ATOM 11945 C C . SER B 1 640 ? -7.871 3.719 12.641 1 90.5 640 SER B C 1
ATOM 11947 O O . SER B 1 640 ? -8.719 3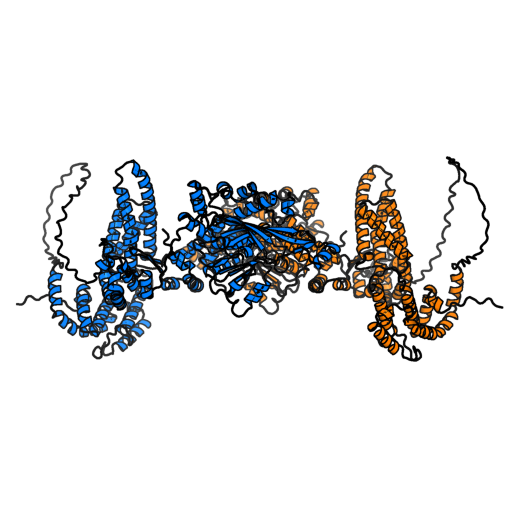.916 11.766 1 90.5 640 SER B O 1
ATOM 11949 N N . MET B 1 641 ? -6.656 4.199 12.641 1 93.94 641 MET B N 1
ATOM 11950 C CA . MET B 1 641 ? -6.199 4.996 11.508 1 93.94 641 MET B CA 1
ATOM 11951 C C . MET B 1 641 ? -5.457 4.129 10.492 1 93.94 641 MET B C 1
ATOM 11953 O O . MET B 1 641 ? -5.066 4.605 9.43 1 93.94 641 MET B O 1
ATOM 11957 N N . GLU B 1 642 ? -5.316 2.879 10.789 1 92.56 642 GLU B N 1
ATOM 11958 C CA . GLU B 1 642 ? -4.531 1.96 9.969 1 92.56 642 GLU B CA 1
ATOM 11959 C C . GLU B 1 642 ? -5.168 1.766 8.594 1 92.56 642 GLU B C 1
ATOM 11961 O O . GLU B 1 642 ? -4.461 1.577 7.598 1 92.56 642 GLU B O 1
ATOM 11966 N N . GLU B 1 643 ? -6.484 1.831 8.5 1 95.38 643 GLU B N 1
ATOM 11967 C CA . GLU B 1 643 ? -7.215 1.557 7.266 1 95.38 643 GLU B CA 1
ATOM 11968 C C . GLU B 1 643 ? -6.812 2.527 6.16 1 95.38 643 GLU B C 1
ATOM 11970 O O . GLU B 1 643 ? -6.715 2.141 4.992 1 95.38 643 GLU B O 1
ATOM 11975 N N . LEU B 1 644 ? -6.555 3.783 6.527 1 97 644 LEU B N 1
ATOM 11976 C CA . LEU B 1 644 ? -6.152 4.77 5.527 1 97 644 LEU B CA 1
ATOM 11977 C C . LEU B 1 644 ? -4.863 4.344 4.832 1 97 644 LEU B C 1
ATOM 11979 O O . LEU B 1 644 ? -4.785 4.371 3.6 1 97 644 LEU B O 1
ATOM 11983 N N . PHE B 1 645 ? -3.924 3.844 5.57 1 94.12 645 PHE B N 1
ATOM 11984 C CA . PHE B 1 645 ? -2.594 3.555 5.047 1 94.12 645 PHE B CA 1
ATOM 11985 C C . PHE B 1 645 ? -2.537 2.146 4.465 1 94.12 645 PHE B C 1
ATOM 11987 O O . PHE B 1 645 ? -1.587 1.798 3.76 1 94.12 645 PHE B O 1
ATOM 11994 N N . SER B 1 646 ? -3.572 1.416 4.812 1 91.38 646 SER B N 1
ATOM 11995 C CA . SER B 1 646 ? -3.705 0.122 4.148 1 91.38 646 SER B CA 1
ATOM 11996 C C . SER B 1 646 ? -4.316 0.271 2.762 1 91.38 646 SER B C 1
ATOM 11998 O O . SER B 1 646 ? -4.023 -0.517 1.859 1 91.38 646 SER B O 1
ATOM 12000 N N . CYS B 1 647 ? -5.145 1.239 2.588 1 93.12 647 CYS B N 1
ATOM 12001 C CA . CYS B 1 647 ? -5.891 1.405 1.347 1 93.12 647 CYS B CA 1
ATOM 12002 C C . CYS B 1 647 ? -5.129 2.279 0.361 1 93.12 647 CYS B C 1
ATOM 12004 O O . CYS B 1 647 ? -5.195 2.064 -0.851 1 93.12 647 CYS B O 1
ATOM 12006 N N . LEU B 1 648 ? -4.398 3.252 0.921 1 92.75 648 LEU B N 1
ATOM 12007 C CA . LEU B 1 648 ? -3.742 4.215 0.046 1 92.75 648 LEU B CA 1
ATOM 12008 C C . LEU B 1 648 ? -2.238 4.238 0.294 1 92.75 648 LEU B C 1
ATOM 12010 O O . LEU B 1 648 ? -1.79 4.078 1.433 1 92.75 648 LEU B O 1
ATOM 12014 N N . SER B 1 649 ? -1.523 4.52 -0.801 1 88.81 649 SER B N 1
ATOM 12015 C CA . SER B 1 649 ? -0.088 4.754 -0.686 1 88.81 649 SER B CA 1
ATOM 12016 C C . SER B 1 649 ? 0.202 6.086 0.003 1 88.81 649 SER B C 1
ATOM 12018 O O . SER B 1 649 ? -0.673 6.949 0.086 1 88.81 649 SER B O 1
ATOM 12020 N N . VAL B 1 650 ? 1.413 6.227 0.507 1 91.56 650 VAL B N 1
ATOM 12021 C CA . VAL B 1 650 ? 1.807 7.43 1.231 1 91.56 650 VAL B CA 1
ATOM 12022 C C . VAL B 1 650 ? 1.646 8.648 0.328 1 91.56 650 VAL B C 1
ATOM 12024 O O . VAL B 1 650 ? 1.18 9.703 0.773 1 91.56 650 VAL B O 1
ATOM 12027 N N . GLU B 1 651 ? 2.016 8.562 -0.897 1 88.81 651 GLU B N 1
ATOM 12028 C CA . GLU B 1 651 ? 1.898 9.664 -1.852 1 88.81 651 GLU B CA 1
ATOM 12029 C C . GLU B 1 651 ? 0.442 10.086 -2.029 1 88.81 651 GLU B C 1
ATOM 12031 O O . GLU B 1 651 ? 0.138 11.281 -2.082 1 88.81 651 GLU B O 1
ATOM 12036 N N . HIS B 1 652 ? -0.384 9.125 -2.113 1 91.5 652 HIS B N 1
ATOM 12037 C CA . HIS B 1 652 ? -1.798 9.422 -2.312 1 91.5 652 HIS B CA 1
ATOM 12038 C C . HIS B 1 652 ? -2.42 10.008 -1.048 1 91.5 652 HIS B C 1
ATOM 12040 O O . HIS B 1 652 ? -3.326 10.836 -1.124 1 91.5 652 HIS B O 1
ATOM 12046 N N . VAL B 1 653 ? -1.954 9.555 0.142 1 96 653 VAL B N 1
ATOM 12047 C CA . VAL B 1 653 ? -2.445 10.133 1.391 1 96 653 VAL B CA 1
ATOM 12048 C C . VAL B 1 653 ? -2.084 11.609 1.456 1 96 653 VAL B C 1
ATOM 12050 O O . VAL B 1 653 ? -2.918 12.445 1.82 1 96 653 VAL B O 1
ATOM 12053 N N . ILE B 1 654 ? -0.866 11.914 1.084 1 95.31 654 ILE B N 1
ATOM 12054 C CA . ILE B 1 654 ? -0.411 13.297 1.125 1 95.31 654 ILE B CA 1
ATOM 12055 C C . ILE B 1 654 ? -1.187 14.125 0.104 1 95.31 654 ILE B C 1
ATOM 12057 O O . ILE B 1 654 ? -1.562 15.266 0.378 1 95.31 654 ILE B O 1
ATOM 12061 N N . ASP B 1 655 ? -1.457 13.586 -1.019 1 94.12 655 ASP B N 1
ATOM 12062 C CA . ASP B 1 655 ? -2.258 14.273 -2.029 1 94.12 655 ASP B CA 1
ATOM 12063 C C . ASP B 1 655 ? -3.668 14.547 -1.516 1 94.12 655 ASP B C 1
ATOM 12065 O O . ASP B 1 655 ? -4.227 15.617 -1.772 1 94.12 655 ASP B O 1
ATOM 12069 N N . LEU B 1 656 ? -4.191 13.57 -0.901 1 96 656 LEU B N 1
ATOM 12070 C CA . LEU B 1 656 ? -5.547 13.711 -0.377 1 96 656 LEU B CA 1
ATOM 12071 C C . LEU B 1 656 ? -5.598 14.773 0.717 1 96 656 LEU B C 1
ATOM 12073 O O . LEU B 1 656 ? -6.543 15.562 0.775 1 96 656 LEU B O 1
ATOM 12077 N N . ILE B 1 657 ? -4.633 14.789 1.604 1 97.19 657 ILE B N 1
ATOM 12078 C CA . ILE B 1 657 ? -4.535 15.805 2.646 1 97.19 657 ILE B CA 1
ATOM 12079 C C . ILE B 1 657 ? -4.414 17.188 2.01 1 97.19 657 ILE B C 1
ATOM 12081 O O . ILE B 1 657 ? -5.004 18.156 2.494 1 97.19 657 ILE B O 1
ATOM 12085 N N . THR B 1 658 ? -3.617 17.281 0.938 1 96.19 658 THR B N 1
ATOM 12086 C CA . THR B 1 658 ? -3.471 18.531 0.21 1 96.19 658 THR B CA 1
ATOM 12087 C C . THR B 1 658 ? -4.812 19 -0.345 1 96.19 658 THR B C 1
ATOM 12089 O O . THR B 1 658 ? -5.145 20.188 -0.273 1 96.19 658 THR B O 1
ATOM 12092 N N . CYS B 1 659 ? -5.578 18.094 -0.846 1 95.94 659 CYS B N 1
ATOM 12093 C CA . CYS B 1 659 ? -6.902 18.422 -1.362 1 95.94 659 CYS B CA 1
ATOM 12094 C C . CYS B 1 659 ? -7.809 18.938 -0.252 1 95.94 659 CYS B C 1
ATOM 12096 O O . CYS B 1 659 ? -8.594 19.875 -0.467 1 95.94 659 CYS B O 1
ATOM 12098 N N . MET B 1 660 ? -7.727 18.359 0.913 1 96.12 660 MET B N 1
ATOM 12099 C CA . MET B 1 660 ? -8.531 18.797 2.051 1 96.12 660 MET B CA 1
ATOM 12100 C C . MET B 1 660 ? -8.125 20.203 2.486 1 96.12 660 MET B C 1
ATOM 12102 O O . MET B 1 660 ? -8.992 21.031 2.77 1 96.12 660 MET B O 1
ATOM 12106 N N . LEU B 1 661 ? -6.824 20.438 2.535 1 96.31 661 LEU B N 1
ATOM 12107 C CA . LEU B 1 661 ? -6.324 21.75 2.926 1 96.31 661 LEU B CA 1
ATOM 12108 C C . LEU B 1 661 ? -6.797 22.828 1.95 1 96.31 661 LEU B C 1
ATOM 12110 O O . LEU B 1 661 ? -7.016 23.969 2.342 1 96.31 661 LEU B O 1
ATOM 12114 N N . LEU B 1 662 ? -6.953 22.453 0.724 1 95.75 662 LEU B N 1
ATOM 12115 C CA . LEU B 1 662 ? -7.363 23.391 -0.314 1 95.75 662 LEU B CA 1
ATOM 12116 C C . LEU B 1 662 ? -8.883 23.406 -0.461 1 95.75 662 LEU B C 1
ATOM 12118 O O . LEU B 1 662 ? -9.414 24.031 -1.388 1 95.75 662 LEU B O 1
ATOM 12122 N N . GLU B 1 663 ? -9.586 22.703 0.414 1 95.06 663 GLU B N 1
ATOM 12123 C CA . GLU B 1 663 ? -11.047 22.672 0.487 1 95.06 663 GLU B CA 1
ATOM 12124 C C . GLU B 1 663 ? -11.656 22.25 -0.848 1 95.06 663 GLU B C 1
ATOM 12126 O O . GLU B 1 663 ? -12.562 22.906 -1.354 1 95.06 663 GLU B O 1
ATOM 12131 N N . ARG B 1 664 ? -11.141 21.172 -1.381 1 94.06 664 ARG B N 1
ATOM 12132 C CA . ARG B 1 664 ? -11.695 20.594 -2.607 1 94.06 664 ARG B CA 1
ATOM 12133 C C . ARG B 1 664 ? -12.891 19.703 -2.307 1 94.06 664 ARG B C 1
ATOM 12135 O O . ARG B 1 664 ? -13.141 19.359 -1.149 1 94.06 664 ARG B O 1
ATOM 12142 N N . GLN B 1 665 ? -13.664 19.438 -3.385 1 94.38 665 GLN B N 1
ATOM 12143 C CA . GLN B 1 665 ? -14.727 18.453 -3.287 1 94.38 665 GLN B CA 1
ATOM 12144 C C . GLN B 1 665 ? -14.172 17.031 -3.432 1 94.38 665 GLN B C 1
ATOM 12146 O O . GLN B 1 665 ? -13.688 16.656 -4.5 1 94.38 665 GLN B O 1
ATOM 12151 N N . ILE B 1 666 ? -14.336 16.234 -2.354 1 96.25 666 ILE B N 1
ATOM 12152 C CA . ILE B 1 666 ? -13.695 14.922 -2.32 1 96.25 666 ILE B CA 1
ATOM 12153 C C . ILE B 1 666 ? -14.75 13.828 -2.166 1 96.25 666 ILE B C 1
ATOM 12155 O O . ILE B 1 666 ? -15.617 13.914 -1.291 1 96.25 666 ILE B O 1
ATOM 12159 N N . VAL B 1 667 ? -14.688 12.812 -2.979 1 96.75 667 VAL B N 1
ATOM 12160 C CA . VAL B 1 667 ? -15.555 11.648 -2.873 1 96.75 667 VAL B CA 1
ATOM 12161 C C . VAL B 1 667 ? -14.711 10.391 -2.674 1 96.75 667 VAL B C 1
ATOM 12163 O O . VAL B 1 667 ? -13.898 10.039 -3.535 1 96.75 667 VAL B O 1
ATOM 12166 N N . LEU B 1 668 ? -14.875 9.711 -1.544 1 97.88 668 LEU B N 1
ATOM 12167 C CA . LEU B 1 668 ? -14.227 8.438 -1.264 1 97.88 668 LEU B CA 1
ATOM 12168 C C . LEU B 1 668 ? -15.094 7.273 -1.723 1 97.88 668 LEU B C 1
ATOM 12170 O O . LEU B 1 668 ? -16.312 7.293 -1.536 1 97.88 668 LEU B O 1
ATOM 12174 N N . VAL B 1 669 ? -14.531 6.312 -2.355 1 97.38 669 VAL B N 1
ATOM 12175 C CA . VAL B 1 669 ? -15.266 5.133 -2.805 1 97.38 669 VAL B CA 1
ATOM 12176 C C . VAL B 1 669 ? -14.633 3.875 -2.211 1 97.38 669 VAL B C 1
ATOM 12178 O O . VAL B 1 669 ? -13.414 3.682 -2.301 1 97.38 669 VAL B O 1
ATOM 12181 N N . SER B 1 670 ? -15.383 3.02 -1.581 1 96.38 670 SER B N 1
ATOM 12182 C CA . SER B 1 670 ? -14.906 1.764 -1.008 1 96.38 670 SER B CA 1
ATOM 12183 C C . SER B 1 670 ? -16.016 0.716 -0.983 1 96.38 670 SER B C 1
ATOM 12185 O O . SER B 1 670 ? -17.203 1.058 -1.014 1 96.38 670 SER B O 1
ATOM 12187 N N . SER B 1 671 ? -15.648 -0.516 -0.913 1 93.94 671 SER B N 1
ATOM 12188 C CA . SER B 1 671 ? -16.609 -1.61 -0.805 1 93.94 671 SER B CA 1
ATOM 12189 C C . SER B 1 671 ? -16.984 -1.874 0.649 1 93.94 671 SER B C 1
ATOM 12191 O O . SER B 1 671 ? -17.859 -2.699 0.93 1 93.94 671 SER B O 1
ATOM 12193 N N . ARG B 1 672 ? -16.406 -1.154 1.582 1 95.12 672 ARG B N 1
ATOM 12194 C CA . ARG B 1 672 ? -16.688 -1.315 3.008 1 95.12 672 ARG B CA 1
ATOM 12195 C C . ARG B 1 672 ? -17.125 0.001 3.631 1 95.12 672 ARG B C 1
ATOM 12197 O O . ARG B 1 672 ? -16.453 1.02 3.504 1 95.12 672 ARG B O 1
ATOM 12204 N N . TYR B 1 673 ? -18.172 -0.022 4.344 1 95.94 673 TYR B N 1
ATOM 12205 C CA . TYR B 1 673 ? -18.719 1.178 4.961 1 95.94 673 TYR B CA 1
ATOM 12206 C C . TYR B 1 673 ? -17.828 1.662 6.102 1 95.94 673 TYR B C 1
ATOM 12208 O O . TYR B 1 673 ? -17.578 2.863 6.234 1 95.94 673 TYR B O 1
ATOM 12216 N N . SER B 1 674 ? -17.406 0.782 6.93 1 96.25 674 SER B N 1
ATOM 12217 C CA . SER B 1 674 ? -16.578 1.161 8.07 1 96.25 674 SER B CA 1
ATOM 12218 C C . SER B 1 674 ? -15.289 1.84 7.613 1 96.25 674 SER B C 1
ATOM 12220 O O . SER B 1 674 ? -14.789 2.748 8.281 1 96.25 674 SER B O 1
ATOM 12222 N N . VAL B 1 675 ? -14.75 1.381 6.508 1 97.44 675 VAL B N 1
ATOM 12223 C CA . VAL B 1 675 ? -13.523 1.958 5.977 1 97.44 675 VAL B CA 1
ATOM 12224 C C . VAL B 1 675 ? -13.766 3.406 5.555 1 97.44 675 VAL B C 1
ATOM 12226 O O . VAL B 1 675 ? -12.922 4.277 5.777 1 97.44 675 VAL B O 1
ATOM 12229 N N . LEU B 1 676 ? -14.906 3.625 4.957 1 97.5 676 LEU B N 1
ATOM 12230 C CA . LEU B 1 676 ? -15.258 4.984 4.555 1 97.5 676 LEU B CA 1
ATOM 12231 C C . LEU B 1 676 ? -15.258 5.922 5.758 1 97.5 676 LEU B C 1
ATOM 12233 O O . LEU B 1 676 ? -14.688 7.016 5.695 1 97.5 676 LEU B O 1
ATOM 12237 N N . THR B 1 677 ? -15.812 5.496 6.809 1 96.69 677 THR B N 1
ATOM 12238 C CA . THR B 1 677 ? -15.906 6.305 8.016 1 96.69 677 THR B CA 1
ATOM 12239 C C . THR B 1 677 ? -14.531 6.457 8.664 1 96.69 677 THR B C 1
ATOM 12241 O O . THR B 1 677 ? -14.141 7.562 9.062 1 96.69 677 THR B O 1
ATOM 12244 N N . SER B 1 678 ? -13.836 5.367 8.805 1 96.62 678 SER B N 1
ATOM 12245 C CA . SER B 1 678 ? -12.523 5.41 9.445 1 96.62 678 SER B CA 1
ATOM 12246 C C . SER B 1 678 ? -11.562 6.301 8.68 1 96.62 678 SER B C 1
ATOM 12248 O O . SER B 1 678 ? -10.82 7.09 9.273 1 96.62 678 SER B O 1
ATOM 12250 N N . VAL B 1 679 ? -11.539 6.172 7.387 1 97.88 679 VAL B N 1
ATOM 12251 C CA . VAL B 1 679 ? -10.656 6.977 6.551 1 97.88 679 VAL B CA 1
ATOM 12252 C C . VAL B 1 679 ? -11.047 8.445 6.648 1 97.88 679 VAL B C 1
ATOM 12254 O O . VAL B 1 679 ? -10.188 9.32 6.789 1 97.88 679 VAL B O 1
ATOM 12257 N N . GLY B 1 680 ? -12.328 8.734 6.523 1 96.38 680 GLY B N 1
ATOM 12258 C CA . GLY B 1 680 ? -12.773 10.109 6.672 1 96.38 680 GLY B CA 1
ATOM 12259 C C . GLY B 1 680 ? -12.359 10.734 7.988 1 96.38 680 GLY B C 1
ATOM 12260 O O . GLY B 1 680 ? -11.812 11.844 8.008 1 96.38 680 GLY B O 1
ATOM 12261 N N . GLU B 1 681 ? -12.594 10.039 9.055 1 94.81 681 GLU B N 1
ATOM 12262 C CA . GLU B 1 681 ? -12.258 10.539 10.383 1 94.81 681 GLU B CA 1
ATOM 12263 C C . GLU B 1 681 ? -10.75 10.68 10.555 1 94.81 681 GLU B C 1
ATOM 12265 O O . GLU B 1 681 ? -10.281 11.578 11.258 1 94.81 681 GLU B O 1
ATOM 12270 N N . THR B 1 682 ? -10.008 9.75 9.977 1 96.81 682 THR B N 1
ATOM 12271 C CA . THR B 1 682 ? -8.555 9.836 10.039 1 96.81 682 THR B CA 1
ATOM 12272 C C . THR B 1 682 ? -8.055 11.102 9.352 1 96.81 682 THR B C 1
ATOM 12274 O O . THR B 1 682 ? -7.199 11.812 9.883 1 96.81 682 THR B O 1
ATOM 12277 N N . LEU B 1 683 ? -8.578 11.375 8.227 1 96.88 683 LEU B N 1
ATOM 12278 C CA . LEU B 1 683 ? -8.18 12.562 7.473 1 96.88 683 LEU B CA 1
ATOM 12279 C C . LEU B 1 683 ? -8.43 13.828 8.281 1 96.88 683 LEU B C 1
ATOM 12281 O O . LEU B 1 683 ? -7.582 14.719 8.328 1 96.88 683 LEU B O 1
ATOM 12285 N N . LYS B 1 684 ? -9.531 13.898 8.898 1 92.94 684 LYS B N 1
ATOM 12286 C CA . LYS B 1 684 ? -9.852 15.031 9.758 1 92.94 684 LYS B CA 1
ATOM 12287 C C . LYS B 1 684 ? -8.828 15.172 10.883 1 92.94 684 LYS B C 1
ATOM 12289 O O . LYS B 1 684 ? -8.422 16.281 11.227 1 92.94 684 LYS B O 1
ATOM 12294 N N . SER B 1 685 ? -8.492 14.07 11.406 1 92.75 685 SER B N 1
ATOM 12295 C CA . SER B 1 685 ? -7.543 14.062 12.516 1 92.75 685 SER B CA 1
ATOM 12296 C C . SER B 1 685 ? -6.152 14.492 12.062 1 92.75 685 SER B C 1
ATOM 12298 O O . SER B 1 685 ? -5.418 15.133 12.812 1 92.75 685 SER B O 1
ATOM 12300 N N . LEU B 1 686 ? -5.781 14.148 10.906 1 96 686 LEU B N 1
ATOM 12301 C CA . LEU B 1 686 ? -4.418 14.352 10.438 1 96 686 LEU B CA 1
ATOM 12302 C C . LEU B 1 686 ? -4.188 15.812 10.055 1 96 686 LEU B C 1
ATOM 12304 O O . LEU B 1 686 ? -3.045 16.281 10.016 1 96 686 LEU B O 1
ATOM 12308 N N . ILE B 1 687 ? -5.184 16.594 9.711 1 95.06 687 ILE B N 1
ATOM 12309 C CA . ILE B 1 687 ? -4.98 17.984 9.305 1 95.06 687 ILE B CA 1
ATOM 12310 C C . ILE B 1 687 ? -4.906 18.875 10.547 1 95.06 687 ILE B C 1
ATOM 12312 O O . ILE B 1 687 ? -4.629 20.062 10.445 1 95.06 687 ILE B O 1
ATOM 12316 N N . ALA B 1 688 ? -5.066 18.25 11.742 1 89.88 688 ALA B N 1
ATOM 12317 C CA . ALA B 1 688 ? -4.953 19.016 12.984 1 89.88 688 ALA B CA 1
ATOM 12318 C C . ALA B 1 688 ? -3.613 19.75 13.062 1 89.88 688 ALA B C 1
ATOM 12320 O O . ALA B 1 688 ? -2.578 19.188 12.68 1 89.88 688 ALA B O 1
ATOM 12321 N N . PRO B 1 689 ? -3.672 21.016 13.523 1 89.88 689 PRO B N 1
ATOM 12322 C CA . PRO B 1 689 ? -4.707 21.719 14.273 1 89.88 689 PRO B CA 1
ATOM 12323 C C . PRO B 1 689 ? -5.727 22.406 13.367 1 89.88 689 PRO B C 1
ATOM 12325 O O . PRO B 1 689 ? -6.691 23 13.859 1 89.88 689 PRO B O 1
ATOM 12328 N N . LEU B 1 690 ? -5.473 22.344 12.086 1 92.25 690 LEU B N 1
ATOM 12329 C CA . LEU B 1 690 ? -6.488 22.859 11.172 1 92.25 690 LEU B CA 1
ATOM 12330 C C . LEU B 1 690 ? -7.77 22.031 11.266 1 92.25 690 LEU B C 1
ATOM 12332 O O . LEU B 1 690 ? -7.73 20.844 11.57 1 92.25 690 LEU B O 1
ATOM 12336 N N . GLU B 1 691 ? -8.852 22.656 11.094 1 88.5 691 GLU B N 1
ATOM 12337 C CA . GLU B 1 691 ? -10.125 21.969 11.258 1 88.5 691 GLU B CA 1
ATOM 12338 C C . GLU B 1 691 ? -10.953 22.031 9.977 1 88.5 691 GLU B C 1
ATOM 12340 O O . GLU B 1 691 ? -11.055 23.078 9.344 1 88.5 691 GLU B O 1
ATOM 12345 N N . TRP B 1 692 ? -11.492 20.875 9.625 1 90.81 692 TRP B N 1
ATOM 12346 C CA . TRP B 1 692 ? -12.43 20.828 8.508 1 90.81 692 TRP B CA 1
ATOM 12347 C C . TRP B 1 692 ? -13.805 21.344 8.914 1 90.81 692 TRP B C 1
ATOM 12349 O O . TRP B 1 692 ? -14.508 20.703 9.688 1 90.81 692 TRP B O 1
ATOM 12359 N N . SER B 1 693 ? -14.203 22.438 8.445 1 83.5 693 SER B N 1
ATOM 12360 C CA . SER B 1 693 ? -15.445 23.078 8.852 1 83.5 693 SER B CA 1
ATOM 12361 C C . SER B 1 693 ? -16.516 22.953 7.766 1 83.5 693 SER B C 1
ATOM 12363 O O . SER B 1 693 ? -17.453 23.75 7.711 1 83.5 693 SER B O 1
ATOM 12365 N N . HIS B 1 694 ? -16.422 22.016 6.891 1 90.38 694 HIS B N 1
ATOM 12366 C CA . HIS B 1 694 ? -17.344 21.859 5.781 1 90.38 694 HIS B CA 1
ATOM 12367 C C . HIS B 1 694 ? -18.141 20.562 5.906 1 90.38 694 HIS B C 1
ATOM 12369 O O . HIS B 1 694 ? -17.984 19.828 6.895 1 90.38 694 HIS B O 1
ATOM 12375 N N . VAL B 1 695 ? -18.953 20.359 4.977 1 91.19 695 VAL B N 1
ATOM 12376 C CA . VAL B 1 695 ? -19.812 19.188 4.992 1 91.19 695 VAL B CA 1
ATOM 12377 C C . VAL B 1 695 ? -18.969 17.922 5.051 1 91.19 695 VAL B C 1
ATOM 12379 O O . VAL B 1 695 ? -17.984 17.797 4.32 1 91.19 695 VAL B O 1
ATOM 12382 N N . PHE B 1 696 ? -19.406 17.062 5.992 1 93.19 696 PHE B N 1
ATOM 12383 C CA . PHE B 1 696 ? -18.656 15.836 6.242 1 93.19 696 PHE B CA 1
ATOM 12384 C C . PHE B 1 696 ? -19.609 14.656 6.414 1 93.19 696 PHE B C 1
ATOM 12386 O O . PHE B 1 696 ? -20.312 14.555 7.426 1 93.19 696 PHE B O 1
ATOM 12393 N N . ALA B 1 697 ? -19.656 13.781 5.387 1 92.12 697 ALA B N 1
ATOM 12394 C CA . ALA B 1 697 ? -20.484 12.586 5.406 1 92.12 697 ALA B CA 1
ATOM 12395 C C . ALA B 1 697 ? -19.766 11.391 4.793 1 92.12 697 ALA B C 1
ATOM 12397 O O . ALA B 1 697 ? -19.969 11.07 3.621 1 92.12 697 ALA B O 1
ATOM 12398 N N . PRO B 1 698 ? -19.031 10.656 5.59 1 94.56 698 PRO B N 1
ATOM 12399 C CA . PRO B 1 698 ? -18.219 9.562 5.059 1 94.56 698 PRO B CA 1
ATOM 12400 C C . PRO B 1 698 ? -19.062 8.445 4.445 1 94.56 698 PRO B C 1
ATOM 12402 O O . PRO B 1 698 ? -18.547 7.617 3.693 1 94.56 698 PRO B O 1
ATOM 12405 N N . ILE B 1 699 ? -20.328 8.391 4.824 1 95.06 699 ILE B N 1
ATOM 12406 C CA . ILE B 1 699 ? -21.25 7.465 4.16 1 95.06 699 ILE B CA 1
ATOM 12407 C C . ILE B 1 699 ? -22.422 8.234 3.566 1 95.06 699 ILE B C 1
ATOM 12409 O O . ILE B 1 699 ? -23.203 8.852 4.297 1 95.06 699 ILE B O 1
ATOM 12413 N N . LEU B 1 700 ? -22.469 8.234 2.297 1 93.38 700 LEU B N 1
ATOM 12414 C CA . LEU B 1 700 ? -23.594 8.836 1.588 1 93.38 700 LEU B CA 1
ATOM 12415 C C . LEU B 1 700 ? -24.531 7.762 1.056 1 93.38 700 LEU B C 1
ATOM 12417 O O . LEU B 1 700 ? -24.203 7.062 0.094 1 93.38 700 LEU B O 1
ATOM 12421 N N . PRO B 1 701 ? -25.688 7.641 1.693 1 91.12 701 PRO B N 1
ATOM 12422 C CA . PRO B 1 701 ? -26.641 6.656 1.194 1 91.12 701 PRO B CA 1
ATOM 12423 C C . PRO B 1 701 ? -27.031 6.895 -0.261 1 91.12 701 PRO B C 1
ATOM 12425 O O . PRO B 1 701 ? -26.891 8.016 -0.766 1 91.12 701 PRO B O 1
ATOM 12428 N N . LYS B 1 702 ? -27.531 5.891 -0.87 1 88.62 702 LYS B N 1
ATOM 12429 C CA . LYS B 1 702 ? -27.906 5.953 -2.281 1 88.62 702 LYS B CA 1
ATOM 12430 C C . LYS B 1 702 ? -28.922 7.062 -2.533 1 88.62 702 LYS B C 1
ATOM 12432 O O . LYS B 1 702 ? -28.844 7.766 -3.543 1 88.62 702 LYS B O 1
ATOM 12437 N N . SER B 1 703 ? -29.828 7.297 -1.627 1 85.44 703 SER B N 1
ATOM 12438 C CA . SER B 1 703 ? -30.906 8.273 -1.772 1 85.44 703 SER B CA 1
ATOM 12439 C C . SER B 1 703 ? -30.359 9.703 -1.698 1 85.44 703 SER B C 1
ATOM 12441 O O . SER B 1 703 ? -31.047 10.648 -2.098 1 85.44 703 SER B O 1
ATOM 12443 N N . MET B 1 704 ? -29.172 9.914 -1.23 1 88.06 704 MET B N 1
ATOM 12444 C CA . MET B 1 704 ? -28.641 11.25 -1.01 1 88.06 704 MET B CA 1
ATOM 12445 C C . MET B 1 704 ? -27.5 11.547 -1.986 1 88.06 704 MET B C 1
ATOM 12447 O O . MET B 1 704 ? -26.766 12.516 -1.812 1 88.06 704 MET B O 1
ATOM 12451 N N . LEU B 1 705 ? -27.312 10.781 -3.045 1 89.06 705 LEU B N 1
ATOM 12452 C CA . LEU B 1 705 ? -26.234 10.945 -4.008 1 89.06 705 LEU B CA 1
ATOM 12453 C C . LEU B 1 705 ? -26.344 12.297 -4.719 1 89.06 705 LEU B C 1
ATOM 12455 O O . LEU B 1 705 ? -25.344 12.82 -5.219 1 89.06 705 LEU B O 1
ATOM 12459 N N . GLU B 1 706 ? -27.484 12.914 -4.684 1 86.06 706 GLU B N 1
ATOM 12460 C CA . GLU B 1 706 ? -27.703 14.219 -5.32 1 86.06 706 GLU B CA 1
ATOM 12461 C C . GLU B 1 706 ? -26.922 15.312 -4.598 1 86.06 706 GLU B C 1
ATOM 12463 O O . GLU B 1 706 ? -26.656 16.375 -5.164 1 86.06 706 GLU B O 1
ATOM 12468 N N . CYS B 1 707 ? -26.547 15.062 -3.369 1 88.56 707 CYS B N 1
ATOM 12469 C CA . CYS B 1 707 ? -25.766 16.016 -2.592 1 88.56 707 CYS B CA 1
ATOM 12470 C C . CYS B 1 707 ? -24.422 16.312 -3.27 1 88.56 707 CYS B C 1
ATOM 12472 O O . CYS B 1 707 ? -23.797 17.328 -2.988 1 88.56 707 CYS B O 1
ATOM 12474 N N . LEU B 1 708 ? -23.984 15.461 -4.188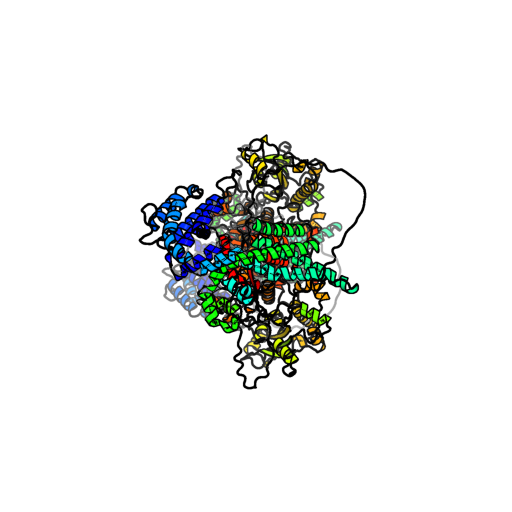 1 89.38 708 LEU B N 1
ATOM 12475 C CA . LEU B 1 708 ? -22.719 15.617 -4.887 1 89.38 708 LEU B CA 1
ATOM 12476 C C . LEU B 1 708 ? -22.734 16.859 -5.766 1 89.38 708 LEU B C 1
ATOM 12478 O O . LEU B 1 708 ? -21.672 17.359 -6.16 1 89.38 708 LEU B O 1
ATOM 12482 N N . GLN B 1 709 ? -23.844 17.438 -6.02 1 85.75 709 GLN B N 1
ATOM 12483 C CA . GLN B 1 709 ? -23.969 18.594 -6.891 1 85.75 709 GLN B CA 1
ATOM 12484 C C . GLN B 1 709 ? -23.797 19.891 -6.109 1 85.75 709 GLN B C 1
ATOM 12486 O O . GLN B 1 709 ? -23.719 20.984 -6.695 1 85.75 709 GLN B O 1
ATOM 12491 N N . CYS B 1 710 ? -23.641 19.797 -4.82 1 84.56 710 CYS B N 1
ATOM 12492 C CA . CYS B 1 710 ? -23.438 20.969 -3.988 1 84.56 710 CYS B CA 1
ATOM 12493 C C . CYS B 1 710 ? -22.125 21.688 -4.352 1 84.56 710 CYS B C 1
ATOM 12495 O O . CYS B 1 710 ? -21.094 21.031 -4.543 1 84.56 710 CYS B O 1
ATOM 12497 N N . PRO B 1 711 ? -22.062 23 -4.508 1 86.56 711 PRO B N 1
ATOM 12498 C CA . PRO B 1 711 ? -20.859 23.75 -4.918 1 86.56 711 PRO B CA 1
ATOM 12499 C C . PRO B 1 711 ? -19.891 23.984 -3.762 1 86.56 711 PRO B C 1
ATOM 12501 O O . PRO B 1 711 ? -18.75 24.406 -3.982 1 86.56 711 PRO B O 1
ATOM 12504 N N . THR B 1 712 ? -20.219 23.656 -2.535 1 89.81 712 THR B N 1
ATOM 12505 C CA . THR B 1 712 ? -19.375 23.844 -1.365 1 89.81 712 THR B CA 1
ATOM 12506 C C . THR B 1 712 ? -18.438 22.672 -1.174 1 89.81 712 THR B C 1
ATOM 12508 O O . THR B 1 712 ? -18.719 21.562 -1.645 1 89.81 712 THR B O 1
ATOM 12511 N N . PRO B 1 713 ? -17.312 22.969 -0.577 1 92.69 713 PRO B N 1
ATOM 12512 C CA . PRO B 1 713 ? -16.406 21.859 -0.291 1 92.69 713 PRO B CA 1
ATOM 12513 C C . PRO B 1 713 ? -17.047 20.797 0.592 1 92.69 713 PRO B C 1
ATOM 12515 O O . PRO B 1 713 ? -17.844 21.109 1.48 1 92.69 713 PRO B O 1
ATOM 12518 N N . TYR B 1 714 ? -16.781 19.562 0.231 1 94.25 714 TYR B N 1
ATOM 12519 C CA . TYR B 1 714 ? -17.312 18.469 1.031 1 94.25 714 TYR B CA 1
ATOM 12520 C C . TYR B 1 714 ? -16.406 17.25 0.983 1 94.25 714 TYR B C 1
ATOM 12522 O O . TYR B 1 714 ? -15.508 17.172 0.136 1 94.25 714 TYR B O 1
ATOM 12530 N N . LEU B 1 715 ? -16.531 16.438 1.929 1 95.5 715 LEU B N 1
ATOM 12531 C CA . LEU B 1 715 ? -15.984 15.078 1.918 1 95.5 715 LEU B CA 1
ATOM 12532 C C . LEU B 1 715 ? -17.094 14.039 2.07 1 95.5 715 LEU B C 1
ATOM 12534 O O . LEU B 1 715 ? -17.688 13.922 3.141 1 95.5 715 LEU B O 1
ATOM 12538 N N . PHE B 1 716 ? -17.391 13.312 0.956 1 95.56 716 PHE B N 1
ATOM 12539 C CA . PHE B 1 716 ? -18.422 12.281 0.932 1 95.56 716 PHE B CA 1
ATOM 12540 C C . PHE B 1 716 ? -17.812 10.906 0.716 1 95.56 716 PHE B C 1
ATOM 12542 O O . PHE B 1 716 ? -16.719 10.789 0.16 1 95.56 716 PHE B O 1
ATOM 12549 N N . GLY B 1 717 ? -18.469 9.891 1.23 1 96.69 717 GLY B N 1
ATOM 12550 C CA . GLY B 1 717 ? -18.125 8.508 0.936 1 96.69 717 GLY B CA 1
ATOM 12551 C C . GLY B 1 717 ? -19.234 7.758 0.231 1 96.69 717 GLY B C 1
ATOM 12552 O O . GLY B 1 717 ? -20.406 7.879 0.603 1 96.69 717 GLY B O 1
ATOM 12553 N N . VAL B 1 718 ? -18.891 7.082 -0.818 1 96.31 718 VAL B N 1
ATOM 12554 C CA . VAL B 1 718 ? -19.859 6.309 -1.585 1 96.31 718 VAL B CA 1
ATOM 12555 C C . VAL B 1 718 ? -19.406 4.848 -1.657 1 96.31 718 VAL B C 1
ATOM 12557 O O . VAL B 1 718 ? -18.25 4.562 -1.967 1 96.31 718 VAL B O 1
ATOM 12560 N N . HIS B 1 719 ? -20.344 3.963 -1.314 1 95.56 719 HIS B N 1
ATOM 12561 C CA . HIS B 1 719 ? -20.047 2.537 -1.418 1 95.56 719 HIS B CA 1
ATOM 12562 C C . HIS B 1 719 ? -19.859 2.119 -2.871 1 95.56 719 HIS B C 1
ATOM 12564 O O . HIS B 1 719 ? -20.531 2.633 -3.766 1 95.56 719 HIS B O 1
ATOM 12570 N N . SER B 1 720 ? -19 1.181 -3.109 1 93.62 720 SER B N 1
ATOM 12571 C CA . SER B 1 720 ? -18.641 0.754 -4.457 1 93.62 720 SER B CA 1
ATOM 12572 C C . SER B 1 720 ? -19.844 0.186 -5.199 1 93.62 720 SER B C 1
ATOM 12574 O O . SER B 1 720 ? -19.875 0.184 -6.434 1 93.62 720 SER B O 1
ATOM 12576 N N . SER B 1 721 ? -20.891 -0.341 -4.508 1 90.5 721 SER B N 1
ATOM 12577 C CA . SER B 1 721 ? -22.109 -0.838 -5.137 1 90.5 721 SER B CA 1
ATOM 12578 C C . SER B 1 721 ? -22.844 0.271 -5.895 1 90.5 721 SER B C 1
ATOM 12580 O O . SER B 1 721 ? -23.625 -0.003 -6.801 1 90.5 721 SER B O 1
ATOM 12582 N N . ASN B 1 722 ? -22.562 1.479 -5.551 1 92 722 ASN B N 1
ATOM 12583 C CA . ASN B 1 722 ? -23.203 2.619 -6.203 1 92 722 ASN B CA 1
ATOM 12584 C C . ASN B 1 722 ? -22.266 3.305 -7.188 1 92 722 ASN B C 1
ATOM 12586 O O . ASN B 1 722 ? -22.422 4.488 -7.488 1 92 722 ASN B O 1
ATOM 12590 N N . ARG B 1 723 ? -21.297 2.676 -7.625 1 90.81 723 ARG B N 1
ATOM 12591 C CA . ARG B 1 723 ? -20.281 3.234 -8.508 1 90.81 723 ARG B CA 1
ATOM 12592 C C . ARG B 1 723 ? -20.891 3.689 -9.828 1 90.81 723 ARG B C 1
ATOM 12594 O O . ARG B 1 723 ? -20.5 4.711 -10.391 1 90.81 723 ARG B O 1
ATOM 12601 N N . THR B 1 724 ? -21.812 2.848 -10.344 1 90.25 724 THR B N 1
ATOM 12602 C CA . THR B 1 724 ? -22.453 3.188 -11.609 1 90.25 724 THR B CA 1
ATOM 12603 C C . THR B 1 724 ? -23.25 4.48 -11.477 1 90.25 724 THR B C 1
ATOM 12605 O O . THR B 1 724 ? -23.188 5.352 -12.352 1 90.25 724 THR B O 1
ATOM 12608 N N . ASP B 1 725 ? -23.938 4.547 -10.43 1 89.62 725 ASP B N 1
ATOM 12609 C CA . ASP B 1 725 ? -24.703 5.766 -10.172 1 89.62 725 ASP B CA 1
ATOM 12610 C C . ASP B 1 725 ? -23.781 6.973 -10.016 1 89.62 725 ASP B C 1
ATOM 12612 O O . ASP B 1 725 ? -24.094 8.062 -10.492 1 89.62 725 ASP B O 1
ATOM 12616 N N . LEU B 1 726 ? -22.734 6.777 -9.336 1 91.56 726 LEU B N 1
ATOM 12617 C CA . LEU B 1 726 ? -21.734 7.836 -9.141 1 91.56 726 LEU B CA 1
ATOM 12618 C C . LEU B 1 726 ? -21.172 8.305 -10.477 1 91.56 726 LEU B C 1
ATOM 12620 O O . LEU B 1 726 ? -21.078 9.508 -10.727 1 91.56 726 LEU B O 1
ATOM 12624 N N . ARG B 1 727 ? -20.859 7.383 -11.336 1 88.12 727 ARG B N 1
ATOM 12625 C CA . ARG B 1 727 ? -20.297 7.719 -12.641 1 88.12 727 ARG B CA 1
ATOM 12626 C C . ARG B 1 727 ? -21.297 8.5 -13.484 1 88.12 727 ARG B C 1
ATOM 12628 O O . ARG B 1 727 ? -20.922 9.453 -14.164 1 88.12 727 ARG B O 1
ATOM 12635 N N . GLU B 1 728 ? -22.516 8.023 -13.453 1 86.38 728 GLU B N 1
ATOM 12636 C CA . GLU B 1 728 ? -23.562 8.719 -14.195 1 86.38 728 GLU B CA 1
ATOM 12637 C C . GLU B 1 728 ? -23.75 10.148 -13.695 1 86.38 728 GLU B C 1
ATOM 12639 O O . GLU B 1 728 ? -23.938 11.07 -14.492 1 86.38 728 GLU B O 1
ATOM 12644 N N . MET B 1 729 ? -23.625 10.273 -12.484 1 84.94 729 MET B N 1
ATOM 12645 C CA . MET B 1 729 ? -23.781 11.602 -11.891 1 84.94 729 MET B CA 1
ATOM 12646 C C . MET B 1 729 ? -22.609 12.5 -12.258 1 84.94 729 MET B C 1
ATOM 12648 O O . MET B 1 729 ? -22.797 13.688 -12.547 1 84.94 729 MET B O 1
ATOM 12652 N N . LEU B 1 730 ? -21.438 11.977 -12.266 1 85.25 730 LEU B N 1
ATOM 12653 C CA . LEU B 1 730 ? -20.234 12.75 -12.562 1 85.25 730 LEU B CA 1
ATOM 12654 C C . LEU B 1 730 ? -20.188 13.156 -14.031 1 85.25 730 LEU B C 1
ATOM 12656 O O . LEU B 1 730 ? -19.594 14.172 -14.383 1 85.25 730 LEU B O 1
ATOM 12660 N N . GLU B 1 731 ? -20.703 12.273 -14.836 1 80.94 731 GLU B N 1
ATOM 12661 C CA . GLU B 1 731 ? -20.688 12.547 -16.266 1 80.94 731 GLU B CA 1
ATOM 12662 C C . GLU B 1 731 ? -21.75 13.586 -16.641 1 80.94 731 GLU B C 1
ATOM 12664 O O . GLU B 1 731 ? -21.672 14.211 -17.703 1 80.94 731 GLU B O 1
ATOM 12669 N N . ARG B 1 732 ? -22.672 13.609 -15.773 1 71.75 732 ARG B N 1
ATOM 12670 C CA . ARG B 1 732 ? -23.672 14.625 -16.047 1 71.75 732 ARG B CA 1
ATOM 12671 C C . ARG B 1 732 ? -23.047 16.016 -16.125 1 71.75 732 ARG B C 1
ATOM 12673 O O . ARG B 1 732 ? -22.047 16.281 -15.445 1 71.75 732 ARG B O 1
ATOM 12680 N N . GLU B 1 733 ? -23.359 16.781 -17.031 1 58.97 733 GLU B N 1
ATOM 12681 C CA . GLU B 1 733 ? -22.812 18.047 -17.5 1 58.97 733 GLU B CA 1
ATOM 12682 C C . GLU B 1 733 ? -22.438 18.953 -16.328 1 58.97 733 GLU B C 1
ATOM 12684 O O . GLU B 1 733 ? -23.297 19.328 -15.539 1 58.97 733 GLU B O 1
ATOM 12689 N N . GLY B 1 734 ? -21.219 19.219 -16.141 1 61.28 734 GLY B N 1
ATOM 12690 C CA . GLY B 1 734 ? -20.656 20.281 -15.305 1 61.28 734 GLY B CA 1
ATOM 12691 C C . GLY B 1 734 ? -20.312 19.812 -13.898 1 61.28 734 GLY B C 1
ATOM 12692 O O . GLY B 1 734 ? -19.641 20.531 -13.156 1 61.28 734 GLY B O 1
ATOM 12693 N N . CYS B 1 735 ? -20.812 18.625 -13.484 1 59.03 735 CYS B N 1
ATOM 12694 C CA . CYS B 1 735 ? -20.719 18.25 -12.078 1 59.03 735 CYS B CA 1
ATOM 12695 C C . CYS B 1 735 ? -19.375 17.609 -11.773 1 59.03 735 CYS B C 1
ATOM 12697 O O . CYS B 1 735 ? -18.828 17.781 -10.688 1 59.03 735 CYS B O 1
ATOM 12699 N N . GLY B 1 736 ? -18.703 17.078 -12.766 1 66.5 736 GLY B N 1
ATOM 12700 C CA . GLY B 1 736 ? -17.594 16.203 -12.445 1 66.5 736 GLY B CA 1
ATOM 12701 C C . GLY B 1 736 ? -16.234 16.891 -12.586 1 66.5 736 GLY B C 1
ATOM 12702 O O . GLY B 1 736 ? -15.227 16.375 -12.102 1 66.5 736 GLY B O 1
ATOM 12703 N N . ASP B 1 737 ? -16.156 18.047 -13 1 73.62 737 ASP B N 1
ATOM 12704 C CA . ASP B 1 737 ? -14.867 18.594 -13.406 1 73.62 737 ASP B CA 1
ATOM 12705 C C . ASP B 1 737 ? -14.031 18.969 -12.18 1 73.62 737 ASP B C 1
ATOM 12707 O O . ASP B 1 737 ? -12.805 18.875 -12.211 1 73.62 737 ASP B O 1
ATOM 12711 N N . GLY B 1 738 ? -14.633 19.203 -11.047 1 83.06 738 GLY B N 1
ATOM 12712 C CA . GLY B 1 738 ? -13.844 19.656 -9.914 1 83.06 738 GLY B CA 1
ATOM 12713 C C . GLY B 1 738 ? -13.844 18.672 -8.758 1 83.06 738 GLY B C 1
ATOM 12714 O O . GLY B 1 738 ? -13.156 18.875 -7.758 1 83.06 738 GLY B O 1
ATOM 12715 N N . ILE B 1 739 ? -14.422 17.562 -9.016 1 91.81 739 ILE B N 1
ATOM 12716 C CA . ILE B 1 739 ? -14.578 16.609 -7.918 1 91.81 739 ILE B CA 1
ATOM 12717 C C . ILE B 1 739 ? -13.414 15.633 -7.906 1 91.81 739 ILE B C 1
ATOM 12719 O O . ILE B 1 739 ? -13.039 15.094 -8.945 1 91.81 739 ILE B O 1
ATOM 12723 N N . VAL B 1 740 ? -12.773 15.516 -6.785 1 95 740 VAL B N 1
ATOM 12724 C CA . VAL B 1 740 ? -11.695 14.555 -6.594 1 95 740 VAL B CA 1
ATOM 12725 C C . VAL B 1 740 ? -12.281 13.203 -6.176 1 95 740 VAL B C 1
ATOM 12727 O O . VAL B 1 740 ? -12.875 13.086 -5.102 1 95 740 VAL B O 1
ATOM 12730 N N . VAL B 1 741 ? -12.188 12.195 -6.996 1 95.12 741 VAL B N 1
ATOM 12731 C CA . VAL B 1 741 ? -12.688 10.859 -6.684 1 95.12 741 VAL B CA 1
ATOM 12732 C C . VAL B 1 741 ? -11.531 9.961 -6.262 1 95.12 741 VAL B C 1
ATOM 12734 O O . VAL B 1 741 ? -10.555 9.805 -7.004 1 95.12 741 VAL B O 1
ATOM 12737 N N . VAL B 1 742 ? -11.641 9.406 -5.094 1 96.19 742 VAL B N 1
ATOM 12738 C CA . VAL B 1 742 ? -10.602 8.547 -4.551 1 96.19 742 VAL B CA 1
ATOM 12739 C C . VAL B 1 742 ? -11.133 7.121 -4.395 1 96.19 742 VAL B C 1
ATOM 12741 O O . VAL B 1 742 ? -12.07 6.883 -3.625 1 96.19 742 VAL B O 1
ATOM 12744 N N . ASP B 1 743 ? -10.594 6.191 -5.051 1 93.88 743 ASP B N 1
ATOM 12745 C CA . ASP B 1 743 ? -10.953 4.781 -4.922 1 93.88 743 ASP B CA 1
ATOM 12746 C C . ASP B 1 743 ? -10.07 4.082 -3.889 1 93.88 743 ASP B C 1
ATOM 12748 O O . ASP B 1 743 ? -8.914 3.758 -4.172 1 93.88 743 ASP B O 1
ATOM 12752 N N . LEU B 1 744 ? -10.617 3.727 -2.779 1 95 744 LEU B N 1
ATOM 12753 C CA . LEU B 1 744 ? -9.867 3.148 -1.671 1 95 744 LEU B CA 1
ATOM 12754 C C . LEU B 1 744 ? -9.586 1.67 -1.919 1 95 744 LEU B C 1
ATOM 12756 O O . LEU B 1 744 ? -8.68 1.095 -1.308 1 95 744 LEU B O 1
ATOM 12760 N N . ASP B 1 745 ? -10.328 1.041 -2.791 1 88.75 745 ASP B N 1
ATOM 12761 C CA . ASP B 1 745 ? -10.125 -0.372 -3.092 1 88.75 745 ASP B CA 1
ATOM 12762 C C . ASP B 1 745 ? -8.969 -0.562 -4.074 1 88.75 745 ASP B C 1
ATOM 12764 O O . ASP B 1 745 ? -8.25 -1.562 -4.012 1 88.75 745 ASP B O 1
ATOM 12768 N N . ALA B 1 746 ? -8.758 0.385 -4.926 1 81.06 746 ALA B N 1
ATOM 12769 C CA . ALA B 1 746 ? -7.781 0.242 -6 1 81.06 746 ALA B CA 1
ATOM 12770 C C . ALA B 1 746 ? -6.594 1.178 -5.793 1 81.06 746 ALA B C 1
ATOM 12772 O O . ALA B 1 746 ? -5.656 1.191 -6.594 1 81.06 746 ALA B O 1
ATOM 12773 N N . ASP B 1 747 ? -6.5 1.982 -4.672 1 87.25 747 ASP B N 1
ATOM 12774 C CA . ASP B 1 747 ? -5.461 2.984 -4.449 1 87.25 747 ASP B CA 1
ATOM 12775 C C . ASP B 1 747 ? -5.305 3.895 -5.664 1 87.25 747 ASP B C 1
ATOM 12777 O O . ASP B 1 747 ? -4.227 3.969 -6.258 1 87.25 747 ASP B O 1
ATOM 12781 N N . ALA B 1 748 ? -6.379 4.531 -5.996 1 86.44 748 ALA B N 1
ATOM 12782 C CA . ALA B 1 748 ? -6.367 5.398 -7.172 1 86.44 748 ALA B CA 1
ATOM 12783 C C . ALA B 1 748 ? -7.051 6.73 -6.871 1 86.44 748 ALA B C 1
ATOM 12785 O O . ALA B 1 748 ? -8.055 6.777 -6.164 1 86.44 748 ALA B O 1
ATOM 12786 N N . ILE B 1 749 ? -6.441 7.82 -7.316 1 90.5 749 ILE B N 1
ATOM 12787 C CA . ILE B 1 749 ? -7.02 9.156 -7.168 1 90.5 749 ILE B CA 1
ATOM 12788 C C . ILE B 1 749 ? -7.227 9.781 -8.539 1 90.5 749 ILE B C 1
ATOM 12790 O O . ILE B 1 749 ? -6.289 9.875 -9.336 1 90.5 749 ILE B O 1
ATOM 12794 N N . ASP B 1 750 ? -8.398 10.109 -8.805 1 87.56 750 ASP B N 1
ATOM 12795 C CA . ASP B 1 750 ? -8.727 10.859 -10.023 1 87.56 750 ASP B CA 1
ATOM 12796 C C . ASP B 1 750 ? -8.961 12.336 -9.711 1 87.56 750 ASP B C 1
ATOM 12798 O O . ASP B 1 750 ? -10.008 12.695 -9.164 1 87.56 750 ASP B O 1
ATOM 12802 N N . SER B 1 751 ? -7.965 13.102 -9.859 1 81.06 751 SER B N 1
ATOM 12803 C CA . SER B 1 751 ? -8.062 14.523 -9.562 1 81.06 751 SER B CA 1
ATOM 12804 C C . SER B 1 751 ? -7.691 15.375 -10.773 1 81.06 751 SER B C 1
ATOM 12806 O O . SER B 1 751 ? -6.703 15.086 -11.461 1 81.06 751 SER B O 1
ATOM 12808 N N . PRO B 1 752 ? -8.625 16.328 -11.07 1 69.31 752 PRO B N 1
ATOM 12809 C CA . PRO B 1 752 ? -8.234 17.297 -12.094 1 69.31 752 PRO B CA 1
ATOM 12810 C C . PRO B 1 752 ? -7.16 18.266 -11.609 1 69.31 752 PRO B C 1
ATOM 12812 O O . PRO B 1 752 ? -7.32 18.891 -10.555 1 69.31 752 PRO B O 1
ATOM 12815 N N . GLY B 1 753 ? -5.965 18.359 -12.023 1 65.56 753 GLY B N 1
ATOM 12816 C CA . GLY B 1 753 ? -4.914 19.312 -11.688 1 65.56 753 GLY B CA 1
ATOM 12817 C C . GLY B 1 753 ? -4.254 19.016 -10.359 1 65.56 753 GLY B C 1
ATOM 12818 O O . GLY B 1 753 ? -4.934 18.703 -9.375 1 65.56 753 GLY B O 1
ATOM 12819 N N . ARG B 1 754 ? -3.08 18.859 -10.289 1 71.69 754 ARG B N 1
ATOM 12820 C CA . ARG B 1 754 ? -2.504 18.375 -9.039 1 71.69 754 ARG B CA 1
ATOM 12821 C C . ARG B 1 754 ? -1.579 19.422 -8.422 1 71.69 754 ARG B C 1
ATOM 12823 O O . ARG B 1 754 ? -0.497 19.688 -8.953 1 71.69 754 ARG B O 1
ATOM 12830 N N . LEU B 1 755 ? -2.322 20.281 -7.488 1 84.81 755 LEU B N 1
ATOM 12831 C CA . LEU B 1 755 ? -1.456 21.094 -6.637 1 84.81 755 LEU B CA 1
ATOM 12832 C C . LEU B 1 755 ? -0.823 20.234 -5.543 1 84.81 755 LEU B C 1
ATOM 12834 O O . LEU B 1 755 ? -1.442 19.297 -5.051 1 84.81 755 LEU B O 1
ATOM 12838 N N . GLN B 1 756 ? 0.409 20.562 -5.34 1 90.44 756 GLN B N 1
ATOM 12839 C CA . GLN B 1 756 ? 1.15 19.797 -4.348 1 90.44 756 GLN B CA 1
ATOM 12840 C C . GLN B 1 756 ? 1.564 20.672 -3.166 1 90.44 756 GLN B C 1
ATOM 12842 O O . GLN B 1 756 ? 1.661 21.891 -3.293 1 90.44 756 GLN B O 1
ATOM 12847 N N . LEU B 1 757 ? 1.706 20.062 -2.021 1 94.19 757 LEU B N 1
ATOM 12848 C CA . LEU B 1 757 ? 2.295 20.734 -0.867 1 94.19 757 LEU B CA 1
ATOM 12849 C C . LEU B 1 757 ? 3.697 21.234 -1.189 1 94.19 757 LEU B C 1
ATOM 12851 O O . LEU B 1 757 ? 4.398 20.656 -2.021 1 94.19 757 LEU B O 1
ATOM 12855 N N . PRO B 1 758 ? 4.039 22.375 -0.594 1 92.94 758 PRO B N 1
ATOM 12856 C CA . PRO B 1 758 ? 5.414 22.844 -0.787 1 92.94 758 PRO B CA 1
ATOM 12857 C C . PRO B 1 758 ? 6.445 21.75 -0.479 1 92.94 758 PRO B C 1
ATOM 12859 O O . PRO B 1 758 ? 6.27 20.984 0.467 1 92.94 758 PRO B O 1
ATOM 12862 N N . GLN B 1 759 ? 7.512 21.734 -1.174 1 91.69 759 GLN B N 1
ATOM 12863 C CA . GLN B 1 759 ? 8.516 20.672 -1.112 1 91.69 759 GLN B CA 1
ATOM 12864 C C . GLN B 1 759 ? 9.156 20.609 0.269 1 91.69 759 GLN B C 1
ATOM 12866 O O . GLN B 1 759 ? 9.539 19.531 0.733 1 91.69 759 GLN B O 1
ATOM 12871 N N . ASN B 1 760 ? 9.297 21.75 0.917 1 91.06 760 ASN B N 1
ATOM 12872 C CA . ASN B 1 760 ? 9.898 21.781 2.246 1 91.06 760 ASN B CA 1
ATOM 12873 C C . ASN B 1 760 ? 9.031 21.062 3.273 1 91.06 760 ASN B C 1
ATOM 12875 O O . ASN B 1 760 ? 9.516 20.672 4.336 1 91.06 760 ASN B O 1
ATOM 12879 N N . VAL B 1 761 ? 7.785 20.969 2.992 1 95.12 761 VAL B N 1
ATOM 12880 C CA . VAL B 1 761 ? 6.867 20.266 3.883 1 95.12 761 VAL B CA 1
ATOM 12881 C C . VAL B 1 761 ? 6.648 18.844 3.375 1 95.12 761 VAL B C 1
ATOM 12883 O O . VAL B 1 761 ? 6.73 17.875 4.145 1 95.12 761 VAL B O 1
ATOM 12886 N N . ARG B 1 762 ? 6.434 18.688 2.109 1 95 762 ARG B N 1
ATOM 12887 C CA . ARG B 1 762 ? 6.113 17.406 1.486 1 95 762 ARG B CA 1
ATOM 12888 C C . ARG B 1 762 ? 7.277 16.438 1.613 1 95 762 ARG B C 1
ATOM 12890 O O . ARG B 1 762 ? 7.074 15.266 1.947 1 95 762 ARG B O 1
ATOM 12897 N N . GLY B 1 763 ? 8.469 16.875 1.287 1 92.94 763 GLY B N 1
ATOM 12898 C CA . GLY B 1 763 ? 9.648 16.016 1.293 1 92.94 763 GLY B CA 1
ATOM 12899 C C . GLY B 1 763 ? 9.883 15.328 2.623 1 92.94 763 GLY B C 1
ATOM 12900 O O . GLY B 1 763 ? 9.836 14.102 2.707 1 92.94 763 GLY B O 1
ATOM 12901 N N . PRO B 1 764 ? 10.07 16.125 3.664 1 95.06 764 PRO B N 1
ATOM 12902 C CA . PRO B 1 764 ? 10.297 15.531 4.98 1 95.06 764 PRO B CA 1
ATOM 12903 C C . PRO B 1 764 ? 9.125 14.664 5.453 1 95.06 764 PRO B C 1
ATOM 12905 O O . PRO B 1 764 ? 9.336 13.633 6.086 1 95.06 764 PRO B O 1
ATOM 12908 N N . LEU B 1 765 ? 7.926 15.117 5.254 1 97.06 765 LEU B N 1
ATOM 12909 C CA . LEU B 1 765 ? 6.754 14.352 5.656 1 97.06 765 LEU B CA 1
ATOM 12910 C C . LEU B 1 765 ? 6.746 12.984 4.984 1 97.06 765 LEU B C 1
ATOM 12912 O O . LEU B 1 765 ? 6.496 11.969 5.641 1 97.06 765 LEU B O 1
ATOM 12916 N N . THR B 1 766 ? 6.984 12.938 3.701 1 94.06 766 THR B N 1
ATOM 12917 C CA . THR B 1 766 ? 7.027 11.68 2.953 1 94.06 766 THR B CA 1
ATOM 12918 C C . THR B 1 766 ? 8.109 10.758 3.506 1 94.06 766 THR B C 1
ATOM 12920 O O . THR B 1 766 ? 7.875 9.57 3.713 1 94.06 766 THR B O 1
ATOM 12923 N N . MET B 1 767 ? 9.266 11.312 3.756 1 91.88 767 MET B N 1
ATOM 12924 C CA . MET B 1 767 ? 10.391 10.531 4.262 1 91.88 767 MET B CA 1
ATOM 12925 C C . MET B 1 767 ? 10.078 9.953 5.637 1 91.88 767 MET B C 1
ATOM 12927 O O . MET B 1 767 ? 10.359 8.781 5.902 1 91.88 767 MET B O 1
ATOM 12931 N N . GLN B 1 768 ? 9.477 10.758 6.461 1 95.25 768 GLN B N 1
ATOM 12932 C CA . GLN B 1 768 ? 9.141 10.32 7.809 1 95.25 768 GLN B CA 1
ATOM 12933 C C . GLN B 1 768 ? 8.102 9.203 7.781 1 95.25 768 GLN B C 1
ATOM 12935 O O . GLN B 1 768 ? 8.188 8.242 8.547 1 95.25 768 GLN B O 1
ATOM 12940 N N . LEU B 1 769 ? 7.121 9.352 6.965 1 95.5 769 LEU B N 1
ATOM 12941 C CA . LEU B 1 769 ? 6.062 8.359 6.883 1 95.5 769 LEU B CA 1
ATOM 12942 C C . LEU B 1 769 ? 6.594 7.039 6.324 1 95.5 769 LEU B C 1
ATOM 12944 O O . LEU B 1 769 ? 6.219 5.965 6.793 1 95.5 769 LEU B O 1
ATOM 12948 N N . LEU B 1 770 ? 7.48 7.133 5.293 1 91.81 770 LEU B N 1
ATOM 12949 C CA . LEU B 1 770 ? 8.07 5.926 4.719 1 91.81 770 LEU B CA 1
ATOM 12950 C C . LEU B 1 770 ? 8.945 5.207 5.742 1 91.81 770 LEU B C 1
ATOM 12952 O O . LEU B 1 770 ? 8.922 3.979 5.828 1 91.81 770 LEU B O 1
ATOM 12956 N N . HIS B 1 771 ? 9.641 6 6.504 1 90.12 771 HIS B N 1
ATOM 12957 C CA . HIS B 1 771 ? 10.477 5.473 7.574 1 90.12 771 HIS B CA 1
ATOM 12958 C C . HIS B 1 771 ? 9.641 4.738 8.617 1 90.12 771 HIS B C 1
ATOM 12960 O O . HIS B 1 771 ? 10.039 3.676 9.102 1 90.12 771 HIS B O 1
ATOM 12966 N N . LEU B 1 772 ? 8.586 5.277 8.883 1 91.25 772 LEU B N 1
ATOM 12967 C CA . LEU B 1 772 ? 7.746 4.785 9.969 1 91.25 772 LEU B CA 1
ATOM 12968 C C . LEU B 1 772 ? 6.902 3.6 9.508 1 91.25 772 LEU B C 1
ATOM 12970 O O . LEU B 1 772 ? 6.77 2.609 10.227 1 91.25 772 LEU B O 1
ATOM 12974 N N . LEU B 1 773 ? 6.324 3.637 8.336 1 91.06 773 LEU B N 1
ATOM 12975 C CA . LEU B 1 773 ? 5.297 2.691 7.91 1 91.06 773 LEU B CA 1
ATOM 12976 C C . LEU B 1 773 ? 5.898 1.574 7.066 1 91.06 773 LEU B C 1
ATOM 12978 O O . LEU B 1 773 ? 5.332 0.485 6.973 1 91.06 773 LEU B O 1
ATOM 12982 N N . LYS B 1 774 ? 7 1.858 6.324 1 89.94 774 LYS B N 1
ATOM 12983 C CA . LYS B 1 774 ? 7.648 0.865 5.473 1 89.94 774 LYS B CA 1
ATOM 12984 C C . LYS B 1 774 ? 9.141 0.777 5.766 1 89.94 774 LYS B C 1
ATOM 12986 O O . LYS B 1 774 ? 9.969 0.939 4.867 1 89.94 774 LYS B O 1
ATOM 12991 N N . PRO B 1 775 ? 9.477 0.416 6.887 1 88.31 775 PRO B N 1
ATOM 12992 C CA . PRO B 1 775 ? 10.898 0.419 7.266 1 88.31 775 PRO B CA 1
ATOM 12993 C C . PRO B 1 775 ? 11.727 -0.578 6.461 1 88.31 775 PRO B C 1
ATOM 12995 O O . PRO B 1 775 ? 12.891 -0.312 6.152 1 88.31 775 PRO B O 1
ATOM 12998 N N . LYS B 1 776 ? 11.18 -1.741 6.117 1 88.06 776 LYS B N 1
ATOM 12999 C CA . LYS B 1 776 ? 11.922 -2.756 5.379 1 88.06 776 LYS B CA 1
ATOM 13000 C C . LYS B 1 776 ? 12.289 -2.262 3.98 1 88.06 776 LYS B C 1
ATOM 13002 O O . LYS B 1 776 ? 13.305 -2.678 3.414 1 88.06 776 LYS B O 1
ATOM 13007 N N . VAL B 1 777 ? 11.453 -1.48 3.471 1 91.38 777 VAL B N 1
ATOM 13008 C CA . VAL B 1 777 ? 11.719 -0.906 2.156 1 91.38 777 VAL B CA 1
ATOM 13009 C C . VAL B 1 777 ? 12.672 0.279 2.293 1 91.38 777 VAL B C 1
ATOM 13011 O O . VAL B 1 777 ? 13.672 0.368 1.574 1 91.38 777 VAL B O 1
ATOM 13014 N N . PHE B 1 778 ? 12.438 1.114 3.262 1 90.19 778 PHE B N 1
ATOM 13015 C CA . PHE B 1 778 ? 13.188 2.355 3.424 1 90.19 778 PHE B CA 1
ATOM 13016 C C . PHE B 1 778 ? 14.641 2.07 3.77 1 90.19 778 PHE B C 1
ATOM 13018 O O . PHE B 1 778 ? 15.547 2.715 3.24 1 90.19 778 PHE B O 1
ATOM 13025 N N . PHE B 1 779 ? 14.883 1.094 4.59 1 90.12 779 PHE B N 1
ATOM 13026 C CA . PHE B 1 779 ? 16.234 0.836 5.078 1 90.12 779 PHE B CA 1
ATOM 13027 C C . PHE B 1 779 ? 16.859 -0.341 4.344 1 90.12 779 PHE B C 1
ATOM 13029 O O . PHE B 1 779 ? 17.891 -0.879 4.777 1 90.12 779 PHE B O 1
ATOM 13036 N N . SER B 1 780 ? 16.297 -0.709 3.287 1 92.5 780 SER B N 1
ATOM 13037 C CA . SER B 1 780 ? 16.703 -1.931 2.604 1 92.5 780 SER B CA 1
ATOM 13038 C C . SER B 1 780 ? 18.156 -1.841 2.143 1 92.5 780 SER B C 1
ATOM 13040 O O . SER B 1 780 ? 18.859 -2.85 2.1 1 92.5 780 SER B O 1
ATOM 13042 N N . ASP B 1 781 ? 18.641 -0.67 1.751 1 92.56 781 ASP B N 1
ATOM 13043 C CA . ASP B 1 781 ? 20 -0.528 1.228 1 92.56 781 ASP B CA 1
ATOM 13044 C C . ASP B 1 781 ? 20.938 0.089 2.271 1 92.56 781 ASP B C 1
ATOM 13046 O O . ASP B 1 781 ? 22.062 0.463 1.957 1 92.56 781 ASP B O 1
ATOM 13050 N N . LEU B 1 782 ? 20.469 0.273 3.502 1 90.19 782 LEU B N 1
ATOM 13051 C CA . LEU B 1 782 ? 21.266 0.98 4.504 1 90.19 782 LEU B CA 1
ATOM 13052 C C . LEU B 1 782 ? 21.906 -0.001 5.477 1 90.19 782 LEU B C 1
ATOM 13054 O O . LEU B 1 782 ? 21.422 -1.118 5.656 1 90.19 782 LEU B O 1
ATOM 13058 N N . VAL B 1 783 ? 23.016 0.292 5.965 1 90.44 783 VAL B N 1
ATOM 13059 C CA . VAL B 1 783 ? 23.75 -0.472 6.973 1 90.44 783 VAL B CA 1
ATOM 13060 C C . VAL B 1 783 ? 23.953 0.383 8.219 1 90.44 783 VAL B C 1
ATOM 13062 O O . VAL B 1 783 ? 24.219 1.584 8.125 1 90.44 783 VAL B O 1
ATOM 13065 N N . PRO B 1 784 ? 23.656 0.061 9.445 1 86.75 784 PRO B N 1
ATOM 13066 C CA . PRO B 1 784 ? 23.359 -1.345 9.727 1 86.75 784 PRO B CA 1
ATOM 13067 C C . PRO B 1 784 ? 21.922 -1.717 9.391 1 86.75 784 PRO B C 1
ATOM 13069 O O . PRO B 1 784 ? 21.031 -0.854 9.398 1 86.75 784 PRO B O 1
ATOM 13072 N N . MET B 1 785 ? 21.844 -3.004 9.086 1 84.75 785 MET B N 1
ATOM 13073 C CA . MET B 1 785 ? 20.531 -3.518 8.734 1 84.75 785 MET B CA 1
ATOM 13074 C C . MET B 1 785 ? 19.594 -3.48 9.945 1 84.75 785 MET B C 1
ATOM 13076 O O . MET B 1 785 ? 20.047 -3.51 11.086 1 84.75 785 MET B O 1
ATOM 13080 N N . LEU B 1 786 ? 18.297 -3.297 9.594 1 74.38 786 LEU B N 1
ATOM 13081 C CA . LEU B 1 786 ? 17.297 -3.326 10.648 1 74.38 786 LEU B CA 1
ATOM 13082 C C . LEU B 1 786 ? 17.234 -4.703 11.297 1 74.38 786 LEU B C 1
ATOM 13084 O O . LEU B 1 786 ? 17.328 -5.723 10.609 1 74.38 786 LEU B O 1
ATOM 13088 N N . ASP B 1 787 ? 17.5 -4.758 12.508 1 62.62 787 ASP B N 1
ATOM 13089 C CA . ASP B 1 787 ? 17.453 -6.031 13.227 1 62.62 787 ASP B CA 1
ATOM 13090 C C . ASP B 1 787 ? 16.078 -6.676 13.133 1 62.62 787 ASP B C 1
ATOM 13092 O O . ASP B 1 787 ? 15.062 -6.031 13.422 1 62.62 787 ASP B O 1
ATOM 13096 N N . SER B 1 788 ? 15.961 -7.719 12.32 1 55.53 788 SER B N 1
ATOM 13097 C CA . SER B 1 788 ? 14.703 -8.438 12.156 1 55.53 788 SER B CA 1
ATOM 13098 C C . SER B 1 788 ? 14.039 -8.695 13.5 1 55.53 788 SER B C 1
ATOM 13100 O O . SER B 1 788 ? 12.805 -8.695 13.602 1 55.53 788 SER B O 1
ATOM 13102 N N . LYS B 1 789 ? 14.773 -9.125 14.586 1 50.38 789 LYS B N 1
ATOM 13103 C CA . LYS B 1 789 ? 14.273 -9.391 15.93 1 50.38 789 LYS B CA 1
ATOM 13104 C C . LYS B 1 789 ? 13.781 -8.109 16.594 1 50.38 789 LYS B C 1
ATOM 13106 O O . LYS B 1 789 ? 12.812 -8.133 17.359 1 50.38 789 LYS B O 1
ATOM 13111 N N . SER B 1 790 ? 14.594 -7.191 16.5 1 47.59 790 SER B N 1
ATOM 13112 C CA . SER B 1 790 ? 14.195 -5.934 17.109 1 47.59 790 SER B CA 1
ATOM 13113 C C . SER B 1 790 ? 12.93 -5.379 16.469 1 47.59 790 SER B C 1
ATOM 13115 O O . SER B 1 790 ? 12.195 -4.613 17.109 1 47.59 790 SER B O 1
ATOM 13117 N N . GLU B 1 791 ? 12.844 -5.656 15.219 1 49.78 791 GLU B N 1
ATOM 13118 C CA . GLU B 1 791 ? 11.648 -5.258 14.492 1 49.78 791 GLU B CA 1
ATOM 13119 C C . GLU B 1 791 ? 10.438 -6.082 14.922 1 49.78 791 GLU B C 1
ATOM 13121 O O . GLU B 1 791 ? 9.312 -5.578 14.945 1 49.78 791 GLU B O 1
ATOM 13126 N N . ALA B 1 792 ? 10.711 -7.391 15.039 1 45.09 792 ALA B N 1
ATOM 13127 C CA . ALA B 1 792 ? 9.664 -8.289 15.523 1 45.09 792 ALA B CA 1
ATOM 13128 C C . ALA B 1 792 ? 9.164 -7.852 16.906 1 45.09 792 ALA B C 1
ATOM 13130 O O . ALA B 1 792 ? 7.992 -8.047 17.234 1 45.09 792 ALA B O 1
ATOM 13131 N N . SER B 1 793 ? 10.219 -7.66 17.766 1 43.06 793 SER B N 1
ATOM 13132 C CA . SER B 1 793 ? 9.781 -7.352 19.125 1 43.06 793 SER B CA 1
ATOM 13133 C C . SER B 1 793 ? 8.945 -6.078 19.156 1 43.06 793 SER B C 1
ATOM 13135 O O . SER B 1 793 ? 8.297 -5.777 20.172 1 43.06 793 SER B O 1
ATOM 13137 N N . SER B 1 794 ? 9.461 -5.094 18.438 1 44.69 794 SER B N 1
ATOM 13138 C CA . SER B 1 794 ? 8.719 -3.863 18.703 1 44.69 794 SER B CA 1
ATOM 13139 C C . SER B 1 794 ? 7.23 -4.043 18.391 1 44.69 794 SER B C 1
ATOM 13141 O O . SER B 1 794 ? 6.836 -5.023 17.766 1 44.69 794 SER B O 1
ATOM 13143 N N . VAL B 1 795 ? 6.465 -2.791 18.328 1 49.5 795 VAL B N 1
ATOM 13144 C CA . VAL B 1 795 ? 5.078 -2.414 18.578 1 49.5 795 VAL B CA 1
ATOM 13145 C C . VAL B 1 795 ? 4.172 -3.053 17.531 1 49.5 795 VAL B C 1
ATOM 13147 O O . VAL B 1 795 ? 4.273 -2.74 16.344 1 49.5 795 VAL B O 1
ATOM 13150 N N . CYS B 1 796 ? 3.803 -4.281 17.734 1 59 796 CYS B N 1
ATOM 13151 C CA . CYS B 1 796 ? 2.828 -5.133 17.062 1 59 796 CYS B CA 1
ATOM 13152 C C . CYS B 1 796 ? 1.615 -4.324 16.609 1 59 796 CYS B C 1
ATOM 13154 O O . CYS B 1 796 ? 0.74 -4.844 15.922 1 59 796 CYS B O 1
ATOM 13156 N N . GLY B 1 797 ? 1.662 -3.041 16.609 1 73.06 797 GLY B N 1
ATOM 13157 C CA . GLY B 1 797 ? 0.475 -2.34 16.156 1 73.06 797 GLY B CA 1
ATOM 13158 C C . GLY B 1 797 ? 0.79 -1.154 15.258 1 73.06 797 GLY B C 1
ATOM 13159 O O . GLY B 1 797 ? 1.956 -0.792 15.086 1 73.06 797 GLY B O 1
ATOM 13160 N N . PHE B 1 798 ? -0.123 -0.773 14.625 1 84.81 798 PHE B N 1
ATOM 13161 C CA . PHE B 1 798 ? 0.007 0.414 13.789 1 84.81 798 PHE B CA 1
ATOM 13162 C C . PHE B 1 798 ? 0.396 1.626 14.633 1 84.81 798 PHE B C 1
ATOM 13164 O O . PHE B 1 798 ? -0.234 1.909 15.656 1 84.81 798 PHE B O 1
ATOM 13171 N N . PRO B 1 799 ? 1.493 2.311 14.281 1 88.06 799 PRO B N 1
ATOM 13172 C CA . PRO B 1 799 ? 1.955 3.463 15.062 1 88.06 799 PRO B CA 1
ATOM 13173 C C . PRO B 1 799 ? 1.101 4.707 14.836 1 88.06 799 PRO B C 1
ATOM 13175 O O . PRO B 1 799 ? 1.579 5.695 14.273 1 88.06 799 PRO B O 1
ATOM 13178 N N . GLN B 1 800 ? -0.059 4.82 15.367 1 87.75 800 GLN B N 1
ATOM 13179 C CA . GLN B 1 800 ? -1.022 5.891 15.133 1 87.75 800 GLN B CA 1
ATOM 13180 C C . GLN B 1 800 ? -0.524 7.215 15.703 1 87.75 800 GLN B C 1
ATOM 13182 O O . GLN B 1 800 ? -0.652 8.258 15.062 1 87.75 800 GLN B O 1
ATOM 13187 N N . ASP B 1 801 ? 0.06 7.242 16.859 1 85.75 801 ASP B N 1
ATOM 13188 C CA . ASP B 1 801 ? 0.508 8.469 17.516 1 85.75 801 ASP B CA 1
ATOM 13189 C C . ASP B 1 801 ? 1.674 9.102 16.766 1 85.75 801 ASP B C 1
ATOM 13191 O O . ASP B 1 801 ? 1.748 10.32 16.641 1 85.75 801 ASP B O 1
ATOM 13195 N N . HIS B 1 802 ? 2.535 8.25 16.266 1 90.62 802 HIS B N 1
ATOM 13196 C CA . HIS B 1 802 ? 3.68 8.773 15.531 1 90.62 802 HIS B CA 1
ATOM 13197 C C . HIS B 1 802 ? 3.252 9.359 14.188 1 90.62 802 HIS B C 1
ATOM 13199 O O . HIS B 1 802 ? 3.85 10.328 13.711 1 90.62 802 HIS B O 1
ATOM 13205 N N . VAL B 1 803 ? 2.262 8.672 13.609 1 94.62 803 VAL B N 1
ATOM 13206 C CA . VAL B 1 803 ? 1.751 9.195 12.344 1 94.62 803 VAL B CA 1
ATOM 13207 C C . VAL B 1 803 ? 1.13 10.57 12.57 1 94.62 803 VAL B C 1
ATOM 13209 O O . VAL B 1 803 ? 1.38 11.5 11.797 1 94.62 803 VAL B O 1
ATOM 13212 N N . ARG B 1 804 ? 0.348 10.703 13.57 1 93.38 804 ARG B N 1
ATOM 13213 C CA . ARG B 1 804 ? -0.274 11.992 13.883 1 93.38 804 ARG B CA 1
ATOM 13214 C C . ARG B 1 804 ? 0.779 13.047 14.195 1 93.38 804 ARG B C 1
ATOM 13216 O O . ARG B 1 804 ? 0.631 14.211 13.805 1 93.38 804 ARG B O 1
ATOM 13223 N N . LEU B 1 805 ? 1.791 12.656 14.867 1 93.12 805 LEU B N 1
ATOM 13224 C CA . LEU B 1 805 ? 2.873 13.586 15.188 1 93.12 805 LEU B CA 1
ATOM 13225 C C . LEU B 1 805 ? 3.566 14.062 13.914 1 93.12 805 LEU B C 1
ATOM 13227 O O . LEU B 1 805 ? 3.922 15.234 13.797 1 93.12 805 LEU B O 1
ATOM 13231 N N . CYS B 1 806 ? 3.762 13.156 12.977 1 96.31 806 CYS B N 1
ATOM 13232 C CA . CYS B 1 806 ? 4.379 13.531 11.711 1 96.31 806 CYS B CA 1
ATOM 13233 C C . CYS B 1 806 ? 3.559 14.602 11 1 96.31 806 CYS B C 1
ATOM 13235 O O . CYS B 1 806 ? 4.109 15.586 10.508 1 96.31 806 CYS B O 1
ATOM 13237 N N . PHE B 1 807 ? 2.287 14.43 11 1 97.19 807 PHE B N 1
ATOM 13238 C CA . PHE B 1 807 ? 1.434 15.391 10.305 1 97.19 807 PHE B CA 1
ATOM 13239 C C . PHE B 1 807 ? 1.327 16.688 11.094 1 97.19 807 PHE B C 1
ATOM 13241 O O . PHE B 1 807 ? 1.239 17.766 10.508 1 97.19 807 PHE B O 1
ATOM 13248 N N . ARG B 1 808 ? 1.321 16.562 12.398 1 94.88 808 ARG B N 1
ATOM 13249 C CA . ARG B 1 808 ? 1.31 17.781 13.219 1 94.88 808 ARG B CA 1
ATOM 13250 C C . ARG B 1 808 ? 2.555 18.625 12.969 1 94.88 808 ARG B C 1
ATOM 13252 O O . ARG B 1 808 ? 2.475 19.844 12.891 1 94.88 808 ARG B O 1
ATOM 13259 N N . GLU B 1 809 ? 3.629 17.969 12.859 1 95.38 809 GLU B N 1
ATOM 13260 C CA . GLU B 1 809 ? 4.879 18.656 12.57 1 95.38 809 GLU B CA 1
ATOM 13261 C C . GLU B 1 809 ? 4.855 19.281 11.18 1 95.38 809 GLU B C 1
ATOM 13263 O O . GLU B 1 809 ? 5.367 20.375 10.977 1 95.38 809 GLU B O 1
ATOM 13268 N N . ALA B 1 810 ? 4.336 18.578 10.305 1 96.69 810 ALA B N 1
ATOM 13269 C CA . ALA B 1 810 ? 4.23 19.109 8.945 1 96.69 810 ALA B CA 1
ATOM 13270 C C . ALA B 1 810 ? 3.342 20.344 8.898 1 96.69 810 ALA B C 1
ATOM 13272 O O . ALA B 1 810 ? 3.676 21.328 8.242 1 96.69 810 ALA B O 1
ATOM 13273 N N . MET B 1 811 ? 2.213 20.297 9.617 1 95.38 811 MET B N 1
ATOM 13274 C CA . MET B 1 811 ? 1.311 21.438 9.656 1 95.38 811 MET B CA 1
ATOM 13275 C C . MET B 1 811 ? 1.956 22.609 10.391 1 95.38 811 MET B C 1
ATOM 13277 O O . MET B 1 811 ? 1.766 23.766 10.016 1 95.38 811 MET B O 1
ATOM 13281 N N . ALA B 1 812 ? 2.682 22.266 11.438 1 93.19 812 ALA B N 1
ATOM 13282 C CA . ALA B 1 812 ? 3.396 23.312 12.164 1 93.19 812 ALA B CA 1
ATOM 13283 C C . ALA B 1 812 ? 4.406 24.016 11.258 1 93.19 812 ALA B C 1
ATOM 13285 O O . ALA B 1 812 ? 4.543 25.234 11.305 1 93.19 812 ALA B O 1
ATOM 13286 N N . THR B 1 813 ? 5.094 23.234 10.445 1 93.06 813 THR B N 1
ATOM 13287 C CA . THR B 1 813 ? 6.062 23.797 9.516 1 93.06 813 THR B CA 1
ATOM 13288 C C . THR B 1 813 ? 5.367 24.672 8.477 1 93.06 813 THR B C 1
ATOM 13290 O O . THR B 1 813 ? 5.871 25.734 8.109 1 93.06 813 THR B O 1
ATOM 13293 N N . LEU B 1 814 ? 4.238 24.266 8.094 1 93 814 LEU B N 1
ATOM 13294 C CA . LEU B 1 814 ? 3.461 25 7.102 1 93 814 LEU B CA 1
ATOM 13295 C C . LEU B 1 814 ? 2.992 26.344 7.668 1 93 814 LEU B C 1
ATOM 13297 O O . LEU B 1 814 ? 3.051 27.359 6.984 1 93 814 LEU B O 1
ATOM 13301 N N . LEU B 1 815 ? 2.607 26.344 8.93 1 90.69 815 LEU B N 1
ATOM 13302 C CA . LEU B 1 815 ? 2.014 27.516 9.555 1 90.69 815 LEU B CA 1
ATOM 13303 C C . LEU B 1 815 ? 3.092 28.438 10.125 1 90.69 815 LEU B C 1
ATOM 13305 O O . LEU B 1 815 ? 2.834 29.609 10.391 1 90.69 815 LEU B O 1
ATOM 13309 N N . GLN B 1 816 ? 4.238 27.844 10.414 1 84.75 816 GLN B N 1
ATOM 13310 C CA . GLN B 1 816 ? 5.324 28.641 10.961 1 84.75 816 GLN B CA 1
ATOM 13311 C C . GLN B 1 816 ? 5.641 29.828 10.055 1 84.75 816 GLN B C 1
ATOM 13313 O O . GLN B 1 816 ? 5.855 30.938 10.531 1 84.75 816 GLN B O 1
ATOM 13318 N N . THR B 1 817 ? 5.594 29.609 8.828 1 78.81 817 THR B N 1
ATOM 13319 C CA . THR B 1 817 ? 5.906 30.672 7.875 1 78.81 817 THR B CA 1
ATOM 13320 C C . THR B 1 817 ? 4.773 31.703 7.812 1 78.81 817 THR B C 1
ATOM 13322 O O . THR B 1 817 ? 5.004 32.875 7.52 1 78.81 817 THR B O 1
ATOM 13325 N N . VAL B 1 818 ? 3.641 31.391 8.18 1 86 818 VAL B N 1
ATOM 13326 C CA . VAL B 1 818 ? 2.457 32.25 8.07 1 86 818 VAL B CA 1
ATOM 13327 C C . VAL B 1 818 ? 2.34 33.125 9.305 1 86 818 VAL B C 1
ATOM 13329 O O . VAL B 1 818 ? 1.865 34.25 9.211 1 86 818 VAL B O 1
ATOM 13332 N N . GLU B 1 819 ? 2.832 32.625 10.375 1 83.31 819 GLU B N 1
ATOM 13333 C CA . GLU B 1 819 ? 2.689 33.344 11.641 1 83.31 819 GLU B CA 1
ATOM 13334 C C . GLU B 1 819 ? 3.465 34.656 11.625 1 83.31 819 GLU B C 1
ATOM 13336 O O . GLU B 1 819 ? 3.068 35.625 12.273 1 83.31 819 GLU B O 1
ATOM 13341 N N . GLU B 1 820 ? 4.434 34.719 10.914 1 83.56 820 GLU B N 1
ATOM 13342 C CA . GLU B 1 820 ? 5.262 35.938 10.852 1 83.56 820 GLU B CA 1
ATOM 13343 C C . GLU B 1 820 ? 4.531 37.062 10.148 1 83.56 820 GLU B C 1
ATOM 13345 O O . GLU B 1 820 ? 4.863 38.25 10.344 1 83.56 820 GLU B O 1
ATOM 13350 N N . PHE B 1 821 ? 3.533 36.781 9.445 1 90.19 821 PHE B N 1
ATOM 13351 C CA . PHE B 1 821 ? 2.84 37.812 8.656 1 90.19 821 PHE B CA 1
ATOM 13352 C C . PHE B 1 821 ? 1.449 38.062 9.219 1 90.19 821 PHE B C 1
ATOM 13354 O O . PHE B 1 821 ? 0.63 38.719 8.578 1 90.19 821 PHE B O 1
ATOM 13361 N N . ARG B 1 822 ? 1.272 37.531 10.359 1 90.88 822 ARG B N 1
ATOM 13362 C CA . ARG B 1 822 ? -0.002 37.656 11.055 1 90.88 822 ARG B CA 1
ATOM 13363 C C . ARG B 1 822 ? 0.031 38.844 12.023 1 90.88 822 ARG B C 1
ATOM 13365 O O . ARG B 1 822 ? 0.992 39.031 12.773 1 90.88 822 ARG B O 1
ATOM 13372 N N . PHE B 1 823 ? -1.023 39.719 12.008 1 89.88 823 PHE B N 1
ATOM 13373 C CA . PHE B 1 823 ? -1.137 40.875 12.891 1 89.88 823 PHE B CA 1
ATOM 13374 C C . PHE B 1 823 ? -2.471 40.875 13.625 1 89.88 823 PHE B C 1
ATOM 13376 O O . PHE B 1 823 ? -3.531 40.875 13 1 89.88 823 PHE B O 1
ATOM 13383 N N . VAL B 1 824 ? -2.387 40.812 14.914 1 88.06 824 VAL B N 1
ATOM 13384 C CA . VAL B 1 824 ? -3.588 40.75 15.734 1 88.06 824 VAL B CA 1
ATOM 13385 C C . VAL B 1 824 ? -3.984 42.156 16.203 1 88.06 824 VAL B C 1
ATOM 13387 O O . VAL B 1 824 ? -3.176 42.875 16.797 1 88.06 824 VAL B O 1
ATOM 13390 N N . LEU B 1 825 ? -5.145 42.562 15.773 1 86.88 825 LEU B N 1
ATOM 13391 C CA . LEU B 1 825 ? -5.688 43.844 16.203 1 86.88 825 LEU B CA 1
ATOM 13392 C C . LEU B 1 825 ? -6.895 43.656 17.125 1 86.88 825 LEU B C 1
ATOM 13394 O O . LEU B 1 825 ? -7.75 42.812 16.859 1 86.88 825 LEU B O 1
ATOM 13398 N N . SER B 1 826 ? -6.77 44.156 18.312 1 81.69 826 SER B N 1
ATOM 13399 C CA . SER B 1 826 ? -7.844 43.969 19.281 1 81.69 826 SER B CA 1
ATOM 13400 C C . SER B 1 826 ? -8.352 45.281 19.812 1 81.69 826 SER B C 1
ATOM 13402 O O . SER B 1 826 ? -7.605 46.281 19.875 1 81.69 826 SER B O 1
ATOM 13404 N N . ASP B 1 827 ? -9.641 45.25 20 1 73 827 ASP B N 1
ATOM 13405 C CA . ASP B 1 827 ? -10.234 46.312 20.781 1 73 827 ASP B CA 1
ATOM 13406 C C . ASP B 1 827 ? -10.75 45.781 22.125 1 73 827 ASP B C 1
ATOM 13408 O O . ASP B 1 827 ? -10.414 44.688 22.531 1 73 827 ASP B O 1
ATOM 13412 N N . ASP B 1 828 ? -11.367 46.5 22.922 1 59.53 828 ASP B N 1
ATOM 13413 C CA . ASP B 1 828 ? -11.812 46.094 24.266 1 59.53 828 ASP B CA 1
ATOM 13414 C C . ASP B 1 828 ? -12.836 44.969 24.188 1 59.53 828 ASP B C 1
ATOM 13416 O O . ASP B 1 828 ? -13.07 44.25 25.172 1 59.53 828 ASP B O 1
ATOM 13420 N N . PHE B 1 829 ? -13.352 44.688 22.922 1 62.56 829 PHE B N 1
ATOM 13421 C CA . PHE B 1 829 ? -14.453 43.75 22.859 1 62.56 829 PHE B CA 1
ATOM 13422 C C . PHE B 1 829 ? -14.102 42.594 21.938 1 62.56 829 PHE B C 1
ATOM 13424 O O . PHE B 1 829 ? -14.602 41.469 22.109 1 62.56 829 PHE B O 1
ATOM 13431 N N . ASP B 1 830 ? -13.406 42.938 20.906 1 74.5 830 ASP B N 1
ATOM 13432 C CA . ASP B 1 830 ? -13.195 41.969 19.844 1 74.5 830 ASP B CA 1
ATOM 13433 C C . ASP B 1 830 ? -11.773 42.031 19.297 1 74.5 830 ASP B C 1
ATOM 13435 O O . ASP B 1 830 ? -11.047 43 19.562 1 74.5 830 ASP B O 1
ATOM 13439 N N . TYR B 1 831 ? -11.312 40.938 18.719 1 82.38 831 TYR B N 1
ATOM 13440 C CA . TYR B 1 831 ? -10.031 41.031 18.031 1 82.38 831 TYR B CA 1
ATOM 13441 C C . TYR B 1 831 ? -10.156 40.531 16.594 1 82.38 831 TYR B C 1
ATOM 13443 O O . TYR B 1 831 ? -11.047 39.75 16.281 1 82.38 831 TYR B O 1
ATOM 13451 N N . VAL B 1 832 ? -9.438 41.094 15.703 1 84.62 832 VAL B N 1
ATOM 13452 C CA . VAL B 1 832 ? -9.359 40.719 14.297 1 84.62 832 VAL B CA 1
ATOM 13453 C C . VAL B 1 832 ? -7.906 40.469 13.906 1 84.62 832 VAL B C 1
ATOM 13455 O O . VAL B 1 832 ? -6.996 41.062 14.492 1 84.62 832 VAL B O 1
ATOM 13458 N N . VAL B 1 833 ? -7.801 39.531 13.078 1 89.75 833 VAL B N 1
ATOM 13459 C CA . VAL B 1 833 ? -6.449 39.25 12.609 1 89.75 833 VAL B CA 1
ATOM 13460 C C . VAL B 1 833 ? -6.32 39.625 11.133 1 89.75 833 VAL B C 1
ATOM 13462 O O . VAL B 1 833 ? -7.207 39.312 10.328 1 89.75 833 VAL B O 1
ATOM 13465 N N . VAL B 1 834 ? -5.273 40.375 10.852 1 90.75 834 VAL B N 1
ATOM 13466 C CA . VAL B 1 834 ? -4.98 40.75 9.469 1 90.75 834 VAL B CA 1
ATOM 13467 C C . VAL B 1 834 ? -3.727 40 8.992 1 90.75 834 VAL B C 1
ATOM 13469 O O . VAL B 1 834 ? -2.707 40 9.688 1 90.75 834 VAL B O 1
ATOM 13472 N N . PHE B 1 835 ? -3.904 39.344 7.887 1 92.38 835 PHE B N 1
ATOM 13473 C CA . PHE B 1 835 ? -2.783 38.625 7.289 1 92.38 835 PHE B CA 1
ATOM 13474 C C . PHE B 1 835 ? -2.256 39.375 6.066 1 92.38 835 PHE B C 1
ATOM 13476 O O . PHE B 1 835 ? -3.018 39.688 5.156 1 92.38 835 PHE B O 1
ATOM 13483 N N . ASP B 1 836 ? -0.998 39.594 6.051 1 90.94 836 ASP B N 1
ATOM 13484 C CA . ASP B 1 836 ? -0.382 40.25 4.91 1 90.94 836 ASP B CA 1
ATOM 13485 C C . ASP B 1 836 ? -0.085 39.281 3.785 1 90.94 836 ASP B C 1
ATOM 13487 O O . ASP B 1 836 ? 1.044 38.781 3.654 1 90.94 836 ASP B O 1
ATOM 13491 N N . ARG B 1 837 ? -1.025 39.125 2.941 1 91.06 837 ARG B N 1
ATOM 13492 C CA . ARG B 1 837 ? -0.96 38.125 1.862 1 91.06 837 ARG B CA 1
ATOM 13493 C C . ARG B 1 837 ? 0.115 38.5 0.847 1 91.06 837 ARG B C 1
ATOM 13495 O O . ARG B 1 837 ? 0.864 37.656 0.383 1 91.06 837 ARG B O 1
ATOM 13502 N N . LEU B 1 838 ? 0.257 39.688 0.515 1 88.38 838 LEU B N 1
ATOM 13503 C CA . LEU B 1 838 ? 1.164 40.156 -0.528 1 88.38 838 LEU B CA 1
ATOM 13504 C C . LEU B 1 838 ? 2.617 39.969 -0.113 1 88.38 838 LEU B C 1
ATOM 13506 O O . LEU B 1 838 ? 3.42 39.438 -0.884 1 88.38 838 LEU B O 1
ATOM 13510 N N . ALA B 1 839 ? 2.914 40.406 1.077 1 88.38 839 ALA B N 1
ATOM 13511 C CA . ALA B 1 839 ? 4.285 40.25 1.553 1 88.38 839 ALA B CA 1
ATOM 13512 C C . ALA B 1 839 ? 4.664 38.75 1.658 1 88.38 839 ALA B C 1
ATOM 13514 O O . ALA B 1 839 ? 5.809 38.375 1.382 1 88.38 839 ALA B O 1
ATOM 13515 N N . PHE B 1 840 ? 3.734 38.062 2.076 1 92.38 840 PHE B N 1
ATOM 13516 C CA . PHE B 1 840 ? 3.984 36.625 2.236 1 92.38 840 PHE B CA 1
ATOM 13517 C C . PHE B 1 840 ? 4.262 35.969 0.89 1 92.38 840 PHE B C 1
ATOM 13519 O O . PHE B 1 840 ? 5.227 35.219 0.746 1 92.38 840 PHE B O 1
ATOM 13526 N N . LEU B 1 841 ? 3.441 36.219 -0.125 1 91.62 841 LEU B N 1
ATOM 13527 C CA . LEU B 1 841 ? 3.564 35.625 -1.44 1 91.62 841 LEU B CA 1
ATOM 13528 C C . LEU B 1 841 ? 4.852 36.062 -2.129 1 91.62 841 LEU B C 1
ATOM 13530 O O . LEU B 1 841 ? 5.457 35.281 -2.877 1 91.62 841 LEU B O 1
ATOM 13534 N N . HIS B 1 842 ? 5.305 37.156 -1.854 1 87.44 842 HIS B N 1
ATOM 13535 C CA . HIS B 1 842 ? 6.52 37.688 -2.463 1 87.44 842 HIS B CA 1
ATOM 13536 C C . HIS B 1 842 ? 7.762 37 -1.909 1 87.44 842 HIS B C 1
ATOM 13538 O O . HIS B 1 842 ? 8.781 36.906 -2.592 1 87.44 842 HIS B O 1
ATOM 13544 N N . ARG B 1 843 ? 7.688 36.562 -0.756 1 87 843 ARG B N 1
ATOM 13545 C CA . ARG B 1 843 ? 8.82 35.906 -0.107 1 87 843 ARG B CA 1
ATOM 13546 C C . ARG B 1 843 ? 8.945 34.469 -0.557 1 87 843 ARG B C 1
ATOM 13548 O O . ARG B 1 843 ? 10.023 33.875 -0.46 1 87 843 ARG B O 1
ATOM 13555 N N . LEU B 1 844 ? 7.938 33.938 -1.132 1 88.75 844 LEU B N 1
ATOM 13556 C CA . LEU B 1 844 ? 7.93 32.531 -1.484 1 88.75 844 LEU B CA 1
ATOM 13557 C C . LEU B 1 844 ? 8.5 32.312 -2.881 1 88.75 844 LEU B C 1
ATOM 13559 O O . LEU B 1 844 ? 8.344 33.156 -3.76 1 88.75 844 LEU B O 1
ATOM 13563 N N . PRO B 1 845 ? 9.188 31.156 -3.064 1 88.88 845 PRO B N 1
ATOM 13564 C CA . PRO B 1 845 ? 9.609 30.797 -4.422 1 88.88 845 PRO B CA 1
ATOM 13565 C C . PRO B 1 845 ? 8.43 30.594 -5.367 1 88.88 845 PRO B C 1
ATOM 13567 O O . PRO B 1 845 ? 7.352 30.172 -4.934 1 88.88 845 PRO B O 1
ATOM 13570 N N . PRO B 1 846 ? 8.625 30.781 -6.625 1 88.06 846 PRO B N 1
ATOM 13571 C CA . PRO B 1 846 ? 7.527 30.719 -7.59 1 88.06 846 PRO B CA 1
ATOM 13572 C C . PRO B 1 846 ? 6.867 29.344 -7.648 1 88.06 846 PRO B C 1
ATOM 13574 O O . PRO B 1 846 ? 5.652 29.25 -7.844 1 88.06 846 PRO B O 1
ATOM 13577 N N . ARG B 1 847 ? 7.551 28.328 -7.414 1 86.38 847 ARG B N 1
ATOM 13578 C CA . ARG B 1 847 ? 7.012 26.984 -7.527 1 86.38 847 ARG B CA 1
ATOM 13579 C C . ARG B 1 847 ? 6.02 26.688 -6.406 1 86.38 847 ARG B C 1
ATOM 13581 O O . ARG B 1 847 ? 5.117 25.875 -6.566 1 86.38 847 ARG B O 1
ATOM 13588 N N . GLU B 1 848 ? 6.184 27.422 -5.297 1 89.5 848 GLU B N 1
ATOM 13589 C CA . GLU B 1 848 ? 5.355 27.141 -4.125 1 89.5 848 GLU B CA 1
ATOM 13590 C C . GLU B 1 848 ? 4.188 28.125 -4.035 1 89.5 848 GLU B C 1
ATOM 13592 O O . GLU B 1 848 ? 3.27 27.938 -3.234 1 89.5 848 GLU B O 1
ATOM 13597 N N . GLN B 1 849 ? 4.125 29.109 -4.887 1 91.12 849 GLN B N 1
ATOM 13598 C CA . GLN B 1 849 ? 3.135 30.172 -4.797 1 91.12 849 GLN B CA 1
ATOM 13599 C C . GLN B 1 849 ? 1.745 29.656 -5.168 1 91.12 849 GLN B C 1
ATOM 13601 O O . GLN B 1 849 ? 0.742 30.125 -4.625 1 91.12 849 GLN B O 1
ATOM 13606 N N . ALA B 1 850 ? 1.76 28.719 -6.043 1 90.88 850 ALA B N 1
ATOM 13607 C CA . ALA B 1 850 ? 0.466 28.234 -6.512 1 90.88 850 ALA B CA 1
ATOM 13608 C C . ALA B 1 850 ? -0.34 27.625 -5.371 1 90.88 850 ALA B C 1
ATOM 13610 O O . ALA B 1 850 ? -1.536 27.891 -5.234 1 90.88 850 ALA B O 1
ATOM 13611 N N . PHE B 1 851 ? 0.277 26.891 -4.574 1 94.12 851 PHE B N 1
ATOM 13612 C CA . PHE B 1 851 ? -0.397 26.266 -3.447 1 94.12 851 PHE B CA 1
ATOM 13613 C C . PHE B 1 851 ? -0.909 27.312 -2.465 1 94.12 851 PHE B C 1
ATOM 13615 O O . PHE B 1 851 ? -2.07 27.266 -2.053 1 94.12 851 PHE B O 1
ATOM 13622 N N . PHE B 1 852 ? -0.093 28.266 -2.086 1 94 852 PHE B N 1
ATOM 13623 C CA . PHE B 1 852 ? -0.433 29.234 -1.048 1 94 852 PHE B CA 1
ATOM 13624 C C . PHE B 1 852 ? -1.497 30.203 -1.544 1 94 852 PHE B C 1
ATOM 13626 O O . PHE B 1 852 ? -2.324 30.672 -0.762 1 94 852 PHE B O 1
ATOM 13633 N N . ARG B 1 853 ? -1.506 30.484 -2.771 1 93.62 853 ARG B N 1
ATOM 13634 C CA . ARG B 1 853 ? -2.537 31.359 -3.314 1 93.62 853 ARG B CA 1
ATOM 13635 C C . ARG B 1 853 ? -3.93 30.781 -3.066 1 93.62 853 ARG B C 1
ATOM 13637 O O . ARG B 1 853 ? -4.855 31.516 -2.711 1 93.62 853 ARG B O 1
ATOM 13644 N N . THR B 1 854 ? -4.043 29.516 -3.17 1 93.94 854 THR B N 1
ATOM 13645 C CA . THR B 1 854 ? -5.328 28.859 -2.959 1 93.94 854 THR B CA 1
ATOM 13646 C C . THR B 1 854 ? -5.57 28.609 -1.473 1 93.94 854 THR B C 1
ATOM 13648 O O . THR B 1 854 ? -6.688 28.797 -0.981 1 93.94 854 THR B O 1
ATOM 13651 N N . PHE B 1 855 ? -4.566 28.281 -0.799 1 95.38 855 PHE B N 1
ATOM 13652 C CA . PHE B 1 855 ? -4.668 27.938 0.613 1 95.38 855 PHE B CA 1
ATOM 13653 C C . PHE B 1 855 ? -5.094 29.141 1.44 1 95.38 855 PHE B C 1
ATOM 13655 O O . PHE B 1 855 ? -5.918 29.016 2.348 1 95.38 855 PHE B O 1
ATOM 13662 N N . LEU B 1 856 ? -4.59 30.312 1.117 1 93.56 856 LEU B N 1
ATOM 13663 C CA . LEU B 1 856 ? -4.855 31.531 1.881 1 93.56 856 LEU B CA 1
ATOM 13664 C C . LEU B 1 856 ? -6.293 32 1.681 1 93.56 856 LEU B C 1
ATOM 13666 O O . LEU B 1 856 ? -6.801 32.812 2.455 1 93.56 856 LEU B O 1
ATOM 13670 N N . GLU B 1 857 ? -6.91 31.453 0.724 1 92.44 857 GLU B N 1
ATOM 13671 C CA . GLU B 1 857 ? -8.289 31.828 0.446 1 92.44 857 GLU B CA 1
ATOM 13672 C C . GLU B 1 857 ? -9.273 30.844 1.07 1 92.44 857 GLU B C 1
ATOM 13674 O O . GLU B 1 857 ? -10.484 31.047 1.01 1 92.44 857 GLU B O 1
ATOM 13679 N N . THR B 1 858 ? -8.789 29.938 1.776 1 94 858 THR B N 1
ATOM 13680 C CA . THR B 1 858 ? -9.641 28.891 2.33 1 94 858 THR B CA 1
ATOM 13681 C C . THR B 1 858 ? -10.18 29.297 3.699 1 94 858 THR B C 1
ATOM 13683 O O . THR B 1 858 ? -9.617 30.188 4.348 1 94 858 THR B O 1
ATOM 13686 N N . GLN B 1 859 ? -11.234 28.688 4.078 1 90.5 859 GLN B N 1
ATOM 13687 C CA . GLN B 1 859 ? -11.812 28.906 5.398 1 90.5 859 GLN B CA 1
ATOM 13688 C C . GLN B 1 859 ? -10.969 28.25 6.488 1 90.5 859 GLN B C 1
ATOM 13690 O O . GLN B 1 859 ? -10.914 28.734 7.617 1 90.5 859 GLN B O 1
ATOM 13695 N N . ILE B 1 860 ? -10.383 27.188 6.133 1 92.31 860 ILE B N 1
ATOM 13696 C CA . ILE B 1 860 ? -9.516 26.469 7.07 1 92.31 860 ILE B CA 1
ATOM 13697 C C . ILE B 1 860 ? -8.391 27.391 7.531 1 92.31 860 ILE B C 1
ATOM 13699 O O . ILE B 1 860 ? -8.086 27.453 8.727 1 92.31 860 ILE B O 1
ATOM 13703 N N . PHE B 1 861 ? -7.816 28.062 6.594 1 92.75 861 PHE B N 1
ATOM 13704 C CA . PHE B 1 861 ? -6.75 29.016 6.926 1 92.75 861 PHE B CA 1
ATOM 13705 C C . PHE B 1 861 ? -7.285 30.156 7.781 1 92.75 861 PHE B C 1
ATOM 13707 O O . PHE B 1 861 ? -6.672 30.531 8.781 1 92.75 861 PHE B O 1
ATOM 13714 N N . SER B 1 862 ? -8.375 30.688 7.352 1 90.88 862 SER B N 1
ATOM 13715 C CA . SER B 1 862 ? -8.969 31.812 8.047 1 90.88 862 SER B CA 1
ATOM 13716 C C . SER B 1 862 ? -9.266 31.469 9.508 1 90.88 862 SER B C 1
ATOM 13718 O O . SER B 1 862 ? -9.016 32.281 10.398 1 90.88 862 SER B O 1
ATOM 13720 N N . HIS B 1 863 ? -9.742 30.312 9.695 1 88.12 863 HIS B N 1
ATOM 13721 C CA . HIS B 1 863 ? -10.062 29.875 11.047 1 88.12 863 HIS B CA 1
ATOM 13722 C C . HIS B 1 863 ? -8.805 29.688 11.883 1 88.12 863 HIS B C 1
ATOM 13724 O O . HIS B 1 863 ? -8.781 30.031 13.062 1 88.12 863 HIS B O 1
ATOM 13730 N N . GLU B 1 864 ? -7.824 29.141 11.289 1 89.38 864 GLU B N 1
ATOM 13731 C CA . GLU B 1 864 ? -6.602 28.844 12.023 1 89.38 864 GLU B CA 1
ATOM 13732 C C . GLU B 1 864 ? -5.848 30.109 12.398 1 89.38 864 GLU B C 1
ATOM 13734 O O . GLU B 1 864 ? -5.359 30.25 13.523 1 89.38 864 GLU B O 1
ATOM 13739 N N . ILE B 1 865 ? -5.797 31.031 11.461 1 87.88 865 ILE B N 1
ATOM 13740 C CA . ILE B 1 865 ? -5.023 32.25 11.695 1 87.88 865 ILE B CA 1
ATOM 13741 C C . ILE B 1 865 ? -5.723 33.094 12.75 1 87.88 865 ILE B C 1
ATOM 13743 O O . ILE B 1 865 ? -5.07 33.844 13.484 1 87.88 865 ILE B O 1
ATOM 13747 N N . ALA B 1 866 ? -7.027 32.969 12.758 1 85.5 866 ALA B N 1
ATOM 13748 C CA . ALA B 1 866 ? -7.809 33.75 13.711 1 85.5 866 ALA B CA 1
ATOM 13749 C C . ALA B 1 866 ? -7.742 33.156 15.109 1 85.5 866 ALA B C 1
ATOM 13751 O O . ALA B 1 866 ? -8.016 33.812 16.109 1 85.5 866 ALA B O 1
ATOM 13752 N N . SER B 1 867 ? -7.523 31.812 15.148 1 75.38 867 SER B N 1
ATOM 13753 C CA . SER B 1 867 ? -7.527 31.141 16.453 1 75.38 867 SER B CA 1
ATOM 13754 C C . SER B 1 867 ? -6.262 31.469 17.234 1 75.38 867 SER B C 1
ATOM 13756 O O . SER B 1 867 ? -5.164 31.5 16.672 1 75.38 867 SER B O 1
ATOM 13758 N N . VAL B 1 868 ? -6.277 32.594 18 1 57.88 868 VAL B N 1
ATOM 13759 C CA . VAL B 1 868 ? -5.172 33.156 18.781 1 57.88 868 VAL B CA 1
ATOM 13760 C C . VAL B 1 868 ? -4.5 32.031 19.578 1 57.88 868 VAL B C 1
ATOM 13762 O O . VAL B 1 868 ? -5.172 31.281 20.297 1 57.88 868 VAL B O 1
ATOM 13765 N N . THR B 1 869 ? -3.441 31.344 19.031 1 50.09 869 THR B N 1
ATOM 13766 C CA . THR B 1 869 ? -2.654 30.469 19.891 1 50.09 869 THR B CA 1
ATOM 13767 C C . THR B 1 869 ? -2.344 31.156 21.219 1 50.09 869 THR B C 1
ATOM 13769 O O . THR B 1 869 ? -1.822 32.281 21.25 1 50.09 869 THR B O 1
ATOM 13772 N N . ARG B 1 870 ? -3.168 30.969 22.266 1 40.22 870 ARG B N 1
ATOM 13773 C CA . ARG B 1 870 ? -2.656 31.344 23.594 1 40.22 870 ARG B CA 1
ATOM 13774 C C . ARG B 1 870 ? -1.217 30.875 23.766 1 40.22 870 ARG B C 1
ATOM 13776 O O . ARG B 1 870 ? -0.859 29.766 23.344 1 40.22 870 ARG B O 1
#

pLDDT: mean 75.57, std 21.03, range [15.27, 97.88]

Nearest PDB structures (foldseek):
  3tw8-assembly2_C  TM=7.037E-01  e=2.462E-14  Homo sapiens
  6ekk-assembly2_B  TM=6.886E-01  e=8.686E-14  Homo sapiens
  6ekk-assembly1_A  TM=6.819E-01  e=9.475E-14  Homo sapiens
  3tw8-assembly1_A  TM=6.898E-01  e=1.819E-13  Homo sapiens
  3tj6-assembly1_A  TM=3.956E-01  e=2.861E+00  Homo sapiens

Radius of gyration: 51.63 Å; Cα contacts (8 Å, |Δi|>4): 2134; chains: 2; bounding box: 99×186×127 Å

InterPro domains:
  IPR001194 cDENN domain [PF02141] (561-746)
  IPR001194 cDENN domain [SM00799] (561-747)
  IPR036305 RGS domain superfamily [SSF48097] (9-149)
  IPR036305 RGS domain superfamily [SSF48097] (208-374)
  IPR037516 Tripartite DENN domain [PS50211] (460-870)
  IPR043153 DENN domain, C-terminal lobe [G3DSA:3.40.50.11500] (634-819)
  IPR044926 RGS, subdomain 2 [G3DSA:1.10.167.10] (6-155)
  IPR044926 RGS, subdomain 2 [G3DSA:1.10.167.10] (200-373)
  IPR051696 DENN Domain-Containing GEFs [PTHR12296] (383-862)